Protein 7RAB (pdb70)

Sequence (2391 aa):
GFDPYAFLTHWETGEVSTLPSGQTLREFNIVAVDKEIEIAPGVYFPAWTYNGQVPGPTLRVTEGDRVRVHFHNAGSHPHTIHFHGIHPASMDGVPGTGPGMIYPGESFTYEFDAYPFGCHLYHCHAIPLKRHIHKGLYGAFIIDPDPERHPEYQAAARARLLGTPENQAWQEFVMVMNGFDTNFDEENEVYAVVNTVAHAYMKRPIRIERDRPVRIYLINATEFDPINSFHLHANFFDYYDHGTTLTPTLKTVDTIMQCQGQRGILEFSFNGFEPGLYMFHAHQSEFAELGWWMGNFEVIEGFDPYAFLTHWETGEVSTLPSGQTLREFNIVAVDKEIEIAPGVYFPAWTYNGQVPGPTLRVTEGDRVRVHFHNAGSHPHTIHFHGIHPASMDGVPGTGPGMIYPGESFTYEFDAYPFGCHLYHCHAIPLKRHIHKGLYGAFIIDPDPERHPEYQAAARARLLGTPENQAWQEFVMVMNGFDTNFDEENEVYAVVNTVAHAYMKRPIRIERDRPVRIYLINATEFDPINSFHLHANFFDYYDHGTTLTPTLKTVDTIMQCQGQRGILEFSFNGFEPGLYMFHAHQSEFAELGWWMGNFEVIEGFDPYAFLTHWETGEVSTLPSGQTLREFNIVAVDKEIEIAPGVYFPAWTYNGQVPGPTLRVTEGDRVRVHFHNAGSHPHTIHFHGIHPASMDGVPGTGPGMIYPGESFTYEFDAYPFGCHLYHCHAIPLKRHIHKGLYGAFIIDPDPERHPEYQAAARARLLGTPENQAWQEFVMVMNGFDTNFDEENEVYAVVNTVAHAYMKRPIRIERDRPVRIYLINATEFDPINSFHLHANFFDYYDHGTTLTPTLKTVDTIMQCQGQRGILEFSFNGFEPGLYMFHAHQSEFAELGWWMGNFEVIEGFDPYAFLTHWETGEVSTLPSGQTLREFNIVAVDKEIEIAPGVYFPAWTYNGQVPGPTLRVTEGDRVRVHFHNAGSHPHTIHFHGIHPASMDGVPGTGPGMIYPGESFTYEFDAYPFGCHLYHCHAIPLKRHIHKGLYGAFIIDPDPERHPEYQAAARARLLGTPENQAWQEFVMVMNGFDTNFDEENEVYAVVNTVAHAYMKRPIRIERDRPVRIYLINATEFDPINSFHLHANFFDYYDHGTTLTPTLKTVDTIMQCQGQRGILEFSFNGFEPGLYMFHAHQSEFAELGWWMGNFEVIEGFDPYAFLTHWETGEVSTLPSGQTLREFNIVAVDKEIEIAPGVYFPAWTYNGQVPGPTLRVTEGDRVRVHFHNAGSHPHTIHFHGIHPASMDGVPGTGPGMIYPGESFTYEFDAYPFGCHLYHCHAIPLKRHIHKGLYGAFIIDPDPERHPEYQAAARARLLGTPENQAWQEFVMVMNGFDTNFDEENEVYAVVNTVAHAYMKRPIRIERDRPVRIYLINATEFDPINSFHLHANFFDYYDHGTTLTPTLKTVDTIMQCQGQRGILEFSFNGFEPGLYMFHAHQSEFAELGWWMGNFEVIEFDPYAFLTHWETGEVSTLPSGQTLREFNIVAVDKEIEIAPGVYFPAWTYNGQVPGPTLRVTEGDRVRVHFHNAGSHPHTIHFHGIHPASMDGVPGTGPGMIYPGESFTYEFDAYPFGCHLYHCHAIPLKRHIHKGLYGAFIIDPDPERHPEYQAAARARLLGTPENQAWQEFVMVMNGFDTNFDEENEVYAVVNTVAHAYMKRPIRIERDRPVRIYLINATEFDPINSFHLHANFFDYYDHGTTLTPTLKTVDTIMQCQGQRGILEFSFNGFEPGLYMFHAHQSEFAELGWWMGNFEVIEGFDPYAFLTHWETGEVSTLPSGQTLREFNIVAVDKEIEIAPGVYFPAWTYNGQVPGPTLRVTEGDRVRVHFHNAGSHPHTIHFHGIHPASMDGVPGTGPGMIYPGESFTYEFDAYPFGCHLYHCHAIPLKRHIHKGLYGAFIIDPDPERHPEYQAAARARLLGTPENQAWQEFVMVMNGFDTNFDEENEVYAVVNTVAHAYMKRPIRIERDRPVRIYLINATEFDPINSFHLHANFFDYYDHGTTLTPTLKTVDTIMQCQGQRGILEFSFNGFEPGLYMFHAHQSEFAELGWWMGNFEVIEGFDPYAFLTHWETGEVSTLPSGQTLREFNIVAVDKEIEIAPGVYFPAWTYNGQVPGPTLRVTEGDRVRVHFHNAGSHPHTIHFHGIHPASMDGVPGTGPGMIYPGESFTYEFDAYPFGCHLYHCHAIPLKRHIHKGLYGAFIIDPDPERHPEYQAAARARLLGTPENQAWQEFVMVMNGFDTNFDEENEVYAVVNTVAHAYMKRPIRIERDRPVRIYLINATEFDPINSFHLHANFFDYYDHGTTLTPTLKTVDTIMQCQGQRGILEFSFNGFEPGLYMFHAHQSEFAELGWWMGNFEVIE

Structure (mmCIF, N/CA/C/O backbone):
data_7RAB
#
_entry.id   7RAB
#
_cell.length_a   224.241
_cell.length_b   224.241
_cell.length_c   224.241
_cell.angle_alpha   90.000
_cell.angle_beta   90.000
_cell.angle_gamma   90.000
#
_symmetry.space_group_name_H-M   'P 21 3'
#
loop_
_entity.id
_entity.type
_entity.pdbx_description
1 polymer 'multicopper oxidase'
2 non-polymer 'COPPER (II) ION'
3 non-polymer 'MAGNESIUM ION'
4 water water
#
loop_
_atom_site.group_PDB
_atom_site.id
_atom_site.type_symbol
_atom_site.label_atom_id
_atom_site.label_alt_id
_atom_site.label_comp_id
_atom_site.label_asym_id
_atom_site.label_entity_id
_atom_site.label_seq_id
_atom_site.pdbx_PDB_ins_code
_atom_site.Cartn_x
_atom_site.Cartn_y
_atom_site.Cartn_z
_atom_site.occupancy
_atom_site.B_iso_or_equiv
_atom_site.auth_seq_id
_atom_site.auth_comp_id
_atom_site.auth_asym_id
_atom_site.auth_atom_id
_atom_site.pdbx_PDB_model_num
ATOM 1 N N . GLY A 1 50 ? -29.876 -101.899 -9.873 1.00 46.51 61 GLY A N 1
ATOM 2 C CA . GLY A 1 50 ? -29.721 -100.710 -10.693 1.00 49.45 61 GLY A CA 1
ATOM 3 C C . GLY A 1 50 ? -28.320 -100.540 -11.260 1.00 36.23 61 GLY A C 1
ATOM 4 O O . GLY A 1 50 ? -28.143 -99.953 -12.320 1.00 39.26 61 GLY A O 1
ATOM 5 N N . PHE A 1 51 ? -27.325 -101.083 -10.566 1.00 41.50 62 PHE A N 1
ATOM 6 C CA . PHE A 1 51 ? -25.941 -100.897 -10.982 1.00 36.93 62 PHE A CA 1
ATOM 7 C C . PHE A 1 51 ? -25.685 -101.564 -12.329 1.00 37.53 62 PHE A C 1
ATOM 8 O O . PHE A 1 51 ? -25.962 -102.752 -12.512 1.00 37.49 62 PHE A O 1
ATOM 16 N N . ASP A 1 52 ? -25.138 -100.803 -13.272 1.00 33.54 63 ASP A N 1
ATOM 17 C CA . ASP A 1 52 ? -24.810 -101.360 -14.579 1.00 29.50 63 ASP A CA 1
ATOM 18 C C . ASP A 1 52 ? -23.299 -101.541 -14.704 1.00 26.10 63 ASP A C 1
ATOM 19 O O . ASP A 1 52 ? -22.579 -100.555 -14.925 1.00 25.89 63 ASP A O 1
ATOM 24 N N . PRO A 1 53 ? -22.763 -102.773 -14.590 1.00 26.09 64 PRO A N 1
ATOM 25 C CA . PRO A 1 53 ? -21.294 -102.947 -14.689 1.00 27.98 64 PRO A CA 1
ATOM 26 C C . PRO A 1 53 ? -20.741 -102.682 -16.071 1.00 26.01 64 PRO A C 1
ATOM 27 O O . PRO A 1 53 ? -19.535 -102.442 -16.192 1.00 23.87 64 PRO A O 1
ATOM 31 N N . TYR A 1 54 ? -21.577 -102.728 -17.113 1.00 22.19 65 TYR A N 1
ATOM 32 C CA . TYR A 1 54 ? -21.096 -102.478 -18.465 1.00 28.11 65 TYR A CA 1
ATOM 33 C C . TYR A 1 54 ? -20.953 -100.982 -18.735 1.00 29.43 65 TYR A C 1
ATOM 34 O O . TYR A 1 54 ? -19.964 -100.553 -19.331 1.00 30.18 65 TYR A O 1
ATOM 43 N N . ALA A 1 55 ? -21.908 -100.174 -18.279 1.00 27.19 66 ALA A N 1
ATOM 44 C CA . ALA A 1 55 ? -21.768 -98.724 -18.373 1.00 28.68 66 ALA A CA 1
ATOM 45 C C . ALA A 1 55 ? -20.630 -98.220 -17.489 1.00 26.79 66 ALA A C 1
ATOM 46 O O . ALA A 1 55 ? -19.851 -97.351 -17.903 1.00 21.51 66 ALA A O 1
ATOM 48 N N . PHE A 1 56 ? -20.504 -98.779 -16.281 1.00 25.77 67 PHE A N 1
ATOM 49 C CA . PHE A 1 56 ? -19.488 -98.327 -15.335 1.00 23.91 67 PHE A CA 1
ATOM 50 C C . PHE A 1 56 ? -18.083 -98.363 -15.929 1.00 22.94 67 PHE A C 1
ATOM 51 O O . PHE A 1 56 ? -17.249 -97.516 -15.585 1.00 23.11 67 PHE A O 1
ATOM 59 N N . LEU A 1 57 ? -17.807 -99.320 -16.828 1.00 24.53 68 LEU A N 1
ATOM 60 C CA . LEU A 1 57 ? -16.458 -99.495 -17.380 1.00 26.94 68 LEU A CA 1
ATOM 61 C C . LEU A 1 57 ? -15.899 -98.213 -17.987 1.00 30.75 68 LEU A C 1
ATOM 62 O O . LEU A 1 57 ? -14.696 -97.937 -17.881 1.00 29.32 68 LEU A O 1
ATOM 67 N N . THR A 1 58 ? -16.749 -97.437 -18.666 1.00 28.03 69 THR A N 1
ATOM 68 C CA . THR A 1 58 ? -16.304 -96.286 -19.450 1.00 28.03 69 THR A CA 1
ATOM 69 C C . THR A 1 58 ? -16.960 -94.989 -18.985 1.00 27.89 69 THR A C 1
ATOM 70 O O . THR A 1 58 ? -16.998 -94.013 -19.737 1.00 28.39 69 THR A O 1
ATOM 74 N N . HIS A 1 59 ? -17.489 -94.956 -17.764 1.00 25.87 70 HIS A N 1
ATOM 75 C CA . HIS A 1 59 ? -18.175 -93.781 -17.246 1.00 28.84 70 HIS A CA 1
ATOM 76 C C . HIS A 1 59 ? -17.212 -92.953 -16.408 1.00 31.21 70 HIS A C 1
ATOM 77 O O . HIS A 1 59 ? -16.654 -93.453 -15.421 1.00 25.83 70 HIS A O 1
ATOM 84 N N . TRP A 1 60 ? -17.029 -91.690 -16.796 1.00 25.38 71 TRP A N 1
ATOM 85 C CA . TRP A 1 60 ? -16.135 -90.766 -16.113 1.00 27.62 71 TRP A CA 1
ATOM 86 C C . TRP A 1 60 ? -16.972 -89.634 -15.547 1.00 28.41 71 TRP A C 1
ATOM 87 O O . TRP A 1 60 ? -17.722 -88.979 -16.282 1.00 30.55 71 TRP A O 1
ATOM 98 N N . GLU A 1 61 ? -16.841 -89.402 -14.248 1.00 25.42 72 GLU A N 1
ATOM 99 C CA . GLU A 1 61 ? -17.541 -88.312 -13.584 1.00 28.52 72 GLU A CA 1
ATOM 100 C C . GLU A 1 61 ? -16.574 -87.142 -13.524 1.00 26.81 72 GLU A C 1
ATOM 101 O O . GLU A 1 61 ? -15.619 -87.168 -12.745 1.00 24.76 72 GLU A O 1
ATOM 107 N N . THR A 1 62 ? -16.815 -86.120 -14.347 1.00 27.22 73 THR A N 1
ATOM 108 C CA . THR A 1 62 ? -15.890 -85.000 -14.451 1.00 29.79 73 THR A CA 1
ATOM 109 C C . THR A 1 62 ? -16.385 -83.758 -13.723 1.00 31.38 73 THR A C 1
ATOM 110 O O . THR A 1 62 ? -15.633 -82.778 -13.619 1.00 27.86 73 THR A O 1
ATOM 114 N N . GLY A 1 63 ? -17.602 -83.797 -13.173 1.00 27.28 74 GLY A N 1
ATOM 115 C CA . GLY A 1 63 ? -18.053 -82.793 -12.234 1.00 29.43 74 GLY A CA 1
ATOM 116 C C . GLY A 1 63 ? -18.564 -81.520 -12.900 1.00 32.46 74 GLY A C 1
ATOM 117 O O . GLY A 1 63 ? -18.473 -81.316 -14.114 1.00 29.00 74 GLY A O 1
ATOM 118 N N . GLU A 1 64 ? -19.122 -80.645 -12.071 1.00 31.00 75 GLU A N 1
ATOM 119 C CA . GLU A 1 64 ? -19.607 -79.353 -12.541 1.00 37.29 75 GLU A CA 1
ATOM 120 C C . GLU A 1 64 ? -18.416 -78.407 -12.600 1.00 32.58 75 GLU A C 1
ATOM 121 O O . GLU A 1 64 ? -17.795 -78.113 -11.566 1.00 33.51 75 GLU A O 1
ATOM 127 N N . VAL A 1 65 ? -18.084 -77.942 -13.811 1.00 28.30 76 VAL A N 1
ATOM 128 C CA . VAL A 1 65 ? -16.823 -77.248 -14.086 1.00 33.44 76 VAL A CA 1
ATOM 129 C C . VAL A 1 65 ? -17.046 -75.740 -14.142 1.00 32.84 76 VAL A C 1
ATOM 130 O O . VAL A 1 65 ? -18.036 -75.251 -14.711 1.00 32.05 76 VAL A O 1
ATOM 134 N N . SER A 1 66 ? -16.117 -74.998 -13.542 1.00 28.76 77 SER A N 1
ATOM 135 C CA . SER A 1 66 ? -16.171 -73.544 -13.510 1.00 30.19 77 SER A CA 1
ATOM 136 C C . SER A 1 66 ? -14.748 -73.032 -13.367 1.00 32.14 77 SER A C 1
ATOM 137 O O . SER A 1 66 ? -13.796 -73.807 -13.214 1.00 30.93 77 SER A O 1
ATOM 140 N N . THR A 1 67 ? -14.597 -71.716 -13.431 1.00 31.69 78 THR A N 1
ATOM 141 C CA . THR A 1 67 ? -13.290 -71.089 -13.306 1.00 30.10 78 THR A CA 1
ATOM 142 C C . THR A 1 67 ? -13.285 -70.226 -12.056 1.00 30.30 78 THR A C 1
ATOM 143 O O . THR A 1 67 ? -14.170 -69.384 -11.881 1.00 29.38 78 THR A O 1
ATOM 147 N N . LEU A 1 68 ? -12.325 -70.494 -11.165 1.00 29.37 79 LEU A N 1
ATOM 148 C CA . LEU A 1 68 ? -12.130 -69.708 -9.959 1.00 27.91 79 LEU A CA 1
ATOM 149 C C . LEU A 1 68 ? -11.582 -68.327 -10.316 1.00 30.31 79 LEU A C 1
ATOM 150 O O . LEU A 1 68 ? -11.015 -68.138 -11.392 1.00 31.91 79 LEU A O 1
ATOM 155 N N . PRO A 1 69 ? -11.733 -67.349 -9.423 1.00 30.37 80 PRO A N 1
ATOM 156 C CA . PRO A 1 69 ? -11.213 -66.001 -9.715 1.00 33.19 80 PRO A CA 1
ATOM 157 C C . PRO A 1 69 ? -9.751 -65.979 -10.117 1.00 31.79 80 PRO A C 1
ATOM 158 O O . PRO A 1 69 ? -9.346 -65.143 -10.934 1.00 36.10 80 PRO A O 1
ATOM 162 N N . SER A 1 70 ? -8.940 -66.874 -9.560 1.00 28.97 81 SER A N 1
ATOM 163 C CA . SER A 1 70 ? -7.530 -66.966 -9.917 1.00 32.30 81 SER A CA 1
ATOM 164 C C . SER A 1 70 ? -7.309 -67.431 -11.343 1.00 32.53 81 SER A C 1
ATOM 165 O O . SER A 1 70 ? -6.178 -67.361 -11.831 1.00 37.19 81 SER A O 1
ATOM 168 N N . GLY A 1 71 ? -8.331 -67.957 -11.994 1.00 29.74 82 GLY A N 1
ATOM 169 C CA . GLY A 1 71 ? -8.170 -68.640 -13.255 1.00 34.02 82 GLY A CA 1
ATOM 170 C C . GLY A 1 71 ? -8.070 -70.146 -13.139 1.00 32.84 82 GLY A C 1
ATOM 171 O O . GLY A 1 71 ? -8.002 -70.827 -14.170 1.00 29.64 82 GLY A O 1
ATOM 172 N N . GLN A 1 72 ? -8.039 -70.682 -11.924 1.00 32.03 83 GLN A N 1
ATOM 173 C CA . GLN A 1 72 ? -7.899 -72.119 -11.737 1.00 27.98 83 GLN A CA 1
ATOM 174 C C . GLN A 1 72 ? -9.222 -72.815 -12.039 1.00 26.93 83 GLN A C 1
ATOM 175 O O . GLN A 1 72 ? -10.292 -72.347 -11.648 1.00 31.43 83 GLN A O 1
ATOM 181 N N . THR A 1 73 ? -9.149 -73.920 -12.771 1.00 27.54 84 THR A N 1
ATOM 182 C CA . THR A 1 73 ? -10.336 -74.731 -13.004 1.00 28.83 84 THR A CA 1
ATOM 183 C C . THR A 1 73 ? -10.834 -75.351 -11.698 1.00 29.47 84 THR A C 1
ATOM 184 O O . THR A 1 73 ? -10.042 -75.846 -10.885 1.00 29.12 84 THR A O 1
ATOM 188 N N . LEU A 1 74 ? -12.155 -75.302 -11.492 1.00 25.75 85 LEU A N 1
ATOM 189 C CA . LEU A 1 74 ? -12.820 -75.944 -10.362 1.00 28.78 85 LEU A CA 1
ATOM 190 C C . LEU A 1 74 ? -13.747 -77.034 -10.882 1.00 27.79 85 LEU A C 1
ATOM 191 O O . LEU A 1 74 ? -14.496 -76.812 -11.837 1.00 26.27 85 LEU A O 1
ATOM 196 N N . ARG A 1 75 ? -13.715 -78.204 -10.245 1.00 29.47 86 ARG A N 1
ATOM 197 C CA . ARG A 1 75 ? -14.705 -79.244 -10.487 1.00 26.50 86 ARG A CA 1
ATOM 198 C C . ARG A 1 75 ? -15.412 -79.576 -9.178 1.00 26.43 86 ARG A C 1
ATOM 199 O O . ARG A 1 75 ? -14.764 -79.827 -8.159 1.00 28.29 86 ARG A O 1
ATOM 207 N N . GLU A 1 76 ? -16.739 -79.538 -9.197 1.00 30.17 87 GLU A N 1
ATOM 208 C CA . GLU A 1 76 ? -17.544 -79.812 -8.020 1.00 30.71 87 GLU A CA 1
ATOM 209 C C . GLU A 1 76 ? -18.284 -81.131 -8.194 1.00 29.33 87 GLU A C 1
ATOM 210 O O . GLU A 1 76 ? -18.835 -81.407 -9.266 1.00 26.41 87 GLU A O 1
ATOM 216 N N . PHE A 1 77 ? -18.309 -81.926 -7.128 1.00 27.19 88 PHE A N 1
ATOM 217 C CA . PHE A 1 77 ? -18.977 -83.220 -7.119 1.00 26.35 88 PHE A CA 1
ATOM 218 C C . PHE A 1 77 ? -19.891 -83.294 -5.911 1.00 29.12 88 PHE A C 1
ATOM 219 O O . PHE A 1 77 ? -19.577 -82.761 -4.840 1.00 25.54 88 PHE A O 1
ATOM 227 N N . ASN A 1 78 ? -21.018 -83.976 -6.083 1.00 22.23 89 ASN A N 1
ATOM 228 C CA . ASN A 1 78 ? -21.958 -84.218 -4.999 1.00 22.96 89 ASN A CA 1
ATOM 229 C C . ASN A 1 78 ? -21.931 -85.710 -4.712 1.00 26.41 89 ASN A C 1
ATOM 230 O O . ASN A 1 78 ? -22.227 -86.505 -5.606 1.00 27.68 89 ASN A O 1
ATOM 235 N N . ILE A 1 79 ? -21.607 -86.094 -3.473 1.00 25.37 90 ILE A N 1
ATOM 236 C CA . ILE A 1 79 ? -21.601 -87.502 -3.081 1.00 23.05 90 ILE A CA 1
ATOM 237 C C . ILE A 1 79 ? -22.464 -87.669 -1.837 1.00 28.63 90 ILE A C 1
ATOM 238 O O . ILE A 1 79 ? -22.300 -86.932 -0.858 1.00 25.61 90 ILE A O 1
ATOM 243 N N . VAL A 1 80 ? -23.388 -88.631 -1.878 1.00 24.67 91 VAL A N 1
ATOM 244 C CA . VAL A 1 80 ? -24.291 -88.905 -0.766 1.00 18.95 91 VAL A CA 1
ATOM 245 C C . VAL A 1 80 ? -24.019 -90.331 -0.313 1.00 23.84 91 VAL A C 1
ATOM 246 O O . VAL A 1 80 ? -23.994 -91.246 -1.144 1.00 22.14 91 VAL A O 1
ATOM 250 N N . ALA A 1 81 ? -23.752 -90.515 0.979 1.00 23.55 92 ALA A N 1
ATOM 251 C CA . ALA A 1 81 ? -23.675 -91.868 1.516 1.00 23.11 92 ALA A CA 1
ATOM 252 C C . ALA A 1 81 ? -25.086 -92.380 1.787 1.00 27.23 92 ALA A C 1
ATOM 253 O O . ALA A 1 81 ? -25.915 -91.679 2.383 1.00 24.91 92 ALA A O 1
ATOM 255 N N . VAL A 1 82 ? -25.362 -93.591 1.316 1.00 25.01 93 VAL A N 1
ATOM 256 C CA . VAL A 1 82 ? -26.714 -94.120 1.318 1.00 27.72 93 VAL A CA 1
ATOM 257 C C . VAL A 1 82 ? -26.647 -95.632 1.450 1.00 28.15 93 VAL A C 1
ATOM 258 O O . VAL A 1 82 ? -26.002 -96.310 0.644 1.00 25.30 93 VAL A O 1
ATOM 262 N N . ASP A 1 83 ? -27.312 -96.141 2.483 1.00 23.38 94 ASP A N 1
ATOM 263 C CA . ASP A 1 83 ? -27.510 -97.574 2.666 1.00 27.23 94 ASP A CA 1
ATOM 264 C C . ASP A 1 83 ? -28.438 -98.118 1.587 1.00 27.39 94 ASP A C 1
ATOM 265 O O . ASP A 1 83 ? -29.530 -97.576 1.367 1.00 25.22 94 ASP A O 1
ATOM 270 N N . LYS A 1 84 ? -28.033 -99.214 0.938 1.00 26.40 95 LYS A N 1
ATOM 271 C CA . LYS A 1 84 ? -28.756 -99.679 -0.239 1.00 31.12 95 LYS A CA 1
ATOM 272 C C . LYS A 1 84 ? -28.413 -101.133 -0.557 1.00 33.46 95 LYS A C 1
ATOM 273 O O . LYS A 1 84 ? -27.270 -101.559 -0.388 1.00 25.94 95 LYS A O 1
ATOM 279 N N . GLU A 1 85 ? -29.413 -101.885 -1.022 1.00 29.06 96 GLU A N 1
ATOM 280 C CA . GLU A 1 85 ? -29.156 -103.217 -1.564 1.00 32.51 96 GLU A CA 1
ATOM 281 C C . GLU A 1 85 ? -28.364 -103.108 -2.864 1.00 31.55 96 GLU A C 1
ATOM 282 O O . GLU A 1 85 ? -28.658 -102.260 -3.713 1.00 29.54 96 GLU A O 1
ATOM 288 N N . ILE A 1 86 ? -27.351 -103.961 -3.030 1.00 26.34 97 ILE A N 1
ATOM 289 C CA . ILE A 1 86 ? -26.746 -104.149 -4.346 1.00 23.21 97 ILE A CA 1
ATOM 290 C C . ILE A 1 86 ? -26.797 -105.629 -4.709 1.00 30.23 97 ILE A C 1
ATOM 291 O O . ILE A 1 86 ? -26.737 -106.508 -3.843 1.00 29.70 97 ILE A O 1
ATOM 296 N N . GLU A 1 87 ? -26.912 -105.908 -6.008 1.00 28.11 98 GLU A N 1
ATOM 297 C CA . GLU A 1 87 ? -26.984 -107.277 -6.512 1.00 33.56 98 GLU A CA 1
ATOM 298 C C . GLU A 1 87 ? -25.617 -107.641 -7.080 1.00 28.01 98 GLU A C 1
ATOM 299 O O . GLU A 1 87 ? -25.192 -107.085 -8.096 1.00 28.10 98 GLU A O 1
ATOM 305 N N . ILE A 1 88 ? -24.916 -108.562 -6.413 1.00 26.32 99 ILE A N 1
ATOM 306 C CA . ILE A 1 88 ? -23.589 -108.966 -6.878 1.00 28.40 99 ILE A CA 1
ATOM 307 C C . ILE A 1 88 ? -23.657 -110.179 -7.799 1.00 31.13 99 ILE A C 1
ATOM 308 O O . ILE A 1 88 ? -22.638 -110.540 -8.401 1.00 29.49 99 ILE A O 1
ATOM 313 N N . ALA A 1 89 ? -24.824 -110.803 -7.920 1.00 31.82 100 ALA A N 1
ATOM 314 C CA . ALA A 1 89 ? -25.185 -111.763 -8.956 1.00 33.28 100 ALA A CA 1
ATOM 315 C C . ALA A 1 89 ? -26.703 -111.888 -8.934 1.00 32.50 100 ALA A C 1
ATOM 316 O O . ALA A 1 89 ? -27.337 -111.502 -7.946 1.00 33.83 100 ALA A O 1
ATOM 318 N N . PRO A 1 90 ? -27.327 -112.360 -10.013 1.00 31.35 101 PRO A N 1
ATOM 319 C CA . PRO A 1 90 ? -28.797 -112.344 -10.026 1.00 25.53 101 PRO A CA 1
ATOM 320 C C . PRO A 1 90 ? -29.349 -113.231 -8.918 1.00 34.39 101 PRO A C 1
ATOM 321 O O . PRO A 1 90 ? -29.102 -114.443 -8.878 1.00 29.41 101 PRO A O 1
ATOM 325 N N . GLY A 1 91 ? -30.048 -112.596 -7.965 1.00 26.31 102 GLY A N 1
ATOM 326 C CA . GLY A 1 91 ? -30.540 -113.292 -6.797 1.00 29.74 102 GLY A CA 1
ATOM 327 C C . GLY A 1 91 ? -29.640 -113.252 -5.583 1.00 28.04 102 GLY A C 1
ATOM 328 O O . GLY A 1 91 ? -30.044 -113.748 -4.518 1.00 30.32 102 GLY A O 1
ATOM 329 N N . VAL A 1 92 ? -28.440 -112.684 -5.694 1.00 25.99 103 VAL A N 1
ATOM 330 C CA . VAL A 1 92 ? -27.541 -112.514 -4.556 1.00 29.37 103 VAL A CA 1
ATOM 331 C C . VAL A 1 92 ? -27.552 -111.040 -4.186 1.00 30.81 103 VAL A C 1
ATOM 332 O O . VAL A 1 92 ? -26.936 -110.214 -4.876 1.00 27.90 103 VAL A O 1
ATOM 336 N N . TYR A 1 93 ? -28.238 -110.719 -3.091 1.00 25.68 104 TYR A N 1
ATOM 337 C CA . TYR A 1 93 ? -28.346 -109.363 -2.577 1.00 32.78 104 TYR A CA 1
ATOM 338 C C . TYR A 1 93 ? -27.363 -109.149 -1.436 1.00 34.88 104 TYR A C 1
ATOM 339 O O . TYR A 1 93 ? -27.238 -109.991 -0.539 1.00 33.31 104 TYR A O 1
ATOM 348 N N . PHE A 1 94 ? -26.700 -107.998 -1.455 1.00 27.45 105 PHE A N 1
ATOM 349 C CA . PHE A 1 94 ? -25.720 -107.642 -0.454 1.00 22.23 105 PHE A CA 1
ATOM 350 C C . PHE A 1 94 ? -26.118 -106.320 0.182 1.00 20.59 105 PHE A C 1
ATOM 351 O O . PHE A 1 94 ? -26.406 -105.359 -0.548 1.00 23.76 105 PHE A O 1
ATOM 359 N N . PRO A 1 95 ? -26.164 -106.224 1.518 1.00 20.64 106 PRO A N 1
ATOM 360 C CA . PRO A 1 95 ? -26.572 -104.961 2.145 1.00 20.50 106 PRO A CA 1
ATOM 361 C C . PRO A 1 95 ? -25.420 -103.975 2.215 1.00 23.04 106 PRO A C 1
ATOM 362 O O . PRO A 1 95 ? -24.574 -104.055 3.114 1.00 24.85 106 PRO A O 1
ATOM 366 N N . ALA A 1 96 ? -25.376 -103.038 1.279 1.00 23.33 107 ALA A N 1
ATOM 367 C CA . ALA A 1 96 ? -24.218 -102.172 1.129 1.00 23.25 107 ALA A CA 1
ATOM 368 C C . ALA A 1 96 ? -24.401 -100.832 1.828 1.00 21.61 107 ALA A C 1
ATOM 369 O O . ALA A 1 96 ? -25.511 -100.362 2.071 1.00 22.20 107 ALA A O 1
ATOM 371 N N . TRP A 1 97 ? -23.262 -100.242 2.177 1.00 21.81 108 TRP A N 1
ATOM 372 C CA . TRP A 1 97 ? -23.119 -98.811 2.395 1.00 22.66 108 TRP A CA 1
ATOM 373 C C . TRP A 1 97 ? -22.473 -98.264 1.125 1.00 22.85 108 TRP A C 1
ATOM 374 O O . TRP A 1 97 ? -21.436 -98.785 0.702 1.00 20.13 108 TRP A O 1
ATOM 385 N N . THR A 1 98 ? -23.123 -97.292 0.465 1.00 21.37 109 THR A N 1
ATOM 386 C CA . THR A 1 98 ? -22.713 -96.888 -0.881 1.00 20.50 109 THR A CA 1
ATOM 387 C C . THR A 1 98 ? -22.522 -95.381 -0.974 1.00 24.30 109 THR A C 1
ATOM 388 O O . THR A 1 98 ? -23.077 -94.606 -0.184 1.00 22.65 109 THR A O 1
ATOM 392 N N . TYR A 1 99 ? -21.720 -94.988 -1.970 1.00 21.99 110 TYR A N 1
ATOM 393 C CA . TYR A 1 99 ? -21.596 -93.605 -2.418 1.00 23.29 110 TYR A CA 1
ATOM 394 C C . TYR A 1 99 ? -22.465 -93.440 -3.657 1.00 21.93 110 TYR A C 1
ATOM 395 O O . TYR A 1 99 ? -22.224 -94.109 -4.669 1.00 24.86 110 TYR A O 1
ATOM 404 N N . ASN A 1 100 ? -23.474 -92.563 -3.572 1.00 21.03 111 ASN A N 1
ATOM 405 C CA . ASN A 1 100 ? -24.403 -92.297 -4.678 1.00 24.04 111 ASN A CA 1
ATOM 406 C C . ASN A 1 100 ? -25.142 -93.556 -5.130 1.00 25.87 111 ASN A C 1
ATOM 407 O O . ASN A 1 100 ? -25.544 -93.680 -6.290 1.00 25.97 111 ASN A O 1
ATOM 412 N N . GLY A 1 101 ? -25.333 -94.501 -4.223 1.00 22.55 112 GLY A N 1
ATOM 413 C CA . GLY A 1 101 ? -26.185 -95.636 -4.527 1.00 24.83 112 GLY A CA 1
ATOM 414 C C . GLY A 1 101 ? -25.577 -96.694 -5.416 1.00 25.33 112 GLY A C 1
ATOM 415 O O . GLY A 1 101 ? -26.316 -97.541 -5.933 1.00 25.11 112 GLY A O 1
ATOM 416 N N . GLN A 1 102 ? -24.261 -96.684 -5.613 1.00 24.58 113 GLN A N 1
ATOM 417 C CA . GLN A 1 102 ? -23.609 -97.708 -6.410 1.00 24.61 113 GLN A CA 1
ATOM 418 C C . GLN A 1 102 ? -22.348 -98.178 -5.703 1.00 24.81 113 GLN A C 1
ATOM 419 O O . GLN A 1 102 ? -21.743 -97.446 -4.911 1.00 23.05 113 GLN A O 1
ATOM 425 N N . VAL A 1 103 ? -21.958 -99.417 -6.011 1.00 22.08 114 VAL A N 1
ATOM 426 C CA . VAL A 1 103 ? -20.665 -99.962 -5.612 1.00 24.38 114 VAL A CA 1
ATOM 427 C C . VAL A 1 103 ? -20.023 -100.533 -6.866 1.00 21.78 114 VAL A C 1
ATOM 428 O O . VAL A 1 103 ? -20.610 -101.398 -7.528 1.00 25.00 114 VAL A O 1
ATOM 432 N N . PRO A 1 104 ? -18.819 -100.078 -7.266 1.00 21.96 115 PRO A N 1
ATOM 433 C CA . PRO A 1 104 ? -18.022 -99.019 -6.635 1.00 21.10 115 PRO A CA 1
ATOM 434 C C . PRO A 1 104 ? -18.735 -97.682 -6.766 1.00 22.94 115 PRO A C 1
ATOM 435 O O . PRO A 1 104 ? -19.666 -97.584 -7.568 1.00 23.87 115 PRO A O 1
ATOM 439 N N . GLY A 1 105 ? -18.317 -96.687 -5.975 1.00 24.16 116 GLY A N 1
ATOM 440 C CA . GLY A 1 105 ? -18.831 -95.361 -6.121 1.00 24.84 116 GLY A CA 1
ATOM 441 C C . GLY A 1 105 ? -18.435 -94.755 -7.452 1.00 24.35 116 GLY A C 1
ATOM 442 O O . GLY A 1 105 ? -17.721 -95.370 -8.264 1.00 23.96 116 GLY A O 1
ATOM 443 N N . PRO A 1 106 ? -18.902 -93.535 -7.686 1.00 23.08 117 PRO A N 1
ATOM 444 C CA . PRO A 1 106 ? -18.605 -92.840 -8.950 1.00 24.64 117 PRO A CA 1
ATOM 445 C C . PRO A 1 106 ? -17.114 -92.715 -9.217 1.00 22.27 117 PRO A C 1
ATOM 446 O O . PRO A 1 106 ? -16.329 -92.398 -8.322 1.00 28.42 117 PRO A O 1
ATOM 450 N N . THR A 1 107 ? -16.730 -92.925 -10.474 1.00 21.83 118 THR A N 1
ATOM 451 C CA . THR A 1 107 ? -15.342 -92.736 -10.888 1.00 23.80 118 THR A CA 1
ATOM 452 C C . THR A 1 107 ? -15.125 -91.249 -11.138 1.00 25.74 118 THR A C 1
ATOM 453 O O . THR A 1 107 ? -15.639 -90.708 -12.116 1.00 26.27 118 THR A O 1
ATOM 457 N N . LEU A 1 108 ? -14.381 -90.583 -10.261 1.00 25.31 119 LEU A N 1
ATOM 458 C CA . LEU A 1 108 ? -14.119 -89.153 -10.416 1.00 25.80 119 LEU A CA 1
ATOM 459 C C . LEU A 1 108 ? -12.844 -88.954 -11.227 1.00 25.69 119 LEU A C 1
ATOM 460 O O . LEU A 1 108 ? -11.806 -89.547 -10.921 1.00 25.12 119 LEU A O 1
ATOM 465 N N . ARG A 1 109 ? -12.921 -88.129 -12.264 1.00 23.50 120 ARG A N 1
ATOM 466 C CA . ARG A 1 109 ? -11.781 -87.931 -13.150 1.00 21.99 120 ARG A CA 1
ATOM 467 C C . ARG A 1 109 ? -11.598 -86.443 -13.390 1.00 26.05 120 ARG A C 1
ATOM 468 O O . ARG A 1 109 ? -12.528 -85.767 -13.852 1.00 24.50 120 ARG A O 1
ATOM 476 N N . VAL A 1 110 ? -10.400 -85.941 -13.070 1.00 25.69 121 VAL A N 1
ATOM 477 C CA . VAL A 1 110 ? -10.071 -84.520 -13.091 1.00 22.70 121 VAL A CA 1
ATOM 478 C C . VAL A 1 110 ? -8.702 -84.354 -13.742 1.00 24.45 121 VAL A C 1
ATOM 479 O O . VAL A 1 110 ? -8.062 -85.331 -14.133 1.00 27.29 121 VAL A O 1
ATOM 483 N N . THR A 1 111 ? -8.247 -83.104 -13.863 1.00 24.93 122 THR A N 1
ATOM 484 C CA . THR A 1 111 ? -6.915 -82.796 -14.380 1.00 22.97 122 THR A CA 1
ATOM 485 C C . THR A 1 111 ? -6.008 -82.300 -13.261 1.00 22.27 122 THR A C 1
ATOM 486 O O . THR A 1 111 ? -6.438 -81.537 -12.396 1.00 25.17 122 THR A O 1
ATOM 490 N N . GLU A 1 112 ? -4.753 -82.745 -13.292 1.00 23.82 123 GLU A N 1
ATOM 491 C CA . GLU A 1 112 ? -3.697 -82.258 -12.411 1.00 22.71 123 GLU A CA 1
ATOM 492 C C . GLU A 1 112 ? -3.773 -80.743 -12.245 1.00 28.17 123 GLU A C 1
ATOM 493 O O . GLU A 1 112 ? -3.770 -79.997 -13.228 1.00 24.30 123 GLU A O 1
ATOM 499 N N . GLY A 1 113 ? -3.849 -80.287 -10.999 1.00 27.96 124 GLY A N 1
ATOM 500 C CA . GLY A 1 113 ? -3.916 -78.865 -10.729 1.00 26.09 124 GLY A CA 1
ATOM 501 C C . GLY A 1 113 ? -5.313 -78.284 -10.678 1.00 29.37 124 GLY A C 1
ATOM 502 O O . GLY A 1 113 ? -5.465 -77.105 -10.321 1.00 31.30 124 GLY A O 1
ATOM 503 N N . ASP A 1 114 ? -6.337 -79.059 -11.029 1.00 27.81 125 ASP A N 1
ATOM 504 C CA . ASP A 1 114 ? -7.710 -78.632 -10.784 1.00 29.81 125 ASP A CA 1
ATOM 505 C C . ASP A 1 114 ? -7.923 -78.428 -9.290 1.00 24.50 125 ASP A C 1
ATOM 506 O O . ASP A 1 114 ? -7.337 -79.127 -8.457 1.00 27.74 125 ASP A O 1
ATOM 511 N N . ARG A 1 115 ? -8.758 -77.451 -8.946 1.00 24.98 126 ARG A N 1
ATOM 512 C CA . ARG A 1 115 ? -9.340 -77.421 -7.613 1.00 23.65 126 ARG A CA 1
ATOM 513 C C . ARG A 1 115 ? -10.519 -78.384 -7.598 1.00 26.37 126 ARG A C 1
ATOM 514 O O . ARG A 1 115 ? -11.355 -78.366 -8.506 1.00 23.47 126 ARG A O 1
ATOM 522 N N . VAL A 1 116 ? -10.567 -79.243 -6.587 1.00 26.52 127 VAL A N 1
ATOM 523 C CA . VAL A 1 116 ? -11.617 -80.243 -6.445 1.00 21.82 127 VAL A CA 1
ATOM 524 C C . VAL A 1 116 ? -12.451 -79.895 -5.222 1.00 20.46 127 VAL A C 1
ATOM 525 O O . VAL A 1 116 ? -11.903 -79.644 -4.141 1.00 23.57 127 VAL A O 1
ATOM 529 N N . ARG A 1 117 ? -13.774 -79.905 -5.374 1.00 24.70 128 ARG A N 1
ATOM 530 C CA . ARG A 1 117 ? -14.668 -79.816 -4.223 1.00 25.92 128 ARG A CA 1
ATOM 531 C C . ARG A 1 117 ? -15.645 -80.980 -4.262 1.00 22.28 128 ARG A C 1
ATOM 532 O O . ARG A 1 117 ? -16.384 -81.144 -5.241 1.00 27.76 128 ARG A O 1
ATOM 540 N N . VAL A 1 118 ? -15.641 -81.794 -3.210 1.00 26.35 129 VAL A N 1
ATOM 541 C CA . VAL A 1 118 ? -16.563 -82.917 -3.072 1.00 19.81 129 VAL A CA 1
ATOM 542 C C . VAL A 1 118 ? -17.508 -82.577 -1.928 1.00 24.00 129 VAL A C 1
ATOM 543 O O . VAL A 1 118 ? -17.117 -82.615 -0.751 1.00 25.19 129 VAL A O 1
ATOM 547 N N . HIS A 1 119 ? -18.750 -82.241 -2.270 1.00 21.42 130 HIS A N 1
ATOM 548 C CA . HIS A 1 119 ? -19.777 -81.946 -1.281 1.00 23.72 130 HIS A CA 1
ATOM 549 C C . HIS A 1 119 ? -20.377 -83.267 -0.804 1.00 23.49 130 HIS A C 1
ATOM 550 O O . HIS A 1 119 ? -21.131 -83.911 -1.541 1.00 23.44 130 HIS A O 1
ATOM 557 N N . PHE A 1 120 ? -20.042 -83.667 0.427 1.00 25.78 131 PHE A N 1
ATOM 558 C CA . PHE A 1 120 ? -20.409 -84.966 0.995 1.00 23.04 131 PHE A CA 1
ATOM 559 C C . PHE A 1 120 ? -21.561 -84.785 1.969 1.00 24.75 131 PHE A C 1
ATOM 560 O O . PHE A 1 120 ? -21.528 -83.880 2.811 1.00 24.31 131 PHE A O 1
ATOM 568 N N . HIS A 1 121 ? -22.585 -85.626 1.831 1.00 23.98 132 HIS A N 1
ATOM 569 C CA . HIS A 1 121 ? -23.725 -85.652 2.734 1.00 23.61 132 HIS A CA 1
ATOM 570 C C . HIS A 1 121 ? -23.948 -87.093 3.166 1.00 22.39 132 HIS A C 1
ATOM 571 O O . HIS A 1 121 ? -23.947 -87.995 2.330 1.00 25.72 132 HIS A O 1
ATOM 578 N N . ASN A 1 122 ? -24.113 -87.320 4.457 1.00 24.04 133 ASN A N 1
ATOM 579 C CA . ASN A 1 122 ? -24.302 -88.680 4.962 1.00 23.22 133 ASN A CA 1
ATOM 580 C C . ASN A 1 122 ? -25.801 -88.875 5.159 1.00 24.06 133 ASN A C 1
ATOM 581 O O . ASN A 1 122 ? -26.389 -88.321 6.092 1.00 26.22 133 ASN A O 1
ATOM 586 N N . ALA A 1 123 ? -26.426 -89.627 4.250 1.00 24.14 134 ALA A N 1
ATOM 587 C CA . ALA A 1 123 ? -27.831 -90.002 4.374 1.00 25.85 134 ALA A CA 1
ATOM 588 C C . ALA A 1 123 ? -28.001 -91.424 4.877 1.00 31.50 134 ALA A C 1
ATOM 589 O O . ALA A 1 123 ? -29.056 -92.027 4.656 1.00 28.03 134 ALA A O 1
ATOM 591 N N . GLY A 1 124 ? -26.979 -91.981 5.523 1.00 27.23 135 GLY A N 1
ATOM 592 C CA . GLY A 1 124 ? -27.000 -93.356 5.993 1.00 28.43 135 GLY A CA 1
ATOM 593 C C . GLY A 1 124 ? -27.349 -93.470 7.468 1.00 30.16 135 GLY A C 1
ATOM 594 O O . GLY A 1 124 ? -27.918 -92.556 8.073 1.00 26.87 135 GLY A O 1
ATOM 595 N N . SER A 1 125 ? -26.990 -94.622 8.065 1.00 30.46 136 SER A N 1
ATOM 596 C CA . SER A 1 125 ? -27.281 -94.905 9.477 1.00 28.46 136 SER A CA 1
ATOM 597 C C . SER A 1 125 ? -26.068 -94.830 10.398 1.00 28.03 136 SER A C 1
ATOM 598 O O . SER A 1 125 ? -26.243 -94.745 11.617 1.00 24.02 136 SER A O 1
ATOM 601 N N . HIS A 1 126 ? -24.864 -94.891 9.862 1.00 22.68 137 HIS A N 1
ATOM 602 C CA . HIS A 1 126 ? -23.629 -94.894 10.623 1.00 25.38 137 HIS A CA 1
ATOM 603 C C . HIS A 1 126 ? -22.789 -93.694 10.201 1.00 25.98 137 HIS A C 1
ATOM 604 O O . HIS A 1 126 ? -23.026 -93.118 9.136 1.00 25.19 137 HIS A O 1
ATOM 611 N N . PRO A 1 127 ? -21.806 -93.281 11.003 1.00 25.25 138 PRO A N 1
ATOM 612 C CA . PRO A 1 127 ? -20.907 -92.201 10.551 1.00 23.78 138 PRO A CA 1
ATOM 613 C C . PRO A 1 127 ? -20.001 -92.682 9.428 1.00 23.73 138 PRO A C 1
ATOM 614 O O . PRO A 1 127 ? -19.575 -93.839 9.403 1.00 24.94 138 PRO A O 1
ATOM 618 N N . HIS A 1 128 ? -19.681 -91.775 8.507 1.00 18.66 139 HIS A N 1
ATOM 619 C CA . HIS A 1 128 ? -18.824 -92.118 7.374 1.00 21.38 139 HIS A CA 1
ATOM 620 C C . HIS A 1 128 ? -17.852 -90.978 7.049 1.00 24.61 139 HIS A C 1
ATOM 621 O O . HIS A 1 128 ? -17.973 -89.854 7.552 1.00 25.37 139 HIS A O 1
ATOM 628 N N . THR A 1 129 ? -16.852 -91.282 6.208 1.00 20.92 140 THR A N 1
ATOM 629 C CA . THR A 1 129 ? -15.969 -90.262 5.657 1.00 23.21 140 THR A CA 1
ATOM 630 C C . THR A 1 129 ? -15.685 -90.606 4.205 1.00 23.31 140 THR A C 1
ATOM 631 O O . THR A 1 129 ? -16.140 -91.628 3.686 1.00 21.46 140 THR A O 1
ATOM 635 N N . ILE A 1 130 ? -14.933 -89.730 3.551 1.00 22.53 141 ILE A N 1
ATOM 636 C CA . ILE A 1 130 ? -14.220 -90.049 2.316 1.00 22.25 141 ILE A CA 1
ATOM 637 C C . ILE A 1 130 ? -12.748 -89.768 2.557 1.00 23.72 141 ILE A C 1
ATOM 638 O O . ILE A 1 130 ? -12.363 -88.614 2.798 1.00 19.52 141 ILE A O 1
ATOM 643 N N . HIS A 1 131 ? -11.935 -90.817 2.500 1.00 19.30 142 HIS A N 1
ATOM 644 C CA . HIS A 1 131 ? -10.484 -90.697 2.520 1.00 20.34 142 HIS A CA 1
ATOM 645 C C . HIS A 1 131 ? -9.982 -90.851 1.094 1.00 25.34 142 HIS A C 1
ATOM 646 O O . HIS A 1 131 ? -10.124 -91.935 0.506 1.00 20.52 142 HIS A O 1
ATOM 653 N N . PHE A 1 132 ? -9.399 -89.771 0.548 1.00 22.40 143 PHE A N 1
ATOM 654 C CA . PHE A 1 132 ? -8.786 -89.771 -0.777 1.00 22.99 143 PHE A CA 1
ATOM 655 C C . PHE A 1 132 ? -7.335 -90.218 -0.690 1.00 23.34 143 PHE A C 1
ATOM 656 O O . PHE A 1 132 ? -6.602 -89.848 0.235 1.00 24.44 143 PHE A O 1
ATOM 664 N N . HIS A 1 133 ? -6.930 -91.044 -1.651 1.00 22.97 144 HIS A N 1
ATOM 665 C CA . HIS A 1 133 ? -5.516 -91.261 -1.925 1.00 24.65 144 HIS A CA 1
ATOM 666 C C . HIS A 1 133 ? -5.105 -90.131 -2.861 1.00 24.29 144 HIS A C 1
ATOM 667 O O . HIS A 1 133 ? -5.580 -90.043 -3.995 1.00 32.49 144 HIS A O 1
ATOM 674 N N . GLY A 1 134 ? -4.286 -89.233 -2.358 1.00 26.14 145 GLY A N 1
ATOM 675 C CA . GLY A 1 134 ? -3.987 -87.989 -3.039 1.00 23.19 145 GLY A CA 1
ATOM 676 C C . GLY A 1 134 ? -3.357 -87.047 -2.046 1.00 24.83 145 GLY A C 1
ATOM 677 O O . GLY A 1 134 ? -3.392 -87.270 -0.834 1.00 24.99 145 GLY A O 1
ATOM 678 N N . ILE A 1 135 ? -2.765 -85.982 -2.577 1.00 24.99 146 ILE A N 1
ATOM 679 C CA . ILE A 1 135 ? -2.154 -84.960 -1.732 1.00 20.50 146 ILE A CA 1
ATOM 680 C C . ILE A 1 135 ? -3.237 -83.982 -1.286 1.00 24.49 146 ILE A C 1
ATOM 681 O O . ILE A 1 135 ? -3.983 -83.458 -2.115 1.00 25.29 146 ILE A O 1
ATOM 686 N N . HIS A 1 136 ? -3.333 -83.738 0.021 1.00 25.31 147 HIS A N 1
ATOM 687 C CA . HIS A 1 136 ? -4.326 -82.819 0.573 1.00 21.13 147 HIS A CA 1
ATOM 688 C C . HIS A 1 136 ? -3.935 -82.480 2.014 1.00 24.95 147 HIS A C 1
ATOM 689 O O . HIS A 1 136 ? -3.069 -83.148 2.604 1.00 24.32 147 HIS A O 1
ATOM 696 N N . PRO A 1 137 ? -4.512 -81.416 2.586 1.00 26.21 148 PRO A N 1
ATOM 697 C CA . PRO A 1 137 ? -4.283 -81.100 4.003 1.00 26.51 148 PRO A CA 1
ATOM 698 C C . PRO A 1 137 ? -4.802 -82.189 4.936 1.00 27.59 148 PRO A C 1
ATOM 699 O O . PRO A 1 137 ? -5.743 -82.920 4.619 1.00 22.32 148 PRO A O 1
ATOM 703 N N . ALA A 1 138 ? -4.194 -82.254 6.130 1.00 22.76 149 ALA A N 1
ATOM 704 C CA . ALA A 1 138 ? -4.649 -83.192 7.161 1.00 23.34 149 ALA A CA 1
ATOM 705 C C . ALA A 1 138 ? -6.138 -83.026 7.459 1.00 26.78 149 ALA A C 1
ATOM 706 O O . ALA A 1 138 ? -6.848 -84.014 7.681 1.00 25.90 149 ALA A O 1
ATOM 708 N N . SER A 1 139 ? -6.637 -81.786 7.451 1.00 27.29 150 SER A N 1
ATOM 709 C CA . SER A 1 139 ? -8.033 -81.549 7.798 1.00 26.04 150 SER A CA 1
ATOM 710 C C . SER A 1 139 ? -9.002 -82.070 6.746 1.00 24.56 150 SER A C 1
ATOM 711 O O . SER A 1 139 ? -10.201 -82.166 7.032 1.00 25.27 150 SER A O 1
ATOM 714 N N . MET A 1 140 ? -8.505 -82.405 5.556 1.00 20.40 151 MET A N 1
ATOM 715 C CA . MET A 1 140 ? -9.294 -82.926 4.449 1.00 23.36 151 MET A CA 1
ATOM 716 C C . MET A 1 140 ? -9.067 -84.416 4.225 1.00 23.97 151 MET A C 1
ATOM 717 O O . MET A 1 140 ? -9.464 -84.952 3.179 1.00 20.82 151 MET A O 1
ATOM 722 N N . ASP A 1 141 ? -8.432 -85.094 5.177 1.00 22.21 152 ASP A N 1
ATOM 723 C CA . ASP A 1 141 ? -7.960 -86.460 4.987 1.00 21.51 152 ASP A CA 1
ATOM 724 C C . ASP A 1 141 ? -9.046 -87.499 5.227 1.00 22.17 152 ASP A C 1
ATOM 725 O O . ASP A 1 141 ? -8.826 -88.678 4.929 1.00 22.45 152 ASP A O 1
ATOM 730 N N . GLY A 1 142 ? -10.206 -87.094 5.742 1.00 26.60 153 GLY A N 1
ATOM 731 C CA . GLY A 1 142 ? -11.299 -88.029 5.950 1.00 21.82 153 GLY A CA 1
ATOM 732 C C . GLY A 1 142 ? -11.002 -89.171 6.917 1.00 25.09 153 GLY A C 1
ATOM 733 O O . GLY A 1 142 ? -11.342 -90.327 6.636 1.00 21.41 153 GLY A O 1
ATOM 734 N N . VAL A 1 143 ? -10.392 -88.866 8.057 1.00 22.81 154 VAL A N 1
ATOM 735 C CA . VAL A 1 143 ? -10.182 -89.849 9.119 1.00 21.81 154 VAL A CA 1
ATOM 736 C C . VAL A 1 143 ? -10.860 -89.324 10.381 1.00 22.99 154 VAL A C 1
ATOM 737 O O . VAL A 1 143 ? -11.188 -88.131 10.475 1.00 24.38 154 VAL A O 1
ATOM 741 N N . PRO A 1 144 ? -11.092 -90.191 11.371 1.00 24.51 155 PRO A N 1
ATOM 742 C CA . PRO A 1 144 ? -11.884 -89.754 12.538 1.00 24.21 155 PRO A CA 1
ATOM 743 C C . PRO A 1 144 ? -11.199 -88.707 13.405 1.00 28.36 155 PRO A C 1
ATOM 744 O O . PRO A 1 144 ? -11.889 -87.890 14.031 1.00 30.99 155 PRO A O 1
ATOM 748 N N . GLY A 1 145 ? -9.875 -88.688 13.469 1.00 28.84 156 GLY A N 1
ATOM 749 C CA . GLY A 1 145 ? -9.288 -87.811 14.462 1.00 32.95 156 GLY A CA 1
ATOM 750 C C . GLY A 1 145 ? -8.908 -86.400 14.045 1.00 33.12 156 GLY A C 1
ATOM 751 O O . GLY A 1 145 ? -8.335 -85.679 14.866 1.00 33.40 156 GLY A O 1
ATOM 752 N N . THR A 1 146 ? -9.186 -85.968 12.816 1.00 28.66 157 THR A N 1
ATOM 753 C CA . THR A 1 146 ? -8.737 -84.661 12.336 1.00 31.38 157 THR A CA 1
ATOM 754 C C . THR A 1 146 ? -9.886 -83.927 11.647 1.00 27.55 157 THR A C 1
ATOM 755 O O . THR A 1 146 ? -10.871 -84.534 11.231 1.00 24.03 157 THR A O 1
ATOM 759 N N . GLY A 1 147 ? -9.737 -82.605 11.504 1.00 28.73 158 GLY A N 1
ATOM 760 C CA . GLY A 1 147 ? -10.696 -81.809 10.761 1.00 24.98 158 GLY A CA 1
ATOM 761 C C . GLY A 1 147 ? -12.096 -81.939 11.333 1.00 26.17 158 GLY A C 1
ATOM 762 O O . GLY A 1 147 ? -12.299 -81.850 12.549 1.00 24.39 158 GLY A O 1
ATOM 763 N N . PRO A 1 148 ? -13.094 -82.175 10.475 1.00 21.80 159 PRO A N 1
ATOM 764 C CA . PRO A 1 148 ? -14.450 -82.400 10.984 1.00 24.66 159 PRO A CA 1
ATOM 765 C C . PRO A 1 148 ? -14.622 -83.774 11.592 1.00 30.08 159 PRO A C 1
ATOM 766 O O . PRO A 1 148 ? -15.681 -84.046 12.173 1.00 26.94 159 PRO A O 1
ATOM 770 N N . GLY A 1 149 ? -13.624 -84.648 11.446 1.00 25.33 160 GLY A N 1
ATOM 771 C CA . GLY A 1 149 ? -13.770 -86.021 11.884 1.00 30.84 160 GLY A CA 1
ATOM 772 C C . GLY A 1 149 ? -14.754 -86.780 11.010 1.00 26.75 160 GLY A C 1
ATOM 773 O O . GLY A 1 149 ? -14.940 -86.491 9.819 1.00 22.44 160 GLY A O 1
ATOM 774 N N . MET A 1 150 ? -15.400 -87.772 11.618 1.00 27.35 161 MET A N 1
ATOM 775 C CA . MET A 1 150 ? -16.419 -88.528 10.910 1.00 22.63 161 MET A CA 1
ATOM 776 C C . MET A 1 150 ? -17.660 -87.668 10.692 1.00 23.49 161 MET A C 1
ATOM 777 O O . MET A 1 150 ? -17.978 -86.774 11.484 1.00 24.74 161 MET A O 1
ATOM 782 N N . ILE A 1 151 ? -18.362 -87.944 9.601 1.00 22.36 162 ILE A N 1
ATOM 783 C CA . ILE A 1 151 ? -19.566 -87.215 9.217 1.00 23.65 162 ILE A CA 1
ATOM 784 C C . ILE A 1 151 ? -20.771 -88.064 9.627 1.00 26.66 162 ILE A C 1
ATOM 785 O O . ILE A 1 151 ? -21.006 -89.143 9.073 1.00 24.37 162 ILE A O 1
ATOM 790 N N . TYR A 1 152 ? -21.539 -87.587 10.596 1.00 24.02 163 TYR A N 1
ATOM 791 C CA . TYR A 1 152 ? -22.627 -88.382 11.144 1.00 26.38 163 TYR A CA 1
ATOM 792 C C . TYR A 1 152 ? -23.899 -88.254 10.298 1.00 25.88 163 TYR A C 1
ATOM 793 O O . TYR A 1 152 ? -24.014 -87.357 9.454 1.00 25.16 163 TYR A O 1
ATOM 802 N N . PRO A 1 153 ? -24.860 -89.196 10.467 1.00 20.70 164 PRO A N 1
ATOM 803 C CA . PRO A 1 153 ? -26.129 -89.102 9.737 1.00 28.11 164 PRO A CA 1
ATOM 804 C C . PRO A 1 153 ? -26.701 -87.692 9.746 1.00 30.27 164 PRO A C 1
ATOM 805 O O . PRO A 1 153 ? -26.725 -87.021 10.789 1.00 24.97 164 PRO A O 1
ATOM 809 N N . GLY A 1 154 ? -27.089 -87.214 8.561 1.00 21.55 165 GLY A N 1
ATOM 810 C CA . GLY A 1 154 ? -27.645 -85.883 8.413 1.00 28.09 165 GLY A CA 1
ATOM 811 C C . GLY A 1 154 ? -26.637 -84.763 8.288 1.00 27.39 165 GLY A C 1
ATOM 812 O O . GLY A 1 154 ? -27.032 -83.626 7.986 1.00 27.45 165 GLY A O 1
ATOM 813 N N . GLU A 1 155 ? -25.353 -85.024 8.516 1.00 30.56 166 GLU A N 1
ATOM 814 C CA . GLU A 1 155 ? -24.350 -83.970 8.439 1.00 25.03 166 GLU A CA 1
ATOM 815 C C . GLU A 1 155 ? -23.751 -83.878 7.030 1.00 26.32 166 GLU A C 1
ATOM 816 O O . GLU A 1 155 ? -23.848 -84.805 6.220 1.00 23.35 166 GLU A O 1
ATOM 822 N N . SER A 1 156 ? -23.125 -82.728 6.751 1.00 25.97 167 SER A N 1
ATOM 823 C CA . SER A 1 156 ? -22.509 -82.427 5.468 1.00 25.35 167 SER A CA 1
ATOM 824 C C . SER A 1 156 ? -21.115 -81.860 5.691 1.00 25.17 167 SER A C 1
ATOM 825 O O . SER A 1 156 ? -20.860 -81.193 6.692 1.00 27.97 167 SER A O 1
ATOM 828 N N . PHE A 1 157 ? -20.219 -82.112 4.738 1.00 24.77 168 PHE A N 1
ATOM 829 C CA . PHE A 1 157 ? -18.889 -81.522 4.757 1.00 21.87 168 PHE A CA 1
ATOM 830 C C . PHE A 1 157 ? -18.361 -81.491 3.328 1.00 24.90 168 PHE A C 1
ATOM 831 O O . PHE A 1 157 ? -18.566 -82.446 2.578 1.00 25.29 168 PHE A O 1
ATOM 839 N N . THR A 1 158 ? -17.667 -80.401 2.958 1.00 25.78 169 THR A N 1
ATOM 840 C CA . THR A 1 158 ? -17.052 -80.258 1.634 1.00 24.04 169 THR A CA 1
ATOM 841 C C . THR A 1 158 ? -15.552 -80.525 1.723 1.00 25.13 169 THR A C 1
ATOM 842 O O . THR A 1 158 ? -14.805 -79.723 2.294 1.00 25.72 169 THR A O 1
ATOM 846 N N . TYR A 1 159 ? -15.108 -81.642 1.154 1.00 26.05 170 TYR A N 1
ATOM 847 C CA . TYR A 1 159 ? -13.679 -81.901 1.022 1.00 24.81 170 TYR A CA 1
ATOM 848 C C . TYR A 1 159 ? -13.144 -81.046 -0.115 1.00 24.12 170 TYR A C 1
ATOM 849 O O . TYR A 1 159 ? -13.709 -81.055 -1.210 1.00 22.38 170 TYR A O 1
ATOM 858 N N . GLU A 1 160 ? -12.057 -80.318 0.137 1.00 24.62 171 GLU A N 1
ATOM 859 C CA . GLU A 1 160 ? -11.513 -79.402 -0.863 1.00 26.51 171 GLU A CA 1
ATOM 860 C C . GLU A 1 160 ? -9.997 -79.519 -0.921 1.00 21.96 171 GLU A C 1
ATOM 861 O O . GLU A 1 160 ? -9.337 -79.431 0.115 1.00 22.11 171 GLU A O 1
ATOM 867 N N . PHE A 1 161 ? -9.448 -79.681 -2.129 1.00 23.95 172 PHE A N 1
ATOM 868 C CA . PHE A 1 161 ? -8.002 -79.793 -2.313 1.00 28.58 172 PHE A CA 1
ATOM 869 C C . PHE A 1 161 ? -7.659 -79.550 -3.779 1.00 26.10 172 PHE A C 1
ATOM 870 O O . PHE A 1 161 ? -8.522 -79.627 -4.656 1.00 26.68 172 PHE A O 1
ATOM 878 N N . ASP A 1 162 ? -6.383 -79.269 -4.038 1.00 20.78 173 ASP A N 1
ATOM 879 C CA . ASP A 1 162 ? -5.877 -79.249 -5.406 1.00 24.38 173 ASP A CA 1
ATOM 880 C C . ASP A 1 162 ? -5.485 -80.665 -5.814 1.00 24.10 173 ASP A C 1
ATOM 881 O O . ASP A 1 162 ? -4.873 -81.391 -5.029 1.00 21.60 173 ASP A O 1
ATOM 886 N N . ALA A 1 163 ? -5.829 -81.048 -7.043 1.00 23.08 174 ALA A N 1
ATOM 887 C CA . ALA A 1 163 ? -5.682 -82.438 -7.492 1.00 26.97 174 ALA A CA 1
ATOM 888 C C . ALA A 1 163 ? -4.231 -82.698 -7.878 1.00 24.05 174 ALA A C 1
ATOM 889 O O . ALA A 1 163 ? -3.804 -82.360 -8.980 1.00 25.67 174 ALA A O 1
ATOM 891 N N . TYR A 1 164 ? -3.477 -83.311 -6.969 1.00 21.52 175 TYR A N 1
ATOM 892 C CA . TYR A 1 164 ? -2.115 -83.785 -7.179 1.00 21.83 175 TYR A CA 1
ATOM 893 C C . TYR A 1 164 ? -1.950 -85.101 -6.429 1.00 23.01 175 TYR A C 1
ATOM 894 O O . TYR A 1 164 ? -2.623 -85.325 -5.411 1.00 24.98 175 TYR A O 1
ATOM 903 N N . PRO A 1 165 ? -1.060 -85.987 -6.892 1.00 22.80 176 PRO A N 1
ATOM 904 C CA . PRO A 1 165 ? -0.285 -85.960 -8.137 1.00 23.16 176 PRO A CA 1
ATOM 905 C C . PRO A 1 165 ? -1.078 -86.603 -9.265 1.00 26.11 176 PRO A C 1
ATOM 906 O O . PRO A 1 165 ? -2.057 -87.301 -8.971 1.00 22.25 176 PRO A O 1
ATOM 910 N N . PHE A 1 166 ? -0.680 -86.395 -10.522 1.00 22.45 177 PHE A N 1
ATOM 911 C CA . PHE A 1 166 ? -1.363 -87.093 -11.602 1.00 22.52 177 PHE A CA 1
ATOM 912 C C . PHE A 1 166 ? -1.185 -88.593 -11.417 1.00 22.56 177 PHE A C 1
ATOM 913 O O . PHE A 1 166 ? -0.152 -89.061 -10.930 1.00 21.33 177 PHE A O 1
ATOM 921 N N . GLY A 1 167 ? -2.202 -89.343 -11.781 1.00 18.28 178 GLY A N 1
ATOM 922 C CA . GLY A 1 167 ? -2.097 -90.782 -11.711 1.00 21.52 178 GLY A CA 1
ATOM 923 C C . GLY A 1 167 ? -3.438 -91.428 -11.442 1.00 23.15 178 GLY A C 1
ATOM 924 O O . GLY A 1 167 ? -4.492 -90.801 -11.547 1.00 22.77 178 GLY A O 1
ATOM 925 N N . CYS A 1 168 ? -3.359 -92.717 -11.096 1.00 21.20 179 CYS A N 1
ATOM 926 C CA . CYS A 1 168 ? -4.520 -93.550 -10.818 1.00 21.99 179 CYS A CA 1
ATOM 927 C C . CYS A 1 168 ? -4.655 -93.679 -9.305 1.00 21.50 179 CYS A C 1
ATOM 928 O O . CYS A 1 168 ? -3.776 -94.245 -8.650 1.00 22.77 179 CYS A O 1
ATOM 931 N N . HIS A 1 169 ? -5.744 -93.153 -8.755 1.00 22.00 180 HIS A N 1
ATOM 932 C CA . HIS A 1 169 ? -5.937 -93.171 -7.313 1.00 22.08 180 HIS A CA 1
ATOM 933 C C . HIS A 1 169 ? -7.309 -93.740 -6.975 1.00 23.40 180 HIS A C 1
ATOM 934 O O . HIS A 1 169 ? -7.971 -94.340 -7.825 1.00 22.61 180 HIS A O 1
ATOM 941 N N . LEU A 1 170 ? -7.737 -93.558 -5.734 1.00 23.44 181 LEU A N 1
ATOM 942 C CA . LEU A 1 170 ? -8.973 -94.139 -5.247 1.00 22.34 181 LEU A CA 1
ATOM 943 C C . LEU A 1 170 ? -9.361 -93.372 -3.997 1.00 21.38 181 LEU A C 1
ATOM 944 O O . LEU A 1 170 ? -8.574 -92.597 -3.448 1.00 22.75 181 LEU A O 1
ATOM 949 N N . TYR A 1 171 ? -10.588 -93.606 -3.555 1.00 20.44 182 TYR A N 1
ATOM 950 C CA . TYR A 1 171 ? -11.095 -93.049 -2.316 1.00 23.10 182 TYR A CA 1
ATOM 951 C C . TYR A 1 171 ? -11.933 -94.118 -1.639 1.00 20.94 182 TYR A C 1
ATOM 952 O O . TYR A 1 171 ? -12.507 -94.979 -2.306 1.00 22.19 182 TYR A O 1
ATOM 961 N N . HIS A 1 172 ? -11.982 -94.064 -0.313 1.00 22.84 183 HIS A N 1
ATOM 962 C CA . HIS A 1 172 ? -12.776 -95.020 0.444 1.00 23.33 183 HIS A CA 1
ATOM 963 C C . HIS A 1 172 ? -13.057 -94.446 1.824 1.00 22.35 183 HIS A C 1
ATOM 964 O O . HIS A 1 172 ? -12.409 -93.495 2.270 1.00 21.32 183 HIS A O 1
ATOM 971 N N . CYS A 1 173 ? -14.042 -95.036 2.492 1.00 21.82 184 CYS A N 1
ATOM 972 C CA . CYS A 1 173 ? -14.344 -94.646 3.855 1.00 20.01 184 CYS A CA 1
ATOM 973 C C . CYS A 1 173 ? -13.203 -95.044 4.785 1.00 25.43 184 CYS A C 1
ATOM 974 O O . CYS A 1 173 ? -12.547 -96.069 4.598 1.00 26.12 184 CYS A O 1
ATOM 977 N N . HIS A 1 174 ? -12.971 -94.207 5.800 1.00 26.41 185 HIS A N 1
ATOM 978 C CA . HIS A 1 174 ? -12.042 -94.499 6.887 1.00 26.20 185 HIS A CA 1
ATOM 979 C C . HIS A 1 174 ? -12.778 -94.216 8.200 1.00 26.34 185 HIS A C 1
ATOM 980 O O . HIS A 1 174 ? -12.595 -93.182 8.837 1.00 31.97 185 HIS A O 1
ATOM 987 N N . ALA A 1 175 ? -13.657 -95.124 8.592 1.00 25.83 186 ALA A N 1
ATOM 988 C CA . ALA A 1 175 ? -14.359 -94.938 9.857 1.00 28.59 186 ALA A CA 1
ATOM 989 C C . ALA A 1 175 ? -14.045 -96.109 10.779 1.00 29.54 186 ALA A C 1
ATOM 990 O O . ALA A 1 175 ? -13.055 -96.816 10.560 1.00 29.17 186 ALA A O 1
ATOM 992 N N . ILE A 1 176 ? -14.853 -96.317 11.811 1.00 30.03 187 ILE A N 1
ATOM 993 C CA . ILE A 1 176 ? -14.588 -97.317 12.844 1.00 30.02 187 ILE A CA 1
ATOM 994 C C . ILE A 1 176 ? -15.645 -98.416 12.744 1.00 24.50 187 ILE A C 1
ATOM 995 O O . ILE A 1 176 ? -16.845 -98.122 12.836 1.00 27.74 187 ILE A O 1
ATOM 1000 N N . PRO A 1 177 ? -15.257 -99.684 12.566 1.00 25.87 188 PRO A N 1
ATOM 1001 C CA . PRO A 1 177 ? -13.862 -100.064 12.329 1.00 29.25 188 PRO A CA 1
ATOM 1002 C C . PRO A 1 177 ? -13.515 -100.001 10.840 1.00 23.24 188 PRO A C 1
ATOM 1003 O O . PRO A 1 177 ? -14.417 -100.106 9.999 1.00 24.19 188 PRO A O 1
ATOM 1007 N N . LEU A 1 178 ? -12.221 -99.864 10.537 1.00 27.29 189 LEU A N 1
ATOM 1008 C CA . LEU A 1 178 ? -11.775 -99.576 9.174 1.00 22.31 189 LEU A CA 1
ATOM 1009 C C . LEU A 1 178 ? -12.262 -100.620 8.170 1.00 23.70 189 LEU A C 1
ATOM 1010 O O . LEU A 1 178 ? -12.778 -100.273 7.101 1.00 22.83 189 LEU A O 1
ATOM 1015 N N . LYS A 1 179 ? -12.102 -101.909 8.481 1.00 22.63 190 LYS A N 1
ATOM 1016 C CA . LYS A 1 179 ? -12.410 -102.927 7.471 1.00 26.75 190 LYS A CA 1
ATOM 1017 C C . LYS A 1 179 ? -13.902 -103.023 7.178 1.00 22.03 190 LYS A C 1
ATOM 1018 O O . LYS A 1 179 ? -14.276 -103.406 6.064 1.00 21.50 190 LYS A O 1
ATOM 1024 N N . ARG A 1 180 ? -14.766 -102.701 8.150 1.00 20.37 191 ARG A N 1
ATOM 1025 C CA . ARG A 1 180 ? -16.205 -102.875 7.928 1.00 21.78 191 ARG A CA 1
ATOM 1026 C C . ARG A 1 180 ? -16.741 -101.884 6.895 1.00 21.83 191 ARG A C 1
ATOM 1027 O O . ARG A 1 180 ? -17.571 -102.245 6.051 1.00 20.19 191 ARG A O 1
ATOM 1035 N N . HIS A 1 181 ? -16.295 -100.625 6.960 1.00 23.46 192 HIS A N 1
ATOM 1036 C CA . HIS A 1 181 ? -16.847 -99.605 6.070 1.00 22.32 192 HIS A CA 1
ATOM 1037 C C . HIS A 1 181 ? -16.369 -99.793 4.642 1.00 22.93 192 HIS A C 1
ATOM 1038 O O . HIS A 1 181 ? -17.104 -99.483 3.697 1.00 21.56 192 HIS A O 1
ATOM 1045 N N . ILE A 1 182 ? -15.151 -100.297 4.459 1.00 22.39 193 ILE A N 1
ATOM 1046 C CA . ILE A 1 182 ? -14.668 -100.571 3.113 1.00 22.54 193 ILE A CA 1
ATOM 1047 C C . ILE A 1 182 ? -15.403 -101.765 2.524 1.00 20.94 193 ILE A C 1
ATOM 1048 O O . ILE A 1 182 ? -15.959 -101.689 1.427 1.00 21.66 193 ILE A O 1
ATOM 1053 N N . HIS A 1 183 ? -15.435 -102.878 3.259 1.00 23.47 194 HIS A N 1
ATOM 1054 C CA . HIS A 1 183 ? -16.109 -104.079 2.772 1.00 21.31 194 HIS A CA 1
ATOM 1055 C C . HIS A 1 183 ? -17.558 -103.810 2.394 1.00 21.51 194 HIS A C 1
ATOM 1056 O O . HIS A 1 183 ? -18.055 -104.338 1.390 1.00 21.65 194 HIS A O 1
ATOM 1063 N N . LYS A 1 184 ? -18.261 -103.011 3.199 1.00 20.78 195 LYS A N 1
ATOM 1064 C CA . LYS A 1 184 ? -19.665 -102.740 2.929 1.00 18.68 195 LYS A CA 1
ATOM 1065 C C . LYS A 1 184 ? -19.879 -101.953 1.642 1.00 20.27 195 LYS A C 1
ATOM 1066 O O . LYS A 1 184 ? -21.027 -101.849 1.190 1.00 22.31 195 LYS A O 1
ATOM 1072 N N . GLY A 1 185 ? -18.814 -101.399 1.046 1.00 19.07 196 GLY A N 1
ATOM 1073 C CA . GLY A 1 185 ? -18.887 -100.891 -0.316 1.00 18.84 196 GLY A CA 1
ATOM 1074 C C . GLY A 1 185 ? -18.501 -99.435 -0.516 1.00 21.74 196 GLY A C 1
ATOM 1075 O O . GLY A 1 185 ? -18.763 -98.878 -1.590 1.00 21.83 196 GLY A O 1
ATOM 1076 N N . LEU A 1 186 ? -17.901 -98.792 0.494 1.00 17.58 197 LEU A N 1
ATOM 1077 C CA . LEU A 1 186 ? -17.583 -97.353 0.393 1.00 21.08 197 LEU A CA 1
ATOM 1078 C C . LEU A 1 186 ? -16.172 -97.176 -0.165 1.00 20.04 197 LEU A C 1
ATOM 1079 O O . LEU A 1 186 ? -15.207 -96.941 0.563 1.00 20.33 197 LEU A O 1
ATOM 1084 N N . TYR A 1 187 ? -16.064 -97.281 -1.492 1.00 19.63 198 TYR A N 1
ATOM 1085 C CA . TYR A 1 187 ? -14.808 -97.114 -2.219 1.00 21.09 198 TYR A CA 1
ATOM 1086 C C . TYR A 1 187 ? -15.134 -96.773 -3.670 1.00 22.45 198 TYR A C 1
ATOM 1087 O O . TYR A 1 187 ? -16.198 -97.130 -4.181 1.00 25.64 198 TYR A O 1
ATOM 1096 N N . GLY A 1 188 ? -14.204 -96.088 -4.327 1.00 25.45 199 GLY A N 1
ATOM 1097 C CA . GLY A 1 188 ? -14.371 -95.723 -5.724 1.00 21.12 199 GLY A CA 1
ATOM 1098 C C . GLY A 1 188 ? -13.053 -95.254 -6.298 1.00 25.37 199 GLY A C 1
ATOM 1099 O O . GLY A 1 188 ? -12.073 -95.039 -5.578 1.00 22.84 199 GLY A O 1
ATOM 1100 N N . ALA A 1 189 ? -13.047 -95.081 -7.613 1.00 23.89 200 ALA A N 1
ATOM 1101 C CA . ALA A 1 189 ? -11.851 -94.666 -8.327 1.00 20.56 200 ALA A CA 1
ATOM 1102 C C . ALA A 1 189 ? -11.756 -93.149 -8.375 1.00 22.81 200 ALA A C 1
ATOM 1103 O O . ALA A 1 189 ? -12.771 -92.452 -8.442 1.00 22.66 200 ALA A O 1
ATOM 1105 N N . PHE A 1 190 ? -10.515 -92.654 -8.405 1.00 20.28 201 PHE A N 1
ATOM 1106 C CA . PHE A 1 190 ? -10.196 -91.225 -8.488 1.00 22.61 201 PHE A CA 1
ATOM 1107 C C . PHE A 1 190 ? -9.001 -91.085 -9.425 1.00 25.40 201 PHE A C 1
ATOM 1108 O O . PHE A 1 190 ? -7.893 -91.492 -9.070 1.00 25.58 201 PHE A O 1
ATOM 1116 N N . ILE A 1 191 ? -9.214 -90.513 -10.611 1.00 24.18 202 ILE A N 1
ATOM 1117 C CA . ILE A 1 191 ? -8.210 -90.474 -11.671 1.00 21.65 202 ILE A CA 1
ATOM 1118 C C . ILE A 1 191 ? -7.827 -89.024 -11.911 1.00 21.34 202 ILE A C 1
ATOM 1119 O O . ILE A 1 191 ? -8.700 -88.186 -12.157 1.00 24.07 202 ILE A O 1
ATOM 1124 N N . ILE A 1 192 ? -6.533 -88.733 -11.858 1.00 23.44 203 ILE A N 1
ATOM 1125 C CA . ILE A 1 192 ? -6.014 -87.380 -12.073 1.00 22.96 203 ILE A CA 1
ATOM 1126 C C . ILE A 1 192 ? -5.198 -87.406 -13.359 1.00 25.12 203 ILE A C 1
ATOM 1127 O O . ILE A 1 192 ? -4.097 -87.968 -13.391 1.00 23.60 203 ILE A O 1
ATOM 1132 N N . ASP A 1 193 ? -5.754 -86.832 -14.431 1.00 23.73 204 ASP A N 1
ATOM 1133 C CA . ASP A 1 193 ? -5.064 -86.803 -15.719 1.00 23.24 204 ASP A CA 1
ATOM 1134 C C . ASP A 1 193 ? -3.844 -85.886 -15.626 1.00 24.45 204 ASP A C 1
ATOM 1135 O O . ASP A 1 193 ? -3.908 -84.845 -14.966 1.00 25.99 204 ASP A O 1
ATOM 1140 N N . PRO A 1 194 ? -2.727 -86.227 -16.274 1.00 25.05 205 PRO A N 1
ATOM 1141 C CA . PRO A 1 194 ? -1.611 -85.272 -16.333 1.00 26.15 205 PRO A CA 1
ATOM 1142 C C . PRO A 1 194 ? -1.985 -84.042 -17.154 1.00 31.29 205 PRO A C 1
ATOM 1143 O O . PRO A 1 194 ? -2.770 -84.105 -18.102 1.00 26.13 205 PRO A O 1
ATOM 1147 N N . ASP A 1 195 ? -1.431 -82.903 -16.753 1.00 30.90 206 ASP A N 1
ATOM 1148 C CA . ASP A 1 195 ? -1.575 -81.677 -17.523 1.00 30.85 206 ASP A CA 1
ATOM 1149 C C . ASP A 1 195 ? -0.421 -81.615 -18.516 1.00 30.48 206 ASP A C 1
ATOM 1150 O O . ASP A 1 195 ? 0.728 -81.417 -18.097 1.00 28.11 206 ASP A O 1
ATOM 1155 N N . PRO A 1 196 ? -0.665 -81.791 -19.820 1.00 30.96 207 PRO A N 1
ATOM 1156 C CA . PRO A 1 196 ? 0.459 -81.871 -20.771 1.00 31.91 207 PRO A CA 1
ATOM 1157 C C . PRO A 1 196 ? 1.366 -80.648 -20.747 1.00 33.61 207 PRO A C 1
ATOM 1158 O O . PRO A 1 196 ? 2.565 -80.770 -21.032 1.00 34.93 207 PRO A O 1
ATOM 1162 N N . GLU A 1 197 ? 0.837 -79.477 -20.384 1.00 32.22 208 GLU A N 1
ATOM 1163 C CA . GLU A 1 197 ? 1.653 -78.268 -20.312 1.00 37.52 208 GLU A CA 1
ATOM 1164 C C . GLU A 1 197 ? 2.700 -78.331 -19.210 1.00 38.03 208 GLU A C 1
ATOM 1165 O O . GLU A 1 197 ? 3.685 -77.589 -19.269 1.00 34.49 208 GLU A O 1
ATOM 1171 N N . ARG A 1 198 ? 2.519 -79.188 -18.207 1.00 35.44 209 ARG A N 1
ATOM 1172 C CA . ARG A 1 198 ? 3.481 -79.288 -17.118 1.00 31.62 209 ARG A CA 1
ATOM 1173 C C . ARG A 1 198 ? 4.515 -80.390 -17.322 1.00 33.98 209 ARG A C 1
ATOM 1174 O O . ARG A 1 198 ? 5.415 -80.539 -16.490 1.00 34.07 209 ARG A O 1
ATOM 1182 N N . HIS A 1 199 ? 4.428 -81.161 -18.402 1.00 36.05 210 HIS A N 1
ATOM 1183 C CA . HIS A 1 199 ? 5.364 -82.258 -18.658 1.00 35.43 210 HIS A CA 1
ATOM 1184 C C . HIS A 1 199 ? 5.822 -82.211 -20.109 1.00 36.41 210 HIS A C 1
ATOM 1185 O O . HIS A 1 199 ? 5.507 -83.102 -20.904 1.00 36.33 210 HIS A O 1
ATOM 1192 N N . PRO A 1 200 ? 6.596 -81.187 -20.480 1.00 41.07 211 PRO A N 1
ATOM 1193 C CA . PRO A 1 200 ? 6.998 -81.054 -21.891 1.00 40.37 211 PRO A CA 1
ATOM 1194 C C . PRO A 1 200 ? 7.871 -82.195 -22.383 1.00 42.97 211 PRO A C 1
ATOM 1195 O O . PRO A 1 200 ? 7.798 -82.553 -23.565 1.00 44.15 211 PRO A O 1
ATOM 1199 N N . GLU A 1 201 ? 8.692 -82.786 -21.514 1.00 41.37 212 GLU A N 1
ATOM 1200 C CA . GLU A 1 201 ? 9.515 -83.909 -21.938 1.00 41.48 212 GLU A CA 1
ATOM 1201 C C . GLU A 1 201 ? 8.701 -85.174 -22.201 1.00 42.63 212 GLU A C 1
ATOM 1202 O O . GLU A 1 201 ? 9.238 -86.111 -22.801 1.00 39.38 212 GLU A O 1
ATOM 1208 N N . TYR A 1 202 ? 7.421 -85.212 -21.815 1.00 40.56 213 TYR A N 1
ATOM 1209 C CA . TYR A 1 202 ? 6.562 -86.382 -22.004 1.00 35.19 213 TYR A CA 1
ATOM 1210 C C . TYR A 1 202 ? 5.215 -85.968 -22.574 1.00 41.85 213 TYR A C 1
ATOM 1211 O O . TYR A 1 202 ? 4.160 -86.470 -22.164 1.00 34.14 213 TYR A O 1
ATOM 1220 N N . GLN A 1 203 ? 5.236 -85.041 -23.539 1.00 37.43 214 GLN A N 1
ATOM 1221 C CA . GLN A 1 203 ? 4.001 -84.396 -23.970 1.00 39.55 214 GLN A CA 1
ATOM 1222 C C . GLN A 1 203 ? 3.045 -85.382 -24.623 1.00 32.62 214 GLN A C 1
ATOM 1223 O O . GLN A 1 203 ? 1.838 -85.360 -24.350 1.00 36.58 214 GLN A O 1
ATOM 1229 N N . ALA A 1 204 ? 3.555 -86.237 -25.508 1.00 31.36 215 ALA A N 1
ATOM 1230 C CA . ALA A 1 204 ? 2.684 -87.197 -26.181 1.00 34.14 215 ALA A CA 1
ATOM 1231 C C . ALA A 1 204 ? 2.004 -88.128 -25.177 1.00 29.40 215 ALA A C 1
ATOM 1232 O O . ALA A 1 204 ? 0.799 -88.395 -25.275 1.00 28.75 215 ALA A O 1
ATOM 1234 N N . ALA A 1 205 ? 2.760 -88.625 -24.198 1.00 30.97 216 ALA A N 1
ATOM 1235 C CA . ALA A 1 205 ? 2.188 -89.537 -23.209 1.00 32.39 216 ALA A CA 1
ATOM 1236 C C . ALA A 1 205 ? 1.131 -88.842 -22.357 1.00 29.94 216 ALA A C 1
ATOM 1237 O O . ALA A 1 205 ? 0.080 -89.425 -22.066 1.00 26.77 216 ALA A O 1
ATOM 1239 N N . ALA A 1 206 ? 1.385 -87.593 -21.949 1.00 27.95 217 ALA A N 1
ATOM 1240 C CA . ALA A 1 206 ? 0.387 -86.867 -21.164 1.00 24.79 217 ALA A CA 1
ATOM 1241 C C . ALA A 1 206 ? -0.885 -86.622 -21.972 1.00 29.61 217 ALA A C 1
ATOM 1242 O O . ALA A 1 206 ? -2.002 -86.781 -21.458 1.00 25.48 217 ALA A O 1
ATOM 1244 N N . ARG A 1 207 ? -0.745 -86.237 -23.243 1.00 27.33 218 ARG A N 1
ATOM 1245 C CA . ARG A 1 207 ? -1.939 -85.976 -24.042 1.00 29.76 218 ARG A CA 1
ATOM 1246 C C . ARG A 1 207 ? -2.749 -87.244 -24.278 1.00 29.08 218 ARG A C 1
ATOM 1247 O O . ARG A 1 207 ? -3.979 -87.179 -24.375 1.00 29.03 218 ARG A O 1
ATOM 1255 N N . ALA A 1 208 ? -2.093 -88.403 -24.368 1.00 29.11 219 ALA A N 1
ATOM 1256 C CA . ALA A 1 208 ? -2.831 -89.653 -24.545 1.00 27.73 219 ALA A CA 1
ATOM 1257 C C . ALA A 1 208 ? -3.721 -89.979 -23.348 1.00 27.86 219 ALA A C 1
ATOM 1258 O O . ALA A 1 208 ? -4.683 -90.741 -23.490 1.00 27.68 219 ALA A O 1
ATOM 1260 N N . ARG A 1 209 ? -3.426 -89.414 -22.178 1.00 26.69 220 ARG A N 1
ATOM 1261 C CA . ARG A 1 209 ? -4.198 -89.672 -20.971 1.00 25.86 220 ARG A CA 1
ATOM 1262 C C . ARG A 1 209 ? -5.228 -88.595 -20.680 1.00 30.19 220 ARG A C 1
ATOM 1263 O O . ARG A 1 209 ? -6.165 -88.850 -19.917 1.00 27.55 220 ARG A O 1
ATOM 1271 N N . LEU A 1 210 ? -5.072 -87.399 -21.243 1.00 28.81 221 LEU A N 1
ATOM 1272 C CA . LEU A 1 210 ? -5.952 -86.292 -20.903 1.00 26.01 221 LEU A CA 1
ATOM 1273 C C . LEU A 1 210 ? -7.286 -86.480 -21.614 1.00 26.33 221 LEU A C 1
ATOM 1274 O O . LEU A 1 210 ? -7.343 -86.531 -22.846 1.00 26.37 221 LEU A O 1
ATOM 1279 N N . LEU A 1 211 ? -8.358 -86.584 -20.835 1.00 24.40 222 LEU A N 1
ATOM 1280 C CA . LEU A 1 211 ? -9.653 -86.966 -21.380 1.00 29.37 222 LEU A CA 1
ATOM 1281 C C . LEU A 1 211 ? -10.103 -85.955 -22.425 1.00 28.96 222 LEU A C 1
ATOM 1282 O O . LEU A 1 211 ? -10.054 -84.745 -22.194 1.00 29.17 222 LEU A O 1
ATOM 1287 N N . GLY A 1 212 ? -10.493 -86.455 -23.594 1.00 34.22 223 GLY A N 1
ATOM 1288 C CA . GLY A 1 212 ? -11.098 -85.629 -24.613 1.00 35.34 223 GLY A CA 1
ATOM 1289 C C . GLY A 1 212 ? -10.167 -85.124 -25.694 1.00 36.60 223 GLY A C 1
ATOM 1290 O O . GLY A 1 212 ? -10.660 -84.562 -26.678 1.00 37.22 223 GLY A O 1
ATOM 1291 N N . THR A 1 213 ? -8.846 -85.280 -25.550 1.00 33.12 224 THR A N 1
ATOM 1292 C CA . THR A 1 213 ? -7.952 -84.903 -26.639 1.00 32.13 224 THR A CA 1
ATOM 1293 C C . THR A 1 213 ? -8.093 -85.900 -27.784 1.00 34.36 224 THR A C 1
ATOM 1294 O O . THR A 1 213 ? -8.528 -87.037 -27.580 1.00 33.57 224 THR A O 1
ATOM 1298 N N . PRO A 1 214 ? -7.761 -85.485 -29.008 1.00 35.97 225 PRO A N 1
ATOM 1299 C CA . PRO A 1 214 ? -7.755 -86.452 -30.122 1.00 35.43 225 PRO A CA 1
ATOM 1300 C C . PRO A 1 214 ? -6.831 -87.639 -29.886 1.00 36.92 225 PRO A C 1
ATOM 1301 O O . PRO A 1 214 ? -7.170 -88.761 -30.281 1.00 30.06 225 PRO A O 1
ATOM 1305 N N . GLU A 1 215 ? -5.678 -87.425 -29.239 1.00 34.63 226 GLU A N 1
ATOM 1306 C CA . GLU A 1 215 ? -4.794 -88.538 -28.896 1.00 34.17 226 GLU A CA 1
ATOM 1307 C C . GLU A 1 215 ? -5.473 -89.503 -27.934 1.00 34.04 226 GLU A C 1
ATOM 1308 O O . GLU A 1 215 ? -5.377 -90.726 -28.092 1.00 31.23 226 GLU A O 1
ATOM 1314 N N . ASN A 1 216 ? -6.171 -88.965 -26.934 1.00 31.02 227 ASN A N 1
ATOM 1315 C CA . ASN A 1 216 ? -6.856 -89.796 -25.954 1.00 29.87 227 ASN A CA 1
ATOM 1316 C C . ASN A 1 216 ? -8.035 -90.545 -26.568 1.00 35.25 227 ASN A C 1
ATOM 1317 O O . ASN A 1 216 ? -8.311 -91.689 -26.183 1.00 28.33 227 ASN A O 1
ATOM 1322 N N . GLN A 1 217 ? -8.722 -89.936 -27.540 1.00 28.64 228 GLN A N 1
ATOM 1323 C CA . GLN A 1 217 ? -9.874 -90.582 -28.159 1.00 31.88 228 GLN A CA 1
ATOM 1324 C C . GLN A 1 217 ? -9.491 -91.853 -28.908 1.00 33.34 228 GLN A C 1
ATOM 1325 O O . GLN A 1 217 ? -10.334 -92.740 -29.086 1.00 33.59 228 GLN A O 1
ATOM 1331 N N . ALA A 1 218 ? -8.240 -91.966 -29.343 1.00 29.22 229 ALA A N 1
ATOM 1332 C CA . ALA A 1 218 ? -7.806 -93.187 -30.015 1.00 36.15 229 ALA A CA 1
ATOM 1333 C C . ALA A 1 218 ? -7.676 -94.353 -29.037 1.00 34.46 229 ALA A C 1
ATOM 1334 O O . ALA A 1 218 ? -7.848 -95.515 -29.428 1.00 36.68 229 ALA A O 1
ATOM 1336 N N . TRP A 1 219 ? -7.388 -94.062 -27.773 1.00 27.36 230 TRP A N 1
ATOM 1337 C CA . TRP A 1 219 ? -7.267 -95.081 -26.736 1.00 32.45 230 TRP A CA 1
ATOM 1338 C C . TRP A 1 219 ? -8.629 -95.615 -26.305 1.00 32.36 230 TRP A C 1
ATOM 1339 O O . TRP A 1 219 ? -9.602 -94.864 -26.214 1.00 29.47 230 TRP A O 1
ATOM 1350 N N . GLN A 1 220 ? -8.692 -96.920 -26.020 1.00 26.00 231 GLN A N 1
ATOM 1351 C CA . GLN A 1 220 ? -9.870 -97.532 -25.401 1.00 28.44 231 GLN A CA 1
ATOM 1352 C C . GLN A 1 220 ? -9.606 -97.624 -23.895 1.00 26.12 231 GLN A C 1
ATOM 1353 O O . GLN A 1 220 ? -8.841 -98.481 -23.449 1.00 27.64 231 GLN A O 1
ATOM 1359 N N . GLU A 1 221 ? -10.231 -96.747 -23.107 1.00 22.93 232 GLU A N 1
ATOM 1360 C CA . GLU A 1 221 ? -9.988 -96.687 -21.663 1.00 22.94 232 GLU A CA 1
ATOM 1361 C C . GLU A 1 221 ? -11.104 -97.362 -20.865 1.00 24.13 232 GLU A C 1
ATOM 1362 O O . GLU A 1 221 ? -12.282 -97.182 -21.163 1.00 21.97 232 GLU A O 1
ATOM 1368 N N . PHE A 1 222 ? -10.718 -98.109 -19.820 1.00 23.18 233 PHE A N 1
ATOM 1369 C CA . PHE A 1 222 ? -11.635 -98.827 -18.945 1.00 22.91 233 PHE A CA 1
ATOM 1370 C C . PHE A 1 222 ? -11.196 -98.656 -17.495 1.00 22.75 233 PHE A C 1
ATOM 1371 O O . PHE A 1 222 ? -10.005 -98.545 -17.200 1.00 23.82 233 PHE A O 1
ATOM 1379 N N . VAL A 1 223 ? -12.156 -98.615 -16.580 1.00 21.98 234 VAL A N 1
ATOM 1380 C CA . VAL A 1 223 ? -11.835 -98.614 -15.157 1.00 20.67 234 VAL A CA 1
ATOM 1381 C C . VAL A 1 223 ? -12.318 -99.936 -14.578 1.00 20.33 234 VAL A C 1
ATOM 1382 O O . VAL A 1 223 ? -13.436 -100.373 -14.866 1.00 25.44 234 VAL A O 1
ATOM 1386 N N . MET A 1 224 ? -11.469 -100.576 -13.773 1.00 20.65 235 MET A N 1
ATOM 1387 C CA . MET A 1 224 ? -11.770 -101.881 -13.197 1.00 20.38 235 MET A CA 1
ATOM 1388 C C . MET A 1 224 ? -11.362 -101.869 -11.733 1.00 21.64 235 MET A C 1
ATOM 1389 O O . MET A 1 224 ? -10.175 -101.708 -11.426 1.00 20.84 235 MET A O 1
ATOM 1394 N N . VAL A 1 225 ? -12.329 -102.081 -10.842 1.00 19.92 236 VAL A N 1
ATOM 1395 C CA . VAL A 1 225 ? -12.093 -102.171 -9.398 1.00 17.55 236 VAL A CA 1
ATOM 1396 C C . VAL A 1 225 ? -12.229 -103.640 -9.012 1.00 21.72 236 VAL A C 1
ATOM 1397 O O . VAL A 1 225 ? -13.298 -104.230 -9.185 1.00 22.06 236 VAL A O 1
ATOM 1401 N N . MET A 1 226 ? -11.144 -104.249 -8.529 1.00 17.45 237 MET A N 1
ATOM 1402 C CA . MET A 1 226 ? -11.220 -105.615 -8.029 1.00 20.22 237 MET A CA 1
ATOM 1403 C C . MET A 1 226 ? -11.809 -105.582 -6.622 1.00 18.77 237 MET A C 1
ATOM 1404 O O . MET A 1 226 ? -11.224 -104.972 -5.722 1.00 20.98 237 MET A O 1
ATOM 1409 N N . ASN A 1 227 ? -12.970 -106.220 -6.429 1.00 23.16 238 ASN A N 1
ATOM 1410 C CA . ASN A 1 227 ? -13.624 -106.217 -5.122 1.00 20.43 238 ASN A CA 1
ATOM 1411 C C . ASN A 1 227 ? -14.162 -107.612 -4.767 1.00 21.34 238 ASN A C 1
ATOM 1412 O O . ASN A 1 227 ? -14.071 -108.572 -5.551 1.00 20.33 238 ASN A O 1
ATOM 1417 N N . GLY A 1 228 ? -14.673 -107.728 -3.540 1.00 21.93 239 GLY A N 1
ATOM 1418 C CA . GLY A 1 228 ? -15.143 -109.004 -3.022 1.00 19.22 239 GLY A CA 1
ATOM 1419 C C . GLY A 1 228 ? -16.185 -108.790 -1.949 1.00 22.16 239 GLY A C 1
ATOM 1420 O O . GLY A 1 228 ? -16.268 -107.715 -1.347 1.00 19.82 239 GLY A O 1
ATOM 1421 N N . PHE A 1 229 ? -16.996 -109.826 -1.713 1.00 21.07 240 PHE A N 1
ATOM 1422 C CA . PHE A 1 229 ? -18.095 -109.702 -0.759 1.00 22.21 240 PHE A CA 1
ATOM 1423 C C . PHE A 1 229 ? -18.174 -110.916 0.145 1.00 24.55 240 PHE A C 1
ATOM 1424 O O . PHE A 1 229 ? -18.089 -112.059 -0.314 1.00 20.00 240 PHE A O 1
ATOM 1432 N N . ASP A 1 230 ? -18.299 -110.632 1.437 1.00 26.14 241 ASP A N 1
ATOM 1433 C CA . ASP A 1 230 ? -18.443 -111.610 2.508 1.00 23.91 241 ASP A CA 1
ATOM 1434 C C . ASP A 1 230 ? -19.919 -111.567 2.880 1.00 25.36 241 ASP A C 1
ATOM 1435 O O . ASP A 1 230 ? -20.355 -110.762 3.697 1.00 24.87 241 ASP A O 1
ATOM 1440 N N . THR A 1 231 ? -20.694 -112.435 2.250 1.00 26.59 242 THR A N 1
ATOM 1441 C CA . THR A 1 231 ? -22.142 -112.349 2.362 1.00 27.95 242 THR A CA 1
ATOM 1442 C C . THR A 1 231 ? -22.637 -112.837 3.717 1.00 33.63 242 THR A C 1
ATOM 1443 O O . THR A 1 231 ? -23.688 -112.383 4.184 1.00 37.42 242 THR A O 1
ATOM 1447 N N . ASN A 1 232 ? -21.891 -113.730 4.374 1.00 35.04 243 ASN A N 1
ATOM 1448 C CA . ASN A 1 232 ? -22.238 -114.212 5.709 1.00 37.73 243 ASN A CA 1
ATOM 1449 C C . ASN A 1 232 ? -21.445 -113.498 6.804 1.00 39.39 243 ASN A C 1
ATOM 1450 O O . ASN A 1 232 ? -21.406 -113.968 7.945 1.00 41.72 243 ASN A O 1
ATOM 1455 N N . PHE A 1 233 ? -20.823 -112.372 6.454 1.00 35.62 244 PHE A N 1
ATOM 1456 C CA . PHE A 1 233 ? -20.051 -111.487 7.333 1.00 38.05 244 PHE A CA 1
ATOM 1457 C C . PHE A 1 233 ? -19.203 -112.243 8.362 1.00 40.74 244 PHE A C 1
ATOM 1458 O O . PHE A 1 233 ? -19.174 -111.906 9.546 1.00 42.21 244 PHE A O 1
ATOM 1466 N N . ASP A 1 234 ? -18.465 -113.261 7.889 1.00 39.95 245 ASP A N 1
ATOM 1467 C CA . ASP A 1 234 ? -17.482 -113.969 8.711 1.00 41.75 245 ASP A CA 1
ATOM 1468 C C . ASP A 1 234 ? -16.038 -113.621 8.327 1.00 37.14 245 ASP A C 1
ATOM 1469 O O . ASP A 1 234 ? -15.124 -114.416 8.552 1.00 29.76 245 ASP A O 1
ATOM 1474 N N . GLU A 1 235 ? -15.832 -112.439 7.738 1.00 33.06 246 GLU A N 1
ATOM 1475 C CA . GLU A 1 235 ? -14.513 -111.918 7.366 1.00 32.59 246 GLU A CA 1
ATOM 1476 C C . GLU A 1 235 ? -13.825 -112.784 6.315 1.00 32.62 246 GLU A C 1
ATOM 1477 O O . GLU A 1 235 ? -12.601 -112.802 6.225 1.00 28.76 246 GLU A O 1
ATOM 1483 N N . GLU A 1 236 ? -14.593 -113.518 5.514 1.00 29.37 247 GLU A N 1
ATOM 1484 C CA . GLU A 1 236 ? -14.031 -114.260 4.395 1.00 29.41 247 GLU A CA 1
ATOM 1485 C C . GLU A 1 236 ? -14.921 -114.049 3.178 1.00 27.08 247 GLU A C 1
ATOM 1486 O O . GLU A 1 236 ? -16.127 -114.296 3.243 1.00 26.58 247 GLU A O 1
ATOM 1492 N N . ASN A 1 237 ? -14.336 -113.571 2.080 1.00 25.66 248 ASN A N 1
ATOM 1493 C CA . ASN A 1 237 ? -15.115 -113.316 0.869 1.00 22.13 248 ASN A CA 1
ATOM 1494 C C . ASN A 1 237 ? -15.676 -114.618 0.301 1.00 22.60 248 ASN A C 1
ATOM 1495 O O . ASN A 1 237 ? -14.970 -115.627 0.213 1.00 25.10 248 ASN A O 1
ATOM 1500 N N . GLU A 1 238 ? -16.953 -114.583 -0.103 1.00 23.24 249 GLU A N 1
ATOM 1501 C CA . GLU A 1 238 ? -17.606 -115.684 -0.819 1.00 24.68 249 GLU A CA 1
ATOM 1502 C C . GLU A 1 238 ? -17.736 -115.421 -2.306 1.00 26.06 249 GLU A C 1
ATOM 1503 O O . GLU A 1 238 ? -17.932 -116.364 -3.077 1.00 23.24 249 GLU A O 1
ATOM 1509 N N . VAL A 1 239 ? -17.660 -114.159 -2.713 1.00 25.30 250 VAL A N 1
ATOM 1510 C CA . VAL A 1 239 ? -17.846 -113.733 -4.092 1.00 23.20 250 VAL A CA 1
ATOM 1511 C C . VAL A 1 239 ? -16.743 -112.735 -4.421 1.00 21.18 250 VAL A C 1
ATOM 1512 O O . VAL A 1 239 ? -16.484 -111.819 -3.631 1.00 21.25 250 VAL A O 1
ATOM 1516 N N . TYR A 1 240 ? -16.105 -112.898 -5.582 1.00 21.04 251 TYR A N 1
ATOM 1517 C CA . TYR A 1 240 ? -15.125 -111.939 -6.084 1.00 21.76 251 TYR A CA 1
ATOM 1518 C C . TYR A 1 240 ? -15.587 -111.395 -7.435 1.00 24.12 251 TYR A C 1
ATOM 1519 O O . TYR A 1 240 ? -16.452 -111.976 -8.104 1.00 24.80 251 TYR A O 1
ATOM 1528 N N . ALA A 1 241 ? -14.981 -110.287 -7.857 1.00 23.91 252 ALA A N 1
ATOM 1529 C CA . ALA A 1 241 ? -15.426 -109.660 -9.094 1.00 21.46 252 ALA A CA 1
ATOM 1530 C C . ALA A 1 241 ? -14.471 -108.551 -9.498 1.00 19.65 252 ALA A C 1
ATOM 1531 O O . ALA A 1 241 ? -13.657 -108.076 -8.697 1.00 20.81 252 ALA A O 1
ATOM 1533 N N . VAL A 1 242 ? -14.589 -108.143 -10.759 1.00 24.41 253 VAL A N 1
ATOM 1534 C CA A VAL A 1 242 ? -14.190 -106.802 -11.184 0.75 22.27 253 VAL A CA 1
ATOM 1535 C CA B VAL A 1 242 ? -14.191 -106.812 -11.193 0.25 22.47 253 VAL A CA 1
ATOM 1536 C C . VAL A 1 242 ? -15.466 -106.006 -11.387 1.00 19.58 253 VAL A C 1
ATOM 1537 O O . VAL A 1 242 ? -16.368 -106.438 -12.111 1.00 19.99 253 VAL A O 1
ATOM 1544 N N . ASN A 1 243 ? -15.553 -104.855 -10.728 1.00 22.21 254 ASN A N 1
ATOM 1545 C CA . ASN A 1 243 ? -16.749 -104.018 -10.801 1.00 20.96 254 ASN A CA 1
ATOM 1546 C C . ASN A 1 243 ? -17.988 -104.776 -10.316 1.00 19.47 254 ASN A C 1
ATOM 1547 O O . ASN A 1 243 ? -19.043 -104.772 -10.961 1.00 22.00 254 ASN A O 1
ATOM 1552 N N . THR A 1 244 ? -17.835 -105.460 -9.178 1.00 19.12 255 THR A N 1
ATOM 1553 C CA . THR A 1 244 ? -18.949 -105.869 -8.310 1.00 19.82 255 THR A CA 1
ATOM 1554 C C . THR A 1 244 ? -19.686 -107.128 -8.766 1.00 24.53 255 THR A C 1
ATOM 1555 O O . THR A 1 244 ? -19.937 -108.027 -7.952 1.00 24.85 255 THR A O 1
ATOM 1559 N N . VAL A 1 245 ? -20.057 -107.203 -10.039 1.00 19.86 256 VAL A N 1
ATOM 1560 C CA . VAL A 1 245 ? -20.948 -108.251 -10.528 1.00 24.91 256 VAL A CA 1
ATOM 1561 C C . VAL A 1 245 ? -20.102 -109.444 -10.966 1.00 20.73 256 VAL A C 1
ATOM 1562 O O . VAL A 1 245 ? -19.418 -109.382 -11.994 1.00 21.93 256 VAL A O 1
ATOM 1566 N N . ALA A 1 246 ? -20.148 -110.526 -10.178 1.00 25.37 257 ALA A N 1
ATOM 1567 C CA . ALA A 1 246 ? -19.398 -111.746 -10.497 1.00 23.16 257 ALA A CA 1
ATOM 1568 C C . ALA A 1 246 ? -19.641 -112.183 -11.930 1.00 23.46 257 ALA A C 1
ATOM 1569 O O . ALA A 1 246 ? -20.790 -112.340 -12.349 1.00 22.81 257 ALA A O 1
ATOM 1571 N N . HIS A 1 247 ? -18.551 -112.362 -12.682 1.00 19.22 258 HIS A N 1
ATOM 1572 C CA . HIS A 1 247 ? -18.575 -112.930 -14.031 1.00 22.27 258 HIS A CA 1
ATOM 1573 C C . HIS A 1 247 ? -19.288 -112.049 -15.054 1.00 23.62 258 HIS A C 1
ATOM 1574 O O . HIS A 1 247 ? -19.657 -112.539 -16.131 1.00 20.05 258 HIS A O 1
ATOM 1581 N N . ALA A 1 248 ? -19.532 -110.766 -14.734 1.00 20.91 259 ALA A N 1
ATOM 1582 C CA . ALA A 1 248 ? -20.245 -109.878 -15.655 1.00 20.93 259 ALA A CA 1
ATOM 1583 C C . ALA A 1 248 ? -19.657 -109.905 -17.059 1.00 22.19 259 ALA A C 1
ATOM 1584 O O . ALA A 1 248 ? -20.401 -109.863 -18.051 1.00 23.82 259 ALA A O 1
ATOM 1586 N N . TYR A 1 249 ? -18.327 -109.968 -17.172 1.00 20.57 260 TYR A N 1
ATOM 1587 C CA . TYR A 1 249 ? -17.662 -109.877 -18.472 1.00 20.29 260 TYR A CA 1
ATOM 1588 C C . TYR A 1 249 ? -17.430 -111.236 -19.123 1.00 20.76 260 TYR A C 1
ATOM 1589 O O . TYR A 1 249 ? -16.867 -111.299 -20.220 1.00 23.26 260 TYR A O 1
ATOM 1598 N N . MET A 1 250 ? -17.875 -112.318 -18.487 1.00 23.12 261 MET A N 1
ATOM 1599 C CA . MET A 1 250 ? -18.072 -113.572 -19.192 1.00 26.43 261 MET A CA 1
ATOM 1600 C C . MET A 1 250 ? -19.448 -113.619 -19.838 1.00 26.25 261 MET A C 1
ATOM 1601 O O . MET A 1 250 ? -19.587 -114.111 -20.963 1.00 25.29 261 MET A O 1
ATOM 1606 N N . LYS A 1 251 ? -20.472 -113.140 -19.127 1.00 25.97 262 LYS A N 1
ATOM 1607 C CA . LYS A 1 251 ? -21.817 -113.101 -19.695 1.00 26.15 262 LYS A CA 1
ATOM 1608 C C . LYS A 1 251 ? -21.889 -112.157 -20.893 1.00 25.08 262 LYS A C 1
ATOM 1609 O O . LYS A 1 251 ? -22.600 -112.429 -21.865 1.00 30.54 262 LYS A O 1
ATOM 1615 N N . ARG A 1 252 ? -21.158 -111.045 -20.839 1.00 22.30 263 ARG A N 1
ATOM 1616 C CA . ARG A 1 252 ? -21.157 -110.041 -21.898 1.00 26.81 263 ARG A CA 1
ATOM 1617 C C . ARG A 1 252 ? -19.727 -109.514 -22.033 1.00 28.90 263 ARG A C 1
ATOM 1618 O O . ARG A 1 252 ? -19.309 -108.617 -21.274 1.00 26.71 263 ARG A O 1
ATOM 1626 N N . PRO A 1 253 ? -18.935 -110.066 -22.954 1.00 26.14 264 PRO A N 1
ATOM 1627 C CA . PRO A 1 253 ? -17.519 -109.671 -23.053 1.00 23.04 264 PRO A CA 1
ATOM 1628 C C . PRO A 1 253 ? -17.353 -108.201 -23.413 1.00 24.15 264 PRO A C 1
ATOM 1629 O O . PRO A 1 253 ? -18.229 -107.573 -24.008 1.00 21.36 264 PRO A O 1
ATOM 1633 N N . ILE A 1 254 ? -16.182 -107.667 -23.067 1.00 25.51 265 ILE A N 1
ATOM 1634 C CA . ILE A 1 254 ? -15.832 -106.275 -23.336 1.00 26.11 265 ILE A CA 1
ATOM 1635 C C . ILE A 1 254 ? -15.303 -106.176 -24.764 1.00 26.49 265 ILE A C 1
ATOM 1636 O O . ILE A 1 254 ? -14.238 -106.718 -25.085 1.00 26.80 265 ILE A O 1
ATOM 1641 N N . ARG A 1 255 ? -16.018 -105.444 -25.611 1.00 22.86 266 ARG A N 1
ATOM 1642 C CA . ARG A 1 255 ? -15.653 -105.385 -27.019 1.00 25.60 266 ARG A CA 1
ATOM 1643 C C . ARG A 1 255 ? -14.460 -104.458 -27.231 1.00 27.10 266 ARG A C 1
ATOM 1644 O O . ARG A 1 255 ? -14.479 -103.308 -26.797 1.00 24.11 266 ARG A O 1
ATOM 1652 N N . ILE A 1 256 ? -13.423 -104.973 -27.897 1.00 26.30 267 ILE A N 1
ATOM 1653 C CA . ILE A 1 256 ? -12.167 -104.265 -28.146 1.00 30.13 267 ILE A CA 1
ATOM 1654 C C . ILE A 1 256 ? -11.950 -104.188 -29.656 1.00 29.52 267 ILE A C 1
ATOM 1655 O O . ILE A 1 256 ? -11.897 -105.225 -30.329 1.00 30.78 267 ILE A O 1
ATOM 1660 N N . GLU A 1 257 ? -11.792 -102.973 -30.185 1.00 29.35 268 GLU A N 1
ATOM 1661 C CA . GLU A 1 257 ? -11.405 -102.804 -31.589 1.00 30.08 268 GLU A CA 1
ATOM 1662 C C . GLU A 1 257 ? -9.899 -103.032 -31.725 1.00 29.70 268 GLU A C 1
ATOM 1663 O O . GLU A 1 257 ? -9.102 -102.321 -31.107 1.00 33.58 268 GLU A O 1
ATOM 1669 N N . ARG A 1 258 ? -9.501 -104.020 -32.535 1.00 27.66 269 ARG A N 1
ATOM 1670 C CA . ARG A 1 258 ? -8.116 -104.486 -32.484 1.00 32.72 269 ARG A CA 1
ATOM 1671 C C . ARG A 1 258 ? -7.113 -103.422 -32.918 1.00 34.77 269 ARG A C 1
ATOM 1672 O O . ARG A 1 258 ? -5.951 -103.480 -32.503 1.00 32.84 269 ARG A O 1
ATOM 1680 N N . ASP A 1 259 ? -7.540 -102.421 -33.687 1.00 34.39 270 ASP A N 1
ATOM 1681 C CA . ASP A 1 259 ? -6.608 -101.421 -34.206 1.00 38.39 270 ASP A CA 1
ATOM 1682 C C . ASP A 1 259 ? -6.162 -100.406 -33.155 1.00 36.66 270 ASP A C 1
ATOM 1683 O O . ASP A 1 259 ? -5.090 -99.810 -33.301 1.00 40.06 270 ASP A O 1
ATOM 1688 N N . ARG A 1 260 ? -6.961 -100.177 -32.104 1.00 34.57 271 ARG A N 1
ATOM 1689 C CA . ARG A 1 260 ? -6.639 -99.127 -31.134 1.00 28.25 271 ARG A CA 1
ATOM 1690 C C . ARG A 1 260 ? -6.114 -99.714 -29.823 1.00 31.07 271 ARG A C 1
ATOM 1691 O O . ARG A 1 260 ? -6.590 -100.769 -29.379 1.00 30.19 271 ARG A O 1
ATOM 1699 N N . PRO A 1 261 ? -5.157 -99.052 -29.167 1.00 30.56 272 PRO A N 1
ATOM 1700 C CA . PRO A 1 261 ? -4.591 -99.599 -27.927 1.00 25.59 272 PRO A CA 1
ATOM 1701 C C . PRO A 1 261 ? -5.604 -99.529 -26.792 1.00 26.22 272 PRO A C 1
ATOM 1702 O O . PRO A 1 261 ? -6.625 -98.847 -26.879 1.00 26.31 272 PRO A O 1
ATOM 1706 N N . VAL A 1 262 ? -5.296 -100.239 -25.701 1.00 25.67 273 VAL A N 1
ATOM 1707 C CA . VAL A 1 262 ? -6.188 -100.364 -24.548 1.00 26.00 273 VAL A CA 1
ATOM 1708 C C . VAL A 1 262 ? -5.489 -99.852 -23.294 1.00 24.27 273 VAL A C 1
ATOM 1709 O O . VAL A 1 262 ? -4.309 -100.143 -23.070 1.00 23.23 273 VAL A O 1
ATOM 1713 N N . ARG A 1 263 ? -6.235 -99.140 -22.445 1.00 22.97 274 ARG A N 1
ATOM 1714 C CA . ARG A 1 263 ? -5.727 -98.711 -21.152 1.00 24.20 274 ARG A CA 1
ATOM 1715 C C . ARG A 1 263 ? -6.726 -99.070 -20.062 1.00 22.75 274 ARG A C 1
ATOM 1716 O O . ARG A 1 263 ? -7.905 -98.709 -20.152 1.00 26.23 274 ARG A O 1
ATOM 1724 N N . ILE A 1 264 ? -6.257 -99.771 -19.031 1.00 23.55 275 ILE A N 1
ATOM 1725 C CA . ILE A 1 264 ? -7.080 -100.110 -17.873 1.00 22.02 275 ILE A CA 1
ATOM 1726 C C . ILE A 1 264 ? -6.547 -99.379 -16.651 1.00 23.96 275 ILE A C 1
ATOM 1727 O O . ILE A 1 264 ? -5.356 -99.482 -16.327 1.00 21.43 275 ILE A O 1
ATOM 1732 N N . TYR A 1 265 ? -7.436 -98.651 -15.970 1.00 19.70 276 TYR A N 1
ATOM 1733 C CA . TYR A 1 265 ? -7.182 -98.139 -14.628 1.00 19.18 276 TYR A CA 1
ATOM 1734 C C . TYR A 1 265 ? -7.652 -99.195 -13.625 1.00 20.25 276 TYR A C 1
ATOM 1735 O O . TYR A 1 265 ? -8.858 -99.408 -13.456 1.00 23.57 276 TYR A O 1
ATOM 1744 N N . LEU A 1 266 ? -6.712 -99.865 -12.963 1.00 20.51 277 LEU A N 1
ATOM 1745 C CA . LEU A 1 266 ? -7.017 -101.049 -12.173 1.00 21.29 277 LEU A CA 1
ATOM 1746 C C . LEU A 1 266 ? -6.737 -100.782 -10.696 1.00 19.84 277 LEU A C 1
ATOM 1747 O O . LEU A 1 266 ? -5.621 -100.404 -10.341 1.00 22.02 277 LEU A O 1
ATOM 1752 N N . ILE A 1 267 ? -7.745 -100.996 -9.839 1.00 17.48 278 ILE A N 1
ATOM 1753 C CA . ILE A 1 267 ? -7.684 -100.659 -8.417 1.00 18.79 278 ILE A CA 1
ATOM 1754 C C . ILE A 1 267 ? -8.047 -101.889 -7.591 1.00 19.26 278 ILE A C 1
ATOM 1755 O O . ILE A 1 267 ? -9.025 -102.578 -7.894 1.00 21.08 278 ILE A O 1
ATOM 1760 N N . ASN A 1 268 ? -7.299 -102.153 -6.532 1.00 20.78 279 ASN A N 1
ATOM 1761 C CA . ASN A 1 268 ? -7.648 -103.262 -5.640 1.00 21.81 279 ASN A CA 1
ATOM 1762 C C . ASN A 1 268 ? -8.361 -102.714 -4.415 1.00 20.18 279 ASN A C 1
ATOM 1763 O O . ASN A 1 268 ? -7.743 -102.054 -3.579 1.00 19.06 279 ASN A O 1
ATOM 1768 N N . ALA A 1 269 ? -9.658 -103.012 -4.301 1.00 20.84 280 ALA A N 1
ATOM 1769 C CA . ALA A 1 269 ? -10.436 -102.682 -3.115 1.00 20.23 280 ALA A CA 1
ATOM 1770 C C . ALA A 1 269 ? -10.809 -103.916 -2.299 1.00 20.78 280 ALA A C 1
ATOM 1771 O O . ALA A 1 269 ? -11.640 -103.815 -1.388 1.00 24.54 280 ALA A O 1
ATOM 1773 N N . THR A 1 270 ? -10.218 -105.075 -2.591 1.00 19.68 281 THR A N 1
ATOM 1774 C CA . THR A 1 270 ? -10.677 -106.312 -1.963 1.00 21.52 281 THR A CA 1
ATOM 1775 C C . THR A 1 270 ? -10.273 -106.335 -0.490 1.00 23.94 281 THR A C 1
ATOM 1776 O O . THR A 1 270 ? -9.115 -106.087 -0.153 1.00 22.91 281 THR A O 1
ATOM 1780 N N . GLU A 1 271 ? -11.236 -106.592 0.389 1.00 19.27 282 GLU A N 1
ATOM 1781 C CA . GLU A 1 271 ? -10.960 -106.640 1.818 1.00 24.97 282 GLU A CA 1
ATOM 1782 C C . GLU A 1 271 ? -10.577 -108.071 2.213 1.00 22.31 282 GLU A C 1
ATOM 1783 O O . GLU A 1 271 ? -10.736 -109.013 1.436 1.00 21.38 282 GLU A O 1
ATOM 1789 N N . PHE A 1 272 ? -10.000 -108.210 3.408 1.00 20.19 283 PHE A N 1
ATOM 1790 C CA . PHE A 1 272 ? -9.696 -109.503 4.041 1.00 22.33 283 PHE A CA 1
ATOM 1791 C C . PHE A 1 272 ? -8.532 -110.265 3.403 1.00 23.47 283 PHE A C 1
ATOM 1792 O O . PHE A 1 272 ? -7.573 -110.621 4.103 1.00 25.39 283 PHE A O 1
ATOM 1800 N N . ASP A 1 273 ? -8.600 -110.541 2.096 1.00 21.14 284 ASP A N 1
ATOM 1801 C CA . ASP A 1 273 ? -7.491 -111.212 1.402 1.00 23.38 284 ASP A CA 1
ATOM 1802 C C . ASP A 1 273 ? -6.306 -110.257 1.223 1.00 24.85 284 ASP A C 1
ATOM 1803 O O . ASP A 1 273 ? -6.498 -109.082 0.903 1.00 23.59 284 ASP A O 1
ATOM 1808 N N . PRO A 1 274 ? -5.072 -110.745 1.388 1.00 21.13 285 PRO A N 1
ATOM 1809 C CA . PRO A 1 274 ? -3.906 -109.839 1.310 1.00 24.36 285 PRO A CA 1
ATOM 1810 C C . PRO A 1 274 ? -3.614 -109.275 -0.076 1.00 20.91 285 PRO A C 1
ATOM 1811 O O . PRO A 1 274 ? -3.176 -108.126 -0.174 1.00 21.81 285 PRO A O 1
ATOM 1815 N N . ILE A 1 275 ? -3.786 -110.037 -1.157 1.00 21.56 286 ILE A N 1
ATOM 1816 C CA . ILE A 1 275 ? -3.506 -109.501 -2.482 1.00 21.39 286 ILE A CA 1
ATOM 1817 C C . ILE A 1 275 ? -4.558 -109.968 -3.476 1.00 23.50 286 ILE A C 1
ATOM 1818 O O . ILE A 1 275 ? -5.257 -110.967 -3.276 1.00 22.56 286 ILE A O 1
ATOM 1823 N N . ASN A 1 276 ? -4.657 -109.213 -4.564 1.00 20.33 287 ASN A N 1
ATOM 1824 C CA . ASN A 1 276 ? -5.432 -109.594 -5.728 1.00 19.88 287 ASN A CA 1
ATOM 1825 C C . ASN A 1 276 ? -4.520 -109.443 -6.938 1.00 21.52 287 ASN A C 1
ATOM 1826 O O . ASN A 1 276 ? -3.409 -108.925 -6.820 1.00 21.86 287 ASN A O 1
ATOM 1831 N N . SER A 1 277 ? -4.959 -109.914 -8.106 1.00 21.63 288 SER A N 1
ATOM 1832 C CA . SER A 1 277 ? -4.060 -109.898 -9.258 1.00 19.86 288 SER A CA 1
ATOM 1833 C C . SER A 1 277 ? -4.832 -109.844 -10.567 1.00 20.77 288 SER A C 1
ATOM 1834 O O . SER A 1 277 ? -6.065 -109.971 -10.613 1.00 20.12 288 SER A O 1
ATOM 1837 N N . PHE A 1 278 ? -4.066 -109.689 -11.648 1.00 18.81 289 PHE A N 1
ATOM 1838 C CA . PHE A 1 278 ? -4.608 -109.514 -12.991 1.00 18.86 289 PHE A CA 1
ATOM 1839 C C . PHE A 1 278 ? -3.694 -110.265 -13.941 1.00 22.40 289 PHE A C 1
ATOM 1840 O O . PHE A 1 278 ? -2.509 -109.935 -14.029 1.00 21.02 289 PHE A O 1
ATOM 1848 N N . HIS A 1 279 ? -4.227 -111.277 -14.632 1.00 20.37 290 HIS A N 1
ATOM 1849 C CA . HIS A 1 279 ? -3.489 -112.003 -15.665 1.00 22.04 290 HIS A CA 1
ATOM 1850 C C . HIS A 1 279 ? -4.178 -111.797 -17.010 1.00 23.42 290 HIS A C 1
ATOM 1851 O O . HIS A 1 279 ? -5.379 -112.076 -17.147 1.00 20.39 290 HIS A O 1
ATOM 1858 N N . LEU A 1 280 ? -3.414 -111.333 -18.003 1.00 19.46 291 LEU A N 1
ATOM 1859 C CA . LEU A 1 280 ? -3.918 -111.122 -19.362 1.00 22.80 291 LEU A CA 1
ATOM 1860 C C . LEU A 1 280 ? -3.543 -112.320 -20.225 1.00 19.94 291 LEU A C 1
ATOM 1861 O O . LEU A 1 280 ? -2.358 -112.627 -20.391 1.00 19.30 291 LEU A O 1
ATOM 1866 N N . HIS A 1 281 ? -4.536 -112.972 -20.796 1.00 15.65 292 HIS A N 1
ATOM 1867 C CA . HIS A 1 281 ? -4.254 -114.128 -21.620 1.00 23.06 292 HIS A CA 1
ATOM 1868 C C . HIS A 1 281 ? -3.727 -113.696 -22.976 1.00 20.53 292 HIS A C 1
ATOM 1869 O O . HIS A 1 281 ? -4.176 -112.693 -23.543 1.00 24.67 292 HIS A O 1
ATOM 1876 N N . ALA A 1 282 ? -2.755 -114.455 -23.471 1.00 19.04 293 ALA A N 1
ATOM 1877 C CA . ALA A 1 282 ? -2.285 -114.442 -24.849 1.00 20.04 293 ALA A CA 1
ATOM 1878 C C . ALA A 1 282 ? -1.563 -113.158 -25.220 1.00 23.96 293 ALA A C 1
ATOM 1879 O O . ALA A 1 282 ? -1.229 -112.966 -26.399 1.00 21.69 293 ALA A O 1
ATOM 1881 N N . ASN A 1 283 ? -1.297 -112.278 -24.257 1.00 19.13 294 ASN A N 1
ATOM 1882 C CA . ASN A 1 283 ? -0.755 -110.963 -24.571 1.00 23.06 294 ASN A CA 1
ATOM 1883 C C . ASN A 1 283 ? -0.036 -110.435 -23.339 1.00 24.30 294 ASN A C 1
ATOM 1884 O O . ASN A 1 283 ? -0.141 -111.001 -22.243 1.00 25.62 294 ASN A O 1
ATOM 1889 N N . PHE A 1 284 ? 0.709 -109.347 -23.534 1.00 18.06 295 PHE A N 1
ATOM 1890 C CA . PHE A 1 284 ? 1.496 -108.719 -22.483 1.00 21.19 295 PHE A CA 1
ATOM 1891 C C . PHE A 1 284 ? 1.173 -107.231 -22.454 1.00 25.42 295 PHE A C 1
ATOM 1892 O O . PHE A 1 284 ? 0.754 -106.657 -23.464 1.00 24.09 295 PHE A O 1
ATOM 1900 N N . PHE A 1 285 ? 1.364 -106.610 -21.284 1.00 21.27 296 PHE A N 1
ATOM 1901 C CA . PHE A 1 285 ? 1.051 -105.202 -21.071 1.00 20.68 296 PHE A CA 1
ATOM 1902 C C . PHE A 1 285 ? 2.216 -104.526 -20.357 1.00 26.63 296 PHE A C 1
ATOM 1903 O O . PHE A 1 285 ? 3.109 -105.188 -19.817 1.00 21.94 296 PHE A O 1
ATOM 1911 N N . ASP A 1 286 ? 2.221 -103.194 -20.398 1.00 21.62 297 ASP A N 1
ATOM 1912 C CA . ASP A 1 286 ? 3.110 -102.382 -19.580 1.00 21.94 297 ASP A CA 1
ATOM 1913 C C . ASP A 1 286 ? 2.330 -101.899 -18.362 1.00 18.81 297 ASP A C 1
ATOM 1914 O O . ASP A 1 286 ? 1.156 -101.550 -18.471 1.00 22.12 297 ASP A O 1
ATOM 1919 N N . TYR A 1 287 ? 2.976 -101.904 -17.203 1.00 20.58 298 TYR A N 1
ATOM 1920 C CA . TYR A 1 287 ? 2.336 -101.537 -15.945 1.00 23.20 298 TYR A CA 1
ATOM 1921 C C . TYR A 1 287 ? 2.937 -100.247 -15.409 1.00 24.36 298 TYR A C 1
ATOM 1922 O O . TYR A 1 287 ? 4.164 -100.081 -15.395 1.00 27.36 298 TYR A O 1
ATOM 1931 N N . TYR A 1 288 ? 2.059 -99.352 -14.959 1.00 21.77 299 TYR A N 1
ATOM 1932 C CA . TYR A 1 288 ? 2.401 -98.048 -14.403 1.00 22.08 299 TYR A CA 1
ATOM 1933 C C . TYR A 1 288 ? 1.898 -98.021 -12.960 1.00 22.58 299 TYR A C 1
ATOM 1934 O O . TYR A 1 288 ? 0.720 -97.732 -12.713 1.00 22.89 299 TYR A O 1
ATOM 1943 N N . ASP A 1 289 ? 2.784 -98.300 -12.014 1.00 21.40 300 ASP A N 1
ATOM 1944 C CA . ASP A 1 289 ? 2.387 -98.395 -10.611 1.00 25.22 300 ASP A CA 1
ATOM 1945 C C . ASP A 1 289 ? 1.830 -97.063 -10.124 1.00 25.96 300 ASP A C 1
ATOM 1946 O O . ASP A 1 289 ? 2.477 -96.022 -10.274 1.00 23.47 300 ASP A O 1
ATOM 1951 N N . HIS A 1 290 ? 0.611 -97.096 -9.563 1.00 22.60 301 HIS A N 1
ATOM 1952 C CA . HIS A 1 290 ? -0.112 -95.895 -9.126 1.00 20.54 301 HIS A CA 1
ATOM 1953 C C . HIS A 1 290 ? -0.386 -94.937 -10.292 1.00 19.84 301 HIS A C 1
ATOM 1954 O O . HIS A 1 290 ? -0.904 -93.836 -10.080 1.00 21.83 301 HIS A O 1
ATOM 1961 N N . GLY A 1 291 ? -0.018 -95.320 -11.520 1.00 22.65 302 GLY A N 1
ATOM 1962 C CA . GLY A 1 291 ? -0.087 -94.398 -12.639 1.00 22.87 302 GLY A CA 1
ATOM 1963 C C . GLY A 1 291 ? 0.638 -93.072 -12.448 1.00 23.35 302 GLY A C 1
ATOM 1964 O O . GLY A 1 291 ? 0.364 -92.111 -13.180 1.00 23.99 302 GLY A O 1
ATOM 1965 N N . THR A 1 292 ? 1.568 -92.986 -11.502 1.00 22.64 303 THR A N 1
ATOM 1966 C CA . THR A 1 292 ? 2.156 -91.682 -11.182 1.00 27.35 303 THR A CA 1
ATOM 1967 C C . THR A 1 292 ? 3.395 -91.345 -12.011 1.00 23.54 303 THR A C 1
ATOM 1968 O O . THR A 1 292 ? 3.992 -90.277 -11.805 1.00 24.39 303 THR A O 1
ATOM 1972 N N . THR A 1 293 ? 3.802 -92.215 -12.923 1.00 23.40 304 THR A N 1
ATOM 1973 C CA . THR A 1 293 ? 4.851 -91.883 -13.876 1.00 27.09 304 THR A CA 1
ATOM 1974 C C . THR A 1 293 ? 4.287 -92.020 -15.281 1.00 26.79 304 THR A C 1
ATOM 1975 O O . THR A 1 293 ? 3.323 -92.754 -15.509 1.00 24.37 304 THR A O 1
ATOM 1979 N N . LEU A 1 294 ? 4.886 -91.295 -16.225 1.00 27.14 305 LEU A N 1
ATOM 1980 C CA . LEU A 1 294 ? 4.466 -91.352 -17.621 1.00 26.91 305 LEU A CA 1
ATOM 1981 C C . LEU A 1 294 ? 5.279 -92.344 -18.451 1.00 28.27 305 LEU A C 1
ATOM 1982 O O . LEU A 1 294 ? 4.982 -92.529 -19.637 1.00 26.65 305 LEU A O 1
ATOM 1987 N N . THR A 1 295 ? 6.288 -92.993 -17.853 1.00 26.90 306 THR A N 1
ATOM 1988 C CA . THR A 1 295 ? 6.968 -94.158 -18.410 1.00 26.14 306 THR A CA 1
ATOM 1989 C C . THR A 1 295 ? 6.678 -95.378 -17.544 1.00 28.11 306 THR A C 1
ATOM 1990 O O . THR A 1 295 ? 6.439 -95.240 -16.342 1.00 27.19 306 THR A O 1
ATOM 1994 N N . PRO A 1 296 ? 6.699 -96.578 -18.116 1.00 24.50 307 PRO A N 1
ATOM 1995 C CA . PRO A 1 296 ? 6.240 -97.763 -17.373 1.00 27.54 307 PRO A CA 1
ATOM 1996 C C . PRO A 1 296 ? 7.136 -98.132 -16.200 1.00 28.57 307 PRO A C 1
ATOM 1997 O O . PRO A 1 296 ? 8.359 -97.969 -16.237 1.00 25.87 307 PRO A O 1
ATOM 2001 N N . THR A 1 297 ? 6.491 -98.631 -15.134 1.00 23.45 308 THR A N 1
ATOM 2002 C CA . THR A 1 297 ? 7.200 -99.259 -14.021 1.00 26.58 308 THR A CA 1
ATOM 2003 C C . THR A 1 297 ? 7.702 -100.644 -14.404 1.00 28.85 308 THR A C 1
ATOM 2004 O O . THR A 1 297 ? 8.821 -101.029 -14.046 1.00 26.66 308 THR A O 1
ATOM 2008 N N . LEU A 1 298 ? 6.870 -101.410 -15.107 1.00 25.57 309 LEU A N 1
ATOM 2009 C CA . LEU A 1 298 ? 7.186 -102.757 -15.566 1.00 27.09 309 LEU A CA 1
ATOM 2010 C C . LEU A 1 298 ? 6.863 -102.849 -17.047 1.00 28.19 309 LEU A C 1
ATOM 2011 O O . LEU A 1 298 ? 5.743 -102.522 -17.456 1.00 25.78 309 LEU A O 1
ATOM 2016 N N . LYS A 1 299 ? 7.816 -103.345 -17.833 1.00 25.09 310 LYS A N 1
ATOM 2017 C CA . LYS A 1 299 ? 7.629 -103.540 -19.265 1.00 22.38 310 LYS A CA 1
ATOM 2018 C C . LYS A 1 299 ? 7.356 -105.007 -19.573 1.00 23.06 310 LYS A C 1
ATOM 2019 O O . LYS A 1 299 ? 8.053 -105.894 -19.061 1.00 25.65 310 LYS A O 1
ATOM 2025 N N . THR A 1 300 ? 6.346 -105.257 -20.409 1.00 22.11 311 THR A N 1
ATOM 2026 C CA . THR A 1 300 ? 6.105 -106.578 -20.996 1.00 22.53 311 THR A CA 1
ATOM 2027 C C . THR A 1 300 ? 5.920 -107.644 -19.909 1.00 22.42 311 THR A C 1
ATOM 2028 O O . THR A 1 300 ? 6.757 -108.525 -19.712 1.00 23.76 311 THR A O 1
ATOM 2032 N N . VAL A 1 301 ? 4.796 -107.524 -19.189 1.00 22.91 312 VAL A N 1
ATOM 2033 C CA . VAL A 1 301 ? 4.400 -108.510 -18.190 1.00 21.21 312 VAL A CA 1
ATOM 2034 C C . VAL A 1 301 ? 2.964 -108.932 -18.496 1.00 22.86 312 VAL A C 1
ATOM 2035 O O . VAL A 1 301 ? 2.230 -108.237 -19.207 1.00 21.83 312 VAL A O 1
ATOM 2039 N N . ASP A 1 302 ? 2.581 -110.124 -18.016 1.00 20.47 313 ASP A N 1
ATOM 2040 C CA . ASP A 1 302 ? 1.205 -110.577 -18.192 1.00 20.75 313 ASP A CA 1
ATOM 2041 C C . ASP A 1 302 ? 0.503 -110.865 -16.872 1.00 19.31 313 ASP A C 1
ATOM 2042 O O . ASP A 1 302 ? -0.679 -111.189 -16.892 1.00 22.04 313 ASP A O 1
ATOM 2047 N N . THR A 1 303 ? 1.189 -110.747 -15.733 1.00 22.06 314 THR A N 1
ATOM 2048 C CA . THR A 1 303 ? 0.582 -111.013 -14.433 1.00 20.89 314 THR A CA 1
ATOM 2049 C C . THR A 1 303 ? 1.160 -110.039 -13.418 1.00 24.03 314 THR A C 1
ATOM 2050 O O . THR A 1 303 ? 2.375 -110.025 -13.196 1.00 23.05 314 THR A O 1
ATOM 2054 N N . ILE A 1 304 ? 0.296 -109.252 -12.772 1.00 21.20 315 ILE A N 1
ATOM 2055 C CA . ILE A 1 304 ? 0.728 -108.340 -11.724 1.00 18.87 315 ILE A CA 1
ATOM 2056 C C . ILE A 1 304 ? -0.154 -108.534 -10.495 1.00 21.13 315 ILE A C 1
ATOM 2057 O O . ILE A 1 304 ? -1.277 -109.029 -10.584 1.00 22.45 315 ILE A O 1
ATOM 2062 N N . MET A 1 305 ? 0.369 -108.147 -9.331 1.00 20.75 316 MET A N 1
ATOM 2063 C CA . MET A 1 305 ? -0.399 -108.246 -8.098 1.00 21.63 316 MET A CA 1
ATOM 2064 C C . MET A 1 305 ? -0.411 -106.910 -7.369 1.00 20.39 316 MET A C 1
ATOM 2065 O O . MET A 1 305 ? 0.486 -106.087 -7.535 1.00 20.79 316 MET A O 1
ATOM 2070 N N . GLN A 1 306 ? -1.448 -106.719 -6.549 1.00 21.48 317 GLN A N 1
ATOM 2071 C CA . GLN A 1 306 ? -1.647 -105.510 -5.765 1.00 20.80 317 GLN A CA 1
ATOM 2072 C C . GLN A 1 306 ? -2.178 -105.904 -4.399 1.00 21.36 317 GLN A C 1
ATOM 2073 O O . GLN A 1 306 ? -3.073 -106.744 -4.318 1.00 19.41 317 GLN A O 1
ATOM 2079 N N . CYS A 1 307 ? -1.647 -105.301 -3.331 1.00 19.99 318 CYS A N 1
ATOM 2080 C CA . CYS A 1 307 ? -2.409 -105.380 -2.086 1.00 22.63 318 CYS A CA 1
ATOM 2081 C C . CYS A 1 307 ? -3.536 -104.339 -2.129 1.00 22.92 318 CYS A C 1
ATOM 2082 O O . CYS A 1 307 ? -3.608 -103.505 -3.037 1.00 20.28 318 CYS A O 1
ATOM 2085 N N . GLN A 1 308 ? -4.464 -104.418 -1.173 1.00 19.73 319 GLN A N 1
ATOM 2086 C CA . GLN A 1 308 ? -5.545 -103.440 -1.161 1.00 21.10 319 GLN A CA 1
ATOM 2087 C C . GLN A 1 308 ? -4.971 -102.031 -1.079 1.00 21.11 319 GLN A C 1
ATOM 2088 O O . GLN A 1 308 ? -3.964 -101.793 -0.409 1.00 19.81 319 GLN A O 1
ATOM 2094 N N . GLY A 1 309 ? -5.609 -101.091 -1.771 1.00 22.15 320 GLY A N 1
ATOM 2095 C CA . GLY A 1 309 ? -5.126 -99.732 -1.805 1.00 23.13 320 GLY A CA 1
ATOM 2096 C C . GLY A 1 309 ? -4.046 -99.483 -2.826 1.00 23.13 320 GLY A C 1
ATOM 2097 O O . GLY A 1 309 ? -3.771 -98.313 -3.145 1.00 24.34 320 GLY A O 1
ATOM 2098 N N . GLN A 1 310 ? -3.412 -100.537 -3.339 1.00 20.71 321 GLN A N 1
ATOM 2099 C CA . GLN A 1 310 ? -2.575 -100.365 -4.520 1.00 21.75 321 GLN A CA 1
ATOM 2100 C C . GLN A 1 310 ? -3.450 -100.342 -5.768 1.00 24.05 321 GLN A C 1
ATOM 2101 O O . GLN A 1 310 ? -4.626 -100.726 -5.751 1.00 20.34 321 GLN A O 1
ATOM 2107 N N . ARG A 1 311 ? -2.867 -99.853 -6.854 1.00 20.19 322 ARG A N 1
ATOM 2108 C CA . ARG A 1 311 ? -3.595 -99.591 -8.092 1.00 21.91 322 ARG A CA 1
ATOM 2109 C C . ARG A 1 311 ? -2.562 -99.169 -9.124 1.00 21.49 322 ARG A C 1
ATOM 2110 O O . ARG A 1 311 ? -1.422 -98.838 -8.779 1.00 20.70 322 ARG A O 1
ATOM 2118 N N . GLY A 1 312 ? -2.962 -99.188 -10.389 1.00 20.67 323 GLY A N 1
ATOM 2119 C CA . GLY A 1 312 ? -2.041 -98.772 -11.433 1.00 21.11 323 GLY A CA 1
ATOM 2120 C C . GLY A 1 312 ? -2.726 -98.771 -12.783 1.00 23.31 323 GLY A C 1
ATOM 2121 O O . GLY A 1 312 ? -3.929 -99.028 -12.899 1.00 25.09 323 GLY A O 1
ATOM 2122 N N . ILE A 1 313 ? -1.934 -98.487 -13.818 1.00 21.11 324 ILE A N 1
ATOM 2123 C CA . ILE A 1 313 ? -2.436 -98.390 -15.190 1.00 21.51 324 ILE A CA 1
ATOM 2124 C C . ILE A 1 313 ? -1.788 -99.470 -16.040 1.00 19.46 324 ILE A C 1
ATOM 2125 O O . ILE A 1 313 ? -0.565 -99.640 -16.010 1.00 23.52 324 ILE A O 1
ATOM 2130 N N . LEU A 1 314 ? -2.609 -100.206 -16.789 1.00 20.68 325 LEU A N 1
ATOM 2131 C CA . LEU A 1 314 ? -2.136 -101.229 -17.712 1.00 22.85 325 LEU A CA 1
ATOM 2132 C C . LEU A 1 314 ? -2.374 -100.756 -19.141 1.00 22.34 325 LEU A C 1
ATOM 2133 O O . LEU A 1 314 ? -3.470 -100.284 -19.462 1.00 21.93 325 LEU A O 1
ATOM 2138 N N . GLU A 1 315 ? -1.363 -100.895 -20.001 1.00 22.91 326 GLU A N 1
ATOM 2139 C CA . GLU A 1 315 ? -1.488 -100.495 -21.402 1.00 22.22 326 GLU A CA 1
ATOM 2140 C C . GLU A 1 315 ? -1.040 -101.633 -22.302 1.00 20.79 326 GLU A C 1
ATOM 2141 O O . GLU A 1 315 ? 0.035 -102.195 -22.106 1.00 22.38 326 GLU A O 1
ATOM 2147 N N . PHE A 1 316 ? -1.864 -101.968 -23.288 1.00 21.05 327 PHE A N 1
ATOM 2148 C CA . PHE A 1 316 ? -1.550 -103.063 -24.189 1.00 22.55 327 PHE A CA 1
ATOM 2149 C C . PHE A 1 316 ? -2.280 -102.828 -25.503 1.00 22.98 327 PHE A C 1
ATOM 2150 O O . PHE A 1 316 ? -3.066 -101.886 -25.644 1.00 24.34 327 PHE A O 1
ATOM 2158 N N . SER A 1 317 ? -2.024 -103.702 -26.469 1.00 23.17 328 SER A N 1
ATOM 2159 C CA . SER A 1 317 ? -2.745 -103.620 -27.731 1.00 27.39 328 SER A CA 1
ATOM 2160 C C . SER A 1 317 ? -2.917 -105.011 -28.303 1.00 25.14 328 SER A C 1
ATOM 2161 O O . SER A 1 317 ? -2.009 -105.840 -28.215 1.00 26.85 328 SER A O 1
ATOM 2164 N N . PHE A 1 318 ? -4.086 -105.255 -28.894 1.00 28.94 329 PHE A N 1
ATOM 2165 C CA . PHE A 1 318 ? -4.344 -106.461 -29.668 1.00 26.17 329 PHE A CA 1
ATOM 2166 C C . PHE A 1 318 ? -4.235 -106.221 -31.177 1.00 29.71 329 PHE A C 1
ATOM 2167 O O . PHE A 1 318 ? -4.793 -106.990 -31.972 1.00 27.61 329 PHE A O 1
ATOM 2175 N N . ASN A 1 319 ? -3.538 -105.169 -31.584 1.00 33.95 330 ASN A N 1
ATOM 2176 C CA . ASN A 1 319 ? -3.296 -104.941 -33.003 1.00 35.44 330 ASN A CA 1
ATOM 2177 C C . ASN A 1 319 ? -2.610 -106.158 -33.615 1.00 32.16 330 ASN A C 1
ATOM 2178 O O . ASN A 1 319 ? -1.615 -106.657 -33.086 1.00 28.49 330 ASN A O 1
ATOM 2183 N N . GLY A 1 320 ? -3.157 -106.646 -34.727 1.00 31.62 331 GLY A N 1
ATOM 2184 C CA . GLY A 1 320 ? -2.599 -107.798 -35.404 1.00 34.42 331 GLY A CA 1
ATOM 2185 C C . GLY A 1 320 ? -3.060 -109.150 -34.892 1.00 36.82 331 GLY A C 1
ATOM 2186 O O . GLY A 1 320 ? -2.668 -110.173 -35.470 1.00 36.28 331 GLY A O 1
ATOM 2187 N N . PHE A 1 321 ? -3.881 -109.194 -33.839 1.00 31.89 332 PHE A N 1
ATOM 2188 C CA . PHE A 1 321 ? -4.306 -110.447 -33.222 1.00 31.13 332 PHE A CA 1
ATOM 2189 C C . PHE A 1 321 ? -5.512 -111.030 -33.955 1.00 31.38 332 PHE A C 1
ATOM 2190 O O . PHE A 1 321 ? -6.368 -110.302 -34.463 1.00 29.28 332 PHE A O 1
ATOM 2198 N N . GLU A 1 322 ? -5.568 -112.357 -33.991 1.00 26.92 333 GLU A N 1
ATOM 2199 C CA . GLU A 1 322 ? -6.745 -113.062 -34.479 1.00 30.59 333 GLU A CA 1
ATOM 2200 C C . GLU A 1 322 ? -7.972 -112.646 -33.668 1.00 29.20 333 GLU A C 1
ATOM 2201 O O . GLU A 1 322 ? -7.901 -112.595 -32.432 1.00 27.70 333 GLU A O 1
ATOM 2207 N N . PRO A 1 323 ? -9.094 -112.317 -34.311 1.00 26.70 334 PRO A N 1
ATOM 2208 C CA . PRO A 1 323 ? -10.287 -111.959 -33.537 1.00 27.17 334 PRO A CA 1
ATOM 2209 C C . PRO A 1 323 ? -10.781 -113.135 -32.712 1.00 26.13 334 PRO A C 1
ATOM 2210 O O . PRO A 1 323 ? -10.707 -114.294 -33.131 1.00 25.81 334 PRO A O 1
ATOM 2214 N N . GLY A 1 324 ? -11.269 -112.832 -31.516 1.00 28.73 335 GLY A N 1
ATOM 2215 C CA . GLY A 1 324 ? -11.673 -113.890 -30.613 1.00 26.51 335 GLY A CA 1
ATOM 2216 C C . GLY A 1 324 ? -11.844 -113.366 -29.203 1.00 26.81 335 GLY A C 1
ATOM 2217 O O . GLY A 1 324 ? -11.829 -112.159 -28.962 1.00 25.98 335 GLY A O 1
ATOM 2218 N N . LEU A 1 325 ? -12.001 -114.306 -28.275 1.00 26.37 336 LEU A N 1
ATOM 2219 C CA . LEU A 1 325 ? -12.156 -113.985 -26.864 1.00 26.38 336 LEU A CA 1
ATOM 2220 C C . LEU A 1 325 ? -10.822 -114.153 -26.150 1.00 25.83 336 LEU A C 1
ATOM 2221 O O . LEU A 1 325 ? -10.190 -115.209 -26.252 1.00 24.20 336 LEU A O 1
ATOM 2226 N N . TYR A 1 326 ? -10.405 -113.118 -25.416 1.00 24.14 337 TYR A N 1
ATOM 2227 C CA . TYR A 1 326 ? -9.133 -113.113 -24.689 1.00 24.85 337 TYR A CA 1
ATOM 2228 C C . TYR A 1 326 ? -9.441 -112.892 -23.215 1.00 23.79 337 TYR A C 1
ATOM 2229 O O . TYR A 1 326 ? -9.920 -111.820 -22.828 1.00 25.91 337 TYR A O 1
ATOM 2238 N N . MET A 1 327 ? -9.173 -113.906 -22.403 1.00 20.88 338 MET A N 1
ATOM 2239 C CA . MET A 1 327 ? -9.577 -113.883 -21.003 1.00 22.06 338 MET A CA 1
ATOM 2240 C C . MET A 1 327 ? -8.688 -112.971 -20.174 1.00 22.28 338 MET A C 1
ATOM 2241 O O . MET A 1 327 ? -7.519 -112.740 -20.499 1.00 23.50 338 MET A O 1
ATOM 2246 N N . PHE A 1 328 ? -9.252 -112.468 -19.066 1.00 23.92 339 PHE A N 1
ATOM 2247 C CA . PHE A 1 328 ? -8.490 -111.770 -18.042 1.00 20.78 339 PHE A CA 1
ATOM 2248 C C . PHE A 1 328 ? -9.111 -112.109 -16.686 1.00 20.35 339 PHE A C 1
ATOM 2249 O O . PHE A 1 328 ? -10.334 -112.234 -16.582 1.00 21.89 339 PHE A O 1
ATOM 2257 N N . HIS A 1 329 ? -8.275 -112.327 -15.668 1.00 21.67 340 HIS A N 1
ATOM 2258 C CA . HIS A 1 329 ? -8.772 -112.829 -14.381 1.00 21.64 340 HIS A CA 1
ATOM 2259 C C . HIS A 1 329 ? -7.662 -112.776 -13.338 1.00 18.93 340 HIS A C 1
ATOM 2260 O O . HIS A 1 329 ? -6.486 -112.639 -13.665 1.00 19.96 340 HIS A O 1
ATOM 2267 N N . ALA A 1 330 ? -8.053 -112.936 -12.071 1.00 20.87 341 ALA A N 1
ATOM 2268 C CA . ALA A 1 330 ? -7.072 -113.088 -11.004 1.00 18.21 341 ALA A CA 1
ATOM 2269 C C . ALA A 1 330 ? -6.293 -114.385 -11.172 1.00 20.84 341 ALA A C 1
ATOM 2270 O O . ALA A 1 330 ? -6.850 -115.407 -11.567 1.00 19.54 341 ALA A O 1
ATOM 2272 N N . HIS A 1 331 ? -4.998 -114.354 -10.845 1.00 20.31 342 HIS A N 1
ATOM 2273 C CA . HIS A 1 331 ? -4.229 -115.586 -10.834 1.00 19.68 342 HIS A CA 1
ATOM 2274 C C . HIS A 1 331 ? -4.242 -116.253 -9.466 1.00 25.14 342 HIS A C 1
ATOM 2275 O O . HIS A 1 331 ? -3.471 -117.192 -9.229 1.00 24.14 342 HIS A O 1
ATOM 2282 N N . GLN A 1 332 ? -5.091 -115.773 -8.563 1.00 21.79 343 GLN A N 1
ATOM 2283 C CA . GLN A 1 332 ? -5.562 -116.563 -7.432 1.00 22.19 343 GLN A CA 1
ATOM 2284 C C . GLN A 1 332 ? -6.766 -117.349 -7.941 1.00 21.27 343 GLN A C 1
ATOM 2285 O O . GLN A 1 332 ? -7.846 -116.787 -8.174 1.00 20.00 343 GLN A O 1
ATOM 2291 N N . SER A 1 333 ? -6.560 -118.645 -8.163 1.00 26.28 344 SER A N 1
ATOM 2292 C CA . SER A 1 333 ? -7.510 -119.437 -8.935 1.00 21.88 344 SER A CA 1
ATOM 2293 C C . SER A 1 333 ? -8.911 -119.409 -8.326 1.00 22.72 344 SER A C 1
ATOM 2294 O O . SER A 1 333 ? -9.912 -119.298 -9.046 1.00 21.13 344 SER A O 1
ATOM 2297 N N . GLU A 1 334 ? -9.005 -119.491 -7.004 1.00 20.75 345 GLU A N 1
ATOM 2298 C CA . GLU A 1 334 ? -10.319 -119.452 -6.381 1.00 27.02 345 GLU A CA 1
ATOM 2299 C C . GLU A 1 334 ? -11.041 -118.112 -6.595 1.00 26.85 345 GLU A C 1
ATOM 2300 O O . GLU A 1 334 ? -12.270 -118.106 -6.715 1.00 24.78 345 GLU A O 1
ATOM 2306 N N . PHE A 1 335 ? -10.321 -116.977 -6.652 1.00 20.93 346 PHE A N 1
ATOM 2307 C CA . PHE A 1 335 ? -11.004 -115.706 -6.952 1.00 24.17 346 PHE A CA 1
ATOM 2308 C C . PHE A 1 335 ? -11.667 -115.752 -8.331 1.00 21.33 346 PHE A C 1
ATOM 2309 O O . PHE A 1 335 ? -12.796 -115.281 -8.508 1.00 21.18 346 PHE A O 1
ATOM 2317 N N . ALA A 1 336 ? -10.953 -116.276 -9.332 1.00 22.05 347 ALA A N 1
ATOM 2318 C CA . ALA A 1 336 ? -11.494 -116.356 -10.692 1.00 21.80 347 ALA A CA 1
ATOM 2319 C C . ALA A 1 336 ? -12.729 -117.251 -10.762 1.00 23.65 347 ALA A C 1
ATOM 2320 O O . ALA A 1 336 ? -13.719 -116.906 -11.424 1.00 21.94 347 ALA A O 1
ATOM 2322 N N . GLU A 1 337 ? -12.681 -118.416 -10.102 1.00 22.66 348 GLU A N 1
ATOM 2323 C CA . GLU A 1 337 ? -13.838 -119.311 -10.082 1.00 25.87 348 GLU A CA 1
ATOM 2324 C C . GLU A 1 337 ? -15.058 -118.637 -9.469 1.00 25.09 348 GLU A C 1
ATOM 2325 O O . GLU A 1 337 ? -16.192 -118.881 -9.890 1.00 22.87 348 GLU A O 1
ATOM 2331 N N . LEU A 1 338 ? -14.851 -117.796 -8.473 1.00 22.16 349 LEU A N 1
ATOM 2332 C CA . LEU A 1 338 ? -15.959 -117.187 -7.760 1.00 19.35 349 LEU A CA 1
ATOM 2333 C C . LEU A 1 338 ? -16.384 -115.841 -8.346 1.00 21.42 349 LEU A C 1
ATOM 2334 O O . LEU A 1 338 ? -17.183 -115.135 -7.716 1.00 22.53 349 LEU A O 1
ATOM 2339 N N . GLY A 1 339 ? -15.854 -115.456 -9.504 1.00 18.10 350 GLY A N 1
ATOM 2340 C CA . GLY A 1 339 ? -16.440 -114.354 -10.253 1.00 22.88 350 GLY A CA 1
ATOM 2341 C C . GLY A 1 339 ? -15.482 -113.335 -10.850 1.00 23.14 350 GLY A C 1
ATOM 2342 O O . GLY A 1 339 ? -15.894 -112.520 -11.679 1.00 23.17 350 GLY A O 1
ATOM 2343 N N . TRP A 1 340 ? -14.210 -113.341 -10.444 1.00 19.22 351 TRP A N 1
ATOM 2344 C CA A TRP A 1 340 ? -13.236 -112.389 -10.981 0.73 22.05 351 TRP A CA 1
ATOM 2345 C CA B TRP A 1 340 ? -13.220 -112.397 -10.971 0.27 22.38 351 TRP A CA 1
ATOM 2346 C C . TRP A 1 340 ? -12.578 -113.027 -12.203 1.00 22.48 351 TRP A C 1
ATOM 2347 O O . TRP A 1 340 ? -11.429 -113.476 -12.189 1.00 19.11 351 TRP A O 1
ATOM 2368 N N . MET A 1 341 ? -13.327 -113.002 -13.301 1.00 21.31 352 MET A N 1
ATOM 2369 C CA . MET A 1 341 ? -12.887 -113.515 -14.586 1.00 23.97 352 MET A CA 1
ATOM 2370 C C . MET A 1 341 ? -13.732 -112.826 -15.643 1.00 21.89 352 MET A C 1
ATOM 2371 O O . MET A 1 341 ? -14.944 -112.674 -15.457 1.00 21.07 352 MET A O 1
ATOM 2376 N N . GLY A 1 342 ? -13.091 -112.362 -16.715 1.00 18.38 353 GLY A N 1
ATOM 2377 C CA . GLY A 1 342 ? -13.827 -111.762 -17.815 1.00 21.04 353 GLY A CA 1
ATOM 2378 C C . GLY A 1 342 ? -13.170 -112.075 -19.142 1.00 23.79 353 GLY A C 1
ATOM 2379 O O . GLY A 1 342 ? -12.095 -112.671 -19.195 1.00 21.96 353 GLY A O 1
ATOM 2380 N N . ASN A 1 343 ? -13.834 -111.651 -20.223 1.00 18.84 354 ASN A N 1
ATOM 2381 C CA . ASN A 1 343 ? -13.340 -111.831 -21.584 1.00 20.74 354 ASN A CA 1
ATOM 2382 C C . ASN A 1 343 ? -13.303 -110.479 -22.281 1.00 23.85 354 ASN A C 1
ATOM 2383 O O . ASN A 1 343 ? -14.259 -109.701 -22.174 1.00 20.15 354 ASN A O 1
ATOM 2388 N N . PHE A 1 344 ? -12.201 -110.200 -22.983 1.00 21.70 355 PHE A N 1
ATOM 2389 C CA . PHE A 1 344 ? -12.199 -109.202 -24.050 1.00 27.21 355 PHE A CA 1
ATOM 2390 C C . PHE A 1 344 ? -12.644 -109.870 -25.341 1.00 25.06 355 PHE A C 1
ATOM 2391 O O . PHE A 1 344 ? -12.172 -110.960 -25.675 1.00 25.49 355 PHE A O 1
ATOM 2399 N N . GLU A 1 345 ? -13.540 -109.217 -26.069 1.00 26.11 356 GLU A N 1
ATOM 2400 C CA . GLU A 1 345 ? -13.952 -109.680 -27.394 1.00 25.22 356 GLU A CA 1
ATOM 2401 C C . GLU A 1 345 ? -13.247 -108.787 -28.409 1.00 27.10 356 GLU A C 1
ATOM 2402 O O . GLU A 1 345 ? -13.663 -107.653 -28.653 1.00 25.85 356 GLU A O 1
ATOM 2408 N N . VAL A 1 346 ? -12.151 -109.289 -28.961 1.00 25.15 357 VAL A N 1
ATOM 2409 C CA . VAL A 1 346 ? -11.363 -108.537 -29.922 1.00 26.26 357 VAL A CA 1
ATOM 2410 C C . VAL A 1 346 ? -11.990 -108.701 -31.298 1.00 27.54 357 VAL A C 1
ATOM 2411 O O . VAL A 1 346 ? -12.212 -109.822 -31.763 1.00 27.83 357 VAL A O 1
ATOM 2415 N N . ILE A 1 347 ? -12.284 -107.587 -31.950 1.00 30.77 358 ILE A N 1
ATOM 2416 C CA . ILE A 1 347 ? -12.941 -107.609 -33.249 1.00 32.48 358 ILE A CA 1
ATOM 2417 C C . ILE A 1 347 ? -12.027 -106.929 -34.258 1.00 36.25 358 ILE A C 1
ATOM 2418 O O . ILE A 1 347 ? -11.182 -106.101 -33.902 1.00 33.98 358 ILE A O 1
ATOM 2423 N N . GLU A 1 348 ? -12.191 -107.288 -35.525 1.00 35.76 359 GLU A N 1
ATOM 2424 C CA . GLU A 1 348 ? -11.470 -106.580 -36.578 1.00 44.61 359 GLU A CA 1
ATOM 2425 C C . GLU A 1 348 ? -12.319 -105.449 -37.140 1.00 47.96 359 GLU A C 1
ATOM 2426 O O . GLU A 1 348 ? -12.678 -104.517 -36.417 1.00 49.56 359 GLU A O 1
ATOM 2432 N N . GLY B 1 50 ? -29.892 -42.418 9.969 1.00 58.85 61 GLY B N 1
ATOM 2433 C CA . GLY B 1 50 ? -29.635 -43.478 10.926 1.00 55.91 61 GLY B CA 1
ATOM 2434 C C . GLY B 1 50 ? -28.215 -43.489 11.476 1.00 48.81 61 GLY B C 1
ATOM 2435 O O . GLY B 1 50 ? -27.989 -43.965 12.594 1.00 38.82 61 GLY B O 1
ATOM 2436 N N . PHE B 1 51 ? -27.261 -42.958 10.705 1.00 46.33 62 PHE B N 1
ATOM 2437 C CA . PHE B 1 51 ? -25.857 -43.052 11.097 1.00 39.49 62 PHE B CA 1
ATOM 2438 C C . PHE B 1 51 ? -25.604 -42.301 12.397 1.00 38.02 62 PHE B C 1
ATOM 2439 O O . PHE B 1 51 ? -25.926 -41.116 12.524 1.00 40.01 62 PHE B O 1
ATOM 2447 N N . ASP B 1 52 ? -25.012 -43.000 13.361 1.00 33.43 63 ASP B N 1
ATOM 2448 C CA . ASP B 1 52 ? -24.671 -42.434 14.660 1.00 32.45 63 ASP B CA 1
ATOM 2449 C C . ASP B 1 52 ? -23.154 -42.296 14.776 1.00 30.99 63 ASP B C 1
ATOM 2450 O O . ASP B 1 52 ? -22.461 -43.290 15.051 1.00 29.68 63 ASP B O 1
ATOM 2455 N N . PRO B 1 53 ? -22.591 -41.091 14.606 1.00 30.83 64 PRO B N 1
ATOM 2456 C CA . PRO B 1 53 ? -21.121 -40.939 14.679 1.00 29.42 64 PRO B CA 1
ATOM 2457 C C . PRO B 1 53 ? -20.534 -41.243 16.048 1.00 28.93 64 PRO B C 1
ATOM 2458 O O . PRO B 1 53 ? -19.332 -41.524 16.137 1.00 26.73 64 PRO B O 1
ATOM 2462 N N . TYR B 1 54 ? -21.338 -41.183 17.113 1.00 26.34 65 TYR B N 1
ATOM 2463 C CA . TYR B 1 54 ? -20.857 -41.465 18.463 1.00 28.64 65 TYR B CA 1
ATOM 2464 C C . TYR B 1 54 ? -20.725 -42.966 18.701 1.00 28.39 65 TYR B C 1
ATOM 2465 O O . TYR B 1 54 ? -19.704 -43.430 19.214 1.00 29.73 65 TYR B O 1
ATOM 2474 N N . ALA B 1 55 ? -21.746 -43.737 18.320 1.00 29.96 66 ALA B N 1
ATOM 2475 C CA . ALA B 1 55 ? -21.634 -45.191 18.382 1.00 32.05 66 ALA B CA 1
ATOM 2476 C C . ALA B 1 55 ? -20.508 -45.691 17.486 1.00 25.33 66 ALA B C 1
ATOM 2477 O O . ALA B 1 55 ? -19.743 -46.577 17.880 1.00 26.19 66 ALA B O 1
ATOM 2479 N N . PHE B 1 56 ? -20.375 -45.115 16.283 1.00 25.43 67 PHE B N 1
ATOM 2480 C CA . PHE B 1 56 ? -19.368 -45.571 15.329 1.00 23.54 67 PHE B CA 1
ATOM 2481 C C . PHE B 1 56 ? -17.958 -45.531 15.914 1.00 26.72 67 PHE B C 1
ATOM 2482 O O . PHE B 1 56 ? -17.123 -46.361 15.542 1.00 23.96 67 PHE B O 1
ATOM 2490 N N . LEU B 1 57 ? -17.677 -44.592 16.831 1.00 25.28 68 LEU B N 1
ATOM 2491 C CA . LEU B 1 57 ? -16.324 -44.430 17.374 1.00 26.29 68 LEU B CA 1
ATOM 2492 C C . LEU B 1 57 ? -15.776 -45.721 17.960 1.00 31.40 68 LEU B C 1
ATOM 2493 O O . LEU B 1 57 ? -14.582 -46.004 17.830 1.00 30.51 68 LEU B O 1
ATOM 2498 N N . THR B 1 58 ? -16.624 -46.494 18.653 1.00 26.58 69 THR B N 1
ATOM 2499 C CA . THR B 1 58 ? -16.172 -47.658 19.413 1.00 30.69 69 THR B CA 1
ATOM 2500 C C . THR B 1 58 ? -16.842 -48.951 18.957 1.00 28.76 69 THR B C 1
ATOM 2501 O O . THR B 1 58 ? -16.841 -49.939 19.699 1.00 28.54 69 THR B O 1
ATOM 2505 N N . HIS B 1 59 ? -17.409 -48.975 17.755 1.00 29.53 70 HIS B N 1
ATOM 2506 C CA . HIS B 1 59 ? -18.088 -50.157 17.236 1.00 31.44 70 HIS B CA 1
ATOM 2507 C C . HIS B 1 59 ? -17.106 -50.984 16.413 1.00 33.18 70 HIS B C 1
ATOM 2508 O O . HIS B 1 59 ? -16.542 -50.485 15.431 1.00 26.37 70 HIS B O 1
ATOM 2515 N N . TRP B 1 60 ? -16.909 -52.247 16.806 1.00 28.92 71 TRP B N 1
ATOM 2516 C CA . TRP B 1 60 ? -16.051 -53.183 16.087 1.00 27.47 71 TRP B CA 1
ATOM 2517 C C . TRP B 1 60 ? -16.917 -54.312 15.548 1.00 32.43 71 TRP B C 1
ATOM 2518 O O . TRP B 1 60 ? -17.609 -54.993 16.312 1.00 31.32 71 TRP B O 1
ATOM 2529 N N . GLU B 1 61 ? -16.895 -54.491 14.234 1.00 28.75 72 GLU B N 1
ATOM 2530 C CA . GLU B 1 61 ? -17.552 -55.618 13.581 1.00 33.00 72 GLU B CA 1
ATOM 2531 C C . GLU B 1 61 ? -16.551 -56.769 13.549 1.00 30.29 72 GLU B C 1
ATOM 2532 O O . GLU B 1 61 ? -15.548 -56.702 12.836 1.00 29.04 72 GLU B O 1
ATOM 2538 N N . THR B 1 62 ? -16.803 -57.816 14.333 1.00 31.65 73 THR B N 1
ATOM 2539 C CA . THR B 1 62 ? -15.862 -58.926 14.441 1.00 31.60 73 THR B CA 1
ATOM 2540 C C . THR B 1 62 ? -16.335 -60.173 13.703 1.00 33.46 73 THR B C 1
ATOM 2541 O O . THR B 1 62 ? -15.587 -61.159 13.627 1.00 30.99 73 THR B O 1
ATOM 2545 N N . GLY B 1 63 ? -17.534 -60.145 13.126 1.00 30.60 74 GLY B N 1
ATOM 2546 C CA . GLY B 1 63 ? -17.960 -61.181 12.210 1.00 33.83 74 GLY B CA 1
ATOM 2547 C C . GLY B 1 63 ? -18.526 -62.403 12.910 1.00 36.52 74 GLY B C 1
ATOM 2548 O O . GLY B 1 63 ? -18.454 -62.567 14.135 1.00 34.34 74 GLY B O 1
ATOM 2549 N N . GLU B 1 64 ? -19.132 -63.269 12.104 1.00 37.16 75 GLU B N 1
ATOM 2550 C CA . GLU B 1 64 ? -19.545 -64.583 12.575 1.00 37.86 75 GLU B CA 1
ATOM 2551 C C . GLU B 1 64 ? -18.320 -65.487 12.615 1.00 35.08 75 GLU B C 1
ATOM 2552 O O . GLU B 1 64 ? -17.721 -65.772 11.572 1.00 34.96 75 GLU B O 1
ATOM 2558 N N . VAL B 1 65 ? -17.934 -65.919 13.819 1.00 32.93 76 VAL B N 1
ATOM 2559 C CA . VAL B 1 65 ? -16.667 -66.609 14.043 1.00 32.79 76 VAL B CA 1
ATOM 2560 C C . VAL B 1 65 ? -16.911 -68.112 14.119 1.00 34.90 76 VAL B C 1
ATOM 2561 O O . VAL B 1 65 ? -17.893 -68.572 14.713 1.00 32.22 76 VAL B O 1
ATOM 2565 N N . SER B 1 66 ? -16.037 -68.878 13.478 1.00 31.61 77 SER B N 1
ATOM 2566 C CA . SER B 1 66 ? -16.092 -70.328 13.558 1.00 31.65 77 SER B CA 1
ATOM 2567 C C . SER B 1 66 ? -14.675 -70.858 13.430 1.00 30.86 77 SER B C 1
ATOM 2568 O O . SER B 1 66 ? -13.704 -70.099 13.346 1.00 30.57 77 SER B O 1
ATOM 2571 N N . THR B 1 67 ? -14.549 -72.174 13.419 1.00 32.43 78 THR B N 1
ATOM 2572 C CA . THR B 1 67 ? -13.251 -72.806 13.253 1.00 31.66 78 THR B CA 1
ATOM 2573 C C . THR B 1 67 ? -13.259 -73.646 11.985 1.00 32.20 78 THR B C 1
ATOM 2574 O O . THR B 1 67 ? -14.145 -74.486 11.805 1.00 31.65 78 THR B O 1
ATOM 2578 N N . LEU B 1 68 ? -12.284 -73.393 11.102 1.00 32.18 79 LEU B N 1
ATOM 2579 C CA . LEU B 1 68 ? -12.097 -74.206 9.903 1.00 27.77 79 LEU B CA 1
ATOM 2580 C C . LEU B 1 68 ? -11.566 -75.590 10.263 1.00 30.51 79 LEU B C 1
ATOM 2581 O O . LEU B 1 68 ? -11.011 -75.787 11.346 1.00 32.62 79 LEU B O 1
ATOM 2586 N N . PRO B 1 69 ? -11.707 -76.563 9.354 1.00 28.39 80 PRO B N 1
ATOM 2587 C CA . PRO B 1 69 ? -11.183 -77.911 9.636 1.00 33.55 80 PRO B CA 1
ATOM 2588 C C . PRO B 1 69 ? -9.729 -77.915 10.068 1.00 31.65 80 PRO B C 1
ATOM 2589 O O . PRO B 1 69 ? -9.346 -78.698 10.945 1.00 31.66 80 PRO B O 1
ATOM 2593 N N . SER B 1 70 ? -8.914 -77.028 9.502 1.00 29.97 81 SER B N 1
ATOM 2594 C CA . SER B 1 70 ? -7.506 -76.938 9.865 1.00 29.52 81 SER B CA 1
ATOM 2595 C C . SER B 1 70 ? -7.284 -76.468 11.293 1.00 33.78 81 SER B C 1
ATOM 2596 O O . SER B 1 70 ? -6.149 -76.521 11.770 1.00 34.57 81 SER B O 1
ATOM 2599 N N . GLY B 1 71 ? -8.309 -75.957 11.960 1.00 28.18 82 GLY B N 1
ATOM 2600 C CA . GLY B 1 71 ? -8.130 -75.283 13.222 1.00 31.98 82 GLY B CA 1
ATOM 2601 C C . GLY B 1 71 ? -7.990 -73.781 13.114 1.00 33.04 82 GLY B C 1
ATOM 2602 O O . GLY B 1 71 ? -7.978 -73.103 14.148 1.00 28.51 82 GLY B O 1
ATOM 2603 N N . GLN B 1 72 ? -7.883 -73.244 11.901 1.00 33.03 83 GLN B N 1
ATOM 2604 C CA . GLN B 1 72 ? -7.805 -71.801 11.715 1.00 27.73 83 GLN B CA 1
ATOM 2605 C C . GLN B 1 72 ? -9.141 -71.140 12.054 1.00 26.00 83 GLN B C 1
ATOM 2606 O O . GLN B 1 72 ? -10.212 -71.667 11.743 1.00 29.83 83 GLN B O 1
ATOM 2612 N N . THR B 1 73 ? -9.075 -69.985 12.707 1.00 27.13 84 THR B N 1
ATOM 2613 C CA . THR B 1 73 ? -10.274 -69.200 12.961 1.00 27.18 84 THR B CA 1
ATOM 2614 C C . THR B 1 73 ? -10.792 -68.574 11.663 1.00 30.70 84 THR B C 1
ATOM 2615 O O . THR B 1 73 ? -10.022 -68.064 10.843 1.00 30.99 84 THR B O 1
ATOM 2619 N N . LEU B 1 74 ? -12.106 -68.630 11.466 1.00 28.45 85 LEU B N 1
ATOM 2620 C CA . LEU B 1 74 ? -12.758 -67.970 10.344 1.00 28.18 85 LEU B CA 1
ATOM 2621 C C . LEU B 1 74 ? -13.668 -66.870 10.877 1.00 29.32 85 LEU B C 1
ATOM 2622 O O . LEU B 1 74 ? -14.415 -67.092 11.832 1.00 29.15 85 LEU B O 1
ATOM 2627 N N . ARG B 1 75 ? -13.618 -65.690 10.256 1.00 28.66 86 ARG B N 1
ATOM 2628 C CA . ARG B 1 75 ? -14.604 -64.644 10.502 1.00 29.78 86 ARG B CA 1
ATOM 2629 C C . ARG B 1 75 ? -15.296 -64.277 9.197 1.00 30.10 86 ARG B C 1
ATOM 2630 O O . ARG B 1 75 ? -14.632 -63.968 8.200 1.00 29.38 86 ARG B O 1
ATOM 2638 N N . GLU B 1 76 ? -16.627 -64.315 9.208 1.00 28.50 87 GLU B N 1
ATOM 2639 C CA . GLU B 1 76 ? -17.445 -64.076 8.028 1.00 27.90 87 GLU B CA 1
ATOM 2640 C C . GLU B 1 76 ? -18.213 -62.772 8.176 1.00 30.09 87 GLU B C 1
ATOM 2641 O O . GLU B 1 76 ? -18.810 -62.512 9.228 1.00 32.58 87 GLU B O 1
ATOM 2647 N N . PHE B 1 77 ? -18.226 -61.973 7.108 1.00 29.98 88 PHE B N 1
ATOM 2648 C CA . PHE B 1 77 ? -18.925 -60.694 7.088 1.00 27.33 88 PHE B CA 1
ATOM 2649 C C . PHE B 1 77 ? -19.842 -60.620 5.872 1.00 29.17 88 PHE B C 1
ATOM 2650 O O . PHE B 1 77 ? -19.489 -61.103 4.793 1.00 29.43 88 PHE B O 1
ATOM 2658 N N . ASN B 1 78 ? -21.030 -60.027 6.055 1.00 27.57 89 ASN B N 1
ATOM 2659 C CA . ASN B 1 78 ? -21.965 -59.730 4.972 1.00 29.60 89 ASN B CA 1
ATOM 2660 C C . ASN B 1 78 ? -21.909 -58.230 4.707 1.00 30.79 89 ASN B C 1
ATOM 2661 O O . ASN B 1 78 ? -22.215 -57.442 5.604 1.00 32.05 89 ASN B O 1
ATOM 2666 N N . ILE B 1 79 ? -21.523 -57.837 3.489 1.00 28.17 90 ILE B N 1
ATOM 2667 C CA . ILE B 1 79 ? -21.484 -56.428 3.095 1.00 27.32 90 ILE B CA 1
ATOM 2668 C C . ILE B 1 79 ? -22.365 -56.248 1.867 1.00 29.66 90 ILE B C 1
ATOM 2669 O O . ILE B 1 79 ? -22.241 -56.999 0.886 1.00 28.63 90 ILE B O 1
ATOM 2674 N N . VAL B 1 80 ? -23.261 -55.259 1.922 1.00 29.29 91 VAL B N 1
ATOM 2675 C CA . VAL B 1 80 ? -24.152 -54.935 0.812 1.00 24.07 91 VAL B CA 1
ATOM 2676 C C . VAL B 1 80 ? -23.909 -53.486 0.399 1.00 29.82 91 VAL B C 1
ATOM 2677 O O . VAL B 1 80 ? -23.954 -52.577 1.240 1.00 25.09 91 VAL B O 1
ATOM 2681 N N . ALA B 1 81 ? -23.653 -53.281 -0.892 1.00 27.78 92 ALA B N 1
ATOM 2682 C CA . ALA B 1 81 ? -23.587 -51.948 -1.477 1.00 28.48 92 ALA B CA 1
ATOM 2683 C C . ALA B 1 81 ? -25.001 -51.459 -1.763 1.00 29.51 92 ALA B C 1
ATOM 2684 O O . ALA B 1 81 ? -25.782 -52.140 -2.440 1.00 27.61 92 ALA B O 1
ATOM 2686 N N . VAL B 1 82 ? -25.346 -50.288 -1.247 1.00 28.26 93 VAL B N 1
ATOM 2687 C CA . VAL B 1 82 ? -26.692 -49.761 -1.440 1.00 28.10 93 VAL B CA 1
ATOM 2688 C C . VAL B 1 82 ? -26.624 -48.244 -1.545 1.00 24.53 93 VAL B C 1
ATOM 2689 O O . VAL B 1 82 ? -25.938 -47.586 -0.755 1.00 27.07 93 VAL B O 1
ATOM 2693 N N . ASP B 1 83 ? -27.301 -47.696 -2.549 1.00 29.59 94 ASP B N 1
ATOM 2694 C CA . ASP B 1 83 ? -27.422 -46.251 -2.659 1.00 28.87 94 ASP B CA 1
ATOM 2695 C C . ASP B 1 83 ? -28.320 -45.736 -1.548 1.00 29.55 94 ASP B C 1
ATOM 2696 O O . ASP B 1 83 ? -29.406 -46.278 -1.312 1.00 29.91 94 ASP B O 1
ATOM 2701 N N . LYS B 1 84 ? -27.876 -44.686 -0.864 1.00 28.41 95 LYS B N 1
ATOM 2702 C CA . LYS B 1 84 ? -28.622 -44.227 0.293 1.00 29.36 95 LYS B CA 1
ATOM 2703 C C . LYS B 1 84 ? -28.287 -42.776 0.607 1.00 33.19 95 LYS B C 1
ATOM 2704 O O . LYS B 1 84 ? -27.138 -42.345 0.465 1.00 30.39 95 LYS B O 1
ATOM 2710 N N . GLU B 1 85 ? -29.303 -42.045 1.044 1.00 29.78 96 GLU B N 1
ATOM 2711 C CA . GLU B 1 85 ? -29.117 -40.721 1.617 1.00 33.04 96 GLU B CA 1
ATOM 2712 C C . GLU B 1 85 ? -28.304 -40.800 2.905 1.00 34.06 96 GLU B C 1
ATOM 2713 O O . GLU B 1 85 ? -28.577 -41.633 3.770 1.00 32.67 96 GLU B O 1
ATOM 2719 N N . ILE B 1 86 ? -27.298 -39.931 3.041 1.00 32.41 97 ILE B N 1
ATOM 2720 C CA . ILE B 1 86 ? -26.641 -39.737 4.328 1.00 26.09 97 ILE B CA 1
ATOM 2721 C C . ILE B 1 86 ? -26.733 -38.267 4.715 1.00 34.87 97 ILE B C 1
ATOM 2722 O O . ILE B 1 86 ? -26.761 -37.366 3.867 1.00 30.10 97 ILE B O 1
ATOM 2727 N N . GLU B 1 87 ? -26.787 -38.024 6.018 1.00 30.00 98 GLU B N 1
ATOM 2728 C CA . GLU B 1 87 ? -26.857 -36.668 6.540 1.00 31.80 98 GLU B CA 1
ATOM 2729 C C . GLU B 1 87 ? -25.484 -36.311 7.093 1.00 32.21 98 GLU B C 1
ATOM 2730 O O . GLU B 1 87 ? -25.036 -36.896 8.083 1.00 32.64 98 GLU B O 1
ATOM 2736 N N . ILE B 1 88 ? -24.799 -35.368 6.431 1.00 27.13 99 ILE B N 1
ATOM 2737 C CA . ILE B 1 88 ? -23.484 -34.933 6.885 1.00 28.26 99 ILE B CA 1
ATOM 2738 C C . ILE B 1 88 ? -23.569 -33.692 7.770 1.00 28.32 99 ILE B C 1
ATOM 2739 O O . ILE B 1 88 ? -22.547 -33.263 8.314 1.00 30.15 99 ILE B O 1
ATOM 2744 N N . ALA B 1 89 ? -24.758 -33.121 7.936 1.00 28.07 100 ALA B N 1
ATOM 2745 C CA . ALA B 1 89 ? -25.121 -32.110 8.927 1.00 33.90 100 ALA B CA 1
ATOM 2746 C C . ALA B 1 89 ? -26.640 -31.996 8.908 1.00 34.29 100 ALA B C 1
ATOM 2747 O O . ALA B 1 89 ? -27.261 -32.271 7.874 1.00 33.14 100 ALA B O 1
ATOM 2749 N N . PRO B 1 90 ? -27.287 -31.604 10.005 1.00 35.78 101 PRO B N 1
ATOM 2750 C CA . PRO B 1 90 ? -28.759 -31.633 10.016 1.00 31.43 101 PRO B CA 1
ATOM 2751 C C . PRO B 1 90 ? -29.315 -30.732 8.922 1.00 37.63 101 PRO B C 1
ATOM 2752 O O . PRO B 1 90 ? -29.075 -29.523 8.901 1.00 35.38 101 PRO B O 1
ATOM 2756 N N . GLY B 1 91 ? -30.020 -31.348 7.970 1.00 30.92 102 GLY B N 1
ATOM 2757 C CA . GLY B 1 91 ? -30.494 -30.645 6.802 1.00 30.21 102 GLY B CA 1
ATOM 2758 C C . GLY B 1 91 ? -29.587 -30.685 5.592 1.00 35.30 102 GLY B C 1
ATOM 2759 O O . GLY B 1 91 ? -29.975 -30.153 4.539 1.00 36.20 102 GLY B O 1
ATOM 2760 N N . VAL B 1 92 ? -28.401 -31.291 5.691 1.00 29.78 103 VAL B N 1
ATOM 2761 C CA . VAL B 1 92 ? -27.502 -31.424 4.545 1.00 35.86 103 VAL B CA 1
ATOM 2762 C C . VAL B 1 92 ? -27.495 -32.888 4.141 1.00 32.13 103 VAL B C 1
ATOM 2763 O O . VAL B 1 92 ? -26.908 -33.735 4.829 1.00 35.15 103 VAL B O 1
ATOM 2767 N N . TYR B 1 93 ? -28.139 -33.175 3.019 1.00 31.35 104 TYR B N 1
ATOM 2768 C CA . TYR B 1 93 ? -28.327 -34.526 2.532 1.00 34.24 104 TYR B CA 1
ATOM 2769 C C . TYR B 1 93 ? -27.340 -34.798 1.418 1.00 37.81 104 TYR B C 1
ATOM 2770 O O . TYR B 1 93 ? -27.227 -34.007 0.475 1.00 35.84 104 TYR B O 1
ATOM 2779 N N . PHE B 1 94 ? -26.643 -35.922 1.516 1.00 31.67 105 PHE B N 1
ATOM 2780 C CA . PHE B 1 94 ? -25.689 -36.285 0.504 1.00 29.90 105 PHE B CA 1
ATOM 2781 C C . PHE B 1 94 ? -26.103 -37.612 -0.116 1.00 29.60 105 PHE B C 1
ATOM 2782 O O . PHE B 1 94 ? -26.346 -38.584 0.617 1.00 27.51 105 PHE B O 1
ATOM 2790 N N . PRO B 1 95 ? -26.210 -37.693 -1.446 1.00 32.69 106 PRO B N 1
ATOM 2791 C CA . PRO B 1 95 ? -26.575 -38.964 -2.081 1.00 24.71 106 PRO B CA 1
ATOM 2792 C C . PRO B 1 95 ? -25.376 -39.892 -2.191 1.00 27.51 106 PRO B C 1
ATOM 2793 O O . PRO B 1 95 ? -24.543 -39.764 -3.099 1.00 25.78 106 PRO B O 1
ATOM 2797 N N . ALA B 1 96 ? -25.292 -40.844 -1.276 1.00 26.18 107 ALA B N 1
ATOM 2798 C CA . ALA B 1 96 ? -24.112 -41.685 -1.147 1.00 26.55 107 ALA B CA 1
ATOM 2799 C C . ALA B 1 96 ? -24.317 -43.054 -1.784 1.00 24.45 107 ALA B C 1
ATOM 2800 O O . ALA B 1 96 ? -25.443 -43.524 -1.966 1.00 25.40 107 ALA B O 1
ATOM 2802 N N . TRP B 1 97 ? -23.192 -43.664 -2.165 1.00 28.14 108 TRP B N 1
ATOM 2803 C CA . TRP B 1 97 ? -23.070 -45.104 -2.370 1.00 24.32 108 TRP B CA 1
ATOM 2804 C C . TRP B 1 97 ? -22.436 -45.669 -1.101 1.00 26.39 108 TRP B C 1
ATOM 2805 O O . TRP B 1 97 ? -21.374 -45.196 -0.683 1.00 22.94 108 TRP B O 1
ATOM 2816 N N . THR B 1 98 ? -23.109 -46.623 -0.446 1.00 23.11 109 THR B N 1
ATOM 2817 C CA . THR B 1 98 ? -22.716 -47.032 0.899 1.00 23.61 109 THR B CA 1
ATOM 2818 C C . THR B 1 98 ? -22.485 -48.537 1.011 1.00 24.36 109 THR B C 1
ATOM 2819 O O . THR B 1 98 ? -23.061 -49.338 0.272 1.00 23.32 109 THR B O 1
ATOM 2823 N N . TYR B 1 99 ? -21.632 -48.910 1.964 1.00 25.35 110 TYR B N 1
ATOM 2824 C CA . TYR B 1 99 ? -21.511 -50.289 2.422 1.00 26.60 110 TYR B CA 1
ATOM 2825 C C . TYR B 1 99 ? -22.394 -50.448 3.652 1.00 24.90 110 TYR B C 1
ATOM 2826 O O . TYR B 1 99 ? -22.158 -49.786 4.668 1.00 25.51 110 TYR B O 1
ATOM 2835 N N . ASN B 1 100 ? -23.418 -51.307 3.553 1.00 24.54 111 ASN B N 1
ATOM 2836 C CA . ASN B 1 100 ? -24.350 -51.583 4.660 1.00 24.32 111 ASN B CA 1
ATOM 2837 C C . ASN B 1 100 ? -25.074 -50.326 5.134 1.00 28.83 111 ASN B C 1
ATOM 2838 O O . ASN B 1 100 ? -25.424 -50.199 6.312 1.00 28.97 111 ASN B O 1
ATOM 2843 N N . GLY B 1 101 ? -25.307 -49.387 4.229 1.00 25.63 112 GLY B N 1
ATOM 2844 C CA . GLY B 1 101 ? -26.144 -48.252 4.556 1.00 26.11 112 GLY B CA 1
ATOM 2845 C C . GLY B 1 101 ? -25.511 -47.204 5.438 1.00 26.85 112 GLY B C 1
ATOM 2846 O O . GLY B 1 101 ? -26.235 -46.381 6.007 1.00 29.42 112 GLY B O 1
ATOM 2847 N N . GLN B 1 102 ? -24.183 -47.198 5.580 1.00 28.67 113 GLN B N 1
ATOM 2848 C CA . GLN B 1 102 ? -23.519 -46.209 6.418 1.00 27.45 113 GLN B CA 1
ATOM 2849 C C . GLN B 1 102 ? -22.247 -45.726 5.743 1.00 25.96 113 GLN B C 1
ATOM 2850 O O . GLN B 1 102 ? -21.600 -46.465 4.998 1.00 26.09 113 GLN B O 1
ATOM 2856 N N . VAL B 1 103 ? -21.885 -44.478 6.033 1.00 23.54 114 VAL B N 1
ATOM 2857 C CA . VAL B 1 103 ? -20.606 -43.913 5.624 1.00 25.93 114 VAL B CA 1
ATOM 2858 C C . VAL B 1 103 ? -19.917 -43.351 6.861 1.00 22.34 114 VAL B C 1
ATOM 2859 O O . VAL B 1 103 ? -20.466 -42.480 7.538 1.00 26.01 114 VAL B O 1
ATOM 2863 N N . PRO B 1 104 ? -18.707 -43.829 7.226 1.00 20.69 115 PRO B N 1
ATOM 2864 C CA . PRO B 1 104 ? -17.934 -44.908 6.598 1.00 24.13 115 PRO B CA 1
ATOM 2865 C C . PRO B 1 104 ? -18.628 -46.250 6.746 1.00 23.14 115 PRO B C 1
ATOM 2866 O O . PRO B 1 104 ? -19.552 -46.354 7.557 1.00 24.34 115 PRO B O 1
ATOM 2870 N N . GLY B 1 105 ? -18.188 -47.256 5.979 1.00 23.55 116 GLY B N 1
ATOM 2871 C CA . GLY B 1 105 ? -18.720 -48.580 6.111 1.00 26.09 116 GLY B CA 1
ATOM 2872 C C . GLY B 1 105 ? -18.358 -49.197 7.452 1.00 24.76 116 GLY B C 1
ATOM 2873 O O . GLY B 1 105 ? -17.651 -48.597 8.272 1.00 25.21 116 GLY B O 1
ATOM 2874 N N . PRO B 1 106 ? -18.854 -50.406 7.687 1.00 24.27 117 PRO B N 1
ATOM 2875 C CA . PRO B 1 106 ? -18.568 -51.092 8.959 1.00 27.72 117 PRO B CA 1
ATOM 2876 C C . PRO B 1 106 ? -17.069 -51.206 9.214 1.00 24.26 117 PRO B C 1
ATOM 2877 O O . PRO B 1 106 ? -16.289 -51.501 8.307 1.00 27.25 117 PRO B O 1
ATOM 2881 N N . THR B 1 107 ? -16.667 -50.981 10.468 1.00 22.83 118 THR B N 1
ATOM 2882 C CA . THR B 1 107 ? -15.269 -51.157 10.867 1.00 27.53 118 THR B CA 1
ATOM 2883 C C . THR B 1 107 ? -15.016 -52.649 11.091 1.00 28.50 118 THR B C 1
ATOM 2884 O O . THR B 1 107 ? -15.486 -53.221 12.074 1.00 26.74 118 THR B O 1
ATOM 2888 N N . LEU B 1 108 ? -14.280 -53.290 10.189 1.00 27.47 119 LEU B N 1
ATOM 2889 C CA . LEU B 1 108 ? -13.992 -54.716 10.330 1.00 27.97 119 LEU B CA 1
ATOM 2890 C C . LEU B 1 108 ? -12.752 -54.894 11.194 1.00 26.25 119 LEU B C 1
ATOM 2891 O O . LEU B 1 108 ? -11.733 -54.234 10.966 1.00 23.19 119 LEU B O 1
ATOM 2896 N N . ARG B 1 109 ? -12.840 -55.771 12.195 1.00 25.56 120 ARG B N 1
ATOM 2897 C CA . ARG B 1 109 ? -11.726 -55.996 13.112 1.00 24.69 120 ARG B CA 1
ATOM 2898 C C . ARG B 1 109 ? -11.519 -57.493 13.299 1.00 28.28 120 ARG B C 1
ATOM 2899 O O . ARG B 1 109 ? -12.449 -58.202 13.693 1.00 26.67 120 ARG B O 1
ATOM 2907 N N . VAL B 1 110 ? -10.305 -57.970 13.015 1.00 24.81 121 VAL B N 1
ATOM 2908 C CA . VAL B 1 110 ? -9.976 -59.388 13.065 1.00 31.52 121 VAL B CA 1
ATOM 2909 C C . VAL B 1 110 ? -8.603 -59.551 13.706 1.00 27.21 121 VAL B C 1
ATOM 2910 O O . VAL B 1 110 ? -7.930 -58.574 14.048 1.00 30.55 121 VAL B O 1
ATOM 2914 N N . THR B 1 111 ? -8.168 -60.803 13.847 1.00 27.95 122 THR B N 1
ATOM 2915 C CA . THR B 1 111 ? -6.831 -61.104 14.338 1.00 24.87 122 THR B CA 1
ATOM 2916 C C . THR B 1 111 ? -5.946 -61.602 13.202 1.00 25.65 122 THR B C 1
ATOM 2917 O O . THR B 1 111 ? -6.381 -62.389 12.362 1.00 28.40 122 THR B O 1
ATOM 2921 N N . GLU B 1 112 ? -4.704 -61.124 13.189 1.00 26.69 123 GLU B N 1
ATOM 2922 C CA . GLU B 1 112 ? -3.638 -61.622 12.331 1.00 24.80 123 GLU B CA 1
ATOM 2923 C C . GLU B 1 112 ? -3.690 -63.140 12.223 1.00 33.84 123 GLU B C 1
ATOM 2924 O O . GLU B 1 112 ? -3.716 -63.845 13.237 1.00 30.83 123 GLU B O 1
ATOM 2930 N N . GLY B 1 113 ? -3.758 -63.647 10.996 1.00 33.35 124 GLY B N 1
ATOM 2931 C CA . GLY B 1 113 ? -3.837 -65.069 10.763 1.00 32.39 124 GLY B CA 1
ATOM 2932 C C . GLY B 1 113 ? -5.241 -65.632 10.616 1.00 33.67 124 GLY B C 1
ATOM 2933 O O . GLY B 1 113 ? -5.385 -66.763 10.136 1.00 33.32 124 GLY B O 1
ATOM 2934 N N . ASP B 1 114 ? -6.277 -64.887 11.013 1.00 27.95 125 ASP B N 1
ATOM 2935 C CA . ASP B 1 114 ? -7.654 -65.312 10.761 1.00 27.30 125 ASP B CA 1
ATOM 2936 C C . ASP B 1 114 ? -7.891 -65.484 9.264 1.00 28.88 125 ASP B C 1
ATOM 2937 O O . ASP B 1 114 ? -7.328 -64.765 8.431 1.00 30.96 125 ASP B O 1
ATOM 2942 N N . ARG B 1 115 ? -8.746 -66.437 8.916 1.00 25.69 126 ARG B N 1
ATOM 2943 C CA . ARG B 1 115 ? -9.291 -66.476 7.569 1.00 27.28 126 ARG B CA 1
ATOM 2944 C C . ARG B 1 115 ? -10.483 -65.535 7.540 1.00 27.69 126 ARG B C 1
ATOM 2945 O O . ARG B 1 115 ? -11.295 -65.539 8.469 1.00 26.02 126 ARG B O 1
ATOM 2953 N N . VAL B 1 116 ? -10.556 -64.686 6.515 1.00 29.39 127 VAL B N 1
ATOM 2954 C CA . VAL B 1 116 ? -11.604 -63.676 6.402 1.00 23.27 127 VAL B CA 1
ATOM 2955 C C . VAL B 1 116 ? -12.436 -63.979 5.165 1.00 25.10 127 VAL B C 1
ATOM 2956 O O . VAL B 1 116 ? -11.889 -64.171 4.071 1.00 24.10 127 VAL B O 1
ATOM 2960 N N . ARG B 1 117 ? -13.755 -64.005 5.329 1.00 26.33 128 ARG B N 1
ATOM 2961 C CA . ARG B 1 117 ? -14.673 -64.103 4.199 1.00 29.05 128 ARG B CA 1
ATOM 2962 C C . ARG B 1 117 ? -15.647 -62.929 4.238 1.00 28.85 128 ARG B C 1
ATOM 2963 O O . ARG B 1 117 ? -16.412 -62.783 5.198 1.00 31.12 128 ARG B O 1
ATOM 2971 N N . VAL B 1 118 ? -15.614 -62.096 3.204 1.00 32.40 129 VAL B N 1
ATOM 2972 C CA . VAL B 1 118 ? -16.531 -60.970 3.066 1.00 25.13 129 VAL B CA 1
ATOM 2973 C C . VAL B 1 118 ? -17.475 -61.299 1.917 1.00 29.74 129 VAL B C 1
ATOM 2974 O O . VAL B 1 118 ? -17.068 -61.305 0.748 1.00 26.88 129 VAL B O 1
ATOM 2978 N N . HIS B 1 119 ? -18.729 -61.608 2.253 1.00 25.38 130 HIS B N 1
ATOM 2979 C CA . HIS B 1 119 ? -19.744 -61.925 1.254 1.00 25.58 130 HIS B CA 1
ATOM 2980 C C . HIS B 1 119 ? -20.321 -60.604 0.763 1.00 26.27 130 HIS B C 1
ATOM 2981 O O . HIS B 1 119 ? -21.110 -59.966 1.462 1.00 25.21 130 HIS B O 1
ATOM 2988 N N . PHE B 1 120 ? -19.930 -60.192 -0.444 1.00 28.18 131 PHE B N 1
ATOM 2989 C CA . PHE B 1 120 ? -20.284 -58.888 -1.001 1.00 29.40 131 PHE B CA 1
ATOM 2990 C C . PHE B 1 120 ? -21.436 -59.043 -1.981 1.00 31.27 131 PHE B C 1
ATOM 2991 O O . PHE B 1 120 ? -21.359 -59.861 -2.903 1.00 30.88 131 PHE B O 1
ATOM 2999 N N . HIS B 1 121 ? -22.495 -58.256 -1.784 1.00 25.93 132 HIS B N 1
ATOM 3000 C CA . HIS B 1 121 ? -23.627 -58.225 -2.696 1.00 28.60 132 HIS B CA 1
ATOM 3001 C C . HIS B 1 121 ? -23.869 -56.787 -3.128 1.00 28.30 132 HIS B C 1
ATOM 3002 O O . HIS B 1 121 ? -23.913 -55.888 -2.285 1.00 26.00 132 HIS B O 1
ATOM 3009 N N . ASN B 1 122 ? -24.019 -56.564 -4.431 1.00 30.54 133 ASN B N 1
ATOM 3010 C CA . ASN B 1 122 ? -24.291 -55.221 -4.954 1.00 28.74 133 ASN B CA 1
ATOM 3011 C C . ASN B 1 122 ? -25.801 -55.040 -5.090 1.00 27.76 133 ASN B C 1
ATOM 3012 O O . ASN B 1 122 ? -26.422 -55.574 -6.013 1.00 31.06 133 ASN B O 1
ATOM 3017 N N . ALA B 1 123 ? -26.404 -54.286 -4.169 1.00 25.21 134 ALA B N 1
ATOM 3018 C CA . ALA B 1 123 ? -27.800 -53.890 -4.314 1.00 26.38 134 ALA B CA 1
ATOM 3019 C C . ALA B 1 123 ? -27.938 -52.464 -4.816 1.00 29.38 134 ALA B C 1
ATOM 3020 O O . ALA B 1 123 ? -28.967 -51.826 -4.575 1.00 35.97 134 ALA B O 1
ATOM 3022 N N . GLY B 1 124 ? -26.912 -51.940 -5.479 1.00 30.77 135 GLY B N 1
ATOM 3023 C CA . GLY B 1 124 ? -26.908 -50.576 -5.959 1.00 33.14 135 GLY B CA 1
ATOM 3024 C C . GLY B 1 124 ? -27.277 -50.477 -7.425 1.00 32.45 135 GLY B C 1
ATOM 3025 O O . GLY B 1 124 ? -27.876 -51.387 -8.011 1.00 30.84 135 GLY B O 1
ATOM 3026 N N . SER B 1 125 ? -26.906 -49.349 -8.034 1.00 31.35 136 SER B N 1
ATOM 3027 C CA . SER B 1 125 ? -27.265 -49.084 -9.420 1.00 30.46 136 SER B CA 1
ATOM 3028 C C . SER B 1 125 ? -26.073 -49.051 -10.366 1.00 28.26 136 SER B C 1
ATOM 3029 O O . SER B 1 125 ? -26.272 -49.103 -11.581 1.00 28.86 136 SER B O 1
ATOM 3032 N N . HIS B 1 126 ? -24.851 -49.001 -9.848 1.00 23.87 137 HIS B N 1
ATOM 3033 C CA . HIS B 1 126 ? -23.629 -49.007 -10.635 1.00 29.34 137 HIS B CA 1
ATOM 3034 C C . HIS B 1 126 ? -22.763 -50.194 -10.237 1.00 28.30 137 HIS B C 1
ATOM 3035 O O . HIS B 1 126 ? -23.002 -50.815 -9.195 1.00 25.22 137 HIS B O 1
ATOM 3042 N N . PRO B 1 127 ? -21.756 -50.552 -11.042 1.00 30.62 138 PRO B N 1
ATOM 3043 C CA . PRO B 1 127 ? -20.811 -51.593 -10.603 1.00 25.72 138 PRO B CA 1
ATOM 3044 C C . PRO B 1 127 ? -19.934 -51.110 -9.453 1.00 29.35 138 PRO B C 1
ATOM 3045 O O . PRO B 1 127 ? -19.496 -49.957 -9.428 1.00 27.67 138 PRO B O 1
ATOM 3049 N N . HIS B 1 128 ? -19.635 -52.016 -8.520 1.00 23.63 139 HIS B N 1
ATOM 3050 C CA . HIS B 1 128 ? -18.772 -51.700 -7.383 1.00 28.52 139 HIS B CA 1
ATOM 3051 C C . HIS B 1 128 ? -17.847 -52.875 -7.071 1.00 29.94 139 HIS B C 1
ATOM 3052 O O . HIS B 1 128 ? -18.067 -53.998 -7.535 1.00 26.24 139 HIS B O 1
ATOM 3059 N N . THR B 1 129 ? -16.796 -52.593 -6.282 1.00 27.84 140 THR B N 1
ATOM 3060 C CA . THR B 1 129 ? -15.912 -53.610 -5.710 1.00 22.27 140 THR B CA 1
ATOM 3061 C C . THR B 1 129 ? -15.603 -53.269 -4.252 1.00 22.52 140 THR B C 1
ATOM 3062 O O . THR B 1 129 ? -16.005 -52.224 -3.725 1.00 24.04 140 THR B O 1
ATOM 3066 N N . ILE B 1 130 ? -14.851 -54.152 -3.606 1.00 24.43 141 ILE B N 1
ATOM 3067 C CA . ILE B 1 130 ? -14.169 -53.860 -2.347 1.00 25.11 141 ILE B CA 1
ATOM 3068 C C . ILE B 1 130 ? -12.688 -54.145 -2.562 1.00 26.68 141 ILE B C 1
ATOM 3069 O O . ILE B 1 130 ? -12.296 -55.304 -2.750 1.00 23.23 141 ILE B O 1
ATOM 3074 N N . HIS B 1 131 ? -11.856 -53.098 -2.506 1.00 24.90 142 HIS B N 1
ATOM 3075 C CA . HIS B 1 131 ? -10.404 -53.239 -2.563 1.00 25.54 142 HIS B CA 1
ATOM 3076 C C . HIS B 1 131 ? -9.867 -53.086 -1.146 1.00 26.93 142 HIS B C 1
ATOM 3077 O O . HIS B 1 131 ? -9.973 -52.004 -0.558 1.00 23.01 142 HIS B O 1
ATOM 3084 N N . PHE B 1 132 ? -9.292 -54.164 -0.599 1.00 22.78 143 PHE B N 1
ATOM 3085 C CA . PHE B 1 132 ? -8.723 -54.138 0.743 1.00 25.15 143 PHE B CA 1
ATOM 3086 C C . PHE B 1 132 ? -7.275 -53.671 0.673 1.00 26.01 143 PHE B C 1
ATOM 3087 O O . PHE B 1 132 ? -6.531 -54.037 -0.242 1.00 27.94 143 PHE B O 1
ATOM 3095 N N . HIS B 1 133 ? -6.887 -52.835 1.628 1.00 24.89 144 HIS B N 1
ATOM 3096 C CA . HIS B 1 133 ? -5.470 -52.593 1.880 1.00 27.96 144 HIS B CA 1
ATOM 3097 C C . HIS B 1 133 ? -5.003 -53.720 2.793 1.00 30.21 144 HIS B C 1
ATOM 3098 O O . HIS B 1 133 ? -5.313 -53.745 3.984 1.00 34.81 144 HIS B O 1
ATOM 3105 N N . GLY B 1 134 ? -4.294 -54.677 2.222 1.00 29.99 145 GLY B N 1
ATOM 3106 C CA . GLY B 1 134 ? -3.875 -55.854 2.958 1.00 29.23 145 GLY B CA 1
ATOM 3107 C C . GLY B 1 134 ? -3.311 -56.854 1.983 1.00 31.37 145 GLY B C 1
ATOM 3108 O O . GLY B 1 134 ? -3.384 -56.681 0.764 1.00 25.73 145 GLY B O 1
ATOM 3109 N N . ILE B 1 135 ? -2.741 -57.918 2.532 1.00 26.36 146 ILE B N 1
ATOM 3110 C CA . ILE B 1 135 ? -2.132 -58.943 1.688 1.00 24.62 146 ILE B CA 1
ATOM 3111 C C . ILE B 1 135 ? -3.203 -59.922 1.226 1.00 27.19 146 ILE B C 1
ATOM 3112 O O . ILE B 1 135 ? -3.940 -60.472 2.050 1.00 26.49 146 ILE B O 1
ATOM 3117 N N . HIS B 1 136 ? -3.281 -60.162 -0.083 1.00 31.00 147 HIS B N 1
ATOM 3118 C CA . HIS B 1 136 ? -4.261 -61.094 -0.636 1.00 28.31 147 HIS B CA 1
ATOM 3119 C C . HIS B 1 136 ? -3.873 -61.429 -2.088 1.00 25.07 147 HIS B C 1
ATOM 3120 O O . HIS B 1 136 ? -3.034 -60.748 -2.684 1.00 27.41 147 HIS B O 1
ATOM 3127 N N . PRO B 1 137 ? -4.439 -62.504 -2.646 1.00 29.23 148 PRO B N 1
ATOM 3128 C CA . PRO B 1 137 ? -4.234 -62.802 -4.070 1.00 30.46 148 PRO B CA 1
ATOM 3129 C C . PRO B 1 137 ? -4.769 -61.693 -4.969 1.00 29.26 148 PRO B C 1
ATOM 3130 O O . PRO B 1 137 ? -5.684 -60.953 -4.603 1.00 25.12 148 PRO B O 1
ATOM 3134 N N . ALA B 1 138 ? -4.207 -61.615 -6.179 1.00 26.42 149 ALA B N 1
ATOM 3135 C CA . ALA B 1 138 ? -4.668 -60.633 -7.169 1.00 29.01 149 ALA B CA 1
ATOM 3136 C C . ALA B 1 138 ? -6.147 -60.810 -7.502 1.00 32.61 149 ALA B C 1
ATOM 3137 O O . ALA B 1 138 ? -6.864 -59.828 -7.747 1.00 28.80 149 ALA B O 1
ATOM 3139 N N . SER B 1 139 ? -6.625 -62.054 -7.519 1.00 28.14 150 SER B N 1
ATOM 3140 C CA . SER B 1 139 ? -8.022 -62.301 -7.838 1.00 24.99 150 SER B CA 1
ATOM 3141 C C . SER B 1 139 ? -8.968 -61.792 -6.757 1.00 24.12 150 SER B C 1
ATOM 3142 O O . SER B 1 139 ? -10.155 -61.626 -7.033 1.00 29.25 150 SER B O 1
ATOM 3145 N N . MET B 1 140 ? -8.463 -61.508 -5.556 1.00 22.53 151 MET B N 1
ATOM 3146 C CA . MET B 1 140 ? -9.241 -60.974 -4.444 1.00 27.79 151 MET B CA 1
ATOM 3147 C C . MET B 1 140 ? -9.011 -59.475 -4.204 1.00 27.44 151 MET B C 1
ATOM 3148 O O . MET B 1 140 ? -9.384 -58.955 -3.143 1.00 24.21 151 MET B O 1
ATOM 3153 N N . ASP B 1 141 ? -8.409 -58.778 -5.161 1.00 26.90 152 ASP B N 1
ATOM 3154 C CA . ASP B 1 141 ? -7.927 -57.413 -4.975 1.00 26.59 152 ASP B CA 1
ATOM 3155 C C . ASP B 1 141 ? -9.001 -56.350 -5.216 1.00 23.87 152 ASP B C 1
ATOM 3156 O O . ASP B 1 141 ? -8.757 -55.174 -4.936 1.00 27.23 152 ASP B O 1
ATOM 3161 N N . GLY B 1 142 ? -10.174 -56.726 -5.712 1.00 26.19 153 GLY B N 1
ATOM 3162 C CA . GLY B 1 142 ? -11.238 -55.750 -5.909 1.00 26.65 153 GLY B CA 1
ATOM 3163 C C . GLY B 1 142 ? -10.934 -54.651 -6.909 1.00 27.95 153 GLY B C 1
ATOM 3164 O O . GLY B 1 142 ? -11.303 -53.493 -6.676 1.00 29.96 153 GLY B O 1
ATOM 3165 N N . VAL B 1 143 ? -10.267 -54.980 -8.016 1.00 24.88 154 VAL B N 1
ATOM 3166 C CA . VAL B 1 143 ? -10.043 -54.033 -9.111 1.00 22.18 154 VAL B CA 1
ATOM 3167 C C . VAL B 1 143 ? -10.779 -54.517 -10.353 1.00 29.76 154 VAL B C 1
ATOM 3168 O O . VAL B 1 143 ? -11.129 -55.707 -10.445 1.00 29.71 154 VAL B O 1
ATOM 3172 N N . PRO B 1 144 ? -11.026 -53.643 -11.335 1.00 24.85 155 PRO B N 1
ATOM 3173 C CA . PRO B 1 144 ? -11.843 -54.064 -12.485 1.00 28.02 155 PRO B CA 1
ATOM 3174 C C . PRO B 1 144 ? -11.202 -55.141 -13.344 1.00 28.75 155 PRO B C 1
ATOM 3175 O O . PRO B 1 144 ? -11.929 -55.929 -13.965 1.00 33.59 155 PRO B O 1
ATOM 3179 N N . GLY B 1 145 ? -9.878 -55.202 -13.419 1.00 28.46 156 GLY B N 1
ATOM 3180 C CA . GLY B 1 145 ? -9.252 -56.029 -14.430 1.00 34.79 156 GLY B CA 1
ATOM 3181 C C . GLY B 1 145 ? -8.817 -57.432 -14.043 1.00 36.28 156 GLY B C 1
ATOM 3182 O O . GLY B 1 145 ? -8.196 -58.105 -14.870 1.00 35.13 156 GLY B O 1
ATOM 3183 N N . THR B 1 146 ? -9.105 -57.896 -12.824 1.00 33.57 157 THR B N 1
ATOM 3184 C CA . THR B 1 146 ? -8.694 -59.225 -12.374 1.00 31.44 157 THR B CA 1
ATOM 3185 C C . THR B 1 146 ? -9.848 -59.939 -11.678 1.00 30.83 157 THR B C 1
ATOM 3186 O O . THR B 1 146 ? -10.783 -59.312 -11.172 1.00 28.15 157 THR B O 1
ATOM 3190 N N . GLY B 1 147 ? -9.751 -61.272 -11.626 1.00 31.34 158 GLY B N 1
ATOM 3191 C CA . GLY B 1 147 ? -10.714 -62.073 -10.909 1.00 29.00 158 GLY B CA 1
ATOM 3192 C C . GLY B 1 147 ? -12.125 -61.913 -11.444 1.00 26.37 158 GLY B C 1
ATOM 3193 O O . GLY B 1 147 ? -12.376 -61.995 -12.650 1.00 27.89 158 GLY B O 1
ATOM 3194 N N . PRO B 1 148 ? -13.084 -61.704 -10.542 1.00 27.81 159 PRO B N 1
ATOM 3195 C CA . PRO B 1 148 ? -14.454 -61.458 -10.992 1.00 28.75 159 PRO B CA 1
ATOM 3196 C C . PRO B 1 148 ? -14.615 -60.087 -11.606 1.00 31.01 159 PRO B C 1
ATOM 3197 O O . PRO B 1 148 ? -15.615 -59.846 -12.290 1.00 29.70 159 PRO B O 1
ATOM 3201 N N . GLY B 1 149 ? -13.656 -59.187 -11.380 1.00 28.35 160 GLY B N 1
ATOM 3202 C CA . GLY B 1 149 ? -13.773 -57.828 -11.854 1.00 32.69 160 GLY B CA 1
ATOM 3203 C C . GLY B 1 149 ? -14.746 -57.066 -10.981 1.00 29.03 160 GLY B C 1
ATOM 3204 O O . GLY B 1 149 ? -14.949 -57.381 -9.805 1.00 28.30 160 GLY B O 1
ATOM 3205 N N . MET B 1 150 ? -15.368 -56.050 -11.571 1.00 31.74 161 MET B N 1
ATOM 3206 C CA . MET B 1 150 ? -16.401 -55.309 -10.870 1.00 26.20 161 MET B CA 1
ATOM 3207 C C . MET B 1 150 ? -17.621 -56.185 -10.643 1.00 29.33 161 MET B C 1
ATOM 3208 O O . MET B 1 150 ? -17.920 -57.083 -11.430 1.00 24.82 161 MET B O 1
ATOM 3213 N N . ILE B 1 151 ? -18.331 -55.916 -9.547 1.00 28.40 162 ILE B N 1
ATOM 3214 C CA . ILE B 1 151 ? -19.519 -56.675 -9.170 1.00 29.18 162 ILE B CA 1
ATOM 3215 C C . ILE B 1 151 ? -20.728 -55.843 -9.580 1.00 30.50 162 ILE B C 1
ATOM 3216 O O . ILE B 1 151 ? -20.952 -54.750 -9.049 1.00 27.75 162 ILE B O 1
ATOM 3221 N N . TYR B 1 152 ? -21.508 -56.346 -10.538 1.00 28.17 163 TYR B N 1
ATOM 3222 C CA . TYR B 1 152 ? -22.572 -55.537 -11.108 1.00 28.62 163 TYR B CA 1
ATOM 3223 C C . TYR B 1 152 ? -23.839 -55.634 -10.265 1.00 31.40 163 TYR B C 1
ATOM 3224 O O . TYR B 1 152 ? -23.946 -56.492 -9.383 1.00 30.64 163 TYR B O 1
ATOM 3233 N N . PRO B 1 153 ? -24.793 -54.725 -10.467 1.00 30.52 164 PRO B N 1
ATOM 3234 C CA . PRO B 1 153 ? -26.033 -54.780 -9.683 1.00 29.72 164 PRO B CA 1
ATOM 3235 C C . PRO B 1 153 ? -26.677 -56.161 -9.741 1.00 32.52 164 PRO B C 1
ATOM 3236 O O . PRO B 1 153 ? -26.789 -56.777 -10.805 1.00 31.31 164 PRO B O 1
ATOM 3240 N N . GLY B 1 154 ? -27.060 -56.668 -8.574 1.00 31.20 165 GLY B N 1
ATOM 3241 C CA . GLY B 1 154 ? -27.635 -57.986 -8.475 1.00 33.94 165 GLY B CA 1
ATOM 3242 C C . GLY B 1 154 ? -26.643 -59.122 -8.325 1.00 31.95 165 GLY B C 1
ATOM 3243 O O . GLY B 1 154 ? -27.058 -60.235 -7.972 1.00 31.95 165 GLY B O 1
ATOM 3244 N N . GLU B 1 155 ? -25.352 -58.885 -8.564 1.00 32.29 166 GLU B N 1
ATOM 3245 C CA . GLU B 1 155 ? -24.347 -59.937 -8.466 1.00 30.04 166 GLU B CA 1
ATOM 3246 C C . GLU B 1 155 ? -23.730 -59.977 -7.073 1.00 30.69 166 GLU B C 1
ATOM 3247 O O . GLU B 1 155 ? -23.796 -59.013 -6.304 1.00 28.86 166 GLU B O 1
ATOM 3253 N N . SER B 1 156 ? -23.101 -61.107 -6.769 1.00 24.53 167 SER B N 1
ATOM 3254 C CA . SER B 1 156 ? -22.476 -61.352 -5.475 1.00 32.27 167 SER B CA 1
ATOM 3255 C C . SER B 1 156 ? -21.070 -61.894 -5.692 1.00 30.96 167 SER B C 1
ATOM 3256 O O . SER B 1 156 ? -20.759 -62.428 -6.759 1.00 31.85 167 SER B O 1
ATOM 3259 N N . PHE B 1 157 ? -20.220 -61.752 -4.669 1.00 27.27 168 PHE B N 1
ATOM 3260 C CA . PHE B 1 157 ? -18.884 -62.336 -4.695 1.00 28.40 168 PHE B CA 1
ATOM 3261 C C . PHE B 1 157 ? -18.344 -62.391 -3.269 1.00 28.19 168 PHE B C 1
ATOM 3262 O O . PHE B 1 157 ? -18.574 -61.471 -2.484 1.00 28.81 168 PHE B O 1
ATOM 3270 N N . THR B 1 158 ? -17.604 -63.451 -2.938 1.00 26.97 169 THR B N 1
ATOM 3271 C CA . THR B 1 158 ? -16.963 -63.563 -1.624 1.00 27.33 169 THR B CA 1
ATOM 3272 C C . THR B 1 158 ? -15.473 -63.278 -1.755 1.00 28.29 169 THR B C 1
ATOM 3273 O O . THR B 1 158 ? -14.743 -64.054 -2.378 1.00 28.71 169 THR B O 1
ATOM 3277 N N . TYR B 1 159 ? -15.020 -62.159 -1.177 1.00 26.37 170 TYR B N 1
ATOM 3278 C CA . TYR B 1 159 ? -13.588 -61.942 -1.010 1.00 25.75 170 TYR B CA 1
ATOM 3279 C C . TYR B 1 159 ? -13.082 -62.825 0.127 1.00 31.29 170 TYR B C 1
ATOM 3280 O O . TYR B 1 159 ? -13.668 -62.848 1.216 1.00 28.45 170 TYR B O 1
ATOM 3289 N N . GLU B 1 160 ? -12.010 -63.571 -0.125 1.00 28.60 171 GLU B N 1
ATOM 3290 C CA . GLU B 1 160 ? -11.480 -64.479 0.885 1.00 27.85 171 GLU B CA 1
ATOM 3291 C C . GLU B 1 160 ? -9.965 -64.388 0.910 1.00 24.55 171 GLU B C 1
ATOM 3292 O O . GLU B 1 160 ? -9.328 -64.489 -0.140 1.00 27.53 171 GLU B O 1
ATOM 3298 N N . PHE B 1 161 ? -9.398 -64.212 2.106 1.00 25.54 172 PHE B N 1
ATOM 3299 C CA . PHE B 1 161 ? -7.956 -64.104 2.267 1.00 26.26 172 PHE B CA 1
ATOM 3300 C C . PHE B 1 161 ? -7.602 -64.339 3.731 1.00 29.27 172 PHE B C 1
ATOM 3301 O O . PHE B 1 161 ? -8.455 -64.255 4.619 1.00 28.29 172 PHE B O 1
ATOM 3309 N N . ASP B 1 162 ? -6.327 -64.611 3.979 1.00 25.50 173 ASP B N 1
ATOM 3310 C CA . ASP B 1 162 ? -5.825 -64.645 5.345 1.00 28.66 173 ASP B CA 1
ATOM 3311 C C . ASP B 1 162 ? -5.433 -63.231 5.756 1.00 27.03 173 ASP B C 1
ATOM 3312 O O . ASP B 1 162 ? -4.893 -62.468 4.951 1.00 29.19 173 ASP B O 1
ATOM 3317 N N . ALA B 1 163 ? -5.734 -62.879 7.005 1.00 24.91 174 ALA B N 1
ATOM 3318 C CA . ALA B 1 163 ? -5.580 -61.510 7.508 1.00 28.37 174 ALA B CA 1
ATOM 3319 C C . ALA B 1 163 ? -4.127 -61.240 7.877 1.00 26.52 174 ALA B C 1
ATOM 3320 O O . ALA B 1 163 ? -3.689 -61.509 8.993 1.00 26.74 174 ALA B O 1
ATOM 3322 N N . TYR B 1 164 ? -3.382 -60.666 6.936 1.00 26.02 175 TYR B N 1
ATOM 3323 C CA . TYR B 1 164 ? -2.021 -60.177 7.123 1.00 28.22 175 TYR B CA 1
ATOM 3324 C C . TYR B 1 164 ? -1.865 -58.855 6.382 1.00 24.22 175 TYR B C 1
ATOM 3325 O O . TYR B 1 164 ? -2.550 -58.628 5.381 1.00 28.12 175 TYR B O 1
ATOM 3334 N N . PRO B 1 165 ? -0.965 -57.971 6.835 1.00 24.17 176 PRO B N 1
ATOM 3335 C CA . PRO B 1 165 ? -0.163 -57.999 8.063 1.00 23.48 176 PRO B CA 1
ATOM 3336 C C . PRO B 1 165 ? -0.960 -57.352 9.183 1.00 26.75 176 PRO B C 1
ATOM 3337 O O . PRO B 1 165 ? -1.948 -56.685 8.862 1.00 27.29 176 PRO B O 1
ATOM 3341 N N . PHE B 1 166 ? -0.566 -57.516 10.447 1.00 25.48 177 PHE B N 1
ATOM 3342 C CA . PHE B 1 166 ? -1.277 -56.812 11.502 1.00 25.13 177 PHE B CA 1
ATOM 3343 C C . PHE B 1 166 ? -1.090 -55.314 11.317 1.00 25.59 177 PHE B C 1
ATOM 3344 O O . PHE B 1 166 ? -0.068 -54.857 10.806 1.00 26.05 177 PHE B O 1
ATOM 3352 N N . GLY B 1 167 ? -2.103 -54.555 11.707 1.00 26.39 178 GLY B N 1
ATOM 3353 C CA . GLY B 1 167 ? -2.001 -53.113 11.698 1.00 27.86 178 GLY B CA 1
ATOM 3354 C C . GLY B 1 167 ? -3.357 -52.470 11.464 1.00 28.42 178 GLY B C 1
ATOM 3355 O O . GLY B 1 167 ? -4.401 -53.095 11.630 1.00 26.13 178 GLY B O 1
ATOM 3356 N N . CYS B 1 168 ? -3.290 -51.200 11.070 1.00 28.31 179 CYS B N 1
ATOM 3357 C CA . CYS B 1 168 ? -4.456 -50.374 10.786 1.00 23.73 179 CYS B CA 1
ATOM 3358 C C . CYS B 1 168 ? -4.586 -50.274 9.271 1.00 25.87 179 CYS B C 1
ATOM 3359 O O . CYS B 1 168 ? -3.674 -49.773 8.607 1.00 24.59 179 CYS B O 1
ATOM 3362 N N . HIS B 1 169 ? -5.693 -50.775 8.725 1.00 22.61 180 HIS B N 1
ATOM 3363 C CA . HIS B 1 169 ? -5.883 -50.738 7.282 1.00 23.60 180 HIS B CA 1
ATOM 3364 C C . HIS B 1 169 ? -7.259 -50.185 6.946 1.00 24.88 180 HIS B C 1
ATOM 3365 O O . HIS B 1 169 ? -7.931 -49.585 7.792 1.00 23.81 180 HIS B O 1
ATOM 3372 N N . LEU B 1 170 ? -7.684 -50.386 5.707 1.00 25.72 181 LEU B N 1
ATOM 3373 C CA . LEU B 1 170 ? -8.906 -49.776 5.221 1.00 23.99 181 LEU B CA 1
ATOM 3374 C C . LEU B 1 170 ? -9.327 -50.535 3.976 1.00 24.06 181 LEU B C 1
ATOM 3375 O O . LEU B 1 170 ? -8.553 -51.306 3.404 1.00 24.09 181 LEU B O 1
ATOM 3380 N N . TYR B 1 171 ? -10.565 -50.302 3.561 1.00 22.27 182 TYR B N 1
ATOM 3381 C CA . TYR B 1 171 ? -11.060 -50.859 2.315 1.00 22.91 182 TYR B CA 1
ATOM 3382 C C . TYR B 1 171 ? -11.866 -49.786 1.600 1.00 20.50 182 TYR B C 1
ATOM 3383 O O . TYR B 1 171 ? -12.409 -48.877 2.233 1.00 27.32 182 TYR B O 1
ATOM 3392 N N . HIS B 1 172 ? -11.942 -49.891 0.276 1.00 24.29 183 HIS B N 1
ATOM 3393 C CA . HIS B 1 172 ? -12.741 -48.926 -0.468 1.00 24.17 183 HIS B CA 1
ATOM 3394 C C . HIS B 1 172 ? -13.002 -49.460 -1.867 1.00 26.99 183 HIS B C 1
ATOM 3395 O O . HIS B 1 172 ? -12.302 -50.349 -2.355 1.00 24.07 183 HIS B O 1
ATOM 3402 N N . CYS B 1 173 ? -14.011 -48.884 -2.514 1.00 22.66 184 CYS B N 1
ATOM 3403 C CA . CYS B 1 173 ? -14.328 -49.264 -3.876 1.00 23.43 184 CYS B CA 1
ATOM 3404 C C . CYS B 1 173 ? -13.195 -48.870 -4.824 1.00 25.74 184 CYS B C 1
ATOM 3405 O O . CYS B 1 173 ? -12.512 -47.863 -4.634 1.00 25.75 184 CYS B O 1
ATOM 3408 N N . HIS B 1 174 ? -12.971 -49.702 -5.831 1.00 25.99 185 HIS B N 1
ATOM 3409 C CA . HIS B 1 174 ? -12.015 -49.414 -6.898 1.00 29.15 185 HIS B CA 1
ATOM 3410 C C . HIS B 1 174 ? -12.753 -49.723 -8.191 1.00 29.18 185 HIS B C 1
ATOM 3411 O O . HIS B 1 174 ? -12.590 -50.799 -8.768 1.00 31.72 185 HIS B O 1
ATOM 3418 N N . ALA B 1 175 ? -13.605 -48.792 -8.616 1.00 33.53 186 ALA B N 1
ATOM 3419 C CA . ALA B 1 175 ? -14.364 -48.957 -9.850 1.00 31.12 186 ALA B CA 1
ATOM 3420 C C . ALA B 1 175 ? -14.050 -47.786 -10.769 1.00 33.11 186 ALA B C 1
ATOM 3421 O O . ALA B 1 175 ? -13.038 -47.106 -10.577 1.00 30.03 186 ALA B O 1
ATOM 3423 N N . ILE B 1 176 ? -14.900 -47.531 -11.755 1.00 35.17 187 ILE B N 1
ATOM 3424 C CA . ILE B 1 176 ? -14.612 -46.580 -12.820 1.00 30.46 187 ILE B CA 1
ATOM 3425 C C . ILE B 1 176 ? -15.613 -45.432 -12.741 1.00 30.42 187 ILE B C 1
ATOM 3426 O O . ILE B 1 176 ? -16.819 -45.665 -12.815 1.00 28.69 187 ILE B O 1
ATOM 3431 N N . PRO B 1 177 ? -15.171 -44.173 -12.599 1.00 29.39 188 PRO B N 1
ATOM 3432 C CA . PRO B 1 177 ? -13.775 -43.795 -12.363 1.00 27.25 188 PRO B CA 1
ATOM 3433 C C . PRO B 1 177 ? -13.440 -43.880 -10.883 1.00 24.41 188 PRO B C 1
ATOM 3434 O O . PRO B 1 177 ? -14.351 -43.823 -10.048 1.00 25.41 188 PRO B O 1
ATOM 3438 N N . LEU B 1 178 ? -12.142 -43.975 -10.577 1.00 27.01 189 LEU B N 1
ATOM 3439 C CA . LEU B 1 178 ? -11.690 -44.264 -9.215 1.00 30.08 189 LEU B CA 1
ATOM 3440 C C . LEU B 1 178 ? -12.190 -43.228 -8.206 1.00 28.13 189 LEU B C 1
ATOM 3441 O O . LEU B 1 178 ? -12.764 -43.584 -7.168 1.00 23.00 189 LEU B O 1
ATOM 3446 N N . LYS B 1 179 ? -11.981 -41.936 -8.483 1.00 27.16 190 LYS B N 1
ATOM 3447 C CA . LYS B 1 179 ? -12.293 -40.925 -7.473 1.00 27.00 190 LYS B CA 1
ATOM 3448 C C . LYS B 1 179 ? -13.787 -40.843 -7.176 1.00 24.19 190 LYS B C 1
ATOM 3449 O O . LYS B 1 179 ? -14.174 -40.477 -6.055 1.00 23.92 190 LYS B O 1
ATOM 3455 N N . ARG B 1 180 ? -14.642 -41.179 -8.147 1.00 22.24 191 ARG B N 1
ATOM 3456 C CA . ARG B 1 180 ? -16.073 -41.012 -7.938 1.00 23.03 191 ARG B CA 1
ATOM 3457 C C . ARG B 1 180 ? -16.603 -42.003 -6.907 1.00 25.25 191 ARG B C 1
ATOM 3458 O O . ARG B 1 180 ? -17.397 -41.634 -6.030 1.00 23.11 191 ARG B O 1
ATOM 3466 N N . HIS B 1 181 ? -16.208 -43.280 -7.011 1.00 23.16 192 HIS B N 1
ATOM 3467 C CA . HIS B 1 181 ? -16.794 -44.281 -6.118 1.00 25.91 192 HIS B CA 1
ATOM 3468 C C . HIS B 1 181 ? -16.297 -44.096 -4.694 1.00 22.73 192 HIS B C 1
ATOM 3469 O O . HIS B 1 181 ? -17.040 -44.367 -3.745 1.00 25.28 192 HIS B O 1
ATOM 3476 N N . ILE B 1 182 ? -15.060 -43.618 -4.517 1.00 22.45 193 ILE B N 1
ATOM 3477 C CA . ILE B 1 182 ? -14.569 -43.350 -3.168 1.00 20.40 193 ILE B CA 1
ATOM 3478 C C . ILE B 1 182 ? -15.341 -42.190 -2.547 1.00 23.36 193 ILE B C 1
ATOM 3479 O O . ILE B 1 182 ? -15.946 -42.328 -1.476 1.00 23.96 193 ILE B O 1
ATOM 3484 N N . HIS B 1 183 ? -15.350 -41.035 -3.232 1.00 22.72 194 HIS B N 1
ATOM 3485 C CA . HIS B 1 183 ? -16.032 -39.846 -2.718 1.00 22.62 194 HIS B CA 1
ATOM 3486 C C . HIS B 1 183 ? -17.501 -40.109 -2.417 1.00 21.96 194 HIS B C 1
ATOM 3487 O O . HIS B 1 183 ? -18.039 -39.564 -1.451 1.00 23.23 194 HIS B O 1
ATOM 3494 N N . LYS B 1 184 ? -18.168 -40.933 -3.226 1.00 24.50 195 LYS B N 1
ATOM 3495 C CA . LYS B 1 184 ? -19.574 -41.230 -2.989 1.00 24.52 195 LYS B CA 1
ATOM 3496 C C . LYS B 1 184 ? -19.806 -42.021 -1.702 1.00 25.01 195 LYS B C 1
ATOM 3497 O O . LYS B 1 184 ? -20.951 -42.100 -1.250 1.00 26.93 195 LYS B O 1
ATOM 3503 N N . GLY B 1 185 ? -18.764 -42.587 -1.095 1.00 21.01 196 GLY B N 1
ATOM 3504 C CA . GLY B 1 185 ? -18.863 -43.045 0.278 1.00 19.01 196 GLY B CA 1
ATOM 3505 C C . GLY B 1 185 ? -18.445 -44.488 0.524 1.00 22.12 196 GLY B C 1
ATOM 3506 O O . GLY B 1 185 ? -18.637 -45.019 1.625 1.00 23.65 196 GLY B O 1
ATOM 3507 N N . LEU B 1 186 ? -17.864 -45.134 -0.484 1.00 20.09 197 LEU B N 1
ATOM 3508 C CA . LEU B 1 186 ? -17.526 -46.559 -0.394 1.00 19.50 197 LEU B CA 1
ATOM 3509 C C . LEU B 1 186 ? -16.111 -46.707 0.159 1.00 21.54 197 LEU B C 1
ATOM 3510 O O . LEU B 1 186 ? -15.149 -46.983 -0.561 1.00 22.12 197 LEU B O 1
ATOM 3515 N N . TYR B 1 187 ? -15.993 -46.529 1.477 1.00 22.22 198 TYR B N 1
ATOM 3516 C CA . TYR B 1 187 ? -14.741 -46.748 2.189 1.00 24.67 198 TYR B CA 1
ATOM 3517 C C . TYR B 1 187 ? -15.073 -47.104 3.631 1.00 26.43 198 TYR B C 1
ATOM 3518 O O . TYR B 1 187 ? -16.134 -46.739 4.143 1.00 24.61 198 TYR B O 1
ATOM 3527 N N . GLY B 1 188 ? -14.152 -47.826 4.278 1.00 23.87 199 GLY B N 1
ATOM 3528 C CA . GLY B 1 188 ? -14.305 -48.202 5.675 1.00 21.96 199 GLY B CA 1
ATOM 3529 C C . GLY B 1 188 ? -12.979 -48.632 6.274 1.00 22.05 199 GLY B C 1
ATOM 3530 O O . GLY B 1 188 ? -11.969 -48.776 5.580 1.00 22.36 199 GLY B O 1
ATOM 3531 N N . ALA B 1 189 ? -13.000 -48.863 7.584 1.00 24.12 200 ALA B N 1
ATOM 3532 C CA . ALA B 1 189 ? -11.814 -49.255 8.334 1.00 23.30 200 ALA B CA 1
ATOM 3533 C C . ALA B 1 189 ? -11.678 -50.775 8.377 1.00 24.31 200 ALA B C 1
ATOM 3534 O O . ALA B 1 189 ? -12.674 -51.502 8.406 1.00 24.09 200 ALA B O 1
ATOM 3536 N N . PHE B 1 190 ? -10.426 -51.244 8.409 1.00 21.86 201 PHE B N 1
ATOM 3537 C CA . PHE B 1 190 ? -10.096 -52.675 8.487 1.00 22.51 201 PHE B CA 1
ATOM 3538 C C . PHE B 1 190 ? -8.909 -52.821 9.426 1.00 25.58 201 PHE B C 1
ATOM 3539 O O . PHE B 1 190 ? -7.790 -52.462 9.053 1.00 25.75 201 PHE B O 1
ATOM 3547 N N . ILE B 1 191 ? -9.137 -53.342 10.634 1.00 25.89 202 ILE B N 1
ATOM 3548 C CA . ILE B 1 191 ? -8.112 -53.417 11.670 1.00 22.87 202 ILE B CA 1
ATOM 3549 C C . ILE B 1 191 ? -7.757 -54.881 11.881 1.00 24.68 202 ILE B C 1
ATOM 3550 O O . ILE B 1 191 ? -8.646 -55.709 12.103 1.00 26.00 202 ILE B O 1
ATOM 3555 N N . ILE B 1 192 ? -6.469 -55.193 11.797 1.00 25.14 203 ILE B N 1
ATOM 3556 C CA . ILE B 1 192 ? -5.946 -56.538 12.019 1.00 26.77 203 ILE B CA 1
ATOM 3557 C C . ILE B 1 192 ? -5.126 -56.496 13.307 1.00 24.50 203 ILE B C 1
ATOM 3558 O O . ILE B 1 192 ? -4.019 -55.941 13.342 1.00 25.12 203 ILE B O 1
ATOM 3563 N N . ASP B 1 193 ? -5.685 -57.062 14.381 1.00 27.75 204 ASP B N 1
ATOM 3564 C CA . ASP B 1 193 ? -4.993 -57.106 15.667 1.00 27.18 204 ASP B CA 1
ATOM 3565 C C . ASP B 1 193 ? -3.778 -58.029 15.563 1.00 27.19 204 ASP B C 1
ATOM 3566 O O . ASP B 1 193 ? -3.847 -59.070 14.903 1.00 26.87 204 ASP B O 1
ATOM 3571 N N . PRO B 1 194 ? -2.657 -57.683 16.192 1.00 26.81 205 PRO B N 1
ATOM 3572 C CA . PRO B 1 194 ? -1.535 -58.624 16.239 1.00 26.52 205 PRO B CA 1
ATOM 3573 C C . PRO B 1 194 ? -1.903 -59.873 17.035 1.00 34.14 205 PRO B C 1
ATOM 3574 O O . PRO B 1 194 ? -2.719 -59.836 17.958 1.00 28.41 205 PRO B O 1
ATOM 3578 N N . ASP B 1 195 ? -1.309 -60.998 16.646 1.00 32.34 206 ASP B N 1
ATOM 3579 C CA . ASP B 1 195 ? -1.428 -62.221 17.431 1.00 32.55 206 ASP B CA 1
ATOM 3580 C C . ASP B 1 195 ? -0.269 -62.250 18.413 1.00 32.17 206 ASP B C 1
ATOM 3581 O O . ASP B 1 195 ? 0.881 -62.433 17.985 1.00 32.71 206 ASP B O 1
ATOM 3586 N N . PRO B 1 196 ? -0.506 -62.083 19.716 1.00 29.60 207 PRO B N 1
ATOM 3587 C CA . PRO B 1 196 ? 0.629 -62.003 20.658 1.00 33.70 207 PRO B CA 1
ATOM 3588 C C . PRO B 1 196 ? 1.492 -63.259 20.666 1.00 40.12 207 PRO B C 1
ATOM 3589 O O . PRO B 1 196 ? 2.684 -63.175 20.996 1.00 33.99 207 PRO B O 1
ATOM 3593 N N . GLU B 1 197 ? 0.939 -64.415 20.285 1.00 36.71 208 GLU B N 1
ATOM 3594 C CA . GLU B 1 197 ? 1.740 -65.632 20.209 1.00 39.36 208 GLU B CA 1
ATOM 3595 C C . GLU B 1 197 ? 2.765 -65.607 19.081 1.00 44.35 208 GLU B C 1
ATOM 3596 O O . GLU B 1 197 ? 3.693 -66.424 19.097 1.00 41.09 208 GLU B O 1
ATOM 3602 N N . ARG B 1 198 ? 2.644 -64.697 18.114 1.00 36.49 209 ARG B N 1
ATOM 3603 C CA . ARG B 1 198 ? 3.622 -64.610 17.040 1.00 37.21 209 ARG B CA 1
ATOM 3604 C C . ARG B 1 198 ? 4.608 -63.464 17.226 1.00 39.88 209 ARG B C 1
ATOM 3605 O O . ARG B 1 198 ? 5.480 -63.259 16.373 1.00 36.71 209 ARG B O 1
ATOM 3613 N N . HIS B 1 199 ? 4.512 -62.735 18.334 1.00 39.45 210 HIS B N 1
ATOM 3614 C CA . HIS B 1 199 ? 5.414 -61.619 18.618 1.00 39.76 210 HIS B CA 1
ATOM 3615 C C . HIS B 1 199 ? 5.856 -61.692 20.076 1.00 43.66 210 HIS B C 1
ATOM 3616 O O . HIS B 1 199 ? 5.557 -60.809 20.885 1.00 41.59 210 HIS B O 1
ATOM 3623 N N . PRO B 1 200 ? 6.588 -62.754 20.441 1.00 45.67 211 PRO B N 1
ATOM 3624 C CA . PRO B 1 200 ? 6.978 -62.930 21.851 1.00 42.02 211 PRO B CA 1
ATOM 3625 C C . PRO B 1 200 ? 7.887 -61.831 22.365 1.00 47.59 211 PRO B C 1
ATOM 3626 O O . PRO B 1 200 ? 7.932 -61.586 23.577 1.00 46.99 211 PRO B O 1
ATOM 3630 N N . GLU B 1 201 ? 8.621 -61.165 21.474 1.00 45.75 212 GLU B N 1
ATOM 3631 C CA . GLU B 1 201 ? 9.489 -60.059 21.852 1.00 42.74 212 GLU B CA 1
ATOM 3632 C C . GLU B 1 201 ? 8.716 -58.778 22.120 1.00 46.66 212 GLU B C 1
ATOM 3633 O O . GLU B 1 201 ? 9.287 -57.834 22.675 1.00 43.30 212 GLU B O 1
ATOM 3639 N N . TYR B 1 202 ? 7.443 -58.725 21.736 1.00 43.57 213 TYR B N 1
ATOM 3640 C CA . TYR B 1 202 ? 6.573 -57.575 21.934 1.00 40.65 213 TYR B CA 1
ATOM 3641 C C . TYR B 1 202 ? 5.251 -58.043 22.504 1.00 44.01 213 TYR B C 1
ATOM 3642 O O . TYR B 1 202 ? 4.167 -57.594 22.087 1.00 36.22 213 TYR B O 1
ATOM 3651 N N . GLN B 1 203 ? 5.345 -58.975 23.470 1.00 43.36 214 GLN B N 1
ATOM 3652 C CA . GLN B 1 203 ? 4.158 -59.614 24.028 1.00 42.71 214 GLN B CA 1
ATOM 3653 C C . GLN B 1 203 ? 3.172 -58.592 24.595 1.00 39.00 214 GLN B C 1
ATOM 3654 O O . GLN B 1 203 ? 1.972 -58.659 24.301 1.00 36.50 214 GLN B O 1
ATOM 3660 N N . ALA B 1 204 ? 3.646 -57.675 25.433 1.00 36.93 215 ALA B N 1
ATOM 3661 C CA . ALA B 1 204 ? 2.747 -56.732 26.085 1.00 37.51 215 ALA B CA 1
ATOM 3662 C C . ALA B 1 204 ? 2.110 -55.767 25.081 1.00 32.66 215 ALA B C 1
ATOM 3663 O O . ALA B 1 204 ? 0.925 -55.418 25.209 1.00 34.14 215 ALA B O 1
ATOM 3665 N N . ALA B 1 205 ? 2.879 -55.312 24.084 1.00 35.23 216 ALA B N 1
ATOM 3666 C CA . ALA B 1 205 ? 2.320 -54.424 23.065 1.00 36.74 216 ALA B CA 1
ATOM 3667 C C . ALA B 1 205 ? 1.213 -55.114 22.278 1.00 35.98 216 ALA B C 1
ATOM 3668 O O . ALA B 1 205 ? 0.151 -54.529 22.037 1.00 29.95 216 ALA B O 1
ATOM 3670 N N . ALA B 1 206 ? 1.453 -56.358 21.846 1.00 32.58 217 ALA B N 1
ATOM 3671 C CA . ALA B 1 206 ? 0.443 -57.074 21.072 1.00 31.71 217 ALA B CA 1
ATOM 3672 C C . ALA B 1 206 ? -0.804 -57.354 21.906 1.00 33.66 217 ALA B C 1
ATOM 3673 O O . ALA B 1 206 ? -1.933 -57.241 21.408 1.00 27.91 217 ALA B O 1
ATOM 3675 N N . ARG B 1 207 ? -0.628 -57.720 23.178 1.00 33.50 218 ARG B N 1
ATOM 3676 C CA . ARG B 1 207 ? -1.800 -57.979 24.010 1.00 32.54 218 ARG B CA 1
ATOM 3677 C C . ARG B 1 207 ? -2.644 -56.722 24.199 1.00 29.09 218 ARG B C 1
ATOM 3678 O O . ARG B 1 207 ? -3.875 -56.808 24.256 1.00 32.71 218 ARG B O 1
ATOM 3686 N N . ALA B 1 208 ? -2.013 -55.549 24.278 1.00 30.62 219 ALA B N 1
ATOM 3687 C CA . ALA B 1 208 ? -2.774 -54.314 24.462 1.00 30.52 219 ALA B CA 1
ATOM 3688 C C . ALA B 1 208 ? -3.650 -53.980 23.257 1.00 30.21 219 ALA B C 1
ATOM 3689 O O . ALA B 1 208 ? -4.640 -53.259 23.412 1.00 31.22 219 ALA B O 1
ATOM 3691 N N . ARG B 1 209 ? -3.328 -54.500 22.072 1.00 28.88 220 ARG B N 1
ATOM 3692 C CA . ARG B 1 209 ? -4.131 -54.267 20.874 1.00 27.73 220 ARG B CA 1
ATOM 3693 C C . ARG B 1 209 ? -5.165 -55.353 20.602 1.00 32.65 220 ARG B C 1
ATOM 3694 O O . ARG B 1 209 ? -6.071 -55.133 19.790 1.00 28.11 220 ARG B O 1
ATOM 3702 N N . LEU B 1 210 ? -5.038 -56.526 21.220 1.00 30.58 221 LEU B N 1
ATOM 3703 C CA . LEU B 1 210 ? -5.900 -57.659 20.895 1.00 30.38 221 LEU B CA 1
ATOM 3704 C C . LEU B 1 210 ? -7.236 -57.470 21.596 1.00 29.84 221 LEU B C 1
ATOM 3705 O O . LEU B 1 210 ? -7.303 -57.489 22.829 1.00 31.83 221 LEU B O 1
ATOM 3710 N N . LEU B 1 211 ? -8.298 -57.289 20.809 1.00 29.71 222 LEU B N 1
ATOM 3711 C CA . LEU B 1 211 ? -9.612 -56.948 21.344 1.00 33.22 222 LEU B CA 1
ATOM 3712 C C . LEU B 1 211 ? -10.058 -57.979 22.380 1.00 35.83 222 LEU B C 1
ATOM 3713 O O . LEU B 1 211 ? -9.975 -59.186 22.141 1.00 30.65 222 LEU B O 1
ATOM 3718 N N . GLY B 1 212 ? -10.504 -57.494 23.548 1.00 35.26 223 GLY B N 1
ATOM 3719 C CA . GLY B 1 212 ? -11.069 -58.344 24.581 1.00 35.82 223 GLY B CA 1
ATOM 3720 C C . GLY B 1 212 ? -10.101 -58.791 25.658 1.00 41.20 223 GLY B C 1
ATOM 3721 O O . GLY B 1 212 ? -10.542 -59.330 26.679 1.00 43.00 223 GLY B O 1
ATOM 3722 N N . THR B 1 213 ? -8.805 -58.593 25.454 1.00 34.18 224 THR B N 1
ATOM 3723 C CA . THR B 1 213 ? -7.802 -58.927 26.449 1.00 32.08 224 THR B CA 1
ATOM 3724 C C . THR B 1 213 ? -7.949 -57.997 27.658 1.00 37.58 224 THR B C 1
ATOM 3725 O O . THR B 1 213 ? -8.395 -56.854 27.516 1.00 37.28 224 THR B O 1
ATOM 3729 N N . PRO B 1 214 ? -7.638 -58.470 28.871 1.00 39.69 225 PRO B N 1
ATOM 3730 C CA . PRO B 1 214 ? -7.615 -57.540 30.015 1.00 37.59 225 PRO B CA 1
ATOM 3731 C C . PRO B 1 214 ? -6.684 -56.351 29.812 1.00 38.32 225 PRO B C 1
ATOM 3732 O O . PRO B 1 214 ? -7.030 -55.230 30.209 1.00 35.00 225 PRO B O 1
ATOM 3736 N N . GLU B 1 215 ? -5.515 -56.556 29.196 1.00 34.96 226 GLU B N 1
ATOM 3737 C CA . GLU B 1 215 ? -4.646 -55.424 28.868 1.00 38.76 226 GLU B CA 1
ATOM 3738 C C . GLU B 1 215 ? -5.340 -54.464 27.909 1.00 36.09 226 GLU B C 1
ATOM 3739 O O . GLU B 1 215 ? -5.241 -53.239 28.065 1.00 33.35 226 GLU B O 1
ATOM 3745 N N . ASN B 1 216 ? -6.068 -55.009 26.920 1.00 34.56 227 ASN B N 1
ATOM 3746 C CA . ASN B 1 216 ? -6.775 -54.189 25.937 1.00 31.73 227 ASN B CA 1
ATOM 3747 C C . ASN B 1 216 ? -7.952 -53.442 26.559 1.00 35.17 227 ASN B C 1
ATOM 3748 O O . ASN B 1 216 ? -8.256 -52.314 26.148 1.00 31.53 227 ASN B O 1
ATOM 3753 N N . GLN B 1 217 ? -8.613 -54.037 27.557 1.00 28.36 228 GLN B N 1
ATOM 3754 C CA . GLN B 1 217 ? -9.753 -53.383 28.183 1.00 33.08 228 GLN B CA 1
ATOM 3755 C C . GLN B 1 217 ? -9.337 -52.106 28.911 1.00 30.97 228 GLN B C 1
ATOM 3756 O O . GLN B 1 217 ? -10.152 -51.191 29.081 1.00 31.63 228 GLN B O 1
ATOM 3762 N N . ALA B 1 218 ? -8.080 -52.023 29.342 1.00 30.62 229 ALA B N 1
ATOM 3763 C CA . ALA B 1 218 ? -7.606 -50.808 29.997 1.00 34.17 229 ALA B CA 1
ATOM 3764 C C . ALA B 1 218 ? -7.498 -49.640 29.018 1.00 32.37 229 ALA B C 1
ATOM 3765 O O . ALA B 1 218 ? -7.599 -48.477 29.431 1.00 35.56 229 ALA B O 1
ATOM 3767 N N . TRP B 1 219 ? -7.287 -49.923 27.735 1.00 29.10 230 TRP B N 1
ATOM 3768 C CA . TRP B 1 219 ? -7.174 -48.871 26.732 1.00 31.18 230 TRP B CA 1
ATOM 3769 C C . TRP B 1 219 ? -8.544 -48.325 26.357 1.00 29.65 230 TRP B C 1
ATOM 3770 O O . TRP B 1 219 ? -9.548 -49.040 26.387 1.00 32.47 230 TRP B O 1
ATOM 3781 N N . GLN B 1 220 ? -8.576 -47.033 26.008 1.00 26.04 231 GLN B N 1
ATOM 3782 C CA . GLN B 1 220 ? -9.740 -46.403 25.394 1.00 26.83 231 GLN B CA 1
ATOM 3783 C C . GLN B 1 220 ? -9.482 -46.299 23.887 1.00 28.39 231 GLN B C 1
ATOM 3784 O O . GLN B 1 220 ? -8.675 -45.474 23.448 1.00 26.67 231 GLN B O 1
ATOM 3790 N N . GLU B 1 221 ? -10.156 -47.130 23.096 1.00 25.87 232 GLU B N 1
ATOM 3791 C CA . GLU B 1 221 ? -9.880 -47.232 21.667 1.00 26.69 232 GLU B CA 1
ATOM 3792 C C . GLU B 1 221 ? -10.971 -46.550 20.843 1.00 28.85 232 GLU B C 1
ATOM 3793 O O . GLU B 1 221 ? -12.159 -46.710 21.129 1.00 23.54 232 GLU B O 1
ATOM 3799 N N . PHE B 1 222 ? -10.564 -45.833 19.784 1.00 27.44 233 PHE B N 1
ATOM 3800 C CA . PHE B 1 222 ? -11.491 -45.123 18.905 1.00 27.15 233 PHE B CA 1
ATOM 3801 C C . PHE B 1 222 ? -11.059 -45.285 17.452 1.00 25.81 233 PHE B C 1
ATOM 3802 O O . PHE B 1 222 ? -9.870 -45.416 17.160 1.00 26.89 233 PHE B O 1
ATOM 3810 N N . VAL B 1 223 ? -12.032 -45.298 16.534 1.00 25.16 234 VAL B N 1
ATOM 3811 C CA . VAL B 1 223 ? -11.731 -45.310 15.104 1.00 19.99 234 VAL B CA 1
ATOM 3812 C C . VAL B 1 223 ? -12.229 -43.997 14.506 1.00 22.59 234 VAL B C 1
ATOM 3813 O O . VAL B 1 223 ? -13.349 -43.567 14.787 1.00 24.84 234 VAL B O 1
ATOM 3817 N N . MET B 1 224 ? -11.388 -43.369 13.690 1.00 22.45 235 MET B N 1
ATOM 3818 C CA . MET B 1 224 ? -11.624 -42.023 13.176 1.00 21.39 235 MET B CA 1
ATOM 3819 C C . MET B 1 224 ? -11.243 -42.014 11.704 1.00 22.63 235 MET B C 1
ATOM 3820 O O . MET B 1 224 ? -10.063 -42.156 11.371 1.00 24.27 235 MET B O 1
ATOM 3825 N N . VAL B 1 225 ? -12.228 -41.847 10.830 1.00 21.08 236 VAL B N 1
ATOM 3826 C CA . VAL B 1 225 ? -12.008 -41.763 9.391 1.00 19.95 236 VAL B CA 1
ATOM 3827 C C . VAL B 1 225 ? -12.165 -40.299 8.990 1.00 20.25 236 VAL B C 1
ATOM 3828 O O . VAL B 1 225 ? -13.254 -39.731 9.127 1.00 22.53 236 VAL B O 1
ATOM 3832 N N . MET B 1 226 ? -11.087 -39.688 8.511 1.00 19.23 237 MET B N 1
ATOM 3833 C CA . MET B 1 226 ? -11.130 -38.314 8.019 1.00 20.20 237 MET B CA 1
ATOM 3834 C C . MET B 1 226 ? -11.724 -38.320 6.615 1.00 19.87 237 MET B C 1
ATOM 3835 O O . MET B 1 226 ? -11.159 -38.939 5.711 1.00 22.18 237 MET B O 1
ATOM 3840 N N . ASN B 1 227 ? -12.870 -37.667 6.427 1.00 23.72 238 ASN B N 1
ATOM 3841 C CA . ASN B 1 227 ? -13.536 -37.702 5.128 1.00 21.96 238 ASN B CA 1
ATOM 3842 C C . ASN B 1 227 ? -14.072 -36.317 4.747 1.00 25.62 238 ASN B C 1
ATOM 3843 O O . ASN B 1 227 ? -13.967 -35.342 5.504 1.00 21.97 238 ASN B O 1
ATOM 3848 N N . GLY B 1 228 ? -14.569 -36.224 3.512 1.00 23.69 239 GLY B N 1
ATOM 3849 C CA . GLY B 1 228 ? -15.032 -34.961 2.969 1.00 25.85 239 GLY B CA 1
ATOM 3850 C C . GLY B 1 228 ? -16.081 -35.193 1.910 1.00 25.01 239 GLY B C 1
ATOM 3851 O O . GLY B 1 228 ? -16.179 -36.283 1.326 1.00 20.04 239 GLY B O 1
ATOM 3852 N N . PHE B 1 229 ? -16.883 -34.155 1.674 1.00 19.58 240 PHE B N 1
ATOM 3853 C CA . PHE B 1 229 ? -17.967 -34.265 0.709 1.00 20.74 240 PHE B CA 1
ATOM 3854 C C . PHE B 1 229 ? -18.021 -33.028 -0.172 1.00 24.00 240 PHE B C 1
ATOM 3855 O O . PHE B 1 229 ? -17.948 -31.908 0.317 1.00 21.89 240 PHE B O 1
ATOM 3863 N N . ASP B 1 230 ? -18.169 -33.252 -1.455 1.00 27.58 241 ASP B N 1
ATOM 3864 C CA . ASP B 1 230 ? -18.339 -32.213 -2.459 1.00 28.50 241 ASP B CA 1
ATOM 3865 C C . ASP B 1 230 ? -19.810 -32.308 -2.846 1.00 28.38 241 ASP B C 1
ATOM 3866 O O . ASP B 1 230 ? -20.202 -33.155 -3.654 1.00 29.79 241 ASP B O 1
ATOM 3871 N N . THR B 1 231 ? -20.624 -31.459 -2.212 1.00 30.55 242 THR B N 1
ATOM 3872 C CA . THR B 1 231 ? -22.071 -31.550 -2.325 1.00 29.99 242 THR B CA 1
ATOM 3873 C C . THR B 1 231 ? -22.566 -31.117 -3.692 1.00 33.27 242 THR B C 1
ATOM 3874 O O . THR B 1 231 ? -23.569 -31.654 -4.175 1.00 37.41 242 THR B O 1
ATOM 3878 N N . ASN B 1 232 ? -21.887 -30.163 -4.332 1.00 32.11 243 ASN B N 1
ATOM 3879 C CA . ASN B 1 232 ? -22.265 -29.706 -5.666 1.00 36.77 243 ASN B CA 1
ATOM 3880 C C . ASN B 1 232 ? -21.480 -30.399 -6.786 1.00 38.98 243 ASN B C 1
ATOM 3881 O O . ASN B 1 232 ? -21.602 -30.006 -7.948 1.00 44.63 243 ASN B O 1
ATOM 3886 N N . PHE B 1 233 ? -20.704 -31.429 -6.456 1.00 40.17 244 PHE B N 1
ATOM 3887 C CA . PHE B 1 233 ? -20.016 -32.307 -7.407 1.00 42.98 244 PHE B CA 1
ATOM 3888 C C . PHE B 1 233 ? -19.225 -31.509 -8.451 1.00 47.92 244 PHE B C 1
ATOM 3889 O O . PHE B 1 233 ? -19.432 -31.625 -9.658 1.00 51.82 244 PHE B O 1
ATOM 3897 N N . ASP B 1 234 ? -18.299 -30.684 -7.949 1.00 39.57 245 ASP B N 1
ATOM 3898 C CA . ASP B 1 234 ? -17.313 -29.993 -8.775 1.00 41.51 245 ASP B CA 1
ATOM 3899 C C . ASP B 1 234 ? -15.882 -30.354 -8.377 1.00 37.50 245 ASP B C 1
ATOM 3900 O O . ASP B 1 234 ? -14.967 -29.567 -8.611 1.00 33.61 245 ASP B O 1
ATOM 3905 N N . GLU B 1 235 ? -15.681 -31.521 -7.754 1.00 34.78 246 GLU B N 1
ATOM 3906 C CA . GLU B 1 235 ? -14.363 -32.005 -7.334 1.00 33.85 246 GLU B CA 1
ATOM 3907 C C . GLU B 1 235 ? -13.667 -31.057 -6.355 1.00 33.37 246 GLU B C 1
ATOM 3908 O O . GLU B 1 235 ? -12.442 -30.966 -6.329 1.00 31.04 246 GLU B O 1
ATOM 3914 N N . GLU B 1 236 ? -14.435 -30.367 -5.514 1.00 28.24 247 GLU B N 1
ATOM 3915 C CA . GLU B 1 236 ? -13.880 -29.570 -4.428 1.00 31.25 247 GLU B CA 1
ATOM 3916 C C . GLU B 1 236 ? -14.755 -29.801 -3.202 1.00 30.40 247 GLU B C 1
ATOM 3917 O O . GLU B 1 236 ? -15.965 -29.604 -3.279 1.00 27.19 247 GLU B O 1
ATOM 3923 N N . ASN B 1 237 ? -14.165 -30.239 -2.086 1.00 27.06 248 ASN B N 1
ATOM 3924 C CA . ASN B 1 237 ? -14.968 -30.559 -0.902 1.00 24.89 248 ASN B CA 1
ATOM 3925 C C . ASN B 1 237 ? -15.573 -29.296 -0.294 1.00 26.92 248 ASN B C 1
ATOM 3926 O O . ASN B 1 237 ? -14.900 -28.269 -0.159 1.00 26.03 248 ASN B O 1
ATOM 3931 N N . GLU B 1 238 ? -16.847 -29.386 0.097 1.00 23.38 249 GLU B N 1
ATOM 3932 C CA . GLU B 1 238 ? -17.520 -28.307 0.814 1.00 27.28 249 GLU B CA 1
ATOM 3933 C C . GLU B 1 238 ? -17.646 -28.558 2.305 1.00 29.69 249 GLU B C 1
ATOM 3934 O O . GLU B 1 238 ? -17.856 -27.604 3.064 1.00 25.05 249 GLU B O 1
ATOM 3940 N N . VAL B 1 239 ? -17.586 -29.817 2.726 1.00 26.95 250 VAL B N 1
ATOM 3941 C CA . VAL B 1 239 ? -17.750 -30.213 4.116 1.00 23.31 250 VAL B CA 1
ATOM 3942 C C . VAL B 1 239 ? -16.635 -31.192 4.443 1.00 25.09 250 VAL B C 1
ATOM 3943 O O . VAL B 1 239 ? -16.336 -32.089 3.644 1.00 24.50 250 VAL B O 1
ATOM 3947 N N . TYR B 1 240 ? -16.010 -31.015 5.603 1.00 20.56 251 TYR B N 1
ATOM 3948 C CA . TYR B 1 240 ? -15.023 -31.968 6.102 1.00 22.87 251 TYR B CA 1
ATOM 3949 C C . TYR B 1 240 ? -15.475 -32.484 7.462 1.00 26.73 251 TYR B C 1
ATOM 3950 O O . TYR B 1 240 ? -16.301 -31.864 8.145 1.00 25.54 251 TYR B O 1
ATOM 3959 N N . ALA B 1 241 ? -14.910 -33.616 7.867 1.00 22.27 252 ALA B N 1
ATOM 3960 C CA . ALA B 1 241 ? -15.364 -34.246 9.104 1.00 24.22 252 ALA B CA 1
ATOM 3961 C C . ALA B 1 241 ? -14.419 -35.371 9.486 1.00 20.58 252 ALA B C 1
ATOM 3962 O O . ALA B 1 241 ? -13.611 -35.838 8.675 1.00 20.59 252 ALA B O 1
ATOM 3964 N N . VAL B 1 242 ? -14.507 -35.776 10.746 1.00 24.00 253 VAL B N 1
ATOM 3965 C CA A VAL B 1 242 ? -14.066 -37.101 11.171 0.78 22.87 253 VAL B CA 1
ATOM 3966 C CA B VAL B 1 242 ? -14.070 -37.099 11.178 0.22 23.16 253 VAL B CA 1
ATOM 3967 C C . VAL B 1 242 ? -15.332 -37.913 11.422 1.00 23.62 253 VAL B C 1
ATOM 3968 O O . VAL B 1 242 ? -16.210 -37.492 12.178 1.00 22.26 253 VAL B O 1
ATOM 3975 N N . ASN B 1 243 ? -15.448 -39.051 10.743 1.00 23.42 254 ASN B N 1
ATOM 3976 C CA . ASN B 1 243 ? -16.652 -39.883 10.795 1.00 22.62 254 ASN B CA 1
ATOM 3977 C C . ASN B 1 243 ? -17.895 -39.112 10.323 1.00 26.89 254 ASN B C 1
ATOM 3978 O O . ASN B 1 243 ? -18.952 -39.137 10.963 1.00 25.36 254 ASN B O 1
ATOM 3983 N N . THR B 1 244 ? -17.737 -38.380 9.209 1.00 22.65 255 THR B N 1
ATOM 3984 C CA . THR B 1 244 ? -18.833 -37.994 8.315 1.00 20.24 255 THR B CA 1
ATOM 3985 C C . THR B 1 244 ? -19.613 -36.754 8.756 1.00 29.24 255 THR B C 1
ATOM 3986 O O . THR B 1 244 ? -19.856 -35.843 7.948 1.00 26.33 255 THR B O 1
ATOM 3990 N N . VAL B 1 245 ? -20.026 -36.705 10.016 1.00 25.37 256 VAL B N 1
ATOM 3991 C CA . VAL B 1 245 ? -20.894 -35.636 10.504 1.00 26.29 256 VAL B CA 1
ATOM 3992 C C . VAL B 1 245 ? -20.030 -34.461 10.950 1.00 25.30 256 VAL B C 1
ATOM 3993 O O . VAL B 1 245 ? -19.334 -34.554 11.963 1.00 25.58 256 VAL B O 1
ATOM 3997 N N . ALA B 1 246 ? -20.099 -33.346 10.209 1.00 26.04 257 ALA B N 1
ATOM 3998 C CA . ALA B 1 246 ? -19.329 -32.146 10.551 1.00 22.78 257 ALA B CA 1
ATOM 3999 C C . ALA B 1 246 ? -19.578 -31.712 11.992 1.00 24.19 257 ALA B C 1
ATOM 4000 O O . ALA B 1 246 ? -20.725 -31.583 12.427 1.00 24.10 257 ALA B O 1
ATOM 4002 N N . HIS B 1 247 ? -18.484 -31.506 12.731 1.00 21.95 258 HIS B N 1
ATOM 4003 C CA . HIS B 1 247 ? -18.481 -30.950 14.082 1.00 26.60 258 HIS B CA 1
ATOM 4004 C C . HIS B 1 247 ? -19.186 -31.842 15.099 1.00 24.42 258 HIS B C 1
ATOM 4005 O O . HIS B 1 247 ? -19.549 -31.367 16.176 1.00 22.00 258 HIS B O 1
ATOM 4012 N N . ALA B 1 248 ? -19.384 -33.131 14.781 1.00 24.39 259 ALA B N 1
ATOM 4013 C CA . ALA B 1 248 ? -20.146 -34.018 15.670 1.00 27.62 259 ALA B CA 1
ATOM 4014 C C . ALA B 1 248 ? -19.554 -34.059 17.072 1.00 24.89 259 ALA B C 1
ATOM 4015 O O . ALA B 1 248 ? -20.296 -34.087 18.067 1.00 23.47 259 ALA B O 1
ATOM 4017 N N . TYR B 1 249 ? -18.219 -34.072 17.174 1.00 21.18 260 TYR B N 1
ATOM 4018 C CA . TYR B 1 249 ? -17.553 -34.130 18.472 1.00 23.80 260 TYR B CA 1
ATOM 4019 C C . TYR B 1 249 ? -17.326 -32.749 19.088 1.00 21.01 260 TYR B C 1
ATOM 4020 O O . TYR B 1 249 ? -16.803 -32.663 20.204 1.00 24.70 260 TYR B O 1
ATOM 4029 N N . MET B 1 250 ? -17.754 -31.674 18.419 1.00 27.51 261 MET B N 1
ATOM 4030 C CA . MET B 1 250 ? -17.969 -30.413 19.125 1.00 26.10 261 MET B CA 1
ATOM 4031 C C . MET B 1 250 ? -19.336 -30.395 19.805 1.00 24.38 261 MET B C 1
ATOM 4032 O O . MET B 1 250 ? -19.465 -29.946 20.948 1.00 26.46 261 MET B O 1
ATOM 4037 N N . LYS B 1 251 ? -20.372 -30.845 19.101 1.00 26.77 262 LYS B N 1
ATOM 4038 C CA . LYS B 1 251 ? -21.702 -30.906 19.697 1.00 27.43 262 LYS B CA 1
ATOM 4039 C C . LYS B 1 251 ? -21.745 -31.853 20.895 1.00 29.05 262 LYS B C 1
ATOM 4040 O O . LYS B 1 251 ? -22.424 -31.566 21.883 1.00 32.25 262 LYS B O 1
ATOM 4046 N N . ARG B 1 252 ? -21.029 -32.972 20.829 1.00 24.49 263 ARG B N 1
ATOM 4047 C CA . ARG B 1 252 ? -20.991 -33.955 21.909 1.00 28.60 263 ARG B CA 1
ATOM 4048 C C . ARG B 1 252 ? -19.534 -34.412 22.018 1.00 26.06 263 ARG B C 1
ATOM 4049 O O . ARG B 1 252 ? -19.080 -35.287 21.262 1.00 27.04 263 ARG B O 1
ATOM 4057 N N . PRO B 1 253 ? -18.761 -33.815 22.929 1.00 26.21 264 PRO B N 1
ATOM 4058 C CA . PRO B 1 253 ? -17.355 -34.214 23.090 1.00 22.39 264 PRO B CA 1
ATOM 4059 C C . PRO B 1 253 ? -17.231 -35.698 23.422 1.00 24.63 264 PRO B C 1
ATOM 4060 O O . PRO B 1 253 ? -18.144 -36.312 23.974 1.00 23.03 264 PRO B O 1
ATOM 4064 N N . ILE B 1 254 ? -16.054 -36.252 23.129 1.00 23.81 265 ILE B N 1
ATOM 4065 C CA . ILE B 1 254 ? -15.747 -37.662 23.385 1.00 23.24 265 ILE B CA 1
ATOM 4066 C C . ILE B 1 254 ? -15.231 -37.802 24.811 1.00 23.69 265 ILE B C 1
ATOM 4067 O O . ILE B 1 254 ? -14.176 -37.257 25.158 1.00 27.53 265 ILE B O 1
ATOM 4072 N N . ARG B 1 255 ? -15.966 -38.533 25.640 1.00 28.24 266 ARG B N 1
ATOM 4073 C CA . ARG B 1 255 ? -15.605 -38.647 27.048 1.00 28.41 266 ARG B CA 1
ATOM 4074 C C . ARG B 1 255 ? -14.379 -39.537 27.214 1.00 26.05 266 ARG B C 1
ATOM 4075 O O . ARG B 1 255 ? -14.354 -40.668 26.722 1.00 29.66 266 ARG B O 1
ATOM 4083 N N . ILE B 1 256 ? -13.358 -39.014 27.901 1.00 25.06 267 ILE B N 1
ATOM 4084 C CA . ILE B 1 256 ? -12.071 -39.688 28.104 1.00 28.12 267 ILE B CA 1
ATOM 4085 C C . ILE B 1 256 ? -11.796 -39.771 29.605 1.00 29.06 267 ILE B C 1
ATOM 4086 O O . ILE B 1 256 ? -11.746 -38.740 30.286 1.00 29.23 267 ILE B O 1
ATOM 4091 N N . GLU B 1 257 ? -11.585 -40.986 30.116 1.00 29.72 268 GLU B N 1
ATOM 4092 C CA . GLU B 1 257 ? -11.220 -41.157 31.524 1.00 31.37 268 GLU B CA 1
ATOM 4093 C C . GLU B 1 257 ? -9.722 -40.918 31.687 1.00 28.12 268 GLU B C 1
ATOM 4094 O O . GLU B 1 257 ? -8.907 -41.594 31.052 1.00 33.53 268 GLU B O 1
ATOM 4100 N N . ARG B 1 258 ? -9.352 -39.962 32.548 1.00 30.55 269 ARG B N 1
ATOM 4101 C CA . ARG B 1 258 ? -7.973 -39.474 32.554 1.00 35.89 269 ARG B CA 1
ATOM 4102 C C . ARG B 1 258 ? -6.974 -40.578 32.882 1.00 35.62 269 ARG B C 1
ATOM 4103 O O . ARG B 1 258 ? -5.836 -40.546 32.405 1.00 32.69 269 ARG B O 1
ATOM 4111 N N . ASP B 1 259 ? -7.378 -41.570 33.669 1.00 34.99 270 ASP B N 1
ATOM 4112 C CA . ASP B 1 259 ? -6.409 -42.550 34.158 1.00 39.74 270 ASP B CA 1
ATOM 4113 C C . ASP B 1 259 ? -5.978 -43.538 33.080 1.00 34.86 270 ASP B C 1
ATOM 4114 O O . ASP B 1 259 ? -4.882 -44.104 33.168 1.00 40.83 270 ASP B O 1
ATOM 4119 N N . ARG B 1 260 ? -6.843 -43.796 32.065 1.00 32.97 271 ARG B N 1
ATOM 4120 C CA . ARG B 1 260 ? -6.538 -44.844 31.092 1.00 31.28 271 ARG B CA 1
ATOM 4121 C C . ARG B 1 260 ? -5.976 -44.247 29.802 1.00 30.79 271 ARG B C 1
ATOM 4122 O O . ARG B 1 260 ? -6.370 -43.151 29.394 1.00 32.52 271 ARG B O 1
ATOM 4130 N N . PRO B 1 261 ? -5.061 -44.935 29.123 1.00 30.43 272 PRO B N 1
ATOM 4131 C CA . PRO B 1 261 ? -4.502 -44.386 27.880 1.00 30.06 272 PRO B CA 1
ATOM 4132 C C . PRO B 1 261 ? -5.513 -44.440 26.741 1.00 30.31 272 PRO B C 1
ATOM 4133 O O . PRO B 1 261 ? -6.540 -45.125 26.799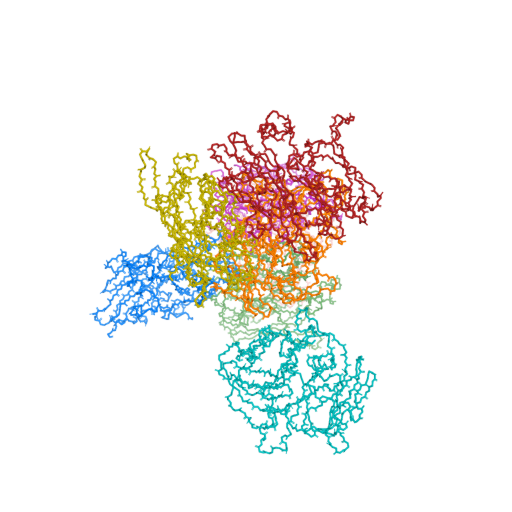 1.00 27.97 272 PRO B O 1
ATOM 4137 N N . VAL B 1 262 ? -5.190 -43.707 25.672 1.00 25.23 273 VAL B N 1
ATOM 4138 C CA . VAL B 1 262 ? -6.072 -43.554 24.521 1.00 25.29 273 VAL B CA 1
ATOM 4139 C C . VAL B 1 262 ? -5.370 -44.053 23.265 1.00 22.94 273 VAL B C 1
ATOM 4140 O O . VAL B 1 262 ? -4.185 -43.778 23.053 1.00 25.32 273 VAL B O 1
ATOM 4144 N N . ARG B 1 263 ? -6.109 -44.768 22.420 1.00 21.37 274 ARG B N 1
ATOM 4145 C CA . ARG B 1 263 ? -5.607 -45.205 21.124 1.00 23.05 274 ARG B CA 1
ATOM 4146 C C . ARG B 1 263 ? -6.601 -44.812 20.041 1.00 23.85 274 ARG B C 1
ATOM 4147 O O . ARG B 1 263 ? -7.793 -45.111 20.157 1.00 26.06 274 ARG B O 1
ATOM 4155 N N . ILE B 1 264 ? -6.119 -44.174 18.976 1.00 26.98 275 ILE B N 1
ATOM 4156 C CA . ILE B 1 264 ? -6.961 -43.836 17.832 1.00 22.93 275 ILE B CA 1
ATOM 4157 C C . ILE B 1 264 ? -6.455 -44.572 16.601 1.00 23.40 275 ILE B C 1
ATOM 4158 O O . ILE B 1 264 ? -5.273 -44.477 16.257 1.00 23.75 275 ILE B O 1
ATOM 4163 N N . TYR B 1 265 ? -7.353 -45.301 15.936 1.00 23.03 276 TYR B N 1
ATOM 4164 C CA . TYR B 1 265 ? -7.090 -45.809 14.595 1.00 22.95 276 TYR B CA 1
ATOM 4165 C C . TYR B 1 265 ? -7.544 -44.737 13.600 1.00 20.25 276 TYR B C 1
ATOM 4166 O O . TYR B 1 265 ? -8.743 -44.514 13.428 1.00 23.81 276 TYR B O 1
ATOM 4175 N N . LEU B 1 266 ? -6.591 -44.071 12.954 1.00 23.66 277 LEU B N 1
ATOM 4176 C CA . LEU B 1 266 ? -6.872 -42.891 12.142 1.00 22.38 277 LEU B CA 1
ATOM 4177 C C . LEU B 1 266 ? -6.596 -43.167 10.669 1.00 20.95 277 LEU B C 1
ATOM 4178 O O . LEU B 1 266 ? -5.466 -43.491 10.313 1.00 22.58 277 LEU B O 1
ATOM 4183 N N . ILE B 1 267 ? -7.596 -42.926 9.813 1.00 18.91 278 ILE B N 1
ATOM 4184 C CA . ILE B 1 267 ? -7.554 -43.257 8.388 1.00 22.23 278 ILE B CA 1
ATOM 4185 C C . ILE B 1 267 ? -7.941 -42.027 7.573 1.00 21.68 278 ILE B C 1
ATOM 4186 O O . ILE B 1 267 ? -8.914 -41.342 7.900 1.00 21.34 278 ILE B O 1
ATOM 4191 N N . ASN B 1 268 ? -7.205 -41.762 6.495 1.00 25.35 279 ASN B N 1
ATOM 4192 C CA . ASN B 1 268 ? -7.554 -40.672 5.583 1.00 21.62 279 ASN B CA 1
ATOM 4193 C C . ASN B 1 268 ? -8.284 -41.228 4.366 1.00 20.72 279 ASN B C 1
ATOM 4194 O O . ASN B 1 268 ? -7.667 -41.867 3.503 1.00 20.46 279 ASN B O 1
ATOM 4199 N N . ALA B 1 269 ? -9.601 -40.979 4.293 1.00 18.22 280 ALA B N 1
ATOM 4200 C CA . ALA B 1 269 ? -10.391 -41.293 3.112 1.00 21.54 280 ALA B CA 1
ATOM 4201 C C . ALA B 1 269 ? -10.745 -40.056 2.283 1.00 23.26 280 ALA B C 1
ATOM 4202 O O . ALA B 1 269 ? -11.562 -40.151 1.362 1.00 25.46 280 ALA B O 1
ATOM 4204 N N . THR B 1 270 ? -10.158 -38.904 2.579 1.00 22.89 281 THR B N 1
ATOM 4205 C CA . THR B 1 270 ? -10.590 -37.665 1.947 1.00 22.09 281 THR B CA 1
ATOM 4206 C C . THR B 1 270 ? -10.157 -37.632 0.487 1.00 24.36 281 THR B C 1
ATOM 4207 O O . THR B 1 270 ? -9.014 -37.963 0.163 1.00 23.81 281 THR B O 1
ATOM 4211 N N . GLU B 1 271 ? -11.081 -37.244 -0.394 1.00 22.30 282 GLU B N 1
ATOM 4212 C CA . GLU B 1 271 ? -10.820 -37.158 -1.824 1.00 27.85 282 GLU B CA 1
ATOM 4213 C C . GLU B 1 271 ? -10.487 -35.715 -2.221 1.00 26.67 282 GLU B C 1
ATOM 4214 O O . GLU B 1 271 ? -10.660 -34.774 -1.442 1.00 24.40 282 GLU B O 1
ATOM 4220 N N . PHE B 1 272 ? -9.931 -35.571 -3.427 1.00 25.17 283 PHE B N 1
ATOM 4221 C CA . PHE B 1 272 ? -9.626 -34.296 -4.080 1.00 28.11 283 PHE B CA 1
ATOM 4222 C C . PHE B 1 272 ? -8.462 -33.547 -3.419 1.00 26.74 283 PHE B C 1
ATOM 4223 O O . PHE B 1 272 ? -7.529 -33.135 -4.111 1.00 26.42 283 PHE B O 1
ATOM 4231 N N . ASP B 1 273 ? -8.500 -33.356 -2.100 1.00 24.01 284 ASP B N 1
ATOM 4232 C CA . ASP B 1 273 ? -7.405 -32.686 -1.404 1.00 24.28 284 ASP B CA 1
ATOM 4233 C C . ASP B 1 273 ? -6.207 -33.627 -1.243 1.00 25.53 284 ASP B C 1
ATOM 4234 O O . ASP B 1 273 ? -6.380 -34.810 -0.934 1.00 27.53 284 ASP B O 1
ATOM 4239 N N . PRO B 1 274 ? -4.981 -33.127 -1.433 1.00 23.96 285 PRO B N 1
ATOM 4240 C CA . PRO B 1 274 ? -3.818 -34.033 -1.375 1.00 26.46 285 PRO B CA 1
ATOM 4241 C C . PRO B 1 274 ? -3.547 -34.620 0.006 1.00 23.45 285 PRO B C 1
ATOM 4242 O O . PRO B 1 274 ? -3.172 -35.799 0.095 1.00 23.34 285 PRO B O 1
ATOM 4246 N N . ILE B 1 275 ? -3.688 -33.847 1.091 1.00 23.73 286 ILE B N 1
ATOM 4247 C CA . ILE B 1 275 ? -3.386 -34.381 2.415 1.00 24.14 286 ILE B CA 1
ATOM 4248 C C . ILE B 1 275 ? -4.429 -33.930 3.427 1.00 24.24 286 ILE B C 1
ATOM 4249 O O . ILE B 1 275 ? -5.123 -32.928 3.249 1.00 22.82 286 ILE B O 1
ATOM 4254 N N . ASN B 1 276 ? -4.518 -34.698 4.511 1.00 21.96 287 ASN B N 1
ATOM 4255 C CA . ASN B 1 276 ? -5.296 -34.338 5.677 1.00 20.75 287 ASN B CA 1
ATOM 4256 C C . ASN B 1 276 ? -4.403 -34.535 6.901 1.00 22.11 287 ASN B C 1
ATOM 4257 O O . ASN B 1 276 ? -3.316 -35.104 6.805 1.00 21.36 287 ASN B O 1
ATOM 4262 N N . SER B 1 277 ? -4.846 -34.072 8.067 1.00 22.83 288 SER B N 1
ATOM 4263 C CA . SER B 1 277 ? -3.940 -34.070 9.209 1.00 19.50 288 SER B CA 1
ATOM 4264 C C . SER B 1 277 ? -4.718 -34.090 10.517 1.00 22.59 288 SER B C 1
ATOM 4265 O O . SER B 1 277 ? -5.945 -33.931 10.553 1.00 22.49 288 SER B O 1
ATOM 4268 N N . PHE B 1 278 ? -3.958 -34.246 11.603 1.00 24.50 289 PHE B N 1
ATOM 4269 C CA . PHE B 1 278 ? -4.484 -34.433 12.952 1.00 23.11 289 PHE B CA 1
ATOM 4270 C C . PHE B 1 278 ? -3.544 -33.700 13.891 1.00 23.67 289 PHE B C 1
ATOM 4271 O O . PHE B 1 278 ? -2.359 -34.048 13.967 1.00 23.55 289 PHE B O 1
ATOM 4279 N N . HIS B 1 279 ? -4.063 -32.690 14.594 1.00 21.98 290 HIS B N 1
ATOM 4280 C CA . HIS B 1 279 ? -3.317 -31.977 15.623 1.00 20.88 290 HIS B CA 1
ATOM 4281 C C . HIS B 1 279 ? -4.023 -32.180 16.960 1.00 25.39 290 HIS B C 1
ATOM 4282 O O . HIS B 1 279 ? -5.237 -31.963 17.063 1.00 22.51 290 HIS B O 1
ATOM 4289 N N . LEU B 1 280 ? -3.273 -32.608 17.976 1.00 20.66 291 LEU B N 1
ATOM 4290 C CA . LEU B 1 280 ? -3.816 -32.854 19.311 1.00 24.76 291 LEU B CA 1
ATOM 4291 C C . LEU B 1 280 ? -3.467 -31.680 20.216 1.00 21.58 291 LEU B C 1
ATOM 4292 O O . LEU B 1 280 ? -2.287 -31.409 20.458 1.00 22.99 291 LEU B O 1
ATOM 4297 N N . HIS B 1 281 ? -4.478 -30.995 20.733 1.00 18.39 292 HIS B N 1
ATOM 4298 C CA . HIS B 1 281 ? -4.192 -29.857 21.588 1.00 23.47 292 HIS B CA 1
ATOM 4299 C C . HIS B 1 281 ? -3.673 -30.307 22.945 1.00 20.47 292 HIS B C 1
ATOM 4300 O O . HIS B 1 281 ? -4.125 -31.313 23.499 1.00 25.02 292 HIS B O 1
ATOM 4307 N N . ALA B 1 282 ? -2.698 -29.556 23.452 1.00 21.32 293 ALA B N 1
ATOM 4308 C CA . ALA B 1 282 ? -2.223 -29.568 24.830 1.00 20.23 293 ALA B CA 1
ATOM 4309 C C . ALA B 1 282 ? -1.476 -30.841 25.195 1.00 23.61 293 ALA B C 1
ATOM 4310 O O . ALA B 1 282 ? -1.116 -31.022 26.365 1.00 24.53 293 ALA B O 1
ATOM 4312 N N . ASN B 1 283 ? -1.223 -31.722 24.236 1.00 21.10 294 ASN B N 1
ATOM 4313 C CA . ASN B 1 283 ? -0.655 -33.025 24.544 1.00 24.67 294 ASN B CA 1
ATOM 4314 C C . ASN B 1 283 ? 0.094 -33.524 23.315 1.00 27.47 294 ASN B C 1
ATOM 4315 O O . ASN B 1 283 ? 0.028 -32.927 22.233 1.00 28.47 294 ASN B O 1
ATOM 4320 N N . PHE B 1 284 ? 0.839 -34.613 23.500 1.00 20.67 295 PHE B N 1
ATOM 4321 C CA . PHE B 1 284 ? 1.620 -35.232 22.442 1.00 22.90 295 PHE B CA 1
ATOM 4322 C C . PHE B 1 284 ? 1.306 -36.718 22.423 1.00 27.39 295 PHE B C 1
ATOM 4323 O O . PHE B 1 284 ? 0.900 -37.288 23.439 1.00 25.57 295 PHE B O 1
ATOM 4331 N N . PHE B 1 285 ? 1.487 -37.339 21.259 1.00 23.18 296 PHE B N 1
ATOM 4332 C CA . PHE B 1 285 ? 1.172 -38.747 21.061 1.00 24.56 296 PHE B CA 1
ATOM 4333 C C . PHE B 1 285 ? 2.327 -39.427 20.340 1.00 25.95 296 PHE B C 1
ATOM 4334 O O . PHE B 1 285 ? 3.205 -38.772 19.769 1.00 27.55 296 PHE B O 1
ATOM 4342 N N . ASP B 1 286 ? 2.326 -40.755 20.379 1.00 27.81 297 ASP B N 1
ATOM 4343 C CA . ASP B 1 286 ? 3.207 -41.561 19.544 1.00 27.03 297 ASP B CA 1
ATOM 4344 C C . ASP B 1 286 ? 2.422 -42.040 18.326 1.00 25.10 297 ASP B C 1
ATOM 4345 O O . ASP B 1 286 ? 1.254 -42.409 18.445 1.00 24.47 297 ASP B O 1
ATOM 4350 N N . TYR B 1 287 ? 3.065 -42.035 17.159 1.00 24.48 298 TYR B N 1
ATOM 4351 C CA . TYR B 1 287 ? 2.421 -42.397 15.901 1.00 27.21 298 TYR B CA 1
ATOM 4352 C C . TYR B 1 287 ? 3.041 -43.674 15.351 1.00 24.92 298 TYR B C 1
ATOM 4353 O O . TYR B 1 287 ? 4.271 -43.806 15.309 1.00 25.87 298 TYR B O 1
ATOM 4362 N N . TYR B 1 288 ? 2.180 -44.591 14.914 1.00 23.66 299 TYR B N 1
ATOM 4363 C CA . TYR B 1 288 ? 2.542 -45.888 14.342 1.00 24.67 299 TYR B CA 1
ATOM 4364 C C . TYR B 1 288 ? 2.009 -45.908 12.909 1.00 23.97 299 TYR B C 1
ATOM 4365 O O . TYR B 1 288 ? 0.833 -46.226 12.687 1.00 25.74 299 TYR B O 1
ATOM 4374 N N . ASP B 1 289 ? 2.873 -45.587 11.949 1.00 23.55 300 ASP B N 1
ATOM 4375 C CA . ASP B 1 289 ? 2.479 -45.532 10.538 1.00 27.18 300 ASP B CA 1
ATOM 4376 C C . ASP B 1 289 ? 1.924 -46.876 10.061 1.00 29.54 300 ASP B C 1
ATOM 4377 O O . ASP B 1 289 ? 2.582 -47.914 10.205 1.00 29.64 300 ASP B O 1
ATOM 4382 N N . HIS B 1 290 ? 0.701 -46.852 9.505 1.00 24.71 301 HIS B N 1
ATOM 4383 C CA . HIS B 1 290 ? -0.046 -48.036 9.071 1.00 21.62 301 HIS B CA 1
ATOM 4384 C C . HIS B 1 290 ? -0.298 -48.995 10.233 1.00 24.85 301 HIS B C 1
ATOM 4385 O O . HIS B 1 290 ? -0.800 -50.104 10.021 1.00 24.01 301 HIS B O 1
ATOM 4392 N N . GLY B 1 291 ? 0.102 -48.609 11.446 1.00 25.61 302 GLY B N 1
ATOM 4393 C CA . GLY B 1 291 ? 0.045 -49.494 12.599 1.00 26.94 302 GLY B CA 1
ATOM 4394 C C . GLY B 1 291 ? 0.739 -50.831 12.409 1.00 27.08 302 GLY B C 1
ATOM 4395 O O . GLY B 1 291 ? 0.471 -51.784 13.149 1.00 27.32 302 GLY B O 1
ATOM 4396 N N . THR B 1 292 ? 1.625 -50.928 11.422 1.00 25.74 303 THR B N 1
ATOM 4397 C CA . THR B 1 292 ? 2.220 -52.214 11.081 1.00 28.02 303 THR B CA 1
ATOM 4398 C C . THR B 1 292 ? 3.420 -52.577 11.953 1.00 30.84 303 THR B C 1
ATOM 4399 O O . THR B 1 292 ? 3.992 -53.665 11.776 1.00 29.07 303 THR B O 1
ATOM 4403 N N . THR B 1 293 ? 3.841 -51.702 12.859 1.00 26.72 304 THR B N 1
ATOM 4404 C CA . THR B 1 293 ? 4.902 -52.041 13.793 1.00 29.73 304 THR B CA 1
ATOM 4405 C C . THR B 1 293 ? 4.371 -51.895 15.209 1.00 31.74 304 THR B C 1
ATOM 4406 O O . THR B 1 293 ? 3.397 -51.178 15.454 1.00 27.46 304 THR B O 1
ATOM 4410 N N . LEU B 1 294 ? 5.000 -52.614 16.138 1.00 28.32 305 LEU B N 1
ATOM 4411 C CA . LEU B 1 294 ? 4.587 -52.586 17.535 1.00 29.92 305 LEU B CA 1
ATOM 4412 C C . LEU B 1 294 ? 5.376 -51.582 18.366 1.00 29.26 305 LEU B C 1
ATOM 4413 O O . LEU B 1 294 ? 5.058 -51.393 19.544 1.00 31.87 305 LEU B O 1
ATOM 4418 N N . THR B 1 295 ? 6.398 -50.930 17.781 1.00 28.84 306 THR B N 1
ATOM 4419 C CA . THR B 1 295 ? 7.125 -49.792 18.333 1.00 30.01 306 THR B CA 1
ATOM 4420 C C . THR B 1 295 ? 6.844 -48.551 17.485 1.00 27.60 306 THR B C 1
ATOM 4421 O O . THR B 1 295 ? 6.653 -48.668 16.272 1.00 28.51 306 THR B O 1
ATOM 4425 N N . PRO B 1 296 ? 6.803 -47.358 18.080 1.00 26.18 307 PRO B N 1
ATOM 4426 C CA . PRO B 1 296 ? 6.343 -46.176 17.329 1.00 27.53 307 PRO B CA 1
ATOM 4427 C C . PRO B 1 296 ? 7.208 -45.864 16.115 1.00 28.23 307 PRO B C 1
ATOM 4428 O O . PRO B 1 296 ? 8.411 -46.125 16.093 1.00 27.81 307 PRO B O 1
ATOM 4432 N N . THR B 1 297 ? 6.564 -45.302 15.088 1.00 26.94 308 THR B N 1
ATOM 4433 C CA . THR B 1 297 ? 7.273 -44.672 13.978 1.00 27.27 308 THR B CA 1
ATOM 4434 C C . THR B 1 297 ? 7.785 -43.301 14.371 1.00 30.06 308 THR B C 1
ATOM 4435 O O . THR B 1 297 ? 8.897 -42.917 13.999 1.00 27.89 308 THR B O 1
ATOM 4439 N N . LEU B 1 298 ? 6.963 -42.542 15.090 1.00 27.54 309 LEU B N 1
ATOM 4440 C CA . LEU B 1 298 ? 7.291 -41.191 15.524 1.00 26.24 309 LEU B CA 1
ATOM 4441 C C . LEU B 1 298 ? 6.952 -41.069 16.995 1.00 29.23 309 LEU B C 1
ATOM 4442 O O . LEU B 1 298 ? 5.818 -41.355 17.397 1.00 26.52 309 LEU B O 1
ATOM 4447 N N . LYS B 1 299 ? 7.920 -40.626 17.789 1.00 25.10 310 LYS B N 1
ATOM 4448 C CA . LYS B 1 299 ? 7.726 -40.444 19.217 1.00 27.76 310 LYS B CA 1
ATOM 4449 C C . LYS B 1 299 ? 7.437 -38.985 19.523 1.00 26.30 310 LYS B C 1
ATOM 4450 O O . LYS B 1 299 ? 8.132 -38.095 19.023 1.00 25.87 310 LYS B O 1
ATOM 4456 N N . THR B 1 300 ? 6.422 -38.744 20.351 1.00 22.66 311 THR B N 1
ATOM 4457 C CA . THR B 1 300 ? 6.193 -37.426 20.945 1.00 25.77 311 THR B CA 1
ATOM 4458 C C . THR B 1 300 ? 6.026 -36.348 19.867 1.00 25.46 311 THR B C 1
ATOM 4459 O O . THR B 1 300 ? 6.862 -35.458 19.692 1.00 26.20 311 THR B O 1
ATOM 4463 N N . VAL B 1 301 ? 4.920 -36.464 19.125 1.00 25.22 312 VAL B N 1
ATOM 4464 C CA . VAL B 1 301 ? 4.539 -35.449 18.148 1.00 22.38 312 VAL B CA 1
ATOM 4465 C C . VAL B 1 301 ? 3.119 -35.009 18.480 1.00 24.83 312 VAL B C 1
ATOM 4466 O O . VAL B 1 301 ? 2.404 -35.675 19.233 1.00 22.64 312 VAL B O 1
ATOM 4470 N N . ASP B 1 302 ? 2.724 -33.847 17.952 1.00 22.28 313 ASP B N 1
ATOM 4471 C CA . ASP B 1 302 ? 1.354 -33.384 18.131 1.00 24.61 313 ASP B CA 1
ATOM 4472 C C . ASP B 1 302 ? 0.650 -33.070 16.811 1.00 25.03 313 ASP B C 1
ATOM 4473 O O . ASP B 1 302 ? -0.546 -32.775 16.831 1.00 24.15 313 ASP B O 1
ATOM 4478 N N . THR B 1 303 ? 1.341 -33.153 15.670 1.00 22.95 314 THR B N 1
ATOM 4479 C CA . THR B 1 303 ? 0.712 -32.924 14.365 1.00 26.30 314 THR B CA 1
ATOM 4480 C C . THR B 1 303 ? 1.296 -33.908 13.362 1.00 24.57 314 THR B C 1
ATOM 4481 O O . THR B 1 303 ? 2.510 -33.920 13.146 1.00 26.04 314 THR B O 1
ATOM 4485 N N . ILE B 1 304 ? 0.440 -34.725 12.741 1.00 24.67 315 ILE B N 1
ATOM 4486 C CA . ILE B 1 304 ? 0.854 -35.617 11.668 1.00 22.34 315 ILE B CA 1
ATOM 4487 C C . ILE B 1 304 ? -0.076 -35.409 10.479 1.00 22.86 315 ILE B C 1
ATOM 4488 O O . ILE B 1 304 ? -1.201 -34.923 10.614 1.00 22.70 315 ILE B O 1
ATOM 4493 N N . MET B 1 305 ? 0.412 -35.783 9.301 1.00 21.34 316 MET B N 1
ATOM 4494 C CA . MET B 1 305 ? -0.367 -35.677 8.082 1.00 20.21 316 MET B CA 1
ATOM 4495 C C . MET B 1 305 ? -0.353 -37.009 7.348 1.00 22.31 316 MET B C 1
ATOM 4496 O O . MET B 1 305 ? 0.556 -37.828 7.521 1.00 21.38 316 MET B O 1
ATOM 4501 N N . GLN B 1 306 ? -1.361 -37.192 6.488 1.00 21.79 317 GLN B N 1
ATOM 4502 C CA . GLN B 1 306 ? -1.576 -38.408 5.711 1.00 21.38 317 GLN B CA 1
ATOM 4503 C C . GLN B 1 306 ? -2.099 -38.012 4.342 1.00 23.19 317 GLN B C 1
ATOM 4504 O O . GLN B 1 306 ? -3.003 -37.175 4.258 1.00 21.34 317 GLN B O 1
ATOM 4510 N N . CYS B 1 307 ? -1.544 -38.597 3.275 1.00 20.61 318 CYS B N 1
ATOM 4511 C CA . CYS B 1 307 ? -2.305 -38.529 2.028 1.00 21.26 318 CYS B CA 1
ATOM 4512 C C . CYS B 1 307 ? -3.440 -39.555 2.072 1.00 24.43 318 CYS B C 1
ATOM 4513 O O . CYS B 1 307 ? -3.534 -40.365 2.996 1.00 23.77 318 CYS B O 1
ATOM 4516 N N . GLN B 1 308 ? -4.348 -39.492 1.097 1.00 20.18 319 GLN B N 1
ATOM 4517 C CA . GLN B 1 308 ? -5.447 -40.450 1.082 1.00 22.09 319 GLN B CA 1
ATOM 4518 C C . GLN B 1 308 ? -4.898 -41.873 1.026 1.00 22.75 319 GLN B C 1
ATOM 4519 O O . GLN B 1 308 ? -3.893 -42.140 0.367 1.00 22.24 319 GLN B O 1
ATOM 4525 N N . GLY B 1 309 ? -5.575 -42.797 1.708 1.00 25.85 320 GLY B N 1
ATOM 4526 C CA . GLY B 1 309 ? -5.120 -44.165 1.784 1.00 25.47 320 GLY B CA 1
ATOM 4527 C C . GLY B 1 309 ? -4.032 -44.429 2.806 1.00 26.51 320 GLY B C 1
ATOM 4528 O O . GLY B 1 309 ? -3.794 -45.596 3.140 1.00 26.61 320 GLY B O 1
ATOM 4529 N N . GLN B 1 310 ? -3.340 -43.395 3.292 1.00 25.20 321 GLN B N 1
ATOM 4530 C CA . GLN B 1 310 ? -2.499 -43.569 4.469 1.00 26.47 321 GLN B CA 1
ATOM 4531 C C . GLN B 1 310 ? -3.366 -43.565 5.728 1.00 24.86 321 GLN B C 1
ATOM 4532 O O . GLN B 1 310 ? -4.540 -43.178 5.708 1.00 22.67 321 GLN B O 1
ATOM 4538 N N . ARG B 1 311 ? -2.779 -44.037 6.823 1.00 22.17 322 ARG B N 1
ATOM 4539 C CA . ARG B 1 311 ? -3.496 -44.310 8.065 1.00 22.84 322 ARG B CA 1
ATOM 4540 C C . ARG B 1 311 ? -2.465 -44.762 9.095 1.00 20.64 322 ARG B C 1
ATOM 4541 O O . ARG B 1 311 ? -1.332 -45.112 8.754 1.00 21.73 322 ARG B O 1
ATOM 4549 N N . GLY B 1 312 ? -2.856 -44.744 10.359 1.00 21.89 323 GLY B N 1
ATOM 4550 C CA . GLY B 1 312 ? -1.929 -45.196 11.382 1.00 22.47 323 GLY B CA 1
ATOM 4551 C C . GLY B 1 312 ? -2.592 -45.189 12.737 1.00 22.00 323 GLY B C 1
ATOM 4552 O O . GLY B 1 312 ? -3.787 -44.918 12.852 1.00 27.49 323 GLY B O 1
ATOM 4553 N N . ILE B 1 313 ? -1.803 -45.469 13.776 1.00 21.46 324 ILE B N 1
ATOM 4554 C CA . ILE B 1 313 ? -2.324 -45.552 15.140 1.00 25.05 324 ILE B CA 1
ATOM 4555 C C . ILE B 1 313 ? -1.668 -44.485 16.005 1.00 20.22 324 ILE B C 1
ATOM 4556 O O . ILE B 1 313 ? -0.439 -44.328 15.993 1.00 23.31 324 ILE B O 1
ATOM 4561 N N . LEU B 1 314 ? -2.488 -43.756 16.763 1.00 23.63 325 LEU B N 1
ATOM 4562 C CA . LEU B 1 314 ? -2.020 -42.718 17.674 1.00 23.64 325 LEU B CA 1
ATOM 4563 C C . LEU B 1 314 ? -2.262 -43.179 19.106 1.00 23.81 325 LEU B C 1
ATOM 4564 O O . LEU B 1 314 ? -3.358 -43.647 19.429 1.00 25.76 325 LEU B O 1
ATOM 4569 N N . GLU B 1 315 ? -1.254 -43.030 19.964 1.00 23.40 326 GLU B N 1
ATOM 4570 C CA . GLU B 1 315 ? -1.370 -43.449 21.361 1.00 23.79 326 GLU B CA 1
ATOM 4571 C C . GLU B 1 315 ? -0.908 -42.321 22.264 1.00 20.74 326 GLU B C 1
ATOM 4572 O O . GLU B 1 315 ? 0.165 -41.753 22.044 1.00 25.42 326 GLU B O 1
ATOM 4578 N N . PHE B 1 316 ? -1.716 -41.993 23.272 1.00 23.56 327 PHE B N 1
ATOM 4579 C CA . PHE B 1 316 ? -1.400 -40.907 24.193 1.00 25.14 327 PHE B CA 1
ATOM 4580 C C . PHE B 1 316 ? -2.167 -41.137 25.490 1.00 26.79 327 PHE B C 1
ATOM 4581 O O . PHE B 1 316 ? -2.977 -42.061 25.597 1.00 27.20 327 PHE B O 1
ATOM 4589 N N . SER B 1 317 ? -1.917 -40.287 26.487 1.00 22.94 328 SER B N 1
ATOM 4590 C CA . SER B 1 317 ? -2.777 -40.347 27.664 1.00 29.12 328 SER B CA 1
ATOM 4591 C C . SER B 1 317 ? -2.848 -38.985 28.326 1.00 25.30 328 SER B C 1
ATOM 4592 O O . SER B 1 317 ? -1.884 -38.216 28.319 1.00 29.44 328 SER B O 1
ATOM 4595 N N . PHE B 1 318 ? -4.013 -38.708 28.908 1.00 28.62 329 PHE B N 1
ATOM 4596 C CA . PHE B 1 318 ? -4.263 -37.491 29.661 1.00 26.58 329 PHE B CA 1
ATOM 4597 C C . PHE B 1 318 ? -4.118 -37.712 31.169 1.00 31.72 329 PHE B C 1
ATOM 4598 O O . PHE B 1 318 ? -4.719 -36.994 31.971 1.00 28.25 329 PHE B O 1
ATOM 4606 N N . ASN B 1 319 ? -3.329 -38.704 31.565 1.00 32.94 330 ASN B N 1
ATOM 4607 C CA . ASN B 1 319 ? -3.099 -38.958 32.981 1.00 33.41 330 ASN B CA 1
ATOM 4608 C C . ASN B 1 319 ? -2.494 -37.729 33.651 1.00 28.92 330 ASN B C 1
ATOM 4609 O O . ASN B 1 319 ? -1.521 -37.151 33.156 1.00 30.90 330 ASN B O 1
ATOM 4614 N N . GLY B 1 320 ? -3.073 -37.332 34.783 1.00 31.14 331 GLY B N 1
ATOM 4615 C CA . GLY B 1 320 ? -2.592 -36.181 35.516 1.00 31.53 331 GLY B CA 1
ATOM 4616 C C . GLY B 1 320 ? -2.996 -34.829 34.951 1.00 32.70 331 GLY B C 1
ATOM 4617 O O . GLY B 1 320 ? -2.597 -33.804 35.513 1.00 30.74 331 GLY B O 1
ATOM 4618 N N . PHE B 1 321 ? -3.775 -34.796 33.868 1.00 30.62 332 PHE B N 1
ATOM 4619 C CA . PHE B 1 321 ? -4.203 -33.561 33.216 1.00 29.64 332 PHE B CA 1
ATOM 4620 C C . PHE B 1 321 ? -5.408 -32.953 33.929 1.00 33.02 332 PHE B C 1
ATOM 4621 O O . PHE B 1 321 ? -6.288 -33.664 34.426 1.00 28.87 332 PHE B O 1
ATOM 4629 N N . GLU B 1 322 ? -5.442 -31.620 33.965 1.00 27.65 333 GLU B N 1
ATOM 4630 C CA . GLU B 1 322 ? -6.616 -30.891 34.417 1.00 29.16 333 GLU B CA 1
ATOM 4631 C C . GLU B 1 322 ? -7.854 -31.340 33.635 1.00 29.14 333 GLU B C 1
ATOM 4632 O O . GLU B 1 322 ? -7.805 -31.413 32.398 1.00 29.65 333 GLU B O 1
ATOM 4638 N N . PRO B 1 323 ? -8.972 -31.649 34.304 1.00 27.65 334 PRO B N 1
ATOM 4639 C CA . PRO B 1 323 ? -10.191 -31.989 33.564 1.00 26.74 334 PRO B CA 1
ATOM 4640 C C . PRO B 1 323 ? -10.651 -30.816 32.717 1.00 27.60 334 PRO B C 1
ATOM 4641 O O . PRO B 1 323 ? -10.566 -29.660 33.135 1.00 26.08 334 PRO B O 1
ATOM 4645 N N . GLY B 1 324 ? -11.142 -31.120 31.522 1.00 28.78 335 GLY B N 1
ATOM 4646 C CA . GLY B 1 324 ? -11.595 -30.082 30.617 1.00 26.43 335 GLY B CA 1
ATOM 4647 C C . GLY B 1 324 ? -11.724 -30.605 29.198 1.00 26.81 335 GLY B C 1
ATOM 4648 O O . GLY B 1 324 ? -11.654 -31.804 28.949 1.00 25.87 335 GLY B O 1
ATOM 4649 N N . LEU B 1 325 ? -11.899 -29.666 28.268 1.00 26.65 336 LEU B N 1
ATOM 4650 C CA . LEU B 1 325 ? -12.061 -29.999 26.859 1.00 27.19 336 LEU B CA 1
ATOM 4651 C C . LEU B 1 325 ? -10.731 -29.839 26.133 1.00 26.89 336 LEU B C 1
ATOM 4652 O O . LEU B 1 325 ? -10.085 -28.792 26.233 1.00 23.34 336 LEU B O 1
ATOM 4657 N N . TYR B 1 326 ? -10.327 -30.871 25.396 1.00 24.77 337 TYR B N 1
ATOM 4658 C CA . TYR B 1 326 ? -9.053 -30.862 24.678 1.00 25.98 337 TYR B CA 1
ATOM 4659 C C . TYR B 1 326 ? -9.352 -31.096 23.200 1.00 24.98 337 TYR B C 1
ATOM 4660 O O . TYR B 1 326 ? -9.826 -32.173 22.816 1.00 25.57 337 TYR B O 1
ATOM 4669 N N . MET B 1 327 ? -9.094 -30.082 22.389 1.00 21.07 338 MET B N 1
ATOM 4670 C CA . MET B 1 327 ? -9.501 -30.082 20.990 1.00 23.64 338 MET B CA 1
ATOM 4671 C C . MET B 1 327 ? -8.594 -30.966 20.149 1.00 24.20 338 MET B C 1
ATOM 4672 O O . MET B 1 327 ? -7.419 -31.164 20.469 1.00 22.03 338 MET B O 1
ATOM 4677 N N . PHE B 1 328 ? -9.152 -31.490 19.047 1.00 24.50 339 PHE B N 1
ATOM 4678 C CA . PHE B 1 328 ? -8.378 -32.186 18.028 1.00 24.05 339 PHE B CA 1
ATOM 4679 C C . PHE B 1 328 ? -9.012 -31.860 16.678 1.00 22.88 339 PHE B C 1
ATOM 4680 O O . PHE B 1 328 ? -10.235 -31.741 16.579 1.00 23.62 339 PHE B O 1
ATOM 4688 N N . HIS B 1 329 ? -8.183 -31.641 15.658 1.00 23.47 340 HIS B N 1
ATOM 4689 C CA . HIS B 1 329 ? -8.686 -31.117 14.386 1.00 23.12 340 HIS B CA 1
ATOM 4690 C C . HIS B 1 329 ? -7.575 -31.156 13.346 1.00 22.41 340 HIS B C 1
ATOM 4691 O O . HIS B 1 329 ? -6.396 -31.283 13.679 1.00 21.95 340 HIS B O 1
ATOM 4698 N N . ALA B 1 330 ? -7.965 -30.992 12.078 1.00 22.54 341 ALA B N 1
ATOM 4699 C CA . ALA B 1 330 ? -6.987 -30.859 11.006 1.00 21.39 341 ALA B CA 1
ATOM 4700 C C . ALA B 1 330 ? -6.188 -29.577 11.163 1.00 20.75 341 ALA B C 1
ATOM 4701 O O . ALA B 1 330 ? -6.735 -28.540 11.537 1.00 22.96 341 ALA B O 1
ATOM 4703 N N . HIS B 1 331 ? -4.895 -29.627 10.839 1.00 18.64 342 HIS B N 1
ATOM 4704 C CA . HIS B 1 331 ? -4.124 -28.396 10.857 1.00 19.61 342 HIS B CA 1
ATOM 4705 C C . HIS B 1 331 ? -4.134 -27.688 9.503 1.00 27.01 342 HIS B C 1
ATOM 4706 O O . HIS B 1 331 ? -3.359 -26.748 9.300 1.00 25.94 342 HIS B O 1
ATOM 4713 N N . GLN B 1 332 ? -4.980 -28.142 8.575 1.00 21.52 343 GLN B N 1
ATOM 4714 C CA . GLN B 1 332 ? -5.411 -27.356 7.418 1.00 22.29 343 GLN B CA 1
ATOM 4715 C C . GLN B 1 332 ? -6.646 -26.596 7.891 1.00 23.94 343 GLN B C 1
ATOM 4716 O O . GLN B 1 332 ? -7.725 -27.173 8.075 1.00 21.58 343 GLN B O 1
ATOM 4722 N N . SER B 1 333 ? -6.464 -25.306 8.159 1.00 27.67 344 SER B N 1
ATOM 4723 C CA . SER B 1 333 ? -7.453 -24.545 8.920 1.00 26.56 344 SER B CA 1
ATOM 4724 C C . SER B 1 333 ? -8.836 -24.560 8.268 1.00 26.52 344 SER B C 1
ATOM 4725 O O . SER B 1 333 ? -9.860 -24.657 8.964 1.00 25.89 344 SER B O 1
ATOM 4728 N N . GLU B 1 334 ? -8.890 -24.446 6.940 1.00 22.87 345 GLU B N 1
ATOM 4729 C CA . GLU B 1 334 ? -10.175 -24.518 6.245 1.00 28.42 345 GLU B CA 1
ATOM 4730 C C . GLU B 1 334 ? -10.931 -25.818 6.557 1.00 27.78 345 GLU B C 1
ATOM 4731 O O . GLU B 1 334 ? -12.153 -25.794 6.713 1.00 24.05 345 GLU B O 1
ATOM 4737 N N . PHE B 1 335 ? -10.235 -26.961 6.647 1.00 23.04 346 PHE B N 1
ATOM 4738 C CA . PHE B 1 335 ? -10.941 -28.209 6.959 1.00 28.11 346 PHE B CA 1
ATOM 4739 C C . PHE B 1 335 ? -11.584 -28.139 8.338 1.00 23.08 346 PHE B C 1
ATOM 4740 O O . PHE B 1 335 ? -12.703 -28.622 8.534 1.00 22.21 346 PHE B O 1
ATOM 4748 N N . ALA B 1 336 ? -10.861 -27.593 9.318 1.00 21.66 347 ALA B N 1
ATOM 4749 C CA . ALA B 1 336 ? -11.386 -27.537 10.681 1.00 21.00 347 ALA B CA 1
ATOM 4750 C C . ALA B 1 336 ? -12.627 -26.661 10.762 1.00 27.26 347 ALA B C 1
ATOM 4751 O O . ALA B 1 336 ? -13.618 -27.027 11.413 1.00 24.08 347 ALA B O 1
ATOM 4753 N N . GLU B 1 337 ? -12.594 -25.498 10.100 1.00 28.44 348 GLU B N 1
ATOM 4754 C CA . GLU B 1 337 ? -13.753 -24.609 10.087 1.00 27.99 348 GLU B CA 1
ATOM 4755 C C . GLU B 1 337 ? -14.969 -25.289 9.478 1.00 26.81 348 GLU B C 1
ATOM 4756 O O . GLU B 1 337 ? -16.099 -25.074 9.929 1.00 24.46 348 GLU B O 1
ATOM 4762 N N . LEU B 1 338 ? -14.757 -26.130 8.472 1.00 22.58 349 LEU B N 1
ATOM 4763 C CA . LEU B 1 338 ? -15.850 -26.750 7.742 1.00 23.10 349 LEU B CA 1
ATOM 4764 C C . LEU B 1 338 ? -16.268 -28.100 8.319 1.00 23.07 349 LEU B C 1
ATOM 4765 O O . LEU B 1 338 ? -17.068 -28.802 7.690 1.00 24.01 349 LEU B O 1
ATOM 4770 N N . GLY B 1 339 ? -15.763 -28.476 9.493 1.00 23.24 350 GLY B N 1
ATOM 4771 C CA . GLY B 1 339 ? -16.348 -29.598 10.215 1.00 22.95 350 GLY B CA 1
ATOM 4772 C C . GLY B 1 339 ? -15.389 -30.602 10.819 1.00 25.33 350 GLY B C 1
ATOM 4773 O O . GLY B 1 339 ? -15.792 -31.419 11.649 1.00 24.86 350 GLY B O 1
ATOM 4774 N N . TRP B 1 340 ? -14.121 -30.577 10.415 1.00 22.81 351 TRP B N 1
ATOM 4775 C CA A TRP B 1 340 ? -13.125 -31.504 10.952 0.44 23.31 351 TRP B CA 1
ATOM 4776 C CA B TRP B 1 340 ? -13.132 -31.512 10.959 0.56 22.87 351 TRP B CA 1
ATOM 4777 C C . TRP B 1 340 ? -12.455 -30.865 12.172 1.00 20.53 351 TRP B C 1
ATOM 4778 O O . TRP B 1 340 ? -11.294 -30.475 12.167 1.00 20.97 351 TRP B O 1
ATOM 4799 N N . MET B 1 341 ? -13.224 -30.815 13.250 1.00 21.97 352 MET B N 1
ATOM 4800 C CA . MET B 1 341 ? -12.790 -30.338 14.548 1.00 23.10 352 MET B CA 1
ATOM 4801 C C . MET B 1 341 ? -13.618 -31.080 15.588 1.00 23.03 352 MET B C 1
ATOM 4802 O O . MET B 1 341 ? -14.819 -31.293 15.387 1.00 22.62 352 MET B O 1
ATOM 4807 N N . GLY B 1 342 ? -12.973 -31.516 16.673 1.00 20.01 353 GLY B N 1
ATOM 4808 C CA . GLY B 1 342 ? -13.710 -32.127 17.770 1.00 24.34 353 GLY B CA 1
ATOM 4809 C C . GLY B 1 342 ? -13.038 -31.866 19.101 1.00 24.78 353 GLY B C 1
ATOM 4810 O O . GLY B 1 342 ? -11.923 -31.355 19.155 1.00 22.96 353 GLY B O 1
ATOM 4811 N N . ASN B 1 343 ? -13.731 -32.236 20.185 1.00 23.58 354 ASN B N 1
ATOM 4812 C CA . ASN B 1 343 ? -13.227 -32.101 21.553 1.00 21.71 354 ASN B CA 1
ATOM 4813 C C . ASN B 1 343 ? -13.205 -33.455 22.250 1.00 25.87 354 ASN B C 1
ATOM 4814 O O . ASN B 1 343 ? -14.171 -34.214 22.161 1.00 22.79 354 ASN B O 1
ATOM 4819 N N . PHE B 1 344 ? -12.103 -33.755 22.946 1.00 25.52 355 PHE B N 1
ATOM 4820 C CA . PHE B 1 344 ? -12.111 -34.774 23.999 1.00 26.55 355 PHE B CA 1
ATOM 4821 C C . PHE B 1 344 ? -12.541 -34.122 25.306 1.00 26.78 355 PHE B C 1
ATOM 4822 O O . PHE B 1 344 ? -12.036 -33.054 25.658 1.00 26.34 355 PHE B O 1
ATOM 4830 N N . GLU B 1 345 ? -13.440 -34.771 26.038 1.00 25.64 356 GLU B N 1
ATOM 4831 C CA . GLU B 1 345 ? -13.823 -34.319 27.376 1.00 29.17 356 GLU B CA 1
ATOM 4832 C C . GLU B 1 345 ? -13.114 -35.209 28.394 1.00 29.04 356 GLU B C 1
ATOM 4833 O O . GLU B 1 345 ? -13.550 -36.331 28.663 1.00 28.66 356 GLU B O 1
ATOM 4839 N N . VAL B 1 346 ? -12.017 -34.701 28.947 1.00 25.12 357 VAL B N 1
ATOM 4840 C CA . VAL B 1 346 ? -11.206 -35.435 29.912 1.00 28.99 357 VAL B CA 1
ATOM 4841 C C . VAL B 1 346 ? -11.846 -35.279 31.285 1.00 29.98 357 VAL B C 1
ATOM 4842 O O . VAL B 1 346 ? -12.026 -34.162 31.769 1.00 29.62 357 VAL B O 1
ATOM 4846 N N . ILE B 1 347 ? -12.213 -36.396 31.902 1.00 31.11 358 ILE B N 1
ATOM 4847 C CA . ILE B 1 347 ? -12.845 -36.384 33.217 1.00 30.38 358 ILE B CA 1
ATOM 4848 C C . ILE B 1 347 ? -11.920 -37.066 34.222 1.00 38.84 358 ILE B C 1
ATOM 4849 O O . ILE B 1 347 ? -11.106 -37.927 33.868 1.00 38.68 358 ILE B O 1
ATOM 4854 N N . GLU B 1 348 ? -12.029 -36.659 35.481 1.00 38.94 359 GLU B N 1
ATOM 4855 C CA . GLU B 1 348 ? -11.235 -37.285 36.529 1.00 45.88 359 GLU B CA 1
ATOM 4856 C C . GLU B 1 348 ? -11.945 -38.509 37.102 1.00 50.84 359 GLU B C 1
ATOM 4857 O O . GLU B 1 348 ? -12.887 -39.034 36.506 1.00 48.55 359 GLU B O 1
ATOM 4863 N N . GLY C 1 50 ? -42.632 -102.108 2.009 1.00 63.78 61 GLY C N 1
ATOM 4864 C CA . GLY C 1 50 ? -43.710 -101.176 2.290 1.00 59.51 61 GLY C CA 1
ATOM 4865 C C . GLY C 1 50 ? -43.665 -100.570 3.684 1.00 55.05 61 GLY C C 1
ATOM 4866 O O . GLY C 1 50 ? -44.083 -99.420 3.870 1.00 52.01 61 GLY C O 1
ATOM 4867 N N . PHE C 1 51 ? -43.148 -101.334 4.653 1.00 53.72 62 PHE C N 1
ATOM 4868 C CA . PHE C 1 51 ? -43.175 -100.913 6.052 1.00 45.48 62 PHE C CA 1
ATOM 4869 C C . PHE C 1 51 ? -42.406 -99.616 6.243 1.00 40.94 62 PHE C C 1
ATOM 4870 O O . PHE C 1 51 ? -41.278 -99.468 5.766 1.00 43.88 62 PHE C O 1
ATOM 4878 N N . ASP C 1 52 ? -43.032 -98.671 6.939 1.00 32.30 63 ASP C N 1
ATOM 4879 C CA . ASP C 1 52 ? -42.442 -97.366 7.230 1.00 30.45 63 ASP C CA 1
ATOM 4880 C C . ASP C 1 52 ? -42.297 -97.231 8.741 1.00 32.57 63 ASP C C 1
ATOM 4881 O O . ASP C 1 52 ? -43.287 -96.951 9.439 1.00 32.41 63 ASP C O 1
ATOM 4886 N N . PRO C 1 53 ? -41.092 -97.407 9.292 1.00 28.12 64 PRO C N 1
ATOM 4887 C CA . PRO C 1 53 ? -40.929 -97.332 10.758 1.00 27.68 64 PRO C CA 1
ATOM 4888 C C . PRO C 1 53 ? -41.208 -95.952 11.335 1.00 28.27 64 PRO C C 1
ATOM 4889 O O . PRO C 1 53 ? -41.440 -95.845 12.547 1.00 27.32 64 PRO C O 1
ATOM 4893 N N . TYR C 1 54 ? -41.161 -94.898 10.513 1.00 26.11 65 TYR C N 1
ATOM 4894 C CA . TYR C 1 54 ? -41.411 -93.544 10.997 1.00 27.12 65 TYR C CA 1
ATOM 4895 C C . TYR C 1 54 ? -42.907 -93.286 11.157 1.00 28.88 65 TYR C C 1
ATOM 4896 O O . TYR C 1 54 ? -43.351 -92.819 12.211 1.00 29.20 65 TYR C O 1
ATOM 4905 N N . ALA C 1 55 ? -43.698 -93.622 10.135 1.00 27.97 66 ALA C N 1
ATOM 4906 C CA . ALA C 1 55 ? -45.154 -93.559 10.260 1.00 34.19 66 ALA C CA 1
ATOM 4907 C C . ALA C 1 55 ? -45.668 -94.514 11.338 1.00 27.38 66 ALA C C 1
ATOM 4908 O O . ALA C 1 55 ? -46.596 -94.172 12.079 1.00 29.94 66 ALA C O 1
ATOM 4910 N N . PHE C 1 56 ? -45.058 -95.705 11.462 1.00 26.80 67 PHE C N 1
ATOM 4911 C CA . PHE C 1 56 ? -45.515 -96.678 12.451 1.00 24.44 67 PHE C CA 1
ATOM 4912 C C . PHE C 1 56 ? -45.513 -96.097 13.854 1.00 27.12 67 PHE C C 1
ATOM 4913 O O . PHE C 1 56 ? -46.373 -96.443 14.676 1.00 28.20 67 PHE C O 1
ATOM 4921 N N . LEU C 1 57 ? -44.540 -95.231 14.149 1.00 24.86 68 LEU C N 1
ATOM 4922 C CA . LEU C 1 57 ? -44.379 -94.678 15.491 1.00 27.72 68 LEU C CA 1
ATOM 4923 C C . LEU C 1 57 ? -45.676 -94.108 16.045 1.00 32.34 68 LEU C C 1
ATOM 4924 O O . LEU C 1 57 ? -45.957 -94.254 17.240 1.00 29.25 68 LEU C O 1
ATOM 4929 N N . THR C 1 58 ? -46.461 -93.418 15.201 1.00 24.70 69 THR C N 1
ATOM 4930 C CA . THR C 1 58 ? -47.617 -92.664 15.679 1.00 31.45 69 THR C CA 1
ATOM 4931 C C . THR C 1 58 ? -48.914 -93.083 14.997 1.00 31.46 69 THR C C 1
ATOM 4932 O O . THR C 1 58 ? -49.888 -92.324 15.009 1.00 28.36 69 THR C O 1
ATOM 4936 N N . HIS C 1 59 ? -48.954 -94.284 14.423 1.00 28.42 70 HIS C N 1
ATOM 4937 C CA . HIS C 1 59 ? -50.145 -94.794 13.753 1.00 30.73 70 HIS C CA 1
ATOM 4938 C C . HIS C 1 59 ? -50.971 -95.619 14.735 1.00 31.78 70 HIS C C 1
ATOM 4939 O O . HIS C 1 59 ? -50.485 -96.614 15.282 1.00 27.71 70 HIS C O 1
ATOM 4946 N N . TRP C 1 60 ? -52.214 -95.204 14.960 1.00 28.40 71 TRP C N 1
ATOM 4947 C CA . TRP C 1 60 ? -53.150 -95.915 15.825 1.00 27.38 71 TRP C CA 1
ATOM 4948 C C . TRP C 1 60 ? -54.281 -96.454 14.956 1.00 31.68 71 TRP C C 1
ATOM 4949 O O . TRP C 1 60 ? -54.954 -95.686 14.266 1.00 34.00 71 TRP C O 1
ATOM 4960 N N . GLU C 1 61 ? -54.477 -97.769 14.974 1.00 28.75 72 GLU C N 1
ATOM 4961 C CA . GLU C 1 61 ? -55.620 -98.394 14.310 1.00 34.43 72 GLU C CA 1
ATOM 4962 C C . GLU C 1 61 ? -56.769 -98.451 15.311 1.00 28.32 72 GLU C C 1
ATOM 4963 O O . GLU C 1 61 ? -56.711 -99.209 16.279 1.00 29.26 72 GLU C O 1
ATOM 4969 N N . THR C 1 62 ? -57.802 -97.644 15.092 1.00 29.39 73 THR C N 1
ATOM 4970 C CA . THR C 1 62 ? -58.917 -97.566 16.032 1.00 30.83 73 THR C CA 1
ATOM 4971 C C . THR C 1 62 ? -60.146 -98.324 15.548 1.00 33.67 73 THR C C 1
ATOM 4972 O O . THR C 1 62 ? -61.130 -98.430 16.296 1.00 28.36 73 THR C O 1
ATOM 4976 N N . GLY C 1 63 ? -60.090 -98.895 14.340 1.00 26.74 74 GLY C N 1
ATOM 4977 C CA . GLY C 1 63 ? -61.129 -99.790 13.867 1.00 30.93 74 GLY C CA 1
ATOM 4978 C C . GLY C 1 63 ? -62.325 -99.041 13.304 1.00 32.67 74 GLY C C 1
ATOM 4979 O O . GLY C 1 63 ? -62.393 -97.806 13.290 1.00 34.59 74 GLY C O 1
ATOM 4980 N N . GLU C 1 64 ? -63.287 -99.804 12.802 1.00 35.11 75 GLU C N 1
ATOM 4981 C CA . GLU C 1 64 ? -64.536 -99.192 12.382 1.00 38.41 75 GLU C CA 1
ATOM 4982 C C . GLU C 1 64 ? -65.511 -99.293 13.541 1.00 37.19 75 GLU C C 1
ATOM 4983 O O . GLU C 1 64 ? -65.778 -100.388 14.053 1.00 33.16 75 GLU C O 1
ATOM 4989 N N . VAL C 1 65 ? -65.996 -98.138 13.972 1.00 34.07 76 VAL C N 1
ATOM 4990 C CA . VAL C 1 65 ? -66.681 -97.973 15.243 1.00 34.03 76 VAL C CA 1
ATOM 4991 C C . VAL C 1 65 ? -68.177 -97.903 14.981 1.00 30.96 76 VAL C C 1
ATOM 4992 O O . VAL C 1 65 ? -68.622 -97.340 13.973 1.00 30.40 76 VAL C O 1
ATOM 4996 N N . SER C 1 66 ? -68.948 -98.550 15.846 1.00 33.59 77 SER C N 1
ATOM 4997 C CA . SER C 1 66 ? -70.401 -98.509 15.777 1.00 32.20 77 SER C CA 1
ATOM 4998 C C . SER C 1 66 ? -70.918 -98.682 17.194 1.00 29.81 77 SER C C 1
ATOM 4999 O O . SER C 1 66 ? -70.141 -98.797 18.145 1.00 32.13 77 SER C O 1
ATOM 5002 N N . THR C 1 67 ? -72.237 -98.689 17.348 1.00 29.27 78 THR C N 1
ATOM 5003 C CA . THR C 1 67 ? -72.846 -98.834 18.664 1.00 33.49 78 THR C CA 1
ATOM 5004 C C . THR C 1 67 ? -73.687 -100.103 18.686 1.00 34.29 78 THR C C 1
ATOM 5005 O O . THR C 1 67 ? -74.546 -100.294 17.823 1.00 30.50 78 THR C O 1
ATOM 5009 N N . LEU C 1 68 ? -73.421 -100.977 19.661 1.00 30.44 79 LEU C N 1
ATOM 5010 C CA . LEU C 1 68 ? -74.198 -102.200 19.811 1.00 32.71 79 LEU C CA 1
ATOM 5011 C C . LEU C 1 68 ? -75.605 -101.871 20.302 1.00 33.22 79 LEU C C 1
ATOM 5012 O O . LEU C 1 68 ? -75.847 -100.782 20.828 1.00 35.36 79 LEU C O 1
ATOM 5017 N N . PRO C 1 69 ? -76.552 -102.798 20.141 1.00 31.94 80 PRO C N 1
ATOM 5018 C CA . PRO C 1 69 ? -77.908 -102.541 20.646 1.00 34.90 80 PRO C CA 1
ATOM 5019 C C . PRO C 1 69 ? -77.939 -102.136 22.106 1.00 33.07 80 PRO C C 1
ATOM 5020 O O . PRO C 1 69 ? -78.795 -101.336 22.498 1.00 32.36 80 PRO C O 1
ATOM 5024 N N . SER C 1 70 ? -77.013 -102.643 22.922 1.00 29.39 81 SER C N 1
ATOM 5025 C CA . SER C 1 70 ? -76.969 -102.288 24.337 1.00 30.67 81 SER C CA 1
ATOM 5026 C C . SER C 1 70 ? -76.493 -100.861 24.581 1.00 33.27 81 SER C C 1
ATOM 5027 O O . SER C 1 70 ? -76.575 -100.389 25.718 1.00 32.93 81 SER C O 1
ATOM 5030 N N . GLY C 1 71 ? -75.979 -100.178 23.565 1.00 26.10 82 GLY C N 1
ATOM 5031 C CA . GLY C 1 71 ? -75.306 -98.916 23.753 1.00 30.57 82 GLY C CA 1
ATOM 5032 C C . GLY C 1 71 ? -73.799 -99.007 23.894 1.00 31.49 82 GLY C C 1
ATOM 5033 O O . GLY C 1 71 ? -73.137 -97.968 23.918 1.00 28.81 82 GLY C O 1
ATOM 5034 N N . GLN C 1 72 ? -73.240 -100.210 23.990 1.00 30.83 83 GLN C N 1
ATOM 5035 C CA . GLN C 1 72 ? -71.791 -100.359 24.083 1.00 28.80 83 GLN C CA 1
ATOM 5036 C C . GLN C 1 72 ? -71.120 -100.009 22.756 1.00 27.52 83 GLN C C 1
ATOM 5037 O O . GLN C 1 72 ? -71.611 -100.362 21.683 1.00 29.20 83 GLN C O 1
ATOM 5043 N N . THR C 1 73 ? -69.999 -99.296 22.828 1.00 27.67 84 THR C N 1
ATOM 5044 C CA . THR C 1 73 ? -69.195 -99.033 21.636 1.00 26.37 84 THR C CA 1
ATOM 5045 C C . THR C 1 73 ? -68.563 -100.331 21.138 1.00 28.68 84 THR C C 1
ATOM 5046 O O . THR C 1 73 ? -68.048 -101.126 21.932 1.00 30.43 84 THR C O 1
ATOM 5050 N N . LEU C 1 74 ? -68.638 -100.562 19.828 1.00 28.10 85 LEU C N 1
ATOM 5051 C CA . LEU C 1 74 ? -67.987 -101.693 19.174 1.00 29.30 85 LEU C CA 1
ATOM 5052 C C . LEU C 1 74 ? -66.896 -101.168 18.246 1.00 28.74 85 LEU C C 1
ATOM 5053 O O . LEU C 1 74 ? -67.112 -100.188 17.525 1.00 32.34 85 LEU C O 1
ATOM 5058 N N . ARG C 1 75 ? -65.727 -101.811 18.266 1.00 29.96 86 ARG C N 1
ATOM 5059 C CA . ARG C 1 75 ? -64.664 -101.540 17.304 1.00 27.98 86 ARG C CA 1
ATOM 5060 C C . ARG C 1 75 ? -64.289 -102.836 16.602 1.00 30.78 86 ARG C C 1
ATOM 5061 O O . ARG C 1 75 ? -63.963 -103.830 17.261 1.00 29.18 86 ARG C O 1
ATOM 5069 N N . GLU C 1 76 ? -64.324 -102.821 15.272 1.00 31.68 87 GLU C N 1
ATOM 5070 C CA . GLU C 1 76 ? -64.043 -103.997 14.462 1.00 27.78 87 GLU C CA 1
ATOM 5071 C C . GLU C 1 76 ? -62.735 -103.814 13.706 1.00 28.12 87 GLU C C 1
ATOM 5072 O O . GLU C 1 76 ? -62.477 -102.743 13.148 1.00 32.63 87 GLU C O 1
ATOM 5078 N N . PHE C 1 77 ? -61.935 -104.876 13.658 1.00 28.39 88 PHE C N 1
ATOM 5079 C CA . PHE C 1 77 ? -60.648 -104.877 12.972 1.00 29.48 88 PHE C CA 1
ATOM 5080 C C . PHE C 1 77 ? -60.567 -106.089 12.053 1.00 29.58 88 PHE C C 1
ATOM 5081 O O . PHE C 1 77 ? -61.073 -107.160 12.397 1.00 27.36 88 PHE C O 1
ATOM 5089 N N . ASN C 1 78 ? -59.932 -105.917 10.884 1.00 27.16 89 ASN C N 1
ATOM 5090 C CA . ASN C 1 78 ? -59.677 -107.000 9.938 1.00 29.33 89 ASN C CA 1
ATOM 5091 C C . ASN C 1 78 ? -58.183 -107.294 9.933 1.00 32.20 89 ASN C C 1
ATOM 5092 O O . ASN C 1 78 ? -57.378 -106.409 9.623 1.00 31.55 89 ASN C O 1
ATOM 5097 N N . ILE C 1 79 ? -57.815 -108.532 10.253 1.00 29.26 90 ILE C N 1
ATOM 5098 C CA . ILE C 1 79 ? -56.415 -108.930 10.329 1.00 28.46 90 ILE C CA 1
ATOM 5099 C C . ILE C 1 79 ? -56.226 -110.183 9.491 1.00 33.46 90 ILE C C 1
ATOM 5100 O O . ILE C 1 79 ? -56.928 -111.184 9.690 1.00 28.09 90 ILE C O 1
ATOM 5105 N N . VAL C 1 80 ? -55.272 -110.129 8.564 1.00 28.81 91 VAL C N 1
ATOM 5106 C CA . VAL C 1 80 ? -54.948 -111.248 7.692 1.00 25.06 91 VAL C CA 1
ATOM 5107 C C . VAL C 1 80 ? -53.509 -111.667 7.980 1.00 28.75 91 VAL C C 1
ATOM 5108 O O . VAL C 1 80 ? -52.602 -110.827 7.979 1.00 25.60 91 VAL C O 1
ATOM 5112 N N . ALA C 1 81 ? -53.306 -112.957 8.242 1.00 28.47 92 ALA C N 1
ATOM 5113 C CA . ALA C 1 81 ? -51.962 -113.515 8.306 1.00 26.05 92 ALA C CA 1
ATOM 5114 C C . ALA C 1 81 ? -51.468 -113.781 6.888 1.00 29.65 92 ALA C C 1
ATOM 5115 O O . ALA C 1 81 ? -52.168 -114.412 6.087 1.00 26.85 92 ALA C O 1
ATOM 5117 N N . VAL C 1 82 ? -50.273 -113.292 6.564 1.00 26.37 93 VAL C N 1
ATOM 5118 C CA . VAL C 1 82 ? -49.762 -113.464 5.204 1.00 27.11 93 VAL C CA 1
ATOM 5119 C C . VAL C 1 82 ? -48.243 -113.575 5.248 1.00 25.73 93 VAL C C 1
ATOM 5120 O O . VAL C 1 82 ? -47.572 -112.808 5.948 1.00 26.21 93 VAL C O 1
ATOM 5124 N N . ASP C 1 83 ? -47.708 -114.558 4.531 1.00 28.27 94 ASP C N 1
ATOM 5125 C CA . ASP C 1 83 ? -46.261 -114.692 4.403 1.00 27.49 94 ASP C CA 1
ATOM 5126 C C . ASP C 1 83 ? -45.742 -113.579 3.506 1.00 29.57 94 ASP C C 1
ATOM 5127 O O . ASP C 1 83 ? -46.281 -113.356 2.416 1.00 28.95 94 ASP C O 1
ATOM 5132 N N . LYS C 1 84 ? -44.704 -112.870 3.953 1.00 26.58 95 LYS C N 1
ATOM 5133 C CA . LYS C 1 84 ? -44.236 -111.725 3.186 1.00 30.53 95 LYS C CA 1
ATOM 5134 C C . LYS C 1 84 ? -42.790 -111.400 3.537 1.00 32.11 95 LYS C C 1
ATOM 5135 O O . LYS C 1 84 ? -42.379 -111.522 4.696 1.00 29.74 95 LYS C O 1
ATOM 5141 N N . GLU C 1 85 ? -42.038 -110.946 2.539 1.00 29.56 96 GLU C N 1
ATOM 5142 C CA . GLU C 1 85 ? -40.710 -110.424 2.822 1.00 30.06 96 GLU C CA 1
ATOM 5143 C C . GLU C 1 85 ? -40.821 -109.130 3.614 1.00 31.60 96 GLU C C 1
ATOM 5144 O O . GLU C 1 85 ? -41.707 -108.311 3.372 1.00 30.62 96 GLU C O 1
ATOM 5150 N N . ILE C 1 86 ? -39.939 -108.962 4.594 1.00 31.80 97 ILE C N 1
ATOM 5151 C CA . ILE C 1 86 ? -39.747 -107.668 5.230 1.00 26.53 97 ILE C CA 1
ATOM 5152 C C . ILE C 1 86 ? -38.273 -107.306 5.113 1.00 33.17 97 ILE C C 1
ATOM 5153 O O . ILE C 1 86 ? -37.396 -108.176 5.062 1.00 29.31 97 ILE C O 1
ATOM 5158 N N . GLU C 1 87 ? -38.005 -106.013 5.038 1.00 26.65 98 GLU C N 1
ATOM 5159 C CA . GLU C 1 87 ? -36.642 -105.518 4.983 1.00 33.97 98 GLU C CA 1
ATOM 5160 C C . GLU C 1 87 ? -36.288 -104.953 6.347 1.00 31.91 98 GLU C C 1
ATOM 5161 O O . GLU C 1 87 ? -36.883 -103.964 6.785 1.00 29.39 98 GLU C O 1
ATOM 5167 N N . ILE C 1 88 ? -35.341 -105.600 7.034 1.00 27.76 99 ILE C N 1
ATOM 5168 C CA . ILE C 1 88 ? -34.934 -105.154 8.358 1.00 24.98 99 ILE C CA 1
ATOM 5169 C C . ILE C 1 88 ? -33.685 -104.279 8.308 1.00 28.32 99 ILE C C 1
ATOM 5170 O O . ILE C 1 88 ? -33.269 -103.743 9.343 1.00 32.61 99 ILE C O 1
ATOM 5175 N N . ALA C 1 89 ? -33.082 -104.128 7.131 1.00 30.41 100 ALA C N 1
ATOM 5176 C CA . ALA C 1 89 ? -32.065 -103.153 6.736 1.00 34.92 100 ALA C CA 1
ATOM 5177 C C . ALA C 1 89 ? -31.996 -103.182 5.209 1.00 35.43 100 ALA C C 1
ATOM 5178 O O . ALA C 1 89 ? -32.351 -104.196 4.595 1.00 34.92 100 ALA C O 1
ATOM 5180 N N . PRO C 1 90 ? -31.563 -102.114 4.544 1.00 40.25 101 PRO C N 1
ATOM 5181 C CA . PRO C 1 90 ? -31.626 -102.117 3.073 1.00 32.16 101 PRO C CA 1
ATOM 5182 C C . PRO C 1 90 ? -30.764 -103.231 2.484 1.00 39.00 101 PRO C C 1
ATOM 5183 O O . PRO C 1 90 ? -29.552 -103.283 2.688 1.00 31.20 101 PRO C O 1
ATOM 5187 N N . GLY C 1 91 ? -31.416 -104.155 1.777 1.00 32.27 102 GLY C N 1
ATOM 5188 C CA . GLY C 1 91 ? -30.759 -105.344 1.281 1.00 32.84 102 GLY C CA 1
ATOM 5189 C C . GLY C 1 91 ? -30.721 -106.518 2.234 1.00 38.43 102 GLY C C 1
ATOM 5190 O O . GLY C 1 91 ? -30.149 -107.562 1.879 1.00 40.62 102 GLY C O 1
ATOM 5191 N N . VAL C 1 92 ? -31.303 -106.398 3.430 1.00 31.06 103 VAL C N 1
ATOM 5192 C CA . VAL C 1 92 ? -31.436 -107.527 4.347 1.00 34.74 103 VAL C CA 1
ATOM 5193 C C . VAL C 1 92 ? -32.902 -107.933 4.350 1.00 31.77 103 VAL C C 1
ATOM 5194 O O . VAL C 1 92 ? -33.751 -107.231 4.912 1.00 33.77 103 VAL C O 1
ATOM 5198 N N . TYR C 1 93 ? -33.191 -109.063 3.710 1.00 33.98 104 TYR C N 1
ATOM 5199 C CA . TYR C 1 93 ? -34.544 -109.545 3.494 1.00 36.05 104 TYR C CA 1
ATOM 5200 C C . TYR C 1 93 ? -34.826 -110.658 4.482 1.00 37.09 104 TYR C C 1
ATOM 5201 O O . TYR C 1 93 ? -34.090 -111.650 4.530 1.00 34.87 104 TYR C O 1
ATOM 5210 N N . PHE C 1 94 ? -35.904 -110.514 5.233 1.00 29.13 105 PHE C N 1
ATOM 5211 C CA . PHE C 1 94 ? -36.275 -111.535 6.175 1.00 29.26 105 PHE C CA 1
ATOM 5212 C C . PHE C 1 94 ? -37.594 -112.148 5.740 1.00 28.66 105 PHE C C 1
ATOM 5213 O O . PHE C 1 94 ? -38.550 -111.408 5.478 1.00 28.86 105 PHE C O 1
ATOM 5221 N N . PRO C 1 95 ? -37.680 -113.477 5.628 1.00 28.45 106 PRO C N 1
ATOM 5222 C CA . PRO C 1 95 ? -38.950 -114.107 5.251 1.00 24.36 106 PRO C CA 1
ATOM 5223 C C . PRO C 1 95 ? -39.888 -114.206 6.445 1.00 26.90 106 PRO C C 1
ATOM 5224 O O . PRO C 1 95 ? -39.772 -115.114 7.282 1.00 25.34 106 PRO C O 1
ATOM 5228 N N . ALA C 1 96 ? -40.829 -113.280 6.531 1.00 25.29 107 ALA C N 1
ATOM 5229 C CA . ALA C 1 96 ? -41.648 -113.152 7.726 1.00 24.78 107 ALA C CA 1
ATOM 5230 C C . ALA C 1 96 ? -43.026 -113.777 7.535 1.00 24.70 107 ALA C C 1
ATOM 5231 O O . ALA C 1 96 ? -43.498 -113.979 6.413 1.00 24.65 107 ALA C O 1
ATOM 5233 N N . TRP C 1 97 ? -43.643 -114.122 8.670 1.00 27.53 108 TRP C N 1
ATOM 5234 C CA . TRP C 1 97 ? -45.077 -114.364 8.781 1.00 24.59 108 TRP C CA 1
ATOM 5235 C C . TRP C 1 97 ? -45.662 -113.105 9.413 1.00 25.35 108 TRP C C 1
ATOM 5236 O O . TRP C 1 97 ? -45.213 -112.694 10.486 1.00 20.95 108 TRP C O 1
ATOM 5247 N N . THR C 1 98 ? -46.605 -112.449 8.731 1.00 22.15 109 THR C N 1
ATOM 5248 C CA . THR C 1 98 ? -47.031 -111.120 9.153 1.00 24.55 109 THR C CA 1
ATOM 5249 C C . THR C 1 98 ? -48.536 -111.034 9.405 1.00 26.10 109 THR C C 1
ATOM 5250 O O . THR C 1 98 ? -49.341 -111.796 8.853 1.00 26.25 109 THR C O 1
ATOM 5254 N N . TYR C 1 99 ? -48.902 -110.064 10.236 1.00 23.18 110 TYR C N 1
ATOM 5255 C CA . TYR C 1 99 ? -50.284 -109.610 10.371 1.00 24.31 110 TYR C CA 1
ATOM 5256 C C . TYR C 1 99 ? -50.435 -108.369 9.504 1.00 25.86 110 TYR C C 1
ATOM 5257 O O . TYR C 1 99 ? -49.792 -107.348 9.767 1.00 27.36 110 TYR C O 1
ATOM 5266 N N . ASN C 1 100 ? -51.267 -108.464 8.464 1.00 23.37 111 ASN C N 1
ATOM 5267 C CA . ASN C 1 100 ? -51.563 -107.356 7.547 1.00 26.20 111 ASN C CA 1
ATOM 5268 C C . ASN C 1 100 ? -50.329 -106.886 6.779 1.00 27.82 111 ASN C C 1
ATOM 5269 O O . ASN C 1 100 ? -50.205 -105.705 6.436 1.00 28.91 111 ASN C O 1
ATOM 5274 N N . GLY C 1 101 ? -49.402 -107.795 6.512 1.00 28.14 112 GLY C N 1
ATOM 5275 C CA . GLY C 1 101 ? -48.260 -107.455 5.684 1.00 25.58 112 GLY C CA 1
ATOM 5276 C C . GLY C 1 101 ? -47.202 -106.594 6.330 1.00 29.56 112 GLY C C 1
ATOM 5277 O O . GLY C 1 101 ? -46.376 -106.018 5.616 1.00 32.99 112 GLY C O 1
ATOM 5278 N N . GLN C 1 102 ? -47.184 -106.482 7.658 1.00 28.76 113 GLN C N 1
ATOM 5279 C CA . GLN C 1 102 ? -46.199 -105.636 8.311 1.00 28.19 113 GLN C CA 1
ATOM 5280 C C . GLN C 1 102 ? -45.732 -106.277 9.609 1.00 25.90 113 GLN C C 1
ATOM 5281 O O . GLN C 1 102 ? -46.483 -106.990 10.275 1.00 26.38 113 GLN C O 1
ATOM 5287 N N . VAL C 1 103 ? -44.483 -105.991 9.975 1.00 24.26 114 VAL C N 1
ATOM 5288 C CA . VAL C 1 103 ? -43.917 -106.392 11.255 1.00 25.74 114 VAL C CA 1
ATOM 5289 C C . VAL C 1 103 ? -43.353 -105.147 11.933 1.00 23.79 114 VAL C C 1
ATOM 5290 O O . VAL C 1 103 ? -42.485 -104.477 11.362 1.00 25.45 114 VAL C O 1
ATOM 5294 N N . PRO C 1 104 ? -43.815 -104.771 13.144 1.00 20.91 115 PRO C N 1
ATOM 5295 C CA . PRO C 1 104 ? -44.867 -105.405 13.941 1.00 23.34 115 PRO C CA 1
ATOM 5296 C C . PRO C 1 104 ? -46.214 -105.276 13.265 1.00 23.22 115 PRO C C 1
ATOM 5297 O O . PRO C 1 104 ? -46.318 -104.521 12.286 1.00 24.19 115 PRO C O 1
ATOM 5301 N N . GLY C 1 105 ? -47.219 -106.018 13.749 1.00 23.47 116 GLY C N 1
ATOM 5302 C CA . GLY C 1 105 ? -48.545 -105.909 13.216 1.00 25.33 116 GLY C CA 1
ATOM 5303 C C . GLY C 1 105 ? -49.173 -104.568 13.554 1.00 22.92 116 GLY C C 1
ATOM 5304 O O . GLY C 1 105 ? -48.575 -103.729 14.241 1.00 25.66 116 GLY C O 1
ATOM 5305 N N . PRO C 1 106 ? -50.390 -104.349 13.060 1.00 26.84 117 PRO C N 1
ATOM 5306 C CA . PRO C 1 106 ? -51.076 -103.075 13.331 1.00 25.87 117 PRO C CA 1
ATOM 5307 C C . PRO C 1 106 ? -51.191 -102.800 14.824 1.00 27.10 117 PRO C C 1
ATOM 5308 O O . PRO C 1 106 ? -51.484 -103.696 15.625 1.00 27.11 117 PRO C O 1
ATOM 5312 N N . THR C 1 107 ? -50.949 -101.546 15.200 1.00 24.33 118 THR C N 1
ATOM 5313 C CA . THR C 1 107 ? -51.114 -101.131 16.588 1.00 23.51 118 THR C CA 1
ATOM 5314 C C . THR C 1 107 ? -52.606 -100.895 16.824 1.00 27.75 118 THR C C 1
ATOM 5315 O O . THR C 1 107 ? -53.165 -99.907 16.342 1.00 28.90 118 THR C O 1
ATOM 5319 N N . LEU C 1 108 ? -53.256 -101.805 17.546 1.00 26.37 119 LEU C N 1
ATOM 5320 C CA . LEU C 1 108 ? -54.682 -101.682 17.842 1.00 28.94 119 LEU C CA 1
ATOM 5321 C C . LEU C 1 108 ? -54.871 -100.840 19.099 1.00 27.65 119 LEU C C 1
ATOM 5322 O O . LEU C 1 108 ? -54.221 -101.093 20.121 1.00 26.50 119 LEU C O 1
ATOM 5327 N N . ARG C 1 109 ? -55.760 -99.844 19.027 1.00 23.80 120 ARG C N 1
ATOM 5328 C CA . ARG C 1 109 ? -55.970 -98.917 20.139 1.00 25.64 120 ARG C CA 1
ATOM 5329 C C . ARG C 1 109 ? -57.463 -98.700 20.356 1.00 29.10 120 ARG C C 1
ATOM 5330 O O . ARG C 1 109 ? -58.171 -98.289 19.432 1.00 28.86 120 ARG C O 1
ATOM 5338 N N . VAL C 1 110 ? -57.941 -98.989 21.569 1.00 26.14 121 VAL C N 1
ATOM 5339 C CA . VAL C 1 110 ? -59.362 -98.972 21.899 1.00 26.92 121 VAL C CA 1
ATOM 5340 C C . VAL C 1 110 ? -59.528 -98.327 23.273 1.00 27.85 121 VAL C C 1
ATOM 5341 O O . VAL C 1 110 ? -58.548 -97.959 23.927 1.00 29.76 121 VAL C O 1
ATOM 5345 N N . THR C 1 111 ? -60.779 -98.187 23.720 1.00 26.45 122 THR C N 1
ATOM 5346 C CA . THR C 1 111 ? -61.073 -97.666 25.053 1.00 27.57 122 THR C CA 1
ATOM 5347 C C . THR C 1 111 ? -61.549 -98.793 25.957 1.00 23.70 122 THR C C 1
ATOM 5348 O O . THR C 1 111 ? -62.308 -99.659 25.526 1.00 28.46 122 THR C O 1
ATOM 5352 N N . GLU C 1 112 ? -61.085 -98.781 27.206 1.00 28.55 123 GLU C N 1
ATOM 5353 C CA . GLU C 1 112 ? -61.608 -99.637 28.266 1.00 25.87 123 GLU C CA 1
ATOM 5354 C C . GLU C 1 112 ? -63.131 -99.694 28.208 1.00 35.35 123 GLU C C 1
ATOM 5355 O O . GLU C 1 112 ? -63.803 -98.655 28.201 1.00 32.29 123 GLU C O 1
ATOM 5361 N N . GLY C 1 113 ? -63.671 -100.910 28.142 1.00 30.97 124 GLY C N 1
ATOM 5362 C CA . GLY C 1 113 ? -65.095 -101.116 28.059 1.00 31.34 124 GLY C CA 1
ATOM 5363 C C . GLY C 1 113 ? -65.630 -101.341 26.657 1.00 31.96 124 GLY C C 1
ATOM 5364 O O . GLY C 1 113 ? -66.762 -101.822 26.519 1.00 33.66 124 GLY C O 1
ATOM 5365 N N . ASP C 1 114 ? -64.859 -101.013 25.618 1.00 28.16 125 ASP C N 1
ATOM 5366 C CA . AS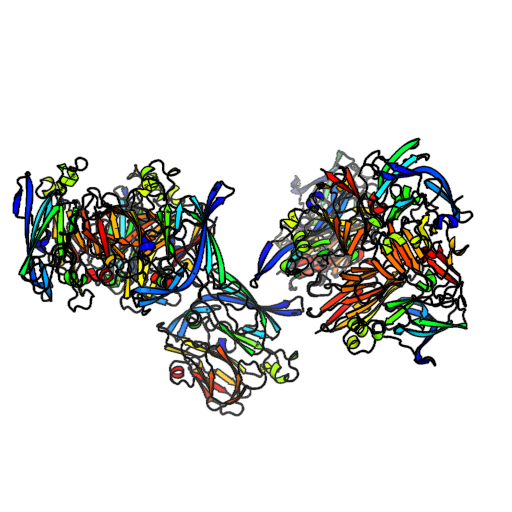P C 1 114 ? -65.307 -101.268 24.250 1.00 28.44 125 ASP C CA 1
ATOM 5367 C C . ASP C 1 114 ? -65.457 -102.763 24.009 1.00 29.36 125 ASP C C 1
ATOM 5368 O O . ASP C 1 114 ? -64.711 -103.583 24.554 1.00 33.19 125 ASP C O 1
ATOM 5373 N N . ARG C 1 115 ? -66.415 -103.122 23.165 1.00 27.37 126 ARG C N 1
ATOM 5374 C CA . ARG C 1 115 ? -66.434 -104.464 22.600 1.00 27.89 126 ARG C CA 1
ATOM 5375 C C . ARG C 1 115 ? -65.498 -104.484 21.400 1.00 30.79 126 ARG C C 1
ATOM 5376 O O . ARG C 1 115 ? -65.526 -103.570 20.570 1.00 27.05 126 ARG C O 1
ATOM 5384 N N . VAL C 1 116 ? -64.642 -105.500 21.327 1.00 30.21 127 VAL C N 1
ATOM 5385 C CA . VAL C 1 116 ? -63.636 -105.598 20.275 1.00 22.19 127 VAL C CA 1
ATOM 5386 C C . VAL C 1 116 ? -63.939 -106.837 19.453 1.00 25.85 127 VAL C C 1
ATOM 5387 O O . VAL C 1 116 ? -64.132 -107.924 20.010 1.00 25.67 127 VAL C O 1
ATOM 5391 N N . ARG C 1 117 ? -63.983 -106.678 18.136 1.00 24.86 128 ARG C N 1
ATOM 5392 C CA . ARG C 1 117 ? -64.096 -107.810 17.227 1.00 29.04 128 ARG C CA 1
ATOM 5393 C C . ARG C 1 117 ? -62.925 -107.770 16.259 1.00 30.40 128 ARG C C 1
ATOM 5394 O O . ARG C 1 117 ? -62.736 -106.779 15.546 1.00 31.40 128 ARG C O 1
ATOM 5402 N N . VAL C 1 118 ? -62.133 -108.829 16.254 1.00 29.84 129 VAL C N 1
ATOM 5403 C CA . VAL C 1 118 ? -60.980 -108.946 15.373 1.00 26.15 129 VAL C CA 1
ATOM 5404 C C . VAL C 1 118 ? -61.291 -110.079 14.410 1.00 30.51 129 VAL C C 1
ATOM 5405 O O . VAL C 1 118 ? -61.292 -111.255 14.800 1.00 29.74 129 VAL C O 1
ATOM 5409 N N . HIS C 1 119 ? -61.613 -109.730 13.168 1.00 25.78 130 HIS C N 1
ATOM 5410 C CA . HIS C 1 119 ? -61.915 -110.734 12.149 1.00 28.22 130 HIS C CA 1
ATOM 5411 C C . HIS C 1 119 ? -60.584 -111.229 11.584 1.00 28.57 130 HIS C C 1
ATOM 5412 O O . HIS C 1 119 ? -59.938 -110.537 10.796 1.00 27.85 130 HIS C O 1
ATOM 5419 N N . PHE C 1 120 ? -60.170 -112.429 11.992 1.00 28.30 131 PHE C N 1
ATOM 5420 C CA . PHE C 1 120 ? -58.868 -112.983 11.636 1.00 27.95 131 PHE C CA 1
ATOM 5421 C C . PHE C 1 120 ? -59.024 -113.978 10.493 1.00 31.15 131 PHE C C 1
ATOM 5422 O O . PHE C 1 120 ? -59.837 -114.904 10.580 1.00 31.72 131 PHE C O 1
ATOM 5430 N N . HIS C 1 121 ? -58.251 -113.783 9.423 1.00 24.32 132 HIS C N 1
ATOM 5431 C CA . HIS C 1 121 ? -58.235 -114.703 8.296 1.00 25.29 132 HIS C CA 1
ATOM 5432 C C . HIS C 1 121 ? -56.798 -115.131 8.029 1.00 29.01 132 HIS C C 1
ATOM 5433 O O . HIS C 1 121 ? -55.900 -114.288 7.972 1.00 24.81 132 HIS C O 1
ATOM 5440 N N . ASN C 1 122 ? -56.576 -116.429 7.859 1.00 30.27 133 ASN C N 1
ATOM 5441 C CA . ASN C 1 122 ? -55.234 -116.949 7.614 1.00 28.20 133 ASN C CA 1
ATOM 5442 C C . ASN C 1 122 ? -55.047 -117.136 6.113 1.00 27.16 133 ASN C C 1
ATOM 5443 O O . ASN C 1 122 ? -55.574 -118.087 5.525 1.00 30.45 133 ASN C O 1
ATOM 5448 N N . ALA C 1 123 ? -54.304 -116.227 5.488 1.00 28.34 134 ALA C N 1
ATOM 5449 C CA . ALA C 1 123 ? -53.923 -116.390 4.091 1.00 28.37 134 ALA C CA 1
ATOM 5450 C C . ALA C 1 123 ? -52.485 -116.863 3.947 1.00 31.02 134 ALA C C 1
ATOM 5451 O O . ALA C 1 123 ? -51.866 -116.642 2.896 1.00 32.49 134 ALA C O 1
ATOM 5453 N N . GLY C 1 124 ? -51.944 -117.498 4.982 1.00 28.48 135 GLY C N 1
ATOM 5454 C CA . GLY C 1 124 ? -50.578 -117.975 4.993 1.00 34.22 135 GLY C CA 1
ATOM 5455 C C . GLY C 1 124 ? -50.482 -119.435 4.602 1.00 31.18 135 GLY C C 1
ATOM 5456 O O . GLY C 1 124 ? -51.395 -120.010 3.998 1.00 30.86 135 GLY C O 1
ATOM 5457 N N . SER C 1 125 ? -49.358 -120.052 4.958 1.00 30.72 136 SER C N 1
ATOM 5458 C CA . SER C 1 125 ? -49.114 -121.445 4.605 1.00 31.40 136 SER C CA 1
ATOM 5459 C C . SER C 1 125 ? -49.096 -122.374 5.809 1.00 31.44 136 SER C C 1
ATOM 5460 O O . SER C 1 125 ? -49.156 -123.593 5.626 1.00 29.27 136 SER C O 1
ATOM 5463 N N . HIS C 1 126 ? -49.023 -121.837 7.024 1.00 24.32 137 HIS C N 1
ATOM 5464 C CA . HIS C 1 126 ? -49.021 -122.600 8.261 1.00 28.66 137 HIS C CA 1
ATOM 5465 C C . HIS C 1 126 ? -50.214 -122.194 9.119 1.00 27.20 137 HIS C C 1
ATOM 5466 O O . HIS C 1 126 ? -50.797 -121.127 8.908 1.00 26.57 137 HIS C O 1
ATOM 5473 N N . PRO C 1 127 ? -50.609 -123.017 10.091 1.00 31.39 138 PRO C N 1
ATOM 5474 C CA . PRO C 1 127 ? -51.652 -122.580 11.031 1.00 24.98 138 PRO C CA 1
ATOM 5475 C C . PRO C 1 127 ? -51.136 -121.457 11.921 1.00 31.71 138 PRO C C 1
ATOM 5476 O O . PRO C 1 127 ? -49.953 -121.417 12.276 1.00 26.24 138 PRO C O 1
ATOM 5480 N N . HIS C 1 128 ? -52.048 -120.561 12.309 1.00 24.85 139 HIS C N 1
ATOM 5481 C CA . HIS C 1 128 ? -51.721 -119.393 13.130 1.00 27.66 139 HIS C CA 1
ATOM 5482 C C . HIS C 1 128 ? -52.885 -119.074 14.065 1.00 30.57 139 HIS C C 1
ATOM 5483 O O . HIS C 1 128 ? -54.018 -119.518 13.850 1.00 27.34 139 HIS C O 1
ATOM 5490 N N . THR C 1 129 ? -52.588 -118.304 15.119 1.00 26.04 140 THR C N 1
ATOM 5491 C CA . THR C 1 129 ? -53.609 -117.756 16.009 1.00 22.79 140 THR C CA 1
ATOM 5492 C C . THR C 1 129 ? -53.288 -116.294 16.290 1.00 22.93 140 THR C C 1
ATOM 5493 O O . THR C 1 129 ? -52.261 -115.765 15.855 1.00 23.80 140 THR C O 1
ATOM 5497 N N . ILE C 1 130 ? -54.166 -115.645 17.052 1.00 24.09 141 ILE C N 1
ATOM 5498 C CA . ILE C 1 130 ? -53.870 -114.375 17.716 1.00 25.99 141 ILE C CA 1
ATOM 5499 C C . ILE C 1 130 ? -54.149 -114.583 19.199 1.00 28.13 141 ILE C C 1
ATOM 5500 O O . ILE C 1 130 ? -55.309 -114.761 19.593 1.00 24.73 141 ILE C O 1
ATOM 5505 N N . HIS C 1 131 ? -53.100 -114.542 20.032 1.00 23.90 142 HIS C N 1
ATOM 5506 C CA . HIS C 1 131 ? -53.254 -114.577 21.486 1.00 25.55 142 HIS C CA 1
ATOM 5507 C C . HIS C 1 131 ? -53.092 -113.151 21.994 1.00 28.44 142 HIS C C 1
ATOM 5508 O O . HIS C 1 131 ? -52.007 -112.566 21.888 1.00 25.41 142 HIS C O 1
ATOM 5515 N N . PHE C 1 132 ? -54.177 -112.578 22.506 1.00 23.68 143 PHE C N 1
ATOM 5516 C CA . PHE C 1 132 ? -54.114 -111.253 23.104 1.00 26.45 143 PHE C CA 1
ATOM 5517 C C . PHE C 1 132 ? -53.664 -111.359 24.553 1.00 24.99 143 PHE C C 1
ATOM 5518 O O . PHE C 1 132 ? -54.061 -112.274 25.279 1.00 28.64 143 PHE C O 1
ATOM 5526 N N . HIS C 1 133 ? -52.814 -110.428 24.962 1.00 27.95 144 HIS C N 1
ATOM 5527 C CA . HIS C 1 133 ? -52.595 -110.166 26.379 1.00 27.99 144 HIS C CA 1
ATOM 5528 C C . HIS C 1 133 ? -53.717 -109.232 26.829 1.00 33.01 144 HIS C C 1
ATOM 5529 O O . HIS C 1 133 ? -53.761 -108.063 26.432 1.00 37.08 144 HIS C O 1
ATOM 5536 N N . GLY C 1 134 ? -54.635 -109.757 27.622 1.00 30.31 145 GLY C N 1
ATOM 5537 C CA . GLY C 1 134 ? -55.836 -109.044 28.010 1.00 29.64 145 GLY C CA 1
ATOM 5538 C C . GLY C 1 134 ? -56.827 -110.026 28.585 1.00 32.71 145 GLY C C 1
ATOM 5539 O O . GLY C 1 134 ? -56.640 -111.244 28.530 1.00 25.98 145 GLY C O 1
ATOM 5540 N N . ILE C 1 135 ? -57.893 -109.484 29.161 1.00 25.32 146 ILE C N 1
ATOM 5541 C CA . ILE C 1 135 ? -58.916 -110.345 29.751 1.00 23.87 146 ILE C CA 1
ATOM 5542 C C . ILE C 1 135 ? -59.887 -110.790 28.666 1.00 26.18 146 ILE C C 1
ATOM 5543 O O . ILE C 1 135 ? -60.400 -109.965 27.908 1.00 28.61 146 ILE C O 1
ATOM 5548 N N . HIS C 1 136 ? -60.155 -112.090 28.598 1.00 29.50 147 HIS C N 1
ATOM 5549 C CA . HIS C 1 136 ? -61.075 -112.642 27.609 1.00 29.33 147 HIS C CA 1
ATOM 5550 C C . HIS C 1 136 ? -61.397 -114.097 27.993 1.00 23.71 147 HIS C C 1
ATOM 5551 O O . HIS C 1 136 ? -60.689 -114.696 28.802 1.00 27.55 147 HIS C O 1
ATOM 5558 N N . PRO C 1 137 ? -62.475 -114.663 27.447 1.00 27.86 148 PRO C N 1
ATOM 5559 C CA . PRO C 1 137 ? -62.769 -116.078 27.693 1.00 28.79 148 PRO C CA 1
ATOM 5560 C C . PRO C 1 137 ? -61.668 -116.982 27.149 1.00 29.44 148 PRO C C 1
ATOM 5561 O O . PRO C 1 137 ? -60.944 -116.624 26.219 1.00 27.28 148 PRO C O 1
ATOM 5565 N N . ALA C 1 138 ? -61.587 -118.195 27.716 1.00 23.27 149 ALA C N 1
ATOM 5566 C CA . ALA C 1 138 ? -60.612 -119.188 27.250 1.00 30.41 149 ALA C CA 1
ATOM 5567 C C . ALA C 1 138 ? -60.793 -119.519 25.771 1.00 32.60 149 ALA C C 1
ATOM 5568 O O . ALA C 1 138 ? -59.812 -119.769 25.058 1.00 28.49 149 ALA C O 1
ATOM 5570 N N . SER C 1 139 ? -62.036 -119.545 25.289 1.00 27.97 150 SER C N 1
ATOM 5571 C CA . SER C 1 139 ? -62.267 -119.881 23.886 1.00 25.46 150 SER C CA 1
ATOM 5572 C C . SER C 1 139 ? -61.783 -118.798 22.926 1.00 22.56 150 SER C C 1
ATOM 5573 O O . SER C 1 139 ? -61.675 -119.059 21.724 1.00 30.52 150 SER C O 1
ATOM 5576 N N . MET C 1 140 ? -61.493 -117.602 23.421 1.00 23.38 151 MET C N 1
ATOM 5577 C CA . MET C 1 140 ? -60.961 -116.504 22.630 1.00 26.91 151 MET C CA 1
ATOM 5578 C C . MET C 1 140 ? -59.469 -116.275 22.872 1.00 23.29 151 MET C C 1
ATOM 5579 O O . MET C 1 140 ? -58.944 -115.224 22.498 1.00 23.85 151 MET C O 1
ATOM 5584 N N . ASP C 1 141 ? -58.782 -117.226 23.496 1.00 25.03 152 ASP C N 1
ATOM 5585 C CA . ASP C 1 141 ? -57.407 -117.029 23.955 1.00 27.99 152 ASP C CA 1
ATOM 5586 C C . ASP C 1 141 ? -56.366 -117.246 22.857 1.00 25.27 152 ASP C C 1
ATOM 5587 O O . ASP C 1 141 ? -55.194 -116.922 23.066 1.00 27.29 152 ASP C O 1
ATOM 5592 N N . GLY C 1 142 ? -56.755 -117.762 21.696 1.00 25.70 153 GLY C N 1
ATOM 5593 C CA . GLY C 1 142 ? -55.784 -117.962 20.628 1.00 26.37 153 GLY C CA 1
ATOM 5594 C C . GLY C 1 142 ? -54.676 -118.956 20.927 1.00 28.11 153 GLY C C 1
ATOM 5595 O O . GLY C 1 142 ? -53.525 -118.718 20.541 1.00 31.04 153 GLY C O 1
ATOM 5596 N N . VAL C 1 143 ? -54.990 -120.057 21.613 1.00 26.53 154 VAL C N 1
ATOM 5597 C CA . VAL C 1 143 ? -54.037 -121.152 21.827 1.00 25.09 154 VAL C CA 1
ATOM 5598 C C . VAL C 1 143 ? -54.529 -122.388 21.086 1.00 28.38 154 VAL C C 1
ATOM 5599 O O . VAL C 1 143 ? -55.721 -122.469 20.746 1.00 32.54 154 VAL C O 1
ATOM 5603 N N . PRO C 1 144 ? -53.662 -123.364 20.797 1.00 29.04 155 PRO C N 1
ATOM 5604 C CA . PRO C 1 144 ? -54.124 -124.515 20.000 1.00 27.08 155 PRO C CA 1
ATOM 5605 C C . PRO C 1 144 ? -55.129 -125.402 20.720 1.00 30.01 155 PRO C C 1
ATOM 5606 O O . PRO C 1 144 ? -55.922 -126.079 20.051 1.00 33.77 155 PRO C O 1
ATOM 5610 N N . GLY C 1 145 ? -55.132 -125.433 22.047 1.00 26.24 156 GLY C N 1
ATOM 5611 C CA . GLY C 1 145 ? -55.957 -126.424 22.720 1.00 34.10 156 GLY C CA 1
ATOM 5612 C C . GLY C 1 145 ? -57.361 -126.024 23.156 1.00 40.04 156 GLY C C 1
ATOM 5613 O O . GLY C 1 145 ? -58.017 -126.812 23.847 1.00 32.35 156 GLY C O 1
ATOM 5614 N N . THR C 1 146 ? -57.851 -124.832 22.803 1.00 35.76 157 THR C N 1
ATOM 5615 C CA . THR C 1 146 ? -59.185 -124.391 23.209 1.00 31.95 157 THR C CA 1
ATOM 5616 C C . THR C 1 146 ? -59.896 -123.720 22.040 1.00 33.57 157 THR C C 1
ATOM 5617 O O . THR C 1 146 ? -59.267 -123.275 21.072 1.00 28.62 157 THR C O 1
ATOM 5621 N N . GLY C 1 147 ? -61.229 -123.619 22.162 1.00 32.87 158 GLY C N 1
ATOM 5622 C CA . GLY C 1 147 ? -62.031 -122.902 21.203 1.00 31.06 158 GLY C CA 1
ATOM 5623 C C . GLY C 1 147 ? -61.883 -123.456 19.803 1.00 26.28 158 GLY C C 1
ATOM 5624 O O . GLY C 1 147 ? -61.974 -124.666 19.577 1.00 29.20 158 GLY C O 1
ATOM 5625 N N . PRO C 1 148 ? -61.638 -122.578 18.828 1.00 26.59 159 PRO C N 1
ATOM 5626 C CA . PRO C 1 148 ? -61.410 -123.059 17.460 1.00 31.33 159 PRO C CA 1
ATOM 5627 C C . PRO C 1 148 ? -60.028 -123.648 17.268 1.00 32.23 159 PRO C C 1
ATOM 5628 O O . PRO C 1 148 ? -59.772 -124.255 16.221 1.00 30.96 159 PRO C O 1
ATOM 5632 N N . GLY C 1 149 ? -59.142 -123.499 18.251 1.00 32.54 160 GLY C N 1
ATOM 5633 C CA . GLY C 1 149 ? -57.773 -123.952 18.104 1.00 33.96 160 GLY C CA 1
ATOM 5634 C C . GLY C 1 149 ? -57.036 -123.037 17.143 1.00 32.01 160 GLY C C 1
ATOM 5635 O O . GLY C 1 149 ? -57.371 -121.862 16.968 1.00 28.20 160 GLY C O 1
ATOM 5636 N N . MET C 1 150 ? -56.018 -123.600 16.505 1.00 27.76 161 MET C N 1
ATOM 5637 C CA . MET C 1 150 ? -55.301 -122.871 15.471 1.00 27.25 161 MET C CA 1
ATOM 5638 C C . MET C 1 150 ? -56.192 -122.638 14.253 1.00 27.59 161 MET C C 1
ATOM 5639 O O . MET C 1 150 ? -57.106 -123.410 13.972 1.00 28.28 161 MET C O 1
ATOM 5644 N N . ILE C 1 151 ? -55.918 -121.556 13.530 1.00 26.87 162 ILE C N 1
ATOM 5645 C CA . ILE C 1 151 ? -56.672 -121.185 12.335 1.00 30.98 162 ILE C CA 1
ATOM 5646 C C . ILE C 1 151 ? -55.841 -121.608 11.126 1.00 30.41 162 ILE C C 1
ATOM 5647 O O . ILE C 1 151 ? -54.762 -121.058 10.875 1.00 26.67 162 ILE C O 1
ATOM 5652 N N . TYR C 1 152 ? -56.340 -122.582 10.370 1.00 28.66 163 TYR C N 1
ATOM 5653 C CA . TYR C 1 152 ? -55.534 -123.153 9.305 1.00 29.60 163 TYR C CA 1
ATOM 5654 C C . TYR C 1 152 ? -55.634 -122.302 8.048 1.00 33.73 163 TYR C C 1
ATOM 5655 O O . TYR C 1 152 ? -56.504 -121.428 7.947 1.00 30.25 163 TYR C O 1
ATOM 5664 N N . PRO C 1 153 ? -54.707 -122.483 7.106 1.00 32.21 164 PRO C N 1
ATOM 5665 C CA . PRO C 1 153 ? -54.751 -121.696 5.869 1.00 30.35 164 PRO C CA 1
ATOM 5666 C C . PRO C 1 153 ? -56.128 -121.749 5.218 1.00 31.75 164 PRO C C 1
ATOM 5667 O O . PRO C 1 153 ? -56.735 -122.813 5.080 1.00 29.20 164 PRO C O 1
ATOM 5671 N N . GLY C 1 154 ? -56.639 -120.580 4.858 1.00 30.84 165 GLY C N 1
ATOM 5672 C CA . GLY C 1 154 ? -57.947 -120.478 4.263 1.00 33.86 165 GLY C CA 1
ATOM 5673 C C . GLY C 1 154 ? -59.093 -120.332 5.238 1.00 30.79 165 GLY C C 1
ATOM 5674 O O . GLY C 1 154 ? -60.206 -120.000 4.808 1.00 31.57 165 GLY C O 1
ATOM 5675 N N . GLU C 1 155 ? -58.864 -120.544 6.533 1.00 32.64 166 GLU C N 1
ATOM 5676 C CA . GLU C 1 155 ? -59.924 -120.438 7.528 1.00 30.09 166 GLU C CA 1
ATOM 5677 C C . GLU C 1 155 ? -59.967 -119.032 8.126 1.00 33.31 166 GLU C C 1
ATOM 5678 O O . GLU C 1 155 ? -59.021 -118.246 8.005 1.00 30.08 166 GLU C O 1
ATOM 5684 N N . SER C 1 156 ? -61.074 -118.742 8.814 1.00 27.30 167 SER C N 1
ATOM 5685 C CA . SER C 1 156 ? -61.331 -117.439 9.420 1.00 33.56 167 SER C CA 1
ATOM 5686 C C . SER C 1 156 ? -61.904 -117.645 10.812 1.00 34.12 167 SER C C 1
ATOM 5687 O O . SER C 1 156 ? -62.501 -118.680 11.107 1.00 35.76 167 SER C O 1
ATOM 5690 N N . PHE C 1 157 ? -61.745 -116.634 11.662 1.00 29.98 168 PHE C N 1
ATOM 5691 C CA . PHE C 1 157 ? -62.320 -116.695 12.996 1.00 30.89 168 PHE C CA 1
ATOM 5692 C C . PHE C 1 157 ? -62.378 -115.284 13.563 1.00 27.93 168 PHE C C 1
ATOM 5693 O O . PHE C 1 157 ? -61.473 -114.487 13.328 1.00 27.71 168 PHE C O 1
ATOM 5701 N N . THR C 1 158 ? -63.439 -114.975 14.313 1.00 26.14 169 THR C N 1
ATOM 5702 C CA . THR C 1 158 ? -63.572 -113.653 14.926 1.00 27.19 169 THR C CA 1
ATOM 5703 C C . THR C 1 158 ? -63.297 -113.770 16.418 1.00 27.98 169 THR C C 1
ATOM 5704 O O . THR C 1 158 ? -64.077 -114.387 17.147 1.00 31.71 169 THR C O 1
ATOM 5708 N N . TYR C 1 159 ? -62.166 -113.209 16.861 1.00 23.90 170 TYR C N 1
ATOM 5709 C CA . TYR C 1 159 ? -61.921 -113.032 18.284 1.00 25.75 170 TYR C CA 1
ATOM 5710 C C . TYR C 1 159 ? -62.788 -111.883 18.791 1.00 31.68 170 TYR C C 1
ATOM 5711 O O . TYR C 1 159 ? -62.837 -110.817 18.169 1.00 29.62 170 TYR C O 1
ATOM 5720 N N . GLU C 1 160 ? -63.486 -112.099 19.904 1.00 26.64 171 GLU C N 1
ATOM 5721 C CA . GLU C 1 160 ? -64.414 -111.096 20.414 1.00 28.50 171 GLU C CA 1
ATOM 5722 C C . GLU C 1 160 ? -64.366 -111.083 21.933 1.00 27.85 171 GLU C C 1
ATOM 5723 O O . GLU C 1 160 ? -64.476 -112.140 22.559 1.00 30.80 171 GLU C O 1
ATOM 5729 N N . PHE C 1 161 ? -64.203 -109.894 22.516 1.00 26.16 172 PHE C N 1
ATOM 5730 C CA . PHE C 1 161 ? -64.086 -109.724 23.955 1.00 25.96 172 PHE C CA 1
ATOM 5731 C C . PHE C 1 161 ? -64.306 -108.257 24.302 1.00 28.28 172 PHE C C 1
ATOM 5732 O O . PHE C 1 161 ? -64.234 -107.378 23.442 1.00 29.13 172 PHE C O 1
ATOM 5740 N N . ASP C 1 162 ? -64.558 -107.999 25.580 1.00 27.90 173 ASP C N 1
ATOM 5741 C CA . ASP C 1 162 ? -64.590 -106.628 26.071 1.00 31.96 173 ASP C CA 1
ATOM 5742 C C . ASP C 1 162 ? -63.178 -106.206 26.451 1.00 26.23 173 ASP C C 1
ATOM 5743 O O . ASP C 1 162 ? -62.397 -107.008 26.969 1.00 28.89 173 ASP C O 1
ATOM 5748 N N . ALA C 1 163 ? -62.842 -104.955 26.156 1.00 27.19 174 ALA C N 1
ATOM 5749 C CA . ALA C 1 163 ? -61.469 -104.472 26.304 1.00 29.34 174 ALA C CA 1
ATOM 5750 C C . ALA C 1 163 ? -61.200 -104.128 27.762 1.00 26.22 174 ALA C C 1
ATOM 5751 O O . ALA C 1 163 ? -61.509 -103.029 28.214 1.00 27.28 174 ALA C O 1
ATOM 5753 N N . TYR C 1 164 ? -60.603 -105.067 28.492 1.00 26.32 175 TYR C N 1
ATOM 5754 C CA . TYR C 1 164 ? -60.114 -104.888 29.852 1.00 30.22 175 TYR C CA 1
ATOM 5755 C C . TYR C 1 164 ? -58.804 -105.645 30.009 1.00 27.93 175 TYR C C 1
ATOM 5756 O O . TYR C 1 164 ? -58.592 -106.658 29.328 1.00 29.00 175 TYR C O 1
ATOM 5765 N N . PRO C 1 165 ? -57.911 -105.194 30.915 1.00 26.80 176 PRO C N 1
ATOM 5766 C CA . PRO C 1 165 ? -57.936 -103.952 31.706 1.00 25.82 176 PRO C CA 1
ATOM 5767 C C . PRO C 1 165 ? -57.299 -102.822 30.917 1.00 30.96 176 PRO C C 1
ATOM 5768 O O . PRO C 1 165 ? -56.630 -103.138 29.931 1.00 29.88 176 PRO C O 1
ATOM 5772 N N . PHE C 1 166 ? -57.465 -101.556 31.308 1.00 25.83 177 PHE C N 1
ATOM 5773 C CA . PHE C 1 166 ? -56.761 -100.517 30.573 1.00 27.54 177 PHE C CA 1
ATOM 5774 C C . PHE C 1 166 ? -55.263 -100.699 30.755 1.00 28.92 177 PHE C C 1
ATOM 5775 O O . PHE C 1 166 ? -54.802 -101.215 31.777 1.00 27.64 177 PHE C O 1
ATOM 5783 N N . GLY C 1 167 ? -54.509 -100.302 29.740 1.00 28.12 178 GLY C N 1
ATOM 5784 C CA . GLY C 1 167 ? -53.067 -100.281 29.843 1.00 28.15 178 GLY C CA 1
ATOM 5785 C C . GLY C 1 167 ? -52.416 -100.549 28.500 1.00 28.19 178 GLY C C 1
ATOM 5786 O O . GLY C 1 167 ? -53.026 -100.388 27.448 1.00 23.62 178 GLY C O 1
ATOM 5787 N N . CYS C 1 168 ? -51.151 -100.957 28.581 1.00 29.98 179 CYS C N 1
ATOM 5788 C CA . CYS C 1 168 ? -50.326 -101.260 27.419 1.00 22.98 179 CYS C CA 1
ATOM 5789 C C . CYS C 1 168 ? -50.230 -102.777 27.315 1.00 25.63 179 CYS C C 1
ATOM 5790 O O . CYS C 1 168 ? -49.794 -103.435 28.262 1.00 25.27 179 CYS C O 1
ATOM 5793 N N . HIS C 1 169 ? -50.680 -103.330 26.196 1.00 22.04 180 HIS C N 1
ATOM 5794 C CA . HIS C 1 169 ? -50.663 -104.771 26.013 1.00 26.11 180 HIS C CA 1
ATOM 5795 C C . HIS C 1 169 ? -50.153 -105.105 24.618 1.00 25.56 180 HIS C C 1
ATOM 5796 O O . HIS C 1 169 ? -49.590 -104.249 23.930 1.00 24.90 180 HIS C O 1
ATOM 5803 N N . LEU C 1 170 ? -50.337 -106.350 24.201 1.00 26.96 181 LEU C N 1
ATOM 5804 C CA . LEU C 1 170 ? -49.749 -106.830 22.960 1.00 25.61 181 LEU C CA 1
ATOM 5805 C C . LEU C 1 170 ? -50.503 -108.081 22.546 1.00 25.65 181 LEU C C 1
ATOM 5806 O O . LEU C 1 170 ? -51.255 -108.673 23.328 1.00 26.12 181 LEU C O 1
ATOM 5811 N N . TYR C 1 171 ? -50.298 -108.470 21.297 1.00 22.35 182 TYR C N 1
ATOM 5812 C CA . TYR C 1 171 ? -50.852 -109.713 20.802 1.00 24.49 182 TYR C CA 1
ATOM 5813 C C . TYR C 1 171 ? -49.779 -110.431 20.002 1.00 19.06 182 TYR C C 1
ATOM 5814 O O . TYR C 1 171 ? -48.856 -109.807 19.471 1.00 25.42 182 TYR C O 1
ATOM 5823 N N . HIS C 1 172 ? -49.892 -111.750 19.929 1.00 22.78 183 HIS C N 1
ATOM 5824 C CA . HIS C 1 172 ? -48.930 -112.494 19.123 1.00 24.47 183 HIS C CA 1
ATOM 5825 C C . HIS C 1 172 ? -49.470 -113.892 18.882 1.00 26.83 183 HIS C C 1
ATOM 5826 O O . HIS C 1 172 ? -50.379 -114.357 19.575 1.00 25.32 183 HIS C O 1
ATOM 5833 N N . CYS C 1 173 ? -48.888 -114.555 17.884 1.00 23.38 184 CYS C N 1
ATOM 5834 C CA . CYS C 1 173 ? -49.283 -115.907 17.548 1.00 23.53 184 CYS C CA 1
ATOM 5835 C C . CYS C 1 173 ? -48.870 -116.863 18.658 1.00 27.58 184 CYS C C 1
ATOM 5836 O O . CYS C 1 173 ? -47.812 -116.707 19.269 1.00 26.30 184 CYS C O 1
ATOM 5839 N N . HIS C 1 174 ? -49.722 -117.841 18.934 1.00 29.23 185 HIS C N 1
ATOM 5840 C CA . HIS C 1 174 ? -49.420 -118.907 19.897 1.00 28.34 185 HIS C CA 1
ATOM 5841 C C . HIS C 1 174 ? -49.725 -120.208 19.170 1.00 30.14 185 HIS C C 1
ATOM 5842 O O . HIS C 1 174 ? -50.788 -120.801 19.358 1.00 31.57 185 HIS C O 1
ATOM 5849 N N . ALA C 1 175 ? -48.804 -120.625 18.310 1.00 34.01 186 ALA C N 1
ATOM 5850 C CA . ALA C 1 175 ? -48.944 -121.836 17.510 1.00 28.02 186 ALA C CA 1
ATOM 5851 C C . ALA C 1 175 ? -47.790 -122.784 17.849 1.00 31.02 186 ALA C C 1
ATOM 5852 O O . ALA C 1 175 ? -47.054 -122.578 18.817 1.00 34.59 186 ALA C O 1
ATOM 5854 N N . ILE C 1 176 ? -47.639 -123.839 17.064 1.00 32.80 187 ILE C N 1
ATOM 5855 C CA . ILE C 1 176 ? -46.668 -124.892 17.352 1.00 27.86 187 ILE C CA 1
ATOM 5856 C C . ILE C 1 176 ? -45.550 -124.798 16.320 1.00 31.33 187 ILE C C 1
ATOM 5857 O O . ILE C 1 176 ? -45.824 -124.886 15.118 1.00 28.56 187 ILE C O 1
ATOM 5862 N N . PRO C 1 177 ? -44.282 -124.613 16.731 1.00 27.21 188 PRO C N 1
ATOM 5863 C CA . PRO C 1 177 ? -43.837 -124.358 18.104 1.00 27.94 188 PRO C CA 1
ATOM 5864 C C . PRO C 1 177 ? -43.897 -122.880 18.470 1.00 25.54 188 PRO C C 1
ATOM 5865 O O . PRO C 1 177 ? -43.823 -122.047 17.572 1.00 25.95 188 PRO C O 1
ATOM 5869 N N . LEU C 1 178 ? -43.967 -122.573 19.774 1.00 28.52 189 LEU C N 1
ATOM 5870 C CA . LEU C 1 178 ? -44.234 -121.203 20.224 1.00 31.09 189 LEU C CA 1
ATOM 5871 C C . LEU C 1 178 ? -43.212 -120.204 19.676 1.00 30.20 189 LEU C C 1
ATOM 5872 O O . LEU C 1 178 ? -43.583 -119.186 19.069 1.00 23.81 189 LEU C O 1
ATOM 5877 N N . LYS C 1 179 ? -41.914 -120.462 19.889 1.00 25.16 190 LYS C N 1
ATOM 5878 C CA . LYS C 1 179 ? -40.918 -119.448 19.542 1.00 24.53 190 LYS C CA 1
ATOM 5879 C C . LYS C 1 179 ? -40.875 -119.165 18.043 1.00 24.15 190 LYS C C 1
ATOM 5880 O O . LYS C 1 179 ? -40.565 -118.034 17.634 1.00 23.64 190 LYS C O 1
ATOM 5886 N N . ARG C 1 180 ? -41.176 -120.166 17.205 1.00 23.16 191 ARG C N 1
ATOM 5887 C CA . ARG C 1 180 ? -41.032 -119.972 15.767 1.00 23.25 191 ARG C CA 1
ATOM 5888 C C . ARG C 1 180 ? -42.000 -118.914 15.246 1.00 25.22 191 ARG C C 1
ATOM 5889 O O . ARG C 1 180 ? -41.612 -118.033 14.473 1.00 22.86 191 ARG C O 1
ATOM 5897 N N . HIS C 1 181 ? -43.276 -119.003 15.627 1.00 24.19 192 HIS C N 1
ATOM 5898 C CA . HIS C 1 181 ? -44.265 -118.101 15.041 1.00 23.61 192 HIS C CA 1
ATOM 5899 C C . HIS C 1 181 ? -44.076 -116.680 15.535 1.00 22.76 192 HIS C C 1
ATOM 5900 O O . HIS C 1 181 ? -44.353 -115.726 14.793 1.00 25.22 192 HIS C O 1
ATOM 5907 N N . ILE C 1 182 ? -43.602 -116.520 16.776 1.00 20.04 193 ILE C N 1
ATOM 5908 C CA . ILE C 1 182 ? -43.311 -115.190 17.291 1.00 19.70 193 ILE C CA 1
ATOM 5909 C C . ILE C 1 182 ? -42.133 -114.580 16.542 1.00 23.74 193 ILE C C 1
ATOM 5910 O O . ILE C 1 182 ? -42.233 -113.478 15.993 1.00 22.13 193 ILE C O 1
ATOM 5915 N N . HIS C 1 183 ? -40.997 -115.292 16.503 1.00 24.25 194 HIS C N 1
ATOM 5916 C CA . HIS C 1 183 ? -39.811 -114.774 15.818 1.00 20.85 194 HIS C CA 1
ATOM 5917 C C . HIS C 1 183 ? -40.090 -114.446 14.355 1.00 20.73 194 HIS C C 1
ATOM 5918 O O . HIS C 1 183 ? -39.556 -113.465 13.830 1.00 24.30 194 HIS C O 1
ATOM 5925 N N . LYS C 1 184 ? -40.930 -115.240 13.685 1.00 25.82 195 LYS C N 1
ATOM 5926 C CA . LYS C 1 184 ? -41.238 -114.999 12.282 1.00 25.94 195 LYS C CA 1
ATOM 5927 C C . LYS C 1 184 ? -42.009 -113.697 12.054 1.00 22.83 195 LYS C C 1
ATOM 5928 O O . LYS C 1 184 ? -42.066 -113.224 10.915 1.00 26.37 195 LYS C O 1
ATOM 5934 N N . GLY C 1 185 ? -42.570 -113.089 13.095 1.00 23.13 196 GLY C N 1
ATOM 5935 C CA . GLY C 1 185 ? -43.050 -111.722 12.965 1.00 19.28 196 GLY C CA 1
ATOM 5936 C C . GLY C 1 185 ? -44.483 -111.482 13.416 1.00 21.17 196 GLY C C 1
ATOM 5937 O O . GLY C 1 185 ? -45.011 -110.377 13.266 1.00 20.79 196 GLY C O 1
ATOM 5938 N N . LEU C 1 186 ? -45.121 -112.503 13.976 1.00 18.38 197 LEU C N 1
ATOM 5939 C CA . LEU C 1 186 ? -46.547 -112.417 14.326 1.00 19.73 197 LEU C CA 1
ATOM 5940 C C . LEU C 1 186 ? -46.686 -111.855 15.740 1.00 21.64 197 LEU C C 1
ATOM 5941 O O . LEU C 1 186 ? -46.966 -112.568 16.706 1.00 21.43 197 LEU C O 1
ATOM 5946 N N . TYR C 1 187 ? -46.496 -110.540 15.850 1.00 23.52 198 TYR C N 1
ATOM 5947 C CA . TYR C 1 187 ? -46.727 -109.819 17.096 1.00 24.25 198 TYR C CA 1
ATOM 5948 C C . TYR C 1 187 ? -47.107 -108.382 16.772 1.00 25.81 198 TYR C C 1
ATOM 5949 O O . TYR C 1 187 ? -46.779 -107.860 15.702 1.00 26.63 198 TYR C O 1
ATOM 5958 N N . GLY C 1 188 ? -47.800 -107.746 17.720 1.00 24.64 199 GLY C N 1
ATOM 5959 C CA . GLY C 1 188 ? -48.221 -106.365 17.560 1.00 23.69 199 GLY C CA 1
ATOM 5960 C C . GLY C 1 188 ? -48.644 -105.772 18.889 1.00 22.92 199 GLY C C 1
ATOM 5961 O O . GLY C 1 188 ? -48.771 -106.469 19.898 1.00 21.98 199 GLY C O 1
ATOM 5962 N N . ALA C 1 189 ? -48.872 -104.457 18.869 1.00 23.90 200 ALA C N 1
ATOM 5963 C CA . ALA C 1 189 ? -49.227 -103.687 20.055 1.00 24.82 200 ALA C CA 1
ATOM 5964 C C . ALA C 1 189 ? -50.746 -103.605 20.198 1.00 24.66 200 ALA C C 1
ATOM 5965 O O . ALA C 1 189 ? -51.468 -103.548 19.201 1.00 27.27 200 ALA C O 1
ATOM 5967 N N . PHE C 1 190 ? -51.219 -103.597 21.453 1.00 24.40 201 PHE C N 1
ATOM 5968 C CA . PHE C 1 190 ? -52.650 -103.527 21.786 1.00 24.20 201 PHE C CA 1
ATOM 5969 C C . PHE C 1 190 ? -52.805 -102.592 22.980 1.00 27.94 201 PHE C C 1
ATOM 5970 O O . PHE C 1 190 ? -52.437 -102.955 24.100 1.00 27.71 201 PHE C O 1
ATOM 5978 N N . ILE C 1 191 ? -53.340 -101.395 22.750 1.00 26.62 202 ILE C N 1
ATOM 5979 C CA . ILE C 1 191 ? -53.414 -100.346 23.767 1.00 24.15 202 ILE C CA 1
ATOM 5980 C C . ILE C 1 191 ? -54.875 -100.132 24.137 1.00 26.98 202 ILE C C 1
ATOM 5981 O O . ILE C 1 191 ? -55.718 -99.924 23.257 1.00 26.76 202 ILE C O 1
ATOM 5986 N N . ILE C 1 192 ? -55.171 -100.191 25.427 1.00 26.00 203 ILE C N 1
ATOM 5987 C CA . ILE C 1 192 ? -56.515 -99.955 25.935 1.00 26.58 203 ILE C CA 1
ATOM 5988 C C . ILE C 1 192 ? -56.461 -98.673 26.763 1.00 25.21 203 ILE C C 1
ATOM 5989 O O . ILE C 1 192 ? -55.918 -98.656 27.879 1.00 26.82 203 ILE C O 1
ATOM 5994 N N . ASP C 1 193 ? -56.998 -97.586 26.200 1.00 27.51 204 ASP C N 1
ATOM 5995 C CA . ASP C 1 193 ? -57.034 -96.307 26.907 1.00 27.61 204 ASP C CA 1
ATOM 5996 C C . ASP C 1 193 ? -57.960 -96.414 28.118 1.00 27.90 204 ASP C C 1
ATOM 5997 O O . ASP C 1 193 ? -58.985 -97.098 28.053 1.00 28.74 204 ASP C O 1
ATOM 6002 N N . PRO C 1 194 ? -57.634 -95.757 29.231 1.00 28.72 205 PRO C N 1
ATOM 6003 C CA . PRO C 1 194 ? -58.567 -95.740 30.361 1.00 28.55 205 PRO C CA 1
ATOM 6004 C C . PRO C 1 194 ? -59.809 -94.924 30.025 1.00 32.40 205 PRO C C 1
ATOM 6005 O O . PRO C 1 194 ? -59.758 -93.951 29.270 1.00 30.30 205 PRO C O 1
ATOM 6009 N N . ASP C 1 195 ? -60.947 -95.354 30.569 1.00 33.17 206 ASP C N 1
ATOM 6010 C CA . ASP C 1 195 ? -62.181 -94.588 30.434 1.00 33.47 206 ASP C CA 1
ATOM 6011 C C . ASP C 1 195 ? -62.219 -93.603 31.587 1.00 37.11 206 ASP C C 1
ATOM 6012 O O . ASP C 1 195 ? -62.384 -94.027 32.743 1.00 33.28 206 ASP C O 1
ATOM 6017 N N . PRO C 1 196 ? -62.062 -92.298 31.341 1.00 31.51 207 PRO C N 1
ATOM 6018 C CA . PRO C 1 196 ? -61.999 -91.346 32.462 1.00 37.90 207 PRO C CA 1
ATOM 6019 C C . PRO C 1 196 ? -63.250 -91.356 33.329 1.00 40.44 207 PRO C C 1
ATOM 6020 O O . PRO C 1 196 ? -63.162 -91.002 34.507 1.00 37.64 207 PRO C O 1
ATOM 6024 N N . GLU C 1 197 ? -64.402 -91.782 32.799 1.00 38.75 208 GLU C N 1
ATOM 6025 C CA . GLU C 1 197 ? -65.608 -91.836 33.618 1.00 39.88 208 GLU C CA 1
ATOM 6026 C C . GLU C 1 197 ? -65.538 -92.914 34.686 1.00 42.45 208 GLU C C 1
ATOM 6027 O O . GLU C 1 197 ? -66.276 -92.830 35.671 1.00 35.82 208 GLU C O 1
ATOM 6033 N N . ARG C 1 198 ? -64.670 -93.915 34.530 1.00 40.86 209 ARG C N 1
ATOM 6034 C CA . ARG C 1 198 ? -64.538 -94.981 35.517 1.00 38.63 209 ARG C CA 1
ATOM 6035 C C . ARG C 1 198 ? -63.383 -94.762 36.492 1.00 38.48 209 ARG C C 1
ATOM 6036 O O . ARG C 1 198 ? -63.128 -95.625 37.340 1.00 39.94 209 ARG C O 1
ATOM 6044 N N . HIS C 1 199 ? -62.690 -93.632 36.411 1.00 37.95 210 HIS C N 1
ATOM 6045 C CA . HIS C 1 199 ? -61.548 -93.352 37.284 1.00 42.06 210 HIS C CA 1
ATOM 6046 C C . HIS C 1 199 ? -61.617 -91.901 37.736 1.00 43.01 210 HIS C C 1
ATOM 6047 O O . HIS C 1 199 ? -60.782 -91.072 37.357 1.00 45.17 210 HIS C O 1
ATOM 6054 N N . PRO C 1 200 ? -62.623 -91.557 38.555 1.00 46.83 211 PRO C N 1
ATOM 6055 C CA . PRO C 1 200 ? -62.794 -90.148 38.965 1.00 43.05 211 PRO C CA 1
ATOM 6056 C C . PRO C 1 200 ? -61.641 -89.615 39.774 1.00 44.90 211 PRO C C 1
ATOM 6057 O O . PRO C 1 200 ? -61.350 -88.415 39.737 1.00 44.90 211 PRO C O 1
ATOM 6061 N N . GLU C 1 201 ? -60.991 -90.487 40.530 1.00 42.96 212 GLU C N 1
ATOM 6062 C CA . GLU C 1 201 ? -59.911 -90.110 41.420 1.00 43.11 212 GLU C CA 1
ATOM 6063 C C . GLU C 1 201 ? -58.616 -89.841 40.666 1.00 48.72 212 GLU C C 1
ATOM 6064 O O . GLU C 1 201 ? -57.731 -89.170 41.197 1.00 42.82 212 GLU C O 1
ATOM 6070 N N . TYR C 1 202 ? -58.515 -90.300 39.422 1.00 49.53 213 TYR C N 1
ATOM 6071 C CA . TYR C 1 202 ? -57.390 -90.059 38.518 1.00 43.74 213 TYR C CA 1
ATOM 6072 C C . TYR C 1 202 ? -57.885 -89.529 37.177 1.00 44.71 213 TYR C C 1
ATOM 6073 O O . TYR C 1 202 ? -57.458 -89.984 36.115 1.00 39.44 213 TYR C O 1
ATOM 6082 N N . GLN C 1 203 ? -58.785 -88.540 37.216 1.00 40.83 214 GLN C N 1
ATOM 6083 C CA . GLN C 1 203 ? -59.438 -88.059 36.000 1.00 44.89 214 GLN C CA 1
ATOM 6084 C C . GLN C 1 203 ? -58.456 -87.407 35.030 1.00 41.67 214 GLN C C 1
ATOM 6085 O O . GLN C 1 203 ? -58.531 -87.641 33.815 1.00 37.90 214 GLN C O 1
ATOM 6091 N N . ALA C 1 204 ? -57.568 -86.550 35.540 1.00 37.65 215 ALA C N 1
ATOM 6092 C CA . ALA C 1 204 ? -56.588 -85.887 34.686 1.00 38.91 215 ALA C CA 1
ATOM 6093 C C . ALA C 1 204 ? -55.667 -86.903 34.012 1.00 36.93 215 ALA C C 1
ATOM 6094 O O . ALA C 1 204 ? -55.392 -86.808 32.807 1.00 35.00 215 ALA C O 1
ATOM 6096 N N . ALA C 1 205 ? -55.192 -87.896 34.773 1.00 36.68 216 ALA C N 1
ATOM 6097 C CA . ALA C 1 205 ? -54.322 -88.924 34.203 1.00 36.68 216 ALA C CA 1
ATOM 6098 C C . ALA C 1 205 ? -55.031 -89.698 33.098 1.00 33.01 216 ALA C C 1
ATOM 6099 O O . ALA C 1 205 ? -54.471 -89.911 32.019 1.00 32.74 216 ALA C O 1
ATOM 6101 N N . ALA C 1 206 ? -56.274 -90.121 33.352 1.00 30.86 217 ALA C N 1
ATOM 6102 C CA . ALA C 1 206 ? -57.012 -90.910 32.366 1.00 32.22 217 ALA C CA 1
ATOM 6103 C C . ALA C 1 206 ? -57.291 -90.107 31.106 1.00 34.11 217 ALA C C 1
ATOM 6104 O O . ALA C 1 206 ? -57.217 -90.639 29.990 1.00 30.41 217 ALA C O 1
ATOM 6106 N N . ARG C 1 207 ? -57.642 -88.828 31.263 1.00 32.72 218 ARG C N 1
ATOM 6107 C CA . ARG C 1 207 ? -57.908 -87.991 30.099 1.00 31.76 218 ARG C CA 1
ATOM 6108 C C . ARG C 1 207 ? -56.652 -87.789 29.257 1.00 32.82 218 ARG C C 1
ATOM 6109 O O . ARG C 1 207 ? -56.736 -87.725 28.028 1.00 32.39 218 ARG C O 1
ATOM 6117 N N . ALA C 1 208 ? -55.481 -87.693 29.898 1.00 35.14 219 ALA C N 1
ATOM 6118 C CA . ALA C 1 208 ? -54.234 -87.511 29.154 1.00 31.96 219 ALA C CA 1
ATOM 6119 C C . ALA C 1 208 ? -53.916 -88.706 28.259 1.00 27.79 219 ALA C C 1
ATOM 6120 O O . ALA C 1 208 ? -53.202 -88.558 27.261 1.00 30.77 219 ALA C O 1
ATOM 6122 N N . ARG C 1 209 ? -54.419 -89.892 28.600 1.00 30.14 220 ARG C N 1
ATOM 6123 C CA . ARG C 1 209 ? -54.194 -91.104 27.812 1.00 30.01 220 ARG C CA 1
ATOM 6124 C C . ARG C 1 209 ? -55.293 -91.397 26.796 1.00 33.46 220 ARG C C 1
ATOM 6125 O O . ARG C 1 209 ? -55.078 -92.213 25.886 1.00 30.77 220 ARG C O 1
ATOM 6133 N N . LEU C 1 210 ? -56.473 -90.799 26.949 1.00 31.60 221 LEU C N 1
ATOM 6134 C CA . LEU C 1 210 ? -57.606 -91.108 26.077 1.00 30.39 221 LEU C CA 1
ATOM 6135 C C . LEU C 1 210 ? -57.395 -90.441 24.726 1.00 30.24 221 LEU C C 1
ATOM 6136 O O . LEU C 1 210 ? -57.366 -89.211 24.644 1.00 31.15 221 LEU C O 1
ATOM 6141 N N . LEU C 1 211 ? -57.254 -91.246 23.666 1.00 30.44 222 LEU C N 1
ATOM 6142 C CA . LEU C 1 211 ? -56.908 -90.723 22.344 1.00 30.94 222 LEU C CA 1
ATOM 6143 C C . LEU C 1 211 ? -57.910 -89.660 21.902 1.00 33.76 222 LEU C C 1
ATOM 6144 O O . LEU C 1 211 ? -59.119 -89.904 21.889 1.00 32.32 222 LEU C O 1
ATOM 6149 N N . GLY C 1 212 ? -57.414 -88.456 21.600 1.00 35.72 223 GLY C N 1
ATOM 6150 C CA . GLY C 1 212 ? -58.231 -87.428 20.981 1.00 38.52 223 GLY C CA 1
ATOM 6151 C C . GLY C 1 212 ? -58.761 -86.329 21.888 1.00 43.35 223 GLY C C 1
ATOM 6152 O O . GLY C 1 212 ? -59.295 -85.340 21.369 1.00 41.63 223 GLY C O 1
ATOM 6153 N N . THR C 1 213 ? -58.666 -86.469 23.212 1.00 38.16 224 THR C N 1
ATOM 6154 C CA . THR C 1 213 ? -59.036 -85.364 24.095 1.00 31.43 224 THR C CA 1
ATOM 6155 C C . THR C 1 213 ? -58.032 -84.221 23.943 1.00 38.77 224 THR C C 1
ATOM 6156 O O . THR C 1 213 ? -56.888 -84.441 23.533 1.00 36.34 224 THR C O 1
ATOM 6160 N N . PRO C 1 214 ? -58.434 -82.982 24.262 1.00 39.10 225 PRO C N 1
ATOM 6161 C CA . PRO C 1 214 ? -57.448 -81.886 24.230 1.00 37.80 225 PRO C CA 1
ATOM 6162 C C . PRO C 1 214 ? -56.241 -82.153 25.111 1.00 39.45 225 PRO C C 1
ATOM 6163 O O . PRO C 1 214 ? -55.110 -81.827 24.718 1.00 35.37 225 PRO C O 1
ATOM 6167 N N . GLU C 1 215 ? -56.445 -82.768 26.280 1.00 33.41 226 GLU C N 1
ATOM 6168 C CA . GLU C 1 215 ? -55.319 -83.094 27.156 1.00 39.87 226 GLU C CA 1
ATOM 6169 C C . GLU C 1 215 ? -54.366 -84.086 26.495 1.00 34.55 226 GLU C C 1
ATOM 6170 O O . GLU C 1 215 ? -53.140 -83.938 26.586 1.00 35.47 226 GLU C O 1
ATOM 6176 N N . ASN C 1 216 ? -54.915 -85.104 25.828 1.00 30.96 227 ASN C N 1
ATOM 6177 C CA . ASN C 1 216 ? -54.079 -86.095 25.156 1.00 32.87 227 ASN C CA 1
ATOM 6178 C C . ASN C 1 216 ? -53.337 -85.483 23.966 1.00 37.40 227 ASN C C 1
ATOM 6179 O O . ASN C 1 216 ? -52.172 -85.824 23.716 1.00 34.18 227 ASN C O 1
ATOM 6184 N N . GLN C 1 217 ? -53.977 -84.552 23.243 1.00 30.98 228 GLN C N 1
ATOM 6185 C CA . GLN C 1 217 ? -53.320 -83.907 22.106 1.00 32.99 228 GLN C CA 1
ATOM 6186 C C . GLN C 1 217 ? -52.063 -83.146 22.524 1.00 35.18 228 GLN C C 1
ATOM 6187 O O . GLN C 1 217 ? -51.158 -82.940 21.705 1.00 36.03 228 GLN C O 1
ATOM 6193 N N . ALA C 1 218 ? -51.990 -82.712 23.784 1.00 29.44 229 ALA C N 1
ATOM 6194 C CA . ALA C 1 218 ? -50.771 -82.065 24.255 1.00 34.47 229 ALA C CA 1
ATOM 6195 C C . ALA C 1 218 ? -49.611 -83.053 24.329 1.00 37.70 229 ALA C C 1
ATOM 6196 O O . ALA C 1 218 ? -48.460 -82.676 24.093 1.00 35.54 229 ALA C O 1
ATOM 6198 N N . TRP C 1 219 ? -49.893 -84.314 24.638 1.00 31.68 230 TRP C N 1
ATOM 6199 C CA . TRP C 1 219 ? -48.839 -85.312 24.725 1.00 34.75 230 TRP C CA 1
ATOM 6200 C C . TRP C 1 219 ? -48.311 -85.682 23.343 1.00 33.14 230 TRP C C 1
ATOM 6201 O O . TRP C 1 219 ? -49.043 -85.675 22.350 1.00 32.64 230 TRP C O 1
ATOM 6212 N N . GLN C 1 220 ? -47.016 -85.999 23.289 1.00 28.38 231 GLN C N 1
ATOM 6213 C CA . GLN C 1 220 ? -46.394 -86.596 22.113 1.00 26.83 231 GLN C CA 1
ATOM 6214 C C . GLN C 1 220 ? -46.268 -88.099 22.368 1.00 27.82 231 GLN C C 1
ATOM 6215 O O . GLN C 1 220 ? -45.434 -88.522 23.174 1.00 29.08 231 GLN C O 1
ATOM 6221 N N . GLU C 1 221 ? -47.085 -88.900 21.686 1.00 23.75 232 GLU C N 1
ATOM 6222 C CA . GLU C 1 221 ? -47.200 -90.334 21.957 1.00 27.75 232 GLU C CA 1
ATOM 6223 C C . GLU C 1 221 ? -46.529 -91.164 20.869 1.00 27.21 232 GLU C C 1
ATOM 6224 O O . GLU C 1 221 ? -46.701 -90.885 19.681 1.00 25.96 232 GLU C O 1
ATOM 6230 N N . PHE C 1 222 ? -45.819 -92.226 21.276 1.00 27.54 233 PHE C N 1
ATOM 6231 C CA . PHE C 1 222 ? -45.099 -93.096 20.349 1.00 26.62 233 PHE C CA 1
ATOM 6232 C C . PHE C 1 222 ? -45.244 -94.549 20.792 1.00 25.56 233 PHE C C 1
ATOM 6233 O O . PHE C 1 222 ? -45.329 -94.837 21.988 1.00 27.95 233 PHE C O 1
ATOM 6241 N N . VAL C 1 223 ? -45.287 -95.471 19.828 1.00 23.50 234 VAL C N 1
ATOM 6242 C CA . VAL C 1 223 ? -45.282 -96.904 20.130 1.00 21.72 234 VAL C CA 1
ATOM 6243 C C . VAL C 1 223 ? -43.972 -97.493 19.619 1.00 25.44 234 VAL C C 1
ATOM 6244 O O . VAL C 1 223 ? -43.542 -97.195 18.498 1.00 25.57 234 VAL C O 1
ATOM 6248 N N . MET C 1 224 ? -43.328 -98.298 20.462 1.00 22.16 235 MET C N 1
ATOM 6249 C CA . MET C 1 224 ? -41.993 -98.824 20.208 1.00 21.65 235 MET C CA 1
ATOM 6250 C C . MET C 1 224 ? -41.984 -100.289 20.612 1.00 23.46 235 MET C C 1
ATOM 6251 O O . MET C 1 224 ? -42.141 -100.601 21.797 1.00 25.36 235 MET C O 1
ATOM 6256 N N . VAL C 1 225 ? -41.790 -101.175 19.639 1.00 21.98 236 VAL C N 1
ATOM 6257 C CA . VAL C 1 225 ? -41.728 -102.619 19.856 1.00 20.37 236 VAL C CA 1
ATOM 6258 C C . VAL C 1 225 ? -40.276 -103.044 19.674 1.00 21.84 236 VAL C C 1
ATOM 6259 O O . VAL C 1 225 ? -39.728 -102.919 18.575 1.00 24.37 236 VAL C O 1
ATOM 6263 N N . MET C 1 226 ? -39.651 -103.526 20.743 1.00 21.20 237 MET C N 1
ATOM 6264 C CA . MET C 1 226 ? -38.276 -104.000 20.670 1.00 21.18 237 MET C CA 1
ATOM 6265 C C . MET C 1 226 ? -38.293 -105.401 20.073 1.00 22.65 237 MET C C 1
ATOM 6266 O O . MET C 1 226 ? -38.926 -106.305 20.628 1.00 22.56 237 MET C O 1
ATOM 6271 N N . ASN C 1 227 ? -37.635 -105.591 18.933 1.00 24.05 238 ASN C N 1
ATOM 6272 C CA . ASN C 1 227 ? -37.682 -106.901 18.298 1.00 23.89 238 ASN C CA 1
ATOM 6273 C C . ASN C 1 227 ? -36.293 -107.285 17.774 1.00 24.78 238 ASN C C 1
ATOM 6274 O O . ASN C 1 227 ? -35.312 -106.547 17.929 1.00 21.24 238 ASN C O 1
ATOM 6279 N N . GLY C 1 228 ? -36.196 -108.504 17.236 1.00 25.12 239 GLY C N 1
ATOM 6280 C CA . GLY C 1 228 ? -34.933 -108.999 16.719 1.00 25.76 239 GLY C CA 1
ATOM 6281 C C . GLY C 1 228 ? -35.170 -110.122 15.740 1.00 28.08 239 GLY C C 1
ATOM 6282 O O . GLY C 1 228 ? -36.252 -110.728 15.707 1.00 22.30 239 GLY C O 1
ATOM 6283 N N . PHE C 1 229 ? -34.139 -110.393 14.931 1.00 20.72 240 PHE C N 1
ATOM 6284 C CA . PHE C 1 229 ? -34.247 -111.359 13.847 1.00 21.39 240 PHE C CA 1
ATOM 6285 C C . PHE C 1 229 ? -33.006 -112.238 13.794 1.00 24.24 240 PHE C C 1
ATOM 6286 O O . PHE C 1 229 ? -31.883 -111.746 13.810 1.00 23.54 240 PHE C O 1
ATOM 6294 N N . ASP C 1 230 ? -33.234 -113.525 13.731 1.00 30.02 241 ASP C N 1
ATOM 6295 C CA . ASP C 1 230 ? -32.203 -114.528 13.530 1.00 31.12 241 ASP C CA 1
ATOM 6296 C C . ASP C 1 230 ? -32.314 -114.875 12.056 1.00 27.82 241 ASP C C 1
ATOM 6297 O O . ASP C 1 230 ? -33.197 -115.634 11.653 1.00 27.53 241 ASP C O 1
ATOM 6302 N N . THR C 1 231 ? -31.453 -114.260 11.248 1.00 31.74 242 THR C N 1
ATOM 6303 C CA . THR C 1 231 ? -31.539 -114.376 9.802 1.00 27.10 242 THR C CA 1
ATOM 6304 C C . THR C 1 231 ? -31.067 -115.730 9.293 1.00 36.99 242 THR C C 1
ATOM 6305 O O . THR C 1 231 ? -31.534 -116.181 8.239 1.00 36.82 242 THR C O 1
ATOM 6309 N N . ASN C 1 232 ? -30.155 -116.390 10.006 1.00 32.97 243 ASN C N 1
ATOM 6310 C CA . ASN C 1 232 ? -29.705 -117.718 9.613 1.00 37.04 243 ASN C CA 1
ATOM 6311 C C . ASN C 1 232 ? -30.428 -118.834 10.366 1.00 38.68 243 ASN C C 1
ATOM 6312 O O . ASN C 1 232 ? -30.096 -120.008 10.181 1.00 44.75 243 ASN C O 1
ATOM 6317 N N . PHE C 1 233 ? -31.431 -118.492 11.175 1.00 41.30 244 PHE C N 1
ATOM 6318 C CA . PHE C 1 233 ? -32.307 -119.448 11.864 1.00 43.56 244 PHE C CA 1
ATOM 6319 C C . PHE C 1 233 ? -31.498 -120.493 12.641 1.00 47.37 244 PHE C C 1
ATOM 6320 O O . PHE C 1 233 ? -31.595 -121.701 12.420 1.00 50.07 244 PHE C O 1
ATOM 6328 N N . ASP C 1 234 ? -30.674 -119.989 13.560 1.00 39.07 245 ASP C N 1
ATOM 6329 C CA . ASP C 1 234 ? -29.973 -120.805 14.545 1.00 41.13 245 ASP C CA 1
ATOM 6330 C C . ASP C 1 234 ? -30.328 -120.384 15.973 1.00 41.76 245 ASP C C 1
ATOM 6331 O O . ASP C 1 234 ? -29.541 -120.619 16.892 1.00 37.05 245 ASP C O 1
ATOM 6336 N N . GLU C 1 235 ? -31.483 -119.726 16.158 1.00 34.21 246 GLU C N 1
ATOM 6337 C CA . GLU C 1 235 ? -32.009 -119.319 17.470 1.00 34.83 246 GLU C CA 1
ATOM 6338 C C . GLU C 1 235 ? -31.094 -118.336 18.207 1.00 36.30 246 GLU C C 1
ATOM 6339 O O . GLU C 1 235 ? -31.046 -118.313 19.443 1.00 33.61 246 GLU C O 1
ATOM 6345 N N . GLU C 1 236 ? -30.364 -117.505 17.462 1.00 29.74 247 GLU C N 1
ATOM 6346 C CA . GLU C 1 236 ? -29.628 -116.384 18.036 1.00 33.29 247 GLU C CA 1
ATOM 6347 C C . GLU C 1 236 ? -29.829 -115.188 17.122 1.00 31.68 247 GLU C C 1
ATOM 6348 O O . GLU C 1 236 ? -29.653 -115.307 15.907 1.00 27.14 247 GLU C O 1
ATOM 6354 N N . ASN C 1 237 ? -30.208 -114.047 17.690 1.00 25.44 248 ASN C N 1
ATOM 6355 C CA . ASN C 1 237 ? -30.518 -112.890 16.857 1.00 22.19 248 ASN C CA 1
ATOM 6356 C C . ASN C 1 237 ? -29.252 -112.284 16.255 1.00 26.10 248 ASN C C 1
ATOM 6357 O O . ASN C 1 237 ? -28.228 -112.139 16.933 1.00 26.65 248 ASN C O 1
ATOM 6362 N N . GLU C 1 238 ? -29.340 -111.903 14.975 1.00 24.65 249 GLU C N 1
ATOM 6363 C CA . GLU C 1 238 ? -28.271 -111.191 14.289 1.00 27.23 249 GLU C CA 1
ATOM 6364 C C . GLU C 1 238 ? -28.519 -109.700 14.178 1.00 28.66 249 GLU C C 1
ATOM 6365 O O . GLU C 1 238 ? -27.566 -108.941 13.957 1.00 26.30 249 GLU C O 1
ATOM 6371 N N . VAL C 1 239 ? -29.778 -109.285 14.266 1.00 27.06 250 VAL C N 1
ATOM 6372 C CA . VAL C 1 239 ? -30.196 -107.905 14.090 1.00 21.74 250 VAL C CA 1
ATOM 6373 C C . VAL C 1 239 ? -31.180 -107.584 15.205 1.00 26.42 250 VAL C C 1
ATOM 6374 O O . VAL C 1 239 ? -32.053 -108.398 15.534 1.00 24.88 250 VAL C O 1
ATOM 6378 N N . TYR C 1 240 ? -31.024 -106.420 15.808 1.00 20.04 251 TYR C N 1
ATOM 6379 C CA . TYR C 1 240 ? -31.971 -105.929 16.806 1.00 21.77 251 TYR C CA 1
ATOM 6380 C C . TYR C 1 240 ? -32.479 -104.563 16.374 1.00 25.23 251 TYR C C 1
ATOM 6381 O O . TYR C 1 240 ? -31.848 -103.879 15.562 1.00 24.35 251 TYR C O 1
ATOM 6390 N N . ALA C 1 241 ? -33.609 -104.152 16.948 1.00 21.43 252 ALA C N 1
ATOM 6391 C CA . ALA C 1 241 ? -34.248 -102.927 16.492 1.00 22.14 252 ALA C CA 1
ATOM 6392 C C . ALA C 1 241 ? -35.360 -102.523 17.446 1.00 21.64 252 ALA C C 1
ATOM 6393 O O . ALA C 1 241 ? -35.848 -103.328 18.244 1.00 21.34 252 ALA C O 1
ATOM 6395 N N . VAL C 1 242 ? -35.738 -101.252 17.369 1.00 24.69 253 VAL C N 1
ATOM 6396 C CA A VAL C 1 242 ? -37.059 -100.803 17.797 0.62 24.70 253 VAL C CA 1
ATOM 6397 C CA B VAL C 1 242 ? -37.061 -100.809 17.794 0.38 24.81 253 VAL C CA 1
ATOM 6398 C C . VAL C 1 242 ? -37.881 -100.598 16.533 1.00 24.71 253 VAL C C 1
ATOM 6399 O O . VAL C 1 242 ? -37.488 -99.831 15.649 1.00 22.87 253 VAL C O 1
ATOM 6406 N N . ASN C 1 243 ? -39.005 -101.304 16.431 1.00 25.18 254 ASN C N 1
ATOM 6407 C CA . ASN C 1 243 ? -39.854 -101.226 15.244 1.00 23.88 254 ASN C CA 1
ATOM 6408 C C . ASN C 1 243 ? -39.122 -101.717 13.983 1.00 27.79 254 ASN C C 1
ATOM 6409 O O . ASN C 1 243 ? -39.212 -101.101 12.920 1.00 25.21 254 ASN C O 1
ATOM 6414 N N . THR C 1 244 ? -38.358 -102.816 14.120 1.00 22.98 255 THR C N 1
ATOM 6415 C CA . THR C 1 244 ? -37.973 -103.707 13.018 1.00 22.17 255 THR C CA 1
ATOM 6416 C C . THR C 1 244 ? -36.750 -103.255 12.215 1.00 28.37 255 THR C C 1
ATOM 6417 O O . THR C 1 244 ? -35.853 -104.063 11.932 1.00 26.11 255 THR C O 1
ATOM 6421 N N . VAL C 1 245 ? -36.696 -101.990 11.820 1.00 25.15 256 VAL C N 1
ATOM 6422 C CA . VAL C 1 245 ? -35.622 -101.509 10.954 1.00 25.00 256 VAL C CA 1
ATOM 6423 C C . VAL C 1 245 ? -34.450 -101.073 11.831 1.00 26.53 256 VAL C C 1
ATOM 6424 O O . VAL C 1 245 ? -34.553 -100.098 12.578 1.00 25.65 256 VAL C O 1
ATOM 6428 N N . ALA C 1 246 ? -33.338 -101.811 11.744 1.00 25.66 257 ALA C N 1
ATOM 6429 C CA . ALA C 1 246 ? -32.130 -101.488 12.498 1.00 21.69 257 ALA C CA 1
ATOM 6430 C C . ALA C 1 246 ? -31.695 -100.046 12.260 1.00 24.84 257 ALA C C 1
ATOM 6431 O O . ALA C 1 246 ? -31.599 -99.596 11.118 1.00 22.86 257 ALA C O 1
ATOM 6433 N N . HIS C 1 247 ? -31.448 -99.321 13.355 1.00 22.32 258 HIS C N 1
ATOM 6434 C CA . HIS C 1 247 ? -30.914 -97.956 13.337 1.00 24.91 258 HIS C CA 1
ATOM 6435 C C . HIS C 1 247 ? -31.811 -96.955 12.603 1.00 23.45 258 HIS C C 1
ATOM 6436 O O . HIS C 1 247 ? -31.341 -95.885 12.217 1.00 22.59 258 HIS C O 1
ATOM 6443 N N . ALA C 1 248 ? -33.099 -97.257 12.407 1.00 24.72 259 ALA C N 1
ATOM 6444 C CA . ALA C 1 248 ? -33.972 -96.340 11.658 1.00 26.16 259 ALA C CA 1
ATOM 6445 C C . ALA C 1 248 ? -34.015 -94.950 12.279 1.00 26.50 259 ALA C C 1
ATOM 6446 O O . ALA C 1 248 ? -34.066 -93.943 11.554 1.00 23.99 259 ALA C O 1
ATOM 6448 N N . TYR C 1 249 ? -34.029 -94.867 13.616 1.00 22.08 260 TYR C N 1
ATOM 6449 C CA . TYR C 1 249 ? -34.095 -93.570 14.285 1.00 24.49 260 TYR C CA 1
ATOM 6450 C C . TYR C 1 249 ? -32.711 -92.963 14.520 1.00 23.36 260 TYR C C 1
ATOM 6451 O O . TYR C 1 249 ? -32.611 -91.861 15.072 1.00 26.10 260 TYR C O 1
ATOM 6460 N N . MET C 1 250 ? -31.641 -93.634 14.080 1.00 27.91 261 MET C N 1
ATOM 6461 C CA . MET C 1 250 ? -30.387 -92.925 13.850 1.00 27.37 261 MET C CA 1
ATOM 6462 C C . MET C 1 250 ? -30.384 -92.256 12.477 1.00 24.73 261 MET C C 1
ATOM 6463 O O . MET C 1 250 ? -29.951 -91.109 12.340 1.00 25.69 261 MET C O 1
ATOM 6468 N N . LYS C 1 251 ? -30.832 -92.972 11.448 1.00 25.18 262 LYS C N 1
ATOM 6469 C CA . LYS C 1 251 ? -30.907 -92.394 10.110 1.00 29.42 262 LYS C CA 1
ATOM 6470 C C . LYS C 1 251 ? -31.817 -91.170 10.081 1.00 31.28 262 LYS C C 1
ATOM 6471 O O . LYS C 1 251 ? -31.497 -90.166 9.432 1.00 33.82 262 LYS C O 1
ATOM 6477 N N . ARG C 1 252 ? -32.959 -91.234 10.766 1.00 25.24 263 ARG C N 1
ATOM 6478 C CA . ARG C 1 252 ? -33.864 -90.094 10.882 1.00 28.73 263 ARG C CA 1
ATOM 6479 C C . ARG C 1 252 ? -34.350 -90.006 12.323 1.00 29.69 263 ARG C C 1
ATOM 6480 O O . ARG C 1 252 ? -35.244 -90.767 12.732 1.00 25.56 263 ARG C O 1
ATOM 6488 N N . PRO C 1 253 ? -33.788 -89.088 13.110 1.00 27.19 264 PRO C N 1
ATOM 6489 C CA . PRO C 1 253 ? -34.169 -88.971 14.522 1.00 23.36 264 PRO C CA 1
ATOM 6490 C C . PRO C 1 253 ? -35.643 -88.615 14.645 1.00 25.16 264 PRO C C 1
ATOM 6491 O O . PRO C 1 253 ? -36.236 -88.062 13.724 1.00 23.03 264 PRO C O 1
ATOM 6495 N N . ILE C 1 254 ? -36.219 -88.909 15.814 1.00 27.15 265 ILE C N 1
ATOM 6496 C CA . ILE C 1 254 ? -37.639 -88.668 16.087 1.00 23.40 265 ILE C CA 1
ATOM 6497 C C . ILE C 1 254 ? -37.786 -87.249 16.610 1.00 24.85 265 ILE C C 1
ATOM 6498 O O . ILE C 1 254 ? -37.274 -86.920 17.685 1.00 25.85 265 ILE C O 1
ATOM 6503 N N . ARG C 1 255 ? -38.483 -86.399 15.862 1.00 28.72 266 ARG C N 1
ATOM 6504 C CA . ARG C 1 255 ? -38.530 -84.992 16.244 1.00 30.50 266 ARG C CA 1
ATOM 6505 C C . ARG C 1 255 ? -39.435 -84.804 17.465 1.00 27.89 266 ARG C C 1
ATOM 6506 O O . ARG C 1 255 ? -40.560 -85.304 17.490 1.00 31.65 266 ARG C O 1
ATOM 6514 N N . ILE C 1 256 ? -38.929 -84.102 18.485 1.00 27.13 267 ILE C N 1
ATOM 6515 C CA . ILE C 1 256 ? -39.599 -83.911 19.782 1.00 30.05 267 ILE C CA 1
ATOM 6516 C C . ILE C 1 256 ? -39.726 -82.409 20.050 1.00 32.08 267 ILE C C 1
ATOM 6517 O O . ILE C 1 256 ? -38.713 -81.700 20.107 1.00 30.36 267 ILE C O 1
ATOM 6522 N N . GLU C 1 257 ? -40.954 -81.930 20.262 1.00 30.48 268 GLU C N 1
ATOM 6523 C CA . GLU C 1 257 ? -41.138 -80.528 20.637 1.00 31.54 268 GLU C CA 1
ATOM 6524 C C . GLU C 1 257 ? -40.878 -80.363 22.131 1.00 31.41 268 GLU C C 1
ATOM 6525 O O . GLU C 1 257 ? -41.496 -81.033 22.962 1.00 31.28 268 GLU C O 1
ATOM 6531 N N . ARG C 1 258 ? -39.944 -79.468 22.449 1.00 35.05 269 ARG C N 1
ATOM 6532 C CA . ARG C 1 258 ? -39.436 -79.280 23.807 1.00 38.49 269 ARG C CA 1
ATOM 6533 C C . ARG C 1 258 ? -40.542 -79.090 24.836 1.00 38.02 269 ARG C C 1
ATOM 6534 O O . ARG C 1 258 ? -40.487 -79.651 25.938 1.00 33.61 269 ARG C O 1
ATOM 6542 N N . ASP C 1 259 ? -41.536 -78.274 24.509 1.00 39.01 270 ASP C N 1
ATOM 6543 C CA . ASP C 1 259 ? -42.507 -77.842 25.505 1.00 42.17 270 ASP C CA 1
ATOM 6544 C C . ASP C 1 259 ? -43.522 -78.914 25.872 1.00 40.29 270 ASP C C 1
ATOM 6545 O O . ASP C 1 259 ? -44.180 -78.789 26.911 1.00 40.71 270 ASP C O 1
ATOM 6550 N N . ARG C 1 260 ? -43.679 -79.963 25.039 1.00 34.63 271 ARG C N 1
ATOM 6551 C CA . ARG C 1 260 ? -44.733 -80.929 25.331 1.00 32.21 271 ARG C CA 1
ATOM 6552 C C . ARG C 1 260 ? -44.146 -82.207 25.918 1.00 32.29 271 ARG C C 1
ATOM 6553 O O . ARG C 1 260 ? -43.018 -82.587 25.586 1.00 32.37 271 ARG C O 1
ATOM 6561 N N . PRO C 1 261 ? -44.872 -82.894 26.796 1.00 33.94 272 PRO C N 1
ATOM 6562 C CA . PRO C 1 261 ? -44.344 -84.139 27.374 1.00 30.04 272 PRO C CA 1
ATOM 6563 C C . PRO C 1 261 ? -44.391 -85.272 26.356 1.00 30.36 272 PRO C C 1
ATOM 6564 O O . PRO C 1 261 ? -45.026 -85.178 25.303 1.00 29.93 272 PRO C O 1
ATOM 6568 N N . VAL C 1 262 ? -43.696 -86.365 26.685 1.00 28.19 273 VAL C N 1
ATOM 6569 C CA . VAL C 1 262 ? -43.537 -87.499 25.779 1.00 26.08 273 VAL C CA 1
ATOM 6570 C C . VAL C 1 262 ? -44.011 -88.764 26.482 1.00 24.84 273 VAL C C 1
ATOM 6571 O O . VAL C 1 262 ? -43.706 -88.982 27.658 1.00 25.78 273 VAL C O 1
ATOM 6575 N N . ARG C 1 263 ? -44.742 -89.607 25.762 1.00 22.56 274 ARG C N 1
ATOM 6576 C CA . ARG C 1 263 ? -45.170 -90.895 26.291 1.00 26.71 274 ARG C CA 1
ATOM 6577 C C . ARG C 1 263 ? -44.816 -91.972 25.277 1.00 27.92 274 ARG C C 1
ATOM 6578 O O . ARG C 1 263 ? -45.115 -91.819 24.088 1.00 27.82 274 ARG C O 1
ATOM 6586 N N . ILE C 1 264 ? -44.182 -93.051 25.738 1.00 26.32 275 ILE C N 1
ATOM 6587 C CA . ILE C 1 264 ? -43.834 -94.182 24.883 1.00 24.19 275 ILE C CA 1
ATOM 6588 C C . ILE C 1 264 ? -44.547 -95.424 25.394 1.00 24.81 275 ILE C C 1
ATOM 6589 O O . ILE C 1 264 ? -44.461 -95.748 26.582 1.00 25.57 275 ILE C O 1
ATOM 6594 N N . TYR C 1 265 ? -45.245 -96.120 24.499 1.00 24.50 276 TYR C N 1
ATOM 6595 C CA . TYR C 1 265 ? -45.739 -97.463 24.787 1.00 22.40 276 TYR C CA 1
ATOM 6596 C C . TYR C 1 265 ? -44.666 -98.448 24.324 1.00 22.24 276 TYR C C 1
ATOM 6597 O O . TYR C 1 265 ? -44.433 -98.604 23.121 1.00 22.18 276 TYR C O 1
ATOM 6606 N N . LEU C 1 266 ? -43.981 -99.069 25.279 1.00 24.27 277 LEU C N 1
ATOM 6607 C CA . LEU C 1 266 ? -42.792 -99.873 25.014 1.00 22.97 277 LEU C CA 1
ATOM 6608 C C . LEU C 1 266 ? -43.091 -101.344 25.268 1.00 21.71 277 LEU C C 1
ATOM 6609 O O . LEU C 1 266 ? -43.429 -101.719 26.390 1.00 24.68 277 LEU C O 1
ATOM 6614 N N . ILE C 1 267 ? -42.886 -102.179 24.252 1.00 18.17 278 ILE C N 1
ATOM 6615 C CA . ILE C 1 267 ? -43.220 -103.599 24.283 1.00 20.97 278 ILE C CA 1
ATOM 6616 C C . ILE C 1 267 ? -41.983 -104.414 23.919 1.00 23.89 278 ILE C C 1
ATOM 6617 O O . ILE C 1 267 ? -41.271 -104.070 22.972 1.00 22.76 278 ILE C O 1
ATOM 6622 N N . ASN C 1 268 ? -41.732 -105.505 24.650 1.00 24.12 279 ASN C N 1
ATOM 6623 C CA . ASN C 1 268 ? -40.630 -106.411 24.313 1.00 24.21 279 ASN C CA 1
ATOM 6624 C C . ASN C 1 268 ? -41.170 -107.634 23.578 1.00 21.60 279 ASN C C 1
ATOM 6625 O O . ASN C 1 268 ? -41.780 -108.516 24.193 1.00 20.51 279 ASN C O 1
ATOM 6630 N N . ALA C 1 269 ? -40.927 -107.703 22.264 1.00 19.78 280 ALA C N 1
ATOM 6631 C CA . ALA C 1 269 ? -41.257 -108.889 21.489 1.00 19.10 280 ALA C CA 1
ATOM 6632 C C . ALA C 1 269 ? -40.024 -109.712 21.114 1.00 24.93 280 ALA C C 1
ATOM 6633 O O . ALA C 1 269 ? -40.130 -110.649 20.314 1.00 26.93 280 ALA C O 1
ATOM 6635 N N . THR C 1 270 ? -38.866 -109.393 21.676 1.00 25.20 281 THR C N 1
ATOM 6636 C CA . THR C 1 270 ? -37.624 -110.046 21.284 1.00 23.83 281 THR C CA 1
ATOM 6637 C C . THR C 1 270 ? -37.600 -111.503 21.726 1.00 22.51 281 THR C C 1
ATOM 6638 O O . THR C 1 270 ? -37.845 -111.813 22.895 1.00 24.73 281 THR C O 1
ATOM 6642 N N . GLU C 1 271 ? -37.267 -112.392 20.794 1.00 22.57 282 GLU C N 1
ATOM 6643 C CA . GLU C 1 271 ? -37.177 -113.817 21.063 1.00 24.08 282 GLU C CA 1
ATOM 6644 C C . GLU C 1 271 ? -35.725 -114.216 21.405 1.00 26.14 282 GLU C C 1
ATOM 6645 O O . GLU C 1 271 ? -34.785 -113.442 21.220 1.00 26.96 282 GLU C O 1
ATOM 6651 N N . PHE C 1 272 ? -35.570 -115.416 21.971 1.00 25.68 283 PHE C N 1
ATOM 6652 C CA . PHE C 1 272 ? -34.284 -116.070 22.237 1.00 29.68 283 PHE C CA 1
ATOM 6653 C C . PHE C 1 272 ? -33.523 -115.439 23.406 1.00 26.65 283 PHE C C 1
ATOM 6654 O O . PHE C 1 272 ? -33.139 -116.148 24.339 1.00 27.28 283 PHE C O 1
ATOM 6662 N N . ASP C 1 273 ? -33.281 -114.117 23.375 1.00 27.22 284 ASP C N 1
ATOM 6663 C CA . ASP C 1 273 ? -32.613 -113.435 24.486 1.00 25.77 284 ASP C CA 1
ATOM 6664 C C . ASP C 1 273 ? -33.569 -113.270 25.664 1.00 27.89 284 ASP C C 1
ATOM 6665 O O . ASP C 1 273 ? -34.742 -112.960 25.466 1.00 28.11 284 ASP C O 1
ATOM 6670 N N . PRO C 1 274 ? -33.084 -113.439 26.896 1.00 25.38 285 PRO C N 1
ATOM 6671 C CA . PRO C 1 274 ? -34.008 -113.385 28.042 1.00 26.45 285 PRO C CA 1
ATOM 6672 C C . PRO C 1 274 ? -34.576 -111.999 28.318 1.00 26.00 285 PRO C C 1
ATOM 6673 O O . PRO C 1 274 ? -35.752 -111.904 28.702 1.00 26.18 285 PRO C O 1
ATOM 6677 N N . ILE C 1 275 ? -33.802 -110.915 28.152 1.00 23.85 286 ILE C N 1
ATOM 6678 C CA . ILE C 1 275 ? -34.326 -109.585 28.455 1.00 25.67 286 ILE C CA 1
ATOM 6679 C C . ILE C 1 275 ? -33.894 -108.565 27.414 1.00 25.32 286 ILE C C 1
ATOM 6680 O O . ILE C 1 275 ? -32.924 -108.747 26.673 1.00 24.27 286 ILE C O 1
ATOM 6685 N N . ASN C 1 276 ? -34.654 -107.477 27.366 1.00 22.13 287 ASN C N 1
ATOM 6686 C CA . ASN C 1 276 ? -34.302 -106.304 26.591 1.00 22.86 287 ASN C CA 1
ATOM 6687 C C . ASN C 1 276 ? -34.472 -105.096 27.499 1.00 22.47 287 ASN C C 1
ATOM 6688 O O . ASN C 1 276 ? -34.993 -105.206 28.609 1.00 21.76 287 ASN C O 1
ATOM 6693 N N . SER C 1 277 ? -34.026 -103.933 27.045 1.00 23.83 288 SER C N 1
ATOM 6694 C CA . SER C 1 277 ? -33.995 -102.800 27.951 1.00 21.29 288 SER C CA 1
ATOM 6695 C C . SER C 1 277 ? -34.042 -101.499 27.166 1.00 22.92 288 SER C C 1
ATOM 6696 O O . SER C 1 277 ? -33.886 -101.468 25.939 1.00 22.48 288 SER C O 1
ATOM 6699 N N . PHE C 1 278 ? -34.220 -100.413 27.911 1.00 24.14 289 PHE C N 1
ATOM 6700 C CA . PHE C 1 278 ? -34.387 -99.074 27.359 1.00 24.56 289 PHE C CA 1
ATOM 6701 C C . PHE C 1 278 ? -33.654 -98.123 28.291 1.00 25.09 289 PHE C C 1
ATOM 6702 O O . PHE C 1 278 ? -33.990 -98.061 29.478 1.00 25.38 289 PHE C O 1
ATOM 6710 N N . HIS C 1 279 ? -32.659 -97.398 27.760 1.00 23.12 290 HIS C N 1
ATOM 6711 C CA . HIS C 1 279 ? -31.928 -96.367 28.492 1.00 21.95 290 HIS C CA 1
ATOM 6712 C C . HIS C 1 279 ? -32.129 -95.029 27.783 1.00 27.24 290 HIS C C 1
ATOM 6713 O O . HIS C 1 279 ? -31.895 -94.923 26.575 1.00 23.31 290 HIS C O 1
ATOM 6720 N N . LEU C 1 280 ? -32.571 -94.012 28.526 1.00 22.23 291 LEU C N 1
ATOM 6721 C CA . LEU C 1 280 ? -32.801 -92.674 27.976 1.00 24.65 291 LEU C CA 1
ATOM 6722 C C . LEU C 1 280 ? -31.632 -91.769 28.339 1.00 23.03 291 LEU C C 1
ATOM 6723 O O . LEU C 1 280 ? -31.375 -91.532 29.521 1.00 24.49 291 LEU C O 1
ATOM 6728 N N . HIS C 1 281 ? -30.926 -91.259 27.334 1.00 20.66 292 HIS C N 1
ATOM 6729 C CA . HIS C 1 281 ? -29.781 -90.408 27.631 1.00 24.54 292 HIS C CA 1
ATOM 6730 C C . HIS C 1 281 ? -30.234 -89.062 28.173 1.00 21.63 292 HIS C C 1
ATOM 6731 O O . HIS C 1 281 ? -31.248 -88.510 27.736 1.00 25.74 292 HIS C O 1
ATOM 6738 N N . ALA C 1 282 ? -29.488 -88.567 29.162 1.00 23.93 293 ALA C N 1
ATOM 6739 C CA . ALA C 1 282 ? -29.477 -87.185 29.644 1.00 21.44 293 ALA C CA 1
ATOM 6740 C C . ALA C 1 282 ? -30.730 -86.786 30.411 1.00 26.93 293 ALA C C 1
ATOM 6741 O O . ALA C 1 282 ? -30.884 -85.601 30.753 1.00 25.64 293 ALA C O 1
ATOM 6743 N N . ASN C 1 283 ? -31.621 -87.725 30.704 1.00 22.78 294 ASN C N 1
ATOM 6744 C CA . ASN C 1 283 ? -32.942 -87.404 31.231 1.00 26.41 294 ASN C CA 1
ATOM 6745 C C . ASN C 1 283 ? -33.439 -88.635 31.970 1.00 27.68 294 ASN C C 1
ATOM 6746 O O . ASN C 1 283 ? -32.842 -89.711 31.880 1.00 26.89 294 ASN C O 1
ATOM 6751 N N . PHE C 1 284 ? -34.514 -88.457 32.739 1.00 25.21 295 PHE C N 1
ATOM 6752 C CA . PHE C 1 284 ? -35.134 -89.537 33.493 1.00 25.05 295 PHE C CA 1
ATOM 6753 C C . PHE C 1 284 ? -36.618 -89.578 33.165 1.00 29.34 295 PHE C C 1
ATOM 6754 O O . PHE C 1 284 ? -37.200 -88.589 32.708 1.00 28.36 295 PHE C O 1
ATOM 6762 N N . PHE C 1 285 ? -37.223 -90.744 33.378 1.00 24.73 296 PHE C N 1
ATOM 6763 C CA . PHE C 1 285 ? -38.621 -90.937 33.027 1.00 25.98 296 PHE C CA 1
ATOM 6764 C C . PHE C 1 285 ? -39.335 -91.657 34.159 1.00 27.35 296 PHE C C 1
ATOM 6765 O O . PHE C 1 285 ? -38.707 -92.226 35.058 1.00 28.70 296 PHE C O 1
ATOM 6773 N N . ASP C 1 286 ? -40.663 -91.614 34.116 1.00 28.04 297 ASP C N 1
ATOM 6774 C CA . ASP C 1 286 ? -41.487 -92.434 34.992 1.00 25.60 297 ASP C CA 1
ATOM 6775 C C . ASP C 1 286 ? -41.956 -93.662 34.221 1.00 24.50 297 ASP C C 1
ATOM 6776 O O . ASP C 1 286 ? -42.307 -93.560 33.044 1.00 26.24 297 ASP C O 1
ATOM 6781 N N . TYR C 1 287 ? -41.971 -94.817 34.893 1.00 22.99 298 TYR C N 1
ATOM 6782 C CA . TYR C 1 287 ? -42.332 -96.088 34.274 1.00 25.49 298 TYR C CA 1
ATOM 6783 C C . TYR C 1 287 ? -43.614 -96.637 34.887 1.00 26.58 298 TYR C C 1
ATOM 6784 O O . TYR C 1 287 ? -43.775 -96.659 36.113 1.00 26.81 298 TYR C O 1
ATOM 6793 N N . TYR C 1 288 ? -44.511 -97.096 34.022 1.00 24.67 299 TYR C N 1
ATOM 6794 C CA . TYR C 1 288 ? -45.805 -97.672 34.393 1.00 27.11 299 TYR C CA 1
ATOM 6795 C C . TYR C 1 288 ? -45.825 -99.114 33.890 1.00 27.00 299 TYR C C 1
ATOM 6796 O O . TYR C 1 288 ? -46.147 -99.355 32.720 1.00 27.61 299 TYR C O 1
ATOM 6805 N N . ASP C 1 289 ? -45.488 -100.068 34.767 1.00 23.28 300 ASP C N 1
ATOM 6806 C CA . ASP C 1 289 ? -45.432 -101.481 34.382 1.00 27.77 300 ASP C CA 1
ATOM 6807 C C . ASP C 1 289 ? -46.779 -101.950 33.828 1.00 29.56 300 ASP C C 1
ATOM 6808 O O . ASP C 1 289 ? -47.811 -101.805 34.493 1.00 30.65 300 ASP C O 1
ATOM 6813 N N . HIS C 1 290 ? -46.761 -102.495 32.600 1.00 24.85 301 HIS C N 1
ATOM 6814 C CA . HIS C 1 290 ? -47.946 -102.910 31.840 1.00 22.16 301 HIS C CA 1
ATOM 6815 C C . HIS C 1 290 ? -48.915 -101.762 31.572 1.00 24.87 301 HIS C C 1
ATOM 6816 O O . HIS C 1 290 ? -49.984 -101.986 30.999 1.00 26.56 301 HIS C O 1
ATOM 6823 N N . GLY C 1 291 ? -48.577 -100.544 31.995 1.00 28.72 302 GLY C N 1
ATOM 6824 C CA . GLY C 1 291 ? -49.498 -99.420 31.870 1.00 31.63 302 GLY C CA 1
ATOM 6825 C C . GLY C 1 291 ? -50.829 -99.590 32.585 1.00 28.70 302 GLY C C 1
ATOM 6826 O O . GLY C 1 291 ? -51.770 -98.829 32.323 1.00 28.15 302 GLY C O 1
ATOM 6827 N N . THR C 1 292 ? -50.938 -100.564 33.479 1.00 26.27 303 THR C N 1
ATOM 6828 C CA . THR C 1 292 ? -52.216 -100.916 34.086 1.00 29.67 303 THR C CA 1
ATOM 6829 C C . THR C 1 292 ? -52.563 -100.066 35.307 1.00 29.04 303 THR C C 1
ATOM 6830 O O . THR C 1 292 ? -53.630 -100.264 35.899 1.00 28.09 303 THR C O 1
ATOM 6834 N N . THR C 1 293 ? -51.679 -99.173 35.732 1.00 30.65 304 THR C N 1
ATOM 6835 C CA . THR C 1 293 ? -51.980 -98.239 36.806 1.00 31.24 304 THR C CA 1
ATOM 6836 C C . THR C 1 293 ? -51.835 -96.820 36.278 1.00 35.04 304 THR C C 1
ATOM 6837 O O . THR C 1 293 ? -51.141 -96.573 35.283 1.00 28.98 304 THR C O 1
ATOM 6841 N N . LEU C 1 294 ? -52.534 -95.888 36.933 1.00 32.57 305 LEU C N 1
ATOM 6842 C CA . LEU C 1 294 ? -52.496 -94.487 36.543 1.00 31.36 305 LEU C CA 1
ATOM 6843 C C . LEU C 1 294 ? -51.513 -93.677 37.374 1.00 29.47 305 LEU C C 1
ATOM 6844 O O . LEU C 1 294 ? -51.376 -92.473 37.151 1.00 32.96 305 LEU C O 1
ATOM 6849 N N . THR C 1 295 ? -50.823 -94.306 38.313 1.00 31.50 306 THR C N 1
ATOM 6850 C CA . THR C 1 295 ? -49.687 -93.699 38.985 1.00 29.15 306 THR C CA 1
ATOM 6851 C C . THR C 1 295 ? -48.454 -94.539 38.680 1.00 27.52 306 THR C C 1
ATOM 6852 O O . THR C 1 295 ? -48.583 -95.736 38.413 1.00 29.86 306 THR C O 1
ATOM 6856 N N . PRO C 1 296 ? -47.262 -93.943 38.673 1.00 28.63 307 PRO C N 1
ATOM 6857 C CA . PRO C 1 296 ? -46.069 -94.678 38.222 1.00 26.19 307 PRO C CA 1
ATOM 6858 C C . PRO C 1 296 ? -45.759 -95.899 39.079 1.00 31.98 307 PRO C C 1
ATOM 6859 O O . PRO C 1 296 ? -45.948 -95.899 40.300 1.00 31.44 307 PRO C O 1
ATOM 6863 N N . THR C 1 297 ? -45.270 -96.951 38.414 1.00 26.42 308 THR C N 1
ATOM 6864 C CA . THR C 1 297 ? -44.624 -98.049 39.122 1.00 27.80 308 THR C CA 1
ATOM 6865 C C . THR C 1 297 ? -43.257 -97.631 39.634 1.00 27.62 308 THR C C 1
ATOM 6866 O O . THR C 1 297 ? -42.862 -97.996 40.749 1.00 29.76 308 THR C O 1
ATOM 6870 N N . LEU C 1 298 ? -42.503 -96.913 38.804 1.00 29.06 309 LEU C N 1
ATOM 6871 C CA . LEU C 1 298 ? -41.150 -96.466 39.106 1.00 26.33 309 LEU C CA 1
ATOM 6872 C C . LEU C 1 298 ? -41.044 -94.987 38.785 1.00 31.27 309 LEU C C 1
ATOM 6873 O O . LEU C 1 298 ? -41.362 -94.568 37.667 1.00 30.60 309 LEU C O 1
ATOM 6878 N N . LYS C 1 299 ? -40.570 -94.206 39.745 1.00 24.82 310 LYS C N 1
ATOM 6879 C CA . LYS C 1 299 ? -40.383 -92.781 39.547 1.00 31.20 310 LYS C CA 1
ATOM 6880 C C . LYS C 1 299 ? -38.904 -92.485 39.325 1.00 29.13 310 LYS C C 1
ATOM 6881 O O . LYS C 1 299 ? -38.041 -93.022 40.026 1.00 31.94 310 LYS C O 1
ATOM 6887 N N . THR C 1 300 ? -38.623 -91.664 38.308 1.00 25.43 311 THR C N 1
ATOM 6888 C CA . THR C 1 300 ? -37.309 -91.061 38.073 1.00 25.56 311 THR C CA 1
ATOM 6889 C C . THR C 1 300 ? -36.227 -92.133 37.879 1.00 24.40 311 THR C C 1
ATOM 6890 O O . THR C 1 300 ? -35.307 -92.289 38.678 1.00 25.61 311 THR C O 1
ATOM 6894 N N . VAL C 1 301 ? -36.360 -92.871 36.769 1.00 29.30 312 VAL C N 1
ATOM 6895 C CA . VAL C 1 301 ? -35.353 -93.848 36.362 1.00 26.31 312 VAL C CA 1
ATOM 6896 C C . VAL C 1 301 ? -34.923 -93.519 34.939 1.00 27.33 312 VAL C C 1
ATOM 6897 O O . VAL C 1 301 ? -35.633 -92.829 34.202 1.00 25.11 312 VAL C O 1
ATOM 6901 N N . ASP C 1 302 ? -33.730 -94.005 34.552 1.00 24.52 313 ASP C N 1
ATOM 6902 C CA . ASP C 1 302 ? -33.281 -93.852 33.167 1.00 24.77 313 ASP C CA 1
ATOM 6903 C C . ASP C 1 302 ? -32.989 -95.178 32.467 1.00 25.88 313 ASP C C 1
ATOM 6904 O O . ASP C 1 302 ? -32.743 -95.163 31.255 1.00 26.00 313 ASP C O 1
ATOM 6909 N N . THR C 1 303 ? -33.045 -96.316 33.173 1.00 21.62 314 THR C N 1
ATOM 6910 C CA . THR C 1 303 ? -32.859 -97.631 32.548 1.00 28.60 314 THR C CA 1
ATOM 6911 C C . THR C 1 303 ? -33.856 -98.628 33.135 1.00 29.68 314 THR C C 1
ATOM 6912 O O . THR C 1 303 ? -33.864 -98.851 34.346 1.00 27.73 314 THR C O 1
ATOM 6916 N N . ILE C 1 304 ? -34.675 -99.257 32.284 1.00 23.99 315 ILE C N 1
ATOM 6917 C CA . ILE C 1 304 ? -35.564 -100.331 32.705 1.00 23.96 315 ILE C CA 1
ATOM 6918 C C . ILE C 1 304 ? -35.362 -101.528 31.779 1.00 26.80 315 ILE C C 1
ATOM 6919 O O . ILE C 1 304 ? -34.878 -101.396 30.651 1.00 25.61 315 ILE C O 1
ATOM 6924 N N . MET C 1 305 ? -35.757 -102.705 32.262 1.00 21.30 316 MET C N 1
ATOM 6925 C CA . MET C 1 305 ? -35.649 -103.932 31.484 1.00 23.49 316 MET C CA 1
ATOM 6926 C C . MET C 1 305 ? -36.975 -104.679 31.494 1.00 24.25 316 MET C C 1
ATOM 6927 O O . MET C 1 305 ? -37.796 -104.530 32.405 1.00 23.42 316 MET C O 1
ATOM 6932 N N . GLN C 1 306 ? -37.167 -105.506 30.468 1.00 23.43 317 GLN C N 1
ATOM 6933 C CA . GLN C 1 306 ? -38.380 -106.287 30.288 1.00 22.60 317 GLN C CA 1
ATOM 6934 C C . GLN C 1 306 ? -37.978 -107.659 29.775 1.00 21.73 317 GLN C C 1
ATOM 6935 O O . GLN C 1 306 ? -37.105 -107.757 28.909 1.00 22.80 317 GLN C O 1
ATOM 6941 N N . CYS C 1 307 ? -38.589 -108.721 30.303 1.00 22.12 318 CYS C N 1
ATOM 6942 C CA . CYS C 1 307 ? -38.491 -109.959 29.533 1.00 21.55 318 CYS C CA 1
ATOM 6943 C C . CYS C 1 307 ? -39.520 -109.923 28.398 1.00 25.29 318 CYS C C 1
ATOM 6944 O O . CYS C 1 307 ? -40.306 -108.974 28.264 1.00 22.93 318 CYS C O 1
ATOM 6947 N N . GLN C 1 308 ? -39.480 -110.930 27.531 1.00 22.45 319 GLN C N 1
ATOM 6948 C CA . GLN C 1 308 ? -40.433 -110.965 26.429 1.00 20.79 319 GLN C CA 1
ATOM 6949 C C . GLN C 1 308 ? -41.858 -111.014 26.970 1.00 21.96 319 GLN C C 1
ATOM 6950 O O . GLN C 1 308 ? -42.135 -111.699 27.954 1.00 23.23 319 GLN C O 1
ATOM 6956 N N . GLY C 1 309 ? -42.772 -110.303 26.309 1.00 23.21 320 GLY C N 1
ATOM 6957 C CA . GLY C 1 309 ? -44.144 -110.224 26.762 1.00 24.89 320 GLY C CA 1
ATOM 6958 C C . GLY C 1 309 ? -44.398 -109.198 27.852 1.00 27.36 320 GLY C C 1
ATOM 6959 O O . GLY C 1 309 ? -45.561 -108.868 28.115 1.00 28.04 320 GLY C O 1
ATOM 6960 N N . GLN C 1 310 ? -43.351 -108.696 28.506 1.00 21.52 321 GLN C N 1
ATOM 6961 C CA . GLN C 1 310 ? -43.527 -107.533 29.356 1.00 25.53 321 GLN C CA 1
ATOM 6962 C C . GLN C 1 310 ? -43.550 -106.269 28.501 1.00 26.66 321 GLN C C 1
ATOM 6963 O O . GLN C 1 310 ? -43.136 -106.262 27.336 1.00 24.56 321 GLN C O 1
ATOM 6969 N N . ARG C 1 311 ? -44.033 -105.186 29.098 1.00 23.18 322 ARG C N 1
ATOM 6970 C CA . ARG C 1 311 ? -44.273 -103.945 28.368 1.00 23.14 322 ARG C CA 1
ATOM 6971 C C . ARG C 1 311 ? -44.734 -102.916 29.388 1.00 22.19 322 ARG C C 1
ATOM 6972 O O . ARG C 1 311 ? -45.050 -103.258 30.531 1.00 23.19 322 ARG C O 1
ATOM 6980 N N . GLY C 1 312 ? -44.765 -101.655 28.974 1.00 24.02 323 GLY C N 1
ATOM 6981 C CA . GLY C 1 312 ? -45.206 -100.613 29.888 1.00 24.02 323 GLY C CA 1
ATOM 6982 C C . GLY C 1 312 ? -45.204 -99.266 29.204 1.00 25.77 323 GLY C C 1
ATOM 6983 O O . GLY C 1 312 ? -44.965 -99.166 27.998 1.00 28.63 323 GLY C O 1
ATOM 6984 N N . ILE C 1 313 ? -45.434 -98.217 29.997 1.00 24.73 324 ILE C N 1
ATOM 6985 C CA . ILE C 1 313 ? -45.519 -96.850 29.494 1.00 26.49 324 ILE C CA 1
ATOM 6986 C C . ILE C 1 313 ? -44.441 -96.007 30.157 1.00 24.91 324 ILE C C 1
ATOM 6987 O O . ILE C 1 313 ? -44.254 -96.069 31.379 1.00 24.03 324 ILE C O 1
ATOM 6992 N N . LEU C 1 314 ? -43.704 -95.248 29.342 1.00 27.26 325 LEU C N 1
ATOM 6993 C CA . LEU C 1 314 ? -42.668 -94.344 29.826 1.00 25.70 325 LEU C CA 1
ATOM 6994 C C . LEU C 1 314 ? -43.129 -92.917 29.568 1.00 28.10 325 LEU C C 1
ATOM 6995 O O . LEU C 1 314 ? -43.564 -92.604 28.454 1.00 24.95 325 LEU C O 1
ATOM 7000 N N . GLU C 1 315 ? -43.010 -92.051 30.581 1.00 25.97 326 GLU C N 1
ATOM 7001 C CA . GLU C 1 315 ? -43.395 -90.647 30.449 1.00 28.38 326 GLU C CA 1
ATOM 7002 C C . GLU C 1 315 ? -42.263 -89.756 30.935 1.00 22.78 326 GLU C C 1
ATOM 7003 O O . GLU C 1 315 ? -41.732 -89.961 32.032 1.00 28.08 326 GLU C O 1
ATOM 7009 N N . PHE C 1 316 ? -41.909 -88.763 30.123 1.00 25.38 327 PHE C N 1
ATOM 7010 C CA . PHE C 1 316 ? -40.812 -87.850 30.426 1.00 28.88 327 PHE C CA 1
ATOM 7011 C C . PHE C 1 316 ? -41.045 -86.555 29.657 1.00 30.16 327 PHE C C 1
ATOM 7012 O O . PHE C 1 316 ? -41.993 -86.436 28.873 1.00 29.19 327 PHE C O 1
ATOM 7020 N N . SER C 1 317 ? -40.165 -85.583 29.889 1.00 26.57 328 SER C N 1
ATOM 7021 C CA . SER C 1 317 ? -40.264 -84.283 29.238 1.00 29.23 328 SER C CA 1
ATOM 7022 C C . SER C 1 317 ? -38.878 -83.685 29.058 1.00 25.61 328 SER C C 1
ATOM 7023 O O . SER C 1 317 ? -38.046 -83.747 29.966 1.00 32.06 328 SER C O 1
ATOM 7026 N N . PHE C 1 318 ? -38.648 -83.091 27.885 1.00 29.70 329 PHE C N 1
ATOM 7027 C CA . PHE C 1 318 ? -37.429 -82.349 27.608 1.00 29.34 329 PHE C CA 1
ATOM 7028 C C . PHE C 1 318 ? -37.630 -80.838 27.773 1.00 34.20 329 PHE C C 1
ATOM 7029 O O . PHE C 1 318 ? -36.852 -80.049 27.234 1.00 29.35 329 PHE C O 1
ATOM 7037 N N . ASN C 1 319 ? -38.669 -80.428 28.497 1.00 34.58 330 ASN C N 1
ATOM 7038 C CA . ASN C 1 319 ? -38.902 -79.010 28.732 1.00 31.30 330 ASN C CA 1
ATOM 7039 C C . ASN C 1 319 ? -37.685 -78.377 29.392 1.00 29.66 330 ASN C C 1
ATOM 7040 O O . ASN C 1 319 ? -37.179 -78.877 30.404 1.00 32.15 330 ASN C O 1
ATOM 7045 N N . GLY C 1 320 ? -37.204 -77.280 28.806 1.00 33.02 331 GLY C N 1
ATOM 7046 C CA . GLY C 1 320 ? -36.050 -76.574 29.327 1.00 35.23 331 GLY C CA 1
ATOM 7047 C C . GLY C 1 320 ? -34.701 -77.098 28.870 1.00 35.11 331 GLY C C 1
ATOM 7048 O O . GLY C 1 320 ? -33.670 -76.520 29.248 1.00 31.51 331 GLY C O 1
ATOM 7049 N N . PHE C 1 321 ? -34.676 -78.170 28.076 1.00 32.71 332 PHE C N 1
ATOM 7050 C CA . PHE C 1 321 ? -33.440 -78.799 27.621 1.00 32.10 332 PHE C CA 1
ATOM 7051 C C . PHE C 1 321 ? -32.862 -78.072 26.412 1.00 31.62 332 PHE C C 1
ATOM 7052 O O . PHE C 1 321 ? -33.596 -77.588 25.548 1.00 32.39 332 PHE C O 1
ATOM 7060 N N . GLU C 1 322 ? -31.529 -78.034 26.340 1.00 31.69 333 GLU C N 1
ATOM 7061 C CA . GLU C 1 322 ? -30.837 -77.539 25.154 1.00 30.83 333 GLU C CA 1
ATOM 7062 C C . GLU C 1 322 ? -31.264 -78.339 23.915 1.00 31.87 333 GLU C C 1
ATOM 7063 O O . GLU C 1 322 ? -31.277 -79.578 23.956 1.00 30.97 333 GLU C O 1
ATOM 7069 N N . PRO C 1 323 ? -31.640 -77.680 22.814 1.00 28.35 334 PRO C N 1
ATOM 7070 C CA . PRO C 1 323 ? -31.989 -78.425 21.595 1.00 31.34 334 PRO C CA 1
ATOM 7071 C C . PRO C 1 323 ? -30.815 -79.263 21.112 1.00 31.98 334 PRO C C 1
ATOM 7072 O O . PRO C 1 323 ? -29.660 -78.855 21.221 1.00 29.17 334 PRO C O 1
ATOM 7076 N N . GLY C 1 324 ? -31.117 -80.444 20.580 1.00 31.31 335 GLY C N 1
ATOM 7077 C CA . GLY C 1 324 ? -30.066 -81.337 20.111 1.00 29.75 335 GLY C CA 1
ATOM 7078 C C . GLY C 1 324 ? -30.569 -82.768 19.991 1.00 25.85 335 GLY C C 1
ATOM 7079 O O . GLY C 1 324 ? -31.766 -83.023 20.022 1.00 26.74 335 GLY C O 1
ATOM 7080 N N . LEU C 1 325 ? -29.620 -83.691 19.869 1.00 25.66 336 LEU C N 1
ATOM 7081 C CA . LEU C 1 325 ? -29.927 -85.108 19.723 1.00 28.00 336 LEU C CA 1
ATOM 7082 C C . LEU C 1 325 ? -29.772 -85.818 21.061 1.00 27.87 336 LEU C C 1
ATOM 7083 O O . LEU C 1 325 ? -28.715 -85.736 21.699 1.00 27.17 336 LEU C O 1
ATOM 7088 N N . TYR C 1 326 ? -30.816 -86.531 21.478 1.00 27.32 337 TYR C N 1
ATOM 7089 C CA . TYR C 1 326 ? -30.792 -87.274 22.731 1.00 26.48 337 TYR C CA 1
ATOM 7090 C C . TYR C 1 326 ? -31.025 -88.753 22.439 1.00 26.42 337 TYR C C 1
ATOM 7091 O O . TYR C 1 326 ? -32.095 -89.135 21.947 1.00 27.24 337 TYR C O 1
ATOM 7100 N N . MET C 1 327 ? -30.026 -89.579 22.751 1.00 23.86 338 MET C N 1
ATOM 7101 C CA . MET C 1 327 ? -30.025 -90.978 22.349 1.00 25.07 338 MET C CA 1
ATOM 7102 C C . MET C 1 327 ? -30.901 -91.827 23.261 1.00 23.27 338 MET C C 1
ATOM 7103 O O . MET C 1 327 ? -31.131 -91.498 24.428 1.00 23.01 338 MET C O 1
ATOM 7108 N N . PHE C 1 328 ? -31.399 -92.934 22.706 1.00 24.81 339 PHE C N 1
ATOM 7109 C CA . PHE C 1 328 ? -32.096 -93.952 23.482 1.00 24.46 339 PHE C CA 1
ATOM 7110 C C . PHE C 1 328 ? -31.785 -95.305 22.837 1.00 25.18 339 PHE C C 1
ATOM 7111 O O . PHE C 1 328 ? -31.699 -95.404 21.610 1.00 24.12 339 PHE C O 1
ATOM 7119 N N . HIS C 1 329 ? -31.578 -96.329 23.658 1.00 23.76 340 HIS C N 1
ATOM 7120 C CA . HIS C 1 329 ? -31.069 -97.604 23.151 1.00 24.02 340 HIS C CA 1
ATOM 7121 C C . HIS C 1 329 ? -31.114 -98.641 24.269 1.00 22.45 340 HIS C C 1
ATOM 7122 O O . HIS C 1 329 ? -31.262 -98.305 25.446 1.00 21.54 340 HIS C O 1
ATOM 7129 N N . ALA C 1 330 ? -30.951 -99.910 23.888 1.00 21.52 341 ALA C N 1
ATOM 7130 C CA . ALA C 1 330 ? -30.828 -100.976 24.874 1.00 21.71 341 ALA C CA 1
ATOM 7131 C C . ALA C 1 330 ? -29.530 -100.841 25.644 1.00 23.99 341 ALA C C 1
ATOM 7132 O O . ALA C 1 330 ? -28.503 -100.442 25.095 1.00 22.81 341 ALA C O 1
ATOM 7134 N N . HIS C 1 331 ? -29.560 -101.220 26.918 1.00 21.04 342 HIS C N 1
ATOM 7135 C CA . HIS C 1 331 ? -28.326 -101.176 27.681 1.00 22.59 342 HIS C CA 1
ATOM 7136 C C . HIS C 1 331 ? -27.612 -102.522 27.689 1.00 29.49 342 HIS C C 1
ATOM 7137 O O . HIS C 1 331 ? -26.627 -102.688 28.419 1.00 28.37 342 HIS C O 1
ATOM 7144 N N . GLN C 1 332 ? -28.094 -103.479 26.895 1.00 24.13 343 GLN C N 1
ATOM 7145 C CA . GLN C 1 332 ? -27.288 -104.610 26.450 1.00 26.10 343 GLN C CA 1
ATOM 7146 C C . GLN C 1 332 ? -26.554 -104.108 25.211 1.00 26.34 343 GLN C C 1
ATOM 7147 O O . GLN C 1 332 ? -27.171 -103.911 24.156 1.00 21.29 343 GLN C O 1
ATOM 7153 N N . SER C 1 333 ? -25.252 -103.832 25.360 1.00 30.33 344 SER C N 1
ATOM 7154 C CA . SER C 1 333 ? -24.526 -103.051 24.356 1.00 28.47 344 SER C CA 1
ATOM 7155 C C . SER C 1 333 ? -24.565 -103.705 22.980 1.00 26.09 344 SER C C 1
ATOM 7156 O O . SER C 1 333 ? -24.673 -103.016 21.956 1.00 25.89 344 SER C O 1
ATOM 7159 N N . GLU C 1 334 ? -24.462 -105.031 22.932 1.00 21.94 345 GLU C N 1
ATOM 7160 C CA . GLU C 1 334 ? -24.502 -105.721 21.643 1.00 26.07 345 GLU C CA 1
ATOM 7161 C C . GLU C 1 334 ? -25.805 -105.440 20.889 1.00 25.54 345 GLU C C 1
ATOM 7162 O O . GLU C 1 334 ? -25.784 -105.249 19.669 1.00 24.27 345 GLU C O 1
ATOM 7168 N N . PHE C 1 335 ? -26.947 -105.391 21.593 1.00 22.40 346 PHE C N 1
ATOM 7169 C CA . PHE C 1 335 ? -28.207 -105.086 20.907 1.00 27.68 346 PHE C CA 1
ATOM 7170 C C . PHE C 1 335 ? -28.133 -103.713 20.270 1.00 25.22 346 PHE C C 1
ATOM 7171 O O . PHE C 1 335 ? -28.610 -103.516 19.150 1.00 21.04 346 PHE C O 1
ATOM 7179 N N . ALA C 1 336 ? -27.553 -102.742 20.991 1.00 24.05 347 ALA C N 1
ATOM 7180 C CA . ALA C 1 336 ? -27.503 -101.374 20.491 1.00 22.73 347 ALA C CA 1
ATOM 7181 C C . ALA C 1 336 ? -26.615 -101.267 19.257 1.00 26.76 347 ALA C C 1
ATOM 7182 O O . ALA C 1 336 ? -26.964 -100.573 18.297 1.00 25.69 347 ALA C O 1
ATOM 7184 N N . GLU C 1 337 ? -25.469 -101.958 19.262 1.00 28.83 348 GLU C N 1
ATOM 7185 C CA . GLU C 1 337 ? -24.598 -101.959 18.091 1.00 27.38 348 GLU C CA 1
ATOM 7186 C C . GLU C 1 337 ? -25.284 -102.586 16.883 1.00 25.97 348 GLU C C 1
ATOM 7187 O O . GLU C 1 337 ? -25.094 -102.120 15.753 1.00 25.24 348 GLU C O 1
ATOM 7193 N N . LEU C 1 338 ? -26.110 -103.611 17.103 1.00 22.16 349 LEU C N 1
ATOM 7194 C CA . LEU C 1 338 ? -26.743 -104.346 16.016 1.00 24.25 349 LEU C CA 1
ATOM 7195 C C . LEU C 1 338 ? -28.064 -103.725 15.558 1.00 23.89 349 LEU C C 1
ATOM 7196 O O . LEU C 1 338 ? -28.768 -104.333 14.743 1.00 25.01 349 LEU C O 1
ATOM 7201 N N . GLY C 1 339 ? -28.415 -102.537 16.050 1.00 26.01 350 GLY C N 1
ATOM 7202 C CA . GLY C 1 339 ? -29.542 -101.817 15.483 1.00 21.21 350 GLY C CA 1
ATOM 7203 C C . GLY C 1 339 ? -30.550 -101.216 16.444 1.00 25.83 350 GLY C C 1
ATOM 7204 O O . GLY C 1 339 ? -31.368 -100.382 16.036 1.00 22.34 350 GLY C O 1
ATOM 7205 N N . TRP C 1 340 ? -30.526 -101.625 17.713 1.00 23.21 351 TRP C N 1
ATOM 7206 C CA A TRP C 1 340 ? -31.445 -101.088 18.715 0.24 23.70 351 TRP C CA 1
ATOM 7207 C CA B TRP C 1 340 ? -31.459 -101.077 18.709 0.76 23.53 351 TRP C CA 1
ATOM 7208 C C . TRP C 1 340 ? -30.807 -99.861 19.369 1.00 19.51 351 TRP C C 1
ATOM 7209 O O . TRP C 1 340 ? -30.373 -99.872 20.519 1.00 21.95 351 TRP C O 1
ATOM 7230 N N . MET C 1 341 ? -30.810 -98.769 18.616 1.00 21.29 352 MET C N 1
ATOM 7231 C CA . MET C 1 341 ? -30.330 -97.469 19.046 1.00 22.48 352 MET C CA 1
ATOM 7232 C C . MET C 1 341 ? -31.061 -96.437 18.203 1.00 23.35 352 MET C C 1
ATOM 7233 O O . MET C 1 341 ? -31.280 -96.658 17.007 1.00 24.54 352 MET C O 1
ATOM 7238 N N . GLY C 1 342 ? -31.452 -95.321 18.817 1.00 21.05 353 GLY C N 1
ATOM 7239 C CA . GLY C 1 342 ? -32.051 -94.238 18.055 1.00 22.97 353 GLY C CA 1
ATOM 7240 C C . GLY C 1 342 ? -31.816 -92.902 18.727 1.00 24.06 353 GLY C C 1
ATOM 7241 O O . GLY C 1 342 ? -31.269 -92.837 19.824 1.00 22.20 353 GLY C O 1
ATOM 7242 N N . ASN C 1 343 ? -32.258 -91.825 18.066 1.00 24.68 354 ASN C N 1
ATOM 7243 C CA . ASN C 1 343 ? -32.071 -90.462 18.559 1.00 23.24 354 ASN C CA 1
ATOM 7244 C C . ASN C 1 343 ? -33.406 -89.741 18.578 1.00 24.13 354 ASN C C 1
ATOM 7245 O O . ASN C 1 343 ? -34.166 -89.818 17.606 1.00 23.12 354 ASN C O 1
ATOM 7250 N N . PHE C 1 344 ? -33.688 -89.044 19.680 1.00 27.38 355 PHE C N 1
ATOM 7251 C CA . PHE C 1 344 ? -34.704 -87.989 19.690 1.00 27.47 355 PHE C CA 1
ATOM 7252 C C . PHE C 1 344 ? -34.047 -86.694 19.234 1.00 26.30 355 PHE C C 1
ATOM 7253 O O . PHE C 1 344 ? -32.954 -86.363 19.687 1.00 26.50 355 PHE C O 1
ATOM 7261 N N . GLU C 1 345 ? -34.716 -85.953 18.359 1.00 26.97 356 GLU C N 1
ATOM 7262 C CA . GLU C 1 345 ? -34.257 -84.618 17.968 1.00 28.38 356 GLU C CA 1
ATOM 7263 C C . GLU C 1 345 ? -35.121 -83.584 18.687 1.00 28.51 356 GLU C C 1
ATOM 7264 O O . GLU C 1 345 ? -36.231 -83.277 18.245 1.00 28.95 356 GLU C O 1
ATOM 7270 N N . VAL C 1 346 ? -34.613 -83.064 19.802 1.00 27.22 357 VAL C N 1
ATOM 7271 C CA . VAL C 1 346 ? -35.354 -82.100 20.610 1.00 28.24 357 VAL C CA 1
ATOM 7272 C C . VAL C 1 346 ? -35.217 -80.736 19.953 1.00 32.19 357 VAL C C 1
ATOM 7273 O O . VAL C 1 346 ? -34.107 -80.231 19.772 1.00 31.92 357 VAL C O 1
ATOM 7277 N N . ILE C 1 347 ? -36.340 -80.152 19.557 1.00 35.06 358 ILE C N 1
ATOM 7278 C CA . ILE C 1 347 ? -36.336 -78.838 18.928 1.00 34.58 358 ILE C CA 1
ATOM 7279 C C . ILE C 1 347 ? -37.001 -77.844 19.869 1.00 41.58 358 ILE C C 1
ATOM 7280 O O . ILE C 1 347 ? -37.809 -78.211 20.729 1.00 41.14 358 ILE C O 1
ATOM 7285 N N . GLU C 1 348 ? -36.644 -76.575 19.715 1.00 41.63 359 GLU C N 1
ATOM 7286 C CA . GLU C 1 348 ? -37.240 -75.539 20.541 1.00 49.11 359 GLU C CA 1
ATOM 7287 C C . GLU C 1 348 ? -38.474 -74.982 19.847 1.00 50.09 359 GLU C C 1
ATOM 7288 O O . GLU C 1 348 ? -38.875 -75.475 18.793 1.00 54.00 359 GLU C O 1
ATOM 7294 N N . GLY D 1 50 ? 10.221 -1.863 10.233 1.00 53.57 61 GLY D N 1
ATOM 7295 C CA . GLY D 1 50 ? 10.707 -2.132 11.576 1.00 53.55 61 GLY D CA 1
ATOM 7296 C C . GLY D 1 50 ? 11.296 -3.523 11.747 1.00 41.95 61 GLY D C 1
ATOM 7297 O O . GLY D 1 50 ? 12.304 -3.698 12.429 1.00 49.01 61 GLY D O 1
ATOM 7298 N N . PHE D 1 51 ? 10.679 -4.510 11.104 1.00 44.07 62 PHE D N 1
ATOM 7299 C CA . PHE D 1 51 ? 11.120 -5.891 11.247 1.00 41.06 62 PHE D CA 1
ATOM 7300 C C . PHE D 1 51 ? 12.471 -6.092 10.573 1.00 37.61 62 PHE D C 1
ATOM 7301 O O . PHE D 1 51 ? 12.687 -5.654 9.440 1.00 40.66 62 PHE D O 1
ATOM 7309 N N . ASP D 1 52 ? 13.388 -6.756 11.273 1.00 34.09 63 ASP D N 1
ATOM 7310 C CA . ASP D 1 52 ? 14.699 -7.066 10.714 1.00 29.02 63 ASP D CA 1
ATOM 7311 C C . ASP D 1 52 ? 14.836 -8.578 10.553 1.00 28.64 63 ASP D C 1
ATOM 7312 O O . ASP D 1 52 ? 15.090 -9.280 11.543 1.00 28.89 63 ASP D O 1
ATOM 7317 N N . PRO D 1 53 ? 14.682 -9.135 9.338 1.00 26.08 64 PRO D N 1
ATOM 7318 C CA . PRO D 1 53 ? 14.807 -10.601 9.177 1.00 28.34 64 PRO D CA 1
ATOM 7319 C C . PRO D 1 53 ? 16.205 -11.126 9.439 1.00 26.51 64 PRO D C 1
ATOM 7320 O O . PRO D 1 53 ? 16.361 -12.333 9.651 1.00 26.68 64 PRO D O 1
ATOM 7324 N N . TYR D 1 54 ? 17.226 -10.270 9.402 1.00 23.44 65 TYR D N 1
ATOM 7325 C CA . TYR D 1 54 ? 18.583 -10.761 9.617 1.00 28.17 65 TYR D CA 1
ATOM 7326 C C . TYR D 1 54 ? 18.884 -10.919 11.104 1.00 28.06 65 TYR D C 1
ATOM 7327 O O . TYR D 1 54 ? 19.461 -11.932 11.513 1.00 29.47 65 TYR D O 1
ATOM 7336 N N . ALA D 1 55 ? 18.462 -9.956 11.927 1.00 26.58 66 ALA D N 1
ATOM 7337 C CA . ALA D 1 55 ? 18.564 -10.109 13.375 1.00 30.82 66 ALA D CA 1
ATOM 7338 C C . ALA D 1 55 ? 17.620 -11.198 13.887 1.00 29.31 66 ALA D C 1
ATOM 7339 O O . ALA D 1 55 ? 17.983 -11.973 14.783 1.00 25.49 66 ALA D O 1
ATOM 7341 N N . PHE D 1 56 ? 16.418 -11.295 13.303 1.00 26.90 67 PHE D N 1
ATOM 7342 C CA . PHE D 1 56 ? 15.456 -12.309 13.734 1.00 25.63 67 PHE D CA 1
ATOM 7343 C C . PHE D 1 56 ? 16.056 -13.706 13.721 1.00 26.52 67 PHE D C 1
ATOM 7344 O O . PHE D 1 56 ? 15.707 -14.539 14.570 1.00 26.01 67 PHE D O 1
ATOM 7352 N N . LEU D 1 57 ? 16.945 -13.978 12.761 1.00 24.78 68 LEU D N 1
ATOM 7353 C CA . LEU D 1 57 ? 17.501 -15.319 12.568 1.00 29.04 68 LEU D CA 1
ATOM 7354 C C . LEU D 1 57 ? 18.094 -15.911 13.849 1.00 31.41 68 LEU D C 1
ATOM 7355 O O . LEU D 1 57 ? 17.998 -17.128 14.089 1.00 27.25 68 LEU D O 1
ATOM 7360 N N . THR D 1 58 ? 18.752 -15.080 14.663 1.00 24.43 69 THR D N 1
ATOM 7361 C CA . THR D 1 58 ? 19.519 -15.572 15.807 1.00 32.42 69 THR D CA 1
ATOM 7362 C C . THR D 1 58 ? 19.079 -14.920 17.111 1.00 30.17 69 THR D C 1
ATOM 7363 O O . THR D 1 58 ? 19.847 -14.900 18.075 1.00 28.94 69 THR D O 1
ATOM 7367 N N . HIS D 1 59 ? 17.863 -14.382 17.162 1.00 28.11 70 HIS D N 1
ATOM 7368 C CA . HIS D 1 59 ? 17.348 -13.705 18.344 1.00 27.53 70 HIS D CA 1
ATOM 7369 C C . HIS D 1 59 ? 16.511 -14.676 19.169 1.00 32.53 70 HIS D C 1
ATOM 7370 O O . HIS D 1 59 ? 15.527 -15.231 18.671 1.00 26.38 70 HIS D O 1
ATOM 7377 N N . TRP D 1 60 ? 16.895 -14.868 20.429 1.00 26.40 71 TRP D N 1
ATOM 7378 C CA . TRP D 1 60 ? 16.186 -15.738 21.360 1.00 26.96 71 TRP D CA 1
ATOM 7379 C C . TRP D 1 60 ? 15.647 -14.877 22.493 1.00 26.56 71 TRP D C 1
ATOM 7380 O O . TRP D 1 60 ? 16.418 -14.191 23.166 1.00 30.89 71 TRP D O 1
ATOM 7391 N N . GLU D 1 61 ? 14.333 -14.914 22.717 1.00 27.98 72 GLU D N 1
ATOM 7392 C CA . GLU D 1 61 ? 13.746 -14.222 23.865 1.00 29.07 72 GLU D CA 1
ATOM 7393 C C . GLU D 1 61 ? 13.663 -15.231 25.004 1.00 27.46 72 GLU D C 1
ATOM 7394 O O . GLU D 1 61 ? 12.868 -16.175 24.952 1.00 25.79 72 GLU D O 1
ATOM 7400 N N . THR D 1 62 ? 14.498 -15.039 26.025 1.00 27.48 73 THR D N 1
ATOM 7401 C CA . THR D 1 62 ? 14.580 -15.972 27.140 1.00 31.93 73 THR D CA 1
ATOM 7402 C C . THR D 1 62 ? 13.848 -15.478 28.383 1.00 31.79 73 THR D C 1
ATOM 7403 O O . THR D 1 62 ? 13.727 -16.240 29.354 1.00 28.61 73 THR D O 1
ATOM 7407 N N . GLY D 1 63 ? 13.329 -14.239 28.364 1.00 25.46 74 GLY D N 1
ATOM 7408 C CA . GLY D 1 63 ? 12.378 -13.800 29.361 1.00 27.10 74 GLY D CA 1
ATOM 7409 C C . GLY D 1 63 ? 13.027 -13.262 30.628 1.00 30.23 74 GLY D C 1
ATOM 7410 O O . GLY D 1 63 ? 14.250 -13.262 30.812 1.00 29.89 74 GLY D O 1
ATOM 7411 N N . GLU D 1 64 ? 12.172 -12.770 31.513 1.00 31.50 75 GLU D N 1
ATOM 7412 C CA . GLU D 1 64 ? 12.603 -12.297 32.823 1.00 37.92 75 GLU D CA 1
ATOM 7413 C C . GLU D 1 64 ? 12.675 -13.496 33.754 1.00 33.52 75 GLU D C 1
ATOM 7414 O O . GLU D 1 64 ? 11.641 -14.104 34.060 1.00 32.31 75 GLU D O 1
ATOM 7420 N N . VAL D 1 65 ? 13.898 -13.829 34.201 1.00 33.57 76 VAL D N 1
ATOM 7421 C CA . VAL D 1 65 ? 14.191 -15.085 34.892 1.00 31.45 76 VAL D CA 1
ATOM 7422 C C . VAL D 1 65 ? 14.253 -14.853 36.398 1.00 29.88 76 VAL D C 1
ATOM 7423 O O . VAL D 1 65 ? 14.822 -13.860 36.878 1.00 31.70 76 VAL D O 1
ATOM 7427 N N . SER D 1 66 ? 13.647 -15.771 37.144 1.00 29.23 77 SER D N 1
ATOM 7428 C CA . SER D 1 66 ? 13.605 -15.714 38.597 1.00 30.22 77 SER D CA 1
ATOM 7429 C C . SER D 1 66 ? 13.396 -17.130 39.116 1.00 33.46 77 SER D C 1
ATOM 7430 O O . SER D 1 66 ? 13.247 -18.082 38.342 1.00 32.17 77 SER D O 1
ATOM 7433 N N . THR D 1 67 ? 13.403 -17.271 40.442 1.00 31.13 78 THR D N 1
ATOM 7434 C CA . THR D 1 67 ? 13.282 -18.573 41.087 1.00 34.33 78 THR D CA 1
ATOM 7435 C C . THR D 1 67 ? 12.018 -18.591 41.930 1.00 31.85 78 THR D C 1
ATOM 7436 O O . THR D 1 67 ? 11.818 -17.705 42.765 1.00 27.63 78 THR D O 1
ATOM 7440 N N . LEU D 1 68 ? 11.156 -19.578 41.678 1.00 29.23 79 LEU D N 1
ATOM 7441 C CA . LEU D 1 68 ? 9.945 -19.771 42.455 1.00 28.21 79 LEU D CA 1
ATOM 7442 C C . LEU D 1 68 ? 10.294 -20.291 43.850 1.00 32.38 79 LEU D C 1
ATOM 7443 O O . LEU D 1 68 ? 11.374 -20.844 44.058 1.00 30.58 79 LEU D O 1
ATOM 7448 N N . PRO D 1 69 ? 9.384 -20.146 44.819 1.00 30.63 80 PRO D N 1
ATOM 7449 C CA . PRO D 1 69 ? 9.669 -20.663 46.168 1.00 31.52 80 PRO D CA 1
ATOM 7450 C C . PRO D 1 69 ? 10.053 -22.131 46.188 1.00 31.32 80 PRO D C 1
ATOM 7451 O O . PRO D 1 69 ? 10.865 -22.549 47.024 1.00 35.08 80 PRO D O 1
ATOM 7455 N N . SER D 1 70 ? 9.491 -22.934 45.288 1.00 27.35 81 SER D N 1
ATOM 7456 C CA . SER D 1 70 ? 9.842 -24.345 45.191 1.00 32.78 81 SER D CA 1
ATOM 7457 C C . SER D 1 70 ? 11.278 -24.581 44.745 1.00 32.19 81 SER D C 1
ATOM 7458 O O . SER D 1 70 ? 11.759 -25.711 44.856 1.00 35.11 81 SER D O 1
ATOM 7461 N N . GLY D 1 71 ? 11.953 -23.571 44.214 1.00 28.14 82 GLY D N 1
ATOM 7462 C CA . GLY D 1 71 ? 13.232 -23.754 43.565 1.00 32.53 82 GLY D CA 1
ATOM 7463 C C . GLY D 1 71 ? 13.164 -23.838 42.054 1.00 33.01 82 GLY D C 1
ATOM 7464 O O . GLY D 1 71 ? 14.215 -23.867 41.404 1.00 31.84 82 GLY D O 1
ATOM 7465 N N . GLN D 1 72 ? 11.968 -23.882 41.479 1.00 31.04 83 GLN D N 1
ATOM 7466 C CA . GLN D 1 72 ? 11.817 -24.025 40.036 1.00 29.07 83 GLN D CA 1
ATOM 7467 C C . GLN D 1 72 ? 12.111 -22.699 39.339 1.00 26.46 83 GLN D C 1
ATOM 7468 O O . GLN D 1 72 ? 11.714 -21.629 39.806 1.00 28.08 83 GLN D O 1
ATOM 7474 N N . THR D 1 73 ? 12.837 -22.769 38.231 1.00 26.35 84 THR D N 1
ATOM 7475 C CA . THR D 1 73 ? 13.096 -21.578 37.428 1.00 28.82 84 THR D CA 1
ATOM 7476 C C . THR D 1 73 ? 11.797 -21.070 36.802 1.00 28.14 84 THR D C 1
ATOM 7477 O O . THR D 1 73 ? 11.015 -21.861 36.258 1.00 28.63 84 THR D O 1
ATOM 7481 N N . LEU D 1 74 ? 11.566 -19.755 36.882 1.00 27.19 85 LEU D N 1
ATOM 7482 C CA . LEU D 1 74 ? 10.442 -19.094 36.222 1.00 28.45 85 LEU D CA 1
ATOM 7483 C C . LEU D 1 74 ? 10.967 -18.165 35.136 1.00 27.20 85 LEU D C 1
ATOM 7484 O O . LEU D 1 74 ? 11.933 -17.435 35.361 1.00 27.22 85 LEU D O 1
ATOM 7489 N N . ARG D 1 75 ? 10.330 -18.189 33.962 1.00 30.07 86 ARG D N 1
ATOM 7490 C CA . ARG D 1 75 ? 10.603 -17.232 32.893 1.00 26.35 86 ARG D CA 1
ATOM 7491 C C . ARG D 1 75 ? 9.306 -16.514 32.542 1.00 29.13 86 ARG D C 1
ATOM 7492 O O . ARG D 1 75 ? 8.297 -17.156 32.231 1.00 27.77 86 ARG D O 1
ATOM 7500 N N . GLU D 1 76 ? 9.328 -15.185 32.615 1.00 32.06 87 GLU D N 1
ATOM 7501 C CA . GLU D 1 76 ? 8.164 -14.358 32.352 1.00 28.01 87 GLU D CA 1
ATOM 7502 C C . GLU D 1 76 ? 8.332 -13.625 31.030 1.00 26.75 87 GLU D C 1
ATOM 7503 O O . GLU D 1 76 ? 9.409 -13.096 30.740 1.00 27.92 87 GLU D O 1
ATOM 7509 N N . PHE D 1 77 ? 7.251 -13.560 30.254 1.00 26.48 88 PHE D N 1
ATOM 7510 C CA . PHE D 1 77 ? 7.251 -12.901 28.952 1.00 28.62 88 PHE D CA 1
ATOM 7511 C C . PHE D 1 77 ? 6.039 -11.980 28.849 1.00 29.08 88 PHE D C 1
ATOM 7512 O O . PHE D 1 77 ? 4.972 -12.283 29.390 1.00 26.00 88 PHE D O 1
ATOM 7520 N N . ASN D 1 78 ? 6.198 -10.862 28.135 1.00 26.03 89 ASN D N 1
ATOM 7521 C CA . ASN D 1 78 ? 5.110 -9.916 27.899 1.00 23.04 89 ASN D CA 1
ATOM 7522 C C . ASN D 1 78 ? 4.817 -9.889 26.408 1.00 28.58 89 ASN D C 1
ATOM 7523 O O . ASN D 1 78 ? 5.696 -9.536 25.614 1.00 28.29 89 ASN D O 1
ATOM 7528 N N . ILE D 1 79 ? 3.582 -10.199 26.033 1.00 26.25 90 ILE D N 1
ATOM 7529 C CA . ILE D 1 79 ? 3.187 -10.210 24.627 1.00 23.52 90 ILE D CA 1
ATOM 7530 C C . ILE D 1 79 ? 1.941 -9.354 24.477 1.00 29.64 90 ILE D C 1
ATOM 7531 O O . ILE D 1 79 ? 0.972 -9.521 25.230 1.00 24.74 90 ILE D O 1
ATOM 7536 N N . VAL D 1 80 ? 1.972 -8.418 23.527 1.00 24.81 91 VAL D N 1
ATOM 7537 C CA . VAL D 1 80 ? 0.808 -7.594 23.228 1.00 22.92 91 VAL D CA 1
ATOM 7538 C C . VAL D 1 80 ? 0.397 -7.884 21.792 1.00 24.62 91 VAL D C 1
ATOM 7539 O O . VAL D 1 80 ? 1.244 -7.932 20.893 1.00 24.67 91 VAL D O 1
ATOM 7543 N N . ALA D 1 81 ? -0.887 -8.152 21.592 1.00 26.67 92 ALA D N 1
ATOM 7544 C CA . ALA D 1 81 ? -1.416 -8.217 20.239 1.00 26.14 92 ALA D CA 1
ATOM 7545 C C . ALA D 1 81 ? -1.635 -6.792 19.752 1.00 27.30 92 ALA D C 1
ATOM 7546 O O . ALA D 1 81 ? -2.224 -5.973 20.467 1.00 23.56 92 ALA D O 1
ATOM 7548 N N . VAL D 1 82 ? -1.153 -6.486 18.547 1.00 25.51 93 VAL D N 1
ATOM 7549 C CA . VAL D 1 82 ? -1.301 -5.135 18.020 1.00 25.52 93 VAL D CA 1
ATOM 7550 C C . VAL D 1 82 ? -1.428 -5.187 16.501 1.00 25.46 93 VAL D C 1
ATOM 7551 O O . VAL D 1 82 ? -0.676 -5.899 15.828 1.00 25.39 93 VAL D O 1
ATOM 7555 N N . ASP D 1 83 ? -2.408 -4.446 15.973 1.00 23.65 94 ASP D N 1
ATOM 7556 C CA . ASP D 1 83 ? -2.565 -4.291 14.529 1.00 24.78 94 ASP D CA 1
ATOM 7557 C C . ASP D 1 83 ? -1.477 -3.370 13.995 1.00 26.31 94 ASP D C 1
ATOM 7558 O O . ASP D 1 83 ? -1.304 -2.251 14.499 1.00 24.00 94 ASP D O 1
ATOM 7563 N N . LYS D 1 84 ? -0.772 -3.812 12.949 1.00 26.19 95 LYS D N 1
ATOM 7564 C CA . LYS D 1 84 ? 0.389 -3.073 12.468 1.00 29.22 95 LYS D CA 1
ATOM 7565 C C . LYS D 1 84 ? 0.690 -3.410 11.008 1.00 33.79 95 LYS D C 1
ATOM 7566 O O . LYS D 1 84 ? 0.533 -4.559 10.586 1.00 26.97 95 LYS D O 1
ATOM 7572 N N . GLU D 1 85 ? 1.138 -2.400 10.254 1.00 25.28 96 GLU D N 1
ATOM 7573 C CA . GLU D 1 85 ? 1.797 -2.632 8.969 1.00 27.88 96 GLU D CA 1
ATOM 7574 C C . GLU D 1 85 ? 2.952 -3.598 9.129 1.00 28.99 96 GLU D C 1
ATOM 7575 O O . GLU D 1 85 ? 3.735 -3.471 10.066 1.00 31.31 96 GLU D O 1
ATOM 7581 N N . ILE D 1 86 ? 3.132 -4.494 8.161 1.00 26.10 97 ILE D N 1
ATOM 7582 C CA . ILE D 1 86 ? 4.435 -5.121 7.968 1.00 25.03 97 ILE D CA 1
ATOM 7583 C C . ILE D 1 86 ? 4.798 -5.037 6.488 1.00 29.49 97 ILE D C 1
ATOM 7584 O O . ILE D 1 86 ? 3.931 -5.037 5.609 1.00 27.75 97 ILE D O 1
ATOM 7589 N N . GLU D 1 87 ? 6.091 -4.948 6.212 1.00 26.63 98 GLU D N 1
ATOM 7590 C CA . GLU D 1 87 ? 6.585 -4.871 4.842 1.00 31.82 98 GLU D CA 1
ATOM 7591 C C . GLU D 1 87 ? 7.150 -6.234 4.462 1.00 28.53 98 GLU D C 1
ATOM 7592 O O . GLU D 1 87 ? 8.144 -6.689 5.034 1.00 29.34 98 GLU D O 1
ATOM 7598 N N . ILE D 1 88 ? 6.501 -6.905 3.515 1.00 27.91 99 ILE D N 1
ATOM 7599 C CA . ILE D 1 88 ? 6.957 -8.227 3.119 1.00 27.21 99 ILE D CA 1
ATOM 7600 C C . ILE D 1 88 ? 7.880 -8.177 1.909 1.00 29.52 99 ILE D C 1
ATOM 7601 O O . ILE D 1 88 ? 8.420 -9.216 1.515 1.00 31.83 99 ILE D O 1
ATOM 7606 N N . ALA D 1 89 ? 8.064 -6.996 1.323 1.00 34.47 100 ALA D N 1
ATOM 7607 C CA . ALA D 1 89 ? 9.059 -6.630 0.318 1.00 34.45 100 ALA D CA 1
ATOM 7608 C C . ALA D 1 89 ? 8.994 -5.101 0.153 1.00 34.07 100 ALA D C 1
ATOM 7609 O O . ALA D 1 89 ? 7.986 -4.490 0.513 1.00 35.08 100 ALA D O 1
ATOM 7611 N N . PRO D 1 90 ? 10.048 -4.454 -0.352 1.00 34.10 101 PRO D N 1
ATOM 7612 C CA . PRO D 1 90 ? 10.051 -2.984 -0.304 1.00 28.43 101 PRO D CA 1
ATOM 7613 C C . PRO D 1 90 ? 8.919 -2.408 -1.148 1.00 36.00 101 PRO D C 1
ATOM 7614 O O . PRO D 1 90 ? 8.851 -2.618 -2.360 1.00 27.42 101 PRO D O 1
ATOM 7618 N N . GLY D 1 91 ? 7.992 -1.714 -0.483 1.00 25.73 102 GLY D N 1
ATOM 7619 C CA . GLY D 1 91 ? 6.794 -1.248 -1.159 1.00 29.66 102 GLY D CA 1
ATOM 7620 C C . GLY D 1 91 ? 5.597 -2.164 -1.111 1.00 28.55 102 GLY D C 1
ATOM 7621 O O . GLY D 1 91 ? 4.528 -1.769 -1.601 1.00 32.88 102 GLY D O 1
ATOM 7622 N N . VAL D 1 92 ? 5.728 -3.378 -0.559 1.00 29.23 103 VAL D N 1
ATOM 7623 C CA . VAL D 1 92 ? 4.598 -4.291 -0.396 1.00 30.94 103 VAL D CA 1
ATOM 7624 C C . VAL D 1 92 ? 4.252 -4.301 1.087 1.00 29.68 103 VAL D C 1
ATOM 7625 O O . VAL D 1 92 ? 4.956 -4.936 1.878 1.00 27.20 103 VAL D O 1
ATOM 7629 N N . TYR D 1 93 ? 3.192 -3.574 1.477 1.00 30.61 104 TYR D N 1
ATOM 7630 C CA . TYR D 1 93 ? 2.723 -3.558 2.859 1.00 31.77 104 TYR D CA 1
ATOM 7631 C C . TYR D 1 93 ? 1.533 -4.473 3.024 1.00 33.21 104 TYR D C 1
ATOM 7632 O O . TYR D 1 93 ? 0.606 -4.476 2.204 1.00 34.37 104 TYR D O 1
ATOM 7641 N N . PHE D 1 94 ? 1.523 -5.163 4.151 1.00 28.59 105 PHE D N 1
ATOM 7642 C CA . PHE D 1 94 ? 0.515 -6.127 4.474 1.00 23.47 105 PHE D CA 1
ATOM 7643 C C . PHE D 1 94 ? -0.120 -5.723 5.789 1.00 20.66 105 PHE D C 1
ATOM 7644 O O . PHE D 1 94 ? 0.610 -5.398 6.738 1.00 25.50 105 PHE D O 1
ATOM 7652 N N . PRO D 1 95 ? -1.445 -5.701 5.889 1.00 18.67 106 PRO D N 1
ATOM 7653 C CA . PRO D 1 95 ? -2.073 -5.298 7.149 1.00 21.44 106 PRO D CA 1
ATOM 7654 C C . PRO D 1 95 ? -2.131 -6.443 8.140 1.00 22.81 106 PRO D C 1
ATOM 7655 O O . PRO D 1 95 ? -3.050 -7.274 8.092 1.00 24.22 106 PRO D O 1
ATOM 7659 N N . ALA D 1 96 ? -1.184 -6.466 9.071 1.00 23.17 107 ALA D N 1
ATOM 7660 C CA . ALA D 1 96 ? -1.002 -7.611 9.950 1.00 24.30 107 ALA D CA 1
ATOM 7661 C C . ALA D 1 96 ? -1.695 -7.434 11.296 1.00 22.23 107 ALA D C 1
ATOM 7662 O O . ALA D 1 96 ? -1.942 -6.319 11.769 1.00 19.24 107 ALA D O 1
ATOM 7664 N N . TRP D 1 97 ? -2.046 -8.570 11.883 1.00 24.19 108 TRP D N 1
ATOM 7665 C CA . TRP D 1 97 ? -2.264 -8.698 13.314 1.00 25.07 108 TRP D CA 1
ATOM 7666 C C . TRP D 1 97 ? -0.999 -9.347 13.859 1.00 23.79 108 TRP D C 1
ATOM 7667 O O . TRP D 1 97 ? -0.584 -10.395 13.350 1.00 18.46 108 TRP D O 1
ATOM 7678 N N . THR D 1 98 ? -0.341 -8.698 14.828 1.00 22.03 109 THR D N 1
ATOM 7679 C CA . THR D 1 98 ? 0.996 -9.115 15.249 1.00 19.81 109 THR D CA 1
ATOM 7680 C C . THR D 1 98 ? 1.075 -9.325 16.757 1.00 26.38 109 THR D C 1
ATOM 7681 O O . THR D 1 98 ? 0.300 -8.760 17.536 1.00 23.28 109 THR D O 1
ATOM 7685 N N . TYR D 1 99 ? 2.061 -10.129 17.148 1.00 22.01 110 TYR D N 1
ATOM 7686 C CA . TYR D 1 99 ? 2.513 -10.235 18.534 1.00 23.50 110 TYR D CA 1
ATOM 7687 C C . TYR D 1 99 ? 3.759 -9.367 18.699 1.00 21.24 110 TYR D C 1
ATOM 7688 O O . TYR D 1 99 ? 4.775 -9.610 18.036 1.00 27.22 110 TYR D O 1
ATOM 7697 N N . ASN D 1 100 ? 3.677 -8.357 19.566 1.00 20.81 111 ASN D N 1
ATOM 7698 C CA . ASN D 1 100 ? 4.792 -7.438 19.836 1.00 24.89 111 ASN D CA 1
ATOM 7699 C C . ASN D 1 100 ? 5.251 -6.690 18.580 1.00 24.91 111 ASN D C 1
ATOM 7700 O O . ASN D 1 100 ? 6.413 -6.301 18.455 1.00 25.43 111 ASN D O 1
ATOM 7705 N N . GLY D 1 101 ? 4.347 -6.456 17.640 1.00 24.46 112 GLY D N 1
ATOM 7706 C CA . GLY D 1 101 ? 4.684 -5.605 16.517 1.00 24.38 112 GLY D CA 1
ATOM 7707 C C . GLY D 1 101 ? 5.528 -6.231 15.430 1.00 29.58 112 GLY D C 1
ATOM 7708 O O . GLY D 1 101 ? 6.045 -5.497 14.577 1.00 30.00 112 GLY D O 1
ATOM 7709 N N . GLN D 1 102 ? 5.685 -7.555 15.414 1.00 25.71 113 GLN D N 1
ATOM 7710 C CA . GLN D 1 102 ? 6.491 -8.189 14.386 1.00 25.47 113 GLN D CA 1
ATOM 7711 C C . GLN D 1 102 ? 5.822 -9.483 13.955 1.00 24.44 113 GLN D C 1
ATOM 7712 O O . GLN D 1 102 ? 5.024 -10.065 14.688 1.00 27.27 113 GLN D O 1
ATOM 7718 N N . VAL D 1 103 ? 6.163 -9.923 12.741 1.00 24.13 114 VAL D N 1
ATOM 7719 C CA . VAL D 1 103 ? 5.742 -11.212 12.210 1.00 23.66 114 VAL D CA 1
ATOM 7720 C C . VAL D 1 103 ? 6.991 -11.854 11.630 1.00 24.40 114 VAL D C 1
ATOM 7721 O O . VAL D 1 103 ? 7.650 -11.258 10.769 1.00 26.82 114 VAL D O 1
ATOM 7725 N N . PRO D 1 104 ? 7.391 -13.069 12.065 1.00 22.28 115 PRO D N 1
ATOM 7726 C CA . PRO D 1 104 ? 6.776 -13.899 13.111 1.00 22.07 115 PRO D CA 1
ATOM 7727 C C . PRO D 1 104 ? 6.875 -13.193 14.447 1.00 25.34 115 PRO D C 1
ATOM 7728 O O . PRO D 1 104 ? 7.635 -12.228 14.534 1.00 23.19 115 PRO D O 1
ATOM 7732 N N . GLY D 1 105 ? 6.105 -13.632 15.451 1.00 24.67 116 GLY D N 1
ATOM 7733 C CA . GLY D 1 105 ? 6.228 -13.074 16.762 1.00 22.27 116 GLY D CA 1
ATOM 7734 C C . GLY D 1 105 ? 7.566 -13.435 17.382 1.00 24.52 116 GLY D C 1
ATOM 7735 O O . GLY D 1 105 ? 8.390 -14.141 16.778 1.00 27.67 116 GLY D O 1
ATOM 7736 N N . PRO D 1 106 ? 7.793 -12.954 18.604 1.00 25.68 117 PRO D N 1
ATOM 7737 C CA . PRO D 1 106 ? 9.058 -13.244 19.299 1.00 25.65 117 PRO D CA 1
ATOM 7738 C C . PRO D 1 106 ? 9.343 -14.739 19.389 1.00 24.27 117 PRO D C 1
ATOM 7739 O O . PRO D 1 106 ? 8.450 -15.550 19.652 1.00 26.61 117 PRO D O 1
ATOM 7743 N N . THR D 1 107 ? 10.604 -15.108 19.160 1.00 24.01 118 THR D N 1
ATOM 7744 C CA . THR D 1 107 ? 11.022 -16.493 19.349 1.00 21.38 118 THR D CA 1
ATOM 7745 C C . THR D 1 107 ? 11.276 -16.695 20.838 1.00 26.85 118 THR D C 1
ATOM 7746 O O . THR D 1 107 ? 12.229 -16.142 21.388 1.00 26.92 118 THR D O 1
ATOM 7750 N N . LEU D 1 108 ? 10.405 -17.450 21.501 1.00 25.01 119 LEU D N 1
ATOM 7751 C CA . LEU D 1 108 ? 10.542 -17.712 22.931 1.00 25.38 119 LEU D CA 1
ATOM 7752 C C . LEU D 1 108 ? 11.338 -19.000 23.136 1.00 24.95 119 LEU D C 1
ATOM 7753 O O . LEU D 1 108 ? 11.024 -20.033 22.539 1.00 26.99 119 LEU D O 1
ATOM 7758 N N . ARG D 1 109 ? 12.359 -18.938 23.989 1.00 22.87 120 ARG D N 1
ATOM 7759 C CA . ARG D 1 109 ? 13.266 -20.061 24.187 1.00 25.59 120 ARG D CA 1
ATOM 7760 C C . ARG D 1 109 ? 13.492 -20.254 25.680 1.00 28.08 120 ARG D C 1
ATOM 7761 O O . ARG D 1 109 ? 13.932 -19.323 26.366 1.00 26.91 120 ARG D O 1
ATOM 7769 N N . VAL D 1 110 ? 13.173 -21.455 26.173 1.00 24.97 121 VAL D N 1
ATOM 7770 C CA . VAL D 1 110 ? 13.189 -21.792 27.596 1.00 22.52 121 VAL D CA 1
ATOM 7771 C C . VAL D 1 110 ? 13.831 -23.171 27.748 1.00 24.06 121 VAL D C 1
ATOM 7772 O O . VAL D 1 110 ? 14.206 -23.810 26.764 1.00 26.68 121 VAL D O 1
ATOM 7776 N N . THR D 1 111 ? 13.970 -23.629 28.996 1.00 24.53 122 THR D N 1
ATOM 7777 C CA . THR D 1 111 ? 14.503 -24.956 29.290 1.00 23.13 122 THR D CA 1
ATOM 7778 C C . THR D 1 111 ? 13.383 -25.870 29.767 1.00 20.88 122 THR D C 1
ATOM 7779 O O . THR D 1 111 ? 12.494 -25.440 30.501 1.00 26.30 122 THR D O 1
ATOM 7783 N N . GLU D 1 112 ? 13.426 -27.124 29.326 1.00 25.64 123 GLU D N 1
ATOM 7784 C CA . GLU D 1 112 ? 12.535 -28.173 29.800 1.00 26.45 123 GLU D CA 1
ATOM 7785 C C . GLU D 1 112 ? 12.396 -28.113 31.316 1.00 30.14 123 GLU D C 1
ATOM 7786 O O . GLU D 1 112 ? 13.393 -28.113 32.044 1.00 28.30 123 GLU D O 1
ATOM 7792 N N . GLY D 1 113 ? 11.158 -28.017 31.792 1.00 26.56 124 GLY D N 1
ATOM 7793 C CA . GLY D 1 113 ? 10.928 -27.957 33.218 1.00 28.94 124 GLY D CA 1
ATOM 7794 C C . GLY D 1 113 ? 10.812 -26.562 33.792 1.00 30.78 124 GLY D C 1
ATOM 7795 O O . GLY D 1 113 ? 10.432 -26.419 34.964 1.00 33.07 124 GLY D O 1
ATOM 7796 N N . ASP D 1 114 ? 11.127 -25.528 33.018 1.00 30.58 125 ASP D N 1
ATOM 7797 C CA . ASP D 1 114 ? 10.876 -24.163 33.466 1.00 28.08 125 ASP D CA 1
ATOM 7798 C C . ASP D 1 114 ? 9.382 -23.952 33.671 1.00 27.05 125 ASP D C 1
ATOM 7799 O O . ASP D 1 114 ? 8.549 -24.523 32.961 1.00 27.97 125 ASP D O 1
ATOM 7804 N N . ARG D 1 115 ? 9.042 -23.108 34.644 1.00 27.33 126 ARG D N 1
ATOM 7805 C CA . ARG D 1 115 ? 7.711 -22.522 34.682 1.00 26.31 126 ARG D CA 1
ATOM 7806 C C . ARG D 1 115 ? 7.692 -21.334 33.730 1.00 27.37 126 ARG D C 1
ATOM 7807 O O . ARG D 1 115 ? 8.614 -20.510 33.729 1.00 26.27 126 ARG D O 1
ATOM 7815 N N . VAL D 1 116 ? 6.662 -21.264 32.894 1.00 27.59 127 VAL D N 1
ATOM 7816 C CA . VAL D 1 116 ? 6.545 -20.235 31.869 1.00 21.70 127 VAL D CA 1
ATOM 7817 C C . VAL D 1 116 ? 5.319 -19.395 32.183 1.00 22.30 127 VAL D C 1
ATOM 7818 O O . VAL D 1 116 ? 4.231 -19.938 32.397 1.00 24.60 127 VAL D O 1
ATOM 7822 N N . ARG D 1 117 ? 5.483 -18.080 32.223 1.00 24.38 128 ARG D N 1
ATOM 7823 C CA . ARG D 1 117 ? 4.335 -17.178 32.305 1.00 26.19 128 ARG D CA 1
ATOM 7824 C C . ARG D 1 117 ? 4.383 -16.206 31.137 1.00 21.13 128 ARG D C 1
ATOM 7825 O O . ARG D 1 117 ? 5.368 -15.477 30.975 1.00 28.22 128 ARG D O 1
ATOM 7833 N N . VAL D 1 118 ? 3.335 -16.213 30.318 1.00 25.61 129 VAL D N 1
ATOM 7834 C CA . VAL D 1 118 ? 3.193 -15.298 29.190 1.00 21.37 129 VAL D CA 1
ATOM 7835 C C . VAL D 1 118 ? 2.045 -14.358 29.536 1.00 27.19 129 VAL D C 1
ATOM 7836 O O . VAL D 1 118 ? 0.871 -14.749 29.510 1.00 24.18 129 VAL D O 1
ATOM 7840 N N . HIS D 1 119 ? 2.382 -13.120 29.886 1.00 23.70 130 HIS D N 1
ATOM 7841 C CA . HIS D 1 119 ? 1.391 -12.091 30.183 1.00 26.37 130 HIS D CA 1
ATOM 7842 C C . HIS D 1 119 ? 0.919 -11.502 28.854 1.00 24.37 130 HIS D C 1
ATOM 7843 O O . HIS D 1 119 ? 1.641 -10.727 28.217 1.00 27.25 130 HIS D O 1
ATOM 7850 N N . PHE D 1 120 ? -0.295 -11.869 28.436 1.00 25.58 131 PHE D N 1
ATOM 7851 C CA . PHE D 1 120 ? -0.857 -11.507 27.132 1.00 21.18 131 PHE D CA 1
ATOM 7852 C C . PHE D 1 120 ? -1.857 -10.378 27.314 1.00 24.48 131 PHE D C 1
ATOM 7853 O O . PHE D 1 120 ? -2.729 -10.455 28.187 1.00 25.25 131 PHE D O 1
ATOM 7861 N N . HIS D 1 121 ? -1.710 -9.324 26.507 1.00 23.95 132 HIS D N 1
ATOM 7862 C CA . HIS D 1 121 ? -2.635 -8.198 26.484 1.00 25.12 132 HIS D CA 1
ATOM 7863 C C . HIS D 1 121 ? -3.053 -7.948 25.043 1.00 23.00 132 HIS D C 1
ATOM 7864 O O . HIS D 1 121 ? -2.211 -7.950 24.143 1.00 24.92 132 HIS D O 1
ATOM 7871 N N . ASN D 1 122 ? -4.335 -7.719 24.820 1.00 22.02 133 ASN D N 1
ATOM 7872 C CA . ASN D 1 122 ? -4.833 -7.539 23.462 1.00 23.27 133 ASN D CA 1
ATOM 7873 C C . ASN D 1 122 ? -5.051 -6.043 23.268 1.00 23.93 133 ASN D C 1
ATOM 7874 O O . ASN D 1 122 ? -6.015 -5.475 23.788 1.00 25.38 133 ASN D O 1
ATOM 7879 N N . ALA D 1 123 ? -4.128 -5.401 22.548 1.00 25.40 134 ALA D N 1
ATOM 7880 C CA . ALA D 1 123 ? -4.282 -4.006 22.142 1.00 23.91 134 ALA D CA 1
ATOM 7881 C C . ALA D 1 123 ? -4.742 -3.867 20.688 1.00 31.85 134 ALA D C 1
ATOM 7882 O O . ALA D 1 123 ? -4.529 -2.815 20.070 1.00 27.00 134 ALA D O 1
ATOM 7884 N N . GLY D 1 124 ? -5.373 -4.903 20.136 1.00 24.79 135 GLY D N 1
ATOM 7885 C CA . GLY D 1 124 ? -5.887 -4.880 18.779 1.00 28.11 135 GLY D CA 1
ATOM 7886 C C . GLY D 1 124 ? -7.351 -4.485 18.714 1.00 29.32 135 GLY D C 1
ATOM 7887 O O . GLY D 1 124 ? -7.895 -3.853 19.622 1.00 26.88 135 GLY D O 1
ATOM 7888 N N . SER D 1 125 ? -7.996 -4.867 17.614 1.00 28.78 136 SER D N 1
ATOM 7889 C CA . SER D 1 125 ? -9.398 -4.541 17.390 1.00 27.51 136 SER D CA 1
ATOM 7890 C C . SER D 1 125 ? -10.306 -5.763 17.359 1.00 31.79 136 SER D C 1
ATOM 7891 O O . SER D 1 125 ? -11.536 -5.611 17.410 1.00 26.02 136 SER D O 1
ATOM 7894 N N . HIS D 1 126 ? -9.742 -6.957 17.275 1.00 26.58 137 HIS D N 1
ATOM 7895 C CA . HIS D 1 126 ? -10.464 -8.214 17.281 1.00 24.69 137 HIS D CA 1
ATOM 7896 C C . HIS D 1 126 ? -10.028 -9.027 18.492 1.00 26.92 137 HIS D C 1
ATOM 7897 O O . HIS D 1 126 ? -8.950 -8.785 19.052 1.00 25.89 137 HIS D O 1
ATOM 7904 N N . PRO D 1 127 ? -10.831 -9.998 18.925 1.00 27.30 138 PRO D N 1
ATOM 7905 C CA . PRO D 1 127 ? -10.362 -10.916 19.979 1.00 23.02 138 PRO D CA 1
ATOM 7906 C C . PRO D 1 127 ? -9.270 -11.835 19.453 1.00 26.96 138 PRO D C 1
ATOM 7907 O O . PRO D 1 127 ? -9.225 -12.167 18.263 1.00 23.91 138 PRO D O 1
ATOM 7911 N N . HIS D 1 128 ? -8.398 -12.268 20.361 1.00 18.07 139 HIS D N 1
ATOM 7912 C CA . HIS D 1 128 ? -7.242 -13.080 19.998 1.00 18.83 139 HIS D CA 1
ATOM 7913 C C . HIS D 1 128 ? -6.917 -14.041 21.140 1.00 26.14 139 HIS D C 1
ATOM 7914 O O . HIS D 1 128 ? -7.405 -13.899 22.263 1.00 23.49 139 HIS D O 1
ATOM 7921 N N . THR D 1 129 ? -6.099 -15.047 20.835 1.00 20.86 140 THR D N 1
ATOM 7922 C CA . THR D 1 129 ? -5.569 -15.926 21.862 1.00 22.83 140 THR D CA 1
ATOM 7923 C C . THR D 1 129 ? -4.099 -16.154 21.559 1.00 22.20 140 THR D C 1
ATOM 7924 O O . THR D 1 129 ? -3.567 -15.669 20.559 1.00 21.17 140 THR D O 1
ATOM 7928 N N . ILE D 1 130 ? -3.444 -16.914 22.428 1.00 23.34 141 ILE D N 1
ATOM 7929 C CA . ILE D 1 130 ? -2.205 -17.605 22.091 1.00 20.49 141 ILE D CA 1
ATOM 7930 C C . ILE D 1 130 ? -2.440 -19.078 22.360 1.00 22.39 141 ILE D C 1
ATOM 7931 O O . ILE D 1 130 ? -2.667 -19.472 23.513 1.00 21.58 141 ILE D O 1
ATOM 7936 N N . HIS D 1 131 ? -2.401 -19.888 21.309 1.00 19.71 142 HIS D N 1
ATOM 7937 C CA . HIS D 1 131 ? -2.406 -21.339 21.454 1.00 20.72 142 HIS D CA 1
ATOM 7938 C C . HIS D 1 131 ? -0.976 -21.831 21.289 1.00 26.28 142 HIS D C 1
ATOM 7939 O O . HIS D 1 131 ? -0.390 -21.694 20.204 1.00 21.94 142 HIS D O 1
ATOM 7946 N N . PHE D 1 132 ? -0.422 -22.401 22.361 1.00 22.49 143 PHE D N 1
ATOM 7947 C CA . PHE D 1 132 ? 0.892 -23.027 22.325 1.00 25.84 143 PHE D CA 1
ATOM 7948 C C . PHE D 1 132 ? 0.793 -24.478 21.883 1.00 24.20 143 PHE D C 1
ATOM 7949 O O . PHE D 1 132 ? -0.125 -25.202 22.283 1.00 25.35 143 PHE D O 1
ATOM 7957 N N . HIS D 1 133 ? 1.735 -24.884 21.029 1.00 26.44 144 HIS D N 1
ATOM 7958 C CA . HIS D 1 133 ? 2.048 -26.295 20.824 1.00 24.59 144 HIS D CA 1
ATOM 7959 C C . HIS D 1 133 ? 2.990 -26.688 21.956 1.00 26.38 144 HIS D C 1
ATOM 7960 O O . HIS D 1 133 ? 4.106 -26.171 22.063 1.00 32.48 144 HIS D O 1
ATOM 7967 N N . GLY D 1 134 ? 2.515 -27.545 22.834 1.00 24.62 145 GLY D N 1
ATOM 7968 C CA . GLY D 1 134 ? 3.171 -27.812 24.098 1.00 24.10 145 GLY D CA 1
ATOM 7969 C C . GLY D 1 134 ? 2.185 -28.472 25.030 1.00 25.98 145 GLY D C 1
ATOM 7970 O O . GLY D 1 134 ? 0.981 -28.520 24.771 1.00 25.10 145 GLY D O 1
ATOM 7971 N N . ILE D 1 135 ? 2.709 -29.011 26.124 1.00 25.82 146 ILE D N 1
ATOM 7972 C CA . ILE D 1 135 ? 1.864 -29.657 27.121 1.00 22.99 146 ILE D CA 1
ATOM 7973 C C . ILE D 1 135 ? 1.412 -28.591 28.115 1.00 23.90 146 ILE D C 1
ATOM 7974 O O . ILE D 1 135 ? 2.238 -27.853 28.656 1.00 26.37 146 ILE D O 1
ATOM 7979 N N . HIS D 1 136 ? 0.102 -28.494 28.345 1.00 22.79 147 HIS D N 1
ATOM 7980 C CA . HIS D 1 136 ? -0.448 -27.506 29.270 1.00 22.88 147 HIS D CA 1
ATOM 7981 C C . HIS D 1 136 ? -1.891 -27.900 29.607 1.00 22.47 147 HIS D C 1
ATOM 7982 O O . HIS D 1 136 ? -2.488 -28.735 28.914 1.00 23.75 147 HIS D O 1
ATOM 7989 N N . PRO D 1 137 ? -2.474 -27.323 30.661 1.00 26.48 148 PRO D N 1
ATOM 7990 C CA . PRO D 1 137 ? -3.879 -27.615 30.978 1.00 26.16 148 PRO D CA 1
ATOM 7991 C C . PRO D 1 137 ? -4.839 -27.059 29.925 1.00 26.89 148 PRO D C 1
ATOM 7992 O O . PRO D 1 137 ? -4.518 -26.132 29.177 1.00 26.47 148 PRO D O 1
ATOM 7996 N N . ALA D 1 138 ? -6.047 -27.651 29.885 1.00 21.35 149 ALA D N 1
ATOM 7997 C CA . ALA D 1 138 ? -7.082 -27.213 28.943 1.00 23.63 149 ALA D CA 1
ATOM 7998 C C . ALA D 1 138 ? -7.378 -25.727 29.078 1.00 28.28 149 ALA D C 1
ATOM 7999 O O . ALA D 1 138 ? -7.603 -25.039 28.077 1.00 25.73 149 ALA D O 1
ATOM 8001 N N . SER D 1 139 ? -7.375 -25.210 30.307 1.00 26.98 150 SER D N 1
ATOM 8002 C CA . SER D 1 139 ? -7.727 -23.811 30.552 1.00 25.52 150 SER D CA 1
ATOM 8003 C C . SER D 1 139 ? -6.674 -22.832 30.047 1.00 22.94 150 SER D C 1
ATOM 8004 O O . SER D 1 139 ? -6.948 -21.622 29.985 1.00 26.54 150 SER D O 1
ATOM 8007 N N . MET D 1 140 ? -5.481 -23.327 29.717 1.00 19.37 151 MET D N 1
ATOM 8008 C CA . MET D 1 140 ? -4.379 -22.551 29.176 1.00 21.92 151 MET D CA 1
ATOM 8009 C C . MET D 1 140 ? -4.171 -22.801 27.686 1.00 24.41 151 MET D C 1
ATOM 8010 O O . MET D 1 140 ? -3.124 -22.435 27.148 1.00 22.78 151 MET D O 1
ATOM 8015 N N . ASP D 1 141 ? -5.138 -23.412 27.007 1.00 21.52 152 ASP D N 1
ATOM 8016 C CA . ASP D 1 141 ? -4.928 -23.872 25.635 1.00 23.24 152 ASP D CA 1
ATOM 8017 C C . ASP D 1 141 ? -5.132 -22.774 24.601 1.00 24.50 152 ASP D C 1
ATOM 8018 O O . ASP D 1 141 ? -4.811 -22.984 23.423 1.00 21.93 152 ASP D O 1
ATOM 8023 N N . GLY D 1 142 ? -5.651 -21.620 25.009 1.00 27.51 153 GLY D N 1
ATOM 8024 C CA . GLY D 1 142 ? -5.862 -20.530 24.062 1.00 25.16 153 GLY D CA 1
ATOM 8025 C C . GLY D 1 142 ? -6.843 -20.839 22.944 1.00 25.66 153 GLY D C 1
ATOM 8026 O O . GLY D 1 142 ? -6.574 -20.505 21.786 1.00 24.37 153 GLY D O 1
ATOM 8027 N N . VAL D 1 143 ? -7.962 -21.478 23.255 1.00 25.91 154 VAL D N 1
ATOM 8028 C CA . VAL D 1 143 ? -9.025 -21.705 22.273 1.00 22.13 154 VAL D CA 1
ATOM 8029 C C . VAL D 1 143 ? -10.283 -21.019 22.786 1.00 24.02 154 VAL D C 1
ATOM 8030 O O . VAL D 1 143 ? -10.372 -20.666 23.973 1.00 24.30 154 VAL D O 1
ATOM 8034 N N . PRO D 1 144 ? -11.266 -20.768 21.910 1.00 23.53 155 PRO D N 1
ATOM 8035 C CA . PRO D 1 144 ? -12.437 -19.982 22.351 1.00 23.49 155 PRO D CA 1
ATOM 8036 C C . PRO D 1 144 ? -13.308 -20.688 23.375 1.00 28.72 155 PRO D C 1
ATOM 8037 O O . PRO D 1 144 ? -13.942 -20.015 24.201 1.00 30.42 155 PRO D O 1
ATOM 8041 N N . GLY D 1 145 ? -13.347 -22.011 23.378 1.00 27.34 156 GLY D N 1
ATOM 8042 C CA . GLY D 1 145 ? -14.327 -22.649 24.231 1.00 31.83 156 GLY D CA 1
ATOM 8043 C C . GLY D 1 145 ? -13.916 -23.027 25.646 1.00 35.99 156 GLY D C 1
ATOM 8044 O O . GLY D 1 145 ? -14.723 -23.648 26.340 1.00 31.58 156 GLY D O 1
ATOM 8045 N N . THR D 1 146 ? -12.705 -22.701 26.107 1.00 32.24 157 THR D N 1
ATOM 8046 C CA . THR D 1 146 ? -12.230 -23.145 27.418 1.00 30.91 157 THR D CA 1
ATOM 8047 C C . THR D 1 146 ? -11.564 -21.988 28.154 1.00 26.18 157 THR D C 1
ATOM 8048 O O . THR D 1 146 ? -11.169 -20.991 27.549 1.00 25.80 157 THR D O 1
ATOM 8052 N N . GLY D 1 147 ? -11.429 -22.135 29.474 1.00 26.92 158 GLY D N 1
ATOM 8053 C CA . GLY D 1 147 ? -10.680 -21.187 30.274 1.00 25.29 158 GLY D CA 1
ATOM 8054 C C . GLY D 1 147 ? -11.245 -19.784 30.175 1.00 28.50 158 GLY D C 1
ATOM 8055 O O . GLY D 1 147 ? -12.453 -19.567 30.322 1.00 26.17 158 GLY D O 1
ATOM 8056 N N . PRO D 1 148 ? -10.384 -18.795 29.912 1.00 23.39 159 PRO D N 1
ATOM 8057 C CA . PRO D 1 148 ? -10.883 -17.428 29.708 1.00 27.46 159 PRO D CA 1
ATOM 8058 C C . PRO D 1 148 ? -11.478 -17.220 28.330 1.00 32.49 159 PRO D C 1
ATOM 8059 O O . PRO D 1 148 ? -12.050 -16.154 28.078 1.00 27.53 159 PRO D O 1
ATOM 8063 N N . GLY D 1 149 ? -11.335 -18.195 27.434 1.00 27.56 160 GLY D N 1
ATOM 8064 C CA . GLY D 1 149 ? -11.793 -18.020 26.071 1.00 31.01 160 GLY D CA 1
ATOM 8065 C C . GLY D 1 149 ? -10.900 -17.063 25.304 1.00 29.10 160 GLY D C 1
ATOM 8066 O O . GLY D 1 149 ? -9.722 -16.866 25.624 1.00 25.84 160 GLY D O 1
ATOM 8067 N N . MET D 1 150 ? -11.473 -16.461 24.266 1.00 27.10 161 MET D N 1
ATOM 8068 C CA . MET D 1 150 ? -10.770 -15.412 23.540 1.00 23.37 161 MET D CA 1
ATOM 8069 C C . MET D 1 150 ? -10.560 -14.186 24.425 1.00 24.96 161 MET D C 1
ATOM 8070 O O . MET D 1 150 ? -11.339 -13.903 25.338 1.00 28.88 161 MET D O 1
ATOM 8075 N N . ILE D 1 151 ? -9.463 -13.480 24.173 1.00 23.55 162 ILE D N 1
ATOM 8076 C CA . ILE D 1 151 ? -9.079 -12.287 24.921 1.00 24.10 162 ILE D CA 1
ATOM 8077 C C . ILE D 1 151 ? -9.489 -11.083 24.076 1.00 28.05 162 ILE D C 1
ATOM 8078 O O . ILE D 1 151 ? -8.944 -10.860 22.988 1.00 25.61 162 ILE D O 1
ATOM 8083 N N . TYR D 1 152 ? -10.454 -10.311 24.561 1.00 24.08 163 TYR D N 1
ATOM 8084 C CA . TYR D 1 152 ? -11.010 -9.234 23.762 1.00 27.45 163 TYR D CA 1
ATOM 8085 C C . TYR D 1 152 ? -10.175 -7.955 23.881 1.00 25.97 163 TYR D C 1
ATOM 8086 O O . TYR D 1 152 ? -9.337 -7.828 24.777 1.00 24.95 163 TYR D O 1
ATOM 8095 N N . PRO D 1 153 ? -10.350 -7.013 22.950 1.00 24.75 164 PRO D N 1
ATOM 8096 C CA . PRO D 1 153 ? -9.615 -5.743 23.029 1.00 29.69 164 PRO D CA 1
ATOM 8097 C C . PRO D 1 153 ? -9.643 -5.154 24.431 1.00 27.85 164 PRO D C 1
ATOM 8098 O O . PRO D 1 153 ? -10.690 -5.094 25.086 1.00 27.77 164 PRO D O 1
ATOM 8102 N N . GLY D 1 154 ? -8.474 -4.748 24.903 1.00 22.72 165 GLY D N 1
ATOM 8103 C CA . GLY D 1 154 ? -8.351 -4.194 26.234 1.00 30.34 165 GLY D CA 1
ATOM 8104 C C . GLY D 1 154 ? -8.195 -5.200 27.354 1.00 28.06 165 GLY D C 1
ATOM 8105 O O . GLY D 1 154 ? -7.866 -4.800 28.476 1.00 27.90 165 GLY D O 1
ATOM 8106 N N . GLU D 1 155 ? -8.411 -6.488 27.101 1.00 31.97 166 GLU D N 1
ATOM 8107 C CA . GLU D 1 155 ? -8.330 -7.495 28.154 1.00 27.08 166 GLU D CA 1
ATOM 8108 C C . GLU D 1 155 ? -6.924 -8.088 28.245 1.00 29.15 166 GLU D C 1
ATOM 8109 O O . GLU D 1 155 ? -6.132 -8.014 27.302 1.00 24.80 166 GLU D O 1
ATOM 8115 N N . SER D 1 156 ? -6.638 -8.725 29.393 1.00 26.86 167 SER D N 1
ATOM 8116 C CA . SER D 1 156 ? -5.351 -9.362 29.670 1.00 28.83 167 SER D CA 1
ATOM 8117 C C . SER D 1 156 ? -5.569 -10.747 30.257 1.00 30.66 167 SER D C 1
ATOM 8118 O O . SER D 1 156 ? -6.588 -11.012 30.898 1.00 30.64 167 SER D O 1
ATOM 8121 N N . PHE D 1 157 ? -4.582 -11.617 30.056 1.00 25.60 168 PHE D N 1
ATOM 8122 C CA . PHE D 1 157 ? -4.617 -12.965 30.593 1.00 25.89 168 PHE D CA 1
ATOM 8123 C C . PHE D 1 157 ? -3.194 -13.514 30.641 1.00 25.22 168 PHE D C 1
ATOM 8124 O O . PHE D 1 157 ? -2.428 -13.320 29.695 1.00 24.58 168 PHE D O 1
ATOM 8132 N N . THR D 1 158 ? -2.842 -14.213 31.738 1.00 24.87 169 THR D N 1
ATOM 8133 C CA . THR D 1 158 ? -1.521 -14.832 31.869 1.00 22.20 169 THR D CA 1
ATOM 8134 C C . THR D 1 158 ? -1.618 -16.329 31.594 1.00 23.92 169 THR D C 1
ATOM 8135 O O . THR D 1 158 ? -2.195 -17.082 32.385 1.00 27.07 169 THR D O 1
ATOM 8139 N N . TYR D 1 159 ? -1.062 -16.759 30.466 1.00 23.22 170 TYR D N 1
ATOM 8140 C CA . TYR D 1 159 ? -0.896 -18.181 30.204 1.00 24.66 170 TYR D CA 1
ATOM 8141 C C . TYR D 1 159 ? 0.242 -18.716 31.063 1.00 25.27 170 TYR D C 1
ATOM 8142 O O . TYR D 1 159 ? 1.331 -18.137 31.078 1.00 24.33 170 TYR D O 1
ATOM 8151 N N . GLU D 1 160 ? 0.001 -19.826 31.761 1.00 23.68 171 GLU D N 1
ATOM 8152 C CA . GLU D 1 160 ? 1.003 -20.358 32.681 1.00 24.66 171 GLU D CA 1
ATOM 8153 C C . GLU D 1 160 ? 1.028 -21.878 32.602 1.00 23.85 171 GLU D C 1
ATOM 8154 O O . GLU D 1 160 ? -0.022 -22.517 32.695 1.00 21.50 171 GLU D O 1
ATOM 8160 N N . PHE D 1 161 ? 2.228 -22.443 32.441 1.00 24.49 172 PHE D N 1
ATOM 8161 C CA . PHE D 1 161 ? 2.417 -23.886 32.321 1.00 27.20 172 PHE D CA 1
ATOM 8162 C C . PHE D 1 161 ? 3.887 -24.220 32.544 1.00 26.95 172 PHE D C 1
ATOM 8163 O O . PHE D 1 161 ? 4.764 -23.356 32.439 1.00 27.73 172 PHE D O 1
ATOM 8171 N N . ASP D 1 162 ? 4.149 -25.490 32.852 1.00 25.63 173 ASP D N 1
ATOM 8172 C CA . ASP D 1 162 ? 5.518 -25.989 32.852 1.00 27.51 173 ASP D CA 1
ATOM 8173 C C . ASP D 1 162 ? 5.927 -26.367 31.430 1.00 26.10 173 ASP D C 1
ATOM 8174 O O . ASP D 1 162 ? 5.149 -26.967 30.689 1.00 23.87 173 ASP D O 1
ATOM 8179 N N . ALA D 1 163 ? 7.156 -26.018 31.055 1.00 26.19 174 ALA D N 1
ATOM 8180 C CA . ALA D 1 163 ? 7.623 -26.188 29.679 1.00 26.92 174 ALA D CA 1
ATOM 8181 C C . ALA D 1 163 ? 7.984 -27.647 29.428 1.00 25.19 174 ALA D C 1
ATOM 8182 O O . ALA D 1 163 ? 9.069 -28.097 29.794 1.00 27.02 174 ALA D O 1
ATOM 8184 N N . TYR D 1 164 ? 7.076 -28.383 28.800 1.00 22.31 175 TYR D N 1
ATOM 8185 C CA . TYR D 1 164 ? 7.302 -29.726 28.286 1.00 25.05 175 TYR D CA 1
ATOM 8186 C C . TYR D 1 164 ? 6.544 -29.876 26.976 1.00 25.21 175 TYR D C 1
ATOM 8187 O O . TYR D 1 164 ? 5.534 -29.192 26.753 1.00 25.30 175 TYR D O 1
ATOM 8196 N N . PRO D 1 165 ? 6.990 -30.789 26.090 1.00 26.47 176 PRO D N 1
ATOM 8197 C CA . PRO D 1 165 ? 8.231 -31.581 26.126 1.00 25.15 176 PRO D CA 1
ATOM 8198 C C . PRO D 1 165 ? 9.382 -30.807 25.507 1.00 28.23 176 PRO D C 1
ATOM 8199 O O . PRO D 1 165 ? 9.113 -29.792 24.862 1.00 24.10 176 PRO D O 1
ATOM 8203 N N . PHE D 1 166 ? 10.633 -31.237 25.683 1.00 23.28 177 PHE D N 1
ATOM 8204 C CA . PHE D 1 166 ? 11.694 -30.521 24.997 1.00 22.65 177 PHE D CA 1
ATOM 8205 C C . PHE D 1 166 ? 11.506 -30.686 23.495 1.00 23.00 177 PHE D C 1
ATOM 8206 O O . PHE D 1 166 ? 11.035 -31.726 23.020 1.00 22.17 177 PHE D O 1
ATOM 8214 N N . GLY D 1 167 ? 11.849 -29.650 22.749 1.00 20.80 178 GLY D N 1
ATOM 8215 C CA . GLY D 1 167 ? 11.852 -29.754 21.304 1.00 21.34 178 GLY D CA 1
ATOM 8216 C C . GLY D 1 167 ? 11.552 -28.429 20.626 1.00 21.21 178 GLY D C 1
ATOM 8217 O O . GLY D 1 167 ? 11.635 -27.361 21.222 1.00 22.05 178 GLY D O 1
ATOM 8218 N N . CYS D 1 168 ? 11.215 -28.523 19.343 1.00 22.82 179 CYS D N 1
ATOM 8219 C CA . CYS D 1 168 ? 10.922 -27.354 18.517 1.00 21.43 179 CYS D CA 1
ATOM 8220 C C . CYS D 1 168 ? 9.406 -27.214 18.405 1.00 22.33 179 CYS D C 1
ATOM 8221 O O . CYS D 1 168 ? 8.738 -28.110 17.886 1.00 23.52 179 CYS D O 1
ATOM 8224 N N . HIS D 1 169 ? 8.866 -26.110 18.913 1.00 22.48 180 HIS D N 1
ATOM 8225 C CA . HIS D 1 169 ? 7.425 -25.898 18.903 1.00 25.27 180 HIS D CA 1
ATOM 8226 C C . HIS D 1 169 ? 7.075 -24.507 18.378 1.00 25.42 180 HIS D C 1
ATOM 8227 O O . HIS D 1 169 ? 7.923 -23.815 17.809 1.00 24.26 180 HIS D O 1
ATOM 8234 N N . LEU D 1 170 ? 5.819 -24.106 18.540 1.00 26.08 181 LEU D N 1
ATOM 8235 C CA . LEU D 1 170 ? 5.338 -22.860 17.968 1.00 22.17 181 LEU D CA 1
ATOM 8236 C C . LEU D 1 170 ? 4.098 -22.451 18.739 1.00 23.70 181 LEU D C 1
ATOM 8237 O O . LEU D 1 170 ? 3.534 -23.229 19.511 1.00 26.05 181 LEU D O 1
ATOM 8242 N N . TYR D 1 171 ? 3.671 -21.221 18.509 1.00 21.11 182 TYR D N 1
ATOM 8243 C CA . TYR D 1 171 ? 2.425 -20.726 19.063 1.00 22.94 182 TYR D CA 1
ATOM 8244 C C . TYR D 1 171 ? 1.724 -19.900 17.994 1.00 20.20 182 TYR D C 1
ATOM 8245 O O . TYR D 1 171 ? 2.365 -19.339 17.106 1.00 21.56 182 TYR D O 1
ATOM 8254 N N . HIS D 1 172 ? 0.405 -19.844 18.076 1.00 21.38 183 HIS D N 1
ATOM 8255 C CA . HIS D 1 172 ? -0.347 -19.028 17.128 1.00 24.58 183 HIS D CA 1
ATOM 8256 C C . HIS D 1 172 ? -1.734 -18.772 17.693 1.00 23.11 183 HIS D C 1
ATOM 8257 O O . HIS D 1 172 ? -2.189 -19.455 18.616 1.00 22.28 183 HIS D O 1
ATOM 8264 N N . CYS D 1 173 ? -2.402 -17.776 17.119 1.00 23.37 184 CYS D N 1
ATOM 8265 C CA . CYS D 1 173 ? -3.767 -17.475 17.510 1.00 20.95 184 CYS D CA 1
ATOM 8266 C C . CYS D 1 173 ? -4.688 -18.611 17.098 1.00 25.00 184 CYS D C 1
ATOM 8267 O O . CYS D 1 173 ? -4.506 -19.230 16.044 1.00 26.40 184 CYS D O 1
ATOM 8270 N N . HIS D 1 174 ? -5.687 -18.888 17.939 1.00 24.60 185 HIS D N 1
ATOM 8271 C CA . HIS D 1 174 ? -6.765 -19.833 17.619 1.00 24.72 185 HIS D CA 1
ATOM 8272 C C . HIS D 1 174 ? -8.074 -19.110 17.914 1.00 25.35 185 HIS D C 1
ATOM 8273 O O . HIS D 1 174 ? -8.696 -19.314 18.955 1.00 32.51 185 HIS D O 1
ATOM 8280 N N . ALA D 1 175 ? -8.476 -18.234 17.010 1.00 26.55 186 ALA D N 1
ATOM 8281 C CA . ALA D 1 175 ? -9.704 -17.471 17.175 1.00 27.53 186 ALA D CA 1
ATOM 8282 C C . ALA D 1 175 ? -10.644 -17.814 16.018 1.00 27.49 186 ALA D C 1
ATOM 8283 O O . ALA D 1 175 ? -10.407 -18.764 15.268 1.00 34.33 186 ALA D O 1
ATOM 8285 N N . ILE D 1 176 ? -11.717 -17.046 15.879 1.00 30.35 187 ILE D N 1
ATOM 8286 C CA . ILE D 1 176 ? -12.759 -17.304 14.886 1.00 27.57 187 ILE D CA 1
ATOM 8287 C C . ILE D 1 176 ? -12.654 -16.246 13.789 1.00 26.32 187 ILE D C 1
ATOM 8288 O O . ILE D 1 176 ? -12.735 -15.049 14.085 1.00 29.35 187 ILE D O 1
ATOM 8293 N N . PRO D 1 177 ? -12.475 -16.629 12.518 1.00 25.47 188 PRO D N 1
ATOM 8294 C CA . PRO D 1 177 ? -12.222 -18.007 12.090 1.00 28.89 188 PRO D CA 1
ATOM 8295 C C . PRO D 1 177 ? -10.731 -18.347 12.107 1.00 25.01 188 PRO D C 1
ATOM 8296 O O . PRO D 1 177 ? -9.899 -17.457 11.975 1.00 25.09 188 PRO D O 1
ATOM 8300 N N . LEU D 1 178 ? -10.415 -19.639 12.213 1.00 31.04 189 LEU D N 1
ATOM 8301 C CA . LEU D 1 178 ? -9.057 -20.072 12.525 1.00 21.13 189 LEU D CA 1
ATOM 8302 C C . LEU D 1 178 ? -8.038 -19.570 11.505 1.00 26.76 189 LEU D C 1
ATOM 8303 O O . LEU D 1 178 ? -7.000 -19.005 11.878 1.00 23.46 189 LEU D O 1
ATOM 8308 N N . LYS D 1 179 ? -8.310 -19.763 10.207 1.00 22.70 190 LYS D N 1
ATOM 8309 C CA . LYS D 1 179 ? -7.307 -19.404 9.196 1.00 27.61 190 LYS D CA 1
ATOM 8310 C C . LYS D 1 179 ? -7.045 -17.905 9.129 1.00 23.58 190 LYS D C 1
ATOM 8311 O O . LYS D 1 179 ? -5.932 -17.502 8.771 1.00 23.46 190 LYS D O 1
ATOM 8317 N N . ARG D 1 180 ? -8.042 -17.061 9.433 1.00 23.92 191 ARG D N 1
ATOM 8318 C CA . ARG D 1 180 ? -7.833 -15.613 9.287 1.00 24.30 191 ARG D CA 1
ATOM 8319 C C . ARG D 1 180 ? -6.788 -15.087 10.270 1.00 22.86 191 ARG D C 1
ATOM 8320 O O . ARG D 1 180 ? -5.933 -14.274 9.905 1.00 22.20 191 ARG D O 1
ATOM 8328 N N . HIS D 1 181 ? -6.850 -15.524 11.526 1.00 23.93 192 HIS D N 1
ATOM 8329 C CA . HIS D 1 181 ? -5.952 -14.972 12.536 1.00 22.94 192 HIS D CA 1
ATOM 8330 C C . HIS D 1 181 ? -4.520 -15.444 12.331 1.00 24.72 192 HIS D C 1
ATOM 8331 O O . HIS D 1 181 ? -3.569 -14.710 12.639 1.00 22.12 192 HIS D O 1
ATOM 8338 N N . ILE D 1 182 ? -4.345 -16.643 11.783 1.00 19.80 193 ILE D N 1
ATOM 8339 C CA . ILE D 1 182 ? -3.004 -17.140 11.521 1.00 22.98 193 ILE D CA 1
ATOM 8340 C C . ILE D 1 182 ? -2.403 -16.431 10.321 1.00 20.57 193 ILE D C 1
ATOM 8341 O O . ILE D 1 182 ? -1.261 -15.971 10.365 1.00 20.34 193 ILE D O 1
ATOM 8346 N N . HIS D 1 183 ? -3.161 -16.359 9.224 1.00 22.02 194 HIS D N 1
ATOM 8347 C CA . HIS D 1 183 ? -2.672 -15.701 8.021 1.00 20.74 194 HIS D CA 1
ATOM 8348 C C . HIS D 1 183 ? -2.283 -14.253 8.293 1.00 20.80 194 HIS D C 1
ATOM 8349 O O . HIS D 1 183 ? -1.251 -13.778 7.802 1.00 23.20 194 HIS D O 1
ATOM 8356 N N . LYS D 1 184 ? -3.093 -13.540 9.078 1.00 21.79 195 LYS D N 1
ATOM 8357 C CA . LYS D 1 184 ? -2.841 -12.139 9.381 1.00 19.36 195 LYS D CA 1
ATOM 8358 C C . LYS D 1 184 ? -1.536 -11.924 10.148 1.00 21.74 195 LYS D C 1
ATOM 8359 O O . LYS D 1 184 ? -1.075 -10.777 10.242 1.00 24.19 195 LYS D O 1
ATOM 8365 N N . GLY D 1 185 ? -0.929 -12.987 10.692 1.00 21.88 196 GLY D N 1
ATOM 8366 C CA . GLY D 1 185 ? 0.424 -12.893 11.216 1.00 20.78 196 GLY D CA 1
ATOM 8367 C C . GLY D 1 185 ? 0.645 -13.343 12.651 1.00 21.01 196 GLY D C 1
ATOM 8368 O O . GLY D 1 185 ? 1.739 -13.156 13.191 1.00 22.49 196 GLY D O 1
ATOM 8369 N N . LEU D 1 186 ? -0.368 -13.929 13.292 1.00 18.00 197 LEU D N 1
ATOM 8370 C CA . LEU D 1 186 ? -0.280 -14.239 14.728 1.00 21.91 197 LEU D CA 1
ATOM 8371 C C . LEU D 1 186 ? 0.300 -15.642 14.924 1.00 19.68 197 LEU D C 1
ATOM 8372 O O . LEU D 1 186 ? -0.408 -16.614 15.173 1.00 22.60 197 LEU D O 1
ATOM 8377 N N . TYR D 1 187 ? 1.625 -15.737 14.815 1.00 20.38 198 TYR D N 1
ATOM 8378 C CA . TYR D 1 187 ? 2.347 -16.999 14.977 1.00 20.29 198 TYR D CA 1
ATOM 8379 C C . TYR D 1 187 ? 3.801 -16.678 15.311 1.00 23.99 198 TYR D C 1
ATOM 8380 O O . TYR D 1 187 ? 4.306 -15.594 15.000 1.00 25.14 198 TYR D O 1
ATOM 8389 N N . GLY D 1 188 ? 4.463 -17.631 15.963 1.00 21.22 199 GLY D N 1
ATOM 8390 C CA . GLY D 1 188 ? 5.853 -17.460 16.354 1.00 23.77 199 GLY D CA 1
ATOM 8391 C C . GLY D 1 188 ? 6.437 -18.771 16.836 1.00 24.15 199 GLY D C 1
ATOM 8392 O O . GLY D 1 188 ? 5.730 -19.765 17.019 1.00 24.54 199 GLY D O 1
ATOM 8393 N N . ALA D 1 189 ? 7.747 -18.759 17.052 1.00 25.53 200 ALA D N 1
ATOM 8394 C CA . ALA D 1 189 ? 8.474 -19.964 17.430 1.00 22.06 200 ALA D CA 1
ATOM 8395 C C . ALA D 1 189 ? 8.553 -20.088 18.950 1.00 25.37 200 ALA D C 1
ATOM 8396 O O . ALA D 1 189 ? 8.602 -19.080 19.661 1.00 23.20 200 ALA D O 1
ATOM 8398 N N . PHE D 1 190 ? 8.573 -21.340 19.436 1.00 23.68 201 PHE D N 1
ATOM 8399 C CA . PHE D 1 190 ? 8.650 -21.659 20.867 1.00 24.31 201 PHE D CA 1
ATOM 8400 C C . PHE D 1 190 ? 9.562 -22.871 21.023 1.00 23.07 201 PHE D C 1
ATOM 8401 O O . PHE D 1 190 ? 9.197 -23.983 20.634 1.00 27.30 201 PHE D O 1
ATOM 8409 N N . ILE D 1 191 ? 10.741 -22.668 21.603 1.00 26.09 202 ILE D N 1
ATOM 8410 C CA . ILE D 1 191 ? 11.800 -23.673 21.636 1.00 23.60 202 ILE D CA 1
ATOM 8411 C C . ILE D 1 191 ? 12.044 -24.071 23.084 1.00 24.06 202 ILE D C 1
ATOM 8412 O O . ILE D 1 191 ? 12.306 -23.209 23.924 1.00 24.36 202 ILE D O 1
ATOM 8417 N N . ILE D 1 192 ? 11.982 -25.368 23.373 1.00 23.22 203 ILE D N 1
ATOM 8418 C CA . ILE D 1 192 ? 12.201 -25.857 24.733 1.00 23.69 203 ILE D CA 1
ATOM 8419 C C . ILE D 1 192 ? 13.484 -26.684 24.712 1.00 24.56 203 ILE D C 1
ATOM 8420 O O . ILE D 1 192 ? 13.514 -27.790 24.155 1.00 25.45 203 ILE D O 1
ATOM 8425 N N . ASP D 1 193 ? 14.557 -26.122 25.271 1.00 24.43 204 ASP D N 1
ATOM 8426 C CA . ASP D 1 193 ? 15.840 -26.817 25.306 1.00 23.35 204 ASP D CA 1
ATOM 8427 C C . ASP D 1 193 ? 15.741 -28.034 26.230 1.00 25.01 204 ASP D C 1
ATOM 8428 O O . ASP D 1 193 ? 15.062 -27.976 27.259 1.00 26.03 204 ASP D O 1
ATOM 8433 N N . PRO D 1 194 ? 16.392 -29.150 25.894 1.00 25.86 205 PRO D N 1
ATOM 8434 C CA . PRO D 1 194 ? 16.435 -30.268 26.839 1.00 26.46 205 PRO D CA 1
ATOM 8435 C C . PRO D 1 194 ? 17.283 -29.902 28.045 1.00 30.51 205 PRO D C 1
ATOM 8436 O O . PRO D 1 194 ? 18.245 -29.135 27.953 1.00 28.20 205 PRO D O 1
ATOM 8440 N N . ASP D 1 195 ? 16.886 -30.439 29.194 1.00 29.29 206 ASP D N 1
ATOM 8441 C CA . ASP D 1 195 ? 17.648 -30.281 30.424 1.00 33.22 206 ASP D CA 1
ATOM 8442 C C . ASP D 1 195 ? 18.670 -31.408 30.473 1.00 31.87 206 ASP D C 1
ATOM 8443 O O . ASP D 1 195 ? 18.282 -32.565 30.677 1.00 29.60 206 ASP D O 1
ATOM 8448 N N . PRO D 1 196 ? 19.964 -31.130 30.280 1.00 32.42 207 PRO D N 1
ATOM 8449 C CA . PRO D 1 196 ? 20.957 -32.220 30.232 1.00 31.67 207 PRO D CA 1
ATOM 8450 C C . PRO D 1 196 ? 20.897 -33.144 31.437 1.00 37.19 207 PRO D C 1
ATOM 8451 O O . PRO D 1 196 ? 21.181 -34.339 31.309 1.00 37.73 207 PRO D O 1
ATOM 8455 N N . GLU D 1 197 ? 20.492 -32.625 32.599 1.00 35.77 208 GLU D N 1
ATOM 8456 C CA . GLU D 1 197 ? 20.402 -33.439 33.805 1.00 42.26 208 GLU D CA 1
ATOM 8457 C C . GLU D 1 197 ? 19.341 -34.522 33.700 1.00 40.86 208 GLU D C 1
ATOM 8458 O O . GLU D 1 197 ? 19.439 -35.539 34.391 1.00 37.39 208 GLU D O 1
ATOM 8464 N N . ARG D 1 198 ? 18.326 -34.337 32.865 1.00 38.25 209 ARG D N 1
ATOM 8465 C CA . ARG D 1 198 ? 17.248 -35.307 32.780 1.00 35.91 209 ARG D CA 1
ATOM 8466 C C . ARG D 1 198 ? 17.445 -36.330 31.666 1.00 36.06 209 ARG D C 1
ATOM 8467 O O . ARG D 1 198 ? 16.595 -37.210 31.492 1.00 35.45 209 ARG D O 1
ATOM 8475 N N . HIS D 1 199 ? 18.546 -36.255 30.925 1.00 34.27 210 HIS D N 1
ATOM 8476 C CA . HIS D 1 199 ? 18.813 -37.182 29.824 1.00 39.08 210 HIS D CA 1
ATOM 8477 C C . HIS D 1 199 ? 20.273 -37.614 29.869 1.00 38.54 210 HIS D C 1
ATOM 8478 O O . HIS D 1 199 ? 21.074 -37.257 29.000 1.00 40.91 210 HIS D O 1
ATOM 8485 N N . PRO D 1 200 ? 20.652 -38.397 30.882 1.00 43.74 211 PRO D N 1
ATOM 8486 C CA . PRO D 1 200 ? 22.066 -38.808 31.001 1.00 44.45 211 PRO D CA 1
ATOM 8487 C C . PRO D 1 200 ? 22.548 -39.671 29.850 1.00 40.35 211 PRO D C 1
ATOM 8488 O O . PRO D 1 200 ? 23.730 -39.623 29.494 1.00 43.24 211 PRO D O 1
ATOM 8492 N N . GLU D 1 201 ? 21.665 -40.457 29.246 1.00 41.45 212 GLU D N 1
ATOM 8493 C CA . GLU D 1 201 ? 22.059 -41.323 28.146 1.00 40.38 212 GLU D CA 1
ATOM 8494 C C . GLU D 1 201 ? 22.301 -40.546 26.853 1.00 45.09 212 GLU D C 1
ATOM 8495 O O . GLU D 1 201 ? 22.909 -41.090 25.926 1.00 39.37 212 GLU D O 1
ATOM 8501 N N . TYR D 1 202 ? 21.895 -39.280 26.788 1.00 42.26 213 TYR D N 1
ATOM 8502 C CA . TYR D 1 202 ? 22.093 -38.421 25.622 1.00 42.26 213 TYR D CA 1
ATOM 8503 C C . TYR D 1 202 ? 22.618 -37.062 26.062 1.00 43.31 213 TYR D C 1
ATOM 8504 O O . TYR D 1 202 ? 22.181 -36.008 25.594 1.00 41.18 213 TYR D O 1
ATOM 8513 N N . GLN D 1 203 ? 23.594 -37.084 26.974 1.00 40.03 214 GLN D N 1
ATOM 8514 C CA . GLN D 1 203 ? 24.022 -35.862 27.645 1.00 42.05 214 GLN D CA 1
ATOM 8515 C C . GLN D 1 203 ? 24.705 -34.890 26.689 1.00 39.12 214 GLN D C 1
ATOM 8516 O O . GLN D 1 203 ? 24.462 -33.677 26.753 1.00 36.86 214 GLN D O 1
ATOM 8522 N N . ALA D 1 204 ? 25.589 -35.394 25.824 1.00 37.82 215 ALA D N 1
ATOM 8523 C CA . ALA D 1 204 ? 26.272 -34.518 24.874 1.00 35.11 215 ALA D CA 1
ATOM 8524 C C . ALA D 1 204 ? 25.279 -33.848 23.925 1.00 33.55 215 ALA D C 1
ATOM 8525 O O . ALA D 1 204 ? 25.373 -32.643 23.662 1.00 32.06 215 ALA D O 1
ATOM 8527 N N . ALA D 1 205 ? 24.314 -34.617 23.411 1.00 35.40 216 ALA D N 1
ATOM 8528 C CA . ALA D 1 205 ? 23.287 -34.064 22.531 1.00 33.81 216 ALA D CA 1
ATOM 8529 C C . ALA D 1 205 ? 22.459 -32.991 23.231 1.00 34.41 216 ALA D C 1
ATOM 8530 O O . ALA D 1 205 ? 22.166 -31.946 22.644 1.00 29.49 216 ALA D O 1
ATOM 8532 N N . ALA D 1 206 ? 22.069 -33.230 24.488 1.00 31.03 217 ALA D N 1
ATOM 8533 C CA . ALA D 1 206 ? 21.279 -32.240 25.220 1.00 27.25 217 ALA D CA 1
ATOM 8534 C C . ALA D 1 206 ? 22.083 -30.976 25.493 1.00 33.27 217 ALA D C 1
ATOM 8535 O O . ALA D 1 206 ? 21.553 -29.860 25.400 1.00 29.57 217 ALA D O 1
ATOM 8537 N N . ARG D 1 207 ? 23.354 -31.125 25.867 1.00 29.72 218 ARG D N 1
ATOM 8538 C CA . ARG D 1 207 ? 24.167 -29.949 26.146 1.00 33.01 218 ARG D CA 1
ATOM 8539 C C . ARG D 1 207 ? 24.409 -29.127 24.888 1.00 31.11 218 ARG D C 1
ATOM 8540 O O . ARG D 1 207 ? 24.524 -27.899 24.966 1.00 32.03 218 ARG D O 1
ATOM 8548 N N . ALA D 1 208 ? 24.474 -29.776 23.724 1.00 30.03 219 ALA D N 1
ATOM 8549 C CA . ALA D 1 208 ? 24.651 -29.051 22.468 1.00 29.91 219 ALA D CA 1
ATOM 8550 C C . ALA D 1 208 ? 23.449 -28.179 22.116 1.00 26.96 219 ALA D C 1
ATOM 8551 O O . ALA D 1 208 ? 23.582 -27.255 21.303 1.00 30.88 219 ALA D O 1
ATOM 8553 N N . ARG D 1 209 ? 22.282 -28.455 22.696 1.00 28.68 220 ARG D N 1
ATOM 8554 C CA . ARG D 1 209 ? 21.076 -27.676 22.442 1.00 28.21 220 ARG D CA 1
ATOM 8555 C C . ARG D 1 209 ? 20.772 -26.674 23.537 1.00 30.59 220 ARG D C 1
ATOM 8556 O O . ARG D 1 209 ? 19.979 -25.751 23.308 1.00 30.46 220 ARG D O 1
ATOM 8564 N N . LEU D 1 210 ? 21.350 -26.843 24.722 1.00 30.37 221 LEU D N 1
ATOM 8565 C CA . LEU D 1 210 ? 21.046 -25.944 25.826 1.00 27.53 221 LEU D CA 1
ATOM 8566 C C . LEU D 1 210 ? 21.719 -24.602 25.597 1.00 30.26 221 LEU D C 1
ATOM 8567 O O . LEU D 1 210 ? 22.950 -24.524 25.535 1.00 29.44 221 LEU D O 1
ATOM 8572 N N . LEU D 1 211 ? 20.909 -23.547 25.471 1.00 28.41 222 LEU D N 1
ATOM 8573 C CA . LEU D 1 211 ? 21.426 -22.231 25.113 1.00 32.09 222 LEU D CA 1
ATOM 8574 C C . LEU D 1 211 ? 22.493 -21.785 26.109 1.00 33.14 222 LEU D C 1
ATOM 8575 O O . LEU D 1 211 ? 22.269 -21.798 27.323 1.00 34.47 222 LEU D O 1
ATOM 8580 N N . GLY D 1 212 ? 23.671 -21.436 25.595 1.00 33.27 223 GLY D N 1
ATOM 8581 C CA . GLY D 1 212 ? 24.712 -20.822 26.397 1.00 38.42 223 GLY D CA 1
ATOM 8582 C C . GLY D 1 212 ? 25.783 -21.748 26.949 1.00 40.42 223 GLY D C 1
ATOM 8583 O O . GLY D 1 212 ? 26.749 -21.246 27.538 1.00 36.98 223 GLY D O 1
ATOM 8584 N N . THR D 1 213 ? 25.645 -23.072 26.807 1.00 35.22 224 THR D N 1
ATOM 8585 C CA . THR D 1 213 ? 26.739 -23.962 27.191 1.00 33.15 224 THR D CA 1
ATOM 8586 C C . THR D 1 213 ? 27.896 -23.819 26.206 1.00 33.96 224 THR D C 1
ATOM 8587 O O . THR D 1 213 ? 27.691 -23.423 25.053 1.00 35.97 224 THR D O 1
ATOM 8591 N N . PRO D 1 214 ? 29.123 -24.135 26.633 1.00 33.57 225 PRO D N 1
ATOM 8592 C CA . PRO D 1 214 ? 30.242 -24.135 25.672 1.00 35.98 225 PRO D CA 1
ATOM 8593 C C . PRO D 1 214 ? 29.991 -25.028 24.474 1.00 37.72 225 PRO D C 1
ATOM 8594 O O . PRO D 1 214 ? 30.350 -24.665 23.343 1.00 29.82 225 PRO D O 1
ATOM 8598 N N . GLU D 1 215 ? 29.374 -26.192 24.698 1.00 32.16 226 GLU D N 1
ATOM 8599 C CA . GLU D 1 215 ? 29.000 -27.068 23.593 1.00 36.20 226 GLU D CA 1
ATOM 8600 C C . GLU D 1 215 ? 28.034 -26.377 22.635 1.00 34.83 226 GLU D C 1
ATOM 8601 O O . GLU D 1 215 ? 28.187 -26.466 21.408 1.00 33.40 226 GLU D O 1
ATOM 8607 N N . ASN D 1 216 ? 27.042 -25.666 23.179 1.00 30.10 227 ASN D N 1
ATOM 8608 C CA . ASN D 1 216 ? 26.054 -24.989 22.340 1.00 32.05 227 ASN D CA 1
ATOM 8609 C C . ASN D 1 216 ? 26.675 -23.826 21.566 1.00 36.02 227 ASN D C 1
ATOM 8610 O O . ASN D 1 216 ? 26.312 -23.581 20.408 1.00 30.77 227 ASN D O 1
ATOM 8615 N N . GLN D 1 217 ? 27.636 -23.119 22.169 1.00 29.76 228 GLN D N 1
ATOM 8616 C CA . GLN D 1 217 ? 28.248 -21.973 21.502 1.00 31.00 228 GLN D CA 1
ATOM 8617 C C . GLN D 1 217 ? 29.023 -22.367 20.252 1.00 36.60 228 GLN D C 1
ATOM 8618 O O . GLN 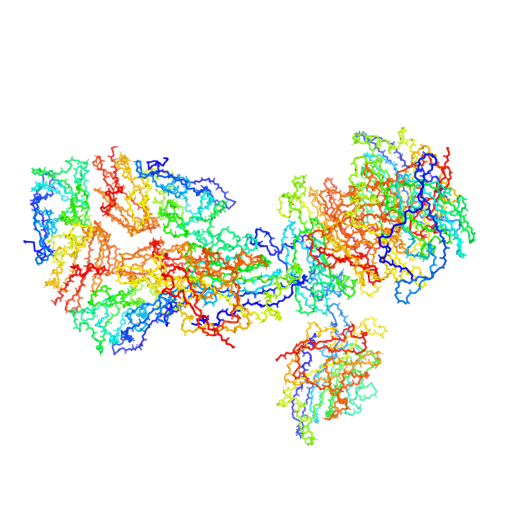D 1 217 ? 29.238 -21.519 19.377 1.00 36.39 228 GLN D O 1
ATOM 8624 N N . ALA D 1 218 ? 29.444 -23.627 20.138 1.00 33.24 229 ALA D N 1
ATOM 8625 C CA . ALA D 1 218 ? 30.132 -24.041 18.918 1.00 34.06 229 ALA D CA 1
ATOM 8626 C C . ALA D 1 218 ? 29.167 -24.145 17.743 1.00 37.09 229 ALA D C 1
ATOM 8627 O O . ALA D 1 218 ? 29.558 -23.904 16.593 1.00 33.71 229 ALA D O 1
ATOM 8629 N N . TRP D 1 219 ? 27.910 -24.480 18.026 1.00 29.64 230 TRP D N 1
ATOM 8630 C CA . TRP D 1 219 ? 26.872 -24.596 17.010 1.00 34.32 230 TRP D CA 1
ATOM 8631 C C . TRP D 1 219 ? 26.415 -23.229 16.501 1.00 33.99 230 TRP D C 1
ATOM 8632 O O . TRP D 1 219 ? 26.266 -22.274 17.271 1.00 31.11 230 TRP D O 1
ATOM 8643 N N . GLN D 1 220 ? 26.149 -23.148 15.196 1.00 27.13 231 GLN D N 1
ATOM 8644 C CA . GLN D 1 220 ? 25.539 -21.965 14.592 1.00 28.12 231 GLN D CA 1
ATOM 8645 C C . GLN D 1 220 ? 24.028 -22.205 14.487 1.00 25.87 231 GLN D C 1
ATOM 8646 O O . GLN D 1 220 ? 23.577 -22.976 13.634 1.00 28.64 231 GLN D O 1
ATOM 8652 N N . GLU D 1 221 ? 23.249 -21.553 15.345 1.00 22.58 232 GLU D N 1
ATOM 8653 C CA . GLU D 1 221 ? 21.810 -21.814 15.425 1.00 24.77 232 GLU D CA 1
ATOM 8654 C C . GLU D 1 221 ? 20.996 -20.714 14.753 1.00 26.12 232 GLU D C 1
ATOM 8655 O O . GLU D 1 221 ? 21.273 -19.527 14.941 1.00 23.33 232 GLU D O 1
ATOM 8661 N N . PHE D 1 222 ? 19.958 -21.120 14.006 1.00 24.45 233 PHE D N 1
ATOM 8662 C CA . PHE D 1 222 ? 19.081 -20.212 13.280 1.00 20.03 233 PHE D CA 1
ATOM 8663 C C . PHE D 1 222 ? 17.633 -20.672 13.431 1.00 24.45 233 PHE D C 1
ATOM 8664 O O . PHE D 1 222 ? 17.350 -21.871 13.505 1.00 25.59 233 PHE D O 1
ATOM 8672 N N . VAL D 1 223 ? 16.709 -19.721 13.484 1.00 22.69 234 VAL D N 1
ATOM 8673 C CA . VAL D 1 223 ? 15.283 -20.029 13.496 1.00 21.47 234 VAL D CA 1
ATOM 8674 C C . VAL D 1 223 ? 14.696 -19.552 12.174 1.00 23.57 234 VAL D C 1
ATOM 8675 O O . VAL D 1 223 ? 14.992 -18.438 11.727 1.00 24.47 234 VAL D O 1
ATOM 8679 N N . MET D 1 224 ? 13.894 -20.405 11.537 1.00 20.76 235 MET D N 1
ATOM 8680 C CA . MET D 1 224 ? 13.311 -20.117 10.230 1.00 20.82 235 MET D CA 1
ATOM 8681 C C . MET D 1 224 ? 11.838 -20.499 10.260 1.00 21.68 235 MET D C 1
ATOM 8682 O O . MET D 1 224 ? 11.505 -21.683 10.396 1.00 21.81 235 MET D O 1
ATOM 8687 N N . VAL D 1 225 ? 10.962 -19.515 10.111 1.00 20.89 236 VAL D N 1
ATOM 8688 C CA . VAL D 1 225 ? 9.523 -19.750 9.985 1.00 19.49 236 VAL D CA 1
ATOM 8689 C C . VAL D 1 225 ? 9.140 -19.589 8.516 1.00 22.33 236 VAL D C 1
ATOM 8690 O O . VAL D 1 225 ? 9.296 -18.508 7.945 1.00 23.88 236 VAL D O 1
ATOM 8694 N N . MET D 1 226 ? 8.635 -20.658 7.900 1.00 19.70 237 MET D N 1
ATOM 8695 C CA . MET D 1 226 ? 8.147 -20.574 6.530 1.00 21.92 237 MET D CA 1
ATOM 8696 C C . MET D 1 226 ? 6.737 -19.985 6.539 1.00 21.51 237 MET D C 1
ATOM 8697 O O . MET D 1 226 ? 5.835 -20.554 7.160 1.00 21.21 237 MET D O 1
ATOM 8702 N N . ASN D 1 227 ? 6.542 -18.843 5.866 1.00 22.60 238 ASN D N 1
ATOM 8703 C CA . ASN D 1 227 ? 5.231 -18.206 5.868 1.00 20.96 238 ASN D CA 1
ATOM 8704 C C . ASN D 1 227 ? 4.895 -17.706 4.465 1.00 20.97 238 ASN D C 1
ATOM 8705 O O . ASN D 1 227 ? 5.675 -17.863 3.518 1.00 20.98 238 ASN D O 1
ATOM 8710 N N . GLY D 1 228 ? 3.689 -17.143 4.338 1.00 26.00 239 GLY D N 1
ATOM 8711 C CA . GLY D 1 228 ? 3.193 -16.638 3.069 1.00 20.66 239 GLY D CA 1
ATOM 8712 C C . GLY D 1 228 ? 2.097 -15.629 3.312 1.00 24.47 239 GLY D C 1
ATOM 8713 O O . GLY D 1 228 ? 1.490 -15.596 4.391 1.00 20.40 239 GLY D O 1
ATOM 8714 N N . PHE D 1 229 ? 1.839 -14.799 2.290 1.00 21.24 240 PHE D N 1
ATOM 8715 C CA . PHE D 1 229 ? 0.864 -13.720 2.422 1.00 23.09 240 PHE D CA 1
ATOM 8716 C C . PHE D 1 229 ? -0.040 -13.640 1.207 1.00 22.47 240 PHE D C 1
ATOM 8717 O O . PHE D 1 229 ? 0.417 -13.721 0.064 1.00 21.23 240 PHE D O 1
ATOM 8725 N N . ASP D 1 230 ? -1.329 -13.514 1.494 1.00 25.52 241 ASP D N 1
ATOM 8726 C CA . ASP D 1 230 ? -2.399 -13.380 0.519 1.00 26.47 241 ASP D CA 1
ATOM 8727 C C . ASP D 1 230 ? -2.755 -11.903 0.558 1.00 26.07 241 ASP D C 1
ATOM 8728 O O . ASP D 1 230 ? -3.558 -11.458 1.365 1.00 24.01 241 ASP D O 1
ATOM 8733 N N . THR D 1 231 ? -2.118 -11.135 -0.308 1.00 27.63 242 THR D N 1
ATOM 8734 C CA . THR D 1 231 ? -2.247 -9.691 -0.241 1.00 29.77 242 THR D CA 1
ATOM 8735 C C . THR D 1 231 ? -3.595 -9.209 -0.765 1.00 35.68 242 THR D C 1
ATOM 8736 O O . THR D 1 231 ? -4.065 -8.141 -0.356 1.00 36.24 242 THR D O 1
ATOM 8740 N N . ASN D 1 232 ? -4.255 -9.983 -1.624 1.00 36.15 243 ASN D N 1
ATOM 8741 C CA . ASN D 1 232 ? -5.577 -9.604 -2.113 1.00 38.89 243 ASN D CA 1
ATOM 8742 C C . ASN D 1 232 ? -6.694 -10.353 -1.393 1.00 37.46 243 ASN D C 1
ATOM 8743 O O . ASN D 1 232 ? -7.854 -10.279 -1.813 1.00 42.30 243 ASN D O 1
ATOM 8748 N N . PHE D 1 233 ? -6.355 -11.054 -0.309 1.00 38.85 244 PHE D N 1
ATOM 8749 C CA . PHE D 1 233 ? -7.287 -11.762 0.579 1.00 39.75 244 PHE D CA 1
ATOM 8750 C C . PHE D 1 233 ? -8.318 -12.601 -0.187 1.00 42.04 244 PHE D C 1
ATOM 8751 O O . PHE D 1 233 ? -9.521 -12.558 0.086 1.00 42.80 244 PHE D O 1
ATOM 8759 N N . ASP D 1 234 ? -7.822 -13.400 -1.144 1.00 39.37 245 ASP D N 1
ATOM 8760 C CA . ASP D 1 234 ? -8.614 -14.413 -1.846 1.00 41.66 245 ASP D CA 1
ATOM 8761 C C . ASP D 1 234 ? -8.206 -15.839 -1.470 1.00 37.82 245 ASP D C 1
ATOM 8762 O O . ASP D 1 234 ? -8.420 -16.765 -2.257 1.00 33.40 245 ASP D O 1
ATOM 8767 N N . GLU D 1 235 ? -7.598 -16.019 -0.294 1.00 33.68 246 GLU D N 1
ATOM 8768 C CA . GLU D 1 235 ? -7.210 -17.327 0.240 1.00 33.70 246 GLU D CA 1
ATOM 8769 C C . GLU D 1 235 ? -6.179 -18.039 -0.640 1.00 32.42 246 GLU D C 1
ATOM 8770 O O . GLU D 1 235 ? -6.112 -19.269 -0.669 1.00 31.35 246 GLU D O 1
ATOM 8776 N N . GLU D 1 236 ? -5.358 -17.277 -1.357 1.00 29.63 247 GLU D N 1
ATOM 8777 C CA . GLU D 1 236 ? -4.255 -17.829 -2.128 1.00 30.03 247 GLU D CA 1
ATOM 8778 C C . GLU D 1 236 ? -3.045 -16.929 -1.925 1.00 30.17 247 GLU D C 1
ATOM 8779 O O . GLU D 1 236 ? -3.134 -15.718 -2.147 1.00 26.97 247 GLU D O 1
ATOM 8785 N N . ASN D 1 237 ? -1.923 -17.506 -1.490 1.00 24.05 248 ASN D N 1
ATOM 8786 C CA . ASN D 1 237 ? -0.745 -16.695 -1.215 1.00 21.48 248 ASN D CA 1
ATOM 8787 C C . ASN D 1 237 ? -0.176 -16.118 -2.510 1.00 24.05 248 ASN D C 1
ATOM 8788 O O . ASN D 1 237 ? -0.081 -16.818 -3.523 1.00 26.83 248 ASN D O 1
ATOM 8793 N N . GLU D 1 238 ? 0.211 -14.829 -2.471 1.00 24.69 249 GLU D N 1
ATOM 8794 C CA . GLU D 1 238 ? 0.939 -14.177 -3.563 1.00 26.11 249 GLU D CA 1
ATOM 8795 C C . GLU D 1 238 ? 2.429 -14.075 -3.307 1.00 26.27 249 GLU D C 1
ATOM 8796 O O . GLU D 1 238 ? 3.199 -13.905 -4.262 1.00 25.49 249 GLU D O 1
ATOM 8802 N N . VAL D 1 239 ? 2.832 -14.138 -2.043 1.00 25.20 250 VAL D N 1
ATOM 8803 C CA . VAL D 1 239 ? 4.205 -13.954 -1.601 1.00 24.58 250 VAL D CA 1
ATOM 8804 C C . VAL D 1 239 ? 4.532 -15.064 -0.612 1.00 24.54 250 VAL D C 1
ATOM 8805 O O . VAL D 1 239 ? 3.717 -15.382 0.265 1.00 21.71 250 VAL D O 1
ATOM 8809 N N . TYR D 1 240 ? 5.714 -15.667 -0.760 1.00 22.95 251 TYR D N 1
ATOM 8810 C CA . TYR D 1 240 ? 6.214 -16.670 0.177 1.00 20.76 251 TYR D CA 1
ATOM 8811 C C . TYR D 1 240 ? 7.576 -16.236 0.707 1.00 24.01 251 TYR D C 1
ATOM 8812 O O . TYR D 1 240 ? 8.261 -15.405 0.102 1.00 22.64 251 TYR D O 1
ATOM 8821 N N . ALA D 1 241 ? 7.982 -16.812 1.836 1.00 21.40 252 ALA D N 1
ATOM 8822 C CA . ALA D 1 241 ? 9.254 -16.400 2.415 1.00 23.06 252 ALA D CA 1
ATOM 8823 C C . ALA D 1 241 ? 9.669 -17.348 3.526 1.00 21.78 252 ALA D C 1
ATOM 8824 O O . ALA D 1 241 ? 8.872 -18.148 4.025 1.00 21.61 252 ALA D O 1
ATOM 8826 N N . VAL D 1 242 ? 10.936 -17.242 3.913 1.00 23.69 253 VAL D N 1
ATOM 8827 C CA A VAL D 1 242 ? 11.383 -17.651 5.243 0.45 24.62 253 VAL D CA 1
ATOM 8828 C CA B VAL D 1 242 ? 11.369 -17.654 5.241 0.55 25.02 253 VAL D CA 1
ATOM 8829 C C . VAL D 1 242 ? 11.560 -16.382 6.062 1.00 21.53 253 VAL D C 1
ATOM 8830 O O . VAL D 1 242 ? 12.292 -15.477 5.661 1.00 20.86 253 VAL D O 1
ATOM 8837 N N . ASN D 1 243 ? 10.868 -16.297 7.191 1.00 22.91 254 ASN D N 1
ATOM 8838 C CA . ASN D 1 243 ? 10.935 -15.122 8.052 1.00 23.21 254 ASN D CA 1
ATOM 8839 C C . ASN D 1 243 ? 10.438 -13.869 7.321 1.00 20.68 254 ASN D C 1
ATOM 8840 O O . ASN D 1 243 ? 11.080 -12.817 7.351 1.00 23.42 254 ASN D O 1
ATOM 8845 N N . THR D 1 244 ? 9.315 -14.008 6.610 1.00 21.76 255 THR D N 1
ATOM 8846 C CA . THR D 1 244 ? 8.433 -12.899 6.224 1.00 20.51 255 THR D CA 1
ATOM 8847 C C . THR D 1 244 ? 8.884 -12.127 4.983 1.00 24.04 255 THR D C 1
ATOM 8848 O O . THR D 1 244 ? 8.059 -11.843 4.102 1.00 23.53 255 THR D O 1
ATOM 8852 N N . VAL D 1 245 ? 10.163 -11.766 4.897 1.00 20.63 256 VAL D N 1
ATOM 8853 C CA . VAL D 1 245 ? 10.637 -10.887 3.832 1.00 27.44 256 VAL D CA 1
ATOM 8854 C C . VAL D 1 245 ? 11.083 -11.747 2.653 1.00 24.29 256 VAL D C 1
ATOM 8855 O O . VAL D 1 245 ? 12.116 -12.426 2.712 1.00 21.11 256 VAL D O 1
ATOM 8859 N N . ALA D 1 246 ? 10.270 -11.740 1.590 1.00 25.57 257 ALA D N 1
ATOM 8860 C CA . ALA D 1 246 ? 10.598 -12.450 0.353 1.00 21.00 257 ALA D CA 1
ATOM 8861 C C . ALA D 1 246 ? 12.039 -12.193 -0.069 1.00 22.48 257 ALA D C 1
ATOM 8862 O O . ALA D 1 246 ? 12.473 -11.044 -0.170 1.00 23.30 257 ALA D O 1
ATOM 8864 N N . HIS D 1 247 ? 12.783 -13.276 -0.297 1.00 19.65 258 HIS D N 1
ATOM 8865 C CA . HIS D 1 247 ? 14.133 -13.237 -0.863 1.00 23.71 258 HIS D CA 1
ATOM 8866 C C . HIS D 1 247 ? 15.146 -12.515 0.028 1.00 22.58 258 HIS D C 1
ATOM 8867 O O . HIS D 1 247 ? 16.219 -12.145 -0.450 1.00 21.60 258 HIS D O 1
ATOM 8874 N N . ALA D 1 248 ? 14.837 -12.302 1.315 1.00 21.31 259 ALA D N 1
ATOM 8875 C CA . ALA D 1 248 ? 15.758 -11.583 2.202 1.00 21.61 259 ALA D CA 1
ATOM 8876 C C . ALA D 1 248 ? 17.156 -12.176 2.174 1.00 23.98 259 ALA D C 1
ATOM 8877 O O . ALA D 1 248 ? 18.155 -11.441 2.224 1.00 21.89 259 ALA D O 1
ATOM 8879 N N . TYR D 1 249 ? 17.258 -13.506 2.134 1.00 20.15 260 TYR D N 1
ATOM 8880 C CA . TYR D 1 249 ? 18.573 -14.133 2.215 1.00 19.71 260 TYR D CA 1
ATOM 8881 C C . TYR D 1 249 ? 19.194 -14.369 0.849 1.00 21.01 260 TYR D C 1
ATOM 8882 O O . TYR D 1 249 ? 20.269 -14.964 0.766 1.00 25.45 260 TYR D O 1
ATOM 8891 N N . MET D 1 250 ? 18.527 -13.944 -0.226 1.00 24.25 261 MET D N 1
ATOM 8892 C CA . MET D 1 250 ? 19.232 -13.726 -1.482 1.00 27.78 261 MET D CA 1
ATOM 8893 C C . MET D 1 250 ? 19.892 -12.352 -1.497 1.00 24.94 261 MET D C 1
ATOM 8894 O O . MET D 1 250 ? 21.025 -12.209 -1.962 1.00 25.38 261 MET D O 1
ATOM 8899 N N . LYS D 1 251 ? 19.186 -11.333 -1.007 1.00 23.75 262 LYS D N 1
ATOM 8900 C CA . LYS D 1 251 ? 19.753 -9.986 -0.944 1.00 27.96 262 LYS D CA 1
ATOM 8901 C C . LYS D 1 251 ? 20.964 -9.924 -0.007 1.00 27.74 262 LYS D C 1
ATOM 8902 O O . LYS D 1 251 ? 21.949 -9.237 -0.308 1.00 28.61 262 LYS D O 1
ATOM 8908 N N . ARG D 1 252 ? 20.916 -10.623 1.128 1.00 23.71 263 ARG D N 1
ATOM 8909 C CA . ARG D 1 252 ? 22.051 -10.690 2.049 1.00 26.88 263 ARG D CA 1
ATOM 8910 C C . ARG D 1 252 ? 22.159 -12.124 2.587 1.00 28.03 263 ARG D C 1
ATOM 8911 O O . ARG D 1 252 ? 21.393 -12.531 3.473 1.00 25.77 263 ARG D O 1
ATOM 8919 N N . PRO D 1 253 ? 23.081 -12.915 2.042 1.00 28.12 264 PRO D N 1
ATOM 8920 C CA . PRO D 1 253 ? 23.158 -14.337 2.417 1.00 21.62 264 PRO D CA 1
ATOM 8921 C C . PRO D 1 253 ? 23.538 -14.502 3.878 1.00 26.13 264 PRO D C 1
ATOM 8922 O O . PRO D 1 253 ? 24.111 -13.611 4.502 1.00 22.41 264 PRO D O 1
ATOM 8926 N N . ILE D 1 254 ? 23.223 -15.679 4.415 1.00 29.19 265 ILE D N 1
ATOM 8927 C CA . ILE D 1 254 ? 23.484 -16.005 5.817 1.00 24.22 265 ILE D CA 1
ATOM 8928 C C . ILE D 1 254 ? 24.916 -16.515 5.936 1.00 27.92 265 ILE D C 1
ATOM 8929 O O . ILE D 1 254 ? 25.247 -17.593 5.424 1.00 28.51 265 ILE D O 1
ATOM 8934 N N . ARG D 1 255 ? 25.764 -15.759 6.634 1.00 22.15 266 ARG D N 1
ATOM 8935 C CA . ARG D 1 255 ? 27.170 -16.134 6.750 1.00 27.55 266 ARG D CA 1
ATOM 8936 C C . ARG D 1 255 ? 27.328 -17.361 7.641 1.00 24.38 266 ARG D C 1
ATOM 8937 O O . ARG D 1 255 ? 26.799 -17.401 8.747 1.00 30.29 266 ARG D O 1
ATOM 8945 N N . ILE D 1 256 ? 28.054 -18.365 7.148 1.00 27.35 267 ILE D N 1
ATOM 8946 C CA . ILE D 1 256 ? 28.256 -19.647 7.826 1.00 32.55 267 ILE D CA 1
ATOM 8947 C C . ILE D 1 256 ? 29.759 -19.889 7.910 1.00 33.63 267 ILE D C 1
ATOM 8948 O O . ILE D 1 256 ? 30.436 -19.932 6.876 1.00 30.31 267 ILE D O 1
ATOM 8953 N N . GLU D 1 257 ? 30.282 -20.067 9.123 1.00 30.19 268 GLU D N 1
ATOM 8954 C CA . GLU D 1 257 ? 31.680 -20.468 9.269 1.00 32.38 268 GLU D CA 1
ATOM 8955 C C . GLU D 1 257 ? 31.835 -21.960 8.981 1.00 33.25 268 GLU D C 1
ATOM 8956 O O . GLU D 1 257 ? 31.167 -22.792 9.605 1.00 35.51 268 GLU D O 1
ATOM 8962 N N . ARG D 1 258 ? 32.727 -22.284 8.036 1.00 31.24 269 ARG D N 1
ATOM 8963 C CA . ARG D 1 258 ? 32.962 -23.660 7.587 1.00 35.62 269 ARG D CA 1
ATOM 8964 C C . ARG D 1 258 ? 33.096 -24.655 8.731 1.00 40.25 269 ARG D C 1
ATOM 8965 O O . ARG D 1 258 ? 32.570 -25.772 8.662 1.00 35.40 269 ARG D O 1
ATOM 8973 N N . ASP D 1 259 ? 33.861 -24.295 9.755 1.00 38.07 270 ASP D N 1
ATOM 8974 C CA . ASP D 1 259 ? 34.337 -25.263 10.737 1.00 39.14 270 ASP D CA 1
ATOM 8975 C C . ASP D 1 259 ? 33.293 -25.662 11.766 1.00 39.89 270 ASP D C 1
ATOM 8976 O O . ASP D 1 259 ? 33.488 -26.667 12.457 1.00 43.77 270 ASP D O 1
ATOM 8981 N N . ARG D 1 260 ? 32.212 -24.917 11.896 1.00 34.64 271 ARG D N 1
ATOM 8982 C CA . ARG D 1 260 ? 31.256 -25.214 12.956 1.00 30.60 271 ARG D CA 1
ATOM 8983 C C . ARG D 1 260 ? 29.950 -25.748 12.376 1.00 33.32 271 ARG D C 1
ATOM 8984 O O . ARG D 1 260 ? 29.514 -25.284 11.314 1.00 34.46 271 ARG D O 1
ATOM 8992 N N . PRO D 1 261 ? 29.307 -26.712 13.039 1.00 33.27 272 PRO D N 1
ATOM 8993 C CA . PRO D 1 261 ? 28.047 -27.268 12.517 1.00 29.00 272 PRO D CA 1
ATOM 8994 C C . PRO D 1 261 ? 26.930 -26.231 12.557 1.00 27.20 272 PRO D C 1
ATOM 8995 O O . PRO D 1 261 ? 27.057 -25.164 13.156 1.00 28.89 272 PRO D O 1
ATOM 8999 N N . VAL D 1 262 ? 25.814 -26.560 11.898 1.00 27.65 273 VAL D N 1
ATOM 9000 C CA . VAL D 1 262 ? 24.689 -25.637 11.749 1.00 27.62 273 VAL D CA 1
ATOM 9001 C C . VAL D 1 262 ? 23.403 -26.312 12.207 1.00 26.09 273 VAL D C 1
ATOM 9002 O O . VAL D 1 262 ? 23.137 -27.464 11.853 1.00 24.58 273 VAL D O 1
ATOM 9006 N N . ARG D 1 263 ? 22.589 -25.588 12.974 1.00 24.65 274 ARG D N 1
ATOM 9007 C CA . ARG D 1 263 ? 21.296 -26.101 13.403 1.00 25.84 274 ARG D CA 1
ATOM 9008 C C . ARG D 1 263 ? 20.217 -25.096 13.036 1.00 24.32 274 ARG D C 1
ATOM 9009 O O . ARG D 1 263 ? 20.340 -23.910 13.355 1.00 26.62 274 ARG D O 1
ATOM 9017 N N . ILE D 1 264 ? 19.168 -25.569 12.364 1.00 24.28 275 ILE D N 1
ATOM 9018 C CA . ILE D 1 264 ? 18.021 -24.744 12.002 1.00 22.85 275 ILE D CA 1
ATOM 9019 C C . ILE D 1 264 ? 16.785 -25.262 12.727 1.00 24.34 275 ILE D C 1
ATOM 9020 O O . ILE D 1 264 ? 16.446 -26.451 12.627 1.00 24.76 275 ILE D O 1
ATOM 9025 N N . TYR D 1 265 ? 16.094 -24.365 13.428 1.00 20.59 276 TYR D N 1
ATOM 9026 C CA . TYR D 1 265 ? 14.754 -24.649 13.939 1.00 19.69 276 TYR D CA 1
ATOM 9027 C C . TYR D 1 265 ? 13.756 -24.184 12.880 1.00 23.18 276 TYR D C 1
ATOM 9028 O O . TYR D 1 265 ? 13.575 -22.977 12.679 1.00 24.46 276 TYR D O 1
ATOM 9037 N N . LEU D 1 266 ? 13.134 -25.130 12.183 1.00 21.98 277 LEU D N 1
ATOM 9038 C CA . LEU D 1 266 ? 12.320 -24.836 11.007 1.00 21.93 277 LEU D CA 1
ATOM 9039 C C . LEU D 1 266 ? 10.851 -25.105 11.323 1.00 19.76 277 LEU D C 1
ATOM 9040 O O . LEU D 1 266 ? 10.502 -26.221 11.713 1.00 23.07 277 LEU D O 1
ATOM 9045 N N . ILE D 1 267 ? 9.999 -24.091 11.144 1.00 21.70 278 ILE D N 1
ATOM 9046 C CA . ILE D 1 267 ? 8.568 -24.150 11.454 1.00 18.96 278 ILE D CA 1
ATOM 9047 C C . ILE D 1 267 ? 7.757 -23.793 10.211 1.00 22.59 278 ILE D C 1
ATOM 9048 O O . ILE D 1 267 ? 8.078 -22.823 9.518 1.00 22.40 278 ILE D O 1
ATOM 9053 N N . ASN D 1 268 ? 6.675 -24.532 9.950 1.00 21.70 279 ASN D N 1
ATOM 9054 C CA . ASN D 1 268 ? 5.773 -24.192 8.842 1.00 21.43 279 ASN D CA 1
ATOM 9055 C C . ASN D 1 268 ? 4.552 -23.472 9.394 1.00 22.26 279 ASN D C 1
ATOM 9056 O O . ASN D 1 268 ? 3.714 -24.087 10.063 1.00 19.32 279 ASN D O 1
ATOM 9061 N N . ALA D 1 269 ? 4.443 -22.171 9.097 1.00 20.35 280 ALA D N 1
ATOM 9062 C CA . ALA D 1 269 ? 3.260 -21.382 9.430 1.00 21.14 280 ALA D CA 1
ATOM 9063 C C . ALA D 1 269 ? 2.447 -21.009 8.192 1.00 21.28 280 ALA D C 1
ATOM 9064 O O . ALA D 1 269 ? 1.539 -20.176 8.283 1.00 26.77 280 ALA D O 1
ATOM 9066 N N . THR D 1 270 ? 2.737 -21.610 7.045 1.00 20.05 281 THR D N 1
ATOM 9067 C CA . THR D 1 270 ? 2.109 -21.182 5.802 1.00 20.92 281 THR D CA 1
ATOM 9068 C C . THR D 1 270 ? 0.644 -21.602 5.775 1.00 25.48 281 THR D C 1
ATOM 9069 O O . THR D 1 270 ? 0.322 -22.774 5.985 1.00 25.16 281 THR D O 1
ATOM 9073 N N . GLU D 1 271 ? -0.243 -20.639 5.540 1.00 21.34 282 GLU D N 1
ATOM 9074 C CA . GLU D 1 271 ? -1.667 -20.896 5.467 1.00 22.67 282 GLU D CA 1
ATOM 9075 C C . GLU D 1 271 ? -2.063 -21.258 4.023 1.00 24.08 282 GLU D C 1
ATOM 9076 O O . GLU D 1 271 ? -1.307 -21.039 3.076 1.00 24.48 282 GLU D O 1
ATOM 9082 N N . PHE D 1 272 ? -3.248 -21.849 3.875 1.00 20.84 283 PHE D N 1
ATOM 9083 C CA . PHE D 1 272 ? -3.882 -22.148 2.579 1.00 26.62 283 PHE D CA 1
ATOM 9084 C C . PHE D 1 272 ? -3.243 -23.304 1.813 1.00 23.28 283 PHE D C 1
ATOM 9085 O O . PHE D 1 272 ? -3.951 -24.238 1.409 1.00 28.78 283 PHE D O 1
ATOM 9093 N N . ASP D 1 273 ? -1.926 -23.258 1.585 1.00 24.52 284 ASP D N 1
ATOM 9094 C CA . ASP D 1 273 ? -1.253 -24.370 0.906 1.00 23.89 284 ASP D CA 1
ATOM 9095 C C . ASP D 1 273 ? -1.086 -25.552 1.863 1.00 25.89 284 ASP D C 1
ATOM 9096 O O . ASP D 1 273 ? -0.803 -25.353 3.047 1.00 26.33 284 ASP D O 1
ATOM 9101 N N . PRO D 1 274 ? -1.263 -26.786 1.373 1.00 21.07 285 PRO D N 1
ATOM 9102 C CA . PRO D 1 274 ? -1.207 -27.936 2.286 1.00 24.74 285 PRO D CA 1
ATOM 9103 C C . PRO D 1 274 ? 0.173 -28.213 2.853 1.00 21.75 285 PRO D C 1
ATOM 9104 O O . PRO D 1 274 ? 0.261 -28.622 4.016 1.00 23.97 285 PRO D O 1
ATOM 9108 N N . ILE D 1 275 ? 1.259 -28.025 2.091 1.00 21.23 286 ILE D N 1
ATOM 9109 C CA . ILE D 1 275 ? 2.589 -28.308 2.621 1.00 19.92 286 ILE D CA 1
ATOM 9110 C C . ILE D 1 275 ? 3.589 -27.263 2.156 1.00 23.35 286 ILE D C 1
ATOM 9111 O O . ILE D 1 275 ? 3.378 -26.522 1.184 1.00 23.56 286 ILE D O 1
ATOM 9116 N N . ASN D 1 276 ? 4.681 -27.206 2.895 1.00 22.21 287 ASN D N 1
ATOM 9117 C CA . ASN D 1 276 ? 5.853 -26.446 2.520 1.00 22.93 287 ASN D CA 1
ATOM 9118 C C . ASN D 1 276 ? 7.047 -27.378 2.665 1.00 22.85 287 ASN D C 1
ATOM 9119 O O . ASN D 1 276 ? 6.914 -28.501 3.158 1.00 21.87 287 ASN D O 1
ATOM 9124 N N . SER D 1 277 ? 8.216 -26.936 2.210 1.00 21.95 288 SER D N 1
ATOM 9125 C CA . SER D 1 277 ? 9.357 -27.841 2.160 1.00 19.56 288 SER D CA 1
ATOM 9126 C C . SER D 1 277 ? 10.658 -27.056 2.245 1.00 21.20 288 SER D C 1
ATOM 9127 O O . SER D 1 277 ? 10.689 -25.825 2.098 1.00 18.96 288 SER D O 1
ATOM 9130 N N . PHE D 1 278 ? 11.747 -27.796 2.455 1.00 18.47 289 PHE D N 1
ATOM 9131 C CA . PHE D 1 278 ? 13.087 -27.227 2.589 1.00 21.31 289 PHE D CA 1
ATOM 9132 C C . PHE D 1 278 ? 14.043 -28.135 1.833 1.00 22.37 289 PHE D C 1
ATOM 9133 O O . PHE D 1 278 ? 14.111 -29.331 2.134 1.00 21.94 289 PHE D O 1
ATOM 9141 N N . HIS D 1 279 ? 14.746 -27.586 0.839 1.00 21.28 290 HIS D N 1
ATOM 9142 C CA . HIS D 1 279 ? 15.779 -28.310 0.101 1.00 20.99 290 HIS D CA 1
ATOM 9143 C C . HIS D 1 279 ? 17.123 -27.625 0.333 1.00 24.73 290 HIS D C 1
ATOM 9144 O O . HIS D 1 279 ? 17.254 -26.419 0.100 1.00 22.45 290 HIS D O 1
ATOM 9151 N N . LEU D 1 280 ? 18.121 -28.388 0.784 1.00 20.77 291 LEU D N 1
ATOM 9152 C CA . LEU D 1 280 ? 19.477 -27.868 0.985 1.00 24.80 291 LEU D CA 1
ATOM 9153 C C . LEU D 1 280 ? 20.343 -28.245 -0.215 1.00 23.49 291 LEU D C 1
ATOM 9154 O O . LEU D 1 280 ? 20.526 -29.432 -0.507 1.00 21.48 291 LEU D O 1
ATOM 9159 N N . HIS D 1 281 ? 20.890 -27.241 -0.890 1.00 17.46 292 HIS D N 1
ATOM 9160 C CA . HIS D 1 281 ? 21.733 -27.512 -2.047 1.00 25.80 292 HIS D CA 1
ATOM 9161 C C . HIS D 1 281 ? 23.074 -28.071 -1.613 1.00 22.35 292 HIS D C 1
ATOM 9162 O O . HIS D 1 281 ? 23.647 -27.631 -0.615 1.00 27.43 292 HIS D O 1
ATOM 9169 N N . ALA D 1 282 ? 23.545 -29.072 -2.359 1.00 20.93 293 ALA D N 1
ATOM 9170 C CA . ALA D 1 282 ? 24.929 -29.547 -2.369 1.00 20.96 293 ALA D CA 1
ATOM 9171 C C . ALA D 1 282 ? 25.339 -30.281 -1.099 1.00 29.76 293 ALA D C 1
ATOM 9172 O O . ALA D 1 282 ? 26.529 -30.598 -0.938 1.00 23.69 293 ALA D O 1
ATOM 9174 N N . ASN D 1 283 ? 24.398 -30.581 -0.204 1.00 22.59 294 ASN D N 1
ATOM 9175 C CA . ASN D 1 283 ? 24.729 -31.116 1.111 1.00 26.12 294 ASN D CA 1
ATOM 9176 C C . ASN D 1 283 ? 23.501 -31.848 1.633 1.00 27.31 294 ASN D C 1
ATOM 9177 O O . ASN D 1 283 ? 22.408 -31.749 1.063 1.00 28.08 294 ASN D O 1
ATOM 9182 N N . PHE D 1 284 ? 23.691 -32.596 2.719 1.00 25.73 295 PHE D N 1
ATOM 9183 C CA . PHE D 1 284 ? 22.618 -33.347 3.354 1.00 21.45 295 PHE D CA 1
ATOM 9184 C C . PHE D 1 284 ? 22.589 -33.019 4.841 1.00 24.32 295 PHE D C 1
ATOM 9185 O O . PHE D 1 284 ? 23.592 -32.590 5.422 1.00 29.50 295 PHE D O 1
ATOM 9193 N N . PHE D 1 285 ? 21.424 -33.219 5.456 1.00 23.48 296 PHE D N 1
ATOM 9194 C CA . PHE D 1 285 ? 21.220 -32.891 6.863 1.00 22.32 296 PHE D CA 1
ATOM 9195 C C . PHE D 1 285 ? 20.494 -34.041 7.550 1.00 28.59 296 PHE D C 1
ATOM 9196 O O . PHE D 1 285 ? 19.916 -34.912 6.897 1.00 24.62 296 PHE D O 1
ATOM 9204 N N . ASP D 1 286 ? 20.542 -34.043 8.881 1.00 25.11 297 ASP D N 1
ATOM 9205 C CA . ASP D 1 286 ? 19.721 -34.923 9.696 1.00 20.55 297 ASP D CA 1
ATOM 9206 C C . ASP D 1 286 ? 18.495 -34.149 10.153 1.00 20.67 297 ASP D C 1
ATOM 9207 O O . ASP D 1 286 ? 18.587 -32.958 10.450 1.00 24.15 297 ASP D O 1
ATOM 9212 N N . TYR D 1 287 ? 17.343 -34.815 10.190 1.00 21.63 298 TYR D N 1
ATOM 9213 C CA . TYR D 1 287 ? 16.087 -34.154 10.532 1.00 24.45 298 TYR D CA 1
ATOM 9214 C C . TYR D 1 287 ? 15.496 -34.766 11.793 1.00 24.86 298 TYR D C 1
ATOM 9215 O O . TYR D 1 287 ? 15.420 -35.992 11.922 1.00 27.10 298 TYR D O 1
ATOM 9224 N N . TYR D 1 288 ? 15.075 -33.901 12.705 1.00 21.14 299 TYR D N 1
ATOM 9225 C CA . TYR D 1 288 ? 14.531 -34.250 14.009 1.00 24.26 299 TYR D CA 1
ATOM 9226 C C . TYR D 1 288 ? 13.083 -33.771 14.041 1.00 25.77 299 TYR D C 1
ATOM 9227 O O . TYR D 1 288 ? 12.825 -32.594 14.313 1.00 24.44 299 TYR D O 1
ATOM 9236 N N . ASP D 1 289 ? 12.143 -34.669 13.779 1.00 22.87 300 ASP D N 1
ATOM 9237 C CA . ASP D 1 289 ? 10.743 -34.273 13.667 1.00 25.65 300 ASP D CA 1
ATOM 9238 C C . ASP D 1 289 ? 10.235 -33.702 14.989 1.00 27.45 300 ASP D C 1
ATOM 9239 O O . ASP D 1 289 ? 10.299 -34.373 16.020 1.00 25.10 300 ASP D O 1
ATOM 9244 N N . HIS D 1 290 ? 9.735 -32.456 14.954 1.00 25.41 301 HIS D N 1
ATOM 9245 C CA . HIS D 1 290 ? 9.282 -31.718 16.139 1.00 22.99 301 HIS D CA 1
ATOM 9246 C C . HIS D 1 290 ? 10.417 -31.440 17.125 1.00 21.67 301 HIS D C 1
ATOM 9247 O O . HIS D 1 290 ? 10.156 -30.924 18.212 1.00 23.49 301 HIS D O 1
ATOM 9254 N N . GLY D 1 291 ? 11.663 -31.794 16.780 1.00 23.38 302 GLY D N 1
ATOM 9255 C CA . GLY D 1 291 ? 12.771 -31.676 17.718 1.00 22.14 302 GLY D CA 1
ATOM 9256 C C . GLY D 1 291 ? 12.608 -32.438 19.029 1.00 24.72 302 GLY D C 1
ATOM 9257 O O . GLY D 1 291 ? 13.380 -32.218 19.970 1.00 25.89 302 GLY D O 1
ATOM 9258 N N . THR D 1 292 ? 11.638 -33.349 19.118 1.00 21.25 303 THR D N 1
ATOM 9259 C CA . THR D 1 292 ? 11.321 -33.963 20.408 1.00 26.79 303 THR D CA 1
ATOM 9260 C C . THR D 1 292 ? 12.122 -35.228 20.725 1.00 25.24 303 THR D C 1
ATOM 9261 O O . THR D 1 292 ? 11.900 -35.834 21.780 1.00 26.77 303 THR D O 1
ATOM 9265 N N . THR D 1 293 ? 13.009 -35.663 19.846 1.00 28.79 304 THR D N 1
ATOM 9266 C CA . THR D 1 293 ? 13.963 -36.712 20.170 1.00 26.20 304 THR D CA 1
ATOM 9267 C C . THR D 1 293 ? 15.360 -36.131 20.045 1.00 30.91 304 THR D C 1
ATOM 9268 O O . THR D 1 293 ? 15.574 -35.130 19.345 1.00 26.12 304 THR D O 1
ATOM 9272 N N . LEU D 1 294 ? 16.311 -36.744 20.762 1.00 30.65 305 LEU D N 1
ATOM 9273 C CA . LEU D 1 294 ? 17.710 -36.336 20.688 1.00 31.03 305 LEU D CA 1
ATOM 9274 C C . LEU D 1 294 ? 18.520 -37.187 19.709 1.00 28.47 305 LEU D C 1
ATOM 9275 O O . LEU D 1 294 ? 19.719 -36.949 19.550 1.00 30.31 305 LEU D O 1
ATOM 9280 N N . THR D 1 295 ? 17.896 -38.150 19.040 1.00 27.33 306 THR D N 1
ATOM 9281 C CA . THR D 1 295 ? 18.482 -38.832 17.897 1.00 29.93 306 THR D CA 1
ATOM 9282 C C . THR D 1 295 ? 17.622 -38.538 16.674 1.00 31.08 306 THR D C 1
ATOM 9283 O O . THR D 1 295 ? 16.421 -38.295 16.810 1.00 29.77 306 THR D O 1
ATOM 9287 N N . PRO D 1 296 ? 18.207 -38.522 15.479 1.00 30.70 307 PRO D N 1
ATOM 9288 C CA . PRO D 1 296 ? 17.465 -38.055 14.298 1.00 31.21 307 PRO D CA 1
ATOM 9289 C C . PRO D 1 296 ? 16.288 -38.949 13.941 1.00 28.69 307 PRO D C 1
ATOM 9290 O O . PRO D 1 296 ? 16.322 -40.169 14.119 1.00 28.24 307 PRO D O 1
ATOM 9294 N N . THR D 1 297 ? 15.238 -38.311 13.411 1.00 25.09 308 THR D N 1
ATOM 9295 C CA . THR D 1 297 ? 14.126 -39.020 12.778 1.00 27.06 308 THR D CA 1
ATOM 9296 C C . THR D 1 297 ? 14.525 -39.547 11.406 1.00 28.67 308 THR D C 1
ATOM 9297 O O . THR D 1 297 ? 14.192 -40.687 11.048 1.00 28.03 308 THR D O 1
ATOM 9301 N N . LEU D 1 298 ? 15.197 -38.704 10.618 1.00 25.98 309 LEU D N 1
ATOM 9302 C CA . LEU D 1 298 ? 15.692 -39.033 9.285 1.00 26.17 309 LEU D CA 1
ATOM 9303 C C . LEU D 1 298 ? 17.175 -38.714 9.221 1.00 31.09 309 LEU D C 1
ATOM 9304 O O . LEU D 1 298 ? 17.594 -37.615 9.607 1.00 26.44 309 LEU D O 1
ATOM 9309 N N . LYS D 1 299 ? 17.953 -39.645 8.682 1.00 23.60 310 LYS D N 1
ATOM 9310 C CA . LYS D 1 299 ? 19.384 -39.463 8.517 1.00 30.03 310 LYS D CA 1
ATOM 9311 C C . LYS D 1 299 ? 19.694 -39.185 7.049 1.00 24.42 310 LYS D C 1
ATOM 9312 O O . LYS D 1 299 ? 19.185 -39.880 6.165 1.00 28.47 310 LYS D O 1
ATOM 9318 N N . THR D 1 300 ? 20.537 -38.181 6.794 1.00 24.22 311 THR D N 1
ATOM 9319 C CA . THR D 1 300 ? 21.117 -37.938 5.467 1.00 23.91 311 THR D CA 1
ATOM 9320 C C . THR D 1 300 ? 20.023 -37.729 4.412 1.00 25.36 311 THR D C 1
ATOM 9321 O O . THR D 1 300 ? 19.827 -38.536 3.505 1.00 24.33 311 THR D O 1
ATOM 9325 N N . VAL D 1 301 ? 19.310 -36.607 4.553 1.00 24.86 312 VAL D N 1
ATOM 9326 C CA . VAL D 1 301 ? 18.303 -36.212 3.576 1.00 22.35 312 VAL D CA 1
ATOM 9327 C C . VAL D 1 301 ? 18.620 -34.790 3.115 1.00 23.97 312 VAL D C 1
ATOM 9328 O O . VAL D 1 301 ? 19.321 -34.041 3.799 1.00 25.60 312 VAL D O 1
ATOM 9332 N N . ASP D 1 302 ? 18.138 -34.423 1.911 1.00 21.78 313 ASP D N 1
ATOM 9333 C CA . ASP D 1 302 ? 18.311 -33.041 1.456 1.00 20.49 313 ASP D CA 1
ATOM 9334 C C . ASP D 1 302 ? 16.996 -32.321 1.173 1.00 23.79 313 ASP D C 1
ATOM 9335 O O . ASP D 1 302 ? 17.024 -31.121 0.881 1.00 25.41 313 ASP D O 1
ATOM 9340 N N . THR D 1 303 ? 15.850 -33.008 1.262 1.00 21.46 314 THR D N 1
ATOM 9341 C CA . THR D 1 303 ? 14.547 -32.386 1.039 1.00 22.98 314 THR D CA 1
ATOM 9342 C C . THR D 1 303 ? 13.555 -32.976 2.028 1.00 25.31 314 THR D C 1
ATOM 9343 O O . THR D 1 303 ? 13.384 -34.196 2.066 1.00 23.50 314 THR D O 1
ATOM 9347 N N . ILE D 1 304 ? 12.895 -32.120 2.814 1.00 22.29 315 ILE D N 1
ATOM 9348 C CA . ILE D 1 304 ? 11.859 -32.539 3.748 1.00 19.10 315 ILE D CA 1
ATOM 9349 C C . ILE D 1 304 ? 10.636 -31.646 3.560 1.00 23.56 315 ILE D C 1
ATOM 9350 O O . ILE D 1 304 ? 10.736 -30.509 3.097 1.00 24.03 315 ILE D O 1
ATOM 9355 N N . MET D 1 305 ? 9.471 -32.174 3.939 1.00 20.53 316 MET D N 1
ATOM 9356 C CA . MET D 1 305 ? 8.227 -31.418 3.875 1.00 21.71 316 MET D CA 1
ATOM 9357 C C . MET D 1 305 ? 7.515 -31.446 5.221 1.00 22.38 316 MET D C 1
ATOM 9358 O O . MET D 1 305 ? 7.730 -32.331 6.051 1.00 21.10 316 MET D O 1
ATOM 9363 N N . GLN D 1 306 ? 6.643 -30.456 5.404 1.00 21.96 317 GLN D N 1
ATOM 9364 C CA . GLN D 1 306 ? 5.890 -30.206 6.623 1.00 21.81 317 GLN D CA 1
ATOM 9365 C C . GLN D 1 306 ? 4.522 -29.685 6.219 1.00 24.66 317 GLN D C 1
ATOM 9366 O O . GLN D 1 306 ? 4.444 -28.791 5.371 1.00 20.24 317 GLN D O 1
ATOM 9372 N N . CYS D 1 307 ? 3.450 -30.207 6.825 1.00 21.13 318 CYS D N 1
ATOM 9373 C CA . CYS D 1 307 ? 2.212 -29.436 6.729 1.00 23.15 318 CYS D CA 1
ATOM 9374 C C . CYS D 1 307 ? 2.240 -28.311 7.767 1.00 22.59 318 CYS D C 1
ATOM 9375 O O . CYS D 1 307 ? 3.155 -28.219 8.591 1.00 20.79 318 CYS D O 1
ATOM 9378 N N . GLN D 1 308 ? 1.262 -27.406 7.696 1.00 21.35 319 GLN D N 1
ATOM 9379 C CA . GLN D 1 308 ? 1.255 -26.310 8.654 1.00 18.33 319 GLN D CA 1
ATOM 9380 C C . GLN D 1 308 ? 1.158 -26.865 10.072 1.00 19.28 319 GLN D C 1
ATOM 9381 O O . GLN D 1 308 ? 0.486 -27.871 10.319 1.00 21.04 319 GLN D O 1
ATOM 9387 N N . GLY D 1 309 ? 1.857 -26.220 11.008 1.00 22.56 320 GLY D N 1
ATOM 9388 C CA . GLY D 1 309 ? 1.918 -26.680 12.374 1.00 21.12 320 GLY D CA 1
ATOM 9389 C C . GLY D 1 309 ? 2.941 -27.771 12.617 1.00 24.62 320 GLY D C 1
ATOM 9390 O O . GLY D 1 309 ? 3.269 -28.057 13.780 1.00 23.76 320 GLY D O 1
ATOM 9391 N N . GLN D 1 310 ? 3.443 -28.403 11.562 1.00 20.05 321 GLN D N 1
ATOM 9392 C CA . GLN D 1 310 ? 4.619 -29.244 11.729 1.00 22.58 321 GLN D CA 1
ATOM 9393 C C . GLN D 1 310 ? 5.884 -28.388 11.723 1.00 24.97 321 GLN D C 1
ATOM 9394 O O . GLN D 1 310 ? 5.890 -27.231 11.282 1.00 21.92 321 GLN D O 1
ATOM 9400 N N . ARG D 1 311 ? 6.971 -28.980 12.211 1.00 23.55 322 ARG D N 1
ATOM 9401 C CA . ARG D 1 311 ? 8.212 -28.250 12.475 1.00 23.60 322 ARG D CA 1
ATOM 9402 C C . ARG D 1 311 ? 9.250 -29.265 12.931 1.00 23.05 322 ARG D C 1
ATOM 9403 O O . ARG D 1 311 ? 8.914 -30.405 13.268 1.00 22.25 322 ARG D O 1
ATOM 9411 N N . GLY D 1 312 ? 10.511 -28.847 12.948 1.00 21.13 323 GLY D N 1
ATOM 9412 C CA . GLY D 1 312 ? 11.553 -29.744 13.423 1.00 21.35 323 GLY D CA 1
ATOM 9413 C C . GLY D 1 312 ? 12.904 -29.070 13.379 1.00 25.29 323 GLY D C 1
ATOM 9414 O O . GLY D 1 312 ? 13.009 -27.872 13.106 1.00 25.66 323 GLY D O 1
ATOM 9415 N N . ILE D 1 313 ? 13.947 -29.861 13.643 1.00 23.52 324 ILE D N 1
ATOM 9416 C CA . ILE D 1 313 ? 15.318 -29.363 13.724 1.00 23.23 324 ILE D CA 1
ATOM 9417 C C . ILE D 1 313 ? 16.153 -30.014 12.629 1.00 22.78 324 ILE D C 1
ATOM 9418 O O . ILE D 1 313 ? 16.104 -31.236 12.445 1.00 23.06 324 ILE D O 1
ATOM 9423 N N . LEU D 1 314 ? 16.915 -29.198 11.897 1.00 24.01 325 LEU D N 1
ATOM 9424 C CA . LEU D 1 314 ? 17.828 -29.692 10.874 1.00 26.15 325 LEU D CA 1
ATOM 9425 C C . LEU D 1 314 ? 19.260 -29.455 11.339 1.00 26.91 325 LEU D C 1
ATOM 9426 O O . LEU D 1 314 ? 19.582 -28.356 11.795 1.00 22.75 325 LEU D O 1
ATOM 9431 N N . GLU D 1 315 ? 20.125 -30.469 11.196 1.00 25.52 326 GLU D N 1
ATOM 9432 C CA . GLU D 1 315 ? 21.532 -30.343 11.577 1.00 26.62 326 GLU D CA 1
ATOM 9433 C C . GLU D 1 315 ? 22.438 -30.806 10.442 1.00 20.83 326 GLU D C 1
ATOM 9434 O O . GLU D 1 315 ? 22.263 -31.900 9.900 1.00 24.29 326 GLU D O 1
ATOM 9440 N N . PHE D 1 316 ? 23.417 -29.978 10.098 1.00 22.94 327 PHE D N 1
ATOM 9441 C CA . PHE D 1 316 ? 24.326 -30.272 8.998 1.00 28.78 327 PHE D CA 1
ATOM 9442 C C . PHE D 1 316 ? 25.613 -29.490 9.216 1.00 28.06 327 PHE D C 1
ATOM 9443 O O . PHE D 1 316 ? 25.724 -28.677 10.140 1.00 27.01 327 PHE D O 1
ATOM 9451 N N . SER D 1 317 ? 26.593 -29.742 8.351 1.00 27.59 328 SER D N 1
ATOM 9452 C CA . SER D 1 317 ? 27.836 -28.993 8.431 1.00 29.86 328 SER D CA 1
ATOM 9453 C C . SER D 1 317 ? 28.428 -28.839 7.039 1.00 24.79 328 SER D C 1
ATOM 9454 O O . SER D 1 317 ? 28.326 -29.742 6.211 1.00 30.68 328 SER D O 1
ATOM 9457 N N . PHE D 1 318 ? 29.033 -27.677 6.785 1.00 29.98 329 PHE D N 1
ATOM 9458 C CA . PHE D 1 318 ? 29.770 -27.444 5.552 1.00 27.89 329 PHE D CA 1
ATOM 9459 C C . PHE D 1 318 ? 31.279 -27.597 5.754 1.00 34.90 329 PHE D C 1
ATOM 9460 O O . PHE D 1 318 ? 32.067 -27.084 4.953 1.00 29.02 329 PHE D O 1
ATOM 9468 N N . ASN D 1 319 ? 31.686 -28.283 6.816 1.00 35.03 330 ASN D N 1
ATOM 9469 C CA . ASN D 1 319 ? 33.098 -28.522 7.068 1.00 35.28 330 ASN D CA 1
ATOM 9470 C C . ASN D 1 319 ? 33.732 -29.245 5.882 1.00 29.39 330 ASN D C 1
ATOM 9471 O O . ASN D 1 319 ? 33.236 -30.278 5.427 1.00 36.05 330 ASN D O 1
ATOM 9476 N N . GLY D 1 320 ? 34.827 -28.689 5.369 1.00 33.41 331 GLY D N 1
ATOM 9477 C CA . GLY D 1 320 ? 35.500 -29.254 4.216 1.00 33.99 331 GLY D CA 1
ATOM 9478 C C . GLY D 1 320 ? 35.021 -28.746 2.868 1.00 37.38 331 GLY D C 1
ATOM 9479 O O . GLY D 1 320 ? 35.625 -29.098 1.841 1.00 34.96 331 GLY D O 1
ATOM 9480 N N . PHE D 1 321 ? 33.964 -27.929 2.830 1.00 33.28 332 PHE D N 1
ATOM 9481 C CA . PHE D 1 321 ? 33.367 -27.486 1.574 1.00 30.82 332 PHE D CA 1
ATOM 9482 C C . PHE D 1 321 ? 34.105 -26.279 1.014 1.00 31.28 332 PHE D C 1
ATOM 9483 O O . PHE D 1 321 ? 34.565 -25.412 1.757 1.00 32.75 332 PHE D O 1
ATOM 9491 N N . GLU D 1 322 ? 34.168 -26.207 -0.313 1.00 32.23 333 GLU D N 1
ATOM 9492 C CA . GLU D 1 322 ? 34.668 -25.012 -0.983 1.00 33.21 333 GLU D CA 1
ATOM 9493 C C . GLU D 1 322 ? 33.826 -23.805 -0.568 1.00 31.72 333 GLU D C 1
ATOM 9494 O O . GLU D 1 322 ? 32.591 -23.904 -0.533 1.00 28.86 333 GLU D O 1
ATOM 9500 N N . PRO D 1 323 ? 34.444 -22.677 -0.204 1.00 29.18 334 PRO D N 1
ATOM 9501 C CA . PRO D 1 323 ? 33.656 -21.489 0.159 1.00 30.49 334 PRO D CA 1
ATOM 9502 C C . PRO D 1 323 ? 32.848 -20.966 -1.017 1.00 32.47 334 PRO D C 1
ATOM 9503 O O . PRO D 1 323 ? 33.273 -21.034 -2.174 1.00 29.72 334 PRO D O 1
ATOM 9507 N N . GLY D 1 324 ? 31.673 -20.432 -0.709 1.00 31.59 335 GLY D N 1
ATOM 9508 C CA . GLY D 1 324 ? 30.797 -19.924 -1.753 1.00 30.28 335 GLY D CA 1
ATOM 9509 C C . GLY D 1 324 ? 29.360 -19.861 -1.269 1.00 25.24 335 GLY D C 1
ATOM 9510 O O . GLY D 1 324 ? 29.093 -19.927 -0.073 1.00 27.11 335 GLY D O 1
ATOM 9511 N N . LEU D 1 325 ? 28.446 -19.751 -2.228 1.00 26.52 336 LEU D N 1
ATOM 9512 C CA . LEU D 1 325 ? 27.024 -19.615 -1.930 1.00 26.35 336 LEU D CA 1
ATOM 9513 C C . LEU D 1 325 ? 26.315 -20.954 -2.090 1.00 25.70 336 LEU D C 1
ATOM 9514 O O . LEU D 1 325 ? 26.411 -21.594 -3.143 1.00 26.43 336 LEU D O 1
ATOM 9519 N N . TYR D 1 326 ? 25.590 -21.367 -1.052 1.00 26.63 337 TYR D N 1
ATOM 9520 C CA . TYR D 1 326 ? 24.847 -22.624 -1.058 1.00 26.97 337 TYR D CA 1
ATOM 9521 C C . TYR D 1 326 ? 23.373 -22.319 -0.850 1.00 23.08 337 TYR D C 1
ATOM 9522 O O . TYR D 1 326 ? 22.986 -21.813 0.206 1.00 24.28 337 TYR D O 1
ATOM 9531 N N . MET D 1 327 ? 22.559 -22.608 -1.860 1.00 23.60 338 MET D N 1
ATOM 9532 C CA . MET D 1 327 ? 21.156 -22.222 -1.836 1.00 25.35 338 MET D CA 1
ATOM 9533 C C . MET D 1 327 ? 20.323 -23.129 -0.934 1.00 23.08 338 MET D C 1
ATOM 9534 O O . MET D 1 327 ? 20.650 -24.299 -0.710 1.00 23.56 338 MET D O 1
ATOM 9539 N N . PHE D 1 328 ? 19.224 -22.570 -0.417 1.00 25.07 339 PHE D N 1
ATOM 9540 C CA . PHE D 1 328 ? 18.200 -23.338 0.282 1.00 21.37 339 PHE D CA 1
ATOM 9541 C C . PHE D 1 328 ? 16.844 -22.704 -0.040 1.00 24.92 339 PHE D C 1
ATOM 9542 O O . PHE D 1 328 ? 16.747 -21.475 -0.145 1.00 25.13 339 PHE D O 1
ATOM 9550 N N . HIS D 1 329 ? 15.821 -23.537 -0.245 1.00 21.91 340 HIS D N 1
ATOM 9551 C CA . HIS D 1 329 ? 14.530 -23.048 -0.742 1.00 22.81 340 HIS D CA 1
ATOM 9552 C C . HIS D 1 329 ? 13.491 -24.166 -0.680 1.00 20.97 340 HIS D C 1
ATOM 9553 O O . HIS D 1 329 ? 13.823 -25.341 -0.530 1.00 20.47 340 HIS D O 1
ATOM 9560 N N . ALA D 1 330 ? 12.225 -23.783 -0.838 1.00 21.98 341 ALA D N 1
ATOM 9561 C CA . ALA D 1 330 ? 11.158 -24.764 -1.001 1.00 21.98 341 ALA D CA 1
ATOM 9562 C C . ALA D 1 330 ? 11.333 -25.528 -2.305 1.00 21.29 341 ALA D C 1
ATOM 9563 O O . ALA D 1 330 ? 11.735 -24.965 -3.321 1.00 22.24 341 ALA D O 1
ATOM 9565 N N . HIS D 1 331 ? 11.010 -26.811 -2.285 1.00 21.54 342 HIS D N 1
ATOM 9566 C CA . HIS D 1 331 ? 10.986 -27.571 -3.519 1.00 21.45 342 HIS D CA 1
ATOM 9567 C C . HIS D 1 331 ? 9.616 -27.553 -4.175 1.00 27.39 342 HIS D C 1
ATOM 9568 O O . HIS D 1 331 ? 9.385 -28.300 -5.133 1.00 28.33 342 HIS D O 1
ATOM 9575 N N . GLN D 1 332 ? 8.700 -26.730 -3.673 1.00 26.27 343 GLN D N 1
ATOM 9576 C CA . GLN D 1 332 ? 7.567 -26.265 -4.465 1.00 26.23 343 GLN D CA 1
ATOM 9577 C C . GLN D 1 332 ? 8.081 -25.057 -5.239 1.00 23.33 343 GLN D C 1
ATOM 9578 O O . GLN D 1 332 ? 8.324 -23.994 -4.657 1.00 21.08 343 GLN D O 1
ATOM 9584 N N . SER D 1 333 ? 8.299 -25.235 -6.543 1.00 27.55 344 SER D N 1
ATOM 9585 C CA . SER D 1 333 ? 9.085 -24.267 -7.308 1.00 27.15 344 SER D CA 1
ATOM 9586 C C . SER D 1 333 ? 8.458 -22.877 -7.285 1.00 23.25 344 SER D C 1
ATOM 9587 O O . SER D 1 333 ? 9.165 -21.864 -7.187 1.00 23.15 344 SER D O 1
ATOM 9590 N N . GLU D 1 334 ? 7.135 -22.809 -7.376 1.00 18.85 345 GLU D N 1
ATOM 9591 C CA . GLU D 1 334 ? 6.452 -21.517 -7.328 1.00 25.94 345 GLU D CA 1
ATOM 9592 C C . GLU D 1 334 ? 6.716 -20.769 -6.013 1.00 26.21 345 GLU D C 1
ATOM 9593 O O . GLU D 1 334 ? 6.878 -19.539 -6.020 1.00 23.07 345 GLU D O 1
ATOM 9599 N N . PHE D 1 335 ? 6.743 -21.480 -4.872 1.00 21.37 346 PHE D N 1
ATOM 9600 C CA . PHE D 1 335 ? 7.055 -20.807 -3.604 1.00 24.77 346 PHE D CA 1
ATOM 9601 C C . PHE D 1 335 ? 8.436 -20.167 -3.664 1.00 22.61 346 PHE D C 1
ATOM 9602 O O . PHE D 1 335 ? 8.631 -19.043 -3.195 1.00 19.72 346 PHE D O 1
ATOM 9610 N N . ALA D 1 336 ? 9.413 -20.895 -4.219 1.00 22.93 347 ALA D N 1
ATOM 9611 C CA . ALA D 1 336 ? 10.789 -20.404 -4.306 1.00 24.65 347 ALA D CA 1
ATOM 9612 C C . ALA D 1 336 ? 10.880 -19.142 -5.154 1.00 25.15 347 ALA D C 1
ATOM 9613 O O . ALA D 1 336 ? 11.556 -18.175 -4.780 1.00 23.35 347 ALA D O 1
ATOM 9615 N N . GLU D 1 337 ? 10.201 -19.137 -6.306 1.00 25.13 348 GLU D N 1
ATOM 9616 C CA . GLU D 1 337 ? 10.196 -17.967 -7.178 1.00 27.37 348 GLU D CA 1
ATOM 9617 C C . GLU D 1 337 ? 9.579 -16.750 -6.502 1.00 24.85 348 GLU D C 1
ATOM 9618 O O . GLU D 1 337 ? 10.007 -15.618 -6.751 1.00 24.01 348 GLU D O 1
ATOM 9624 N N . LEU D 1 338 ? 8.572 -16.957 -5.662 1.00 21.84 349 LEU D N 1
ATOM 9625 C CA . LEU D 1 338 ? 7.835 -15.869 -5.045 1.00 20.75 349 LEU D CA 1
ATOM 9626 C C . LEU D 1 338 ? 8.429 -15.413 -3.711 1.00 22.70 349 LEU D C 1
ATOM 9627 O O . LEU D 1 338 ? 7.801 -14.604 -3.014 1.00 22.34 349 LEU D O 1
ATOM 9632 N N . GLY D 1 339 ? 9.603 -15.918 -3.335 1.00 21.79 350 GLY D N 1
ATOM 9633 C CA . GLY D 1 339 ? 10.342 -15.339 -2.229 1.00 22.72 350 GLY D CA 1
ATOM 9634 C C . GLY D 1 339 ? 10.950 -16.316 -1.231 1.00 24.06 350 GLY D C 1
ATOM 9635 O O . GLY D 1 339 ? 11.798 -15.916 -0.428 1.00 22.86 350 GLY D O 1
ATOM 9636 N N . TRP D 1 340 ? 10.533 -17.588 -1.244 1.00 21.21 351 TRP D N 1
ATOM 9637 C CA A TRP D 1 340 ? 11.067 -18.579 -0.303 0.68 23.11 351 TRP D CA 1
ATOM 9638 C CA B TRP D 1 340 ? 11.061 -18.587 -0.310 0.32 22.92 351 TRP D CA 1
ATOM 9639 C C . TRP D 1 340 ? 12.292 -19.227 -0.948 1.00 21.39 351 TRP D C 1
ATOM 9640 O O . TRP D 1 340 ? 12.275 -20.361 -1.435 1.00 21.38 351 TRP D O 1
ATOM 9661 N N . MET D 1 341 ? 13.394 -18.489 -0.903 1.00 19.92 352 MET D N 1
ATOM 9662 C CA . MET D 1 341 ? 14.677 -18.941 -1.418 1.00 22.20 352 MET D CA 1
ATOM 9663 C C . MET D 1 341 ? 15.738 -18.087 -0.738 1.00 20.98 352 MET D C 1
ATOM 9664 O O . MET D 1 341 ? 15.530 -16.886 -0.520 1.00 21.62 352 MET D O 1
ATOM 9669 N N . GLY D 1 342 ? 16.845 -18.715 -0.361 1.00 19.29 353 GLY D N 1
ATOM 9670 C CA . GLY D 1 342 ? 17.931 -18.016 0.297 1.00 22.25 353 GLY D CA 1
ATOM 9671 C C . GLY D 1 342 ? 19.272 -18.658 -0.006 1.00 23.33 353 GLY D C 1
ATOM 9672 O O . GLY D 1 342 ? 19.356 -19.723 -0.623 1.00 22.56 353 GLY D O 1
ATOM 9673 N N . ASN D 1 343 ? 20.334 -17.992 0.450 1.00 19.65 354 ASN D N 1
ATOM 9674 C CA . ASN D 1 343 ? 21.709 -18.444 0.258 1.00 23.05 354 ASN D CA 1
ATOM 9675 C C . ASN D 1 343 ? 22.402 -18.479 1.612 1.00 22.07 354 ASN D C 1
ATOM 9676 O O . ASN D 1 343 ? 22.275 -17.532 2.399 1.00 23.50 354 ASN D O 1
ATOM 9681 N N . PHE D 1 344 ? 23.102 -19.577 1.894 1.00 22.99 355 PHE D N 1
ATOM 9682 C CA . PHE D 1 344 ? 24.162 -19.569 2.902 1.00 26.70 355 PHE D CA 1
ATOM 9683 C C . PHE D 1 344 ? 25.438 -19.122 2.210 1.00 24.55 355 PHE D C 1
ATOM 9684 O O . PHE D 1 344 ? 25.729 -19.565 1.099 1.00 25.08 355 PHE D O 1
ATOM 9692 N N . GLU D 1 345 ? 26.196 -18.242 2.861 1.00 23.72 356 GLU D N 1
ATOM 9693 C CA . GLU D 1 345 ? 27.515 -17.845 2.378 1.00 23.60 356 GLU D CA 1
ATOM 9694 C C . GLU D 1 345 ? 28.549 -18.524 3.277 1.00 25.86 356 GLU D C 1
ATOM 9695 O O . GLU D 1 345 ? 28.829 -18.060 4.386 1.00 26.68 356 GLU D O 1
ATOM 9701 N N . VAL D 1 346 ? 29.087 -19.640 2.795 1.00 26.12 357 VAL D N 1
ATOM 9702 C CA . VAL D 1 346 ? 30.041 -20.437 3.549 1.00 26.40 357 VAL D CA 1
ATOM 9703 C C . VAL D 1 346 ? 31.424 -19.828 3.378 1.00 31.64 357 VAL D C 1
ATOM 9704 O O . VAL D 1 346 ? 31.899 -19.643 2.253 1.00 29.41 357 VAL D O 1
ATOM 9708 N N . ILE D 1 347 ? 32.079 -19.520 4.495 1.00 33.76 358 ILE D N 1
ATOM 9709 C CA . ILE D 1 347 ? 33.357 -18.825 4.487 1.00 35.07 358 ILE D CA 1
ATOM 9710 C C . ILE D 1 347 ? 34.390 -19.701 5.186 1.00 39.62 358 ILE D C 1
ATOM 9711 O O . ILE D 1 347 ? 34.054 -20.604 5.955 1.00 38.33 358 ILE D O 1
ATOM 9716 N N . GLU D 1 348 ? 35.662 -19.425 4.910 1.00 39.34 359 GLU D N 1
ATOM 9717 C CA . GLU D 1 348 ? 36.740 -20.086 5.643 1.00 42.67 359 GLU D CA 1
ATOM 9718 C C . GLU D 1 348 ? 36.749 -19.709 7.121 1.00 42.31 359 GLU D C 1
ATOM 9719 O O . GLU D 1 348 ? 36.506 -18.559 7.488 1.00 56.69 359 GLU D O 1
ATOM 9725 N N . GLY E 1 50 ? -1.960 -102.283 42.402 1.00 51.19 61 GLY E N 1
ATOM 9726 C CA . GLY E 1 50 ? -2.091 -100.837 42.462 1.00 53.42 61 GLY E CA 1
ATOM 9727 C C . GLY E 1 50 ? -3.474 -100.420 42.927 1.00 44.35 61 GLY E C 1
ATOM 9728 O O . GLY E 1 50 ? -3.640 -99.434 43.645 1.00 56.57 61 GLY E O 1
ATOM 9729 N N . PHE E 1 51 ? -4.476 -101.187 42.513 1.00 46.02 62 PHE E N 1
ATOM 9730 C CA . PHE E 1 51 ? -5.851 -100.948 42.920 1.00 41.48 62 PHE E CA 1
ATOM 9731 C C . PHE E 1 51 ? -6.104 -101.612 44.267 1.00 38.61 62 PHE E C 1
ATOM 9732 O O . PHE E 1 51 ? -5.764 -102.783 44.461 1.00 43.16 62 PHE E O 1
ATOM 9740 N N . ASP E 1 52 ? -6.700 -100.863 45.196 1.00 34.70 63 ASP E N 1
ATOM 9741 C CA . ASP E 1 52 ? -7.024 -101.398 46.515 1.00 33.97 63 ASP E CA 1
ATOM 9742 C C . ASP E 1 52 ? -8.538 -101.527 46.650 1.00 32.18 63 ASP E C 1
ATOM 9743 O O . ASP E 1 52 ? -9.225 -100.525 46.906 1.00 32.09 63 ASP E O 1
ATOM 9748 N N . PRO E 1 53 ? -9.105 -102.730 46.497 1.00 27.94 64 PRO E N 1
ATOM 9749 C CA . PRO E 1 53 ? -10.564 -102.868 46.612 1.00 25.27 64 PRO E CA 1
ATOM 9750 C C . PRO E 1 53 ? -11.073 -102.606 48.012 1.00 28.86 64 PRO E C 1
ATOM 9751 O O . PRO E 1 53 ? -12.264 -102.321 48.174 1.00 29.35 64 PRO E O 1
ATOM 9755 N N . TYR E 1 54 ? -10.211 -102.680 49.031 1.00 29.51 65 TYR E N 1
ATOM 9756 C CA . TYR E 1 54 ? -10.680 -102.458 50.395 1.00 31.80 65 TYR E CA 1
ATOM 9757 C C . TYR E 1 54 ? -10.825 -100.970 50.688 1.00 31.74 65 TYR E C 1
ATOM 9758 O O . TYR E 1 54 ? -11.786 -100.559 51.343 1.00 34.70 65 TYR E O 1
ATOM 9767 N N . ALA E 1 55 ? -9.904 -100.147 50.180 1.00 32.52 66 ALA E N 1
ATOM 9768 C CA . ALA E 1 55 ? -10.059 -98.702 50.310 1.00 36.93 66 ALA E CA 1
ATOM 9769 C C . ALA E 1 55 ? -11.136 -98.164 49.372 1.00 35.01 66 ALA E C 1
ATOM 9770 O O . ALA E 1 55 ? -11.845 -97.216 49.728 1.00 31.90 66 ALA E O 1
ATOM 9772 N N . PHE E 1 56 ? -11.290 -98.766 48.189 1.00 32.18 67 PHE E N 1
ATOM 9773 C CA . PHE E 1 56 ? -12.293 -98.296 47.236 1.00 27.99 67 PHE E CA 1
ATOM 9774 C C . PHE E 1 56 ? -13.684 -98.291 47.847 1.00 27.14 67 PHE E C 1
ATOM 9775 O O . PHE E 1 56 ? -14.509 -97.443 47.494 1.00 28.30 67 PHE E O 1
ATOM 9783 N N . LEU E 1 57 ? -13.951 -99.226 48.758 1.00 25.84 68 LEU E N 1
ATOM 9784 C CA . LEU E 1 57 ? -15.298 -99.411 49.298 1.00 32.24 68 LEU E CA 1
ATOM 9785 C C . LEU E 1 57 ? -15.851 -98.129 49.916 1.00 32.43 68 LEU E C 1
ATOM 9786 O O . LEU E 1 57 ? -17.056 -97.851 49.819 1.00 30.08 68 LEU E O 1
ATOM 9791 N N . THR E 1 58 ? -14.993 -97.338 50.565 1.00 29.68 69 THR E N 1
ATOM 9792 C CA . THR E 1 58 ? -15.435 -96.190 51.352 1.00 31.10 69 THR E CA 1
ATOM 9793 C C . THR E 1 58 ? -14.798 -94.893 50.869 1.00 37.09 69 THR E C 1
ATOM 9794 O O . THR E 1 58 ? -14.785 -93.905 51.606 1.00 29.96 69 THR E O 1
ATOM 9798 N N . HIS E 1 59 ? -14.259 -94.876 49.650 1.00 32.11 70 HIS E N 1
ATOM 9799 C CA . HIS E 1 59 ? -13.590 -93.697 49.118 1.00 29.80 70 HIS E CA 1
ATOM 9800 C C . HIS E 1 59 ? -14.577 -92.865 48.302 1.00 38.42 70 HIS E C 1
ATOM 9801 O O . HIS E 1 59 ? -15.156 -93.358 47.324 1.00 33.03 70 HIS E O 1
ATOM 9808 N N . TRP E 1 60 ? -14.750 -91.601 48.692 1.00 27.87 71 TRP E N 1
ATOM 9809 C CA . TRP E 1 60 ? -15.628 -90.659 48.007 1.00 33.14 71 TRP E CA 1
ATOM 9810 C C . TRP E 1 60 ? -14.783 -89.500 47.495 1.00 33.64 71 TRP E C 1
ATOM 9811 O O . TRP E 1 60 ? -14.105 -88.835 48.283 1.00 33.35 71 TRP E O 1
ATOM 9822 N N . GLU E 1 61 ? -14.817 -89.261 46.185 1.00 29.02 72 GLU E N 1
ATOM 9823 C CA . GLU E 1 61 ? -14.145 -88.109 45.589 1.00 31.55 72 GLU E CA 1
ATOM 9824 C C . GLU E 1 61 ? -15.163 -86.982 45.511 1.00 35.08 72 GLU E C 1
ATOM 9825 O O . GLU E 1 61 ? -16.152 -87.080 44.775 1.00 28.56 72 GLU E O 1
ATOM 9831 N N . THR E 1 62 ? -14.930 -85.918 46.279 1.00 33.44 73 THR E N 1
ATOM 9832 C CA . THR E 1 62 ? -15.883 -84.823 46.367 1.00 33.24 73 THR E CA 1
ATOM 9833 C C . THR E 1 62 ? -15.414 -83.568 45.647 1.00 34.86 73 THR E C 1
ATOM 9834 O O . THR E 1 62 ? -16.175 -82.597 45.566 1.00 32.25 73 THR E O 1
ATOM 9838 N N . GLY E 1 63 ? -14.201 -83.571 45.098 1.00 30.14 74 GLY E N 1
ATOM 9839 C CA . GLY E 1 63 ? -13.793 -82.557 44.152 1.00 32.18 74 GLY E CA 1
ATOM 9840 C C . GLY E 1 63 ? -13.194 -81.312 44.786 1.00 38.54 74 GLY E C 1
ATOM 9841 O O . GLY E 1 63 ? -13.212 -81.109 46.001 1.00 35.92 74 GLY E O 1
ATOM 9842 N N . GLU E 1 64 ? -12.639 -80.464 43.923 1.00 36.75 75 GLU E N 1
ATOM 9843 C CA . GLU E 1 64 ? -12.147 -79.151 44.333 1.00 42.70 75 GLU E CA 1
ATOM 9844 C C . GLU E 1 64 ? -13.349 -78.219 44.411 1.00 40.71 75 GLU E C 1
ATOM 9845 O O . GLU E 1 64 ? -13.993 -77.936 43.393 1.00 37.04 75 GLU E O 1
ATOM 9851 N N . VAL E 1 65 ? -13.664 -77.752 45.616 1.00 37.94 76 VAL E N 1
ATOM 9852 C CA . VAL E 1 65 ? -14.938 -77.091 45.887 1.00 36.93 76 VAL E CA 1
ATOM 9853 C C . VAL E 1 65 ? -14.717 -75.588 46.000 1.00 40.10 76 VAL E C 1
ATOM 9854 O O . VAL E 1 65 ? -13.699 -75.130 46.543 1.00 40.06 76 VAL E O 1
ATOM 9858 N N . SER E 1 66 ? -15.660 -74.818 45.459 1.00 38.39 77 SER E N 1
ATOM 9859 C CA . SER E 1 66 ? -15.589 -73.363 45.425 1.00 36.96 77 SER E CA 1
ATOM 9860 C C . SER E 1 66 ? -16.985 -72.822 45.131 1.00 40.23 77 SER E C 1
ATOM 9861 O O . SER E 1 66 ? -17.937 -73.584 44.926 1.00 36.77 77 SER E O 1
ATOM 9864 N N . THR E 1 67 ? -17.100 -71.492 45.105 1.00 42.04 78 THR E N 1
ATOM 9865 C CA . THR E 1 67 ? -18.380 -70.810 44.947 1.00 41.93 78 THR E CA 1
ATOM 9866 C C . THR E 1 67 ? -18.368 -69.960 43.685 1.00 41.99 78 THR E C 1
ATOM 9867 O O . THR E 1 67 ? -17.478 -69.125 43.505 1.00 41.64 78 THR E O 1
ATOM 9871 N N . LEU E 1 68 ? -19.353 -70.184 42.814 1.00 40.42 79 LEU E N 1
ATOM 9872 C CA . LEU E 1 68 ? -19.549 -69.363 41.629 1.00 41.07 79 LEU E CA 1
ATOM 9873 C C . LEU E 1 68 ? -20.022 -67.965 42.019 1.00 49.15 79 LEU E C 1
ATOM 9874 O O . LEU E 1 68 ? -20.515 -67.757 43.130 1.00 49.35 79 LEU E O 1
ATOM 9879 N N . PRO E 1 69 ? -19.893 -66.989 41.116 1.00 49.82 80 PRO E N 1
ATOM 9880 C CA . PRO E 1 69 ? -20.489 -65.669 41.385 1.00 55.53 80 PRO E CA 1
ATOM 9881 C C . PRO E 1 69 ? -21.969 -65.732 41.725 1.00 53.77 80 PRO E C 1
ATOM 9882 O O . PRO E 1 69 ? -22.468 -64.858 42.443 1.00 56.38 80 PRO E O 1
ATOM 9886 N N . SER E 1 70 ? -22.677 -66.753 41.235 1.00 49.84 81 SER E N 1
ATOM 9887 C CA . SER E 1 70 ? -24.090 -66.934 41.553 1.00 53.82 81 SER E CA 1
ATOM 9888 C C . SER E 1 70 ? -24.317 -67.158 43.041 1.00 49.42 81 SER E C 1
ATOM 9889 O O . SER E 1 70 ? -25.407 -66.878 43.551 1.00 55.30 81 SER E O 1
ATOM 9892 N N . GLY E 1 71 ? -23.314 -67.674 43.747 1.00 44.41 82 GLY E N 1
ATOM 9893 C CA . GLY E 1 71 ? -23.521 -68.325 45.016 1.00 45.05 82 GLY E CA 1
ATOM 9894 C C . GLY E 1 71 ? -23.678 -69.831 44.926 1.00 46.45 82 GLY E C 1
ATOM 9895 O O . GLY E 1 71 ? -23.762 -70.497 45.965 1.00 45.35 82 GLY E O 1
ATOM 9896 N N . GLN E 1 72 ? -23.720 -70.393 43.723 1.00 43.16 83 GLN E N 1
ATOM 9897 C CA . GLN E 1 72 ? -23.879 -71.832 43.571 1.00 42.21 83 GLN E CA 1
ATOM 9898 C C . GLN E 1 72 ? -22.559 -72.546 43.847 1.00 35.02 83 GLN E C 1
ATOM 9899 O O . GLN E 1 72 ? -21.497 -72.104 43.406 1.00 40.37 83 GLN E O 1
ATOM 9905 N N . THR E 1 73 ? -22.627 -73.641 44.603 1.00 34.17 84 THR E N 1
ATOM 9906 C CA . THR E 1 73 ? -21.441 -74.450 44.861 1.00 40.29 84 THR E CA 1
ATOM 9907 C C . THR E 1 73 ? -20.920 -75.054 43.555 1.00 37.70 84 THR E C 1
ATOM 9908 O O . THR E 1 73 ? -21.697 -75.532 42.722 1.00 34.32 84 THR E O 1
ATOM 9912 N N . LEU E 1 74 ? -19.598 -75.014 43.371 1.00 35.11 85 LEU E N 1
ATOM 9913 C CA . LEU E 1 74 ? -18.930 -75.659 42.246 1.00 35.99 85 LEU E CA 1
ATOM 9914 C C . LEU E 1 74 ? -18.015 -76.758 42.765 1.00 37.25 85 LEU E C 1
ATOM 9915 O O . LEU E 1 74 ? -17.307 -76.567 43.759 1.00 35.30 85 LEU E O 1
ATOM 9920 N N . ARG E 1 75 ? -18.039 -77.912 42.094 1.00 33.43 86 ARG E N 1
ATOM 9921 C CA . ARG E 1 75 ? -17.102 -78.997 42.359 1.00 30.77 86 ARG E CA 1
ATOM 9922 C C . ARG E 1 75 ? -16.399 -79.366 41.062 1.00 33.79 86 ARG E C 1
ATOM 9923 O O . ARG E 1 75 ? -17.053 -79.660 40.058 1.00 31.50 86 ARG E O 1
ATOM 9931 N N . GLU E 1 76 ? -15.070 -79.330 41.082 1.00 31.51 87 GLU E N 1
ATOM 9932 C CA . GLU E 1 76 ? -14.259 -79.646 39.921 1.00 33.23 87 GLU E CA 1
ATOM 9933 C C . GLU E 1 76 ? -13.539 -80.968 40.132 1.00 31.38 87 GLU E C 1
ATOM 9934 O O . GLU E 1 76 ? -13.024 -81.237 41.221 1.00 32.38 87 GLU E O 1
ATOM 9940 N N . PHE E 1 77 ? -13.491 -81.781 39.077 1.00 30.45 88 PHE E N 1
ATOM 9941 C CA . PHE E 1 77 ? -12.785 -83.056 39.090 1.00 30.60 88 PHE E CA 1
ATOM 9942 C C . PHE E 1 77 ? -11.889 -83.129 37.862 1.00 28.79 88 PHE E C 1
ATOM 9943 O O . PHE E 1 77 ? -12.191 -82.536 36.823 1.00 28.03 88 PHE E O 1
ATOM 9951 N N . ASN E 1 78 ? -10.784 -83.859 37.983 1.00 30.88 89 ASN E N 1
ATOM 9952 C CA . ASN E 1 78 ? -9.880 -84.105 36.866 1.00 24.71 89 ASN E CA 1
ATOM 9953 C C . ASN E 1 78 ? -9.894 -85.599 36.576 1.00 29.82 89 ASN E C 1
ATOM 9954 O O . ASN E 1 78 ? -9.640 -86.406 37.477 1.00 27.46 89 ASN E O 1
ATOM 9959 N N . ILE E 1 79 ? -10.188 -85.968 35.332 1.00 28.49 90 ILE E N 1
ATOM 9960 C CA . ILE E 1 79 ? -10.227 -87.373 34.937 1.00 24.92 90 ILE E CA 1
ATOM 9961 C C . ILE E 1 79 ? -9.369 -87.541 33.699 1.00 29.86 90 ILE E C 1
ATOM 9962 O O . ILE E 1 79 ? -9.514 -86.782 32.734 1.00 27.80 90 ILE E O 1
ATOM 9967 N N . VAL E 1 80 ? -8.451 -88.505 33.741 1.00 25.24 91 VAL E N 1
ATOM 9968 C CA . VAL E 1 80 ? -7.588 -88.812 32.610 1.00 22.84 91 VAL E CA 1
ATOM 9969 C C . VAL E 1 80 ? -7.850 -90.252 32.183 1.00 26.72 91 VAL E C 1
ATOM 9970 O O . VAL E 1 80 ? -7.840 -91.166 33.015 1.00 27.04 91 VAL E O 1
ATOM 9974 N N . ALA E 1 81 ? -8.106 -90.453 30.892 1.00 27.61 92 ALA E N 1
ATOM 9975 C CA . ALA E 1 81 ? -8.153 -91.808 30.363 1.00 26.82 92 ALA E CA 1
ATOM 9976 C C . ALA E 1 81 ? -6.731 -92.298 30.139 1.00 27.32 92 ALA E C 1
ATOM 9977 O O . ALA E 1 81 ? -5.927 -91.607 29.503 1.00 25.48 92 ALA E O 1
ATOM 9979 N N . VAL E 1 82 ? -6.408 -93.484 30.656 1.00 26.92 93 VAL E N 1
ATOM 9980 C CA . VAL E 1 82 ? -5.061 -94.011 30.473 1.00 26.93 93 VAL E CA 1
ATOM 9981 C C . VAL E 1 82 ? -5.110 -95.533 30.352 1.00 27.26 93 VAL E C 1
ATOM 9982 O O . VAL E 1 82 ? -5.806 -96.203 31.122 1.00 27.80 93 VAL E O 1
ATOM 9986 N N . ASP E 1 83 ? -4.376 -96.077 29.369 1.00 25.36 94 ASP E N 1
ATOM 9987 C CA . ASP E 1 83 ? -4.247 -97.528 29.228 1.00 27.05 94 ASP E CA 1
ATOM 9988 C C . ASP E 1 83 ? -3.294 -98.080 30.284 1.00 26.06 94 ASP E C 1
ATOM 9989 O O . ASP E 1 83 ? -2.155 -97.618 30.408 1.00 24.58 94 ASP E O 1
ATOM 9994 N N . LYS E 1 84 ? -3.741 -99.101 31.014 1.00 26.21 95 LYS E N 1
ATOM 9995 C CA . LYS E 1 84 ? -2.995 -99.576 32.168 1.00 27.30 95 LYS E CA 1
ATOM 9996 C C . LYS E 1 84 ? -3.364 -101.028 32.443 1.00 30.47 95 LYS E C 1
ATOM 9997 O O . LYS E 1 84 ? -4.515 -101.432 32.258 1.00 27.33 95 LYS E O 1
ATOM 10003 N N . GLU E 1 85 ? -2.382 -101.812 32.862 1.00 26.27 96 GLU E N 1
ATOM 10004 C CA . GLU E 1 85 ? -2.698 -103.135 33.373 1.00 28.49 96 GLU E CA 1
ATOM 10005 C C . GLU E 1 85 ? -3.473 -103.006 34.682 1.00 27.47 96 GLU E C 1
ATOM 10006 O O . GLU E 1 85 ? -3.275 -102.060 35.446 1.00 30.45 96 GLU E O 1
ATOM 10012 N N . ILE E 1 86 ? -4.378 -103.951 34.929 1.00 25.02 97 ILE E N 1
ATOM 10013 C CA . ILE E 1 86 ? -5.020 -104.092 36.232 1.00 26.86 97 ILE E CA 1
ATOM 10014 C C . ILE E 1 86 ? -5.004 -105.567 36.621 1.00 26.27 97 ILE E C 1
ATOM 10015 O O . ILE E 1 86 ? -5.065 -106.458 35.773 1.00 29.23 97 ILE E O 1
ATOM 10020 N N . GLU E 1 87 ? -4.917 -105.829 37.912 1.00 26.40 98 GLU E N 1
ATOM 10021 C CA . GLU E 1 87 ? -4.816 -107.199 38.407 1.00 27.60 98 GLU E CA 1
ATOM 10022 C C . GLU E 1 87 ? -6.166 -107.590 38.990 1.00 29.28 98 GLU E C 1
ATOM 10023 O O . GLU E 1 87 ? -6.600 -107.024 39.999 1.00 31.83 98 GLU E O 1
ATOM 10029 N N . ILE E 1 88 ? -6.846 -108.540 38.342 1.00 29.16 99 ILE E N 1
ATOM 10030 C CA . ILE E 1 88 ? -8.191 -108.927 38.762 1.00 26.62 99 ILE E CA 1
ATOM 10031 C C . ILE E 1 88 ? -8.182 -110.151 39.667 1.00 31.99 99 ILE E C 1
ATOM 10032 O O . ILE E 1 88 ? -9.242 -110.550 40.172 1.00 34.03 99 ILE E O 1
ATOM 10037 N N . ALA E 1 89 ? -7.008 -110.746 39.892 1.00 33.16 100 ALA E N 1
ATOM 10038 C CA . ALA E 1 89 ? -6.670 -111.818 40.823 1.00 32.96 100 ALA E CA 1
ATOM 10039 C C . ALA E 1 89 ? -5.150 -111.925 40.772 1.00 35.08 100 ALA E C 1
ATOM 10040 O O . ALA E 1 89 ? -4.542 -111.510 39.780 1.00 32.04 100 ALA E O 1
ATOM 10042 N N . PRO E 1 90 ? -4.483 -112.424 41.809 1.00 37.23 101 PRO E N 1
ATOM 10043 C CA . PRO E 1 90 ? -3.014 -112.373 41.790 1.00 33.91 101 PRO E CA 1
ATOM 10044 C C . PRO E 1 90 ? -2.437 -113.234 40.671 1.00 31.53 101 PRO E C 1
ATOM 10045 O O . PRO E 1 90 ? -2.640 -114.453 40.613 1.00 29.99 101 PRO E O 1
ATOM 10049 N N . GLY E 1 91 ? -1.721 -112.584 39.764 1.00 32.29 102 GLY E N 1
ATOM 10050 C CA . GLY E 1 91 ? -1.205 -113.272 38.612 1.00 33.87 102 GLY E CA 1
ATOM 10051 C C . GLY E 1 91 ? -2.106 -113.247 37.404 1.00 33.50 102 GLY E C 1
ATOM 10052 O O . GLY E 1 91 ? -1.719 -113.792 36.362 1.00 32.68 102 GLY E O 1
ATOM 10053 N N . VAL E 1 92 ? -3.289 -112.636 37.504 1.00 29.77 103 VAL E N 1
ATOM 10054 C CA . VAL E 1 92 ? -4.201 -112.485 36.370 1.00 29.74 103 VAL E CA 1
ATOM 10055 C C . VAL E 1 92 ? -4.228 -111.005 36.013 1.00 29.34 103 VAL E C 1
ATOM 10056 O O . VAL E 1 92 ? -4.842 -110.199 36.716 1.00 27.96 103 VAL E O 1
ATOM 10060 N N . TYR E 1 93 ? -3.559 -110.653 34.916 1.00 32.96 104 TYR E N 1
ATOM 10061 C CA . TYR E 1 93 ? -3.451 -109.285 34.428 1.00 33.75 104 TYR E CA 1
ATOM 10062 C C . TYR E 1 93 ? -4.431 -109.056 33.292 1.00 30.73 104 TYR E C 1
ATOM 10063 O O . TYR E 1 93 ? -4.512 -109.862 32.363 1.00 37.03 104 TYR E O 1
ATOM 10072 N N . PHE E 1 94 ? -5.127 -107.924 33.335 1.00 26.61 105 PHE E N 1
ATOM 10073 C CA . PHE E 1 94 ? -6.101 -107.582 32.308 1.00 23.66 105 PHE E CA 1
ATOM 10074 C C . PHE E 1 94 ? -5.712 -106.259 31.661 1.00 23.21 105 PHE E C 1
ATOM 10075 O O . PHE E 1 94 ? -5.382 -105.299 32.374 1.00 26.27 105 PHE E O 1
ATOM 10083 N N . PRO E 1 95 ? -5.676 -106.173 30.348 1.00 18.46 106 PRO E N 1
ATOM 10084 C CA . PRO E 1 95 ? -5.259 -104.907 29.736 1.00 21.00 106 PRO E CA 1
ATOM 10085 C C . PRO E 1 95 ? -6.404 -103.918 29.703 1.00 24.98 106 PRO E C 1
ATOM 10086 O O . PRO E 1 95 ? -7.279 -104.007 28.839 1.00 24.60 106 PRO E O 1
ATOM 10090 N N . ALA E 1 96 ? -6.402 -102.956 30.616 1.00 22.61 107 ALA E N 1
ATOM 10091 C CA . ALA E 1 96 ? -7.557 -102.096 30.795 1.00 23.05 107 ALA E CA 1
ATOM 10092 C C . ALA E 1 96 ? -7.398 -100.756 30.091 1.00 22.62 107 ALA E C 1
ATOM 10093 O O . ALA E 1 96 ? -6.294 -100.289 29.794 1.00 22.43 107 ALA E O 1
ATOM 10095 N N . TRP E 1 97 ? -8.543 -100.159 29.794 1.00 22.40 108 TRP E N 1
ATOM 10096 C CA . TRP E 1 97 ? -8.657 -98.725 29.584 1.00 24.75 108 TRP E CA 1
ATOM 10097 C C . TRP E 1 97 ? -9.298 -98.169 30.846 1.00 25.26 108 TRP E C 1
ATOM 10098 O O . TRP E 1 97 ? -10.350 -98.661 31.265 1.00 22.79 108 TRP E O 1
ATOM 10109 N N . THR E 1 98 ? -8.650 -97.188 31.480 1.00 21.70 109 THR E N 1
ATOM 10110 C CA . THR E 1 98 ? -9.069 -96.779 32.814 1.00 23.60 109 THR E CA 1
ATOM 10111 C C . THR E 1 98 ? -9.287 -95.275 32.886 1.00 28.25 109 THR E C 1
ATOM 10112 O O . THR E 1 98 ? -8.739 -94.498 32.095 1.00 24.74 109 THR E O 1
ATOM 10116 N N . TYR E 1 99 ? -10.105 -94.885 33.863 1.00 24.86 110 TYR E N 1
ATOM 10117 C CA . TYR E 1 99 ? -10.201 -93.503 34.316 1.00 25.80 110 TYR E CA 1
ATOM 10118 C C . TYR E 1 99 ? -9.314 -93.342 35.550 1.00 24.67 110 TYR E C 1
ATOM 10119 O O . TYR E 1 99 ? -9.560 -93.981 36.578 1.00 25.10 110 TYR E O 1
ATOM 10128 N N . ASN E 1 100 ? -8.278 -92.506 35.439 1.00 24.26 111 ASN E N 1
ATOM 10129 C CA . ASN E 1 100 ? -7.339 -92.225 36.535 1.00 28.98 111 ASN E CA 1
ATOM 10130 C C . ASN E 1 100 ? -6.615 -93.479 37.027 1.00 27.51 111 ASN E C 1
ATOM 10131 O O . ASN E 1 100 ? -6.220 -93.566 38.192 1.00 26.19 111 ASN E O 1
ATOM 10136 N N . GLY E 1 101 ? -6.407 -94.457 36.149 1.00 24.92 112 GLY E N 1
ATOM 10137 C CA . GLY E 1 101 ? -5.529 -95.563 36.479 1.00 25.84 112 GLY E CA 1
ATOM 10138 C C . GLY E 1 101 ? -6.126 -96.657 37.339 1.00 28.24 112 GLY E C 1
ATOM 10139 O O . GLY E 1 101 ? -5.375 -97.495 37.844 1.00 27.92 112 GLY E O 1
ATOM 10140 N N . GLN E 1 102 ? -7.447 -96.693 37.511 1.00 27.82 113 GLN E N 1
ATOM 10141 C CA . GLN E 1 102 ? -8.088 -97.715 38.326 1.00 25.80 113 GLN E CA 1
ATOM 10142 C C . GLN E 1 102 ? -9.378 -98.143 37.648 1.00 22.52 113 GLN E C 1
ATOM 10143 O O . GLN E 1 102 ? -9.974 -97.390 36.876 1.00 27.78 113 GLN E O 1
ATOM 10149 N N . VAL E 1 103 ? -9.814 -99.363 37.967 1.00 24.71 114 VAL E N 1
ATOM 10150 C CA . VAL E 1 103 ? -11.110 -99.875 37.560 1.00 24.17 114 VAL E CA 1
ATOM 10151 C C . VAL E 1 103 ? -11.781 -100.448 38.805 1.00 26.35 114 VAL E C 1
ATOM 10152 O O . VAL E 1 103 ? -11.217 -101.334 39.453 1.00 29.76 114 VAL E O 1
ATOM 10156 N N . PRO E 1 104 ? -12.987 -99.986 39.187 1.00 24.83 115 PRO E N 1
ATOM 10157 C CA . PRO E 1 104 ? -13.783 -98.926 38.554 1.00 23.21 115 PRO E CA 1
ATOM 10158 C C . PRO E 1 104 ? -13.096 -97.591 38.678 1.00 26.18 115 PRO E C 1
ATOM 10159 O O . PRO E 1 104 ? -12.190 -97.460 39.505 1.00 29.73 115 PRO E O 1
ATOM 10163 N N . GLY E 1 105 ? -13.503 -96.620 37.867 1.00 25.38 116 GLY E N 1
ATOM 10164 C CA . GLY E 1 105 ? -12.978 -95.294 37.992 1.00 24.55 116 GLY E CA 1
ATOM 10165 C C . GLY E 1 105 ? -13.332 -94.682 39.339 1.00 25.59 116 GLY E C 1
ATOM 10166 O O . GLY E 1 105 ? -14.039 -95.285 40.161 1.00 27.77 116 GLY E O 1
ATOM 10167 N N . PRO E 1 106 ? -12.841 -93.465 39.570 1.00 26.30 117 PRO E N 1
ATOM 10168 C CA . PRO E 1 106 ? -13.135 -92.766 40.831 1.00 28.92 117 PRO E CA 1
ATOM 10169 C C . PRO E 1 106 ? -14.629 -92.639 41.088 1.00 29.18 117 PRO E C 1
ATOM 10170 O O . PRO E 1 106 ? -15.414 -92.325 40.187 1.00 30.27 117 PRO E O 1
ATOM 10174 N N . THR E 1 107 ? -15.017 -92.877 42.338 1.00 29.69 118 THR E N 1
ATOM 10175 C CA . THR E 1 107 ? -16.390 -92.633 42.770 1.00 25.48 118 THR E CA 1
ATOM 10176 C C . THR E 1 107 ? -16.548 -91.143 43.039 1.00 28.23 118 THR E C 1
ATOM 10177 O O . THR E 1 107 ? -15.940 -90.606 43.970 1.00 29.60 118 THR E O 1
ATOM 10181 N N . LEU E 1 108 ? -17.327 -90.465 42.201 1.00 26.33 119 LEU E N 1
ATOM 10182 C CA . LEU E 1 108 ? -17.576 -89.037 42.351 1.00 24.17 119 LEU E CA 1
ATOM 10183 C C . LEU E 1 108 ? -18.874 -88.833 43.129 1.00 27.78 119 LEU E C 1
ATOM 10184 O O . LEU E 1 108 ? -19.892 -89.452 42.814 1.00 28.61 119 LEU E O 1
ATOM 10189 N N . ARG E 1 109 ? -18.835 -87.961 44.140 1.00 25.60 120 ARG E N 1
ATOM 10190 C CA . ARG E 1 109 ? -19.969 -87.766 45.039 1.00 27.17 120 ARG E CA 1
ATOM 10191 C C . ARG E 1 109 ? -20.186 -86.278 45.242 1.00 30.02 120 ARG E C 1
ATOM 10192 O O . ARG E 1 109 ? -19.280 -85.576 45.706 1.00 30.05 120 ARG E O 1
ATOM 10200 N N . VAL E 1 110 ? -21.381 -85.801 44.887 1.00 28.43 121 VAL E N 1
ATOM 10201 C CA . VAL E 1 110 ? -21.724 -84.390 44.924 1.00 26.49 121 VAL E CA 1
ATOM 10202 C C . VAL E 1 110 ? -23.070 -84.241 45.635 1.00 28.60 121 VAL E C 1
ATOM 10203 O O . VAL E 1 110 ? -23.677 -85.219 46.066 1.00 29.00 121 VAL E O 1
ATOM 10207 N N . THR E 1 111 ? -23.529 -82.998 45.768 1.00 28.44 122 THR E N 1
ATOM 10208 C CA . THR E 1 111 ? -24.867 -82.710 46.277 1.00 27.15 122 THR E CA 1
ATOM 10209 C C . THR E 1 111 ? -25.761 -82.209 45.153 1.00 22.24 122 THR E C 1
ATOM 10210 O O . THR E 1 111 ? -25.320 -81.441 44.296 1.00 27.88 122 THR E O 1
ATOM 10214 N N . GLU E 1 112 ? -27.015 -82.651 45.176 1.00 30.11 123 GLU E N 1
ATOM 10215 C CA . GLU E 1 112 ? -28.079 -82.129 44.322 1.00 30.50 123 GLU E CA 1
ATOM 10216 C C . GLU E 1 112 ? -27.985 -80.615 44.175 1.00 31.94 123 GLU E C 1
ATOM 10217 O O . GLU E 1 112 ? -27.918 -79.881 45.162 1.00 29.48 123 GLU E O 1
ATOM 10223 N N . GLY E 1 113 ? -27.955 -80.149 42.936 1.00 33.42 124 GLY E N 1
ATOM 10224 C CA . GLY E 1 113 ? -27.870 -78.733 42.677 1.00 35.26 124 GLY E CA 1
ATOM 10225 C C . GLY E 1 113 ? -26.466 -78.174 42.597 1.00 35.84 124 GLY E C 1
ATOM 10226 O O . GLY E 1 113 ? -26.304 -77.007 42.215 1.00 34.76 124 GLY E O 1
ATOM 10227 N N . ASP E 1 114 ? -25.444 -78.953 42.948 1.00 33.45 125 ASP E N 1
ATOM 10228 C CA . ASP E 1 114 ? -24.080 -78.511 42.704 1.00 29.40 125 ASP E CA 1
ATOM 10229 C C . ASP E 1 114 ? -23.865 -78.282 41.213 1.00 33.07 125 ASP E C 1
ATOM 10230 O O . ASP E 1 114 ? -24.459 -78.960 40.367 1.00 30.97 125 ASP E O 1
ATOM 10235 N N . ARG E 1 115 ? -22.993 -77.324 40.893 1.00 33.03 126 ARG E N 1
ATOM 10236 C CA . ARG E 1 115 ? -22.423 -77.243 39.555 1.00 29.94 126 ARG E CA 1
ATOM 10237 C C . ARG E 1 115 ? -21.211 -78.164 39.491 1.00 31.98 126 ARG E C 1
ATOM 10238 O O . ARG E 1 115 ? -20.325 -78.104 40.351 1.00 33.44 126 ARG E O 1
ATOM 10246 N N . VAL E 1 116 ? -21.182 -79.035 38.489 1.00 31.50 127 VAL E N 1
ATOM 10247 C CA . VAL E 1 116 ? -20.123 -80.028 38.339 1.00 30.33 127 VAL E CA 1
ATOM 10248 C C . VAL E 1 116 ? -19.340 -79.710 37.071 1.00 26.90 127 VAL E C 1
ATOM 10249 O O . VAL E 1 116 ? -19.933 -79.440 36.022 1.00 30.87 127 VAL E O 1
ATOM 10253 N N . ARG E 1 117 ? -18.014 -79.727 37.171 1.00 31.11 128 ARG E N 1
ATOM 10254 C CA . ARG E 1 117 ? -17.138 -79.630 36.009 1.00 29.76 128 ARG E CA 1
ATOM 10255 C C . ARG E 1 117 ? -16.162 -80.793 36.066 1.00 29.67 128 ARG E C 1
ATOM 10256 O O . ARG E 1 117 ? -15.435 -80.943 37.054 1.00 29.71 128 ARG E O 1
ATOM 10264 N N . VAL E 1 118 ? -16.150 -81.617 35.021 1.00 29.75 129 VAL E N 1
ATOM 10265 C CA . VAL E 1 118 ? -15.230 -82.744 34.920 1.00 26.60 129 VAL E CA 1
ATOM 10266 C C . VAL E 1 118 ? -14.286 -82.450 33.761 1.00 29.39 129 VAL E C 1
ATOM 10267 O O . VAL E 1 118 ? -14.656 -82.557 32.583 1.00 27.82 129 VAL E O 1
ATOM 10271 N N . HIS E 1 119 ? -13.063 -82.056 34.089 1.00 27.71 130 HIS E N 1
ATOM 10272 C CA . HIS E 1 119 ? -12.044 -81.813 33.073 1.00 28.00 130 HIS E CA 1
ATOM 10273 C C . HIS E 1 119 ? -11.475 -83.164 32.664 1.00 25.21 130 HIS E C 1
ATOM 10274 O O . HIS E 1 119 ? -10.787 -83.825 33.450 1.00 29.11 130 HIS E O 1
ATOM 10281 N N . PHE E 1 120 ? -11.799 -83.588 31.450 1.00 28.13 131 PHE E N 1
ATOM 10282 C CA . PHE E 1 120 ? -11.451 -84.902 30.929 1.00 21.23 131 PHE E CA 1
ATOM 10283 C C . PHE E 1 120 ? -10.344 -84.728 29.914 1.00 26.20 131 PHE E C 1
ATOM 10284 O O . PHE E 1 120 ? -10.462 -83.892 29.011 1.00 25.70 131 PHE E O 1
ATOM 10292 N N . HIS E 1 121 ? -9.257 -85.481 30.092 1.00 26.40 132 HIS E N 1
ATOM 10293 C CA . HIS E 1 121 ? -8.154 -85.527 29.147 1.00 28.50 132 HIS E CA 1
ATOM 10294 C C . HIS E 1 121 ? -7.940 -86.976 28.733 1.00 26.56 132 HIS E C 1
ATOM 10295 O O . HIS E 1 121 ? -8.061 -87.884 29.559 1.00 30.64 132 HIS E O 1
ATOM 10302 N N . ASN E 1 122 ? -7.643 -87.202 27.461 1.00 22.50 133 ASN E N 1
ATOM 10303 C CA . ASN E 1 122 ? -7.461 -88.559 26.958 1.00 25.74 133 ASN E CA 1
ATOM 10304 C C . ASN E 1 122 ? -5.970 -88.779 26.724 1.00 23.99 133 ASN E C 1
ATOM 10305 O O . ASN E 1 122 ? -5.397 -88.244 25.769 1.00 28.95 133 ASN E O 1
ATOM 10310 N N . ALA E 1 123 ? -5.338 -89.536 27.620 1.00 28.40 134 ALA E N 1
ATOM 10311 C CA . ALA E 1 123 ? -3.944 -89.937 27.456 1.00 19.85 134 ALA E CA 1
ATOM 10312 C C . ALA E 1 123 ? -3.813 -91.377 26.989 1.00 30.77 134 ALA E C 1
ATOM 10313 O O . ALA E 1 123 ? -2.727 -91.963 27.095 1.00 29.87 134 ALA E O 1
ATOM 10315 N N . GLY E 1 124 ? -4.889 -91.960 26.470 1.00 26.57 135 GLY E N 1
ATOM 10316 C CA . GLY E 1 124 ? -4.863 -93.301 25.930 1.00 25.67 135 GLY E CA 1
ATOM 10317 C C . GLY E 1 124 ? -4.484 -93.325 24.462 1.00 27.11 135 GLY E C 1
ATOM 10318 O O . GLY E 1 124 ? -3.923 -92.372 23.915 1.00 28.14 135 GLY E O 1
ATOM 10319 N N . SER E 1 125 ? -4.820 -94.435 23.816 1.00 27.68 136 SER E N 1
ATOM 10320 C CA . SER E 1 125 ? -4.490 -94.676 22.416 1.00 27.21 136 SER E CA 1
ATOM 10321 C C . SER E 1 125 ? -5.709 -94.725 21.499 1.00 28.54 136 SER E C 1
ATOM 10322 O O . SER E 1 125 ? -5.547 -94.713 20.269 1.00 25.46 136 SER E O 1
ATOM 10325 N N . HIS E 1 126 ? -6.911 -94.775 22.053 1.00 28.51 137 HIS E N 1
ATOM 10326 C CA . HIS E 1 126 ? -8.164 -94.782 21.318 1.00 25.18 137 HIS E CA 1
ATOM 10327 C C . HIS E 1 126 ? -9.003 -93.590 21.757 1.00 27.96 137 HIS E C 1
ATOM 10328 O O . HIS E 1 126 ? -8.766 -93.025 22.831 1.00 27.19 137 HIS E O 1
ATOM 10335 N N . PRO E 1 127 ? -9.992 -93.177 20.963 1.00 26.40 138 PRO E N 1
ATOM 10336 C CA . PRO E 1 127 ? -10.890 -92.109 21.428 1.00 23.45 138 PRO E CA 1
ATOM 10337 C C . PRO E 1 127 ? -11.811 -92.622 22.522 1.00 26.14 138 PRO E C 1
ATOM 10338 O O . PRO E 1 127 ? -12.157 -93.803 22.561 1.00 24.29 138 PRO E O 1
ATOM 10342 N N . HIS E 1 128 ? -12.216 -91.714 23.410 1.00 19.57 139 HIS E N 1
ATOM 10343 C CA . HIS E 1 128 ? -13.036 -92.070 24.563 1.00 20.60 139 HIS E CA 1
ATOM 10344 C C . HIS E 1 128 ? -13.969 -90.904 24.887 1.00 25.31 139 HIS E C 1
ATOM 10345 O O . HIS E 1 128 ? -13.805 -89.786 24.386 1.00 26.59 139 HIS E O 1
ATOM 10352 N N . THR E 1 129 ? -14.968 -91.177 25.723 1.00 24.32 140 THR E N 1
ATOM 10353 C CA . THR E 1 129 ? -15.799 -90.121 26.270 1.00 25.63 140 THR E CA 1
ATOM 10354 C C . THR E 1 129 ? -16.049 -90.428 27.734 1.00 26.18 140 THR E C 1
ATOM 10355 O O . THR E 1 129 ? -15.577 -91.432 28.267 1.00 24.50 140 THR E O 1
ATOM 10359 N N . ILE E 1 130 ? -16.819 -89.555 28.374 1.00 30.74 141 ILE E N 1
ATOM 10360 C CA . ILE E 1 130 ? -17.550 -89.884 29.592 1.00 22.56 141 ILE E CA 1
ATOM 10361 C C . ILE E 1 130 ? -19.018 -89.601 29.330 1.00 26.78 141 ILE E C 1
ATOM 10362 O O . ILE E 1 130 ? -19.405 -88.445 29.102 1.00 23.96 141 ILE E O 1
ATOM 10367 N N . HIS E 1 131 ? -19.828 -90.648 29.363 1.00 23.72 142 HIS E N 1
ATOM 10368 C CA . HIS E 1 131 ? -21.275 -90.519 29.378 1.00 23.20 142 HIS E CA 1
ATOM 10369 C C . HIS E 1 131 ? -21.754 -90.677 30.816 1.00 26.94 142 HIS E C 1
ATOM 10370 O O . HIS E 1 131 ? -21.608 -91.753 31.412 1.00 25.84 142 HIS E O 1
ATOM 10377 N N . PHE E 1 132 ? -22.341 -89.614 31.359 1.00 24.20 143 PHE E N 1
ATOM 10378 C CA . PHE E 1 132 ? -22.974 -89.655 32.667 1.00 28.58 143 PHE E CA 1
ATOM 10379 C C . PHE E 1 132 ? -24.422 -90.112 32.572 1.00 27.75 143 PHE E C 1
ATOM 10380 O O . PHE E 1 132 ? -25.161 -89.706 31.663 1.00 28.43 143 PHE E O 1
ATOM 10388 N N . HIS E 1 133 ? -24.820 -90.972 33.515 1.00 27.44 144 HIS E N 1
ATOM 10389 C CA . HIS E 1 133 ? -26.233 -91.179 33.815 1.00 24.92 144 HIS E CA 1
ATOM 10390 C C . HIS E 1 133 ? -26.630 -90.046 34.754 1.00 29.47 144 HIS E C 1
ATOM 10391 O O . HIS E 1 133 ? -26.178 -89.994 35.901 1.00 32.93 144 HIS E O 1
ATOM 10398 N N . GLY E 1 134 ? -27.418 -89.116 34.245 1.00 27.71 145 GLY E N 1
ATOM 10399 C CA . GLY E 1 134 ? -27.708 -87.866 34.922 1.00 25.59 145 GLY E CA 1
ATOM 10400 C C . GLY E 1 134 ? -28.370 -86.938 33.937 1.00 28.71 145 GLY E C 1
ATOM 10401 O O . GLY E 1 134 ? -28.387 -87.189 32.729 1.00 29.51 145 GLY E O 1
ATOM 10402 N N . ILE E 1 135 ? -28.921 -85.853 34.466 1.00 26.89 146 ILE E N 1
ATOM 10403 C CA . ILE E 1 135 ? -29.564 -84.833 33.641 1.00 24.38 146 ILE E CA 1
ATOM 10404 C C . ILE E 1 135 ? -28.500 -83.838 33.186 1.00 25.97 146 ILE E C 1
ATOM 10405 O O . ILE E 1 135 ? -27.762 -83.297 34.014 1.00 30.22 146 ILE E O 1
ATOM 10410 N N . HIS E 1 136 ? -28.410 -83.592 31.876 1.00 26.86 147 HIS E N 1
ATOM 10411 C CA . HIS E 1 136 ? -27.405 -82.700 31.318 1.00 25.65 147 HIS E CA 1
ATOM 10412 C C . HIS E 1 136 ? -27.792 -82.349 29.883 1.00 26.63 147 HIS E C 1
ATOM 10413 O O . HIS E 1 136 ? -28.671 -83.006 29.285 1.00 25.70 147 HIS E O 1
ATOM 10420 N N . PRO E 1 137 ? -27.177 -81.325 29.291 1.00 27.88 148 PRO E N 1
ATOM 10421 C CA . PRO E 1 137 ? -27.461 -80.992 27.895 1.00 27.10 148 PRO E CA 1
ATOM 10422 C C . PRO E 1 137 ? -26.925 -82.062 26.946 1.00 32.25 148 PRO E C 1
ATOM 10423 O O . PRO E 1 137 ? -25.997 -82.814 27.269 1.00 28.98 148 PRO E O 1
ATOM 10427 N N . ALA E 1 138 ? -27.551 -82.123 25.760 1.00 26.20 149 ALA E N 1
ATOM 10428 C CA . ALA E 1 138 ? -27.107 -83.026 24.697 1.00 28.47 149 ALA E CA 1
ATOM 10429 C C . ALA E 1 138 ? -25.623 -82.876 24.398 1.00 30.68 149 ALA E C 1
ATOM 10430 O O . ALA E 1 138 ? -24.930 -83.868 24.149 1.00 29.94 149 ALA E O 1
ATOM 10432 N N . SER E 1 139 ? -25.116 -81.642 24.405 1.00 33.51 150 SER E N 1
ATOM 10433 C CA . SER E 1 139 ? -23.712 -81.402 24.072 1.00 26.94 150 SER E CA 1
ATOM 10434 C C . SER E 1 139 ? -22.752 -81.938 25.134 1.00 24.98 150 SER E C 1
ATOM 10435 O O . SER E 1 139 ? -21.539 -82.033 24.879 1.00 25.57 150 SER E O 1
ATOM 10438 N N . MET E 1 140 ? -23.264 -82.274 26.315 1.00 22.88 151 MET E N 1
ATOM 10439 C CA . MET E 1 140 ? -22.483 -82.802 27.422 1.00 26.81 151 MET E CA 1
ATOM 10440 C C . MET E 1 140 ? -22.739 -84.286 27.673 1.00 25.16 151 MET E C 1
ATOM 10441 O O . MET E 1 140 ? -22.302 -84.810 28.700 1.00 26.79 151 MET E O 1
ATOM 10446 N N . ASP E 1 141 ? -23.387 -84.983 26.737 1.00 26.07 152 ASP E N 1
ATOM 10447 C CA . ASP E 1 141 ? -23.839 -86.358 26.936 1.00 24.64 152 ASP E CA 1
ATOM 10448 C C . ASP E 1 141 ? -22.750 -87.398 26.684 1.00 27.01 152 ASP E C 1
ATOM 10449 O O . ASP E 1 141 ? -22.962 -88.582 26.992 1.00 24.44 152 ASP E O 1
ATOM 10454 N N . GLY E 1 142 ? -21.598 -86.995 26.155 1.00 26.95 153 GLY E N 1
ATOM 10455 C CA . GLY E 1 142 ? -20.496 -87.936 25.987 1.00 25.60 153 GLY E CA 1
ATOM 10456 C C . GLY E 1 142 ? -20.745 -89.044 24.982 1.00 27.46 153 GLY E C 1
ATOM 10457 O O . GLY E 1 142 ? -20.388 -90.200 25.245 1.00 26.11 153 GLY E O 1
ATOM 10458 N N . VAL E 1 143 ? -21.339 -88.721 23.839 1.00 26.62 154 VAL E N 1
ATOM 10459 C CA . VAL E 1 143 ? -21.598 -89.688 22.771 1.00 25.12 154 VAL E CA 1
ATOM 10460 C C . VAL E 1 143 ? -20.917 -89.184 21.505 1.00 24.07 154 VAL E C 1
ATOM 10461 O O . VAL E 1 143 ? -20.622 -87.982 21.374 1.00 23.87 154 VAL E O 1
ATOM 10465 N N . PRO E 1 144 ? -20.647 -90.077 20.543 1.00 26.38 155 PRO E N 1
ATOM 10466 C CA . PRO E 1 144 ? -19.899 -89.658 19.341 1.00 23.47 155 PRO E CA 1
ATOM 10467 C C . PRO E 1 144 ? -20.581 -88.579 18.500 1.00 32.15 155 PRO E C 1
ATOM 10468 O O . PRO E 1 144 ? -19.889 -87.736 17.915 1.00 27.27 155 PRO E O 1
ATOM 10472 N N . GLY E 1 145 ? -21.904 -88.558 18.417 1.00 31.71 156 GLY E N 1
ATOM 10473 C CA . GLY E 1 145 ? -22.485 -87.687 17.413 1.00 35.33 156 GLY E CA 1
ATOM 10474 C C . GLY E 1 145 ? -22.964 -86.310 17.845 1.00 38.93 156 GLY E C 1
ATOM 10475 O O . GLY E 1 145 ? -23.715 -85.686 17.090 1.00 37.28 156 GLY E O 1
ATOM 10476 N N . THR E 1 146 ? -22.574 -85.810 19.021 1.00 31.97 157 THR E N 1
ATOM 10477 C CA . THR E 1 146 ? -23.054 -84.523 19.514 1.00 31.79 157 THR E CA 1
ATOM 10478 C C . THR E 1 146 ? -21.909 -83.790 20.200 1.00 28.37 157 THR E C 1
ATOM 10479 O O . THR E 1 146 ? -20.923 -84.398 20.626 1.00 27.49 157 THR E O 1
ATOM 10483 N N . GLY E 1 147 ? -22.063 -82.473 20.332 1.00 28.66 158 GLY E N 1
ATOM 10484 C CA . GLY E 1 147 ? -21.106 -81.665 21.055 1.00 27.56 158 GLY E CA 1
ATOM 10485 C C . GLY E 1 147 ? -19.701 -81.802 20.505 1.00 26.70 158 GLY E C 1
ATOM 10486 O O . GLY E 1 147 ? -19.473 -81.672 19.301 1.00 30.63 158 GLY E O 1
ATOM 10487 N N . PRO E 1 148 ? -18.724 -82.088 21.372 1.00 25.95 159 PRO E N 1
ATOM 10488 C CA . PRO E 1 148 ? -17.356 -82.307 20.879 1.00 28.98 159 PRO E CA 1
ATOM 10489 C C . PRO E 1 148 ? -17.152 -83.694 20.287 1.00 34.87 159 PRO E C 1
ATOM 10490 O O . PRO E 1 148 ? -16.094 -83.951 19.694 1.00 27.03 159 PRO E O 1
ATOM 10494 N N . GLY E 1 149 ? -18.126 -84.591 20.441 1.00 30.64 160 GLY E N 1
ATOM 10495 C CA . GLY E 1 149 ? -17.941 -85.943 19.965 1.00 27.44 160 GLY E CA 1
ATOM 10496 C C . GLY E 1 149 ? -17.022 -86.718 20.892 1.00 29.16 160 GLY E C 1
ATOM 10497 O O . GLY E 1 149 ? -16.877 -86.413 22.084 1.00 28.67 160 GLY E O 1
ATOM 10498 N N . MET E 1 150 ? -16.390 -87.737 20.328 1.00 25.66 161 MET E N 1
ATOM 10499 C CA . MET E 1 150 ? -15.360 -88.468 21.050 1.00 24.83 161 MET E CA 1
ATOM 10500 C C . MET E 1 150 ? -14.124 -87.595 21.263 1.00 25.98 161 MET E C 1
ATOM 10501 O O . MET E 1 150 ? -13.822 -86.684 20.481 1.00 27.28 161 MET E O 1
ATOM 10506 N N . ILE E 1 151 ? -13.411 -87.878 22.347 1.00 25.03 162 ILE E N 1
ATOM 10507 C CA . ILE E 1 151 ? -12.198 -87.161 22.721 1.00 25.06 162 ILE E CA 1
ATOM 10508 C C . ILE E 1 151 ? -11.006 -88.026 22.328 1.00 27.45 162 ILE E C 1
ATOM 10509 O O . ILE E 1 151 ? -10.787 -89.099 22.907 1.00 25.83 162 ILE E O 1
ATOM 10514 N N . TYR E 1 152 ? -10.235 -87.568 21.340 1.00 25.95 163 TYR E N 1
ATOM 10515 C CA . TYR E 1 152 ? -9.155 -88.373 20.793 1.00 24.72 163 TYR E CA 1
ATOM 10516 C C . TYR E 1 152 ? -7.874 -88.225 21.620 1.00 27.06 163 TYR E C 1
ATOM 10517 O O . TYR E 1 152 ? -7.754 -87.322 22.456 1.00 25.23 163 TYR E O 1
ATOM 10526 N N . PRO E 1 153 ? -6.931 -89.156 21.460 1.00 26.85 164 PRO E N 1
ATOM 10527 C CA . PRO E 1 153 ? -5.638 -89.040 22.147 1.00 28.75 164 PRO E CA 1
ATOM 10528 C C . PRO E 1 153 ? -5.084 -87.637 22.126 1.00 25.16 164 PRO E C 1
ATOM 10529 O O . PRO E 1 153 ? -5.047 -86.983 21.077 1.00 26.85 164 PRO E O 1
ATOM 10533 N N . GLY E 1 154 ? -4.707 -87.142 23.297 1.00 26.31 165 GLY E N 1
ATOM 10534 C CA . GLY E 1 154 ? -4.170 -85.805 23.407 1.00 29.96 165 GLY E CA 1
ATOM 10535 C C . GLY E 1 154 ? -5.194 -84.698 23.534 1.00 27.80 165 GLY E C 1
ATOM 10536 O O . GLY E 1 154 ? -4.806 -83.554 23.788 1.00 28.85 165 GLY E O 1
ATOM 10537 N N . GLU E 1 155 ? -6.482 -84.984 23.374 1.00 31.85 166 GLU E N 1
ATOM 10538 C CA . GLU E 1 155 ? -7.473 -83.916 23.429 1.00 28.24 166 GLU E CA 1
ATOM 10539 C C . GLU E 1 155 ? -8.047 -83.800 24.835 1.00 28.92 166 GLU E C 1
ATOM 10540 O O . GLU E 1 155 ? -7.920 -84.712 25.654 1.00 24.96 166 GLU E O 1
ATOM 10546 N N . SER E 1 156 ? -8.679 -82.653 25.109 1.00 26.73 167 SER E N 1
ATOM 10547 C CA . SER E 1 156 ? -9.318 -82.377 26.395 1.00 31.14 167 SER E CA 1
ATOM 10548 C C . SER E 1 156 ? -10.715 -81.816 26.169 1.00 29.17 167 SER E C 1
ATOM 10549 O O . SER E 1 156 ? -11.006 -81.244 25.119 1.00 30.63 167 SER E O 1
ATOM 10552 N N . PHE E 1 157 ? -11.572 -81.965 27.184 1.00 24.56 168 PHE E N 1
ATOM 10553 C CA . PHE E 1 157 ? -12.922 -81.418 27.147 1.00 26.90 168 PHE E CA 1
ATOM 10554 C C . PHE E 1 157 ? -13.473 -81.338 28.573 1.00 29.06 168 PHE E C 1
ATOM 10555 O O . PHE E 1 157 ? -13.247 -82.247 29.373 1.00 25.44 168 PHE E O 1
ATOM 10563 N N . THR E 1 158 ? -14.203 -80.254 28.893 1.00 28.66 169 THR E N 1
ATOM 10564 C CA . THR E 1 158 ? -14.793 -80.100 30.223 1.00 24.48 169 THR E CA 1
ATOM 10565 C C . THR E 1 158 ? -16.297 -80.347 30.158 1.00 26.78 169 THR E C 1
ATOM 10566 O O . THR E 1 158 ? -17.054 -79.531 29.615 1.00 27.93 169 THR E O 1
ATOM 10570 N N . TYR E 1 159 ? -16.736 -81.466 30.715 1.00 24.87 170 TYR E N 1
ATOM 10571 C CA . TYR E 1 159 ? -18.164 -81.715 30.854 1.00 25.12 170 TYR E CA 1
ATOM 10572 C C . TYR E 1 159 ? -18.681 -80.861 32.001 1.00 25.48 170 TYR E C 1
ATOM 10573 O O . TYR E 1 159 ? -18.077 -80.839 33.078 1.00 26.56 170 TYR E O 1
ATOM 10582 N N . GLU E 1 160 ? -19.797 -80.171 31.781 1.00 25.11 171 GLU E N 1
ATOM 10583 C CA . GLU E 1 160 ? -20.329 -79.269 32.795 1.00 27.66 171 GLU E CA 1
ATOM 10584 C C . GLU E 1 160 ? -21.847 -79.358 32.837 1.00 25.34 171 GLU E C 1
ATOM 10585 O O . GLU E 1 160 ? -22.506 -79.320 31.793 1.00 22.72 171 GLU E O 1
ATOM 10591 N N . PHE E 1 161 ? -22.394 -79.490 34.045 1.00 28.13 172 PHE E N 1
ATOM 10592 C CA . PHE E 1 161 ? -23.831 -79.644 34.238 1.00 27.54 172 PHE E CA 1
ATOM 10593 C C . PHE E 1 161 ? -24.156 -79.415 35.706 1.00 31.96 172 PHE E C 1
ATOM 10594 O O . PHE E 1 161 ? -23.292 -79.544 36.583 1.00 31.50 172 PHE E O 1
ATOM 10602 N N . ASP E 1 162 ? -25.421 -79.089 35.963 1.00 27.32 173 ASP E N 1
ATOM 10603 C CA . ASP E 1 162 ? -25.939 -79.103 37.326 1.00 31.34 173 ASP E CA 1
ATOM 10604 C C . ASP E 1 162 ? -26.291 -80.530 37.739 1.00 29.33 173 ASP E C 1
ATOM 10605 O O . ASP E 1 162 ? -26.848 -81.300 36.950 1.00 27.04 173 ASP E O 1
ATOM 10610 N N . ALA E 1 163 ? -25.977 -80.881 38.984 1.00 29.23 174 ALA E N 1
ATOM 10611 C CA . ALA E 1 163 ? -26.124 -82.260 39.460 1.00 31.88 174 ALA E CA 1
ATOM 10612 C C . ALA E 1 163 ? -27.577 -82.550 39.818 1.00 30.24 174 ALA E C 1
ATOM 10613 O O . ALA E 1 163 ? -28.029 -82.253 40.928 1.00 28.84 174 ALA E O 1
ATOM 10615 N N . TYR E 1 164 ? -28.296 -83.178 38.893 1.00 25.94 175 TYR E N 1
ATOM 10616 C CA . TYR E 1 164 ? -29.646 -83.674 39.090 1.00 27.02 175 TYR E CA 1
ATOM 10617 C C . TYR E 1 164 ? -29.787 -84.983 38.327 1.00 28.16 175 TYR E C 1
ATOM 10618 O O . TYR E 1 164 ? -29.096 -85.191 37.321 1.00 28.41 175 TYR E O 1
ATOM 10627 N N . PRO E 1 165 ? -30.672 -85.884 38.773 1.00 28.16 176 PRO E N 1
ATOM 10628 C CA . PRO E 1 165 ? -31.424 -85.836 40.033 1.00 27.00 176 PRO E CA 1
ATOM 10629 C C . PRO E 1 165 ? -30.633 -86.458 41.170 1.00 32.49 176 PRO E C 1
ATOM 10630 O O . PRO E 1 165 ? -29.618 -87.118 40.909 1.00 27.52 176 PRO E O 1
ATOM 10634 N N . PHE E 1 166 ? -31.075 -86.282 42.414 1.00 26.78 177 PHE E N 1
ATOM 10635 C CA . PHE E 1 166 ? -30.407 -86.989 43.489 1.00 27.06 177 PHE E CA 1
ATOM 10636 C C . PHE E 1 166 ? -30.608 -88.491 43.302 1.00 25.28 177 PHE E C 1
ATOM 10637 O O . PHE E 1 166 ? -31.666 -88.938 42.852 1.00 26.67 177 PHE E O 1
ATOM 10645 N N . GLY E 1 167 ? -29.585 -89.269 43.633 1.00 25.65 178 GLY E N 1
ATOM 10646 C CA . GLY E 1 167 ? -29.707 -90.715 43.595 1.00 25.51 178 GLY E CA 1
ATOM 10647 C C . GLY E 1 167 ? -28.365 -91.385 43.371 1.00 24.36 178 GLY E C 1
ATOM 10648 O O . GLY E 1 167 ? -27.306 -90.773 43.510 1.00 26.48 178 GLY E O 1
ATOM 10649 N N . CYS E 1 168 ? -28.439 -92.672 43.027 1.00 25.63 179 CYS E N 1
ATOM 10650 C CA . CYS E 1 168 ? -27.264 -93.492 42.749 1.00 26.81 179 CYS E CA 1
ATOM 10651 C C . CYS E 1 168 ? -27.104 -93.592 41.234 1.00 23.83 179 CYS E C 1
ATOM 10652 O O . CYS E 1 168 ? -27.993 -94.107 40.551 1.00 24.74 179 CYS E O 1
ATOM 10655 N N . HIS E 1 169 ? -26.005 -93.056 40.708 1.00 23.82 180 HIS E N 1
ATOM 10656 C CA . HIS E 1 169 ? -25.785 -93.091 39.264 1.00 26.71 180 HIS E CA 1
ATOM 10657 C C . HIS E 1 169 ? -24.404 -93.634 38.899 1.00 25.91 180 HIS E C 1
ATOM 10658 O O . HIS E 1 169 ? -23.722 -94.261 39.719 1.00 24.78 180 HIS E O 1
ATOM 10665 N N . LEU E 1 170 ? -23.993 -93.417 37.656 1.00 29.27 181 LEU E N 1
ATOM 10666 C CA . LEU E 1 170 ? -22.734 -93.961 37.171 1.00 25.85 181 LEU E CA 1
ATOM 10667 C C . LEU E 1 170 ? -22.355 -93.188 35.925 1.00 26.58 181 LEU E C 1
ATOM 10668 O O . LEU E 1 170 ? -23.158 -92.437 35.368 1.00 26.20 181 LEU E O 1
ATOM 10673 N N . TYR E 1 171 ? -21.118 -93.384 35.496 1.00 23.66 182 TYR E N 1
ATOM 10674 C CA . TYR E 1 171 ? -20.644 -92.873 34.227 1.00 24.82 182 TYR E CA 1
ATOM 10675 C C . TYR E 1 171 ? -19.881 -93.989 33.530 1.00 26.53 182 TYR E C 1
ATOM 10676 O O . TYR E 1 171 ? -19.415 -94.936 34.167 1.00 23.03 182 TYR E O 1
ATOM 10685 N N . HIS E 1 172 ? -19.778 -93.883 32.211 1.00 24.02 183 HIS E N 1
ATOM 10686 C CA . HIS E 1 172 ? -18.971 -94.855 31.472 1.00 25.45 183 HIS E CA 1
ATOM 10687 C C . HIS E 1 172 ? -18.702 -94.306 30.080 1.00 24.56 183 HIS E C 1
ATOM 10688 O O . HIS E 1 172 ? -19.355 -93.362 29.635 1.00 24.51 183 HIS E O 1
ATOM 10695 N N . CYS E 1 173 ? -17.732 -94.912 29.402 1.00 20.37 184 CYS E N 1
ATOM 10696 C CA . CYS E 1 173 ? -17.433 -94.518 28.039 1.00 22.29 184 CYS E CA 1
ATOM 10697 C C . CYS E 1 173 ? -18.576 -94.925 27.122 1.00 26.93 184 CYS E C 1
ATOM 10698 O O . CYS E 1 173 ? -19.235 -95.951 27.325 1.00 26.80 184 CYS E O 1
ATOM 10701 N N . HIS E 1 174 ? -18.824 -94.089 26.114 1.00 26.73 185 HIS E N 1
ATOM 10702 C CA . HIS E 1 174 ? -19.790 -94.380 25.044 1.00 23.79 185 HIS E CA 1
ATOM 10703 C C . HIS E 1 174 ? -19.084 -94.106 23.712 1.00 27.42 185 HIS E C 1
ATOM 10704 O O . HIS E 1 174 ? -19.334 -93.111 23.039 1.00 32.43 185 HIS E O 1
ATOM 10711 N N . ALA E 1 175 ? -18.164 -94.976 23.343 1.00 28.03 186 ALA E N 1
ATOM 10712 C CA . ALA E 1 175 ? -17.465 -94.816 22.079 1.00 28.16 186 ALA E CA 1
ATOM 10713 C C . ALA E 1 175 ? -17.776 -96.031 21.209 1.00 29.11 186 ALA E C 1
ATOM 10714 O O . ALA E 1 175 ? -18.651 -96.833 21.530 1.00 34.87 186 ALA E O 1
ATOM 10716 N N . ILE E 1 176 ? -17.051 -96.165 20.108 1.00 31.44 187 ILE E N 1
ATOM 10717 C CA . ILE E 1 176 ? -17.321 -97.166 19.081 1.00 29.74 187 ILE E CA 1
ATOM 10718 C C . ILE E 1 176 ? -16.241 -98.243 19.162 1.00 27.86 187 ILE E C 1
ATOM 10719 O O . ILE E 1 176 ? -15.052 -97.922 19.047 1.00 32.46 187 ILE E O 1
ATOM 10724 N N . PRO E 1 177 ? -16.598 -99.527 19.361 1.00 27.64 188 PRO E N 1
ATOM 10725 C CA . PRO E 1 177 ? -17.956 -100.014 19.641 1.00 28.69 188 PRO E CA 1
ATOM 10726 C C . PRO E 1 177 ? -18.298 -99.938 21.111 1.00 26.04 188 PRO E C 1
ATOM 10727 O O . PRO E 1 177 ? -17.414 -100.065 21.945 1.00 25.46 188 PRO E O 1
ATOM 10731 N N . LEU E 1 178 ? -19.591 -99.775 21.402 1.00 32.74 189 LEU E N 1
ATOM 10732 C CA . LEU E 1 178 ? -20.055 -99.511 22.758 1.00 22.84 189 LEU E CA 1
ATOM 10733 C C . LEU E 1 178 ? -19.529 -100.538 23.756 1.00 26.72 189 LEU E C 1
ATOM 10734 O O . LEU E 1 178 ? -18.908 -100.174 24.761 1.00 28.15 189 LEU E O 1
ATOM 10739 N N . LYS E 1 179 ? -19.749 -101.835 23.494 1.00 24.34 190 LYS E N 1
ATOM 10740 C CA . LYS E 1 179 ? -19.396 -102.838 24.501 1.00 27.79 190 LYS E CA 1
ATOM 10741 C C . LYS E 1 179 ? -17.896 -102.882 24.779 1.00 26.46 190 LYS E C 1
ATOM 10742 O O . LYS E 1 179 ? -17.494 -103.193 25.908 1.00 23.92 190 LYS E O 1
ATOM 10748 N N . ARG E 1 180 ? -17.056 -102.582 23.785 1.00 23.51 191 ARG E N 1
ATOM 10749 C CA . ARG E 1 180 ? -15.608 -102.722 23.983 1.00 26.97 191 ARG E CA 1
ATOM 10750 C C . ARG E 1 180 ? -15.094 -101.757 25.043 1.00 24.89 191 ARG E C 1
ATOM 10751 O O . ARG E 1 180 ? -14.340 -102.141 25.942 1.00 23.22 191 ARG E O 1
ATOM 10759 N N . HIS E 1 181 ? -15.479 -100.486 24.942 1.00 25.94 192 HIS E N 1
ATOM 10760 C CA . HIS E 1 181 ? -14.927 -99.484 25.841 1.00 24.69 192 HIS E CA 1
ATOM 10761 C C . HIS E 1 181 ? -15.409 -99.689 27.273 1.00 25.92 192 HIS E C 1
ATOM 10762 O O . HIS E 1 181 ? -14.672 -99.397 28.224 1.00 22.07 192 HIS E O 1
ATOM 10769 N N . ILE E 1 182 ? -16.620 -100.217 27.449 1.00 21.03 193 ILE E N 1
ATOM 10770 C CA . ILE E 1 182 ? -17.111 -100.496 28.793 1.00 24.00 193 ILE E CA 1
ATOM 10771 C C . ILE E 1 182 ? -16.399 -101.706 29.380 1.00 23.14 193 ILE E C 1
ATOM 10772 O O . ILE E 1 182 ? -15.912 -101.665 30.515 1.00 21.70 193 ILE E O 1
ATOM 10777 N N . HIS E 1 183 ? -16.342 -102.806 28.618 1.00 22.51 194 HIS E N 1
ATOM 10778 C CA . HIS E 1 183 ? -15.686 -104.020 29.090 1.00 22.26 194 HIS E CA 1
ATOM 10779 C C . HIS E 1 183 ? -14.253 -103.745 29.512 1.00 20.57 194 HIS E C 1
ATOM 10780 O O . HIS E 1 183 ? -13.798 -104.236 30.554 1.00 23.39 194 HIS E O 1
ATOM 10787 N N . LYS E 1 184 ? -13.534 -102.953 28.713 1.00 23.61 195 LYS E N 1
ATOM 10788 C CA . LYS E 1 184 ? -12.130 -102.649 28.956 1.00 20.03 195 LYS E CA 1
ATOM 10789 C C . LYS E 1 184 ? -11.905 -101.869 30.253 1.00 22.10 195 LYS E C 1
ATOM 10790 O O . LYS E 1 184 ? -10.757 -101.789 30.708 1.00 24.90 195 LYS E O 1
ATOM 10796 N N . GLY E 1 185 ? -12.956 -101.286 30.851 1.00 23.58 196 GLY E N 1
ATOM 10797 C CA . GLY E 1 185 ? -12.845 -100.770 32.213 1.00 24.93 196 GLY E CA 1
ATOM 10798 C C . GLY E 1 185 ? -13.268 -99.331 32.461 1.00 25.14 196 GLY E C 1
ATOM 10799 O O . GLY E 1 185 ? -13.082 -98.805 33.567 1.00 22.67 196 GLY E O 1
ATOM 10800 N N . LEU E 1 186 ? -13.851 -98.682 31.452 1.00 22.00 197 LEU E N 1
ATOM 10801 C CA . LEU E 1 186 ? -14.188 -97.256 31.544 1.00 24.93 197 LEU E CA 1
ATOM 10802 C C . LEU E 1 186 ? -15.588 -97.096 32.136 1.00 23.17 197 LEU E C 1
ATOM 10803 O O . LEU E 1 186 ? -16.571 -96.848 31.437 1.00 25.03 197 LEU E O 1
ATOM 10808 N N . TYR E 1 187 ? -15.676 -97.242 33.456 1.00 24.29 198 TYR E N 1
ATOM 10809 C CA . TYR E 1 187 ? -16.936 -97.064 34.177 1.00 22.44 198 TYR E CA 1
ATOM 10810 C C . TYR E 1 187 ? -16.606 -96.689 35.619 1.00 25.80 198 TYR E C 1
ATOM 10811 O O . TYR E 1 187 ? -15.522 -96.992 36.122 1.00 25.72 198 TYR E O 1
ATOM 10820 N N . GLY E 1 188 ? -17.554 -96.023 36.276 1.00 24.14 199 GLY E N 1
ATOM 10821 C CA . GLY E 1 188 ? -17.384 -95.673 37.677 1.00 26.84 199 GLY E CA 1
ATOM 10822 C C . GLY E 1 188 ? -18.685 -95.170 38.261 1.00 25.69 199 GLY E C 1
ATOM 10823 O O . GLY E 1 188 ? -19.654 -94.932 37.545 1.00 25.40 199 GLY E O 1
ATOM 10824 N N . ALA E 1 189 ? -18.692 -94.996 39.582 1.00 29.21 200 ALA E N 1
ATOM 10825 C CA . ALA E 1 189 ? -19.895 -94.582 40.295 1.00 25.93 200 ALA E CA 1
ATOM 10826 C C . ALA E 1 189 ? -20.000 -93.062 40.351 1.00 27.72 200 ALA E C 1
ATOM 10827 O O . ALA E 1 189 ? -18.992 -92.349 40.361 1.00 29.75 200 ALA E O 1
ATOM 10829 N N . PHE E 1 190 ? -21.242 -92.574 40.396 1.00 28.64 201 PHE E N 1
ATOM 10830 C CA . PHE E 1 190 ? -21.537 -91.142 40.460 1.00 26.54 201 PHE E CA 1
ATOM 10831 C C . PHE E 1 190 ? -22.749 -90.966 41.370 1.00 30.08 201 PHE E C 1
ATOM 10832 O O . PHE E 1 190 ? -23.871 -91.316 40.994 1.00 29.82 201 PHE E O 1
ATOM 10840 N N . ILE E 1 191 ? -22.532 -90.434 42.569 1.00 28.93 202 ILE E N 1
ATOM 10841 C CA . ILE E 1 191 ? -23.557 -90.395 43.609 1.00 29.65 202 ILE E CA 1
ATOM 10842 C C . ILE E 1 191 ? -23.944 -88.947 43.842 1.00 27.77 202 ILE E C 1
ATOM 10843 O O . ILE E 1 191 ? -23.076 -88.108 44.090 1.00 29.35 202 ILE E O 1
ATOM 10848 N N . ILE E 1 192 ? -25.234 -88.648 43.761 1.00 27.23 203 ILE E N 1
ATOM 10849 C CA . ILE E 1 192 ? -25.722 -87.292 43.994 1.00 27.67 203 ILE E CA 1
ATOM 10850 C C . ILE E 1 192 ? -26.536 -87.315 45.285 1.00 28.43 203 ILE E C 1
ATOM 10851 O O . ILE E 1 192 ? -27.634 -87.878 45.323 1.00 28.52 203 ILE E O 1
ATOM 10856 N N . ASP E 1 193 ? -25.989 -86.734 46.354 1.00 30.50 204 ASP E N 1
ATOM 10857 C CA . ASP E 1 193 ? -26.707 -86.698 47.627 1.00 26.88 204 ASP E CA 1
ATOM 10858 C C . ASP E 1 193 ? -27.905 -85.756 47.523 1.00 25.69 204 ASP E C 1
ATOM 10859 O O . ASP E 1 193 ? -27.810 -84.704 46.884 1.00 28.41 204 ASP E O 1
ATOM 10864 N N . PRO E 1 194 ? -29.035 -86.089 48.148 1.00 29.23 205 PRO E N 1
ATOM 10865 C CA . PRO E 1 194 ? -30.156 -85.143 48.167 1.00 32.22 205 PRO E CA 1
ATOM 10866 C C . PRO E 1 194 ? -29.818 -83.919 49.007 1.00 35.44 205 PRO E C 1
ATOM 10867 O O . PRO E 1 194 ? -29.069 -83.994 49.985 1.00 33.98 205 PRO E O 1
ATOM 10871 N N . ASP E 1 195 ? -30.336 -82.778 48.583 1.00 36.37 206 ASP E N 1
ATOM 10872 C CA . ASP E 1 195 ? -30.196 -81.560 49.368 1.00 35.56 206 ASP E CA 1
ATOM 10873 C C . ASP E 1 195 ? -31.340 -81.549 50.378 1.00 40.19 206 ASP E C 1
ATOM 10874 O O . ASP E 1 195 ? -32.507 -81.402 49.987 1.00 36.00 206 ASP E O 1
ATOM 10879 N N . PRO E 1 196 ? -31.056 -81.733 51.671 1.00 38.13 207 PRO E N 1
ATOM 10880 C CA . PRO E 1 196 ? -32.150 -81.793 52.658 1.00 43.27 207 PRO E CA 1
ATOM 10881 C C . PRO E 1 196 ? -33.053 -80.569 52.629 1.00 42.82 207 PRO E C 1
ATOM 10882 O O . PRO E 1 196 ? -34.232 -80.673 52.988 1.00 44.93 207 PRO E O 1
ATOM 10886 N N . GLU E 1 197 ? -32.549 -79.426 52.169 1.00 42.37 208 GLU E N 1
ATOM 10887 C CA . GLU E 1 197 ? -33.352 -78.214 52.126 1.00 46.52 208 GLU E CA 1
ATOM 10888 C C . GLU E 1 197 ? -34.442 -78.280 51.062 1.00 47.50 208 GLU E C 1
ATOM 10889 O O . GLU E 1 197 ? -35.468 -77.611 51.205 1.00 47.00 208 GLU E O 1
ATOM 10895 N N . ARG E 1 198 ? -34.267 -79.075 50.008 1.00 42.68 209 ARG E N 1
ATOM 10896 C CA . ARG E 1 198 ? -35.272 -79.157 48.958 1.00 38.98 209 ARG E CA 1
ATOM 10897 C C . ARG E 1 198 ? -36.244 -80.316 49.154 1.00 42.18 209 ARG E C 1
ATOM 10898 O O . ARG E 1 198 ? -37.092 -80.549 48.286 1.00 44.24 209 ARG E O 1
ATOM 10906 N N . HIS E 1 199 ? -36.151 -81.042 50.269 1.00 40.38 210 HIS E N 1
ATOM 10907 C CA . HIS E 1 199 ? -37.035 -82.175 50.549 1.00 43.80 210 HIS E CA 1
ATOM 10908 C C . HIS E 1 199 ? -37.529 -82.091 51.988 1.00 46.32 210 HIS E C 1
ATOM 10909 O O . HIS E 1 199 ? -37.203 -82.941 52.826 1.00 45.71 210 HIS E O 1
ATOM 10916 N N . PRO E 1 200 ? -38.340 -81.071 52.302 1.00 48.84 211 PRO E N 1
ATOM 10917 C CA . PRO E 1 200 ? -38.759 -80.873 53.703 1.00 49.36 211 PRO E CA 1
ATOM 10918 C C . PRO E 1 200 ? -39.494 -82.057 54.295 1.00 46.03 211 PRO E C 1
ATOM 10919 O O . PRO E 1 200 ? -39.270 -82.401 55.460 1.00 51.14 211 PRO E O 1
ATOM 10923 N N . GLU E 1 201 ? -40.374 -82.694 53.533 1.00 43.03 212 GLU E N 1
ATOM 10924 C CA . GLU E 1 201 ? -41.143 -83.790 54.103 1.00 47.23 212 GLU E CA 1
ATOM 10925 C C . GLU E 1 201 ? -40.319 -85.053 54.316 1.00 48.86 212 GLU E C 1
ATOM 10926 O O . GLU E 1 201 ? -40.818 -85.990 54.947 1.00 43.26 212 GLU E O 1
ATOM 10932 N N . TYR E 1 202 ? -39.077 -85.104 53.816 1.00 44.46 213 TYR E N 1
ATOM 10933 C CA . TYR E 1 202 ? -38.207 -86.262 54.007 1.00 46.19 213 TYR E CA 1
ATOM 10934 C C . TYR E 1 202 ? -36.843 -85.841 54.548 1.00 43.67 213 TYR E C 1
ATOM 10935 O O . TYR E 1 202 ? -35.826 -86.451 54.211 1.00 42.51 213 TYR E O 1
ATOM 10944 N N . GLN E 1 203 ? -36.821 -84.810 55.404 1.00 43.21 214 GLN E N 1
ATOM 10945 C CA . GLN E 1 203 ? -35.571 -84.235 55.909 1.00 45.23 214 GLN E CA 1
ATOM 10946 C C . GLN E 1 203 ? -34.646 -85.285 56.502 1.00 39.76 214 GLN E C 1
ATOM 10947 O O . GLN E 1 203 ? -33.448 -85.309 56.209 1.00 40.58 214 GLN E O 1
ATOM 10953 N N . ALA E 1 204 ? -35.177 -86.139 57.376 1.00 38.20 215 ALA E N 1
ATOM 10954 C CA . ALA E 1 204 ? -34.325 -87.103 58.063 1.00 38.14 215 ALA E CA 1
ATOM 10955 C C . ALA E 1 204 ? -33.669 -88.059 57.068 1.00 37.80 215 ALA E C 1
ATOM 10956 O O . ALA E 1 204 ? -32.464 -88.329 57.148 1.00 35.87 215 ALA E O 1
ATOM 10958 N N . ALA E 1 205 ? -34.448 -88.568 56.112 1.00 37.45 216 ALA E N 1
ATOM 10959 C CA . ALA E 1 205 ? -33.896 -89.464 55.100 1.00 38.54 216 ALA E CA 1
ATOM 10960 C C . ALA E 1 205 ? -32.810 -88.773 54.281 1.00 36.01 216 ALA E C 1
ATOM 10961 O O . ALA E 1 205 ? -31.767 -89.367 53.992 1.00 34.65 216 ALA E O 1
ATOM 10963 N N . ALA E 1 206 ? -33.031 -87.514 53.907 1.00 33.29 217 ALA E N 1
ATOM 10964 C CA . ALA E 1 206 ? -32.043 -86.798 53.104 1.00 34.72 217 ALA E CA 1
ATOM 10965 C C . ALA E 1 206 ? -30.790 -86.483 53.910 1.00 36.17 217 ALA E C 1
ATOM 10966 O O . ALA E 1 206 ? -29.678 -86.505 53.368 1.00 32.70 217 ALA E O 1
ATOM 10968 N N . ARG E 1 207 ? -30.946 -86.166 55.199 1.00 37.15 218 ARG E N 1
ATOM 10969 C CA . ARG E 1 207 ? -29.780 -85.899 56.037 1.00 35.54 218 ARG E CA 1
ATOM 10970 C C . ARG E 1 207 ? -28.926 -87.146 56.212 1.00 31.11 218 ARG E C 1
ATOM 10971 O O . ARG E 1 207 ? -27.694 -87.051 56.291 1.00 34.29 218 ARG E O 1
ATOM 10979 N N . ALA E 1 208 ? -29.557 -88.319 56.278 1.00 33.00 219 ALA E N 1
ATOM 10980 C CA . ALA E 1 208 ? -28.811 -89.561 56.448 1.00 32.56 219 ALA E CA 1
ATOM 10981 C C . ALA E 1 208 ? -27.976 -89.914 55.221 1.00 31.21 219 ALA E C 1
ATOM 10982 O O . ALA E 1 208 ? -27.057 -90.736 55.329 1.00 34.20 219 ALA E O 1
ATOM 10984 N N . ARG E 1 209 ? -28.273 -89.317 54.065 1.00 32.94 220 ARG E N 1
ATOM 10985 C CA . ARG E 1 209 ? -27.519 -89.565 52.840 1.00 31.86 220 ARG E CA 1
ATOM 10986 C C . ARG E 1 209 ? -26.506 -88.481 52.528 1.00 36.67 220 ARG E C 1
ATOM 10987 O O . ARG E 1 209 ? -25.600 -88.720 51.721 1.00 36.40 220 ARG E O 1
ATOM 10995 N N . LEU E 1 210 ? -26.644 -87.300 53.132 1.00 34.38 221 LEU E N 1
ATOM 10996 C CA . LEU E 1 210 ? -25.765 -86.180 52.825 1.00 33.44 221 LEU E CA 1
ATOM 10997 C C . LEU E 1 210 ? -24.426 -86.401 53.505 1.00 34.89 221 LEU E C 1
ATOM 10998 O O . LEU E 1 210 ? -24.347 -86.411 54.738 1.00 36.10 221 LEU E O 1
ATOM 11003 N N . LEU E 1 211 ? -23.379 -86.569 52.700 1.00 32.71 222 LEU E N 1
ATOM 11004 C CA . LEU E 1 211 ? -22.060 -86.899 53.221 1.00 34.40 222 LEU E CA 1
ATOM 11005 C C . LEU E 1 211 ? -21.613 -85.860 54.245 1.00 36.72 222 LEU E C 1
ATOM 11006 O O . LEU E 1 211 ? -21.621 -84.656 53.970 1.00 39.71 222 LEU E O 1
ATOM 11011 N N . GLY E 1 212 ? -21.246 -86.330 55.438 1.00 34.26 223 GLY E N 1
ATOM 11012 C CA . GLY E 1 212 ? -20.652 -85.491 56.457 1.00 38.52 223 GLY E CA 1
ATOM 11013 C C . GLY E 1 212 ? -21.565 -85.101 57.603 1.00 43.93 223 GLY E C 1
ATOM 11014 O O . GLY E 1 212 ? -21.059 -84.714 58.662 1.00 44.22 223 GLY E O 1
ATOM 11015 N N . THR E 1 213 ? -22.890 -85.170 57.430 1.00 41.84 224 THR E N 1
ATOM 11016 C CA . THR E 1 213 ? -23.781 -84.807 58.529 1.00 43.60 224 THR E CA 1
ATOM 11017 C C . THR E 1 213 ? -23.628 -85.802 59.677 1.00 42.72 224 THR E C 1
ATOM 11018 O O . THR E 1 213 ? -23.182 -86.937 59.472 1.00 41.28 224 THR E O 1
ATOM 11022 N N . PRO E 1 214 ? -23.991 -85.397 60.901 1.00 39.88 225 PRO E N 1
ATOM 11023 C CA . PRO E 1 214 ? -23.986 -86.360 62.012 1.00 41.91 225 PRO E CA 1
ATOM 11024 C C . PRO E 1 214 ? -24.908 -87.541 61.785 1.00 40.86 225 PRO E C 1
ATOM 11025 O O . PRO E 1 214 ? -24.596 -88.655 62.229 1.00 42.20 225 PRO E O 1
ATOM 11029 N N . GLU E 1 215 ? -26.040 -87.339 61.110 1.00 39.58 226 GLU E N 1
ATOM 11030 C CA . GLU E 1 215 ? -26.883 -88.480 60.764 1.00 40.37 226 GLU E CA 1
ATOM 11031 C C . GLU E 1 215 ? -26.163 -89.416 59.798 1.00 39.36 226 GLU E C 1
ATOM 11032 O O . GLU E 1 215 ? -26.196 -90.643 59.967 1.00 37.35 226 GLU E O 1
ATOM 11038 N N . ASN E 1 216 ? -25.494 -88.854 58.787 1.00 37.18 227 ASN E N 1
ATOM 11039 C CA . ASN E 1 216 ? -24.802 -89.683 57.801 1.00 37.63 227 ASN E CA 1
ATOM 11040 C C . ASN E 1 216 ? -23.636 -90.447 58.432 1.00 42.00 227 ASN E C 1
ATOM 11041 O O . ASN E 1 216 ? -23.377 -91.599 58.066 1.00 37.50 227 ASN E O 1
ATOM 11046 N N . GLN E 1 217 ? -22.935 -89.835 59.396 1.00 38.92 228 GLN E N 1
ATOM 11047 C CA . GLN E 1 217 ? -21.807 -90.510 60.034 1.00 39.07 228 GLN E CA 1
ATOM 11048 C C . GLN E 1 217 ? -22.241 -91.756 60.791 1.00 36.27 228 GLN E C 1
ATOM 11049 O O . GLN E 1 217 ? -21.433 -92.669 60.994 1.00 39.69 228 GLN E O 1
ATOM 11055 N N . ALA E 1 218 ? -23.504 -91.819 61.222 1.00 39.90 229 ALA E N 1
ATOM 11056 C CA . ALA E 1 218 ? -23.989 -93.031 61.877 1.00 38.20 229 ALA E CA 1
ATOM 11057 C C . ALA E 1 218 ? -24.055 -94.206 60.906 1.00 43.49 229 ALA E C 1
ATOM 11058 O O . ALA E 1 218 ? -23.891 -95.364 61.323 1.00 35.96 229 ALA E O 1
ATOM 11060 N N . TRP E 1 219 ? -24.267 -93.927 59.615 1.00 35.69 230 TRP E N 1
ATOM 11061 C CA . TRP E 1 219 ? -24.426 -94.972 58.608 1.00 38.23 230 TRP E CA 1
ATOM 11062 C C . TRP E 1 219 ? -23.077 -95.515 58.153 1.00 34.25 230 TRP E C 1
ATOM 11063 O O . TRP E 1 219 ? -22.098 -94.774 58.033 1.00 35.26 230 TRP E O 1
ATOM 11074 N N . GLN E 1 220 ? -23.032 -96.818 57.888 1.00 33.60 231 GLN E N 1
ATOM 11075 C CA . GLN E 1 220 ? -21.854 -97.454 57.301 1.00 30.01 231 GLN E CA 1
ATOM 11076 C C . GLN E 1 220 ? -22.120 -97.582 55.802 1.00 29.24 231 GLN E C 1
ATOM 11077 O O . GLN E 1 220 ? -22.859 -98.471 55.367 1.00 30.24 231 GLN E O 1
ATOM 11083 N N . GLU E 1 221 ? -21.509 -96.705 55.016 1.00 28.65 232 GLU E N 1
ATOM 11084 C CA . GLU E 1 221 ? -21.766 -96.624 53.582 1.00 28.55 232 GLU E CA 1
ATOM 11085 C C . GLU E 1 221 ? -20.665 -97.319 52.788 1.00 30.52 232 GLU E C 1
ATOM 11086 O O . GLU E 1 221 ? -19.476 -97.131 53.063 1.00 28.88 232 GLU E O 1
ATOM 11092 N N . PHE E 1 222 ? -21.067 -98.105 51.787 1.00 26.77 233 PHE E N 1
ATOM 11093 C CA . PHE E 1 222 ? -20.124 -98.750 50.879 1.00 28.82 233 PHE E CA 1
ATOM 11094 C C . PHE E 1 222 ? -20.596 -98.593 49.438 1.00 28.72 233 PHE E C 1
ATOM 11095 O O . PHE E 1 222 ? -21.800 -98.524 49.173 1.00 29.29 233 PHE E O 1
ATOM 11103 N N . VAL E 1 223 ? -19.641 -98.547 48.504 1.00 25.29 234 VAL E N 1
ATOM 11104 C CA . VAL E 1 223 ? -19.930 -98.544 47.069 1.00 26.73 234 VAL E CA 1
ATOM 11105 C C . VAL E 1 223 ? -19.448 -99.869 46.477 1.00 23.10 234 VAL E C 1
ATOM 11106 O O . VAL E 1 223 ? -18.330 -100.321 46.763 1.00 23.98 234 VAL E O 1
ATOM 11110 N N . MET E 1 224 ? -20.300 -100.504 45.674 1.00 25.48 235 MET E N 1
ATOM 11111 C CA . MET E 1 224 ? -19.992 -101.812 45.103 1.00 25.54 235 MET E CA 1
ATOM 11112 C C . MET E 1 224 ? -20.377 -101.809 43.631 1.00 24.71 235 MET E C 1
ATOM 11113 O O . MET E 1 224 ? -21.560 -101.677 43.300 1.00 24.95 235 MET E O 1
ATOM 11118 N N . VAL E 1 225 ? -19.387 -101.952 42.751 1.00 28.78 236 VAL E N 1
ATOM 11119 C CA . VAL E 1 225 ? -19.622 -102.088 41.313 1.00 24.31 236 VAL E CA 1
ATOM 11120 C C . VAL E 1 225 ? -19.477 -103.567 40.956 1.00 23.41 236 VAL E C 1
ATOM 11121 O O . VAL E 1 225 ? -18.409 -104.155 41.157 1.00 24.31 236 VAL E O 1
ATOM 11125 N N . MET E 1 226 ? -20.553 -104.181 40.465 1.00 23.50 237 MET E N 1
ATOM 11126 C CA . MET E 1 226 ? -20.484 -105.556 39.980 1.00 22.61 237 MET E CA 1
ATOM 11127 C C . MET E 1 226 ? -19.932 -105.547 38.557 1.00 22.81 237 MET E C 1
ATOM 11128 O O . MET E 1 226 ? -20.522 -104.925 37.666 1.00 24.05 237 MET E O 1
ATOM 11133 N N . ASN E 1 227 ? -18.801 -106.213 38.340 1.00 24.96 238 ASN E N 1
ATOM 11134 C CA . ASN E 1 227 ? -18.191 -106.197 37.017 1.00 23.80 238 ASN E CA 1
ATOM 11135 C C . ASN E 1 227 ? -17.672 -107.586 36.673 1.00 26.20 238 ASN E C 1
ATOM 11136 O O . ASN E 1 227 ? -17.788 -108.541 37.458 1.00 21.74 238 ASN E O 1
ATOM 11141 N N . GLY E 1 228 ? -17.130 -107.692 35.456 1.00 30.13 239 GLY E N 1
ATOM 11142 C CA . GLY E 1 228 ? -16.631 -108.951 34.942 1.00 21.29 239 GLY E CA 1
ATOM 11143 C C . GLY E 1 228 ? -15.602 -108.707 33.868 1.00 23.56 239 GLY E C 1
ATOM 11144 O O . GLY E 1 228 ? -15.558 -107.634 33.262 1.00 22.70 239 GLY E O 1
ATOM 11145 N N . PHE E 1 229 ? -14.778 -109.735 33.618 1.00 22.65 240 PHE E N 1
ATOM 11146 C CA . PHE E 1 229 ? -13.671 -109.616 32.682 1.00 24.49 240 PHE E CA 1
ATOM 11147 C C . PHE E 1 229 ? -13.582 -110.832 31.777 1.00 24.27 240 PHE E C 1
ATOM 11148 O O . PHE E 1 229 ? -13.562 -111.977 32.242 1.00 24.59 240 PHE E O 1
ATOM 11156 N N . ASP E 1 230 ? -13.520 -110.546 30.485 1.00 26.31 241 ASP E N 1
ATOM 11157 C CA . ASP E 1 230 ? -13.378 -111.519 29.404 1.00 29.00 241 ASP E CA 1
ATOM 11158 C C . ASP E 1 230 ? -11.899 -111.517 29.035 1.00 26.89 241 ASP E C 1
ATOM 11159 O O . ASP E 1 230 ? -11.434 -110.706 28.242 1.00 26.36 241 ASP E O 1
ATOM 11164 N N . THR E 1 231 ? -11.148 -112.426 29.648 1.00 31.22 242 THR E N 1
ATOM 11165 C CA . THR E 1 231 ? -9.700 -112.361 29.537 1.00 35.29 242 THR E CA 1
ATOM 11166 C C . THR E 1 231 ? -9.221 -112.830 28.170 1.00 37.30 242 THR E C 1
ATOM 11167 O O . THR E 1 231 ? -8.208 -112.329 27.667 1.00 43.01 242 THR E O 1
ATOM 11171 N N . ASN E 1 232 ? -9.957 -113.729 27.524 1.00 34.73 243 ASN E N 1
ATOM 11172 C CA . ASN E 1 232 ? -9.573 -114.182 26.194 1.00 37.57 243 ASN E CA 1
ATOM 11173 C C . ASN E 1 232 ? -10.303 -113.428 25.089 1.00 41.49 243 ASN E C 1
ATOM 11174 O O . ASN E 1 232 ? -10.169 -113.789 23.914 1.00 43.56 243 ASN E O 1
ATOM 11179 N N . PHE E 1 233 ? -11.046 -112.376 25.450 1.00 35.54 244 PHE E N 1
ATOM 11180 C CA . PHE E 1 233 ? -11.710 -111.463 24.517 1.00 37.46 244 PHE E CA 1
ATOM 11181 C C . PHE E 1 233 ? -12.541 -112.213 23.465 1.00 42.03 244 PHE E C 1
ATOM 11182 O O . PHE E 1 233 ? -12.465 -111.946 22.264 1.00 43.43 244 PHE E O 1
ATOM 11190 N N . ASP E 1 234 ? -13.364 -113.160 23.939 1.00 40.08 245 ASP E N 1
ATOM 11191 C CA . ASP E 1 234 ? -14.368 -113.841 23.119 1.00 41.76 245 ASP E CA 1
ATOM 11192 C C . ASP E 1 234 ? -15.799 -113.469 23.525 1.00 40.33 245 ASP E C 1
ATOM 11193 O O . ASP E 1 234 ? -16.733 -114.246 23.299 1.00 35.24 245 ASP E O 1
ATOM 11198 N N . GLU E 1 235 ? -15.973 -112.300 24.151 1.00 33.48 246 GLU E N 1
ATOM 11199 C CA . GLU E 1 235 ? -17.276 -111.782 24.588 1.00 36.03 246 GLU E CA 1
ATOM 11200 C C . GLU E 1 235 ? -17.962 -112.688 25.618 1.00 35.60 246 GLU E C 1
ATOM 11201 O O . GLU E 1 235 ? -19.194 -112.783 25.654 1.00 29.33 246 GLU E O 1
ATOM 11207 N N . GLU E 1 236 ? -17.176 -113.333 26.486 1.00 31.56 247 GLU E N 1
ATOM 11208 C CA . GLU E 1 236 ? -17.699 -114.169 27.563 1.00 31.96 247 GLU E CA 1
ATOM 11209 C C . GLU E 1 236 ? -16.821 -113.974 28.790 1.00 33.36 247 GLU E C 1
ATOM 11210 O O . GLU E 1 236 ? -15.609 -114.199 28.727 1.00 32.05 247 GLU E O 1
ATOM 11216 N N . ASN E 1 237 ? -17.418 -113.542 29.902 1.00 25.21 248 ASN E N 1
ATOM 11217 C CA . ASN E 1 237 ? -16.627 -113.259 31.095 1.00 23.74 248 ASN E CA 1
ATOM 11218 C C . ASN E 1 237 ? -16.042 -114.552 31.662 1.00 24.33 248 ASN E C 1
ATOM 11219 O O . ASN E 1 237 ? -16.737 -115.569 31.748 1.00 28.64 248 ASN E O 1
ATOM 11224 N N . GLU E 1 238 ? -14.755 -114.518 32.023 1.00 24.93 249 GLU E N 1
ATOM 11225 C CA . GLU E 1 238 ? -14.107 -115.598 32.760 1.00 24.43 249 GLU E CA 1
ATOM 11226 C C . GLU E 1 238 ? -14.025 -115.322 34.249 1.00 26.17 249 GLU E C 1
ATOM 11227 O O . GLU E 1 238 ? -13.903 -116.263 35.036 1.00 22.93 249 GLU E O 1
ATOM 11233 N N . VAL E 1 239 ? -14.045 -114.049 34.634 1.00 22.62 250 VAL E N 1
ATOM 11234 C CA . VAL E 1 239 ? -13.862 -113.602 36.009 1.00 23.60 250 VAL E CA 1
ATOM 11235 C C . VAL E 1 239 ? -14.996 -112.633 36.324 1.00 23.39 250 VAL E C 1
ATOM 11236 O O . VAL E 1 239 ? -15.309 -111.753 35.509 1.00 22.78 250 VAL E O 1
ATOM 11240 N N . TYR E 1 240 ? -15.638 -112.823 37.475 1.00 22.01 251 TYR E N 1
ATOM 11241 C CA . TYR E 1 240 ? -16.639 -111.901 37.992 1.00 20.88 251 TYR E CA 1
ATOM 11242 C C . TYR E 1 240 ? -16.171 -111.374 39.341 1.00 24.84 251 TYR E C 1
ATOM 11243 O O . TYR E 1 240 ? -15.310 -111.969 39.998 1.00 23.98 251 TYR E O 1
ATOM 11252 N N . ALA E 1 241 ? -16.694 -110.214 39.732 1.00 25.04 252 ALA E N 1
ATOM 11253 C CA . ALA E 1 241 ? -16.302 -109.648 41.012 1.00 22.58 252 ALA E CA 1
ATOM 11254 C C . ALA E 1 241 ? -17.281 -108.566 41.418 1.00 25.49 252 ALA E C 1
ATOM 11255 O O . ALA E 1 241 ? -18.142 -108.147 40.639 1.00 26.86 252 ALA E O 1
ATOM 11257 N N . VAL E 1 242 ? -17.135 -108.128 42.667 1.00 24.32 253 VAL E N 1
ATOM 11258 C CA A VAL E 1 242 ? -17.567 -106.806 43.108 0.35 25.54 253 VAL E CA 1
ATOM 11259 C CA B VAL E 1 242 ? -17.570 -106.808 43.097 0.65 25.52 253 VAL E CA 1
ATOM 11260 C C . VAL E 1 242 ? -16.306 -105.995 43.348 1.00 24.56 253 VAL E C 1
ATOM 11261 O O . VAL E 1 242 ? -15.423 -106.419 44.102 1.00 25.95 253 VAL E O 1
ATOM 11268 N N . ASN E 1 243 ? -16.201 -104.849 42.682 1.00 24.09 254 ASN E N 1
ATOM 11269 C CA . ASN E 1 243 ? -15.016 -104.003 42.778 1.00 22.26 254 ASN E CA 1
ATOM 11270 C C . ASN E 1 243 ? -13.762 -104.731 42.281 1.00 25.25 254 ASN E C 1
ATOM 11271 O O . ASN E 1 243 ? -12.715 -104.723 42.931 1.00 25.67 254 ASN E O 1
ATOM 11276 N N . THR E 1 244 ? -13.906 -105.414 41.144 1.00 21.13 255 THR E N 1
ATOM 11277 C CA . THR E 1 244 ? -12.819 -105.793 40.235 1.00 22.22 255 THR E CA 1
ATOM 11278 C C . THR E 1 244 ? -12.058 -107.050 40.650 1.00 27.78 255 THR E C 1
ATOM 11279 O O . THR E 1 244 ? -11.815 -107.921 39.803 1.00 22.79 255 THR E O 1
ATOM 11283 N N . VAL E 1 245 ? -11.685 -107.168 41.925 1.00 20.11 256 VAL E N 1
ATOM 11284 C CA . VAL E 1 245 ? -10.800 -108.240 42.383 1.00 28.14 256 VAL E CA 1
ATOM 11285 C C . VAL E 1 245 ? -11.656 -109.423 42.820 1.00 26.14 256 VAL E C 1
ATOM 11286 O O . VAL E 1 245 ? -12.396 -109.338 43.802 1.00 23.78 256 VAL E O 1
ATOM 11290 N N . ALA E 1 246 ? -11.560 -110.527 42.076 1.00 25.81 257 ALA E N 1
ATOM 11291 C CA . ALA E 1 246 ? -12.331 -111.724 42.388 1.00 27.05 257 ALA E CA 1
ATOM 11292 C C . ALA E 1 246 ? -12.097 -112.142 43.835 1.00 23.66 257 ALA E C 1
ATOM 11293 O O . ALA E 1 246 ? -10.962 -112.153 44.312 1.00 24.74 257 ALA E O 1
ATOM 11295 N N . HIS E 1 247 ? -13.190 -112.432 44.543 1.00 25.15 258 HIS E N 1
ATOM 11296 C CA . HIS E 1 247 ? -13.177 -112.961 45.909 1.00 26.27 258 HIS E CA 1
ATOM 11297 C C . HIS E 1 247 ? -12.467 -112.049 46.913 1.00 26.16 258 HIS E C 1
ATOM 11298 O O . HIS E 1 247 ? -12.054 -112.520 47.978 1.00 26.65 258 HIS E O 1
ATOM 11305 N N . ALA E 1 248 ? -12.297 -110.756 46.606 1.00 25.65 259 ALA E N 1
ATOM 11306 C CA . ALA E 1 248 ? -11.521 -109.885 47.492 1.00 25.23 259 ALA E CA 1
ATOM 11307 C C . ALA E 1 248 ? -12.089 -109.863 48.907 1.00 26.98 259 ALA E C 1
ATOM 11308 O O . ALA E 1 248 ? -11.336 -109.769 49.883 1.00 25.11 259 ALA E O 1
ATOM 11310 N N . TYR E 1 249 ? -13.411 -109.925 49.041 1.00 23.81 260 TYR E N 1
ATOM 11311 C CA . TYR E 1 249 ? -14.041 -109.835 50.352 1.00 24.86 260 TYR E CA 1
ATOM 11312 C C . TYR E 1 249 ? -14.277 -111.197 50.984 1.00 26.76 260 TYR E C 1
ATOM 11313 O O . TYR E 1 249 ? -14.926 -111.275 52.034 1.00 27.08 260 TYR E O 1
ATOM 11322 N N . MET E 1 250 ? -13.781 -112.277 50.361 1.00 24.18 261 MET E N 1
ATOM 11323 C CA . MET E 1 250 ? -13.613 -113.549 51.053 1.00 25.42 261 MET E CA 1
ATOM 11324 C C . MET E 1 250 ? -12.231 -113.638 51.689 1.00 29.28 261 MET E C 1
ATOM 11325 O O . MET E 1 250 ? -12.085 -114.152 52.806 1.00 28.25 261 MET E O 1
ATOM 11330 N N . LYS E 1 251 ? -11.216 -113.145 50.973 1.00 27.76 262 LYS E N 1
ATOM 11331 C CA . LYS E 1 251 ? -9.874 -113.051 51.533 1.00 30.74 262 LYS E CA 1
ATOM 11332 C C . LYS E 1 251 ? -9.858 -112.106 52.723 1.00 28.60 262 LYS E C 1
ATOM 11333 O O . LYS E 1 251 ? -9.224 -112.397 53.745 1.00 30.58 262 LYS E O 1
ATOM 11339 N N . ARG E 1 252 ? -10.580 -110.991 52.623 1.00 26.93 263 ARG E N 1
ATOM 11340 C CA . ARG E 1 252 ? -10.620 -109.978 53.679 1.00 34.00 263 ARG E CA 1
ATOM 11341 C C . ARG E 1 252 ? -12.050 -109.451 53.837 1.00 34.63 263 ARG E C 1
ATOM 11342 O O . ARG E 1 252 ? -12.473 -108.541 53.104 1.00 28.11 263 ARG E O 1
ATOM 11350 N N . PRO E 1 253 ? -12.813 -109.992 54.787 1.00 28.99 264 PRO E N 1
ATOM 11351 C CA . PRO E 1 253 ? -14.228 -109.619 54.896 1.00 26.09 264 PRO E CA 1
ATOM 11352 C C . PRO E 1 253 ? -14.393 -108.165 55.304 1.00 28.32 264 PRO E C 1
ATOM 11353 O O . PRO E 1 253 ? -13.496 -107.550 55.881 1.00 27.60 264 PRO E O 1
ATOM 11357 N N . ILE E 1 254 ? -15.566 -107.618 54.991 1.00 28.97 265 ILE E N 1
ATOM 11358 C CA . ILE E 1 254 ? -15.883 -106.221 55.265 1.00 23.22 265 ILE E CA 1
ATOM 11359 C C . ILE E 1 254 ? -16.422 -106.111 56.684 1.00 31.34 265 ILE E C 1
ATOM 11360 O O . ILE E 1 254 ? -17.499 -106.647 56.987 1.00 28.12 265 ILE E O 1
ATOM 11365 N N . ARG E 1 255 ? -15.684 -105.401 57.545 1.00 28.78 266 ARG E N 1
ATOM 11366 C CA . ARG E 1 255 ? -16.051 -105.290 58.951 1.00 31.08 266 ARG E CA 1
ATOM 11367 C C . ARG E 1 255 ? -17.276 -104.397 59.107 1.00 29.87 266 ARG E C 1
ATOM 11368 O O . ARG E 1 255 ? -17.315 -103.283 58.577 1.00 33.36 266 ARG E O 1
ATOM 11376 N N . ILE E 1 256 ? -18.280 -104.898 59.829 1.00 26.10 267 ILE E N 1
ATOM 11377 C CA . ILE E 1 256 ? -19.551 -104.214 60.052 1.00 28.24 267 ILE E CA 1
ATOM 11378 C C . ILE E 1 256 ? -19.779 -104.153 61.559 1.00 34.44 267 ILE E C 1
ATOM 11379 O O . ILE E 1 256 ? -19.861 -105.198 62.214 1.00 33.81 267 ILE E O 1
ATOM 11384 N N . GLU E 1 257 ? -19.894 -102.947 62.105 1.00 30.96 268 GLU E N 1
ATOM 11385 C CA . GLU E 1 257 ? -20.336 -102.807 63.488 1.00 37.76 268 GLU E CA 1
ATOM 11386 C C . GLU E 1 257 ? -21.840 -103.055 63.600 1.00 39.01 268 GLU E C 1
ATOM 11387 O O . GLU E 1 257 ? -22.646 -102.463 62.875 1.00 33.67 268 GLU E O 1
ATOM 11393 N N . ARG E 1 258 ? -22.195 -103.948 64.519 1.00 34.94 269 ARG E N 1
ATOM 11394 C CA . ARG E 1 258 ? -23.567 -104.404 64.718 1.00 39.20 269 ARG E CA 1
ATOM 11395 C C . ARG E 1 258 ? -24.568 -103.256 64.867 1.00 43.82 269 ARG E C 1
ATOM 11396 O O . ARG E 1 258 ? -25.664 -103.294 64.295 1.00 43.19 269 ARG E O 1
ATOM 11404 N N . ASP E 1 259 ? -24.228 -102.247 65.669 1.00 41.35 270 ASP E N 1
ATOM 11405 C CA . ASP E 1 259 ? -25.191 -101.258 66.148 1.00 42.83 270 ASP E CA 1
ATOM 11406 C C . ASP E 1 259 ? -25.391 -100.073 65.202 1.00 45.87 270 ASP E C 1
ATOM 11407 O O . ASP E 1 259 ? -26.029 -99.088 65.592 1.00 49.08 270 ASP E O 1
ATOM 11412 N N . ARG E 1 260 ? -24.843 -100.121 63.992 1.00 38.78 271 ARG E N 1
ATOM 11413 C CA . ARG E 1 260 ? -25.009 -99.034 63.044 1.00 36.01 271 ARG E CA 1
ATOM 11414 C C . ARG E 1 260 ? -25.511 -99.599 61.724 1.00 37.30 271 ARG E C 1
ATOM 11415 O O . ARG E 1 260 ? -24.995 -100.622 61.262 1.00 35.12 271 ARG E O 1
ATOM 11423 N N . PRO E 1 261 ? -26.488 -98.952 61.084 1.00 34.87 272 PRO E N 1
ATOM 11424 C CA . PRO E 1 261 ? -27.047 -99.488 59.837 1.00 30.48 272 PRO E CA 1
ATOM 11425 C C . PRO E 1 261 ? -26.029 -99.448 58.703 1.00 30.75 272 PRO E C 1
ATOM 11426 O O . PRO E 1 261 ? -24.964 -98.847 58.802 1.00 31.24 272 PRO E O 1
ATOM 11430 N N . VAL E 1 262 ? -26.377 -100.114 57.602 1.00 31.01 273 VAL E N 1
ATOM 11431 C CA . VAL E 1 262 ? -25.470 -100.293 56.470 1.00 30.52 273 VAL E CA 1
ATOM 11432 C C . VAL E 1 262 ? -26.177 -99.839 55.201 1.00 28.90 273 VAL E C 1
ATOM 11433 O O . VAL E 1 262 ? -27.340 -100.190 54.979 1.00 28.35 273 VAL E O 1
ATOM 11437 N N . ARG E 1 263 ? -25.471 -99.080 54.362 1.00 28.42 274 ARG E N 1
ATOM 11438 C CA . ARG E 1 263 ? -25.991 -98.637 53.071 1.00 29.88 274 ARG E CA 1
ATOM 11439 C C . ARG E 1 263 ? -24.999 -99.002 51.975 1.00 27.71 274 ARG E C 1
ATOM 11440 O O . ARG E 1 263 ? -23.814 -98.673 52.079 1.00 30.69 274 ARG E O 1
ATOM 11448 N N . ILE E 1 264 ? -25.481 -99.656 50.922 1.00 28.62 275 ILE E N 1
ATOM 11449 C CA . ILE E 1 264 ? -24.650 -100.019 49.776 1.00 22.86 275 ILE E CA 1
ATOM 11450 C C . ILE E 1 264 ? -25.170 -99.295 48.544 1.00 27.89 275 ILE E C 1
ATOM 11451 O O . ILE E 1 264 ? -26.368 -99.358 48.236 1.00 27.38 275 ILE E O 1
ATOM 11456 N N . TYR E 1 265 ? -24.271 -98.598 47.852 1.00 28.09 276 TYR E N 1
ATOM 11457 C CA . TYR E 1 265 ? -24.529 -98.068 46.517 1.00 24.65 276 TYR E CA 1
ATOM 11458 C C . TYR E 1 265 ? -24.077 -99.143 45.531 1.00 28.22 276 TYR E C 1
ATOM 11459 O O . TYR E 1 265 ? -22.879 -99.356 45.333 1.00 27.48 276 TYR E O 1
ATOM 11468 N N . LEU E 1 266 ? -25.031 -99.841 44.926 1.00 25.01 277 LEU E N 1
ATOM 11469 C CA . LEU E 1 266 ? -24.748 -101.022 44.111 1.00 25.70 277 LEU E CA 1
ATOM 11470 C C . LEU E 1 266 ? -25.037 -100.717 42.646 1.00 24.36 277 LEU E C 1
ATOM 11471 O O . LEU E 1 266 ? -26.162 -100.340 42.308 1.00 26.92 277 LEU E O 1
ATOM 11476 N N . ILE E 1 267 ? -24.025 -100.904 41.782 1.00 27.23 278 ILE E N 1
ATOM 11477 C CA . ILE E 1 267 ? -24.096 -100.597 40.354 1.00 22.79 278 ILE E CA 1
ATOM 11478 C C . ILE E 1 267 ? -23.732 -101.836 39.536 1.00 25.04 278 ILE E C 1
ATOM 11479 O O . ILE E 1 267 ? -22.752 -102.523 39.843 1.00 21.51 278 ILE E O 1
ATOM 11484 N N . ASN E 1 268 ? -24.494 -102.109 38.469 1.00 23.75 279 ASN E N 1
ATOM 11485 C CA . ASN E 1 268 ? -24.154 -103.199 37.547 1.00 23.33 279 ASN E CA 1
ATOM 11486 C C . ASN E 1 268 ? -23.426 -102.626 36.336 1.00 24.96 279 ASN E C 1
ATOM 11487 O O . ASN E 1 268 ? -24.030 -101.918 35.521 1.00 22.39 279 ASN E O 1
ATOM 11492 N N . ALA E 1 269 ? -22.130 -102.945 36.218 1.00 24.29 280 ALA E N 1
ATOM 11493 C CA . ALA E 1 269 ? -21.333 -102.611 35.040 1.00 23.84 280 ALA E CA 1
ATOM 11494 C C . ALA E 1 269 ? -20.928 -103.845 34.243 1.00 20.62 280 ALA E C 1
ATOM 11495 O O . ALA E 1 269 ? -20.084 -103.744 33.351 1.00 27.84 280 ALA E O 1
ATOM 11497 N N . THR E 1 270 ? -21.545 -104.990 34.507 1.00 21.82 281 THR E N 1
ATOM 11498 C CA . THR E 1 270 ? -21.121 -106.234 33.885 1.00 21.98 281 THR E CA 1
ATOM 11499 C C . THR E 1 270 ? -21.570 -106.267 32.425 1.00 27.06 281 THR E C 1
ATOM 11500 O O . THR E 1 270 ? -22.740 -106.034 32.121 1.00 27.83 281 THR E O 1
ATOM 11504 N N . GLU E 1 271 ? -20.625 -106.526 31.526 1.00 23.14 282 GLU E N 1
ATOM 11505 C CA . GLU E 1 271 ? -20.866 -106.606 30.099 1.00 26.40 282 GLU E CA 1
ATOM 11506 C C . GLU E 1 271 ? -21.231 -108.050 29.712 1.00 22.58 282 GLU E C 1
ATOM 11507 O O . GLU E 1 271 ? -21.014 -108.995 30.475 1.00 22.93 282 GLU E O 1
ATOM 11513 N N . PHE E 1 272 ? -21.827 -108.197 28.528 1.00 21.30 283 PHE E N 1
ATOM 11514 C CA . PHE E 1 272 ? -22.151 -109.479 27.881 1.00 26.66 283 PHE E CA 1
ATOM 11515 C C . PHE E 1 272 ? -23.313 -110.236 28.522 1.00 26.99 283 PHE E C 1
ATOM 11516 O O . PHE E 1 272 ? -24.262 -110.609 27.818 1.00 27.17 283 PHE E O 1
ATOM 11524 N N . ASP E 1 273 ? -23.252 -110.478 29.839 1.00 24.13 284 ASP E N 1
ATOM 11525 C CA . ASP E 1 273 ? -24.342 -111.159 30.531 1.00 25.58 284 ASP E CA 1
ATOM 11526 C C . ASP E 1 273 ? -25.530 -110.212 30.710 1.00 26.60 284 ASP E C 1
ATOM 11527 O O . ASP E 1 273 ? -25.345 -109.031 31.010 1.00 25.52 284 ASP E O 1
ATOM 11532 N N . PRO E 1 274 ? -26.759 -110.706 30.546 1.00 23.87 285 PRO E N 1
ATOM 11533 C CA . PRO E 1 274 ? -27.900 -109.783 30.599 1.00 26.59 285 PRO E CA 1
ATOM 11534 C C . PRO E 1 274 ? -28.163 -109.222 31.984 1.00 24.18 285 PRO E C 1
ATOM 11535 O O . PRO E 1 274 ? -28.541 -108.051 32.088 1.00 24.55 285 PRO E O 1
ATOM 11539 N N . ILE E 1 275 ? -27.966 -109.991 33.059 1.00 21.61 286 ILE E N 1
ATOM 11540 C CA . ILE E 1 275 ? -28.244 -109.473 34.395 1.00 21.04 286 ILE E CA 1
ATOM 11541 C C . ILE E 1 275 ? -27.172 -109.910 35.383 1.00 20.44 286 ILE E C 1
ATOM 11542 O O . ILE E 1 275 ? -26.434 -110.881 35.175 1.00 22.18 286 ILE E O 1
ATOM 11547 N N . ASN E 1 276 ? -27.114 -109.175 36.482 1.00 24.58 287 ASN E N 1
ATOM 11548 C CA . ASN E 1 276 ? -26.361 -109.555 37.665 1.00 26.31 287 ASN E CA 1
ATOM 11549 C C . ASN E 1 276 ? -27.284 -109.384 38.867 1.00 24.66 287 ASN E C 1
ATOM 11550 O O . ASN E 1 276 ? -28.379 -108.832 38.751 1.00 22.92 287 ASN E O 1
ATOM 11555 N N . SER E 1 277 ? -26.862 -109.878 40.025 1.00 25.03 288 SER E N 1
ATOM 11556 C CA . SER E 1 277 ? -27.765 -109.907 41.171 1.00 24.16 288 SER E CA 1
ATOM 11557 C C . SER E 1 277 ? -26.977 -109.815 42.467 1.00 26.75 288 SER E C 1
ATOM 11558 O O . SER E 1 277 ? -25.751 -109.957 42.491 1.00 20.93 288 SER E O 1
ATOM 11561 N N . PHE E 1 278 ? -27.719 -109.612 43.560 1.00 25.31 289 PHE E N 1
ATOM 11562 C CA . PHE E 1 278 ? -27.159 -109.460 44.899 1.00 25.28 289 PHE E CA 1
ATOM 11563 C C . PHE E 1 278 ? -28.069 -110.206 45.864 1.00 23.20 289 PHE E C 1
ATOM 11564 O O . PHE E 1 278 ? -29.265 -109.900 45.950 1.00 25.32 289 PHE E O 1
ATOM 11572 N N . HIS E 1 279 ? -27.517 -111.191 46.560 1.00 23.29 290 HIS E N 1
ATOM 11573 C CA . HIS E 1 279 ? -28.229 -111.918 47.602 1.00 24.81 290 HIS E CA 1
ATOM 11574 C C . HIS E 1 279 ? -27.517 -111.699 48.933 1.00 25.92 290 HIS E C 1
ATOM 11575 O O . HIS E 1 279 ? -26.313 -111.934 49.041 1.00 25.87 290 HIS E O 1
ATOM 11582 N N . LEU E 1 280 ? -28.258 -111.250 49.941 1.00 27.88 291 LEU E N 1
ATOM 11583 C CA . LEU E 1 280 ? -27.731 -111.069 51.295 1.00 26.39 291 LEU E CA 1
ATOM 11584 C C . LEU E 1 280 ? -28.132 -112.270 52.152 1.00 28.86 291 LEU E C 1
ATOM 11585 O O . LEU E 1 280 ? -29.327 -112.568 52.285 1.00 27.99 291 LEU E O 1
ATOM 11590 N N . HIS E 1 281 ? -27.140 -112.963 52.720 1.00 21.90 292 HIS E N 1
ATOM 11591 C CA . HIS E 1 281 ? -27.420 -114.127 53.555 1.00 28.46 292 HIS E CA 1
ATOM 11592 C C . HIS E 1 281 ? -27.935 -113.713 54.922 1.00 26.65 292 HIS E C 1
ATOM 11593 O O . HIS E 1 281 ? -27.433 -112.761 55.523 1.00 25.56 292 HIS E O 1
ATOM 11600 N N . ALA E 1 282 ? -28.951 -114.437 55.398 1.00 25.36 293 ALA E N 1
ATOM 11601 C CA . ALA E 1 282 ? -29.410 -114.427 56.785 1.00 25.05 293 ALA E CA 1
ATOM 11602 C C . ALA E 1 282 ? -30.124 -113.135 57.174 1.00 32.52 293 ALA E C 1
ATOM 11603 O O . ALA E 1 282 ? -30.430 -112.937 58.355 1.00 28.53 293 ALA E O 1
ATOM 11605 N N . ASN E 1 283 ? -30.432 -112.266 56.212 1.00 29.76 294 ASN E N 1
ATOM 11606 C CA . ASN E 1 283 ? -30.972 -110.951 56.518 1.00 26.00 294 ASN E CA 1
ATOM 11607 C C . ASN E 1 283 ? -31.694 -110.429 55.283 1.00 32.62 294 ASN E C 1
ATOM 11608 O O . ASN E 1 283 ? -31.585 -110.988 54.186 1.00 31.22 294 ASN E O 1
ATOM 11613 N N . PHE E 1 284 ? -32.452 -109.356 55.481 1.00 29.23 295 PHE E N 1
ATOM 11614 C CA . PHE E 1 284 ? -33.226 -108.723 54.428 1.00 27.45 295 PHE E CA 1
ATOM 11615 C C . PHE E 1 284 ? -32.887 -107.241 54.390 1.00 29.45 295 PHE E C 1
ATOM 11616 O O . PHE E 1 284 ? -32.459 -106.662 55.393 1.00 30.19 295 PHE E O 1
ATOM 11624 N N . PHE E 1 285 ? -33.058 -106.629 53.220 1.00 27.36 296 PHE E N 1
ATOM 11625 C CA . PHE E 1 285 ? -32.767 -105.213 53.046 1.00 27.02 296 PHE E CA 1
ATOM 11626 C C . PHE E 1 285 ? -33.941 -104.524 52.355 1.00 28.36 296 PHE E C 1
ATOM 11627 O O . PHE E 1 285 ? -34.850 -105.171 51.827 1.00 28.05 296 PHE E O 1
ATOM 11635 N N . ASP E 1 286 ? -33.920 -103.194 52.380 1.00 25.88 297 ASP E N 1
ATOM 11636 C CA . ASP E 1 286 ? -34.790 -102.383 51.544 1.00 24.74 297 ASP E CA 1
ATOM 11637 C C . ASP E 1 286 ? -33.999 -101.907 50.330 1.00 26.87 297 ASP E C 1
ATOM 11638 O O . ASP E 1 286 ? -32.797 -101.639 50.416 1.00 27.54 297 ASP E O 1
ATOM 11643 N N . TYR E 1 287 ? -34.681 -101.817 49.194 1.00 23.94 298 TYR E N 1
ATOM 11644 C CA . TYR E 1 287 ? -34.048 -101.493 47.920 1.00 25.45 298 TYR E CA 1
ATOM 11645 C C . TYR E 1 287 ? -34.648 -100.220 47.342 1.00 25.10 298 TYR E C 1
ATOM 11646 O O . TYR E 1 287 ? -35.874 -100.079 47.287 1.00 30.42 298 TYR E O 1
ATOM 11655 N N . TYR E 1 288 ? -33.782 -99.322 46.887 1.00 22.25 299 TYR E N 1
ATOM 11656 C CA . TYR E 1 288 ? -34.142 -98.024 46.322 1.00 25.39 299 TYR E CA 1
ATOM 11657 C C . TYR E 1 288 ? -33.639 -97.974 44.879 1.00 28.13 299 TYR E C 1
ATOM 11658 O O . TYR E 1 288 ? -32.467 -97.655 44.640 1.00 23.89 299 TYR E O 1
ATOM 11667 N N . ASP E 1 289 ? -34.519 -98.260 43.921 1.00 26.09 300 ASP E N 1
ATOM 11668 C CA . ASP E 1 289 ? -34.105 -98.373 42.522 1.00 28.13 300 ASP E CA 1
ATOM 11669 C C . ASP E 1 289 ? -33.578 -97.032 42.015 1.00 28.70 300 ASP E C 1
ATOM 11670 O O . ASP E 1 289 ? -34.275 -96.019 42.102 1.00 25.16 300 ASP E O 1
ATOM 11675 N N . HIS E 1 290 ? -32.333 -97.025 41.507 1.00 25.60 301 HIS E N 1
ATOM 11676 C CA . HIS E 1 290 ? -31.636 -95.822 41.037 1.00 24.66 301 HIS E CA 1
ATOM 11677 C C . HIS E 1 290 ? -31.356 -94.842 42.179 1.00 22.67 301 HIS E C 1
ATOM 11678 O O . HIS E 1 290 ? -30.790 -93.768 41.949 1.00 25.16 301 HIS E O 1
ATOM 11685 N N . GLY E 1 291 ? -31.740 -95.205 43.408 1.00 27.44 302 GLY E N 1
ATOM 11686 C CA . GLY E 1 291 ? -31.633 -94.317 44.554 1.00 27.06 302 GLY E CA 1
ATOM 11687 C C . GLY E 1 291 ? -32.377 -92.996 44.421 1.00 28.36 302 GLY E C 1
ATOM 11688 O O . GLY E 1 291 ? -32.151 -92.067 45.210 1.00 27.67 302 GLY E O 1
ATOM 11689 N N . THR E 1 292 ? -33.275 -92.892 43.444 1.00 24.62 303 THR E N 1
ATOM 11690 C CA . THR E 1 292 ? -33.881 -91.607 43.118 1.00 26.83 303 THR E CA 1
ATOM 11691 C C . THR E 1 292 ? -35.126 -91.274 43.947 1.00 27.45 303 THR E C 1
ATOM 11692 O O . THR E 1 292 ? -35.701 -90.195 43.764 1.00 29.75 303 THR E O 1
ATOM 11696 N N . THR E 1 293 ? -35.560 -92.155 44.837 1.00 30.54 304 THR E N 1
ATOM 11697 C CA . THR E 1 293 ? -36.601 -91.836 45.804 1.00 30.01 304 THR E CA 1
ATOM 11698 C C . THR E 1 293 ? -36.020 -91.971 47.205 1.00 34.57 304 THR E C 1
ATOM 11699 O O . THR E 1 293 ? -35.061 -92.725 47.423 1.00 31.50 304 THR E O 1
ATOM 11703 N N . LEU E 1 294 ? -36.586 -91.216 48.154 1.00 34.93 305 LEU E N 1
ATOM 11704 C CA . LEU E 1 294 ? -36.158 -91.294 49.547 1.00 35.14 305 LEU E CA 1
ATOM 11705 C C . LEU E 1 294 ? -36.982 -92.282 50.364 1.00 34.09 305 LEU E C 1
ATOM 11706 O O . LEU E 1 294 ? -36.699 -92.467 51.552 1.00 34.45 305 LEU E O 1
ATOM 11711 N N . THR E 1 295 ? -37.986 -92.920 49.759 1.00 30.92 306 THR E N 1
ATOM 11712 C CA . THR E 1 295 ? -38.656 -94.074 50.330 1.00 35.94 306 THR E CA 1
ATOM 11713 C C . THR E 1 295 ? -38.371 -95.286 49.448 1.00 36.67 306 THR E C 1
ATOM 11714 O O . THR E 1 295 ? -38.181 -95.131 48.238 1.00 35.07 306 THR E O 1
ATOM 11718 N N . PRO E 1 296 ? -38.345 -96.494 50.020 1.00 33.10 307 PRO E N 1
ATOM 11719 C CA . PRO E 1 296 ? -37.901 -97.674 49.260 1.00 34.34 307 PRO E CA 1
ATOM 11720 C C . PRO E 1 296 ? -38.814 -98.022 48.092 1.00 35.18 307 PRO E C 1
ATOM 11721 O O . PRO E 1 296 ? -40.020 -97.772 48.113 1.00 32.95 307 PRO E O 1
ATOM 11725 N N . THR E 1 297 ? -38.211 -98.630 47.065 1.00 30.35 308 THR E N 1
ATOM 11726 C CA . THR E 1 297 ? -38.972 -99.238 45.974 1.00 31.75 308 THR E CA 1
ATOM 11727 C C . THR E 1 297 ? -39.502 -100.603 46.370 1.00 29.55 308 THR E C 1
ATOM 11728 O O . THR E 1 297 ? -40.625 -100.972 46.008 1.00 33.86 308 THR E O 1
ATOM 11732 N N . LEU E 1 298 ? -38.669 -101.382 47.054 1.00 30.60 309 LEU E N 1
ATOM 11733 C CA . LEU E 1 298 ? -38.982 -102.725 47.508 1.00 30.08 309 LEU E CA 1
ATOM 11734 C C . LEU E 1 298 ? -38.655 -102.808 48.988 1.00 35.44 309 LEU E C 1
ATOM 11735 O O . LEU E 1 298 ? -37.555 -102.425 49.407 1.00 30.06 309 LEU E O 1
ATOM 11740 N N . LYS E 1 299 ? -39.579 -103.350 49.766 1.00 28.42 310 LYS E N 1
ATOM 11741 C CA . LYS E 1 299 ? -39.395 -103.496 51.197 1.00 33.83 310 LYS E CA 1
ATOM 11742 C C . LYS E 1 299 ? -39.116 -104.957 51.508 1.00 29.48 310 LYS E C 1
ATOM 11743 O O . LYS E 1 299 ? -39.822 -105.837 51.011 1.00 29.22 310 LYS E O 1
ATOM 11749 N N . THR E 1 300 ? -38.089 -105.210 52.325 1.00 27.20 311 THR E N 1
ATOM 11750 C CA . THR E 1 300 ? -37.843 -106.526 52.918 1.00 24.94 311 THR E CA 1
ATOM 11751 C C . THR E 1 300 ? -37.623 -107.592 51.836 1.00 28.56 311 THR E C 1
ATOM 11752 O O . THR E 1 300 ? -38.435 -108.485 51.614 1.00 27.82 311 THR E O 1
ATOM 11756 N N . VAL E 1 301 ? -36.483 -107.469 51.155 1.00 29.02 312 VAL E N 1
ATOM 11757 C CA . VAL E 1 301 ? -36.090 -108.441 50.145 1.00 28.94 312 VAL E CA 1
ATOM 11758 C C . VAL E 1 301 ? -34.668 -108.900 50.452 1.00 27.16 312 VAL E C 1
ATOM 11759 O O . VAL E 1 301 ? -33.910 -108.224 51.152 1.00 27.73 312 VAL E O 1
ATOM 11763 N N . ASP E 1 302 ? -34.308 -110.092 49.955 1.00 28.41 313 ASP E N 1
ATOM 11764 C CA . ASP E 1 302 ? -32.939 -110.560 50.141 1.00 26.13 313 ASP E CA 1
ATOM 11765 C C . ASP E 1 302 ? -32.206 -110.857 48.834 1.00 26.73 313 ASP E C 1
ATOM 11766 O O . ASP E 1 302 ? -31.006 -111.139 48.882 1.00 26.51 313 ASP E O 1
ATOM 11771 N N . THR E 1 303 ? -32.884 -110.789 47.682 1.00 23.53 314 THR E N 1
ATOM 11772 C CA . THR E 1 303 ? -32.274 -111.029 46.373 1.00 25.97 314 THR E CA 1
ATOM 11773 C C . THR E 1 303 ? -32.880 -110.053 45.376 1.00 26.71 314 THR E C 1
ATOM 11774 O O . THR E 1 303 ? -34.103 -110.016 45.218 1.00 26.14 314 THR E O 1
ATOM 11778 N N . ILE E 1 304 ? -32.039 -109.270 44.701 1.00 23.32 315 ILE E N 1
ATOM 11779 C CA . ILE E 1 304 ? -32.482 -108.304 43.702 1.00 25.42 315 ILE E CA 1
ATOM 11780 C C . ILE E 1 304 ? -31.590 -108.462 42.474 1.00 27.57 315 ILE E C 1
ATOM 11781 O O . ILE E 1 304 ? -30.455 -108.932 42.562 1.00 26.51 315 ILE E O 1
ATOM 11786 N N . MET E 1 305 ? -32.113 -108.066 41.319 1.00 22.43 316 MET E N 1
ATOM 11787 C CA . MET E 1 305 ? -31.357 -108.162 40.077 1.00 23.23 316 MET E CA 1
ATOM 11788 C C . MET E 1 305 ? -31.376 -106.831 39.341 1.00 23.98 316 MET E C 1
ATOM 11789 O O . MET E 1 305 ? -32.285 -106.014 39.525 1.00 23.21 316 MET E O 1
ATOM 11794 N N . GLN E 1 306 ? -30.349 -106.629 38.505 1.00 24.18 317 GLN E N 1
ATOM 11795 C CA . GLN E 1 306 ? -30.145 -105.430 37.700 1.00 22.66 317 GLN E CA 1
ATOM 11796 C C . GLN E 1 306 ? -29.611 -105.850 36.344 1.00 25.09 317 GLN E C 1
ATOM 11797 O O . GLN E 1 306 ? -28.727 -106.707 36.277 1.00 25.11 317 GLN E O 1
ATOM 11803 N N . CYS E 1 307 ? -30.098 -105.217 35.269 1.00 23.96 318 CYS E N 1
ATOM 11804 C CA . CYS E 1 307 ? -29.338 -105.299 34.026 1.00 24.90 318 CYS E CA 1
ATOM 11805 C C . CYS E 1 307 ? -28.216 -104.259 34.059 1.00 24.05 318 CYS E C 1
ATOM 11806 O O . CYS E 1 307 ? -28.142 -103.423 34.962 1.00 21.88 318 CYS E O 1
ATOM 11809 N N . GLN E 1 308 ? -27.307 -104.325 33.079 1.00 24.16 319 GLN E N 1
ATOM 11810 C CA . GLN E 1 308 ? -26.230 -103.345 33.046 1.00 20.37 319 GLN E CA 1
ATOM 11811 C C . GLN E 1 308 ? -26.796 -101.930 32.961 1.00 20.40 319 GLN E C 1
ATOM 11812 O O . GLN E 1 308 ? -27.779 -101.680 32.264 1.00 23.90 319 GLN E O 1
ATOM 11818 N N . GLY E 1 309 ? -26.164 -100.997 33.682 1.00 22.10 320 GLY E N 1
ATOM 11819 C CA . GLY E 1 309 ? -26.622 -99.632 33.743 1.00 23.58 320 GLY E CA 1
ATOM 11820 C C . GLY E 1 309 ? -27.700 -99.388 34.776 1.00 28.26 320 GLY E C 1
ATOM 11821 O O . GLY E 1 309 ? -27.972 -98.227 35.116 1.00 24.31 320 GLY E O 1
ATOM 11822 N N . GLN E 1 310 ? -28.336 -100.443 35.270 1.00 23.25 321 GLN E N 1
ATOM 11823 C CA . GLN E 1 310 ? -29.173 -100.292 36.444 1.00 23.11 321 GLN E CA 1
ATOM 11824 C C . GLN E 1 310 ? -28.307 -100.311 37.703 1.00 27.60 321 GLN E C 1
ATOM 11825 O O . GLN E 1 310 ? -27.134 -100.712 37.690 1.00 23.68 321 GLN E O 1
ATOM 11831 N N . ARG E 1 311 ? -28.908 -99.870 38.805 1.00 24.46 322 ARG E N 1
ATOM 11832 C CA . ARG E 1 311 ? -28.168 -99.553 40.022 1.00 25.49 322 ARG E CA 1
ATOM 11833 C C . ARG E 1 311 ? -29.176 -99.071 41.054 1.00 25.12 322 ARG E C 1
ATOM 11834 O O . ARG E 1 311 ? -30.295 -98.679 40.704 1.00 25.12 322 ARG E O 1
ATOM 11842 N N . GLY E 1 312 ? -28.769 -99.094 42.317 1.00 24.47 323 GLY E N 1
ATOM 11843 C CA . GLY E 1 312 ? -29.656 -98.629 43.371 1.00 25.98 323 GLY E CA 1
ATOM 11844 C C . GLY E 1 312 ? -28.976 -98.681 44.722 1.00 28.54 323 GLY E C 1
ATOM 11845 O O . GLY E 1 312 ? -27.779 -98.953 44.832 1.00 29.60 323 GLY E O 1
ATOM 11846 N N . ILE E 1 313 ? -29.765 -98.420 45.760 1.00 28.35 324 ILE E N 1
ATOM 11847 C CA . ILE E 1 313 ? -29.257 -98.316 47.123 1.00 25.78 324 ILE E CA 1
ATOM 11848 C C . ILE E 1 313 ? -29.894 -99.419 47.959 1.00 24.10 324 ILE E C 1
ATOM 11849 O O . ILE E 1 313 ? -31.112 -99.616 47.904 1.00 25.48 324 ILE E O 1
ATOM 11854 N N . LEU E 1 314 ? -29.076 -100.141 48.726 1.00 26.26 325 LEU E N 1
ATOM 11855 C CA . LEU E 1 314 ? -29.563 -101.162 49.646 1.00 27.05 325 LEU E CA 1
ATOM 11856 C C . LEU E 1 314 ? -29.322 -100.694 51.073 1.00 28.05 325 LEU E C 1
ATOM 11857 O O . LEU E 1 314 ? -28.223 -100.236 51.401 1.00 27.74 325 LEU E O 1
ATOM 11862 N N . GLU E 1 315 ? -30.341 -100.825 51.922 1.00 31.09 326 GLU E N 1
ATOM 11863 C CA . GLU E 1 315 ? -30.223 -100.439 53.323 1.00 32.36 326 GLU E CA 1
ATOM 11864 C C . GLU E 1 315 ? -30.678 -101.592 54.205 1.00 25.59 326 GLU E C 1
ATOM 11865 O O . GLU E 1 315 ? -31.752 -102.154 53.992 1.00 26.44 326 GLU E O 1
ATOM 11871 N N . PHE E 1 316 ? -29.843 -101.964 55.171 1.00 27.74 327 PHE E N 1
ATOM 11872 C CA . PHE E 1 316 ? -30.147 -103.069 56.064 1.00 29.08 327 PHE E CA 1
ATOM 11873 C C . PHE E 1 316 ? -29.409 -102.849 57.377 1.00 30.64 327 PHE E C 1
ATOM 11874 O O . PHE E 1 316 ? -28.643 -101.891 57.533 1.00 29.24 327 PHE E O 1
ATOM 11882 N N . SER E 1 317 ? -29.636 -103.759 58.321 1.00 30.57 328 SER E N 1
ATOM 11883 C CA . SER E 1 317 ? -29.056 -103.643 59.648 1.00 32.87 328 SER E CA 1
ATOM 11884 C C . SER E 1 317 ? -28.802 -105.030 60.219 1.00 30.74 328 SER E C 1
ATOM 11885 O O . SER E 1 317 ? -29.660 -105.909 60.134 1.00 33.30 328 SER E O 1
ATOM 11888 N N . PHE E 1 318 ? -27.613 -105.229 60.783 1.00 30.07 329 PHE E N 1
ATOM 11889 C CA . PHE E 1 318 ? -27.319 -106.446 61.518 1.00 29.94 329 PHE E CA 1
ATOM 11890 C C . PHE E 1 318 ? -27.457 -106.245 63.024 1.00 38.17 329 PHE E C 1
ATOM 11891 O O . PHE E 1 318 ? -26.940 -107.052 63.806 1.00 31.79 329 PHE E O 1
ATOM 11899 N N . ASN E 1 319 ? -28.154 -105.189 63.441 1.00 37.54 330 ASN E N 1
ATOM 11900 C CA . ASN E 1 319 ? -28.342 -104.939 64.863 1.00 39.47 330 ASN E CA 1
ATOM 11901 C C . ASN E 1 319 ? -29.060 -106.116 65.518 1.00 33.42 330 ASN E C 1
ATOM 11902 O O . ASN E 1 319 ? -30.119 -106.552 65.056 1.00 32.85 330 ASN E O 1
ATOM 11907 N N . GLY E 1 320 ? -28.470 -106.641 66.590 1.00 37.54 331 GLY E N 1
ATOM 11908 C CA . GLY E 1 320 ? -29.027 -107.788 67.280 1.00 38.91 331 GLY E CA 1
ATOM 11909 C C . GLY E 1 320 ? -28.576 -109.142 66.767 1.00 39.48 331 GLY E C 1
ATOM 11910 O O . GLY E 1 320 ? -28.976 -110.167 67.342 1.00 38.61 331 GLY E O 1
ATOM 11911 N N . PHE E 1 321 ? -27.763 -109.188 65.713 1.00 34.40 332 PHE E N 1
ATOM 11912 C CA . PHE E 1 321 ? -27.350 -110.460 65.133 1.00 35.94 332 PHE E CA 1
ATOM 11913 C C . PHE E 1 321 ? -26.151 -111.031 65.877 1.00 33.41 332 PHE E C 1
ATOM 11914 O O . PHE E 1 321 ? -25.320 -110.297 66.416 1.00 36.47 332 PHE E O 1
ATOM 11922 N N . GLU E 1 322 ? -26.048 -112.357 65.859 1.00 36.86 333 GLU E N 1
ATOM 11923 C CA . GLU E 1 322 ? -24.855 -113.031 66.349 1.00 35.52 333 GLU E CA 1
ATOM 11924 C C . GLU E 1 322 ? -23.639 -112.609 65.524 1.00 37.41 333 GLU E C 1
ATOM 11925 O O . GLU E 1 322 ? -23.713 -112.582 64.287 1.00 35.25 333 GLU E O 1
ATOM 11931 N N . PRO E 1 323 ? -22.534 -112.212 66.162 1.00 36.40 334 PRO E N 1
ATOM 11932 C CA . PRO E 1 323 ? -21.325 -111.858 65.406 1.00 30.10 334 PRO E CA 1
ATOM 11933 C C . PRO E 1 323 ? -20.767 -113.050 64.638 1.00 36.33 334 PRO E C 1
ATOM 11934 O O . PRO E 1 323 ? -20.833 -114.195 65.098 1.00 29.27 334 PRO E O 1
ATOM 11938 N N . GLY E 1 324 ? -20.211 -112.764 63.460 1.00 30.69 335 GLY E N 1
ATOM 11939 C CA . GLY E 1 324 ? -19.696 -113.803 62.585 1.00 27.10 335 GLY E CA 1
ATOM 11940 C C . GLY E 1 324 ? -19.678 -113.329 61.137 1.00 28.39 335 GLY E C 1
ATOM 11941 O O . GLY E 1 324 ? -19.737 -112.135 60.862 1.00 30.79 335 GLY E O 1
ATOM 11942 N N . LEU E 1 325 ? -19.598 -114.293 60.224 1.00 30.60 336 LEU E N 1
ATOM 11943 C CA . LEU E 1 325 ? -19.488 -114.007 58.794 1.00 31.32 336 LEU E CA 1
ATOM 11944 C C . LEU E 1 325 ? -20.843 -114.171 58.120 1.00 25.60 336 LEU E C 1
ATOM 11945 O O . LEU E 1 325 ? -21.487 -115.220 58.250 1.00 29.85 336 LEU E O 1
ATOM 11950 N N . TYR E 1 326 ? -21.268 -113.139 57.402 1.00 25.09 337 TYR E N 1
ATOM 11951 C CA . TYR E 1 326 ? -22.538 -113.140 56.683 1.00 27.33 337 TYR E CA 1
ATOM 11952 C C . TYR E 1 326 ? -22.253 -112.919 55.207 1.00 24.75 337 TYR E C 1
ATOM 11953 O O . TYR E 1 326 ? -21.767 -111.851 54.821 1.00 24.35 337 TYR E O 1
ATOM 11962 N N . MET E 1 327 ? -22.568 -113.914 54.387 1.00 24.99 338 MET E N 1
ATOM 11963 C CA . MET E 1 327 ? -22.114 -113.895 53.005 1.00 27.37 338 MET E CA 1
ATOM 11964 C C . MET E 1 327 ? -23.035 -113.032 52.144 1.00 27.09 338 MET E C 1
ATOM 11965 O O . MET E 1 327 ? -24.200 -112.815 52.475 1.00 26.95 338 MET E O 1
ATOM 11970 N N . PHE E 1 328 ? -22.474 -112.483 51.059 1.00 29.85 339 PHE E N 1
ATOM 11971 C CA . PHE E 1 328 ? -23.231 -111.764 50.039 1.00 25.25 339 PHE E CA 1
ATOM 11972 C C . PHE E 1 328 ? -22.613 -112.085 48.676 1.00 30.60 339 PHE E C 1
ATOM 11973 O O . PHE E 1 328 ? -21.387 -112.199 48.562 1.00 24.87 339 PHE E O 1
ATOM 11981 N N . HIS E 1 329 ? -23.462 -112.292 47.666 1.00 23.73 340 HIS E N 1
ATOM 11982 C CA . HIS E 1 329 ? -23.004 -112.781 46.364 1.00 24.93 340 HIS E CA 1
ATOM 11983 C C . HIS E 1 329 ? -24.141 -112.758 45.342 1.00 26.33 340 HIS E C 1
ATOM 11984 O O . HIS E 1 329 ? -25.321 -112.677 45.692 1.00 24.70 340 HIS E O 1
ATOM 11991 N N . ALA E 1 330 ? -23.756 -112.870 44.071 1.00 25.74 341 ALA E N 1
ATOM 11992 C CA . ALA E 1 330 ? -24.710 -113.044 42.983 1.00 24.56 341 ALA E CA 1
ATOM 11993 C C . ALA E 1 330 ? -25.493 -114.332 43.155 1.00 25.89 341 ALA E C 1
ATOM 11994 O O . ALA E 1 330 ? -24.935 -115.372 43.517 1.00 25.86 341 ALA E O 1
ATOM 11996 N N . HIS E 1 331 ? -26.776 -114.285 42.833 1.00 22.42 342 HIS E N 1
ATOM 11997 C CA . HIS E 1 331 ? -27.540 -115.521 42.779 1.00 25.12 342 HIS E CA 1
ATOM 11998 C C . HIS E 1 331 ? -27.476 -116.195 41.415 1.00 27.93 342 HIS E C 1
ATOM 11999 O O . HIS E 1 331 ? -28.222 -117.151 41.168 1.00 25.74 342 HIS E O 1
ATOM 12006 N N . GLN E 1 332 ? -26.617 -115.719 40.523 1.00 28.69 343 GLN E N 1
ATOM 12007 C CA . GLN E 1 332 ? -26.168 -116.521 39.391 1.00 26.78 343 GLN E CA 1
ATOM 12008 C C . GLN E 1 332 ? -24.972 -117.308 39.911 1.00 25.16 343 GLN E C 1
ATOM 12009 O O . GLN E 1 332 ? -23.924 -116.726 40.205 1.00 24.61 343 GLN E O 1
ATOM 12015 N N . SER E 1 333 ? -25.152 -118.619 40.104 1.00 24.83 344 SER E N 1
ATOM 12016 C CA . SER E 1 333 ? -24.182 -119.377 40.891 1.00 25.55 344 SER E CA 1
ATOM 12017 C C . SER E 1 333 ? -22.803 -119.339 40.257 1.00 25.30 344 SER E C 1
ATOM 12018 O O . SER E 1 333 ? -21.787 -119.287 40.965 1.00 24.73 344 SER E O 1
ATOM 12021 N N . GLU E 1 334 ? -22.745 -119.362 38.925 1.00 21.87 345 GLU E N 1
ATOM 12022 C CA . GLU E 1 334 ? -21.450 -119.363 38.252 1.00 29.23 345 GLU E CA 1
ATOM 12023 C C . GLU E 1 334 ? -20.696 -118.050 38.490 1.00 24.19 345 GLU E C 1
ATOM 12024 O O . GLU E 1 334 ? -19.472 -118.062 38.675 1.00 26.25 345 GLU E O 1
ATOM 12030 N N . PHE E 1 335 ? -21.399 -116.906 38.519 1.00 21.29 346 PHE E N 1
ATOM 12031 C CA . PHE E 1 335 ? -20.709 -115.653 38.832 1.00 24.98 346 PHE E CA 1
ATOM 12032 C C . PHE E 1 335 ? -20.086 -115.726 40.224 1.00 24.55 346 PHE E C 1
ATOM 12033 O O . PHE E 1 335 ? -18.959 -115.271 40.434 1.00 22.78 346 PHE E O 1
ATOM 12041 N N . ALA E 1 336 ? -20.823 -116.285 41.191 1.00 25.84 347 ALA E N 1
ATOM 12042 C CA . ALA E 1 336 ? -20.335 -116.394 42.567 1.00 25.41 347 ALA E CA 1
ATOM 12043 C C . ALA E 1 336 ? -19.096 -117.271 42.656 1.00 26.67 347 ALA E C 1
ATOM 12044 O O . ALA E 1 336 ? -18.131 -116.919 43.344 1.00 26.85 347 ALA E O 1
ATOM 12046 N N . GLU E 1 337 ? -19.100 -118.418 41.967 1.00 24.76 348 GLU E N 1
ATOM 12047 C CA . GLU E 1 337 ? -17.922 -119.286 41.966 1.00 26.94 348 GLU E CA 1
ATOM 12048 C C . GLU E 1 337 ? -16.710 -118.606 41.345 1.00 24.19 348 GLU E C 1
ATOM 12049 O O . GLU E 1 337 ? -15.577 -118.845 41.770 1.00 24.87 348 GLU E O 1
ATOM 12055 N N . LEU E 1 338 ? -16.920 -117.768 40.334 1.00 26.11 349 LEU E N 1
ATOM 12056 C CA . LEU E 1 338 ? -15.823 -117.146 39.611 1.00 23.57 349 LEU E CA 1
ATOM 12057 C C . LEU E 1 338 ? -15.384 -115.804 40.207 1.00 24.86 349 LEU E C 1
ATOM 12058 O O . LEU E 1 338 ? -14.591 -115.086 39.576 1.00 22.91 349 LEU E O 1
ATOM 12063 N N . GLY E 1 339 ? -15.885 -115.429 41.389 1.00 22.32 350 GLY E N 1
ATOM 12064 C CA . GLY E 1 339 ? -15.300 -114.275 42.064 1.00 23.33 350 GLY E CA 1
ATOM 12065 C C . GLY E 1 339 ? -16.263 -113.281 42.698 1.00 24.54 350 GLY E C 1
ATOM 12066 O O . GLY E 1 339 ? -15.863 -112.473 43.540 1.00 24.29 350 GLY E O 1
ATOM 12067 N N . TRP E 1 340 ? -17.538 -113.324 42.319 1.00 23.21 351 TRP E N 1
ATOM 12068 C CA A TRP E 1 340 ? -18.523 -112.378 42.850 0.77 23.69 351 TRP E CA 1
ATOM 12069 C CA B TRP E 1 340 ? -18.536 -112.391 42.842 0.23 23.57 351 TRP E CA 1
ATOM 12070 C C . TRP E 1 340 ? -19.189 -113.020 44.074 1.00 24.84 351 TRP E C 1
ATOM 12071 O O . TRP E 1 340 ? -20.330 -113.492 44.058 1.00 25.47 351 TRP E O 1
ATOM 12092 N N . MET E 1 341 ? -18.430 -113.014 45.165 1.00 24.67 352 MET E N 1
ATOM 12093 C CA . MET E 1 341 ? -18.864 -113.517 46.458 1.00 25.11 352 MET E CA 1
ATOM 12094 C C . MET E 1 341 ? -17.999 -112.841 47.513 1.00 27.73 352 MET E C 1
ATOM 12095 O O . MET E 1 341 ? -16.788 -112.687 47.323 1.00 24.71 352 MET E O 1
ATOM 12100 N N . GLY E 1 342 ? -18.627 -112.419 48.608 1.00 23.68 353 GLY E N 1
ATOM 12101 C CA . GLY E 1 342 ? -17.910 -111.738 49.669 1.00 26.35 353 GLY E CA 1
ATOM 12102 C C . GLY E 1 342 ? -18.554 -112.039 51.005 1.00 26.33 353 GLY E C 1
ATOM 12103 O O . GLY E 1 342 ? -19.599 -112.693 51.079 1.00 25.90 353 GLY E O 1
ATOM 12104 N N . ASN E 1 343 ? -17.897 -111.568 52.073 1.00 24.26 354 ASN E N 1
ATOM 12105 C CA . ASN E 1 343 ? -18.370 -111.760 53.439 1.00 25.98 354 ASN E CA 1
ATOM 12106 C C . ASN E 1 343 ? -18.373 -110.434 54.185 1.00 25.58 354 ASN E C 1
ATOM 12107 O O . ASN E 1 343 ? -17.435 -109.640 54.054 1.00 30.31 354 ASN E O 1
ATOM 12112 N N . PHE E 1 344 ? -19.446 -110.190 54.939 1.00 29.75 355 PHE E N 1
ATOM 12113 C CA . PHE E 1 344 ? -19.456 -109.179 55.992 1.00 28.93 355 PHE E CA 1
ATOM 12114 C C . PHE E 1 344 ? -19.025 -109.871 57.275 1.00 26.62 355 PHE E C 1
ATOM 12115 O O . PHE E 1 344 ? -19.538 -110.946 57.603 1.00 27.29 355 PHE E O 1
ATOM 12123 N N . GLU E 1 345 ? -18.107 -109.262 57.997 1.00 26.29 356 GLU E N 1
ATOM 12124 C CA . GLU E 1 345 ? -17.724 -109.744 59.324 1.00 29.32 356 GLU E CA 1
ATOM 12125 C C . GLU E 1 345 ? -18.415 -108.834 60.333 1.00 32.79 356 GLU E C 1
ATOM 12126 O O . GLU E 1 345 ? -17.974 -107.706 60.567 1.00 31.12 356 GLU E O 1
ATOM 12132 N N . VAL E 1 346 ? -19.507 -109.324 60.919 1.00 32.46 357 VAL E N 1
ATOM 12133 C CA . VAL E 1 346 ? -20.318 -108.543 61.847 1.00 29.61 357 VAL E CA 1
ATOM 12134 C C . VAL E 1 346 ? -19.704 -108.675 63.237 1.00 37.16 357 VAL E C 1
ATOM 12135 O O . VAL E 1 346 ? -19.531 -109.790 63.740 1.00 37.07 357 VAL E O 1
ATOM 12139 N N . ILE E 1 347 ? -19.371 -107.544 63.855 1.00 38.62 358 ILE E N 1
ATOM 12140 C CA . ILE E 1 347 ? -18.681 -107.534 65.137 1.00 40.84 358 ILE E CA 1
ATOM 12141 C C . ILE E 1 347 ? -19.585 -106.912 66.192 1.00 42.40 358 ILE E C 1
ATOM 12142 O O . ILE E 1 347 ? -20.635 -106.343 65.899 1.00 40.87 358 ILE E O 1
ATOM 12147 N N . GLU E 1 348 ? -19.131 -106.985 67.433 1.00 47.98 359 GLU E N 1
ATOM 12148 C CA . GLU E 1 348 ? -19.908 -106.524 68.565 1.00 47.88 359 GLU E CA 1
ATOM 12149 C C . GLU E 1 348 ? -19.516 -105.114 69.027 1.00 50.65 359 GLU E C 1
ATOM 12150 O O . GLU E 1 348 ? -18.895 -104.338 68.287 1.00 46.46 359 GLU E O 1
ATOM 12156 N N . PHE F 1 51 ? -43.009 -42.451 -4.596 1.00 53.26 62 PHE F N 1
ATOM 12157 C CA . PHE F 1 51 ? -43.170 -42.892 -5.975 1.00 42.61 62 PHE F CA 1
ATOM 12158 C C . PHE F 1 51 ? -42.437 -44.213 -6.205 1.00 40.71 62 PHE F C 1
ATOM 12159 O O . PHE F 1 51 ? -41.261 -44.351 -5.857 1.00 44.64 62 PHE F O 1
ATOM 12167 N N . ASP F 1 52 ? -43.137 -45.187 -6.788 1.00 33.37 63 ASP F N 1
ATOM 12168 C CA . ASP F 1 52 ? -42.560 -46.489 -7.110 1.00 33.47 63 ASP F CA 1
ATOM 12169 C C . ASP F 1 52 ? -42.429 -46.626 -8.624 1.00 32.77 63 ASP F C 1
ATOM 12170 O O . ASP F 1 52 ? -43.425 -46.903 -9.311 1.00 37.11 63 ASP F O 1
ATOM 12175 N N . PRO F 1 53 ? -41.230 -46.472 -9.193 1.00 32.19 64 PRO F N 1
ATOM 12176 C CA . PRO F 1 53 ? -41.103 -46.549 -10.659 1.00 29.64 64 PRO F CA 1
ATOM 12177 C C . PRO F 1 53 ? -41.348 -47.943 -11.214 1.00 31.42 64 PRO F C 1
ATOM 12178 O O . PRO F 1 53 ? -41.596 -48.082 -12.422 1.00 29.40 64 PRO F O 1
ATOM 12182 N N . TYR F 1 54 ? -41.289 -48.975 -10.371 1.00 32.48 65 TYR F N 1
ATOM 12183 C CA . TYR F 1 54 ? -41.512 -50.340 -10.840 1.00 32.91 65 TYR F CA 1
ATOM 12184 C C . TYR F 1 54 ? -42.996 -50.628 -11.028 1.00 29.84 65 TYR F C 1
ATOM 12185 O O . TYR F 1 54 ? -43.395 -51.176 -12.060 1.00 33.02 65 TYR F O 1
ATOM 12194 N N . ALA F 1 55 ? -43.826 -50.237 -10.060 1.00 30.13 66 ALA F N 1
ATOM 12195 C CA . ALA F 1 55 ? -45.273 -50.339 -10.233 1.00 34.81 66 ALA F CA 1
ATOM 12196 C C . ALA F 1 55 ? -45.793 -49.381 -11.303 1.00 33.41 66 ALA F C 1
ATOM 12197 O O . ALA F 1 55 ? -46.751 -49.716 -12.007 1.00 37.40 66 ALA F O 1
ATOM 12199 N N . PHE F 1 56 ? -45.173 -48.198 -11.452 1.00 31.04 67 PHE F N 1
ATOM 12200 C CA . PHE F 1 56 ? -45.650 -47.220 -12.432 1.00 30.41 67 PHE F CA 1
ATOM 12201 C C . PHE F 1 56 ? -45.653 -47.790 -13.843 1.00 30.67 67 PHE F C 1
ATOM 12202 O O . PHE F 1 56 ? -46.504 -47.419 -14.661 1.00 30.10 67 PHE F O 1
ATOM 12210 N N . LEU F 1 57 ? -44.714 -48.693 -14.137 1.00 27.89 68 LEU F N 1
ATOM 12211 C CA . LEU F 1 57 ? -44.577 -49.249 -15.478 1.00 31.85 68 LEU F CA 1
ATOM 12212 C C . LEU F 1 57 ? -45.879 -49.847 -15.991 1.00 33.23 68 LEU F C 1
ATOM 12213 O O . LEU F 1 57 ? -46.197 -49.726 -17.181 1.00 31.90 68 LEU F O 1
ATOM 12218 N N . THR F 1 58 ? -46.639 -50.512 -15.112 1.00 29.87 69 THR F N 1
ATOM 12219 C CA . THR F 1 58 ? -47.808 -51.278 -15.528 1.00 33.69 69 THR F CA 1
ATOM 12220 C C . THR F 1 58 ? -49.093 -50.786 -14.872 1.00 38.54 69 THR F C 1
ATOM 12221 O O . THR F 1 58 ? -50.087 -51.520 -14.846 1.00 34.57 69 THR F O 1
ATOM 12225 N N . HIS F 1 59 ? -49.104 -49.571 -14.331 1.00 31.91 70 HIS F N 1
ATOM 12226 C CA . HIS F 1 59 ? -50.281 -49.053 -13.646 1.00 34.85 70 HIS F CA 1
ATOM 12227 C C . HIS F 1 59 ? -51.103 -48.206 -14.612 1.00 39.47 70 HIS F C 1
ATOM 12228 O O . HIS F 1 59 ? -50.606 -47.212 -15.155 1.00 34.07 70 HIS F O 1
ATOM 12235 N N . TRP F 1 60 ? -52.358 -48.595 -14.824 1.00 36.35 71 TRP F N 1
ATOM 12236 C CA . TRP F 1 60 ? -53.275 -47.829 -15.659 1.00 38.18 71 TRP F CA 1
ATOM 12237 C C . TRP F 1 60 ? -54.450 -47.359 -14.809 1.00 38.62 71 TRP F C 1
ATOM 12238 O O . TRP F 1 60 ? -55.111 -48.168 -14.150 1.00 39.37 71 TRP F O 1
ATOM 12249 N N . GLU F 1 61 ? -54.688 -46.051 -14.801 1.00 34.81 72 GLU F N 1
ATOM 12250 C CA . GLU F 1 61 ? -55.866 -45.469 -14.159 1.00 39.18 72 GLU F CA 1
ATOM 12251 C C . GLU F 1 61 ? -56.991 -45.431 -15.184 1.00 40.92 72 GLU F C 1
ATOM 12252 O O . GLU F 1 61 ? -56.932 -44.660 -16.145 1.00 33.76 72 GLU F O 1
ATOM 12258 N N . THR F 1 62 ? -58.015 -46.256 -14.983 1.00 38.52 73 THR F N 1
ATOM 12259 C CA . THR F 1 62 ? -59.107 -46.347 -15.937 1.00 38.00 73 THR F CA 1
ATOM 12260 C C . THR F 1 62 ? -60.335 -45.579 -15.479 1.00 36.33 73 THR F C 1
ATOM 12261 O O . THR F 1 62 ? -61.312 -45.485 -16.227 1.00 34.43 73 THR F O 1
ATOM 12265 N N . GLY F 1 63 ? -60.294 -45.005 -14.285 1.00 35.65 74 GLY F N 1
ATOM 12266 C CA . GLY F 1 63 ? -61.321 -44.080 -13.861 1.00 35.11 74 GLY F CA 1
ATOM 12267 C C . GLY F 1 63 ? -62.536 -44.752 -13.246 1.00 44.24 74 GLY F C 1
ATOM 12268 O O . GLY F 1 63 ? -62.650 -45.974 -13.142 1.00 40.03 74 GLY F O 1
ATOM 12269 N N . GLU F 1 64 ? -63.460 -43.908 -12.806 1.00 43.78 75 GLU F N 1
ATOM 12270 C CA . GLU F 1 64 ? -64.776 -44.360 -12.384 1.00 48.44 75 GLU F CA 1
ATOM 12271 C C . GLU F 1 64 ? -65.659 -44.418 -13.621 1.00 44.80 75 GLU F C 1
ATOM 12272 O O . GLU F 1 64 ? -65.906 -43.389 -14.258 1.00 38.34 75 GLU F O 1
ATOM 12278 N N . VAL F 1 65 ? -66.109 -45.621 -13.970 1.00 44.48 76 VAL F N 1
ATOM 12279 C CA . VAL F 1 65 ? -66.852 -45.860 -15.201 1.00 44.49 76 VAL F CA 1
ATOM 12280 C C . VAL F 1 65 ? -68.345 -45.861 -14.891 1.00 45.60 76 VAL F C 1
ATOM 12281 O O . VAL F 1 65 ? -68.786 -46.446 -13.892 1.00 43.97 76 VAL F O 1
ATOM 12285 N N . SER F 1 66 ? -69.116 -45.176 -15.731 1.00 45.27 77 SER F N 1
ATOM 12286 C CA . SER F 1 66 ? -70.567 -45.178 -15.649 1.00 38.93 77 SER F CA 1
ATOM 12287 C C . SER F 1 66 ? -71.118 -45.009 -17.060 1.00 46.39 77 SER F C 1
ATOM 12288 O O . SER F 1 66 ? -70.367 -44.981 -18.044 1.00 40.12 77 SER F O 1
ATOM 12291 N N . THR F 1 67 ? -72.442 -44.891 -17.161 1.00 45.30 78 THR F N 1
ATOM 12292 C CA . THR F 1 67 ? -73.113 -44.758 -18.451 1.00 44.08 78 THR F CA 1
ATOM 12293 C C . THR F 1 67 ? -74.004 -43.527 -18.431 1.00 44.75 78 THR F C 1
ATOM 12294 O O . THR F 1 67 ? -74.880 -43.407 -17.569 1.00 45.25 78 THR F O 1
ATOM 12298 N N . LEU F 1 68 ? -73.780 -42.620 -19.384 1.00 44.41 79 LEU F N 1
ATOM 12299 C CA . LEU F 1 68 ? -74.622 -41.448 -19.550 1.00 45.37 79 LEU F CA 1
ATOM 12300 C C . LEU F 1 68 ? -76.011 -41.851 -20.038 1.00 50.22 79 LEU F C 1
ATOM 12301 O O . LEU F 1 68 ? -76.208 -42.972 -20.515 1.00 48.78 79 LEU F O 1
ATOM 12306 N N . PRO F 1 69 ? -76.996 -40.948 -19.922 1.00 53.73 80 PRO F N 1
ATOM 12307 C CA . PRO F 1 69 ? -78.326 -41.233 -20.490 1.00 53.23 80 PRO F CA 1
ATOM 12308 C C . PRO F 1 69 ? -78.287 -41.664 -21.944 1.00 53.31 80 PRO F C 1
ATOM 12309 O O . PRO F 1 69 ? -79.030 -42.572 -22.337 1.00 55.32 80 PRO F O 1
ATOM 12313 N N . SER F 1 70 ? -77.418 -41.052 -22.752 1.00 53.10 81 SER F N 1
ATOM 12314 C CA . SER F 1 70 ? -77.302 -41.410 -24.161 1.00 50.02 81 SER F CA 1
ATOM 12315 C C . SER F 1 70 ? -76.782 -42.825 -24.386 1.00 49.88 81 SER F C 1
ATOM 12316 O O . SER F 1 70 ? -76.837 -43.306 -25.524 1.00 57.54 81 SER F O 1
ATOM 12319 N N . GLY F 1 71 ? -76.271 -43.497 -23.354 1.00 49.09 82 GLY F N 1
ATOM 12320 C CA . GLY F 1 71 ? -75.623 -44.782 -23.522 1.00 45.88 82 GLY F CA 1
ATOM 12321 C C . GLY F 1 71 ? -74.122 -44.731 -23.734 1.00 50.31 82 GLY F C 1
ATOM 12322 O O . GLY F 1 71 ? -73.486 -45.790 -23.832 1.00 44.67 82 GLY F O 1
ATOM 12323 N N . GLN F 1 72 ? -73.533 -43.543 -23.820 1.00 51.81 83 GLN F N 1
ATOM 12324 C CA . GLN F 1 72 ? -72.090 -43.436 -23.980 1.00 47.79 83 GLN F CA 1
ATOM 12325 C C . GLN F 1 72 ? -71.391 -43.748 -22.659 1.00 40.02 83 GLN F C 1
ATOM 12326 O O . GLN F 1 72 ? -71.851 -43.343 -21.590 1.00 45.67 83 GLN F O 1
ATOM 12332 N N . THR F 1 73 ? -70.294 -44.503 -22.732 1.00 35.20 84 THR F N 1
ATOM 12333 C CA . THR F 1 73 ? -69.476 -44.735 -21.545 1.00 41.62 84 THR F CA 1
ATOM 12334 C C . THR F 1 73 ? -68.866 -43.424 -21.044 1.00 41.37 84 THR F C 1
ATOM 12335 O O . THR F 1 73 ? -68.433 -42.577 -21.832 1.00 37.96 84 THR F O 1
ATOM 12339 N N . LEU F 1 74 ? -68.849 -43.256 -19.721 1.00 39.30 85 LEU F N 1
ATOM 12340 C CA . LEU F 1 74 ? -68.245 -42.105 -19.059 1.00 40.96 85 LEU F CA 1
ATOM 12341 C C . LEU F 1 74 ? -67.158 -42.593 -18.111 1.00 41.79 85 LEU F C 1
ATOM 12342 O O . LEU F 1 74 ? -67.392 -43.517 -17.325 1.00 41.28 85 LEU F O 1
ATOM 12347 N N . ARG F 1 75 ? -65.973 -41.983 -18.185 1.00 35.83 86 ARG F N 1
ATOM 12348 C CA . ARG F 1 75 ? -64.896 -42.248 -17.235 1.00 34.10 86 ARG F CA 1
ATOM 12349 C C . ARG F 1 75 ? -64.524 -40.953 -16.528 1.00 37.16 86 ARG F C 1
ATOM 12350 O O . ARG F 1 75 ? -64.248 -39.937 -17.178 1.00 36.11 86 ARG F O 1
ATOM 12358 N N . GLU F 1 76 ? -64.528 -40.991 -15.200 1.00 35.99 87 GLU F N 1
ATOM 12359 C CA . GLU F 1 76 ? -64.247 -39.826 -14.380 1.00 34.59 87 GLU F CA 1
ATOM 12360 C C . GLU F 1 76 ? -62.930 -40.032 -13.647 1.00 33.59 87 GLU F C 1
ATOM 12361 O O . GLU F 1 76 ? -62.638 -41.131 -13.171 1.00 31.88 87 GLU F O 1
ATOM 12367 N N . PHE F 1 77 ? -62.132 -38.972 -13.586 1.00 35.35 88 PHE F N 1
ATOM 12368 C CA . PHE F 1 77 ? -60.844 -38.975 -12.913 1.00 32.08 88 PHE F CA 1
ATOM 12369 C C . PHE F 1 77 ? -60.772 -37.767 -11.988 1.00 28.65 88 PHE F C 1
ATOM 12370 O O . PHE F 1 77 ? -61.323 -36.707 -12.291 1.00 31.69 88 PHE F O 1
ATOM 12378 N N . ASN F 1 78 ? -60.094 -37.937 -10.856 1.00 30.93 89 ASN F N 1
ATOM 12379 C CA . ASN F 1 78 ? -59.830 -36.853 -9.921 1.00 29.71 89 ASN F CA 1
ATOM 12380 C C . ASN F 1 78 ? -58.337 -36.570 -9.922 1.00 33.71 89 ASN F C 1
ATOM 12381 O O . ASN F 1 78 ? -57.527 -37.479 -9.708 1.00 31.55 89 ASN F O 1
ATOM 12386 N N . ILE F 1 79 ? -57.970 -35.315 -10.139 1.00 32.81 90 ILE F N 1
ATOM 12387 C CA . ILE F 1 79 ? -56.563 -34.944 -10.232 1.00 32.38 90 ILE F CA 1
ATOM 12388 C C . ILE F 1 79 ? -56.358 -33.673 -9.433 1.00 29.25 90 ILE F C 1
ATOM 12389 O O . ILE F 1 79 ? -57.088 -32.695 -9.625 1.00 31.61 90 ILE F O 1
ATOM 12394 N N . VAL F 1 80 ? -55.383 -33.696 -8.522 1.00 30.46 91 VAL F N 1
ATOM 12395 C CA . VAL F 1 80 ? -55.059 -32.566 -7.661 1.00 26.77 91 VAL F CA 1
ATOM 12396 C C . VAL F 1 80 ? -53.603 -32.174 -7.894 1.00 30.47 91 VAL F C 1
ATOM 12397 O O . VAL F 1 80 ? -52.705 -33.023 -7.829 1.00 27.66 91 VAL F O 1
ATOM 12401 N N . ALA F 1 81 ? -53.373 -30.889 -8.167 1.00 32.19 92 ALA F N 1
ATOM 12402 C CA . ALA F 1 81 ? -52.018 -30.349 -8.207 1.00 30.87 92 ALA F CA 1
ATOM 12403 C C . ALA F 1 81 ? -51.542 -30.097 -6.780 1.00 31.51 92 ALA F C 1
ATOM 12404 O O . ALA F 1 81 ? -52.220 -29.407 -6.010 1.00 27.54 92 ALA F O 1
ATOM 12406 N N . VAL F 1 82 ? -50.390 -30.665 -6.413 1.00 30.15 93 VAL F N 1
ATOM 12407 C CA . VAL F 1 82 ? -49.841 -30.491 -5.071 1.00 32.57 93 VAL F CA 1
ATOM 12408 C C . VAL F 1 82 ? -48.336 -30.318 -5.171 1.00 28.52 93 VAL F C 1
ATOM 12409 O O . VAL F 1 82 ? -47.668 -31.052 -5.904 1.00 29.91 93 VAL F O 1
ATOM 12413 N N . ASP F 1 83 ? -47.804 -29.341 -4.441 1.00 28.23 94 ASP F N 1
ATOM 12414 C CA . ASP F 1 83 ? -46.359 -29.197 -4.336 1.00 30.78 94 ASP F CA 1
ATOM 12415 C C . ASP F 1 83 ? -45.841 -30.273 -3.396 1.00 29.48 94 ASP F C 1
ATOM 12416 O O . ASP F 1 83 ? -46.396 -30.469 -2.311 1.00 29.24 94 ASP F O 1
ATOM 12421 N N . LYS F 1 84 ? -44.788 -30.976 -3.808 1.00 28.17 95 LYS F N 1
ATOM 12422 C CA . LYS F 1 84 ? -44.324 -32.125 -3.045 1.00 31.90 95 LYS F CA 1
ATOM 12423 C C . LYS F 1 84 ? -42.892 -32.450 -3.443 1.00 31.44 95 LYS F C 1
ATOM 12424 O O . LYS F 1 84 ? -42.500 -32.266 -4.596 1.00 27.84 95 LYS F O 1
ATOM 12430 N N . GLU F 1 85 ? -42.106 -32.914 -2.478 1.00 27.82 96 GLU F N 1
ATOM 12431 C CA . GLU F 1 85 ? -40.782 -33.396 -2.830 1.00 31.93 96 GLU F CA 1
ATOM 12432 C C . GLU F 1 85 ? -40.901 -34.720 -3.567 1.00 28.12 96 GLU F C 1
ATOM 12433 O O . GLU F 1 85 ? -41.797 -35.522 -3.301 1.00 29.79 96 GLU F O 1
ATOM 12439 N N . ILE F 1 86 ? -40.008 -34.925 -4.529 1.00 30.88 97 ILE F N 1
ATOM 12440 C CA . ILE F 1 86 ? -39.842 -36.213 -5.192 1.00 32.12 97 ILE F CA 1
ATOM 12441 C C . ILE F 1 86 ? -38.373 -36.607 -5.112 1.00 32.38 97 ILE F C 1
ATOM 12442 O O . ILE F 1 86 ? -37.474 -35.761 -5.127 1.00 32.94 97 ILE F O 1
ATOM 12447 N N . GLU F 1 87 ? -38.121 -37.896 -5.006 1.00 31.67 98 GLU F N 1
ATOM 12448 C CA . GLU F 1 87 ? -36.753 -38.377 -4.916 1.00 32.68 98 GLU F CA 1
ATOM 12449 C C . GLU F 1 87 ? -36.375 -38.964 -6.264 1.00 33.25 98 GLU F C 1
ATOM 12450 O O . GLU F 1 87 ? -36.986 -39.940 -6.709 1.00 30.18 98 GLU F O 1
ATOM 12456 N N . ILE F 1 88 ? -35.390 -38.347 -6.928 1.00 32.12 99 ILE F N 1
ATOM 12457 C CA . ILE F 1 88 ? -34.993 -38.772 -8.266 1.00 27.95 99 ILE F CA 1
ATOM 12458 C C . ILE F 1 88 ? -33.743 -39.636 -8.248 1.00 29.78 99 ILE F C 1
ATOM 12459 O O . ILE F 1 88 ? -33.320 -40.127 -9.303 1.00 33.86 99 ILE F O 1
ATOM 12464 N N . ALA F 1 89 ? -33.145 -39.824 -7.080 1.00 31.22 100 ALA F N 1
ATOM 12465 C CA . ALA F 1 89 ? -32.052 -40.725 -6.727 1.00 32.92 100 ALA F CA 1
ATOM 12466 C C . ALA F 1 89 ? -31.978 -40.712 -5.204 1.00 37.07 100 ALA F C 1
ATOM 12467 O O . ALA F 1 89 ? -32.385 -39.724 -4.582 1.00 35.47 100 ALA F O 1
ATOM 12469 N N . PRO F 1 90 ? -31.507 -41.778 -4.558 1.00 39.47 101 PRO F N 1
ATOM 12470 C CA . PRO F 1 90 ? -31.528 -41.797 -3.086 1.00 34.48 101 PRO F CA 1
ATOM 12471 C C . PRO F 1 90 ? -30.714 -40.650 -2.503 1.00 29.91 101 PRO F C 1
ATOM 12472 O O . PRO F 1 90 ? -29.496 -40.571 -2.673 1.00 31.92 101 PRO F O 1
ATOM 12476 N N . GLY F 1 91 ? -31.400 -39.755 -1.808 1.00 36.56 102 GLY F N 1
ATOM 12477 C CA . GLY F 1 91 ? -30.755 -38.587 -1.259 1.00 39.95 102 GLY F CA 1
ATOM 12478 C C . GLY F 1 91 ? -30.707 -37.395 -2.180 1.00 36.60 102 GLY F C 1
ATOM 12479 O O . GLY F 1 91 ? -30.082 -36.387 -1.823 1.00 39.19 102 GLY F O 1
ATOM 12480 N N . VAL F 1 92 ? -31.337 -37.473 -3.352 1.00 30.61 103 VAL F N 1
ATOM 12481 C CA . VAL F 1 92 ? -31.469 -36.332 -4.254 1.00 34.62 103 VAL F CA 1
ATOM 12482 C C . VAL F 1 92 ? -32.934 -35.918 -4.244 1.00 33.09 103 VAL F C 1
ATOM 12483 O O . VAL F 1 92 ? -33.789 -36.608 -4.808 1.00 33.74 103 VAL F O 1
ATOM 12487 N N . TYR F 1 93 ? -33.230 -34.791 -3.607 1.00 34.37 104 TYR F N 1
ATOM 12488 C CA . TYR F 1 93 ? -34.598 -34.316 -3.455 1.00 36.50 104 TYR F CA 1
ATOM 12489 C C . TYR F 1 93 ? -34.869 -33.218 -4.467 1.00 34.06 104 TYR F C 1
ATOM 12490 O O . TYR F 1 93 ? -34.095 -32.258 -4.565 1.00 36.91 104 TYR F O 1
ATOM 12499 N N . PHE F 1 94 ? -35.972 -33.340 -5.198 1.00 26.89 105 PHE F N 1
ATOM 12500 C CA . PHE F 1 94 ? -36.335 -32.317 -6.165 1.00 28.38 105 PHE F CA 1
ATOM 12501 C C . PHE F 1 94 ? -37.662 -31.692 -5.760 1.00 30.54 105 PHE F C 1
ATOM 12502 O O . PHE F 1 94 ? -38.637 -32.416 -5.512 1.00 28.29 105 PHE F O 1
ATOM 12510 N N . PRO F 1 95 ? -37.736 -30.372 -5.656 1.00 29.33 106 PRO F N 1
ATOM 12511 C CA . PRO F 1 95 ? -39.001 -29.741 -5.268 1.00 24.57 106 PRO F CA 1
ATOM 12512 C C . PRO F 1 95 ? -39.963 -29.686 -6.442 1.00 28.00 106 PRO F C 1
ATOM 12513 O O . PRO F 1 95 ? -39.846 -28.817 -7.309 1.00 27.52 106 PRO F O 1
ATOM 12517 N N . ALA F 1 96 ? -40.924 -30.601 -6.487 1.00 25.82 107 ALA F N 1
ATOM 12518 C CA . ALA F 1 96 ? -41.750 -30.752 -7.674 1.00 22.53 107 ALA F CA 1
ATOM 12519 C C . ALA F 1 96 ? -43.118 -30.093 -7.506 1.00 24.72 107 ALA F C 1
ATOM 12520 O O . ALA F 1 96 ? -43.595 -29.850 -6.394 1.00 25.24 107 ALA F O 1
ATOM 12522 N N . TRP F 1 97 ? -43.717 -29.751 -8.645 1.00 27.06 108 TRP F N 1
ATOM 12523 C CA . TRP F 1 97 ? -45.150 -29.524 -8.749 1.00 26.11 108 TRP F CA 1
ATOM 12524 C C . TRP F 1 97 ? -45.726 -30.780 -9.390 1.00 26.55 108 TRP F C 1
ATOM 12525 O O . TRP F 1 97 ? -45.292 -31.168 -10.480 1.00 25.88 108 TRP F O 1
ATOM 12536 N N . THR F 1 98 ? -46.669 -31.437 -8.707 1.00 26.26 109 THR F N 1
ATOM 12537 C CA . THR F 1 98 ? -47.115 -32.760 -9.122 1.00 28.88 109 THR F CA 1
ATOM 12538 C C . THR F 1 98 ? -48.621 -32.827 -9.337 1.00 32.36 109 THR F C 1
ATOM 12539 O O . THR F 1 98 ? -49.404 -32.102 -8.705 1.00 28.55 109 THR F O 1
ATOM 12543 N N . TYR F 1 99 ? -49.016 -33.737 -10.217 1.00 28.31 110 TYR F N 1
ATOM 12544 C CA . TYR F 1 99 ? -50.398 -34.193 -10.295 1.00 28.46 110 TYR F CA 1
ATOM 12545 C C . TYR F 1 99 ? -50.561 -35.421 -9.400 1.00 27.99 110 TYR F C 1
ATOM 12546 O O . TYR F 1 99 ? -49.915 -36.446 -9.632 1.00 27.55 110 TYR F O 1
ATOM 12555 N N . ASN F 1 100 ? -51.425 -35.317 -8.389 1.00 27.09 111 ASN F N 1
ATOM 12556 C CA . ASN F 1 100 ? -51.698 -36.393 -7.427 1.00 29.99 111 ASN F CA 1
ATOM 12557 C C . ASN F 1 100 ? -50.443 -36.894 -6.715 1.00 30.07 111 ASN F C 1
ATOM 12558 O O . ASN F 1 100 ? -50.337 -38.076 -6.393 1.00 31.14 111 ASN F O 1
ATOM 12563 N N . GLY F 1 101 ? -49.484 -36.012 -6.447 1.00 29.72 112 GLY F N 1
ATOM 12564 C CA . GLY F 1 101 ? -48.356 -36.379 -5.608 1.00 29.40 112 GLY F CA 1
ATOM 12565 C C . GLY F 1 101 ? -47.304 -37.263 -6.242 1.00 30.07 112 GLY F C 1
ATOM 12566 O O . GLY F 1 101 ? -46.525 -37.878 -5.514 1.00 32.78 112 GLY F O 1
ATOM 12567 N N . GLN F 1 102 ? -47.247 -37.351 -7.573 1.00 30.79 113 GLN F N 1
ATOM 12568 C CA . GLN F 1 102 ? -46.283 -38.228 -8.231 1.00 30.53 113 GLN F CA 1
ATOM 12569 C C . GLN F 1 102 ? -45.827 -37.606 -9.547 1.00 28.33 113 GLN F C 1
ATOM 12570 O O . GLN F 1 102 ? -46.593 -36.910 -10.219 1.00 29.15 113 GLN F O 1
ATOM 12576 N N . VAL F 1 103 ? -44.571 -37.882 -9.912 1.00 25.01 114 VAL F N 1
ATOM 12577 C CA . VAL F 1 103 ? -44.008 -37.495 -11.199 1.00 25.65 114 VAL F CA 1
ATOM 12578 C C . VAL F 1 103 ? -43.458 -38.752 -11.862 1.00 26.34 114 VAL F C 1
ATOM 12579 O O . VAL F 1 103 ? -42.579 -39.413 -11.300 1.00 28.55 114 VAL F O 1
ATOM 12583 N N . PRO F 1 104 ? -43.929 -39.138 -13.061 1.00 23.76 115 PRO F N 1
ATOM 12584 C CA . PRO F 1 104 ? -44.981 -38.479 -13.837 1.00 26.42 115 PRO F CA 1
ATOM 12585 C C . PRO F 1 104 ? -46.337 -38.625 -13.174 1.00 27.03 115 PRO F C 1
ATOM 12586 O O . PRO F 1 104 ? -46.483 -39.452 -12.266 1.00 30.38 115 PRO F O 1
ATOM 12590 N N . GLY F 1 105 ? -47.304 -37.821 -13.602 1.00 25.43 116 GLY F N 1
ATOM 12591 C CA . GLY F 1 105 ? -48.652 -37.923 -13.098 1.00 27.63 116 GLY F CA 1
ATOM 12592 C C . GLY F 1 105 ? -49.292 -39.253 -13.463 1.00 29.00 116 GLY F C 1
ATOM 12593 O O . GLY F 1 105 ? -48.724 -40.065 -14.210 1.00 28.33 116 GLY F O 1
ATOM 12594 N N . PRO F 1 106 ? -50.494 -39.496 -12.940 1.00 29.91 117 PRO F N 1
ATOM 12595 C CA . PRO F 1 106 ? -51.181 -40.771 -13.209 1.00 31.32 117 PRO F CA 1
ATOM 12596 C C . PRO F 1 106 ? -51.324 -41.049 -14.700 1.00 28.72 117 PRO F C 1
ATOM 12597 O O . PRO F 1 106 ? -51.674 -40.168 -15.491 1.00 28.73 117 PRO F O 1
ATOM 12601 N N . THR F 1 107 ? -51.064 -42.297 -15.081 1.00 28.68 118 THR F N 1
ATOM 12602 C CA . THR F 1 107 ? -51.260 -42.714 -16.465 1.00 28.18 118 THR F CA 1
ATOM 12603 C C . THR F 1 107 ? -52.751 -42.930 -16.688 1.00 26.88 118 THR F C 1
ATOM 12604 O O . THR F 1 107 ? -53.344 -43.837 -16.100 1.00 31.52 118 THR F O 1
ATOM 12608 N N . LEU F 1 108 ? -53.366 -42.083 -17.508 1.00 30.55 119 LEU F N 1
ATOM 12609 C CA . LEU F 1 108 ? -54.800 -42.165 -17.776 1.00 30.91 119 LEU F CA 1
ATOM 12610 C C . LEU F 1 108 ? -55.025 -43.004 -19.028 1.00 30.29 119 LEU F C 1
ATOM 12611 O O . LEU F 1 108 ? -54.418 -42.738 -20.073 1.00 30.92 119 LEU F O 1
ATOM 12616 N N . ARG F 1 109 ? -55.893 -44.018 -18.929 1.00 30.38 120 ARG F N 1
ATOM 12617 C CA . ARG F 1 109 ? -56.140 -44.937 -20.042 1.00 29.80 120 ARG F CA 1
ATOM 12618 C C . ARG F 1 109 ? -57.638 -45.118 -20.252 1.00 33.01 120 ARG F C 1
ATOM 12619 O O . ARG F 1 109 ? -58.345 -45.545 -19.334 1.00 31.73 120 ARG F O 1
ATOM 12627 N N . VAL F 1 110 ? -58.116 -44.799 -21.457 1.00 30.16 121 VAL F N 1
ATOM 12628 C CA . VAL F 1 110 ? -59.532 -44.842 -21.804 1.00 32.99 121 VAL F CA 1
ATOM 12629 C C . VAL F 1 110 ? -59.680 -45.539 -23.156 1.00 32.20 121 VAL F C 1
ATOM 12630 O O . VAL F 1 110 ? -58.698 -45.977 -23.761 1.00 33.76 121 VAL F O 1
ATOM 12634 N N . THR F 1 111 ? -60.923 -45.658 -23.628 1.00 31.21 122 THR F N 1
ATOM 12635 C CA . THR F 1 111 ? -61.218 -46.186 -24.957 1.00 32.47 122 THR F CA 1
ATOM 12636 C C . THR F 1 111 ? -61.737 -45.069 -25.851 1.00 28.21 122 THR F C 1
ATOM 12637 O O . THR F 1 111 ? -62.496 -44.209 -25.400 1.00 33.06 122 THR F O 1
ATOM 12641 N N . GLU F 1 112 ? -61.295 -45.079 -27.110 1.00 34.48 123 GLU F N 1
ATOM 12642 C CA . GLU F 1 112 ? -61.801 -44.200 -28.163 1.00 32.76 123 GLU F CA 1
ATOM 12643 C C . GLU F 1 112 ? -63.320 -44.093 -28.102 1.00 37.06 123 GLU F C 1
ATOM 12644 O O . GLU F 1 112 ? -64.022 -45.104 -28.094 1.00 33.36 123 GLU F O 1
ATOM 12650 N N . GLY F 1 113 ? -63.825 -42.859 -28.039 1.00 37.34 124 GLY F N 1
ATOM 12651 C CA . GLY F 1 113 ? -65.254 -42.622 -27.947 1.00 39.38 124 GLY F CA 1
ATOM 12652 C C . GLY F 1 113 ? -65.816 -42.473 -26.543 1.00 37.79 124 GLY F C 1
ATOM 12653 O O . GLY F 1 113 ? -66.962 -42.026 -26.400 1.00 39.87 124 GLY F O 1
ATOM 12654 N N . ASP F 1 114 ? -65.065 -42.843 -25.506 1.00 34.91 125 ASP F N 1
ATOM 12655 C CA . ASP F 1 114 ? -65.497 -42.581 -24.140 1.00 32.92 125 ASP F CA 1
ATOM 12656 C C . ASP F 1 114 ? -65.664 -41.085 -23.914 1.00 37.70 125 ASP F C 1
ATOM 12657 O O . ASP F 1 114 ? -64.932 -40.265 -24.478 1.00 37.46 125 ASP F O 1
ATOM 12662 N N . ARG F 1 115 ? -66.625 -40.728 -23.066 1.00 35.62 126 ARG F N 1
ATOM 12663 C CA . ARG F 1 115 ? -66.665 -39.382 -22.514 1.00 34.96 126 ARG F CA 1
ATOM 12664 C C . ARG F 1 115 ? -65.767 -39.345 -21.284 1.00 35.60 126 ARG F C 1
ATOM 12665 O O . ARG F 1 115 ? -65.876 -40.203 -20.402 1.00 36.38 126 ARG F O 1
ATOM 12673 N N . VAL F 1 116 ? -64.853 -38.380 -21.240 1.00 35.06 127 VAL F N 1
ATOM 12674 C CA . VAL F 1 116 ? -63.876 -38.274 -20.160 1.00 35.45 127 VAL F CA 1
ATOM 12675 C C . VAL F 1 116 ? -64.147 -36.993 -19.382 1.00 32.82 127 VAL F C 1
ATOM 12676 O O . VAL F 1 116 ? -64.361 -35.933 -19.977 1.00 34.31 127 VAL F O 1
ATOM 12680 N N . ARG F 1 117 ? -64.168 -37.101 -18.052 1.00 35.41 128 ARG F N 1
ATOM 12681 C CA . ARG F 1 117 ? -64.295 -35.952 -17.159 1.00 37.67 128 ARG F CA 1
ATOM 12682 C C . ARG F 1 117 ? -63.141 -35.985 -16.174 1.00 36.41 128 ARG F C 1
ATOM 12683 O O . ARG F 1 117 ? -63.010 -36.938 -15.401 1.00 36.61 128 ARG F O 1
ATOM 12691 N N . VAL F 1 118 ? -62.307 -34.956 -16.205 1.00 34.99 129 VAL F N 1
ATOM 12692 C CA . VAL F 1 118 ? -61.160 -34.846 -15.316 1.00 32.50 129 VAL F CA 1
ATOM 12693 C C . VAL F 1 118 ? -61.459 -33.697 -14.366 1.00 29.57 129 VAL F C 1
ATOM 12694 O O . VAL F 1 118 ? -61.458 -32.527 -14.767 1.00 31.32 129 VAL F O 1
ATOM 12698 N N . HIS F 1 119 ? -61.771 -34.029 -13.119 1.00 29.82 130 HIS F N 1
ATOM 12699 C CA . HIS F 1 119 ? -62.042 -33.011 -12.112 1.00 30.68 130 HIS F CA 1
ATOM 12700 C C . HIS F 1 119 ? -60.699 -32.567 -11.560 1.00 29.43 130 HIS F 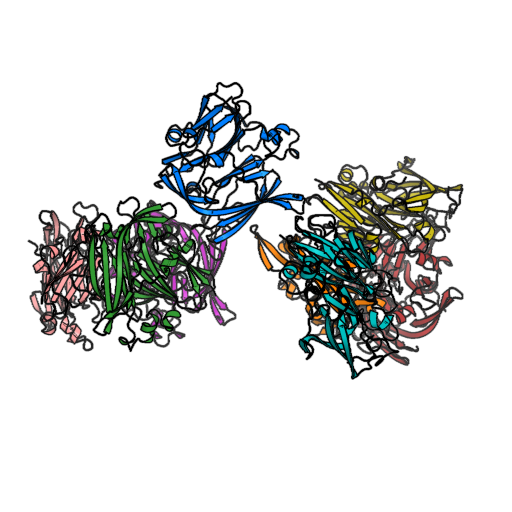C 1
ATOM 12701 O O . HIS F 1 119 ? -60.024 -33.334 -10.871 1.00 30.71 130 HIS F O 1
ATOM 12708 N N . PHE F 1 120 ? -60.294 -31.351 -11.915 1.00 30.48 131 PHE F N 1
ATOM 12709 C CA . PHE F 1 120 ? -58.988 -30.819 -11.567 1.00 29.08 131 PHE F CA 1
ATOM 12710 C C . PHE F 1 120 ? -59.141 -29.819 -10.434 1.00 29.95 131 PHE F C 1
ATOM 12711 O O . PHE F 1 120 ? -59.928 -28.873 -10.542 1.00 34.34 131 PHE F O 1
ATOM 12719 N N . HIS F 1 121 ? -58.403 -30.040 -9.346 1.00 29.92 132 HIS F N 1
ATOM 12720 C CA . HIS F 1 121 ? -58.352 -29.120 -8.223 1.00 30.98 132 HIS F CA 1
ATOM 12721 C C . HIS F 1 121 ? -56.904 -28.715 -7.982 1.00 31.94 132 HIS F C 1
ATOM 12722 O O . HIS F 1 121 ? -56.003 -29.561 -7.994 1.00 27.96 132 HIS F O 1
ATOM 12729 N N . ASN F 1 122 ? -56.683 -27.422 -7.758 1.00 30.87 133 ASN F N 1
ATOM 12730 C CA . ASN F 1 122 ? -55.341 -26.893 -7.537 1.00 30.43 133 ASN F CA 1
ATOM 12731 C C . ASN F 1 122 ? -55.133 -26.706 -6.039 1.00 27.39 133 ASN F C 1
ATOM 12732 O O . ASN F 1 122 ? -55.706 -25.796 -5.431 1.00 29.54 133 ASN F O 1
ATOM 12737 N N . ALA F 1 123 ? -54.311 -27.569 -5.450 1.00 30.08 134 ALA F N 1
ATOM 12738 C CA . ALA F 1 123 ? -53.943 -27.456 -4.046 1.00 28.93 134 ALA F CA 1
ATOM 12739 C C . ALA F 1 123 ? -52.516 -26.963 -3.875 1.00 32.11 134 ALA F C 1
ATOM 12740 O O . ALA F 1 123 ? -51.946 -27.094 -2.789 1.00 36.78 134 ALA F O 1
ATOM 12742 N N . GLY F 1 124 ? -51.931 -26.394 -4.924 1.00 32.16 135 GLY F N 1
ATOM 12743 C CA . GLY F 1 124 ? -50.585 -25.865 -4.872 1.00 35.68 135 GLY F CA 1
ATOM 12744 C C . GLY F 1 124 ? -50.555 -24.394 -4.514 1.00 32.50 135 GLY F C 1
ATOM 12745 O O . GLY F 1 124 ? -51.528 -23.823 -4.012 1.00 34.26 135 GLY F O 1
ATOM 12746 N N . SER F 1 125 ? -49.412 -23.770 -4.784 1.00 32.44 136 SER F N 1
ATOM 12747 C CA . SER F 1 125 ? -49.208 -22.364 -4.462 1.00 30.35 136 SER F CA 1
ATOM 12748 C C . SER F 1 125 ? -49.186 -21.453 -5.683 1.00 31.65 136 SER F C 1
ATOM 12749 O O . SER F 1 125 ? -49.242 -20.229 -5.517 1.00 32.71 136 SER F O 1
ATOM 12752 N N . HIS F 1 126 ? -49.113 -22.008 -6.889 1.00 29.79 137 HIS F N 1
ATOM 12753 C CA . HIS F 1 126 ? -49.090 -21.306 -8.163 1.00 28.36 137 HIS F CA 1
ATOM 12754 C C . HIS F 1 126 ? -50.267 -21.735 -9.033 1.00 27.22 137 HIS F C 1
ATOM 12755 O O . HIS F 1 126 ? -50.825 -22.820 -8.841 1.00 28.16 137 HIS F O 1
ATOM 12762 N N . PRO F 1 127 ? -50.662 -20.908 -10.003 1.00 28.08 138 PRO F N 1
ATOM 12763 C CA . PRO F 1 127 ? -51.713 -21.318 -10.954 1.00 25.02 138 PRO F CA 1
ATOM 12764 C C . PRO F 1 127 ? -51.227 -22.403 -11.901 1.00 28.92 138 PRO F C 1
ATOM 12765 O O . PRO F 1 127 ? -50.073 -22.391 -12.341 1.00 27.09 138 PRO F O 1
ATOM 12769 N N . HIS F 1 128 ? -52.130 -23.327 -12.243 1.00 26.89 139 HIS F N 1
ATOM 12770 C CA . HIS F 1 128 ? -51.818 -24.469 -13.107 1.00 27.64 139 HIS F CA 1
ATOM 12771 C C . HIS F 1 128 ? -52.987 -24.766 -14.045 1.00 29.38 139 HIS F C 1
ATOM 12772 O O . HIS F 1 128 ? -54.116 -24.301 -13.841 1.00 27.78 139 HIS F O 1
ATOM 12779 N N . THR F 1 129 ? -52.705 -25.565 -15.082 1.00 25.96 140 THR F N 1
ATOM 12780 C CA . THR F 1 129 ? -53.739 -26.144 -15.936 1.00 29.27 140 THR F CA 1
ATOM 12781 C C . THR F 1 129 ? -53.406 -27.606 -16.208 1.00 28.44 140 THR F C 1
ATOM 12782 O O . THR F 1 129 ? -52.371 -28.127 -15.779 1.00 27.98 140 THR F O 1
ATOM 12786 N N . ILE F 1 130 ? -54.302 -28.262 -16.941 1.00 29.60 141 ILE F N 1
ATOM 12787 C CA . ILE F 1 130 ? -54.029 -29.521 -17.617 1.00 27.78 141 ILE F CA 1
ATOM 12788 C C . ILE F 1 130 ? -54.312 -29.285 -19.092 1.00 29.82 141 ILE F C 1
ATOM 12789 O O . ILE F 1 130 ? -55.468 -29.074 -19.484 1.00 28.93 141 ILE F O 1
ATOM 12794 N N . HIS F 1 131 ? -53.270 -29.331 -19.913 1.00 28.50 142 HIS F N 1
ATOM 12795 C CA . HIS F 1 131 ? -53.407 -29.302 -21.363 1.00 30.51 142 HIS F CA 1
ATOM 12796 C C . HIS F 1 131 ? -53.230 -30.724 -21.880 1.00 32.43 142 HIS F C 1
ATOM 12797 O O . HIS F 1 131 ? -52.143 -31.307 -21.764 1.00 28.69 142 HIS F O 1
ATOM 12804 N N . PHE F 1 132 ? -54.299 -31.277 -22.450 1.00 26.79 143 PHE F N 1
ATOM 12805 C CA . PHE F 1 132 ? -54.263 -32.600 -23.052 1.00 31.08 143 PHE F CA 1
ATOM 12806 C C . PHE F 1 132 ? -53.805 -32.513 -24.501 1.00 30.32 143 PHE F C 1
ATOM 12807 O O . PHE F 1 132 ? -54.220 -31.621 -25.249 1.00 30.56 143 PHE F O 1
ATOM 12815 N N . HIS F 1 133 ? -52.950 -33.449 -24.896 1.00 33.04 144 HIS F N 1
ATOM 12816 C CA . HIS F 1 133 ? -52.716 -33.711 -26.312 1.00 32.13 144 HIS F CA 1
ATOM 12817 C C . HIS F 1 133 ? -53.847 -34.632 -26.764 1.00 35.02 144 HIS F C 1
ATOM 12818 O O . HIS F 1 133 ? -53.840 -35.831 -26.483 1.00 40.09 144 HIS F O 1
ATOM 12825 N N . GLY F 1 134 ? -54.836 -34.060 -27.433 1.00 32.90 145 GLY F N 1
ATOM 12826 C CA . GLY F 1 134 ? -56.025 -34.787 -27.844 1.00 32.86 145 GLY F CA 1
ATOM 12827 C C . GLY F 1 134 ? -56.979 -33.803 -28.479 1.00 33.76 145 GLY F C 1
ATOM 12828 O O . GLY F 1 134 ? -56.771 -32.587 -28.433 1.00 32.41 145 GLY F O 1
ATOM 12829 N N . ILE F 1 135 ? -58.037 -34.339 -29.073 1.00 31.97 146 ILE F N 1
ATOM 12830 C CA . ILE F 1 135 ? -59.076 -33.509 -29.673 1.00 28.46 146 ILE F CA 1
ATOM 12831 C C . ILE F 1 135 ? -60.063 -33.079 -28.590 1.00 29.54 146 ILE F C 1
ATOM 12832 O O . ILE F 1 135 ? -60.563 -33.911 -27.827 1.00 33.29 146 ILE F O 1
ATOM 12837 N N . HIS F 1 136 ? -60.341 -31.766 -28.513 1.00 33.23 147 HIS F N 1
ATOM 12838 C CA . HIS F 1 136 ? -61.255 -31.195 -27.523 1.00 28.41 147 HIS F CA 1
ATOM 12839 C C . HIS F 1 136 ? -61.616 -29.761 -27.898 1.00 31.62 147 HIS F C 1
ATOM 12840 O O . HIS F 1 136 ? -60.972 -29.164 -28.774 1.00 29.80 147 HIS F O 1
ATOM 12847 N N . PRO F 1 137 ? -62.658 -29.189 -27.292 1.00 32.49 148 PRO F N 1
ATOM 12848 C CA . PRO F 1 137 ? -62.975 -27.781 -27.546 1.00 31.00 148 PRO F CA 1
ATOM 12849 C C . PRO F 1 137 ? -61.881 -26.848 -27.028 1.00 34.97 148 PRO F C 1
ATOM 12850 O O . PRO F 1 137 ? -61.117 -27.184 -26.116 1.00 32.76 148 PRO F O 1
ATOM 12854 N N . ALA F 1 138 ? -61.843 -25.639 -27.609 1.00 30.21 149 ALA F N 1
ATOM 12855 C CA . ALA F 1 138 ? -60.866 -24.631 -27.193 1.00 32.87 149 ALA F CA 1
ATOM 12856 C C . ALA F 1 138 ? -60.984 -24.307 -25.708 1.00 36.24 149 ALA F C 1
ATOM 12857 O O . ALA F 1 138 ? -59.972 -24.126 -25.024 1.00 32.10 149 ALA F O 1
ATOM 12859 N N . SER F 1 139 ? -62.208 -24.236 -25.187 1.00 34.66 150 SER F N 1
ATOM 12860 C CA . SER F 1 139 ? -62.406 -23.895 -23.784 1.00 30.23 150 SER F CA 1
ATOM 12861 C C . SER F 1 139 ? -61.922 -24.995 -22.846 1.00 27.05 150 SER F C 1
ATOM 12862 O O . SER F 1 139 ? -61.808 -24.759 -21.636 1.00 29.97 150 SER F O 1
ATOM 12865 N N . MET F 1 140 ? -61.644 -26.182 -23.376 1.00 25.49 151 MET F N 1
ATOM 12866 C CA . MET F 1 140 ? -61.140 -27.317 -22.620 1.00 28.79 151 MET F CA 1
ATOM 12867 C C . MET F 1 140 ? -59.644 -27.559 -22.849 1.00 27.58 151 MET F C 1
ATOM 12868 O O . MET F 1 140 ? -59.129 -28.600 -22.440 1.00 27.99 151 MET F O 1
ATOM 12873 N N . ASP F 1 141 ? -58.934 -26.609 -23.465 1.00 28.34 152 ASP F N 1
ATOM 12874 C CA . ASP F 1 141 ? -57.558 -26.830 -23.912 1.00 31.43 152 ASP F CA 1
ATOM 12875 C C . ASP F 1 141 ? -56.511 -26.594 -22.824 1.00 29.58 152 ASP F C 1
ATOM 12876 O O . ASP F 1 141 ? -55.332 -26.895 -23.051 1.00 30.35 152 ASP F O 1
ATOM 12881 N N . GLY F 1 142 ? -56.896 -26.072 -21.666 1.00 29.66 153 GLY F N 1
ATOM 12882 C CA . GLY F 1 142 ? -55.942 -25.900 -20.578 1.00 30.81 153 GLY F CA 1
ATOM 12883 C C . GLY F 1 142 ? -54.822 -24.909 -20.837 1.00 30.78 153 GLY F C 1
ATOM 12884 O O . GLY F 1 142 ? -53.677 -25.159 -20.432 1.00 31.80 153 GLY F O 1
ATOM 12885 N N . VAL F 1 143 ? -55.120 -23.799 -21.508 1.00 28.06 154 VAL F N 1
ATOM 12886 C CA . VAL F 1 143 ? -54.170 -22.707 -21.728 1.00 26.24 154 VAL F CA 1
ATOM 12887 C C . VAL F 1 143 ? -54.667 -21.469 -20.990 1.00 27.92 154 VAL F C 1
ATOM 12888 O O . VAL F 1 143 ? -55.864 -21.379 -20.674 1.00 28.24 154 VAL F O 1
ATOM 12892 N N . PRO F 1 144 ? -53.801 -20.492 -20.698 1.00 27.97 155 PRO F N 1
ATOM 12893 C CA . PRO F 1 144 ? -54.250 -19.343 -19.889 1.00 28.24 155 PRO F CA 1
ATOM 12894 C C . PRO F 1 144 ? -55.305 -18.473 -20.558 1.00 33.30 155 PRO F C 1
ATOM 12895 O O . PRO F 1 144 ? -56.137 -17.884 -19.858 1.00 33.22 155 PRO F O 1
ATOM 12899 N N . GLY F 1 145 ? -55.314 -18.358 -21.880 1.00 30.43 156 GLY F N 1
ATOM 12900 C CA . GLY F 1 145 ? -56.138 -17.348 -22.513 1.00 37.08 156 GLY F CA 1
ATOM 12901 C C . GLY F 1 145 ? -57.512 -17.772 -23.001 1.00 44.52 156 GLY F C 1
ATOM 12902 O O . GLY F 1 145 ? -58.129 -17.025 -23.770 1.00 36.92 156 GLY F O 1
ATOM 12903 N N . THR F 1 146 ? -58.008 -18.950 -22.612 1.00 41.29 157 THR F N 1
ATOM 12904 C CA . THR F 1 146 ? -59.310 -19.424 -23.071 1.00 35.96 157 THR F CA 1
ATOM 12905 C C . THR F 1 146 ? -60.016 -20.140 -21.932 1.00 35.01 157 THR F C 1
ATOM 12906 O O . THR F 1 146 ? -59.387 -20.580 -20.966 1.00 30.31 157 THR F O 1
ATOM 12910 N N . GLY F 1 147 ? -61.343 -20.267 -22.068 1.00 34.13 158 GLY F N 1
ATOM 12911 C CA . GLY F 1 147 ? -62.155 -20.996 -21.116 1.00 32.76 158 GLY F CA 1
ATOM 12912 C C . GLY F 1 147 ? -62.017 -20.447 -19.712 1.00 32.69 158 GLY F C 1
ATOM 12913 O O . GLY F 1 147 ? -62.134 -19.240 -19.483 1.00 33.49 158 GLY F O 1
ATOM 12914 N N . PRO F 1 148 ? -61.743 -21.324 -18.740 1.00 28.74 159 PRO F N 1
ATOM 12915 C CA . PRO F 1 148 ? -61.515 -20.850 -17.368 1.00 36.49 159 PRO F CA 1
ATOM 12916 C C . PRO F 1 148 ? -60.142 -20.244 -17.166 1.00 33.90 159 PRO F C 1
ATOM 12917 O O . PRO F 1 148 ? -59.884 -19.695 -16.092 1.00 29.60 159 PRO F O 1
ATOM 12921 N N . GLY F 1 149 ? -59.257 -20.338 -18.155 1.00 37.12 160 GLY F N 1
ATOM 12922 C CA . GLY F 1 149 ? -57.896 -19.884 -17.962 1.00 34.04 160 GLY F CA 1
ATOM 12923 C C . GLY F 1 149 ? -57.135 -20.831 -17.052 1.00 33.11 160 GLY F C 1
ATOM 12924 O O . GLY F 1 149 ? -57.461 -22.022 -16.915 1.00 29.60 160 GLY F O 1
ATOM 12925 N N . MET F 1 150 ? -56.095 -20.290 -16.431 1.00 28.03 161 MET F N 1
ATOM 12926 C CA . MET F 1 150 ? -55.378 -21.017 -15.398 1.00 29.03 161 MET F CA 1
ATOM 12927 C C . MET F 1 150 ? -56.267 -21.241 -14.177 1.00 27.74 161 MET F C 1
ATOM 12928 O O . MET F 1 150 ? -57.183 -20.465 -13.896 1.00 28.48 161 MET F O 1
ATOM 12933 N N . ILE F 1 151 ? -55.999 -22.331 -13.462 1.00 29.52 162 ILE F N 1
ATOM 12934 C CA . ILE F 1 151 ? -56.727 -22.687 -12.247 1.00 29.42 162 ILE F CA 1
ATOM 12935 C C . ILE F 1 151 ? -55.870 -22.299 -11.048 1.00 31.03 162 ILE F C 1
ATOM 12936 O O . ILE F 1 151 ? -54.817 -22.903 -10.796 1.00 28.76 162 ILE F O 1
ATOM 12941 N N . TYR F 1 152 ? -56.327 -21.283 -10.304 1.00 28.77 163 TYR F N 1
ATOM 12942 C CA . TYR F 1 152 ? -55.531 -20.708 -9.233 1.00 30.65 163 TYR F CA 1
ATOM 12943 C C . TYR F 1 152 ? -55.662 -21.543 -7.970 1.00 30.27 163 TYR F C 1
ATOM 12944 O O . TYR F 1 152 ? -56.551 -22.393 -7.873 1.00 33.15 163 TYR F O 1
ATOM 12953 N N . PRO F 1 153 ? -54.744 -21.367 -7.017 1.00 32.93 164 PRO F N 1
ATOM 12954 C CA . PRO F 1 153 ? -54.816 -22.126 -5.763 1.00 29.85 164 PRO F CA 1
ATOM 12955 C C . PRO F 1 153 ? -56.216 -22.107 -5.171 1.00 30.72 164 PRO F C 1
ATOM 12956 O O . PRO F 1 153 ? -56.865 -21.062 -5.098 1.00 30.68 164 PRO F O 1
ATOM 12960 N N . GLY F 1 154 ? -56.700 -23.283 -4.786 1.00 28.46 165 GLY F N 1
ATOM 12961 C CA . GLY F 1 154 ? -58.032 -23.390 -4.247 1.00 27.15 165 GLY F CA 1
ATOM 12962 C C . GLY F 1 154 ? -59.152 -23.525 -5.258 1.00 30.21 165 GLY F C 1
ATOM 12963 O O . GLY F 1 154 ? -60.282 -23.816 -4.852 1.00 34.24 165 GLY F O 1
ATOM 12964 N N . GLU F 1 155 ? -58.897 -23.323 -6.552 1.00 30.01 166 GLU F N 1
ATOM 12965 C CA . GLU F 1 155 ? -59.962 -23.396 -7.545 1.00 29.99 166 GLU F CA 1
ATOM 12966 C C . GLU F 1 155 ? -60.074 -24.811 -8.111 1.00 31.51 166 GLU F C 1
ATOM 12967 O O . GLU F 1 155 ? -59.163 -25.636 -7.986 1.00 29.41 166 GLU F O 1
ATOM 12973 N N . SER F 1 156 ? -61.205 -25.077 -8.755 1.00 30.60 167 SER F N 1
ATOM 12974 C CA . SER F 1 156 ? -61.460 -26.361 -9.396 1.00 34.45 167 SER F CA 1
ATOM 12975 C C . SER F 1 156 ? -62.022 -26.136 -10.790 1.00 34.46 167 SER F C 1
ATOM 12976 O O . SER F 1 156 ? -62.550 -25.066 -11.103 1.00 35.04 167 SER F O 1
ATOM 12979 N N 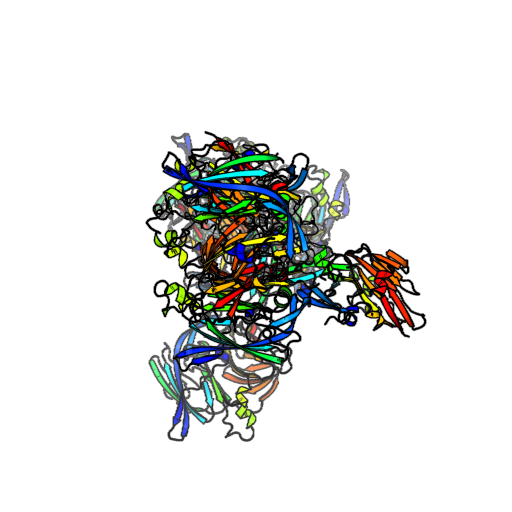. PHE F 1 157 ? -61.907 -27.169 -11.624 1.00 28.81 168 PHE F N 1
ATOM 12980 C CA . PHE F 1 157 ? -62.440 -27.130 -12.978 1.00 32.00 168 PHE F CA 1
ATOM 12981 C C . PHE F 1 157 ? -62.517 -28.550 -13.523 1.00 30.61 168 PHE F C 1
ATOM 12982 O O . PHE F 1 157 ? -61.665 -29.381 -13.227 1.00 28.09 168 PHE F O 1
ATOM 12990 N N . THR F 1 158 ? -63.536 -28.821 -14.336 1.00 29.49 169 THR F N 1
ATOM 12991 C CA . THR F 1 158 ? -63.711 -30.151 -14.912 1.00 30.49 169 THR F CA 1
ATOM 12992 C C . THR F 1 158 ? -63.452 -30.067 -16.408 1.00 31.66 169 THR F C 1
ATOM 12993 O O . THR F 1 158 ? -64.251 -29.486 -17.150 1.00 33.00 169 THR F O 1
ATOM 12997 N N . TYR F 1 159 ? -62.331 -30.631 -16.850 1.00 28.09 170 TYR F N 1
ATOM 12998 C CA . TYR F 1 159 ? -62.112 -30.800 -18.279 1.00 30.87 170 TYR F CA 1
ATOM 12999 C C . TYR F 1 159 ? -62.988 -31.944 -18.769 1.00 32.24 170 TYR F C 1
ATOM 13000 O O . TYR F 1 159 ? -63.053 -33.003 -18.136 1.00 35.61 170 TYR F O 1
ATOM 13009 N N . GLU F 1 160 ? -63.687 -31.728 -19.873 1.00 28.47 171 GLU F N 1
ATOM 13010 C CA . GLU F 1 160 ? -64.604 -32.737 -20.387 1.00 30.18 171 GLU F CA 1
ATOM 13011 C C . GLU F 1 160 ? -64.532 -32.772 -21.901 1.00 28.59 171 GLU F C 1
ATOM 13012 O O . GLU F 1 160 ? -64.632 -31.729 -22.554 1.00 30.45 171 GLU F O 1
ATOM 13018 N N . PHE F 1 161 ? -64.372 -33.973 -22.452 1.00 27.79 172 PHE F N 1
ATOM 13019 C CA . PHE F 1 161 ? -64.244 -34.155 -23.890 1.00 29.24 172 PHE F CA 1
ATOM 13020 C C . PHE F 1 161 ? -64.454 -35.626 -24.224 1.00 33.24 172 PHE F C 1
ATOM 13021 O O . PHE F 1 161 ? -64.316 -36.505 -23.367 1.00 34.84 172 PHE F O 1
ATOM 13029 N N . ASP F 1 162 ? -64.764 -35.885 -25.494 1.00 31.40 173 ASP F N 1
ATOM 13030 C CA . ASP F 1 162 ? -64.764 -37.251 -26.010 1.00 36.11 173 ASP F CA 1
ATOM 13031 C C . ASP F 1 162 ? -63.344 -37.679 -26.363 1.00 31.99 173 ASP F C 1
ATOM 13032 O O . ASP F 1 162 ? -62.559 -36.896 -26.903 1.00 31.07 173 ASP F O 1
ATOM 13037 N N . ALA F 1 163 ? -63.022 -38.935 -26.066 1.00 29.04 174 ALA F N 1
ATOM 13038 C CA . ALA F 1 163 ? -61.657 -39.446 -26.198 1.00 32.92 174 ALA F CA 1
ATOM 13039 C C . ALA F 1 163 ? -61.360 -39.785 -27.657 1.00 31.57 174 ALA F C 1
ATOM 13040 O O . ALA F 1 163 ? -61.628 -40.891 -28.130 1.00 31.49 174 ALA F O 1
ATOM 13042 N N . TYR F 1 164 ? -60.759 -38.831 -28.360 1.00 27.51 175 TYR F N 1
ATOM 13043 C CA . TYR F 1 164 ? -60.283 -38.976 -29.728 1.00 31.76 175 TYR F CA 1
ATOM 13044 C C . TYR F 1 164 ? -58.977 -38.209 -29.880 1.00 31.05 175 TYR F C 1
ATOM 13045 O O . TYR F 1 164 ? -58.774 -37.196 -29.200 1.00 32.87 175 TYR F O 1
ATOM 13054 N N . PRO F 1 165 ? -58.075 -38.653 -30.774 1.00 31.76 176 PRO F N 1
ATOM 13055 C CA . PRO F 1 165 ? -58.066 -39.898 -31.556 1.00 28.82 176 PRO F CA 1
ATOM 13056 C C . PRO F 1 165 ? -57.434 -41.020 -30.757 1.00 34.03 176 PRO F C 1
ATOM 13057 O O . PRO F 1 165 ? -56.762 -40.722 -29.760 1.00 32.37 176 PRO F O 1
ATOM 13061 N N . PHE F 1 166 ? -57.620 -42.280 -31.152 1.00 30.38 177 PHE F N 1
ATOM 13062 C CA . PHE F 1 166 ? -56.908 -43.341 -30.460 1.00 32.66 177 PHE F CA 1
ATOM 13063 C C . PHE F 1 166 ? -55.414 -43.175 -30.681 1.00 31.03 177 PHE F C 1
ATOM 13064 O O . PHE F 1 166 ? -54.967 -42.745 -31.749 1.00 28.76 177 PHE F O 1
ATOM 13072 N N . GLY F 1 167 ? -54.639 -43.516 -29.663 1.00 31.13 178 GLY F N 1
ATOM 13073 C CA . GLY F 1 167 ? -53.199 -43.467 -29.792 1.00 31.86 178 GLY F CA 1
ATOM 13074 C C . GLY F 1 167 ? -52.535 -43.283 -28.444 1.00 30.52 178 GLY F C 1
ATOM 13075 O O . GLY F 1 167 ? -53.147 -43.473 -27.394 1.00 27.65 178 GLY F O 1
ATOM 13076 N N . CYS F 1 168 ? -51.247 -42.941 -28.515 1.00 31.37 179 CYS F N 1
ATOM 13077 C CA . CYS F 1 168 ? -50.424 -42.641 -27.353 1.00 29.37 179 CYS F CA 1
ATOM 13078 C C . CYS F 1 168 ? -50.334 -41.127 -27.236 1.00 27.33 179 CYS F C 1
ATOM 13079 O O . CYS F 1 168 ? -49.891 -40.463 -28.175 1.00 27.95 179 CYS F O 1
ATOM 13082 N N . HIS F 1 169 ? -50.786 -40.587 -26.109 1.00 27.53 180 HIS F N 1
ATOM 13083 C CA . HIS F 1 169 ? -50.780 -39.144 -25.902 1.00 29.33 180 HIS F CA 1
ATOM 13084 C C . HIS F 1 169 ? -50.262 -38.812 -24.510 1.00 28.24 180 HIS F C 1
ATOM 13085 O O . HIS F 1 169 ? -49.664 -39.657 -23.837 1.00 27.60 180 HIS F O 1
ATOM 13092 N N . LEU F 1 170 ? -50.500 -37.584 -24.069 1.00 31.74 181 LEU F N 1
ATOM 13093 C CA . LEU F 1 170 ? -49.921 -37.073 -22.837 1.00 28.46 181 LEU F CA 1
ATOM 13094 C C . LEU F 1 170 ? -50.675 -35.811 -22.463 1.00 30.05 181 LEU F C 1
ATOM 13095 O O . LEU F 1 170 ? -51.413 -35.238 -23.275 1.00 28.05 181 LEU F O 1
ATOM 13100 N N . TYR F 1 171 ? -50.487 -35.394 -21.218 1.00 24.58 182 TYR F N 1
ATOM 13101 C CA . TYR F 1 171 ? -51.010 -34.132 -20.740 1.00 28.72 182 TYR F CA 1
ATOM 13102 C C . TYR F 1 171 ? -49.904 -33.443 -19.961 1.00 25.62 182 TYR F C 1
ATOM 13103 O O . TYR F 1 171 ? -48.982 -34.094 -19.463 1.00 28.46 182 TYR F O 1
ATOM 13112 N N . HIS F 1 172 ? -49.990 -32.119 -19.868 1.00 25.28 183 HIS F N 1
ATOM 13113 C CA . HIS F 1 172 ? -49.013 -31.389 -19.065 1.00 23.92 183 HIS F CA 1
ATOM 13114 C C . HIS F 1 172 ? -49.553 -29.996 -18.787 1.00 26.95 183 HIS F C 1
ATOM 13115 O O . HIS F 1 172 ? -50.501 -29.538 -19.428 1.00 28.44 183 HIS F O 1
ATOM 13122 N N . CYS F 1 173 ? -48.938 -29.326 -17.813 1.00 19.63 184 CYS F N 1
ATOM 13123 C CA . CYS F 1 173 ? -49.341 -27.968 -17.492 1.00 24.41 184 CYS F CA 1
ATOM 13124 C C . CYS F 1 173 ? -48.966 -27.028 -18.628 1.00 28.24 184 CYS F C 1
ATOM 13125 O O . CYS F 1 173 ? -47.928 -27.189 -19.277 1.00 28.39 184 CYS F O 1
ATOM 13128 N N . HIS F 1 174 ? -49.827 -26.049 -18.884 1.00 30.23 185 HIS F N 1
ATOM 13129 C CA . HIS F 1 174 ? -49.533 -24.975 -19.829 1.00 27.28 185 HIS F CA 1
ATOM 13130 C C . HIS F 1 174 ? -49.794 -23.654 -19.110 1.00 31.26 185 HIS F C 1
ATOM 13131 O O . HIS F 1 174 ? -50.779 -22.970 -19.366 1.00 33.64 185 HIS F O 1
ATOM 13138 N N . ALA F 1 175 ? -48.905 -23.302 -18.192 1.00 33.75 186 ALA F N 1
ATOM 13139 C CA . ALA F 1 175 ? -49.018 -22.047 -17.464 1.00 31.49 186 ALA F CA 1
ATOM 13140 C C . ALA F 1 175 ? -47.802 -21.176 -17.785 1.00 32.37 186 ALA F C 1
ATOM 13141 O O . ALA F 1 175 ? -46.994 -21.498 -18.663 1.00 33.96 186 ALA F O 1
ATOM 13143 N N . ILE F 1 176 ? -47.682 -20.066 -17.071 1.00 31.75 187 ILE F N 1
ATOM 13144 C CA . ILE F 1 176 ? -46.708 -19.018 -17.362 1.00 25.19 187 ILE F CA 1
ATOM 13145 C C . ILE F 1 176 ? -45.620 -19.075 -16.296 1.00 32.22 187 ILE F C 1
ATOM 13146 O O . ILE F 1 176 ? -45.930 -18.989 -15.102 1.00 34.36 187 ILE F O 1
ATOM 13151 N N . PRO F 1 177 ? -44.341 -19.252 -16.662 1.00 27.72 188 PRO F N 1
ATOM 13152 C CA . PRO F 1 177 ? -43.797 -19.581 -17.985 1.00 29.95 188 PRO F CA 1
ATOM 13153 C C . PRO F 1 177 ? -43.953 -21.054 -18.341 1.00 27.70 188 PRO F C 1
ATOM 13154 O O . PRO F 1 177 ? -43.835 -21.901 -17.453 1.00 29.51 188 PRO F O 1
ATOM 13158 N N . LEU F 1 178 ? -44.140 -21.335 -19.631 1.00 30.05 189 LEU F N 1
ATOM 13159 C CA . LEU F 1 178 ? -44.364 -22.699 -20.115 1.00 31.39 189 LEU F CA 1
ATOM 13160 C C . LEU F 1 178 ? -43.325 -23.683 -19.570 1.00 30.18 189 LEU F C 1
ATOM 13161 O O . LEU F 1 178 ? -43.672 -24.671 -18.912 1.00 27.25 189 LEU F O 1
ATOM 13166 N N . LYS F 1 179 ? -42.035 -23.415 -19.818 1.00 27.52 190 LYS F N 1
ATOM 13167 C CA . LYS F 1 179 ? -40.996 -24.388 -19.479 1.00 24.62 190 LYS F CA 1
ATOM 13168 C C . LYS F 1 179 ? -40.956 -24.702 -17.985 1.00 28.43 190 LYS F C 1
ATOM 13169 O O . LYS F 1 179 ? -40.645 -25.840 -17.601 1.00 26.14 190 LYS F O 1
ATOM 13175 N N . ARG F 1 180 ? -41.270 -23.722 -17.129 1.00 24.17 191 ARG F N 1
ATOM 13176 C CA . ARG F 1 180 ? -41.138 -23.931 -15.689 1.00 25.74 191 ARG F CA 1
ATOM 13177 C C . ARG F 1 180 ? -42.110 -24.990 -15.182 1.00 25.14 191 ARG F C 1
ATOM 13178 O O . ARG F 1 180 ? -41.714 -25.923 -14.478 1.00 26.32 191 ARG F O 1
ATOM 13186 N N . HIS F 1 181 ? -43.397 -24.838 -15.496 1.00 27.24 192 HIS F N 1
ATOM 13187 C CA . HIS F 1 181 ? -44.394 -25.757 -14.958 1.00 26.17 192 HIS F CA 1
ATOM 13188 C C . HIS F 1 181 ? -44.191 -27.173 -15.479 1.00 26.43 192 HIS F C 1
ATOM 13189 O O . HIS F 1 181 ? -44.452 -28.138 -14.749 1.00 25.89 192 HIS F O 1
ATOM 13196 N N . ILE F 1 182 ? -43.701 -27.327 -16.715 1.00 24.32 193 ILE F N 1
ATOM 13197 C CA . ILE F 1 182 ? -43.415 -28.667 -17.221 1.00 22.82 193 ILE F CA 1
ATOM 13198 C C . ILE F 1 182 ? -42.222 -29.272 -16.489 1.00 24.76 193 ILE F C 1
ATOM 13199 O O . ILE F 1 182 ? -42.305 -30.380 -15.954 1.00 24.56 193 ILE F O 1
ATOM 13204 N N . HIS F 1 183 ? -41.095 -28.553 -16.456 1.00 24.51 194 HIS F N 1
ATOM 13205 C CA . HIS F 1 183 ? -39.903 -29.061 -15.778 1.00 27.39 194 HIS F CA 1
ATOM 13206 C C . HIS F 1 183 ? -40.189 -29.457 -14.332 1.00 23.88 194 HIS F C 1
ATOM 13207 O O . HIS F 1 183 ? -39.662 -30.464 -13.838 1.00 23.93 194 HIS F O 1
ATOM 13214 N N . LYS F 1 184 ? -41.013 -28.669 -13.632 1.00 25.52 195 LYS F N 1
ATOM 13215 C CA . LYS F 1 184 ? -41.297 -28.916 -12.222 1.00 24.71 195 LYS F CA 1
ATOM 13216 C C . LYS F 1 184 ? -42.055 -30.222 -11.973 1.00 23.85 195 LYS F C 1
ATOM 13217 O O . LYS F 1 184 ? -42.114 -30.660 -10.825 1.00 25.60 195 LYS F O 1
ATOM 13223 N N . GLY F 1 185 ? -42.635 -30.855 -12.995 1.00 24.12 196 GLY F N 1
ATOM 13224 C CA . GLY F 1 185 ? -43.157 -32.199 -12.805 1.00 25.11 196 GLY F CA 1
ATOM 13225 C C . GLY F 1 185 ? -44.573 -32.449 -13.295 1.00 24.91 196 GLY F C 1
ATOM 13226 O O . GLY F 1 185 ? -45.081 -33.565 -13.165 1.00 23.50 196 GLY F O 1
ATOM 13227 N N . LEU F 1 186 ? -45.208 -31.433 -13.883 1.00 25.81 197 LEU F N 1
ATOM 13228 C CA . LEU F 1 186 ? -46.633 -31.501 -14.240 1.00 24.98 197 LEU F CA 1
ATOM 13229 C C . LEU F 1 186 ? -46.769 -32.055 -15.653 1.00 22.69 197 LEU F C 1
ATOM 13230 O O . LEU F 1 186 ? -47.048 -31.338 -16.616 1.00 24.59 197 LEU F O 1
ATOM 13235 N N . TYR F 1 187 ? -46.559 -33.364 -15.776 1.00 25.72 198 TYR F N 1
ATOM 13236 C CA . TYR F 1 187 ? -46.779 -34.060 -17.038 1.00 26.26 198 TYR F CA 1
ATOM 13237 C C . TYR F 1 187 ? -47.204 -35.488 -16.732 1.00 28.55 198 TYR F C 1
ATOM 13238 O O . TYR F 1 187 ? -46.859 -36.038 -15.682 1.00 27.98 198 TYR F O 1
ATOM 13247 N N . GLY F 1 188 ? -47.953 -36.084 -17.659 1.00 27.14 199 GLY F N 1
ATOM 13248 C CA . GLY F 1 188 ? -48.366 -37.468 -17.499 1.00 27.20 199 GLY F CA 1
ATOM 13249 C C . GLY F 1 188 ? -48.771 -38.073 -18.827 1.00 28.48 199 GLY F C 1
ATOM 13250 O O . GLY F 1 188 ? -48.921 -37.375 -19.832 1.00 24.47 199 GLY F O 1
ATOM 13251 N N . ALA F 1 189 ? -48.949 -39.398 -18.811 1.00 28.60 200 ALA F N 1
ATOM 13252 C CA . ALA F 1 189 ? -49.346 -40.173 -19.984 1.00 28.41 200 ALA F CA 1
ATOM 13253 C C . ALA F 1 189 ? -50.865 -40.267 -20.091 1.00 27.96 200 ALA F C 1
ATOM 13254 O O . ALA F 1 189 ? -51.572 -40.316 -19.080 1.00 30.10 200 ALA F O 1
ATOM 13256 N N . PHE F 1 190 ? -51.360 -40.283 -21.336 1.00 29.97 201 PHE F N 1
ATOM 13257 C CA . PHE F 1 190 ? -52.793 -40.365 -21.640 1.00 29.56 201 PHE F CA 1
ATOM 13258 C C . PHE F 1 190 ? -52.969 -41.283 -22.846 1.00 30.63 201 PHE F C 1
ATOM 13259 O O . PHE F 1 190 ? -52.653 -40.898 -23.977 1.00 31.29 201 PHE F O 1
ATOM 13267 N N . ILE F 1 191 ? -53.468 -42.491 -22.613 1.00 29.62 202 ILE F N 1
ATOM 13268 C CA . ILE F 1 191 ? -53.569 -43.516 -23.647 1.00 30.96 202 ILE F CA 1
ATOM 13269 C C . ILE F 1 191 ? -55.037 -43.698 -24.008 1.00 30.47 202 ILE F C 1
ATOM 13270 O O . ILE F 1 191 ? -55.877 -43.894 -23.123 1.00 30.69 202 ILE F O 1
ATOM 13275 N N . ILE F 1 192 ? -55.345 -43.611 -25.300 1.00 30.19 203 ILE F N 1
ATOM 13276 C CA . ILE F 1 192 ? -56.685 -43.862 -25.818 1.00 29.95 203 ILE F CA 1
ATOM 13277 C C . ILE F 1 192 ? -56.621 -45.162 -26.619 1.00 30.35 203 ILE F C 1
ATOM 13278 O O . ILE F 1 192 ? -56.030 -45.204 -27.705 1.00 30.07 203 ILE F O 1
ATOM 13283 N N . ASP F 1 193 ? -57.196 -46.236 -26.073 1.00 31.37 204 ASP F N 1
ATOM 13284 C CA . ASP F 1 193 ? -57.232 -47.506 -26.801 1.00 33.37 204 ASP F CA 1
ATOM 13285 C C . ASP F 1 193 ? -58.174 -47.390 -27.997 1.00 30.53 204 ASP F C 1
ATOM 13286 O O . ASP F 1 193 ? -59.228 -46.757 -27.896 1.00 33.09 204 ASP F O 1
ATOM 13291 N N . PRO F 1 194 ? -57.841 -48.000 -29.134 1.00 33.40 205 PRO F N 1
ATOM 13292 C CA . PRO F 1 194 ? -58.775 -47.975 -30.268 1.00 32.83 205 PRO F CA 1
ATOM 13293 C C . PRO F 1 194 ? -59.995 -48.841 -29.980 1.00 39.17 205 PRO F C 1
ATOM 13294 O O . PRO F 1 194 ? -59.903 -49.870 -29.304 1.00 36.42 205 PRO F O 1
ATOM 13298 N N . ASP F 1 195 ? -61.154 -48.386 -30.462 1.00 40.71 206 ASP F N 1
ATOM 13299 C CA . ASP F 1 195 ? -62.383 -49.165 -30.362 1.00 39.41 206 ASP F CA 1
ATOM 13300 C C . ASP F 1 195 ? -62.385 -50.142 -31.530 1.00 42.06 206 ASP F C 1
ATOM 13301 O O . ASP F 1 195 ? -62.516 -49.718 -32.685 1.00 40.49 206 ASP F O 1
ATOM 13306 N N . PRO F 1 196 ? -62.216 -51.444 -31.281 1.00 41.94 207 PRO F N 1
ATOM 13307 C CA . PRO F 1 196 ? -62.162 -52.390 -32.411 1.00 46.51 207 PRO F CA 1
ATOM 13308 C C . PRO F 1 196 ? -63.412 -52.356 -33.283 1.00 49.21 207 PRO F C 1
ATOM 13309 O O . PRO F 1 196 ? -63.324 -52.655 -34.482 1.00 52.86 207 PRO F O 1
ATOM 13313 N N . GLU F 1 197 ? -64.569 -51.973 -32.734 1.00 42.97 208 GLU F N 1
ATOM 13314 C CA . GLU F 1 197 ? -65.782 -51.966 -33.547 1.00 50.33 208 GLU F CA 1
ATOM 13315 C C . GLU F 1 197 ? -65.795 -50.850 -34.582 1.00 50.00 208 GLU F C 1
ATOM 13316 O O . GLU F 1 197 ? -66.616 -50.901 -35.505 1.00 55.03 208 GLU F O 1
ATOM 13322 N N . ARG F 1 198 ? -64.920 -49.850 -34.463 1.00 44.33 209 ARG F N 1
ATOM 13323 C CA . ARG F 1 198 ? -64.805 -48.814 -35.483 1.00 45.68 209 ARG F CA 1
ATOM 13324 C C . ARG F 1 198 ? -63.575 -48.981 -36.369 1.00 44.13 209 ARG F C 1
ATOM 13325 O O . ARG F 1 198 ? -63.254 -48.068 -37.135 1.00 46.50 209 ARG F O 1
ATOM 13333 N N . HIS F 1 199 ? -62.888 -50.122 -36.302 1.00 42.01 210 HIS F N 1
ATOM 13334 C CA . HIS F 1 199 ? -61.739 -50.405 -37.167 1.00 48.55 210 HIS F CA 1
ATOM 13335 C C . HIS F 1 199 ? -61.837 -51.835 -37.681 1.00 49.62 210 HIS F C 1
ATOM 13336 O O . HIS F 1 199 ? -61.076 -52.721 -37.272 1.00 53.83 210 HIS F O 1
ATOM 13343 N N . PRO F 1 200 ? -62.775 -52.092 -38.597 1.00 50.78 211 PRO F N 1
ATOM 13344 C CA . PRO F 1 200 ? -62.982 -53.474 -39.071 1.00 51.29 211 PRO F CA 1
ATOM 13345 C C . PRO F 1 200 ? -61.753 -54.097 -39.711 1.00 49.96 211 PRO F C 1
ATOM 13346 O O . PRO F 1 200 ? -61.489 -55.283 -39.483 1.00 52.53 211 PRO F O 1
ATOM 13350 N N . GLU F 1 201 ? -60.992 -53.334 -40.504 1.00 50.08 212 GLU F N 1
ATOM 13351 C CA . GLU F 1 201 ? -59.826 -53.897 -41.184 1.00 55.93 212 GLU F CA 1
ATOM 13352 C C . GLU F 1 201 ? -58.733 -54.329 -40.214 1.00 56.76 212 GLU F C 1
ATOM 13353 O O . GLU F 1 201 ? -57.978 -55.258 -40.521 1.00 53.89 212 GLU F O 1
ATOM 13359 N N . TYR F 1 202 ? -58.609 -53.665 -39.063 1.00 54.11 213 TYR F N 1
ATOM 13360 C CA . TYR F 1 202 ? -57.555 -53.962 -38.096 1.00 52.56 213 TYR F CA 1
ATOM 13361 C C . TYR F 1 202 ? -58.124 -54.517 -36.800 1.00 50.07 213 TYR F C 1
ATOM 13362 O O . TYR F 1 202 ? -57.690 -54.140 -35.709 1.00 45.65 213 TYR F O 1
ATOM 13371 N N . GLN F 1 203 ? -59.117 -55.403 -36.926 1.00 45.97 214 GLN F N 1
ATOM 13372 C CA . GLN F 1 203 ? -59.707 -56.116 -35.799 1.00 51.05 214 GLN F CA 1
ATOM 13373 C C . GLN F 1 203 ? -58.651 -56.583 -34.810 1.00 42.58 214 GLN F C 1
ATOM 13374 O O . GLN F 1 203 ? -58.699 -56.264 -33.616 1.00 43.56 214 GLN F O 1
ATOM 13380 N N . ALA F 1 204 ? -57.692 -57.358 -35.311 1.00 43.62 215 ALA F N 1
ATOM 13381 C CA . ALA F 1 204 ? -56.716 -57.996 -34.440 1.00 42.31 215 ALA F CA 1
ATOM 13382 C C . ALA F 1 204 ? -55.797 -56.964 -33.796 1.00 42.13 215 ALA F C 1
ATOM 13383 O O . ALA F 1 204 ? -55.520 -57.038 -32.593 1.00 39.22 215 ALA F O 1
ATOM 13385 N N . ALA F 1 205 ? -55.331 -55.985 -34.574 1.00 41.85 216 ALA F N 1
ATOM 13386 C CA . ALA F 1 205 ? -54.451 -54.968 -34.006 1.00 44.66 216 ALA F CA 1
ATOM 13387 C C . ALA F 1 205 ? -55.171 -54.158 -32.933 1.00 39.16 216 ALA F C 1
ATOM 13388 O O . ALA F 1 205 ? -54.613 -53.902 -31.862 1.00 36.63 216 ALA F O 1
ATOM 13390 N N . ALA F 1 206 ? -56.421 -53.763 -33.190 1.00 39.73 217 ALA F N 1
ATOM 13391 C CA . ALA F 1 206 ? -57.150 -52.968 -32.205 1.00 40.38 217 ALA F CA 1
ATOM 13392 C C . ALA F 1 206 ? -57.462 -53.780 -30.959 1.00 37.77 217 ALA F C 1
ATOM 13393 O O . ALA F 1 206 ? -57.455 -53.245 -29.844 1.00 40.70 217 ALA F O 1
ATOM 13395 N N . ARG F 1 207 ? -57.744 -55.072 -31.122 1.00 39.90 218 ARG F N 1
ATOM 13396 C CA . ARG F 1 207 ? -58.042 -55.897 -29.954 1.00 39.48 218 ARG F CA 1
ATOM 13397 C C . ARG F 1 207 ? -56.793 -56.111 -29.108 1.00 33.68 218 ARG F C 1
ATOM 13398 O O . ARG F 1 207 ? -56.869 -56.133 -27.877 1.00 35.71 218 ARG F O 1
ATOM 13406 N N . ALA F 1 208 ? -55.627 -56.237 -29.752 1.00 39.32 219 ALA F N 1
ATOM 13407 C CA . ALA F 1 208 ? -54.377 -56.373 -29.011 1.00 34.30 219 ALA F CA 1
ATOM 13408 C C . ALA F 1 208 ? -54.074 -55.144 -28.157 1.00 35.20 219 ALA F C 1
ATOM 13409 O O . ALA F 1 208 ? -53.333 -55.252 -27.172 1.00 34.72 219 ALA F O 1
ATOM 13411 N N . ARG F 1 209 ? -54.657 -53.989 -28.478 1.00 38.57 220 ARG F N 1
ATOM 13412 C CA . ARG F 1 209 ? -54.399 -52.781 -27.700 1.00 38.72 220 ARG F CA 1
ATOM 13413 C C . ARG F 1 209 ? -55.467 -52.484 -26.660 1.00 38.32 220 ARG F C 1
ATOM 13414 O O . ARG F 1 209 ? -55.198 -51.723 -25.722 1.00 37.34 220 ARG F O 1
ATOM 13422 N N . LEU F 1 210 ? -56.663 -53.058 -26.792 1.00 39.06 221 LEU F N 1
ATOM 13423 C CA . LEU F 1 210 ? -57.769 -52.713 -25.905 1.00 36.86 221 LEU F CA 1
ATOM 13424 C C . LEU F 1 210 ? -57.568 -53.402 -24.563 1.00 36.27 221 LEU F C 1
ATOM 13425 O O . LEU F 1 210 ? -57.542 -54.634 -24.491 1.00 35.79 221 LEU F O 1
ATOM 13430 N N . LEU F 1 211 ? -57.426 -52.605 -23.503 1.00 35.19 222 LEU F N 1
ATOM 13431 C CA . LEU F 1 211 ? -57.093 -53.147 -22.191 1.00 32.31 222 LEU F CA 1
ATOM 13432 C C . LEU F 1 211 ? -58.118 -54.193 -21.774 1.00 38.55 222 LEU F C 1
ATOM 13433 O O . LEU F 1 211 ? -59.327 -53.972 -21.888 1.00 41.87 222 LEU F O 1
ATOM 13438 N N . GLY F 1 212 ? -57.635 -55.344 -21.310 1.00 36.81 223 GLY F N 1
ATOM 13439 C CA . GLY F 1 212 ? -58.488 -56.361 -20.731 1.00 41.92 223 GLY F CA 1
ATOM 13440 C C . GLY F 1 212 ? -58.888 -57.497 -21.658 1.00 44.82 223 GLY F C 1
ATOM 13441 O O . GLY F 1 212 ? -59.290 -58.558 -21.164 1.00 45.25 223 GLY F O 1
ATOM 13442 N N . THR F 1 213 ? -58.808 -57.312 -22.976 1.00 43.30 224 THR F N 1
ATOM 13443 C CA . THR F 1 213 ? -59.161 -58.390 -23.890 1.00 43.68 224 THR F CA 1
ATOM 13444 C C . THR F 1 213 ? -58.153 -59.532 -23.780 1.00 46.11 224 THR F C 1
ATOM 13445 O O . THR F 1 213 ? -57.009 -59.327 -23.366 1.00 42.83 224 THR F O 1
ATOM 13449 N N . PRO F 1 214 ? -58.562 -60.756 -24.135 1.00 46.71 225 PRO F N 1
ATOM 13450 C CA . PRO F 1 214 ? -57.601 -61.873 -24.127 1.00 43.98 225 PRO F CA 1
ATOM 13451 C C . PRO F 1 214 ? -56.412 -61.666 -25.054 1.00 42.83 225 PRO F C 1
ATOM 13452 O O . PRO F 1 214 ? -55.304 -62.115 -24.726 1.00 48.30 225 PRO F O 1
ATOM 13456 N N . GLU F 1 215 ? -56.599 -61.003 -26.198 1.00 39.62 226 GLU F N 1
ATOM 13457 C CA . GLU F 1 215 ? -55.463 -60.654 -27.051 1.00 42.20 226 GLU F CA 1
ATOM 13458 C C . GLU F 1 215 ? -54.509 -59.708 -26.330 1.00 40.26 226 GLU F C 1
ATOM 13459 O O . GLU F 1 215 ? -53.290 -59.924 -26.321 1.00 42.51 226 GLU F O 1
ATOM 13465 N N . ASN F 1 216 ? -55.054 -58.649 -25.720 1.00 38.54 227 ASN F N 1
ATOM 13466 C CA . ASN F 1 216 ? -54.244 -57.683 -24.977 1.00 35.98 227 ASN F CA 1
ATOM 13467 C C . ASN F 1 216 ? -53.479 -58.346 -23.828 1.00 41.90 227 ASN F C 1
ATOM 13468 O O . ASN F 1 216 ? -52.307 -58.030 -23.588 1.00 35.68 227 ASN F O 1
ATOM 13473 N N . GLN F 1 217 ? -54.123 -59.266 -23.100 1.00 40.96 228 GLN F N 1
ATOM 13474 C CA . GLN F 1 217 ? -53.455 -59.907 -21.969 1.00 38.81 228 GLN F CA 1
ATOM 13475 C C . GLN F 1 217 ? -52.247 -60.738 -22.396 1.00 38.76 228 GLN F C 1
ATOM 13476 O O . GLN F 1 217 ? -51.351 -60.978 -21.579 1.00 40.84 228 GLN F O 1
ATOM 13482 N N . ALA F 1 218 ? -52.182 -61.157 -23.660 1.00 37.78 229 ALA F N 1
ATOM 13483 C CA . ALA F 1 218 ? -50.972 -61.808 -24.149 1.00 40.74 229 ALA F CA 1
ATOM 13484 C C . ALA F 1 218 ? -49.802 -60.825 -24.224 1.00 48.22 229 ALA F C 1
ATOM 13485 O O . ALA F 1 218 ? -48.643 -61.237 -24.096 1.00 39.26 229 ALA F O 1
ATOM 13487 N N . TRP F 1 219 ? -50.081 -59.532 -24.411 1.00 35.95 230 TRP F N 1
ATOM 13488 C CA . TRP F 1 219 ? -49.020 -58.539 -24.528 1.00 39.86 230 TRP F CA 1
ATOM 13489 C C . TRP F 1 219 ? -48.489 -58.123 -23.157 1.00 36.51 230 TRP F C 1
ATOM 13490 O O . TRP F 1 219 ? -49.221 -58.074 -22.168 1.00 40.32 230 TRP F O 1
ATOM 13501 N N . GLN F 1 220 ? -47.192 -57.834 -23.109 1.00 35.00 231 GLN F N 1
ATOM 13502 C CA . GLN F 1 220 ? -46.549 -57.242 -21.940 1.00 30.86 231 GLN F CA 1
ATOM 13503 C C . GLN F 1 220 ? -46.407 -55.753 -22.236 1.00 27.63 231 GLN F C 1
ATOM 13504 O O . GLN F 1 220 ? -45.558 -55.351 -23.034 1.00 32.32 231 GLN F O 1
ATOM 13510 N N . GLU F 1 221 ? -47.245 -54.941 -21.609 1.00 29.69 232 GLU F N 1
ATOM 13511 C CA . GLU F 1 221 ? -47.324 -53.514 -21.893 1.00 30.60 232 GLU F CA 1
ATOM 13512 C C . GLU F 1 221 ? -46.638 -52.714 -20.794 1.00 30.01 232 GLU F C 1
ATOM 13513 O O . GLU F 1 221 ? -46.829 -52.990 -19.609 1.00 31.79 232 GLU F O 1
ATOM 13519 N N . PHE F 1 222 ? -45.878 -51.691 -21.193 1.00 33.49 233 PHE F N 1
ATOM 13520 C CA . PHE F 1 222 ? -45.213 -50.794 -20.253 1.00 34.65 233 PHE F CA 1
ATOM 13521 C C . PHE F 1 222 ? -45.387 -49.354 -20.715 1.00 28.73 233 PHE F C 1
ATOM 13522 O O . PHE F 1 222 ? -45.482 -49.087 -21.915 1.00 32.23 233 PHE F O 1
ATOM 13530 N N . VAL F 1 223 ? -45.416 -48.425 -19.755 1.00 29.06 234 VAL F N 1
ATOM 13531 C CA . VAL F 1 223 ? -45.417 -46.991 -20.048 1.00 30.32 234 VAL F CA 1
ATOM 13532 C C . VAL F 1 223 ? -44.105 -46.386 -19.544 1.00 25.23 234 VAL F C 1
ATOM 13533 O O . VAL F 1 223 ? -43.636 -46.703 -18.444 1.00 26.01 234 VAL F O 1
ATOM 13537 N N . MET F 1 224 ? -43.489 -45.551 -20.379 1.00 26.93 235 MET F N 1
ATOM 13538 C CA . MET F 1 224 ? -42.153 -45.022 -20.122 1.00 28.73 235 MET F CA 1
ATOM 13539 C C . MET F 1 224 ? -42.135 -43.547 -20.498 1.00 29.19 235 MET F C 1
ATOM 13540 O O . MET F 1 224 ? -42.367 -43.202 -21.660 1.00 29.37 235 MET F O 1
ATOM 13545 N N . VAL F 1 225 ? -41.883 -42.680 -19.518 1.00 28.00 236 VAL F N 1
ATOM 13546 C CA . VAL F 1 225 ? -41.798 -41.240 -19.740 1.00 24.62 236 VAL F CA 1
ATOM 13547 C C . VAL F 1 225 ? -40.332 -40.843 -19.593 1.00 23.00 236 VAL F C 1
ATOM 13548 O O . VAL F 1 225 ? -39.748 -41.011 -18.517 1.00 25.11 236 VAL F O 1
ATOM 13552 N N . MET F 1 226 ? -39.732 -40.360 -20.681 1.00 25.15 237 MET F N 1
ATOM 13553 C CA . MET F 1 226 ? -38.364 -39.857 -20.643 1.00 24.89 237 MET F CA 1
ATOM 13554 C C . MET F 1 226 ? -38.378 -38.449 -20.058 1.00 24.05 237 MET F C 1
ATOM 13555 O O . MET F 1 226 ? -39.020 -37.551 -20.611 1.00 23.66 237 MET F O 1
ATOM 13560 N N . ASN F 1 227 ? -37.714 -38.255 -18.925 1.00 25.13 238 ASN F N 1
ATOM 13561 C CA . ASN F 1 227 ? -37.729 -36.936 -18.310 1.00 25.89 238 ASN F CA 1
ATOM 13562 C C . ASN F 1 227 ? -36.340 -36.585 -17.776 1.00 28.01 238 ASN F C 1
ATOM 13563 O O . ASN F 1 227 ? -35.379 -37.362 -17.881 1.00 23.02 238 ASN F O 1
ATOM 13568 N N . GLY F 1 228 ? -36.238 -35.362 -17.250 1.00 27.09 239 GLY F N 1
ATOM 13569 C CA . GLY F 1 228 ? -34.987 -34.843 -16.734 1.00 25.11 239 GLY F CA 1
ATOM 13570 C C . GLY F 1 228 ? -35.246 -33.783 -15.693 1.00 25.34 239 GLY F C 1
ATOM 13571 O O . GLY F 1 228 ? -36.338 -33.209 -15.623 1.00 23.52 239 GLY F O 1
ATOM 13572 N N . PHE F 1 229 ? -34.224 -33.529 -14.870 1.00 24.35 240 PHE F N 1
ATOM 13573 C CA . PHE F 1 229 ? -34.353 -32.581 -13.772 1.00 23.97 240 PHE F CA 1
ATOM 13574 C C . PHE F 1 229 ? -33.127 -31.688 -13.697 1.00 25.69 240 PHE F C 1
ATOM 13575 O O . PHE F 1 229 ? -31.990 -32.167 -13.699 1.00 25.70 240 PHE F O 1
ATOM 13583 N N . ASP F 1 230 ? -33.384 -30.397 -13.650 1.00 28.01 241 ASP F N 1
ATOM 13584 C CA . ASP F 1 230 ? -32.371 -29.363 -13.466 1.00 35.51 241 ASP F CA 1
ATOM 13585 C C . ASP F 1 230 ? -32.394 -29.027 -11.982 1.00 30.94 241 ASP F C 1
ATOM 13586 O O . ASP F 1 230 ? -33.219 -28.236 -11.519 1.00 31.00 241 ASP F O 1
ATOM 13591 N N . THR F 1 231 ? -31.500 -29.663 -11.238 1.00 33.64 242 THR F N 1
ATOM 13592 C CA . THR F 1 231 ? -31.522 -29.559 -9.786 1.00 36.90 242 THR F CA 1
ATOM 13593 C C . THR F 1 231 ? -31.099 -28.171 -9.309 1.00 41.23 242 THR F C 1
ATOM 13594 O O . THR F 1 231 ? -31.614 -27.675 -8.299 1.00 41.39 242 THR F O 1
ATOM 13598 N N . ASN F 1 232 ? -30.175 -27.520 -10.015 1.00 37.12 243 ASN F N 1
ATOM 13599 C CA . ASN F 1 232 ? -29.756 -26.186 -9.603 1.00 38.72 243 ASN F CA 1
ATOM 13600 C C . ASN F 1 232 ? -30.481 -25.076 -10.360 1.00 39.83 243 ASN F C 1
ATOM 13601 O O . ASN F 1 232 ? -30.168 -23.898 -10.160 1.00 45.26 243 ASN F O 1
ATOM 13606 N N . PHE F 1 233 ? -31.461 -25.427 -11.198 1.00 40.80 244 PHE F N 1
ATOM 13607 C CA . PHE F 1 233 ? -32.357 -24.462 -11.837 1.00 39.55 244 PHE F CA 1
ATOM 13608 C C . PHE F 1 233 ? -31.577 -23.410 -12.632 1.00 43.10 244 PHE F C 1
ATOM 13609 O O . PHE F 1 233 ? -31.782 -22.203 -12.487 1.00 45.19 244 PHE F O 1
ATOM 13617 N N . ASP F 1 234 ? -30.662 -23.887 -13.482 1.00 40.15 245 ASP F N 1
ATOM 13618 C CA . ASP F 1 234 ? -30.005 -23.063 -14.493 1.00 40.12 245 ASP F CA 1
ATOM 13619 C C . ASP F 1 234 ? -30.398 -23.484 -15.916 1.00 39.98 245 ASP F C 1
ATOM 13620 O O . ASP F 1 234 ? -29.634 -23.282 -16.866 1.00 35.89 245 ASP F O 1
ATOM 13625 N N . GLU F 1 235 ? -31.579 -24.091 -16.064 1.00 32.98 246 GLU F N 1
ATOM 13626 C CA . GLU F 1 235 ? -32.119 -24.505 -17.367 1.00 38.03 246 GLU F CA 1
ATOM 13627 C C . GLU F 1 235 ? -31.202 -25.501 -18.084 1.00 35.42 246 GLU F C 1
ATOM 13628 O O . GLU F 1 235 ? -31.074 -25.491 -19.312 1.00 34.49 246 GLU F O 1
ATOM 13634 N N . GLU F 1 236 ? -30.569 -26.386 -17.315 1.00 34.36 247 GLU F N 1
ATOM 13635 C CA . GLU F 1 236 ? -29.810 -27.488 -17.895 1.00 34.86 247 GLU F CA 1
ATOM 13636 C C . GLU F 1 236 ? -29.958 -28.713 -17.002 1.00 35.98 247 GLU F C 1
ATOM 13637 O O . GLU F 1 236 ? -29.720 -28.634 -15.794 1.00 32.39 247 GLU F O 1
ATOM 13643 N N . ASN F 1 237 ? -30.367 -29.838 -17.583 1.00 29.76 248 ASN F N 1
ATOM 13644 C CA . ASN F 1 237 ? -30.643 -31.017 -16.766 1.00 27.30 248 ASN F CA 1
ATOM 13645 C C . ASN F 1 237 ? -29.356 -31.601 -16.190 1.00 25.76 248 ASN F C 1
ATOM 13646 O O . ASN F 1 237 ? -28.335 -31.696 -16.878 1.00 30.26 248 ASN F O 1
ATOM 13651 N N . GLU F 1 238 ? -29.408 -31.969 -14.905 1.00 24.80 249 GLU F N 1
ATOM 13652 C CA . GLU F 1 238 ? -28.344 -32.707 -14.241 1.00 26.76 249 GLU F CA 1
ATOM 13653 C C . GLU F 1 238 ? -28.637 -34.193 -14.127 1.00 27.88 249 GLU F C 1
ATOM 13654 O O . GLU F 1 238 ? -27.705 -34.984 -13.948 1.00 25.11 249 GLU F O 1
ATOM 13660 N N . VAL F 1 239 ? -29.910 -34.574 -14.182 1.00 24.74 250 VAL F N 1
ATOM 13661 C CA . VAL F 1 239 ? -30.354 -35.946 -13.979 1.00 24.85 250 VAL F CA 1
ATOM 13662 C C . VAL F 1 239 ? -31.338 -36.275 -15.091 1.00 27.26 250 VAL F C 1
ATOM 13663 O O . VAL F 1 239 ? -32.238 -35.477 -15.380 1.00 26.88 250 VAL F O 1
ATOM 13667 N N . TYR F 1 240 ? -31.155 -37.426 -15.727 1.00 24.81 251 TYR F N 1
ATOM 13668 C CA . TYR F 1 240 ? -32.084 -37.929 -16.731 1.00 22.33 251 TYR F CA 1
ATOM 13669 C C . TYR F 1 240 ? -32.596 -39.296 -16.301 1.00 24.77 251 TYR F C 1
ATOM 13670 O O . TYR F 1 240 ? -31.964 -40.001 -15.506 1.00 25.72 251 TYR F O 1
ATOM 13679 N N . ALA F 1 241 ? -33.749 -39.674 -16.830 1.00 23.66 252 ALA F N 1
ATOM 13680 C CA . ALA F 1 241 ? -34.330 -40.940 -16.416 1.00 23.91 252 ALA F CA 1
ATOM 13681 C C . ALA F 1 241 ? -35.405 -41.347 -17.403 1.00 25.74 252 ALA F C 1
ATOM 13682 O O . ALA F 1 241 ? -35.825 -40.570 -18.266 1.00 25.58 252 ALA F O 1
ATOM 13684 N N . VAL F 1 242 ? -35.814 -42.601 -17.278 1.00 27.85 253 VAL F N 1
ATOM 13685 C CA A VAL F 1 242 ? -37.127 -43.050 -17.718 0.73 26.90 253 VAL F CA 1
ATOM 13686 C CA B VAL F 1 242 ? -37.129 -43.054 -17.715 0.27 26.96 253 VAL F CA 1
ATOM 13687 C C . VAL F 1 242 ? -37.945 -43.266 -16.451 1.00 27.55 253 VAL F C 1
ATOM 13688 O O . VAL F 1 242 ? -37.523 -44.002 -15.550 1.00 31.35 253 VAL F O 1
ATOM 13695 N N . ASN F 1 243 ? -39.087 -42.585 -16.356 1.00 25.92 254 ASN F N 1
ATOM 13696 C CA . ASN F 1 243 ? -39.938 -42.662 -15.170 1.00 23.72 254 ASN F CA 1
ATOM 13697 C C . ASN F 1 243 ? -39.220 -42.174 -13.902 1.00 30.35 254 ASN F C 1
ATOM 13698 O O . ASN F 1 243 ? -39.303 -42.809 -12.849 1.00 28.41 254 ASN F O 1
ATOM 13703 N N . THR F 1 244 ? -38.463 -41.073 -14.028 1.00 26.30 255 THR F N 1
ATOM 13704 C CA . THR F 1 244 ? -38.094 -40.173 -12.930 1.00 24.64 255 THR F CA 1
ATOM 13705 C C . THR F 1 244 ? -36.853 -40.597 -12.143 1.00 29.44 255 THR F C 1
ATOM 13706 O O . THR F 1 244 ? -35.972 -39.767 -11.887 1.00 24.71 255 THR F O 1
ATOM 13710 N N . VAL F 1 245 ? -36.759 -41.866 -11.753 1.00 23.00 256 VAL F N 1
ATOM 13711 C CA . VAL F 1 245 ? -35.682 -42.328 -10.878 1.00 27.21 256 VAL F CA 1
ATOM 13712 C C . VAL F 1 245 ? -34.520 -42.791 -11.749 1.00 30.08 256 VAL F C 1
ATOM 13713 O O . VAL F 1 245 ? -34.637 -43.772 -12.487 1.00 27.12 256 VAL F O 1
ATOM 13717 N N . ALA F 1 246 ? -33.397 -42.075 -11.661 1.00 27.46 257 ALA F N 1
ATOM 13718 C CA . ALA F 1 246 ? -32.216 -42.403 -12.452 1.00 29.41 257 ALA F CA 1
ATOM 13719 C C . ALA F 1 246 ? -31.775 -43.842 -12.205 1.00 26.59 257 ALA F C 1
ATOM 13720 O O . ALA F 1 246 ? -31.742 -44.311 -11.069 1.00 25.97 257 ALA F O 1
ATOM 13722 N N . HIS F 1 247 ? -31.463 -44.555 -13.289 1.00 27.84 258 HIS F N 1
ATOM 13723 C CA . HIS F 1 247 ? -30.954 -45.928 -13.254 1.00 26.14 258 HIS F CA 1
ATOM 13724 C C . HIS F 1 247 ? -31.873 -46.910 -12.509 1.00 26.56 258 HIS F C 1
ATOM 13725 O O . HIS F 1 247 ? -31.406 -47.955 -12.054 1.00 27.44 258 HIS F O 1
ATOM 13732 N N . ALA F 1 248 ? -33.171 -46.616 -12.367 1.00 28.67 259 ALA F N 1
ATOM 13733 C CA . ALA F 1 248 ? -34.041 -47.497 -11.579 1.00 30.20 259 ALA F CA 1
ATOM 13734 C C . ALA F 1 248 ? -34.132 -48.896 -12.182 1.00 27.16 259 ALA F C 1
ATOM 13735 O O . ALA F 1 248 ? -34.254 -49.887 -11.451 1.00 27.65 259 ALA F O 1
ATOM 13737 N N . TYR F 1 249 ? -34.094 -49.001 -13.507 1.00 25.84 260 TYR F N 1
ATOM 13738 C CA . TYR F 1 249 ? -34.185 -50.302 -14.162 1.00 29.30 260 TYR F CA 1
ATOM 13739 C C . TYR F 1 249 ? -32.810 -50.927 -14.410 1.00 30.25 260 TYR F C 1
ATOM 13740 O O . TYR F 1 249 ? -32.722 -51.976 -15.059 1.00 29.16 260 TYR F O 1
ATOM 13749 N N . MET F 1 250 ? -31.734 -50.302 -13.912 1.00 29.60 261 MET F N 1
ATOM 13750 C CA . MET F 1 250 ? -30.456 -50.987 -13.738 1.00 26.04 261 MET F CA 1
ATOM 13751 C C . MET F 1 250 ? -30.394 -51.651 -12.370 1.00 30.98 261 MET F C 1
ATOM 13752 O O . MET F 1 250 ? -29.971 -52.808 -12.252 1.00 27.81 261 MET F O 1
ATOM 13757 N N . LYS F 1 251 ? -30.821 -50.920 -11.337 1.00 31.00 262 LYS F N 1
ATOM 13758 C CA . LYS F 1 251 ? -30.945 -51.491 -10.003 1.00 32.58 262 LYS F CA 1
ATOM 13759 C C . LYS F 1 251 ? -31.843 -52.714 -10.018 1.00 29.69 262 LYS F C 1
ATOM 13760 O O . LYS F 1 251 ? -31.507 -53.749 -9.432 1.00 31.73 262 LYS F O 1
ATOM 13766 N N . ARG F 1 252 ? -32.971 -52.624 -10.719 1.00 30.08 263 ARG F N 1
ATOM 13767 C CA . ARG F 1 252 ? -33.967 -53.694 -10.763 1.00 31.68 263 ARG F CA 1
ATOM 13768 C C . ARG F 1 252 ? -34.476 -53.810 -12.197 1.00 32.25 263 ARG F C 1
ATOM 13769 O O . ARG F 1 252 ? -35.367 -53.047 -12.615 1.00 30.28 263 ARG F O 1
ATOM 13777 N N . PRO F 1 253 ? -33.929 -54.744 -12.978 1.00 25.78 264 PRO F N 1
ATOM 13778 C CA . PRO F 1 253 ? -34.326 -54.880 -14.382 1.00 27.89 264 PRO F CA 1
ATOM 13779 C C . PRO F 1 253 ? -35.799 -55.244 -14.520 1.00 29.45 264 PRO F C 1
ATOM 13780 O O . PRO F 1 253 ? -36.414 -55.790 -13.610 1.00 30.19 264 PRO F O 1
ATOM 13784 N N . ILE F 1 254 ? -36.369 -54.914 -15.680 1.00 30.00 265 ILE F N 1
ATOM 13785 C CA . ILE F 1 254 ? -37.769 -55.198 -15.968 1.00 27.49 265 ILE F CA 1
ATOM 13786 C C . ILE F 1 254 ? -37.868 -56.610 -16.526 1.00 32.05 265 ILE F C 1
ATOM 13787 O O . ILE F 1 254 ? -37.278 -56.917 -17.572 1.00 30.05 265 ILE F O 1
ATOM 13792 N N . ARG F 1 255 ? -38.617 -57.464 -15.824 1.00 33.55 266 ARG F N 1
ATOM 13793 C CA . ARG F 1 255 ? -38.714 -58.875 -16.170 1.00 34.14 266 ARG F CA 1
ATOM 13794 C C . ARG F 1 255 ? -39.600 -59.042 -17.395 1.00 32.30 266 ARG F C 1
ATOM 13795 O O . ARG F 1 255 ? -40.714 -58.513 -17.442 1.00 34.50 266 ARG F O 1
ATOM 13803 N N . ILE F 1 256 ? -39.077 -59.746 -18.398 1.00 28.91 267 ILE F N 1
ATOM 13804 C CA . ILE F 1 256 ? -39.748 -59.990 -19.671 1.00 32.52 267 ILE F CA 1
ATOM 13805 C C . ILE F 1 256 ? -39.821 -61.500 -19.882 1.00 36.84 267 ILE F C 1
ATOM 13806 O O . ILE F 1 256 ? -38.788 -62.178 -19.877 1.00 35.21 267 ILE F O 1
ATOM 13811 N N . GLU F 1 257 ? -41.025 -62.023 -20.080 1.00 35.53 268 GLU F N 1
ATOM 13812 C CA . GLU F 1 257 ? -41.159 -63.407 -20.511 1.00 41.11 268 GLU F CA 1
ATOM 13813 C C . GLU F 1 257 ? -40.912 -63.520 -22.011 1.00 41.28 268 GLU F C 1
ATOM 13814 O O . GLU F 1 257 ? -41.532 -62.818 -22.818 1.00 36.15 268 GLU F O 1
ATOM 13820 N N . ARG F 1 258 ? -39.986 -64.413 -22.358 1.00 38.33 269 ARG F N 1
ATOM 13821 C CA . ARG F 1 258 ? -39.527 -64.625 -23.727 1.00 42.43 269 ARG F CA 1
ATOM 13822 C C . ARG F 1 258 ? -40.671 -64.803 -24.714 1.00 44.92 269 ARG F C 1
ATOM 13823 O O . ARG F 1 258 ? -40.638 -64.255 -25.823 1.00 44.41 269 ARG F O 1
ATOM 13831 N N . ASP F 1 259 ? -41.673 -65.598 -24.341 1.00 46.27 270 ASP F N 1
ATOM 13832 C CA . ASP F 1 259 ? -42.677 -66.108 -25.268 1.00 46.87 270 ASP F CA 1
ATOM 13833 C C . ASP F 1 259 ? -43.782 -65.109 -25.587 1.00 50.18 270 ASP F C 1
ATOM 13834 O O . ASP F 1 259 ? -44.594 -65.384 -26.476 1.00 54.46 270 ASP F O 1
ATOM 13839 N N . ARG F 1 260 ? -43.844 -63.966 -24.883 1.00 44.07 271 ARG F N 1
ATOM 13840 C CA . ARG F 1 260 ? -44.888 -62.973 -25.092 1.00 40.37 271 ARG F CA 1
ATOM 13841 C C . ARG F 1 260 ? -44.301 -61.667 -25.619 1.00 40.57 271 ARG F C 1
ATOM 13842 O O . ARG F 1 260 ? -43.250 -61.231 -25.138 1.00 39.15 271 ARG F O 1
ATOM 13850 N N . PRO F 1 261 ? -44.957 -61.015 -26.580 1.00 39.14 272 PRO F N 1
ATOM 13851 C CA . PRO F 1 261 ? -44.406 -59.776 -27.149 1.00 33.05 272 PRO F CA 1
ATOM 13852 C C . PRO F 1 261 ? -44.478 -58.618 -26.159 1.00 34.59 272 PRO F C 1
ATOM 13853 O O . PRO F 1 261 ? -45.131 -58.681 -25.118 1.00 31.24 272 PRO F O 1
ATOM 13857 N N . VAL F 1 262 ? -43.790 -57.532 -26.504 1.00 32.08 273 VAL F N 1
ATOM 13858 C CA . VAL F 1 262 ? -43.644 -56.383 -25.614 1.00 33.95 273 VAL F CA 1
ATOM 13859 C C . VAL F 1 262 ? -44.120 -55.127 -26.329 1.00 30.24 273 VAL F C 1
ATOM 13860 O O . VAL F 1 262 ? -43.807 -54.922 -27.506 1.00 32.27 273 VAL F O 1
ATOM 13864 N N . ARG F 1 263 ? -44.855 -54.275 -25.611 1.00 29.75 274 ARG F N 1
ATOM 13865 C CA . ARG F 1 263 ? -45.296 -52.984 -26.129 1.00 31.55 274 ARG F CA 1
ATOM 13866 C C . ARG F 1 263 ? -44.951 -51.890 -25.126 1.00 31.59 274 ARG F C 1
ATOM 13867 O O . ARG F 1 263 ? -45.308 -51.999 -23.948 1.00 31.43 274 ARG F O 1
ATOM 13875 N N . ILE F 1 264 ? -44.286 -50.829 -25.591 1.00 30.72 275 ILE F N 1
ATOM 13876 C CA . ILE F 1 264 ? -43.951 -49.679 -24.755 1.00 25.30 275 ILE F CA 1
ATOM 13877 C C . ILE F 1 264 ? -44.672 -48.448 -25.289 1.00 27.36 275 ILE F C 1
ATOM 13878 O O . ILE F 1 264 ? -44.616 -48.155 -26.489 1.00 27.83 275 ILE F O 1
ATOM 13883 N N . TYR F 1 265 ? -45.354 -47.739 -24.397 1.00 28.83 276 TYR F N 1
ATOM 13884 C CA . TYR F 1 265 ? -45.855 -46.397 -24.664 1.00 26.22 276 TYR F CA 1
ATOM 13885 C C . TYR F 1 265 ? -44.776 -45.423 -24.202 1.00 27.80 276 TYR F C 1
ATOM 13886 O O . TYR F 1 265 ? -44.547 -45.263 -22.997 1.00 27.39 276 TYR F O 1
ATOM 13895 N N . LEU F 1 266 ? -44.088 -44.809 -25.156 1.00 27.21 277 LEU F N 1
ATOM 13896 C CA . LEU F 1 266 ? -42.909 -43.998 -24.874 1.00 26.52 277 LEU F CA 1
ATOM 13897 C C . LEU F 1 266 ? -43.202 -42.533 -25.168 1.00 27.13 277 LEU F C 1
ATOM 13898 O O . LEU F 1 266 ? -43.565 -42.188 -26.297 1.00 27.51 277 LEU F O 1
ATOM 13903 N N . ILE F 1 267 ? -42.997 -41.675 -24.163 1.00 25.11 278 ILE F N 1
ATOM 13904 C CA . ILE F 1 267 ? -43.330 -40.258 -24.212 1.00 23.69 278 ILE F CA 1
ATOM 13905 C C . ILE F 1 267 ? -42.097 -39.447 -23.836 1.00 25.25 278 ILE F C 1
ATOM 13906 O O . ILE F 1 267 ? -41.401 -39.782 -22.869 1.00 25.69 278 ILE F O 1
ATOM 13911 N N . ASN F 1 268 ? -41.824 -38.377 -24.590 1.00 26.45 279 ASN F N 1
ATOM 13912 C CA . ASN F 1 268 ? -40.736 -37.451 -24.258 1.00 24.51 279 ASN F CA 1
ATOM 13913 C C . ASN F 1 268 ? -41.300 -36.242 -23.522 1.00 23.35 279 ASN F C 1
ATOM 13914 O O . ASN F 1 268 ? -41.954 -35.382 -24.128 1.00 24.26 279 ASN F O 1
ATOM 13919 N N . ALA F 1 269 ? -41.025 -36.159 -22.221 1.00 24.66 280 ALA F N 1
ATOM 13920 C CA . ALA F 1 269 ? -41.367 -34.982 -21.436 1.00 22.00 280 ALA F CA 1
ATOM 13921 C C . ALA F 1 269 ? -40.135 -34.172 -21.045 1.00 23.11 280 ALA F C 1
ATOM 13922 O O . ALA F 1 269 ? -40.235 -33.273 -20.208 1.00 28.29 280 ALA F O 1
ATOM 13924 N N . THR F 1 270 ? -38.984 -34.462 -21.644 1.00 26.26 281 THR F N 1
ATOM 13925 C CA . THR F 1 270 ? -37.732 -33.835 -21.239 1.00 24.87 281 THR F CA 1
ATOM 13926 C C . THR F 1 270 ? -37.682 -32.382 -21.692 1.00 23.61 281 THR F C 1
ATOM 13927 O O . THR F 1 270 ? -37.914 -32.082 -22.867 1.00 28.07 281 THR F O 1
ATOM 13931 N N . GLU F 1 271 ? -37.359 -31.486 -20.760 1.00 24.13 282 GLU F N 1
ATOM 13932 C CA . GLU F 1 271 ? -37.276 -30.053 -21.012 1.00 25.85 282 GLU F CA 1
ATOM 13933 C C . GLU F 1 271 ? -35.829 -29.641 -21.333 1.00 27.89 282 GLU F C 1
ATOM 13934 O O . GLU F 1 271 ? -34.881 -30.391 -21.092 1.00 26.72 282 GLU F O 1
ATOM 13940 N N . PHE F 1 272 ? -35.686 -28.442 -21.919 1.00 27.76 283 PHE F N 1
ATOM 13941 C CA . PHE F 1 272 ? -34.416 -27.772 -22.228 1.00 30.69 283 PHE F CA 1
ATOM 13942 C C . PHE F 1 272 ? -33.666 -28.404 -23.405 1.00 30.69 283 PHE F C 1
ATOM 13943 O O . PHE F 1 272 ? -33.324 -27.698 -24.359 1.00 30.15 283 PHE F O 1
ATOM 13951 N N . ASP F 1 273 ? -33.402 -29.739 -23.361 1.00 26.76 284 ASP F N 1
ATOM 13952 C CA . ASP F 1 273 ? -32.725 -30.431 -24.462 1.00 28.08 284 ASP F CA 1
ATOM 13953 C C . ASP F 1 273 ? -33.684 -30.628 -25.636 1.00 28.78 284 ASP F C 1
ATOM 13954 O O . ASP F 1 273 ? -34.847 -30.984 -25.436 1.00 29.57 284 ASP F O 1
ATOM 13959 N N . PRO F 1 274 ? -33.217 -30.439 -26.870 1.00 26.34 285 PRO F N 1
ATOM 13960 C CA . PRO F 1 274 ? -34.161 -30.498 -27.998 1.00 28.41 285 PRO F CA 1
ATOM 13961 C C . PRO F 1 274 ? -34.713 -31.890 -28.286 1.00 29.71 285 PRO F C 1
ATOM 13962 O O . PRO F 1 274 ? -35.884 -31.998 -28.675 1.00 26.93 285 PRO F O 1
ATOM 13966 N N . ILE F 1 275 ? -33.937 -32.966 -28.107 1.00 28.03 286 ILE F N 1
ATOM 13967 C CA . ILE F 1 275 ? -34.443 -34.304 -28.402 1.00 26.01 286 ILE F CA 1
ATOM 13968 C C . ILE F 1 275 ? -34.018 -35.303 -27.331 1.00 27.31 286 ILE F C 1
ATOM 13969 O O . ILE F 1 275 ? -33.091 -35.076 -26.551 1.00 25.47 286 ILE F O 1
ATOM 13974 N N . ASN F 1 276 ? -34.715 -36.433 -27.318 1.00 24.99 287 ASN F N 1
ATOM 13975 C CA . ASN F 1 276 ? -34.369 -37.591 -26.511 1.00 27.64 287 ASN F CA 1
ATOM 13976 C C . ASN F 1 276 ? -34.549 -38.815 -27.401 1.00 25.35 287 ASN F C 1
ATOM 13977 O O . ASN F 1 276 ? -35.106 -38.724 -28.495 1.00 23.80 287 ASN F O 1
ATOM 13982 N N . SER F 1 277 ? -34.040 -39.963 -26.974 1.00 26.78 288 SER F N 1
ATOM 13983 C CA . SER F 1 277 ? -34.036 -41.108 -27.880 1.00 25.20 288 SER F CA 1
ATOM 13984 C C . SER F 1 277 ? -34.127 -42.394 -27.084 1.00 28.62 288 SER F C 1
ATOM 13985 O O . SER F 1 277 ? -34.037 -42.399 -25.855 1.00 24.54 288 SER F O 1
ATOM 13988 N N . PHE F 1 278 ? -34.257 -43.499 -27.815 1.00 26.21 289 PHE F N 1
ATOM 13989 C CA . PHE F 1 278 ? -34.442 -44.823 -27.237 1.00 26.60 289 PHE F CA 1
ATOM 13990 C C . PHE F 1 278 ? -33.740 -45.795 -28.169 1.00 28.23 289 PHE F C 1
ATOM 13991 O O . PHE F 1 278 ? -34.098 -45.877 -29.350 1.00 28.41 289 PHE F O 1
ATOM 13999 N N . HIS F 1 279 ? -32.730 -46.491 -27.651 1.00 24.95 290 HIS F N 1
ATOM 14000 C CA . HIS F 1 279 ? -32.014 -47.528 -28.379 1.00 24.69 290 HIS F CA 1
ATOM 14001 C C . HIS F 1 279 ? -32.225 -48.860 -27.671 1.00 28.37 290 HIS F C 1
ATOM 14002 O O . HIS F 1 279 ? -32.005 -48.967 -26.465 1.00 25.99 290 HIS F O 1
ATOM 14009 N N . LEU F 1 280 ? -32.652 -49.870 -28.417 1.00 29.21 291 LEU F N 1
ATOM 14010 C CA . LEU F 1 280 ? -32.852 -51.212 -27.877 1.00 26.30 291 LEU F CA 1
ATOM 14011 C C . LEU F 1 280 ? -31.672 -52.087 -28.283 1.00 27.35 291 LEU F C 1
ATOM 14012 O O . LEU F 1 280 ? -31.366 -52.203 -29.476 1.00 30.86 291 LEU F O 1
ATOM 14017 N N . HIS F 1 281 ? -30.999 -52.684 -27.297 1.00 26.91 292 HIS F N 1
ATOM 14018 C CA . HIS F 1 281 ? -29.847 -53.532 -27.583 1.00 28.73 292 HIS F CA 1
ATOM 14019 C C . HIS F 1 281 ? -30.283 -54.887 -28.118 1.00 27.92 292 HIS F C 1
ATOM 14020 O O . HIS F 1 281 ? -31.265 -55.465 -27.646 1.00 26.62 292 HIS F O 1
ATOM 14027 N N . ALA F 1 282 ? -29.533 -55.387 -29.101 1.00 29.26 293 ALA F N 1
ATOM 14028 C CA . ALA F 1 282 ? -29.565 -56.772 -29.571 1.00 28.80 293 ALA F CA 1
ATOM 14029 C C . ALA F 1 282 ? -30.858 -57.146 -30.286 1.00 30.51 293 ALA F C 1
ATOM 14030 O O . ALA F 1 282 ? -31.065 -58.324 -30.605 1.00 30.72 293 ALA F O 1
ATOM 14032 N N . ASN F 1 283 ? -31.721 -56.181 -30.582 1.00 29.34 294 ASN F N 1
ATOM 14033 C CA . ASN F 1 283 ? -33.055 -56.475 -31.086 1.00 31.02 294 ASN F CA 1
ATOM 14034 C C . ASN F 1 283 ? -33.539 -55.243 -31.831 1.00 33.00 294 ASN F C 1
ATOM 14035 O O . ASN F 1 283 ? -32.912 -54.179 -31.790 1.00 32.27 294 ASN F O 1
ATOM 14040 N N . PHE F 1 284 ? -34.639 -55.415 -32.556 1.00 30.87 295 PHE F N 1
ATOM 14041 C CA . PHE F 1 284 ? -35.244 -54.358 -33.347 1.00 30.86 295 PHE F CA 1
ATOM 14042 C C . PHE F 1 284 ? -36.728 -54.301 -33.030 1.00 33.20 295 PHE F C 1
ATOM 14043 O O . PHE F 1 284 ? -37.327 -55.302 -32.631 1.00 34.30 295 PHE F O 1
ATOM 14051 N N . PHE F 1 285 ? -37.321 -53.119 -33.186 1.00 30.45 296 PHE F N 1
ATOM 14052 C CA . PHE F 1 285 ? -38.735 -52.943 -32.894 1.00 31.01 296 PHE F CA 1
ATOM 14053 C C . PHE F 1 285 ? -39.439 -52.246 -34.060 1.00 28.61 296 PHE F C 1
ATOM 14054 O O . PHE F 1 285 ? -38.809 -51.714 -34.980 1.00 30.30 296 PHE F O 1
ATOM 14062 N N . ASP F 1 286 ? -40.768 -52.276 -34.021 1.00 27.53 297 ASP F N 1
ATOM 14063 C CA . ASP F 1 286 ? -41.599 -51.479 -34.910 1.00 30.05 297 ASP F CA 1
ATOM 14064 C C . ASP F 1 286 ? -42.064 -50.251 -34.139 1.00 28.66 297 ASP F C 1
ATOM 14065 O O . ASP F 1 286 ? -42.375 -50.346 -32.949 1.00 29.74 297 ASP F O 1
ATOM 14070 N N . TYR F 1 287 ? -42.117 -49.104 -34.812 1.00 27.53 298 TYR F N 1
ATOM 14071 C CA . TYR F 1 287 ? -42.456 -47.834 -34.174 1.00 28.06 298 TYR F CA 1
ATOM 14072 C C . TYR F 1 287 ? -43.741 -47.273 -34.761 1.00 26.17 298 TYR F C 1
ATOM 14073 O O . TYR F 1 287 ? -43.901 -47.239 -35.982 1.00 30.85 298 TYR F O 1
ATOM 14082 N N . TYR F 1 288 ? -44.632 -46.801 -33.889 1.00 26.04 299 TYR F N 1
ATOM 14083 C CA . TYR F 1 288 ? -45.927 -46.226 -34.255 1.00 29.33 299 TYR F CA 1
ATOM 14084 C C . TYR F 1 288 ? -45.958 -44.786 -33.754 1.00 29.03 299 TYR F C 1
ATOM 14085 O O . TYR F 1 288 ? -46.310 -44.546 -32.597 1.00 29.13 299 TYR F O 1
ATOM 14094 N N . ASP F 1 289 ? -45.606 -43.839 -34.628 1.00 30.41 300 ASP F N 1
ATOM 14095 C CA . ASP F 1 289 ? -45.537 -42.425 -34.248 1.00 31.40 300 ASP F CA 1
ATOM 14096 C C . ASP F 1 289 ? -46.884 -41.953 -33.706 1.00 31.16 300 ASP F C 1
ATOM 14097 O O . ASP F 1 289 ? -47.914 -42.095 -34.376 1.00 31.56 300 ASP F O 1
ATOM 14102 N N . HIS F 1 290 ? -46.877 -41.407 -32.483 1.00 25.99 301 HIS F N 1
ATOM 14103 C CA . HIS F 1 290 ? -48.084 -40.963 -31.783 1.00 25.44 301 HIS F CA 1
ATOM 14104 C C . HIS F 1 290 ? -49.059 -42.116 -31.499 1.00 26.49 301 HIS F C 1
ATOM 14105 O O . HIS F 1 290 ? -50.112 -41.905 -30.891 1.00 29.13 301 HIS F O 1
ATOM 14112 N N . GLY F 1 291 ? -48.738 -43.331 -31.931 1.00 29.90 302 GLY F N 1
ATOM 14113 C CA . GLY F 1 291 ? -49.651 -44.450 -31.743 1.00 33.04 302 GLY F CA 1
ATOM 14114 C C . GLY F 1 291 ? -50.978 -44.306 -32.468 1.00 32.22 302 GLY F C 1
ATOM 14115 O O . GLY F 1 291 ? -51.934 -45.047 -32.200 1.00 32.42 302 GLY F O 1
ATOM 14116 N N . THR F 1 292 ? -51.050 -43.361 -33.397 1.00 28.65 303 THR F N 1
ATOM 14117 C CA . THR F 1 292 ? -52.313 -42.999 -34.020 1.00 33.16 303 THR F CA 1
ATOM 14118 C C . THR F 1 292 ? -52.655 -43.836 -35.251 1.00 34.64 303 THR F C 1
ATOM 14119 O O . THR F 1 292 ? -53.695 -43.592 -35.872 1.00 33.32 303 THR F O 1
ATOM 14123 N N . THR F 1 293 ? -51.807 -44.791 -35.628 1.00 34.52 304 THR F N 1
ATOM 14124 C CA . THR F 1 293 ? -52.091 -45.745 -36.694 1.00 31.26 304 THR F CA 1
ATOM 14125 C C . THR F 1 293 ? -51.949 -47.160 -36.144 1.00 37.43 304 THR F C 1
ATOM 14126 O O . THR F 1 293 ? -51.190 -47.398 -35.196 1.00 31.62 304 THR F O 1
ATOM 14130 N N . LEU F 1 294 ? -52.706 -48.100 -36.720 1.00 35.90 305 LEU F N 1
ATOM 14131 C CA . LEU F 1 294 ? -52.588 -49.505 -36.335 1.00 39.91 305 LEU F CA 1
ATOM 14132 C C . LEU F 1 294 ? -51.575 -50.276 -37.166 1.00 33.47 305 LEU F C 1
ATOM 14133 O O . LEU F 1 294 ? -51.397 -51.476 -36.934 1.00 36.05 305 LEU F O 1
ATOM 14138 N N . THR F 1 295 ? -50.951 -49.641 -38.135 1.00 29.54 306 THR F N 1
ATOM 14139 C CA . THR F 1 295 ? -49.816 -50.205 -38.831 1.00 35.19 306 THR F CA 1
ATOM 14140 C C . THR F 1 295 ? -48.587 -49.350 -38.538 1.00 36.20 306 THR F C 1
ATOM 14141 O O . THR F 1 295 ? -48.715 -48.138 -38.329 1.00 34.11 306 THR F O 1
ATOM 14145 N N . PRO F 1 296 ? -47.396 -49.947 -38.502 1.00 32.35 307 PRO F N 1
ATOM 14146 C CA . PRO F 1 296 ? -46.214 -49.207 -38.038 1.00 33.87 307 PRO F CA 1
ATOM 14147 C C . PRO F 1 296 ? -45.865 -48.018 -38.927 1.00 36.22 307 PRO F C 1
ATOM 14148 O O . PRO F 1 296 ? -46.085 -48.021 -40.142 1.00 33.98 307 PRO F O 1
ATOM 14152 N N . THR F 1 297 ? -45.319 -46.980 -38.289 1.00 29.88 308 THR F N 1
ATOM 14153 C CA . THR F 1 297 ? -44.715 -45.879 -39.030 1.00 32.80 308 THR F CA 1
ATOM 14154 C C . THR F 1 297 ? -43.349 -46.269 -39.570 1.00 31.78 308 THR F C 1
ATOM 14155 O O . THR F 1 297 ? -42.998 -45.907 -40.697 1.00 36.90 308 THR F O 1
ATOM 14159 N N . LEU F 1 298 ? -42.557 -46.969 -38.757 1.00 33.35 309 LEU F N 1
ATOM 14160 C CA . LEU F 1 298 ? -41.235 -47.449 -39.131 1.00 31.44 309 LEU F CA 1
ATOM 14161 C C . LEU F 1 298 ? -41.137 -48.913 -38.762 1.00 37.42 309 LEU F C 1
ATOM 14162 O O . LEU F 1 298 ? -41.469 -49.295 -37.632 1.00 34.02 309 LEU F O 1
ATOM 14167 N N . LYS F 1 299 ? -40.650 -49.722 -39.691 1.00 29.33 310 LYS F N 1
ATOM 14168 C CA . LYS F 1 299 ? -40.497 -51.146 -39.456 1.00 36.85 310 LYS F CA 1
ATOM 14169 C C . LYS F 1 299 ? -39.025 -51.442 -39.223 1.00 27.20 310 LYS F C 1
ATOM 14170 O O . LYS F 1 299 ? -38.172 -50.940 -39.959 1.00 33.14 310 LYS F O 1
ATOM 14176 N N . THR F 1 300 ? -38.740 -52.227 -38.182 1.00 26.62 311 THR F N 1
ATOM 14177 C CA . THR F 1 300 ? -37.425 -52.831 -37.959 1.00 26.70 311 THR F CA 1
ATOM 14178 C C . THR F 1 300 ? -36.346 -51.754 -37.769 1.00 27.90 311 THR F C 1
ATOM 14179 O O . THR F 1 300 ? -35.485 -51.524 -38.618 1.00 27.43 311 THR F O 1
ATOM 14183 N N . VAL F 1 301 ? -36.434 -51.078 -36.620 1.00 30.34 312 VAL F N 1
ATOM 14184 C CA . VAL F 1 301 ? -35.434 -50.095 -36.217 1.00 29.38 312 VAL F CA 1
ATOM 14185 C C . VAL F 1 301 ? -34.995 -50.414 -34.795 1.00 30.96 312 VAL F C 1
ATOM 14186 O O . VAL F 1 301 ? -35.679 -51.128 -34.059 1.00 28.62 312 VAL F O 1
ATOM 14190 N N . ASP F 1 302 ? -33.821 -49.890 -34.406 1.00 27.34 313 ASP F N 1
ATOM 14191 C CA . ASP F 1 302 ? -33.369 -50.075 -33.030 1.00 28.52 313 ASP F CA 1
ATOM 14192 C C . ASP F 1 302 ? -33.086 -48.769 -32.296 1.00 30.73 313 ASP F C 1
ATOM 14193 O O . ASP F 1 302 ? -32.828 -48.814 -31.088 1.00 26.82 313 ASP F O 1
ATOM 14198 N N . THR F 1 303 ? -33.146 -47.622 -32.986 1.00 27.53 314 THR F N 1
ATOM 14199 C CA . THR F 1 303 ? -32.921 -46.300 -32.398 1.00 31.84 314 THR F CA 1
ATOM 14200 C C . THR F 1 303 ? -33.906 -45.321 -33.020 1.00 28.74 314 THR F C 1
ATOM 14201 O O . THR F 1 303 ? -33.911 -45.149 -34.241 1.00 30.06 314 THR F O 1
ATOM 14205 N N . ILE F 1 304 ? -34.732 -44.679 -32.196 1.00 26.54 315 ILE F N 1
ATOM 14206 C CA . ILE F 1 304 ? -35.621 -43.615 -32.646 1.00 26.35 315 ILE F CA 1
ATOM 14207 C C . ILE F 1 304 ? -35.438 -42.414 -31.723 1.00 29.91 315 ILE F C 1
ATOM 14208 O O . ILE F 1 304 ? -34.953 -42.532 -30.594 1.00 27.23 315 ILE F O 1
ATOM 14213 N N . MET F 1 305 ? -35.844 -41.248 -32.214 1.00 23.91 316 MET F N 1
ATOM 14214 C CA . MET F 1 305 ? -35.732 -40.015 -31.449 1.00 27.38 316 MET F CA 1
ATOM 14215 C C . MET F 1 305 ? -37.060 -39.263 -31.449 1.00 28.18 316 MET F C 1
ATOM 14216 O O . MET F 1 305 ? -37.890 -39.409 -32.351 1.00 25.89 316 MET F O 1
ATOM 14221 N N . GLN F 1 306 ? -37.251 -38.460 -30.405 1.00 24.59 317 GLN F N 1
ATOM 14222 C CA . GLN F 1 306 ? -38.444 -37.640 -30.221 1.00 26.03 317 GLN F CA 1
ATOM 14223 C C . GLN F 1 306 ? -38.030 -36.275 -29.690 1.00 23.46 317 GLN F C 1
ATOM 14224 O O . GLN F 1 306 ? -37.137 -36.192 -28.842 1.00 25.05 317 GLN F O 1
ATOM 14230 N N . CYS F 1 307 ? -38.694 -35.211 -30.159 1.00 24.83 318 CYS F N 1
ATOM 14231 C CA . CYS F 1 307 ? -38.607 -33.958 -29.421 1.00 27.07 318 CYS F CA 1
ATOM 14232 C C . CYS F 1 307 ? -39.642 -33.969 -28.295 1.00 25.88 318 CYS F C 1
ATOM 14233 O O . CYS F 1 307 ? -40.464 -34.888 -28.175 1.00 23.02 318 CYS F O 1
ATOM 14236 N N . GLN F 1 308 ? -39.588 -32.954 -27.434 1.00 23.15 319 GLN F N 1
ATOM 14237 C CA . GLN F 1 308 ? -40.546 -32.910 -26.338 1.00 23.73 319 GLN F CA 1
ATOM 14238 C C . GLN F 1 308 ? -41.969 -32.850 -26.886 1.00 24.58 319 GLN F C 1
ATOM 14239 O O . GLN F 1 308 ? -42.246 -32.143 -27.857 1.00 26.67 319 GLN F O 1
ATOM 14245 N N . GLY F 1 309 ? -42.878 -33.602 -26.255 1.00 24.22 320 GLY F N 1
ATOM 14246 C CA . GLY F 1 309 ? -44.254 -33.666 -26.692 1.00 26.87 320 GLY F CA 1
ATOM 14247 C C . GLY F 1 309 ? -44.522 -34.695 -27.762 1.00 28.55 320 GLY F C 1
ATOM 14248 O O . GLY F 1 309 ? -45.687 -35.026 -28.010 1.00 29.69 320 GLY F O 1
ATOM 14249 N N . GLN F 1 310 ? -43.484 -35.198 -28.416 1.00 27.08 321 GLN F N 1
ATOM 14250 C CA . GLN F 1 310 ? -43.655 -36.357 -29.269 1.00 26.58 321 GLN F CA 1
ATOM 14251 C C . GLN F 1 310 ? -43.652 -37.628 -28.421 1.00 29.39 321 GLN F C 1
ATOM 14252 O O . GLN F 1 310 ? -43.252 -37.631 -27.249 1.00 24.23 321 GLN F O 1
ATOM 14258 N N . ARG F 1 311 ? -44.099 -38.720 -29.035 1.00 23.79 322 ARG F N 1
ATOM 14259 C CA . ARG F 1 311 ? -44.401 -39.938 -28.300 1.00 27.89 322 ARG F CA 1
ATOM 14260 C C . ARG F 1 311 ? -44.888 -40.975 -29.303 1.00 27.84 322 ARG F C 1
ATOM 14261 O O . ARG F 1 311 ? -45.267 -40.634 -30.425 1.00 25.86 322 ARG F O 1
ATOM 14269 N N . GLY F 1 312 ? -44.878 -42.237 -28.889 1.00 29.29 323 GLY F N 1
ATOM 14270 C CA . GLY F 1 312 ? -45.325 -43.292 -29.780 1.00 27.01 323 GLY F CA 1
ATOM 14271 C C . GLY F 1 312 ? -45.272 -44.638 -29.096 1.00 30.08 323 GLY F C 1
ATOM 14272 O O . GLY F 1 312 ? -44.982 -44.744 -27.903 1.00 28.89 323 GLY F O 1
ATOM 14273 N N . ILE F 1 313 ? -45.540 -45.680 -29.879 1.00 30.83 324 ILE F N 1
ATOM 14274 C CA . ILE F 1 313 ? -45.628 -47.040 -29.363 1.00 27.57 324 ILE F CA 1
ATOM 14275 C C . ILE F 1 313 ? -44.529 -47.869 -30.003 1.00 26.39 324 ILE F C 1
ATOM 14276 O O . ILE F 1 313 ? -44.321 -47.792 -31.217 1.00 27.49 324 ILE F O 1
ATOM 14281 N N . LEU F 1 314 ? -43.827 -48.655 -29.188 1.00 28.49 325 LEU F N 1
ATOM 14282 C CA . LEU F 1 314 ? -42.788 -49.559 -29.665 1.00 28.78 325 LEU F CA 1
ATOM 14283 C C . LEU F 1 314 ? -43.246 -50.990 -29.431 1.00 28.92 325 LEU F C 1
ATOM 14284 O O . LEU F 1 314 ? -43.643 -51.339 -28.313 1.00 29.69 325 LEU F O 1
ATOM 14289 N N . GLU F 1 315 ? -43.180 -51.816 -30.469 1.00 31.00 326 GLU F N 1
ATOM 14290 C CA . GLU F 1 315 ? -43.534 -53.225 -30.343 1.00 34.62 326 GLU F CA 1
ATOM 14291 C C . GLU F 1 315 ? -42.372 -54.074 -30.830 1.00 26.33 326 GLU F C 1
ATOM 14292 O O . GLU F 1 315 ? -41.801 -53.797 -31.889 1.00 27.86 326 GLU F O 1
ATOM 14298 N N . PHE F 1 316 ? -42.006 -55.078 -30.029 1.00 30.13 327 PHE F N 1
ATOM 14299 C CA . PHE F 1 316 ? -40.907 -55.990 -30.319 1.00 31.20 327 PHE F CA 1
ATOM 14300 C C . PHE F 1 316 ? -41.151 -57.289 -29.562 1.00 34.41 327 PHE F C 1
ATOM 14301 O O . PHE F 1 316 ? -42.092 -57.403 -28.769 1.00 33.24 327 PHE F O 1
ATOM 14309 N N . SER F 1 317 ? -40.280 -58.268 -29.804 1.00 31.65 328 SER F N 1
ATOM 14310 C CA . SER F 1 317 ? -40.399 -59.568 -29.163 1.00 34.15 328 SER F CA 1
ATOM 14311 C C . SER F 1 317 ? -39.020 -60.157 -28.926 1.00 31.55 328 SER F C 1
ATOM 14312 O O . SER F 1 317 ? -38.154 -60.115 -29.802 1.00 36.45 328 SER F O 1
ATOM 14315 N N . PHE F 1 318 ? -38.828 -60.725 -27.741 1.00 33.61 329 PHE F N 1
ATOM 14316 C CA . PHE F 1 318 ? -37.610 -61.457 -27.450 1.00 30.10 329 PHE F CA 1
ATOM 14317 C C . PHE F 1 318 ? -37.800 -62.966 -27.594 1.00 40.13 329 PHE F C 1
ATOM 14318 O O . PHE F 1 318 ? -37.017 -63.740 -27.032 1.00 32.94 329 PHE F O 1
ATOM 14326 N N . ASN F 1 319 ? -38.818 -63.401 -28.340 1.00 38.54 330 ASN F N 1
ATOM 14327 C CA . ASN F 1 319 ? -39.037 -64.834 -28.509 1.00 39.54 330 ASN F CA 1
ATOM 14328 C C . ASN F 1 319 ? -37.837 -65.488 -29.185 1.00 33.66 330 ASN F C 1
ATOM 14329 O O . ASN F 1 319 ? -37.365 -65.027 -30.229 1.00 32.95 330 ASN F O 1
ATOM 14334 N N . GLY F 1 320 ? -37.344 -66.567 -28.582 1.00 36.74 331 GLY F N 1
ATOM 14335 C CA . GLY F 1 320 ? -36.216 -67.300 -29.115 1.00 39.65 331 GLY F CA 1
ATOM 14336 C C . GLY F 1 320 ? -34.856 -66.755 -28.731 1.00 43.46 331 GLY F C 1
ATOM 14337 O O . GLY F 1 320 ? -33.837 -67.306 -29.175 1.00 34.06 331 GLY F O 1
ATOM 14338 N N . PHE F 1 321 ? -34.806 -65.690 -27.931 1.00 38.89 332 PHE F N 1
ATOM 14339 C CA . PHE F 1 321 ? -33.545 -65.082 -27.532 1.00 36.80 332 PHE F CA 1
ATOM 14340 C C . PHE F 1 321 ? -32.962 -65.810 -26.331 1.00 33.19 332 PHE F C 1
ATOM 14341 O O . PHE F 1 321 ? -33.689 -66.378 -25.512 1.00 34.98 332 PHE F O 1
ATOM 14349 N N . GLU F 1 322 ? -31.639 -65.750 -26.213 1.00 36.00 333 GLU F N 1
ATOM 14350 C CA . GLU F 1 322 ? -30.950 -66.239 -25.027 1.00 35.64 333 GLU F CA 1
ATOM 14351 C C . GLU F 1 322 ? -31.392 -65.451 -23.792 1.00 36.49 333 GLU F C 1
ATOM 14352 O O . GLU F 1 322 ? -31.453 -64.214 -23.839 1.00 36.90 333 GLU F O 1
ATOM 14358 N N . PRO F 1 323 ? -31.744 -66.122 -22.693 1.00 37.01 334 PRO F N 1
ATOM 14359 C CA . PRO F 1 323 ? -32.110 -65.396 -21.468 1.00 32.46 334 PRO F CA 1
ATOM 14360 C C . PRO F 1 323 ? -30.928 -64.609 -20.910 1.00 37.51 334 PRO F C 1
ATOM 14361 O O . PRO F 1 323 ? -29.788 -65.075 -20.929 1.00 30.29 334 PRO F O 1
ATOM 14365 N N . GLY F 1 324 ? -31.211 -63.403 -20.421 1.00 32.57 335 GLY F N 1
ATOM 14366 C CA . GLY F 1 324 ? -30.165 -62.546 -19.881 1.00 29.65 335 GLY F CA 1
ATOM 14367 C C . GLY F 1 324 ? -30.630 -61.096 -19.828 1.00 29.59 335 GLY F C 1
ATOM 14368 O O . GLY F 1 324 ? -31.821 -60.811 -19.893 1.00 30.23 335 GLY F O 1
ATOM 14369 N N . LEU F 1 325 ? -29.662 -60.191 -19.716 1.00 34.17 336 LEU F N 1
ATOM 14370 C CA . LEU F 1 325 ? -29.954 -58.765 -19.610 1.00 31.91 336 LEU F CA 1
ATOM 14371 C C . LEU F 1 325 ? -29.803 -58.093 -20.966 1.00 27.32 336 LEU F C 1
ATOM 14372 O O . LEU F 1 325 ? -28.765 -58.229 -21.624 1.00 29.32 336 LEU F O 1
ATOM 14377 N N . TYR F 1 326 ? -30.837 -57.355 -21.366 1.00 27.24 337 TYR F N 1
ATOM 14378 C CA . TYR F 1 326 ? -30.872 -56.623 -22.628 1.00 27.38 337 TYR F CA 1
ATOM 14379 C C . TYR F 1 326 ? -31.115 -55.144 -22.330 1.00 26.67 337 TYR F C 1
ATOM 14380 O O . TYR F 1 326 ? -32.190 -54.767 -21.850 1.00 24.98 337 TYR F O 1
ATOM 14389 N N . MET F 1 327 ? -30.128 -54.314 -22.655 1.00 27.81 338 MET F N 1
ATOM 14390 C CA . MET F 1 327 ? -30.122 -52.912 -22.251 1.00 27.60 338 MET F CA 1
ATOM 14391 C C . MET F 1 327 ? -30.983 -52.056 -23.174 1.00 28.30 338 MET F C 1
ATOM 14392 O O . MET F 1 327 ? -31.176 -52.363 -24.355 1.00 27.02 338 MET F O 1
ATOM 14397 N N . PHE F 1 328 ? -31.521 -50.976 -22.612 1.00 29.28 339 PHE F N 1
ATOM 14398 C CA . PHE F 1 328 ? -32.221 -49.952 -23.375 1.00 28.91 339 PHE F CA 1
ATOM 14399 C C . PHE F 1 328 ? -31.895 -48.595 -22.745 1.00 29.73 339 PHE F C 1
ATOM 14400 O O . PHE F 1 328 ? -31.792 -48.486 -21.520 1.00 24.82 339 PHE F O 1
ATOM 14408 N N . HIS F 1 329 ? -31.672 -47.583 -23.581 1.00 24.50 340 HIS F N 1
ATOM 14409 C CA . HIS F 1 329 ? -31.159 -46.302 -23.091 1.00 27.70 340 HIS F CA 1
ATOM 14410 C C . HIS F 1 329 ? -31.181 -45.275 -24.218 1.00 29.64 340 HIS F C 1
ATOM 14411 O O . HIS F 1 329 ? -31.290 -45.623 -25.398 1.00 26.48 340 HIS F O 1
ATOM 14418 N N . ALA F 1 330 ? -31.047 -44.004 -23.841 1.00 27.11 341 ALA F N 1
ATOM 14419 C CA . ALA F 1 330 ? -30.920 -42.952 -24.836 1.00 26.86 341 ALA F CA 1
ATOM 14420 C C . ALA F 1 330 ? -29.626 -43.116 -25.603 1.00 26.65 341 ALA F C 1
ATOM 14421 O O . ALA F 1 330 ? -28.602 -43.538 -25.059 1.00 27.41 341 ALA F O 1
ATOM 14423 N N . HIS F 1 331 ? -29.663 -42.740 -26.868 1.00 22.26 342 HIS F N 1
ATOM 14424 C CA . HIS F 1 331 ? -28.434 -42.727 -27.634 1.00 29.52 342 HIS F CA 1
ATOM 14425 C C . HIS F 1 331 ? -27.730 -41.377 -27.589 1.00 29.25 342 HIS F C 1
ATOM 14426 O O . HIS F 1 331 ? -26.754 -41.170 -28.324 1.00 27.82 342 HIS F O 1
ATOM 14433 N N . GLN F 1 332 ? -28.199 -40.464 -26.748 1.00 27.78 343 GLN F N 1
ATOM 14434 C CA . GLN F 1 332 ? -27.400 -39.321 -26.318 1.00 26.95 343 GLN F CA 1
ATOM 14435 C C . GLN F 1 332 ? -26.624 -39.816 -25.104 1.00 28.85 343 GLN F C 1
ATOM 14436 O O . GLN F 1 332 ? -27.213 -40.049 -24.042 1.00 26.95 343 GLN F O 1
ATOM 14442 N N . SER F 1 333 ? -25.319 -40.059 -25.285 1.00 27.01 344 SER F N 1
ATOM 14443 C CA . SER F 1 333 ? -24.560 -40.820 -24.296 1.00 29.28 344 SER F CA 1
ATOM 14444 C C . SER F 1 333 ? -24.610 -40.164 -22.925 1.00 27.43 344 SER F C 1
ATOM 14445 O O . SER F 1 333 ? -24.679 -40.859 -21.903 1.00 27.38 344 SER F O 1
ATOM 14448 N N . GLU F 1 334 ? -24.550 -38.830 -22.892 1.00 22.89 345 GLU F N 1
ATOM 14449 C CA . GLU F 1 334 ? -24.649 -38.080 -21.638 1.00 31.80 345 GLU F CA 1
ATOM 14450 C C . GLU F 1 334 ? -25.904 -38.448 -20.853 1.00 26.03 345 GLU F C 1
ATOM 14451 O O . GLU F 1 334 ? -25.846 -38.669 -19.635 1.00 27.50 345 GLU F O 1
ATOM 14457 N N . PHE F 1 335 ? -27.061 -38.471 -21.527 1.00 24.34 346 PHE F N 1
ATOM 14458 C CA . PHE F 1 335 ? -28.301 -38.787 -20.825 1.00 24.81 346 PHE F CA 1
ATOM 14459 C C . PHE F 1 335 ? -28.208 -40.163 -20.181 1.00 26.21 346 PHE F C 1
ATOM 14460 O O . PHE F 1 335 ? -28.614 -40.351 -19.029 1.00 23.55 346 PHE F O 1
ATOM 14468 N N . ALA F 1 336 ? -27.665 -41.138 -20.917 1.00 25.02 347 ALA F N 1
ATOM 14469 C CA . ALA F 1 336 ? -27.599 -42.507 -20.411 1.00 24.45 347 ALA F CA 1
ATOM 14470 C C . ALA F 1 336 ? -26.709 -42.606 -19.178 1.00 26.69 347 ALA F C 1
ATOM 14471 O O . ALA F 1 336 ? -27.060 -43.288 -18.210 1.00 27.18 347 ALA F O 1
ATOM 14473 N N . GLU F 1 337 ? -25.550 -41.933 -19.192 1.00 26.34 348 GLU F N 1
ATOM 14474 C CA . GLU F 1 337 ? -24.676 -41.924 -18.019 1.00 26.08 348 GLU F CA 1
ATOM 14475 C C . GLU F 1 337 ? -25.353 -41.278 -16.819 1.00 26.62 348 GLU F C 1
ATOM 14476 O O . GLU F 1 337 ? -25.134 -41.701 -15.682 1.00 27.26 348 GLU F O 1
ATOM 14482 N N . LEU F 1 338 ? -26.185 -40.266 -17.046 1.00 25.34 349 LEU F N 1
ATOM 14483 C CA . LEU F 1 338 ? -26.806 -39.530 -15.954 1.00 25.14 349 LEU F CA 1
ATOM 14484 C C . LEU F 1 338 ? -28.129 -40.139 -15.490 1.00 26.46 349 LEU F C 1
ATOM 14485 O O . LEU F 1 338 ? -28.831 -39.521 -14.675 1.00 23.58 349 LEU F O 1
ATOM 14490 N N . GLY F 1 339 ? -28.490 -41.328 -15.982 1.00 25.33 350 GLY F N 1
ATOM 14491 C CA . GLY F 1 339 ? -29.626 -42.032 -15.407 1.00 21.49 350 GLY F CA 1
ATOM 14492 C C . GLY F 1 339 ? -30.631 -42.649 -16.358 1.00 25.90 350 GLY F C 1
ATOM 14493 O O . GLY F 1 339 ? -31.469 -43.453 -15.937 1.00 22.20 350 GLY F O 1
ATOM 14494 N N . TRP F 1 340 ? -30.580 -42.282 -17.637 1.00 25.09 351 TRP F N 1
ATOM 14495 C CA A TRP F 1 340 ? -31.511 -42.806 -18.634 0.31 24.85 351 TRP F CA 1
ATOM 14496 C CA B TRP F 1 340 ? -31.520 -42.814 -18.626 0.69 24.57 351 TRP F CA 1
ATOM 14497 C C . TRP F 1 340 ? -30.876 -44.026 -19.307 1.00 23.12 351 TRP F C 1
ATOM 14498 O O . TRP F 1 340 ? -30.434 -44.004 -20.461 1.00 22.89 351 TRP F O 1
ATOM 14519 N N . MET F 1 341 ? -30.851 -45.113 -18.543 1.00 25.07 352 MET F N 1
ATOM 14520 C CA . MET F 1 341 ? -30.383 -46.412 -18.990 1.00 23.16 352 MET F CA 1
ATOM 14521 C C . MET F 1 341 ? -31.047 -47.459 -18.101 1.00 27.06 352 MET F C 1
ATOM 14522 O O . MET F 1 341 ? -31.199 -47.256 -16.890 1.00 28.08 352 MET F O 1
ATOM 14527 N N . GLY F 1 342 ? -31.475 -48.562 -18.716 1.00 26.32 353 GLY F N 1
ATOM 14528 C CA . GLY F 1 342 ? -32.160 -49.621 -18.001 1.00 26.51 353 GLY F CA 1
ATOM 14529 C C . GLY F 1 342 ? -31.913 -50.953 -18.676 1.00 26.10 353 GLY F C 1
ATOM 14530 O O . GLY F 1 342 ? -31.343 -51.021 -19.768 1.00 24.44 353 GLY F O 1
ATOM 14531 N N . ASN F 1 343 ? -32.355 -52.021 -18.008 1.00 26.23 354 ASN F N 1
ATOM 14532 C CA . ASN F 1 343 ? -32.158 -53.387 -18.484 1.00 27.54 354 ASN F CA 1
ATOM 14533 C C . ASN F 1 343 ? -33.489 -54.127 -18.492 1.00 29.80 354 ASN F C 1
ATOM 14534 O O . ASN F 1 343 ? -34.261 -54.027 -17.531 1.00 32.84 354 ASN F O 1
ATOM 14539 N N . PHE F 1 344 ? -33.749 -54.866 -19.575 1.00 34.03 355 PHE F N 1
ATOM 14540 C CA . PHE F 1 344 ? -34.752 -55.928 -19.601 1.00 28.61 355 PHE F CA 1
ATOM 14541 C C . PHE F 1 344 ? -34.085 -57.223 -19.154 1.00 28.80 355 PHE F C 1
ATOM 14542 O O . PHE F 1 344 ? -33.000 -57.560 -19.634 1.00 29.53 355 PHE F O 1
ATOM 14550 N N . GLU F 1 345 ? -34.726 -57.952 -18.260 1.00 28.16 356 GLU F N 1
ATOM 14551 C CA . GLU F 1 345 ? -34.258 -59.288 -17.888 1.00 31.03 356 GLU F CA 1
ATOM 14552 C C . GLU F 1 345 ? -35.160 -60.290 -18.599 1.00 33.93 356 GLU F C 1
ATOM 14553 O O . GLU F 1 345 ? -36.303 -60.510 -18.188 1.00 32.22 356 GLU F O 1
ATOM 14559 N N . VAL F 1 346 ? -34.650 -60.880 -19.678 1.00 34.77 357 VAL F N 1
ATOM 14560 C CA . VAL F 1 346 ? -35.414 -61.820 -20.494 1.00 32.39 357 VAL F CA 1
ATOM 14561 C C . VAL F 1 346 ? -35.296 -63.199 -19.861 1.00 37.11 357 VAL F C 1
ATOM 14562 O O . VAL F 1 346 ? -34.188 -63.716 -19.694 1.00 34.79 357 VAL F O 1
ATOM 14566 N N . ILE F 1 347 ? -36.430 -63.788 -19.490 1.00 37.58 358 ILE F N 1
ATOM 14567 C CA . ILE F 1 347 ? -36.445 -65.084 -18.826 1.00 40.67 358 ILE F CA 1
ATOM 14568 C C . ILE F 1 347 ? -37.122 -66.093 -19.744 1.00 42.07 358 ILE F C 1
ATOM 14569 O O . ILE F 1 347 ? -37.718 -65.741 -20.760 1.00 44.33 358 ILE F O 1
ATOM 14574 N N . GLU F 1 348 ? -37.017 -67.364 -19.375 1.00 47.16 359 GLU F N 1
ATOM 14575 C CA . GLU F 1 348 ? -37.700 -68.435 -20.097 1.00 51.97 359 GLU F CA 1
ATOM 14576 C C . GLU F 1 348 ? -39.218 -68.403 -19.868 1.00 54.74 359 GLU F C 1
ATOM 14577 O O . GLU F 1 348 ? -39.697 -68.025 -18.793 1.00 49.05 359 GLU F O 1
ATOM 14583 N N . GLY G 1 50 ? 10.051 -42.081 -29.980 1.00 48.98 61 GLY G N 1
ATOM 14584 C CA . GLY G 1 50 ? 11.435 -42.459 -29.770 1.00 54.02 61 GLY G CA 1
ATOM 14585 C C . GLY G 1 50 ? 11.692 -42.996 -28.373 1.00 41.59 61 GLY G C 1
ATOM 14586 O O . GLY G 1 50 ? 12.445 -43.944 -28.193 1.00 47.16 61 GLY G O 1
ATOM 14587 N N . PHE G 1 51 ? 11.056 -42.385 -27.380 1.00 46.76 62 PHE G N 1
ATOM 14588 C CA . PHE G 1 51 ? 11.269 -42.790 -25.998 1.00 39.45 62 PHE G CA 1
ATOM 14589 C C . PHE G 1 51 ? 10.569 -44.115 -25.716 1.00 38.93 62 PHE G C 1
ATOM 14590 O O . PHE G 1 51 ? 9.392 -44.289 -26.040 1.00 41.90 62 PHE G O 1
ATOM 14598 N N . ASP G 1 52 ? 11.290 -45.040 -25.083 1.00 35.82 63 ASP G N 1
ATOM 14599 C CA . ASP G 1 52 ? 10.758 -46.361 -24.768 1.00 35.81 63 ASP G CA 1
ATOM 14600 C C . ASP G 1 52 ? 10.620 -46.511 -23.258 1.00 31.85 63 ASP G C 1
ATOM 14601 O O . ASP G 1 52 ? 11.619 -46.777 -22.567 1.00 32.06 63 ASP G O 1
ATOM 14606 N N . PRO G 1 53 ? 9.409 -46.375 -22.698 1.00 29.19 64 PRO G N 1
ATOM 14607 C CA . PRO G 1 53 ? 9.264 -46.489 -21.237 1.00 26.40 64 PRO G CA 1
ATOM 14608 C C . PRO G 1 53 ? 9.534 -47.881 -20.719 1.00 27.70 64 PRO G C 1
ATOM 14609 O O . PRO G 1 53 ? 9.765 -48.036 -19.514 1.00 28.03 64 PRO G O 1
ATOM 14613 N N . TYR G 1 54 ? 9.519 -48.902 -21.588 1.00 29.03 65 TYR G N 1
ATOM 14614 C CA . TYR G 1 54 ? 9.748 -50.266 -21.124 1.00 32.51 65 TYR G CA 1
ATOM 14615 C C . TYR G 1 54 ? 11.234 -50.570 -21.002 1.00 31.78 65 TYR G C 1
ATOM 14616 O O . TYR G 1 54 ? 11.646 -51.248 -20.063 1.00 31.00 65 TYR G O 1
ATOM 14625 N N . ALA G 1 55 ? 12.049 -50.060 -21.925 1.00 27.68 66 ALA G N 1
ATOM 14626 C CA . ALA G 1 55 ? 13.495 -50.148 -21.760 1.00 32.26 66 ALA G CA 1
ATOM 14627 C C . ALA G 1 55 ? 13.971 -49.267 -20.614 1.00 32.95 66 ALA G C 1
ATOM 14628 O O . ALA G 1 55 ? 14.824 -49.683 -19.815 1.00 27.93 66 ALA G O 1
ATOM 14630 N N . PHE G 1 56 ? 13.420 -48.052 -20.511 1.00 31.16 67 PHE G N 1
ATOM 14631 C CA . PHE G 1 56 ? 13.871 -47.099 -19.499 1.00 27.08 67 PHE G CA 1
ATOM 14632 C C . PHE G 1 56 ? 13.862 -47.707 -18.104 1.00 24.99 67 PHE G C 1
ATOM 14633 O O . PHE G 1 56 ? 14.731 -47.384 -17.288 1.00 25.91 67 PHE G O 1
ATOM 14641 N N . LEU G 1 57 ? 12.913 -48.608 -17.828 1.00 23.23 68 LEU G N 1
ATOM 14642 C CA . LEU G 1 57 ? 12.733 -49.150 -16.475 1.00 31.21 68 LEU G CA 1
ATOM 14643 C C . LEU G 1 57 ? 14.012 -49.761 -15.912 1.00 33.40 68 LEU G C 1
ATOM 14644 O O . LEU G 1 57 ? 14.282 -49.659 -14.704 1.00 30.36 68 LEU G O 1
ATOM 14649 N N . THR G 1 58 ? 14.794 -50.438 -16.760 1.00 28.83 69 THR G N 1
ATOM 14650 C CA . THR G 1 58 ? 15.942 -51.212 -16.305 1.00 30.00 69 THR G CA 1
ATOM 14651 C C . THR G 1 58 ? 17.239 -50.755 -16.961 1.00 35.82 69 THR G C 1
ATOM 14652 O O . THR G 1 58 ? 18.217 -51.502 -16.959 1.00 30.86 69 THR G O 1
ATOM 14656 N N . HIS G 1 59 ? 17.271 -49.557 -17.539 1.00 29.76 70 HIS G N 1
ATOM 14657 C CA . HIS G 1 59 ? 18.451 -49.068 -18.236 1.00 31.56 70 HIS G CA 1
ATOM 14658 C C . HIS G 1 59 ? 19.297 -48.199 -17.305 1.00 34.21 70 HIS G C 1
ATOM 14659 O O . HIS G 1 59 ? 18.833 -47.155 -16.827 1.00 28.91 70 HIS G O 1
ATOM 14666 N N . TRP G 1 60 ? 20.547 -48.606 -17.074 1.00 27.09 71 TRP G N 1
ATOM 14667 C CA . TRP G 1 60 ? 21.457 -47.855 -16.219 1.00 28.25 71 TRP G CA 1
ATOM 14668 C C . TRP G 1 60 ? 22.615 -47.348 -17.061 1.00 33.17 71 TRP G C 1
ATOM 14669 O O . TRP G 1 60 ? 23.264 -48.126 -17.767 1.00 29.59 71 TRP G O 1
ATOM 14680 N N . GLU G 1 61 ? 22.874 -46.052 -16.979 1.00 27.63 72 GLU G N 1
ATOM 14681 C CA . GLU G 1 61 ? 23.988 -45.423 -17.672 1.00 34.70 72 GLU G CA 1
ATOM 14682 C C . GLU G 1 61 ? 25.138 -45.342 -16.681 1.00 35.89 72 GLU G C 1
ATOM 14683 O O . GLU G 1 61 ? 25.076 -44.581 -15.707 1.00 29.81 72 GLU G O 1
ATOM 14689 N N . THR G 1 62 ? 26.178 -46.140 -16.914 1.00 35.27 73 THR G N 1
ATOM 14690 C CA . THR G 1 62 ? 27.272 -46.248 -15.964 1.00 34.34 73 THR G CA 1
ATOM 14691 C C . THR G 1 62 ? 28.523 -45.506 -16.411 1.00 34.51 73 THR G C 1
ATOM 14692 O O . THR G 1 62 ? 29.495 -45.442 -15.645 1.00 32.09 73 THR G O 1
ATOM 14696 N N . GLY G 1 63 ? 28.506 -44.911 -17.606 1.00 30.71 74 GLY G N 1
ATOM 14697 C CA . GLY G 1 63 ? 29.545 -43.993 -18.019 1.00 32.36 74 GLY G CA 1
ATOM 14698 C C . GLY G 1 63 ? 30.772 -44.668 -18.610 1.00 37.70 74 GLY G C 1
ATOM 14699 O O . GLY G 1 63 ? 30.941 -45.885 -18.570 1.00 34.60 74 GLY G O 1
ATOM 14700 N N . GLU G 1 64 ? 31.646 -43.841 -19.184 1.00 37.03 75 GLU G N 1
ATOM 14701 C CA . GLU G 1 64 ? 32.943 -44.309 -19.661 1.00 43.17 75 GLU G CA 1
ATOM 14702 C C . GLU G 1 64 ? 33.883 -44.355 -18.470 1.00 39.59 75 GLU G C 1
ATOM 14703 O O . GLU G 1 64 ? 34.164 -43.316 -17.856 1.00 33.78 75 GLU G O 1
ATOM 14709 N N . VAL G 1 65 ? 34.361 -45.557 -18.143 1.00 33.09 76 VAL G N 1
ATOM 14710 C CA . VAL G 1 65 ? 35.038 -45.825 -16.881 1.00 37.87 76 VAL G CA 1
ATOM 14711 C C . VAL G 1 65 ? 36.542 -45.848 -17.107 1.00 41.18 76 VAL G C 1
ATOM 14712 O O . VAL G 1 65 ? 37.027 -46.345 -18.135 1.00 41.77 76 VAL G O 1
ATOM 14716 N N . SER G 1 66 ? 37.283 -45.282 -16.156 1.00 38.05 77 SER G N 1
ATOM 14717 C CA . SER G 1 66 ? 38.732 -45.181 -16.250 1.00 37.26 77 SER G CA 1
ATOM 14718 C C . SER G 1 66 ? 39.274 -44.990 -14.839 1.00 40.84 77 SER G C 1
ATOM 14719 O O . SER G 1 66 ? 38.515 -44.891 -13.869 1.00 36.21 77 SER G O 1
ATOM 14722 N N . THR G 1 67 ? 40.600 -44.945 -14.726 1.00 42.88 78 THR G N 1
ATOM 14723 C CA . THR G 1 67 ? 41.269 -44.811 -13.439 1.00 42.73 78 THR G CA 1
ATOM 14724 C C . THR G 1 67 ? 42.142 -43.569 -13.447 1.00 39.25 78 THR G C 1
ATOM 14725 O O . THR G 1 67 ? 42.936 -43.372 -14.369 1.00 42.01 78 THR G O 1
ATOM 14729 N N . LEU G 1 68 ? 41.963 -42.721 -12.437 1.00 41.34 79 LEU G N 1
ATOM 14730 C CA . LEU G 1 68 ? 42.784 -41.534 -12.284 1.00 42.88 79 LEU G CA 1
ATOM 14731 C C . LEU G 1 68 ? 44.179 -41.922 -11.800 1.00 48.54 79 LEU G C 1
ATOM 14732 O O . LEU G 1 68 ? 44.381 -43.020 -11.277 1.00 49.96 79 LEU G O 1
ATOM 14737 N N . PRO G 1 69 ? 45.167 -41.044 -11.993 1.00 49.84 80 PRO G N 1
ATOM 14738 C CA . PRO G 1 69 ? 46.514 -41.338 -11.477 1.00 54.17 80 PRO G CA 1
ATOM 14739 C C . PRO G 1 69 ? 46.543 -41.678 -9.993 1.00 56.33 80 PRO G C 1
ATOM 14740 O O . PRO G 1 69 ? 47.358 -42.511 -9.572 1.00 56.42 80 PRO G O 1
ATOM 14744 N N . SER G 1 70 ? 45.662 -41.081 -9.188 1.00 49.79 81 SER G N 1
ATOM 14745 C CA . SER G 1 70 ? 45.608 -41.412 -7.770 1.00 50.90 81 SER G CA 1
ATOM 14746 C C . SER G 1 70 ? 45.130 -42.833 -7.522 1.00 49.11 81 SER G C 1
ATOM 14747 O O . SER G 1 70 ? 45.294 -43.342 -6.411 1.00 52.46 81 SER G O 1
ATOM 14750 N N . GLY G 1 71 ? 44.537 -43.481 -8.521 1.00 49.89 82 GLY G N 1
ATOM 14751 C CA . GLY G 1 71 ? 43.880 -44.754 -8.340 1.00 44.73 82 GLY G CA 1
ATOM 14752 C C . GLY G 1 71 ? 42.370 -44.675 -8.223 1.00 44.78 82 GLY G C 1
ATOM 14753 O O . GLY G 1 71 ? 41.710 -45.720 -8.217 1.00 46.72 82 GLY G O 1
ATOM 14754 N N . GLN G 1 72 ? 41.803 -43.477 -8.130 1.00 47.29 83 GLN G N 1
ATOM 14755 C CA . GLN G 1 72 ? 40.358 -43.355 -7.986 1.00 41.86 83 GLN G CA 1
ATOM 14756 C C . GLN G 1 72 ? 39.660 -43.672 -9.305 1.00 36.78 83 GLN G C 1
ATOM 14757 O O . GLN G 1 72 ? 40.122 -43.282 -10.382 1.00 41.18 83 GLN G O 1
ATOM 14763 N N . THR G 1 73 ? 38.557 -44.413 -9.222 1.00 32.09 84 THR G N 1
ATOM 14764 C CA . THR G 1 73 ? 37.726 -44.660 -10.394 1.00 39.86 84 THR G CA 1
ATOM 14765 C C . THR G 1 73 ? 37.099 -43.359 -10.897 1.00 40.68 84 THR G C 1
ATOM 14766 O O . THR G 1 73 ? 36.634 -42.530 -10.104 1.00 35.23 84 THR G O 1
ATOM 14770 N N . LEU G 1 74 ? 37.099 -43.185 -12.227 1.00 34.85 85 LEU G N 1
ATOM 14771 C CA . LEU G 1 74 ? 36.475 -42.053 -12.904 1.00 34.75 85 LEU G CA 1
ATOM 14772 C C . LEU G 1 74 ? 35.387 -42.552 -13.846 1.00 37.78 85 LEU G C 1
ATOM 14773 O O . LEU G 1 74 ? 35.585 -43.524 -14.582 1.00 36.77 85 LEU G O 1
ATOM 14778 N N . ARG G 1 75 ? 34.234 -41.886 -13.821 1.00 35.48 86 ARG G N 1
ATOM 14779 C CA . ARG G 1 75 ? 33.151 -42.171 -14.752 1.00 29.99 86 ARG G CA 1
ATOM 14780 C C . ARG G 1 75 ? 32.776 -40.881 -15.462 1.00 31.92 86 ARG G C 1
ATOM 14781 O O . ARG G 1 75 ? 32.529 -39.860 -14.814 1.00 31.50 86 ARG G O 1
ATOM 14789 N N . GLU G 1 76 ? 32.758 -40.923 -16.792 1.00 32.17 87 GLU G N 1
ATOM 14790 C CA . GLU G 1 76 ? 32.457 -39.758 -17.608 1.00 34.84 87 GLU G CA 1
ATOM 14791 C C . GLU G 1 76 ? 31.141 -39.958 -18.344 1.00 35.40 87 GLU G C 1
ATOM 14792 O O . GLU G 1 76 ? 30.852 -41.054 -18.834 1.00 32.27 87 GLU G O 1
ATOM 14798 N N . PHE G 1 77 ? 30.347 -38.892 -18.411 1.00 34.38 88 PHE G N 1
ATOM 14799 C CA . PHE G 1 77 ? 29.064 -38.896 -19.097 1.00 29.91 88 PHE G CA 1
ATOM 14800 C C . PHE G 1 77 ? 28.995 -37.671 -19.992 1.00 30.22 88 PHE G C 1
ATOM 14801 O O . PHE G 1 77 ? 29.533 -36.610 -19.659 1.00 31.02 88 PHE G O 1
ATOM 14809 N N . ASN G 1 78 ? 28.319 -37.808 -21.124 1.00 30.96 89 ASN G N 1
ATOM 14810 C CA . ASN G 1 78 ? 28.023 -36.671 -21.979 1.00 27.02 89 ASN G CA 1
ATOM 14811 C C . ASN G 1 78 ? 26.528 -36.424 -21.911 1.00 28.33 89 ASN G C 1
ATOM 14812 O O . ASN G 1 78 ? 25.740 -37.346 -22.139 1.00 28.35 89 ASN G O 1
ATOM 14817 N N . ILE G 1 79 ? 26.137 -35.190 -21.598 1.00 27.27 90 ILE G N 1
ATOM 14818 C CA . ILE G 1 79 ? 24.729 -34.811 -21.600 1.00 25.66 90 ILE G CA 1
ATOM 14819 C C . ILE G 1 79 ? 24.559 -33.571 -22.457 1.00 26.04 90 ILE G C 1
ATOM 14820 O O . ILE G 1 79 ? 25.289 -32.591 -22.280 1.00 27.49 90 ILE G O 1
ATOM 14825 N N . VAL G 1 80 ? 23.600 -33.615 -23.386 1.00 27.47 91 VAL G N 1
ATOM 14826 C CA . VAL G 1 80 ? 23.303 -32.505 -24.286 1.00 25.31 91 VAL G CA 1
ATOM 14827 C C . VAL G 1 80 ? 21.863 -32.072 -24.046 1.00 24.88 91 VAL G C 1
ATOM 14828 O O . VAL G 1 80 ? 20.947 -32.900 -24.093 1.00 24.77 91 VAL G O 1
ATOM 14832 N N . ALA G 1 81 ? 21.665 -30.789 -23.755 1.00 24.02 92 ALA G N 1
ATOM 14833 C CA . ALA G 1 81 ? 20.314 -30.254 -23.700 1.00 25.11 92 ALA G CA 1
ATOM 14834 C C . ALA G 1 81 ? 19.813 -29.993 -25.122 1.00 27.78 92 ALA G C 1
ATOM 14835 O O . ALA G 1 81 ? 20.494 -29.343 -25.921 1.00 26.64 92 ALA G O 1
ATOM 14837 N N . VAL G 1 82 ? 18.635 -30.514 -25.452 1.00 27.56 93 VAL G N 1
ATOM 14838 C CA . VAL G 1 82 ? 18.120 -30.353 -26.808 1.00 27.36 93 VAL G CA 1
ATOM 14839 C C . VAL G 1 82 ? 16.600 -30.246 -26.743 1.00 27.65 93 VAL G C 1
ATOM 14840 O O . VAL G 1 82 ? 15.941 -31.021 -26.042 1.00 27.20 93 VAL G O 1
ATOM 14844 N N . ASP G 1 83 ? 16.054 -29.258 -27.454 1.00 25.99 94 ASP G N 1
ATOM 14845 C CA . ASP G 1 83 ? 14.607 -29.099 -27.563 1.00 29.14 94 ASP G CA 1
ATOM 14846 C C . ASP G 1 83 ? 14.043 -30.174 -28.482 1.00 28.74 94 ASP G C 1
ATOM 14847 O O . ASP G 1 83 ? 14.532 -30.357 -29.605 1.00 27.57 94 ASP G O 1
ATOM 14852 N N . LYS G 1 84 ? 12.992 -30.858 -28.031 1.00 25.59 95 LYS G N 1
ATOM 14853 C CA . LYS G 1 84 ? 12.506 -32.011 -28.779 1.00 32.82 95 LYS G CA 1
ATOM 14854 C C . LYS G 1 84 ? 11.056 -32.311 -28.416 1.00 31.01 95 LYS G C 1
ATOM 14855 O O . LYS G 1 84 ? 10.659 -32.178 -27.256 1.00 26.30 95 LYS G O 1
ATOM 14861 N N . GLU G 1 85 ? 10.271 -32.724 -29.407 1.00 25.92 96 GLU G N 1
ATOM 14862 C CA . GLU G 1 85 ? 8.957 -33.267 -29.092 1.00 31.12 96 GLU G CA 1
ATOM 14863 C C . GLU G 1 85 ? 9.100 -34.595 -28.357 1.00 31.41 96 GLU G C 1
ATOM 14864 O O . GLU G 1 85 ? 10.017 -35.377 -28.623 1.00 28.86 96 GLU G O 1
ATOM 14870 N N . ILE G 1 86 ? 8.195 -34.839 -27.407 1.00 25.70 97 ILE G N 1
ATOM 14871 C CA . ILE G 1 86 ? 8.043 -36.160 -26.804 1.00 26.83 97 ILE G CA 1
ATOM 14872 C C . ILE G 1 86 ? 6.566 -36.533 -26.808 1.00 26.35 97 ILE G C 1
ATOM 14873 O O . ILE G 1 86 ? 5.686 -35.679 -26.683 1.00 30.43 97 ILE G O 1
ATOM 14878 N N . GLU G 1 87 ? 6.292 -37.820 -26.930 1.00 26.83 98 GLU G N 1
ATOM 14879 C CA . GLU G 1 87 ? 4.922 -38.320 -26.994 1.00 29.46 98 GLU G CA 1
ATOM 14880 C C . GLU G 1 87 ? 4.545 -38.898 -25.635 1.00 30.43 98 GLU G C 1
ATOM 14881 O O . GLU G 1 87 ? 5.078 -39.935 -25.226 1.00 31.34 98 GLU G O 1
ATOM 14887 N N . ILE G 1 88 ? 3.622 -38.230 -24.932 1.00 28.59 99 ILE G N 1
ATOM 14888 C CA . ILE G 1 88 ? 3.225 -38.672 -23.594 1.00 25.52 99 ILE G CA 1
ATOM 14889 C C . ILE G 1 88 ? 2.010 -39.587 -23.636 1.00 31.11 99 ILE G C 1
ATOM 14890 O O . ILE G 1 88 ? 1.631 -40.153 -22.597 1.00 34.09 99 ILE G O 1
ATOM 14895 N N . ALA G 1 89 ? 1.390 -39.733 -24.803 1.00 31.75 100 ALA G N 1
ATOM 14896 C CA . ALA G 1 89 ? 0.376 -40.724 -25.131 1.00 30.14 100 ALA G CA 1
ATOM 14897 C C . ALA G 1 89 ? 0.262 -40.750 -26.645 1.00 34.16 100 ALA G C 1
ATOM 14898 O O . ALA G 1 89 ? 0.652 -39.783 -27.309 1.00 35.30 100 ALA G O 1
ATOM 14900 N N . PRO G 1 90 ? -0.218 -41.839 -27.227 1.00 35.17 101 PRO G N 1
ATOM 14901 C CA . PRO G 1 90 ? -0.268 -41.881 -28.698 1.00 34.54 101 PRO G CA 1
ATOM 14902 C C . PRO G 1 90 ? -1.126 -40.755 -29.273 1.00 32.00 101 PRO G C 1
ATOM 14903 O O . PRO G 1 90 ? -2.350 -40.712 -29.082 1.00 34.08 101 PRO G O 1
ATOM 14907 N N . GLY G 1 91 ? -0.476 -39.812 -29.956 1.00 34.31 102 GLY G N 1
ATOM 14908 C CA . GLY G 1 91 ? -1.166 -38.661 -30.493 1.00 33.29 102 GLY G CA 1
ATOM 14909 C C . GLY G 1 91 ? -1.143 -37.424 -29.625 1.00 34.54 102 GLY G C 1
ATOM 14910 O O . GLY G 1 91 ? -1.713 -36.396 -30.024 1.00 33.38 102 GLY G O 1
ATOM 14911 N N . VAL G 1 92 ? -0.510 -37.481 -28.459 1.00 28.30 103 VAL G N 1
ATOM 14912 C CA . VAL G 1 92 ? -0.358 -36.324 -27.584 1.00 27.58 103 VAL G CA 1
ATOM 14913 C C . VAL G 1 92 ? 1.119 -35.960 -27.566 1.00 30.26 103 VAL G C 1
ATOM 14914 O O . VAL G 1 92 ? 1.926 -36.654 -26.936 1.00 30.48 103 VAL G O 1
ATOM 14918 N N . TYR G 1 93 ? 1.467 -34.866 -28.240 1.00 28.70 104 TYR G N 1
ATOM 14919 C CA . TYR G 1 93 ? 2.838 -34.376 -28.330 1.00 34.59 104 TYR G CA 1
ATOM 14920 C C . TYR G 1 93 ? 3.077 -33.232 -27.356 1.00 31.27 104 TYR G C 1
ATOM 14921 O O . TYR G 1 93 ? 2.296 -32.277 -27.314 1.00 33.94 104 TYR G O 1
ATOM 14930 N N . PHE G 1 94 ? 4.191 -33.294 -26.632 1.00 25.78 105 PHE G N 1
ATOM 14931 C CA . PHE G 1 94 ? 4.554 -32.263 -25.670 1.00 21.31 105 PHE G CA 1
ATOM 14932 C C . PHE G 1 94 ? 5.870 -31.625 -26.093 1.00 23.16 105 PHE G C 1
ATOM 14933 O O . PHE G 1 94 ? 6.836 -32.349 -26.381 1.00 26.02 105 PHE G O 1
ATOM 14941 N N . PRO G 1 95 ? 5.943 -30.308 -26.197 1.00 20.42 106 PRO G N 1
ATOM 14942 C CA . PRO G 1 95 ? 7.212 -29.685 -26.591 1.00 21.49 106 PRO G CA 1
ATOM 14943 C C . PRO G 1 95 ? 8.184 -29.636 -25.425 1.00 25.08 106 PRO G C 1
ATOM 14944 O O . PRO G 1 95 ? 8.050 -28.792 -24.533 1.00 23.85 106 PRO G O 1
ATOM 14948 N N . ALA G 1 96 ? 9.173 -30.526 -25.412 1.00 24.87 107 ALA G N 1
ATOM 14949 C CA . ALA G 1 96 ? 10.027 -30.667 -24.245 1.00 24.03 107 ALA G CA 1
ATOM 14950 C C . ALA G 1 96 ? 11.359 -29.956 -24.419 1.00 24.16 107 ALA G C 1
ATOM 14951 O O . ALA G 1 96 ? 11.826 -29.696 -25.528 1.00 23.02 107 ALA G O 1
ATOM 14953 N N . TRP G 1 97 ? 11.957 -29.637 -23.281 1.00 22.68 108 TRP G N 1
ATOM 14954 C CA . TRP G 1 97 ? 13.390 -29.429 -23.152 1.00 21.64 108 TRP G CA 1
ATOM 14955 C C . TRP G 1 97 ? 13.943 -30.701 -22.517 1.00 23.79 108 TRP G C 1
ATOM 14956 O O . TRP G 1 97 ? 13.464 -31.104 -21.455 1.00 23.46 108 TRP G O 1
ATOM 14967 N N . THR G 1 98 ? 14.902 -31.364 -23.183 1.00 23.97 109 THR G N 1
ATOM 14968 C CA . THR G 1 98 ? 15.322 -32.700 -22.771 1.00 23.19 109 THR G CA 1
ATOM 14969 C C . THR G 1 98 ? 16.828 -32.772 -22.552 1.00 23.46 109 THR G C 1
ATOM 14970 O O . THR G 1 98 ? 17.607 -31.967 -23.078 1.00 23.81 109 THR G O 1
ATOM 14974 N N . TYR G 1 99 ? 17.214 -33.754 -21.731 1.00 24.44 110 TYR G N 1
ATOM 14975 C CA . TYR G 1 99 ? 18.598 -34.190 -21.577 1.00 22.35 110 TYR G CA 1
ATOM 14976 C C . TYR G 1 99 ? 18.786 -35.419 -22.458 1.00 23.99 110 TYR G C 1
ATOM 14977 O O . TYR G 1 99 ? 18.162 -36.456 -22.216 1.00 23.92 110 TYR G O 1
ATOM 14986 N N . ASN G 1 100 ? 19.620 -35.292 -23.492 1.00 24.51 111 ASN G N 1
ATOM 14987 C CA . ASN G 1 100 ? 19.908 -36.383 -24.434 1.00 30.94 111 ASN G CA 1
ATOM 14988 C C . ASN G 1 100 ? 18.664 -36.884 -25.156 1.00 29.87 111 ASN G C 1
ATOM 14989 O O . ASN G 1 100 ? 18.592 -38.054 -25.537 1.00 25.66 111 ASN G O 1
ATOM 14994 N N . GLY G 1 101 ? 17.684 -36.010 -25.369 1.00 26.65 112 GLY G N 1
ATOM 14995 C CA . GLY G 1 101 ? 16.581 -36.339 -26.251 1.00 28.10 112 GLY G CA 1
ATOM 14996 C C . GLY G 1 101 ? 15.508 -37.213 -25.649 1.00 27.54 112 GLY G C 1
ATOM 14997 O O . GLY G 1 101 ? 14.694 -37.764 -26.390 1.00 25.68 112 GLY G O 1
ATOM 14998 N N . GLN G 1 102 ? 15.482 -37.362 -24.329 1.00 26.57 113 GLN G N 1
ATOM 14999 C CA . GLN G 1 102 ? 14.490 -38.194 -23.667 1.00 27.19 113 GLN G CA 1
ATOM 15000 C C . GLN G 1 102 ? 14.030 -37.501 -22.393 1.00 23.76 113 GLN G C 1
ATOM 15001 O O . GLN G 1 102 ? 14.776 -36.724 -21.785 1.00 24.99 113 GLN G O 1
ATOM 15007 N N . VAL G 1 103 ? 12.789 -37.799 -21.999 1.00 22.67 114 VAL G N 1
ATOM 15008 C CA . VAL G 1 103 ? 12.242 -37.397 -20.709 1.00 24.57 114 VAL G CA 1
ATOM 15009 C C . VAL G 1 103 ? 11.672 -38.653 -20.059 1.00 21.98 114 VAL G C 1
ATOM 15010 O O . VAL G 1 103 ? 10.820 -39.323 -20.654 1.00 27.51 114 VAL G O 1
ATOM 15014 N N . PRO G 1 104 ? 12.121 -39.047 -18.846 1.00 24.92 115 PRO G N 1
ATOM 15015 C CA . PRO G 1 104 ? 13.174 -38.438 -18.035 1.00 23.76 115 PRO G CA 1
ATOM 15016 C C . PRO G 1 104 ? 14.506 -38.546 -18.739 1.00 23.84 115 PRO G C 1
ATOM 15017 O O . PRO G 1 104 ? 14.621 -39.357 -19.653 1.00 28.16 115 PRO G O 1
ATOM 15021 N N . GLY G 1 105 ? 15.483 -37.758 -18.310 1.00 23.84 116 GLY G N 1
ATOM 15022 C CA . GLY G 1 105 ? 16.833 -37.887 -18.801 1.00 27.01 116 GLY G CA 1
ATOM 15023 C C . GLY G 1 105 ? 17.435 -39.238 -18.471 1.00 26.04 116 GLY G C 1
ATOM 15024 O O . GLY G 1 105 ? 16.818 -40.088 -17.820 1.00 27.68 116 GLY G O 1
ATOM 15025 N N . PRO G 1 106 ? 18.656 -39.463 -18.938 1.00 27.72 117 PRO G N 1
ATOM 15026 C CA . PRO G 1 106 ? 19.327 -40.741 -18.676 1.00 28.55 117 PRO G CA 1
ATOM 15027 C C . PRO G 1 106 ? 19.484 -40.997 -17.191 1.00 27.58 117 PRO G C 1
ATOM 15028 O O . PRO G 1 106 ? 19.832 -40.097 -16.428 1.00 29.22 117 PRO G O 1
ATOM 15032 N N . THR G 1 107 ? 19.270 -42.250 -16.793 1.00 26.85 118 THR G N 1
ATOM 15033 C CA . THR G 1 107 ? 19.507 -42.679 -15.418 1.00 27.37 118 THR G CA 1
ATOM 15034 C C . THR G 1 107 ? 20.995 -42.936 -15.239 1.00 29.80 118 THR G C 1
ATOM 15035 O O . THR G 1 107 ? 21.534 -43.880 -15.820 1.00 27.99 118 THR G O 1
ATOM 15039 N N . LEU G 1 108 ? 21.660 -42.102 -14.442 1.00 28.14 119 LEU G N 1
ATOM 15040 C CA . LEU G 1 108 ? 23.092 -42.241 -14.184 1.00 27.31 119 LEU G CA 1
ATOM 15041 C C . LEU G 1 108 ? 23.302 -43.031 -12.899 1.00 29.37 119 LEU G C 1
ATOM 15042 O O . LEU G 1 108 ? 22.686 -42.733 -11.868 1.00 28.21 119 LEU G O 1
ATOM 15047 N N . ARG G 1 109 ? 24.180 -44.028 -12.954 1.00 25.87 120 ARG G N 1
ATOM 15048 C CA . ARG G 1 109 ? 24.391 -44.914 -11.818 1.00 26.23 120 ARG G CA 1
ATOM 15049 C C . ARG G 1 109 ? 25.881 -45.116 -11.624 1.00 30.30 120 ARG G C 1
ATOM 15050 O O . ARG G 1 109 ? 26.555 -45.651 -12.511 1.00 27.43 120 ARG G O 1
ATOM 15058 N N . VAL G 1 110 ? 26.380 -44.704 -10.457 1.00 28.34 121 VAL G N 1
ATOM 15059 C CA . VAL G 1 110 ? 27.790 -44.742 -10.115 1.00 26.93 121 VAL G CA 1
ATOM 15060 C C . VAL G 1 110 ? 27.944 -45.482 -8.785 1.00 27.97 121 VAL G C 1
ATOM 15061 O O . VAL G 1 110 ? 26.968 -45.954 -8.206 1.00 28.74 121 VAL G O 1
ATOM 15065 N N . THR G 1 111 ? 29.183 -45.589 -8.304 1.00 30.87 122 THR G N 1
ATOM 15066 C CA . THR G 1 111 ? 29.459 -46.117 -6.971 1.00 28.79 122 THR G CA 1
ATOM 15067 C C . THR G 1 111 ? 29.974 -45.003 -6.071 1.00 25.80 122 THR G C 1
ATOM 15068 O O . THR G 1 111 ? 30.778 -44.169 -6.499 1.00 29.02 122 THR G O 1
ATOM 15072 N N . GLU G 1 112 ? 29.512 -45.007 -4.825 1.00 25.75 123 GLU G N 1
ATOM 15073 C CA . GLU G 1 112 ? 30.034 -44.177 -3.745 1.00 26.52 123 GLU G CA 1
ATOM 15074 C C . GLU G 1 112 ? 31.545 -44.021 -3.832 1.00 30.87 123 GLU G C 1
ATOM 15075 O O . GLU G 1 112 ? 32.281 -45.010 -3.870 1.00 26.91 123 GLU G O 1
ATOM 15081 N N . GLY G 1 113 ? 32.008 -42.777 -3.872 1.00 31.39 124 GLY G N 1
ATOM 15082 C CA . GLY G 1 113 ? 33.421 -42.486 -3.941 1.00 28.67 124 GLY G CA 1
ATOM 15083 C C . GLY G 1 113 ? 33.992 -42.403 -5.338 1.00 31.62 124 GLY G C 1
ATOM 15084 O O . GLY G 1 113 ? 35.160 -42.020 -5.485 1.00 34.34 124 GLY G O 1
ATOM 15085 N N . ASP G 1 114 ? 33.225 -42.772 -6.364 1.00 33.12 125 ASP G N 1
ATOM 15086 C CA . ASP G 1 114 ? 33.662 -42.556 -7.735 1.00 31.26 125 ASP G CA 1
ATOM 15087 C C . ASP G 1 114 ? 33.868 -41.069 -7.978 1.00 33.20 125 ASP G C 1
ATOM 15088 O O . ASP G 1 114 ? 33.171 -40.222 -7.404 1.00 31.74 125 ASP G O 1
ATOM 15093 N N . ARG G 1 115 ? 34.839 -40.745 -8.829 1.00 33.61 126 ARG G N 1
ATOM 15094 C CA . ARG G 1 115 ? 34.905 -39.404 -9.389 1.00 30.85 126 ARG G CA 1
ATOM 15095 C C . ARG G 1 115 ? 33.964 -39.340 -10.585 1.00 29.77 126 ARG G C 1
ATOM 15096 O O . ARG G 1 115 ? 34.009 -40.197 -11.471 1.00 30.53 126 ARG G O 1
ATOM 15104 N N . VAL G 1 116 ? 33.088 -38.342 -10.594 1.00 31.81 127 VAL G N 1
ATOM 15105 C CA . VAL G 1 116 ? 32.092 -38.177 -11.649 1.00 28.63 127 VAL G CA 1
ATOM 15106 C C . VAL G 1 116 ? 32.417 -36.919 -12.439 1.00 25.21 127 VAL G C 1
ATOM 15107 O O . VAL G 1 116 ? 32.677 -35.860 -11.856 1.00 30.44 127 VAL G O 1
ATOM 15111 N N . ARG G 1 117 ? 32.415 -37.037 -13.766 1.00 30.96 128 ARG G N 1
ATOM 15112 C CA . ARG G 1 117 ? 32.514 -35.887 -14.658 1.00 30.96 128 ARG G CA 1
ATOM 15113 C C . ARG G 1 117 ? 31.348 -35.948 -15.634 1.00 29.45 128 ARG G C 1
ATOM 15114 O O . ARG G 1 117 ? 31.176 -36.954 -16.332 1.00 30.67 128 ARG G O 1
ATOM 15122 N N . VAL G 1 118 ? 30.541 -34.887 -15.675 1.00 28.46 129 VAL G N 1
ATOM 15123 C CA . VAL G 1 118 ? 29.404 -34.788 -16.588 1.00 25.06 129 VAL G CA 1
ATOM 15124 C C . VAL G 1 118 ? 29.694 -33.649 -17.554 1.00 28.33 129 VAL G C 1
ATOM 15125 O O . VAL G 1 118 ? 29.626 -32.467 -17.181 1.00 30.74 129 VAL G O 1
ATOM 15129 N N . HIS G 1 119 ? 30.023 -34.001 -18.791 1.00 25.38 130 HIS G N 1
ATOM 15130 C CA . HIS G 1 119 ? 30.309 -33.013 -19.819 1.00 28.78 130 HIS G CA 1
ATOM 15131 C C . HIS G 1 119 ? 28.977 -32.551 -20.405 1.00 24.93 130 HIS G C 1
ATOM 15132 O O . HIS G 1 119 ? 28.317 -33.289 -21.144 1.00 26.35 130 HIS G O 1
ATOM 15139 N N . PHE G 1 120 ? 28.574 -31.339 -20.048 1.00 28.41 131 PHE G N 1
ATOM 15140 C CA . PHE G 1 120 ? 27.277 -30.780 -20.409 1.00 24.34 131 PHE G CA 1
ATOM 15141 C C . PHE G 1 120 ? 27.461 -29.803 -21.556 1.00 24.80 131 PHE G C 1
ATOM 15142 O O . PHE G 1 120 ? 28.349 -28.947 -21.506 1.00 24.52 131 PHE G O 1
ATOM 15150 N N . HIS G 1 121 ? 26.637 -29.944 -22.590 1.00 27.82 132 HIS G N 1
ATOM 15151 C CA . HIS G 1 121 ? 26.603 -29.015 -23.710 1.00 27.55 132 HIS G CA 1
ATOM 15152 C C . HIS G 1 121 ? 25.156 -28.605 -23.938 1.00 27.15 132 HIS G C 1
ATOM 15153 O O . HIS G 1 121 ? 24.258 -29.441 -23.878 1.00 27.60 132 HIS G O 1
ATOM 15160 N N . ASN G 1 122 ? 24.922 -27.326 -24.186 1.00 23.36 133 ASN G N 1
ATOM 15161 C CA . ASN G 1 122 ? 23.561 -26.828 -24.378 1.00 23.93 133 ASN G CA 1
ATOM 15162 C C . ASN G 1 122 ? 23.337 -26.625 -25.877 1.00 26.95 133 ASN G C 1
ATOM 15163 O O . ASN G 1 122 ? 23.890 -25.699 -26.477 1.00 28.81 133 ASN G O 1
ATOM 15168 N N . ALA G 1 123 ? 22.555 -27.514 -26.487 1.00 27.29 134 ALA G N 1
ATOM 15169 C CA . ALA G 1 123 ? 22.165 -27.368 -27.884 1.00 25.67 134 ALA G CA 1
ATOM 15170 C C . ALA G 1 123 ? 20.736 -26.878 -28.030 1.00 31.37 134 ALA G C 1
ATOM 15171 O O . ALA G 1 123 ? 20.151 -27.016 -29.108 1.00 31.72 134 ALA G O 1
ATOM 15173 N N . GLY G 1 124 ? 20.154 -26.334 -26.964 1.00 26.16 135 GLY G N 1
ATOM 15174 C CA . GLY G 1 124 ? 18.801 -25.816 -26.998 1.00 26.38 135 GLY G CA 1
ATOM 15175 C C . GLY G 1 124 ? 18.759 -24.345 -27.360 1.00 28.29 135 GLY G C 1
ATOM 15176 O O . GLY G 1 124 ? 19.708 -23.785 -27.914 1.00 26.72 135 GLY G O 1
ATOM 15177 N N . SER G 1 125 ? 17.637 -23.705 -27.020 1.00 30.37 136 SER G N 1
ATOM 15178 C CA . SER G 1 125 ? 17.433 -22.293 -27.333 1.00 28.82 136 SER G CA 1
ATOM 15179 C C . SER G 1 125 ? 17.380 -21.392 -26.109 1.00 25.78 136 SER G C 1
ATOM 15180 O O . SER G 1 125 ? 17.395 -20.162 -26.264 1.00 25.09 136 SER G O 1
ATOM 15183 N N . HIS G 1 126 ? 17.324 -21.955 -24.909 1.00 26.03 137 HIS G N 1
ATOM 15184 C CA . HIS G 1 126 ? 17.309 -21.222 -23.657 1.00 27.88 137 HIS G CA 1
ATOM 15185 C C . HIS G 1 126 ? 18.507 -21.637 -22.817 1.00 27.06 137 HIS G C 1
ATOM 15186 O O . HIS G 1 126 ? 19.104 -22.693 -23.063 1.00 29.15 137 HIS G O 1
ATOM 15193 N N . PRO G 1 127 ? 18.902 -20.828 -21.826 1.00 25.66 138 PRO G N 1
ATOM 15194 C CA . PRO G 1 127 ? 19.976 -21.261 -20.916 1.00 25.21 138 PRO G CA 1
ATOM 15195 C C . PRO G 1 127 ? 19.501 -22.381 -20.005 1.00 23.40 138 PRO G C 1
ATOM 15196 O O . PRO G 1 127 ? 18.351 -22.393 -19.562 1.00 25.14 138 PRO G O 1
ATOM 15200 N N . HIS G 1 128 ? 20.407 -23.306 -19.697 1.00 20.86 139 HIS G N 1
ATOM 15201 C CA . HIS G 1 128 ? 20.087 -24.445 -18.847 1.00 22.88 139 HIS G CA 1
ATOM 15202 C C . HIS G 1 128 ? 21.249 -24.733 -17.896 1.00 25.06 139 HIS G C 1
ATOM 15203 O O . HIS G 1 128 ? 22.353 -24.184 -18.024 1.00 27.43 139 HIS G O 1
ATOM 15210 N N . THR G 1 129 ? 20.978 -25.583 -16.905 1.00 25.30 140 THR G N 1
ATOM 15211 C CA . THR G 1 129 ? 22.005 -26.116 -16.020 1.00 26.51 140 THR G CA 1
ATOM 15212 C C . THR G 1 129 ? 21.687 -27.574 -15.732 1.00 26.58 140 THR G C 1
ATOM 15213 O O . THR G 1 129 ? 20.655 -28.102 -16.156 1.00 23.58 140 THR G O 1
ATOM 15217 N N . ILE G 1 130 ? 22.575 -28.223 -14.985 1.00 29.12 141 ILE G N 1
ATOM 15218 C CA . ILE G 1 130 ? 22.245 -29.444 -14.255 1.00 24.91 141 ILE G CA 1
ATOM 15219 C C . ILE G 1 130 ? 22.527 -29.197 -12.781 1.00 26.72 141 ILE G C 1
ATOM 15220 O O . ILE G 1 130 ? 23.680 -28.964 -12.392 1.00 22.93 141 ILE G O 1
ATOM 15225 N N . HIS G 1 131 ? 21.479 -29.258 -11.971 1.00 22.36 142 HIS G N 1
ATOM 15226 C CA . HIS G 1 131 ? 21.589 -29.289 -10.520 1.00 24.49 142 HIS G CA 1
ATOM 15227 C C . HIS G 1 131 ? 21.423 -30.732 -10.061 1.00 25.82 142 HIS G C 1
ATOM 15228 O O . HIS G 1 131 ? 20.341 -31.321 -10.226 1.00 22.32 142 HIS G O 1
ATOM 15235 N N . PHE G 1 132 ? 22.491 -31.290 -9.482 1.00 22.45 143 PHE G N 1
ATOM 15236 C CA . PHE G 1 132 ? 22.469 -32.607 -8.855 1.00 26.22 143 PHE G CA 1
ATOM 15237 C C . PHE G 1 132 ? 22.031 -32.506 -7.403 1.00 26.59 143 PHE G C 1
ATOM 15238 O O . PHE G 1 132 ? 22.423 -31.574 -6.688 1.00 26.09 143 PHE G O 1
ATOM 15246 N N . HIS G 1 133 ? 21.211 -33.473 -6.971 1.00 25.03 144 HIS G N 1
ATOM 15247 C CA . HIS G 1 133 ? 20.982 -33.710 -5.544 1.00 25.47 144 HIS G CA 1
ATOM 15248 C C . HIS G 1 133 ? 22.105 -34.632 -5.084 1.00 28.64 144 HIS G C 1
ATOM 15249 O O . HIS G 1 133 ? 22.091 -35.832 -5.357 1.00 33.19 144 HIS G O 1
ATOM 15256 N N . GLY G 1 134 ? 23.097 -34.056 -4.427 1.00 28.04 145 GLY G N 1
ATOM 15257 C CA . GLY G 1 134 ? 24.292 -34.777 -4.039 1.00 24.69 145 GLY G CA 1
ATOM 15258 C C . GLY G 1 134 ? 25.242 -33.783 -3.428 1.00 27.23 145 GLY G C 1
ATOM 15259 O O . GLY G 1 134 ? 25.009 -32.577 -3.455 1.00 28.55 145 GLY G O 1
ATOM 15260 N N . ILE G 1 135 ? 26.322 -34.307 -2.863 1.00 28.37 146 ILE G N 1
ATOM 15261 C CA . ILE G 1 135 ? 27.360 -33.481 -2.249 1.00 23.01 146 ILE G CA 1
ATOM 15262 C C . ILE G 1 135 ? 28.337 -33.032 -3.331 1.00 25.03 146 ILE G C 1
ATOM 15263 O O . ILE G 1 135 ? 28.871 -33.860 -4.070 1.00 28.64 146 ILE G O 1
ATOM 15268 N N . HIS G 1 136 ? 28.592 -31.730 -3.413 1.00 27.75 147 HIS G N 1
ATOM 15269 C CA . HIS G 1 136 ? 29.478 -31.178 -4.428 1.00 24.78 147 HIS G CA 1
ATOM 15270 C C . HIS G 1 136 ? 29.827 -29.735 -4.044 1.00 26.47 147 HIS G C 1
ATOM 15271 O O . HIS G 1 136 ? 29.164 -29.141 -3.183 1.00 25.30 147 HIS G O 1
ATOM 15278 N N . PRO G 1 137 ? 30.882 -29.170 -4.637 1.00 25.88 148 PRO G N 1
ATOM 15279 C CA . PRO G 1 137 ? 31.205 -27.764 -4.381 1.00 27.34 148 PRO G CA 1
ATOM 15280 C C . PRO G 1 137 ? 30.110 -26.839 -4.894 1.00 30.47 148 PRO G C 1
ATOM 15281 O O . PRO G 1 137 ? 29.341 -27.175 -5.802 1.00 26.65 148 PRO G O 1
ATOM 15285 N N . ALA G 1 138 ? 30.069 -25.640 -4.300 1.00 27.04 149 ALA G N 1
ATOM 15286 C CA . ALA G 1 138 ? 29.118 -24.615 -4.735 1.00 28.16 149 ALA G CA 1
ATOM 15287 C C . ALA G 1 138 ? 29.265 -24.302 -6.220 1.00 30.60 149 ALA G C 1
ATOM 15288 O O . ALA G 1 138 ? 28.271 -24.034 -6.906 1.00 31.48 149 ALA G O 1
ATOM 15290 N N . SER G 1 139 ? 30.493 -24.323 -6.739 1.00 32.18 150 SER G N 1
ATOM 15291 C CA . SER G 1 139 ? 30.690 -23.949 -8.135 1.00 29.33 150 SER G CA 1
ATOM 15292 C C . SER G 1 139 ? 30.197 -25.018 -9.101 1.00 25.35 150 SER G C 1
ATOM 15293 O O . SER G 1 139 ? 30.083 -24.740 -10.302 1.00 26.46 150 SER G O 1
ATOM 15296 N N . MET G 1 140 ? 29.898 -26.212 -8.598 1.00 22.55 151 MET G N 1
ATOM 15297 C CA . MET G 1 140 ? 29.360 -27.324 -9.366 1.00 28.16 151 MET G CA 1
ATOM 15298 C C . MET G 1 140 ? 27.871 -27.547 -9.115 1.00 25.59 151 MET G C 1
ATOM 15299 O O . MET G 1 140 ? 27.322 -28.555 -9.572 1.00 24.19 151 MET G O 1
ATOM 15304 N N . ASP G 1 141 ? 27.203 -26.617 -8.430 1.00 25.12 152 ASP G N 1
ATOM 15305 C CA . ASP G 1 141 ? 25.828 -26.804 -7.971 1.00 26.55 152 ASP G CA 1
ATOM 15306 C C . ASP G 1 141 ? 24.788 -26.563 -9.062 1.00 27.94 152 ASP G C 1
ATOM 15307 O O . ASP G 1 141 ? 23.608 -26.886 -8.849 1.00 25.80 152 ASP G O 1
ATOM 15312 N N . GLY G 1 142 ? 25.184 -26.009 -10.213 1.00 26.80 153 GLY G N 1
ATOM 15313 C CA . GLY G 1 142 ? 24.245 -25.824 -11.314 1.00 24.55 153 GLY G CA 1
ATOM 15314 C C . GLY G 1 142 ? 23.085 -24.879 -11.040 1.00 26.48 153 GLY G C 1
ATOM 15315 O O . GLY G 1 142 ? 21.924 -25.207 -11.336 1.00 26.28 153 GLY G O 1
ATOM 15316 N N . VAL G 1 143 ? 23.389 -23.710 -10.488 1.00 22.71 154 VAL G N 1
ATOM 15317 C CA . VAL G 1 143 ? 22.417 -22.646 -10.232 1.00 22.63 154 VAL G CA 1
ATOM 15318 C C . VAL G 1 143 ? 22.930 -21.386 -10.911 1.00 22.69 154 VAL G C 1
ATOM 15319 O O . VAL G 1 143 ? 24.123 -21.288 -11.247 1.00 25.09 154 VAL G O 1
ATOM 15323 N N . PRO G 1 144 ? 22.066 -20.389 -11.124 1.00 26.93 155 PRO G N 1
ATOM 15324 C CA . PRO G 1 144 ? 22.489 -19.222 -11.913 1.00 24.77 155 PRO G CA 1
ATOM 15325 C C . PRO G 1 144 ? 23.564 -18.362 -11.254 1.00 31.89 155 PRO G C 1
ATOM 15326 O O . PRO G 1 144 ? 24.350 -17.726 -11.968 1.00 30.18 155 PRO G O 1
ATOM 15330 N N . GLY G 1 145 ? 23.637 -18.308 -9.931 1.00 33.08 156 GLY G N 1
ATOM 15331 C CA . GLY G 1 145 ? 24.490 -17.331 -9.281 1.00 33.94 156 GLY G CA 1
ATOM 15332 C C . GLY G 1 145 ? 25.884 -17.768 -8.858 1.00 34.54 156 GLY G C 1
ATOM 15333 O O . GLY G 1 145 ? 26.544 -17.020 -8.128 1.00 37.53 156 GLY G O 1
ATOM 15334 N N . THR G 1 146 ? 26.360 -18.944 -9.272 1.00 30.70 157 THR G N 1
ATOM 15335 C CA . THR G 1 146 ? 27.656 -19.449 -8.820 1.00 30.99 157 THR G CA 1
ATOM 15336 C C . THR G 1 146 ? 28.377 -20.141 -9.975 1.00 29.69 157 THR G C 1
ATOM 15337 O O . THR G 1 146 ? 27.761 -20.545 -10.962 1.00 27.32 157 THR G O 1
ATOM 15341 N N . GLY G 1 147 ? 29.694 -20.309 -9.821 1.00 29.07 158 GLY G N 1
ATOM 15342 C CA . GLY G 1 147 ? 30.504 -21.010 -10.797 1.00 27.56 158 GLY G CA 1
ATOM 15343 C C . GLY G 1 147 ? 30.330 -20.432 -12.188 1.00 26.55 158 GLY G C 1
ATOM 15344 O O . GLY G 1 147 ? 30.402 -19.213 -12.383 1.00 27.01 158 GLY G O 1
ATOM 15345 N N . PRO G 1 148 ? 30.051 -21.286 -13.181 1.00 26.02 159 PRO G N 1
ATOM 15346 C CA . PRO G 1 148 ? 29.809 -20.775 -14.533 1.00 28.18 159 PRO G CA 1
ATOM 15347 C C . PRO G 1 148 ? 28.430 -20.163 -14.693 1.00 29.91 159 PRO G C 1
ATOM 15348 O O . PRO G 1 1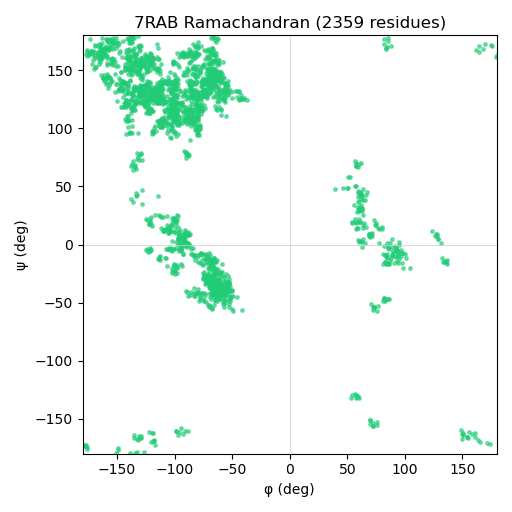48 ? 28.143 -19.586 -15.749 1.00 27.58 159 PRO G O 1
ATOM 15352 N N . GLY G 1 149 ? 27.569 -20.288 -13.685 1.00 30.23 160 GLY G N 1
ATOM 15353 C CA . GLY G 1 149 ? 26.198 -19.854 -13.865 1.00 31.53 160 GLY G CA 1
ATOM 15354 C C . GLY G 1 149 ? 25.459 -20.770 -14.826 1.00 29.23 160 GLY G C 1
ATOM 15355 O O . GLY G 1 149 ? 25.791 -21.953 -15.003 1.00 26.78 160 GLY G O 1
ATOM 15356 N N . MET G 1 150 ? 24.436 -20.208 -15.458 1.00 25.31 161 MET G N 1
ATOM 15357 C CA . MET G 1 150 ? 23.690 -20.942 -16.459 1.00 21.97 161 MET G CA 1
ATOM 15358 C C . MET G 1 150 ? 24.546 -21.151 -17.704 1.00 22.93 161 MET G C 1
ATOM 15359 O O . MET G 1 150 ? 25.434 -20.348 -18.029 1.00 24.86 161 MET G O 1
ATOM 15364 N N . ILE G 1 151 ? 24.272 -22.240 -18.407 1.00 26.37 162 ILE G N 1
ATOM 15365 C CA . ILE G 1 151 ? 24.979 -22.593 -19.630 1.00 24.99 162 ILE G CA 1
ATOM 15366 C C . ILE G 1 151 ? 24.108 -22.171 -20.816 1.00 27.32 162 ILE G C 1
ATOM 15367 O O . ILE G 1 151 ? 23.031 -22.733 -21.042 1.00 25.37 162 ILE G O 1
ATOM 15372 N N . TYR G 1 152 ? 24.569 -21.183 -21.579 1.00 26.08 163 TYR G N 1
ATOM 15373 C CA . TYR G 1 152 ? 23.780 -20.640 -22.673 1.00 23.58 163 TYR G CA 1
ATOM 15374 C C . TYR G 1 152 ? 23.924 -21.483 -23.945 1.00 26.43 163 TYR G C 1
ATOM 15375 O O . TYR G 1 152 ? 24.844 -22.302 -24.067 1.00 28.09 163 TYR G O 1
ATOM 15384 N N . PRO G 1 153 ? 22.975 -21.339 -24.893 1.00 24.42 164 PRO G N 1
ATOM 15385 C CA . PRO G 1 153 ? 23.071 -22.066 -26.164 1.00 27.72 164 PRO G CA 1
ATOM 15386 C C . PRO G 1 153 ? 24.471 -22.039 -26.745 1.00 27.02 164 PRO G C 1
ATOM 15387 O O . PRO G 1 153 ? 25.124 -20.988 -26.756 1.00 26.32 164 PRO G O 1
ATOM 15391 N N . GLY G 1 154 ? 24.967 -23.210 -27.150 1.00 25.49 165 GLY G N 1
ATOM 15392 C CA . GLY G 1 154 ? 26.314 -23.334 -27.682 1.00 28.06 165 GLY G CA 1
ATOM 15393 C C . GLY G 1 154 ? 27.425 -23.452 -26.653 1.00 30.22 165 GLY G C 1
ATOM 15394 O O . GLY G 1 154 ? 28.571 -23.728 -27.033 1.00 28.11 165 GLY G O 1
ATOM 15395 N N . GLU G 1 155 ? 27.144 -23.255 -25.370 1.00 31.26 166 GLU G N 1
ATOM 15396 C CA . GLU G 1 155 ? 28.207 -23.312 -24.373 1.00 28.56 166 GLU G CA 1
ATOM 15397 C C . GLU G 1 155 ? 28.329 -24.722 -23.786 1.00 29.82 166 GLU G C 1
ATOM 15398 O O . GLU G 1 155 ? 27.432 -25.563 -23.924 1.00 25.54 166 GLU G O 1
ATOM 15404 N N . SER G 1 156 ? 29.479 -24.979 -23.148 1.00 27.89 167 SER G N 1
ATOM 15405 C CA . SER G 1 156 ? 29.775 -26.258 -22.509 1.00 25.84 167 SER G CA 1
ATOM 15406 C C . SER G 1 156 ? 30.331 -26.031 -21.109 1.00 27.51 167 SER G C 1
ATOM 15407 O O . SER G 1 156 ? 30.961 -25.010 -20.839 1.00 30.49 167 SER G O 1
ATOM 15410 N N . PHE G 1 157 ? 30.116 -27.007 -20.228 1.00 25.36 168 PHE G N 1
ATOM 15411 C CA . PHE G 1 157 ? 30.711 -26.990 -18.901 1.00 25.69 168 PHE G CA 1
ATOM 15412 C C . PHE G 1 157 ? 30.794 -28.418 -18.382 1.00 27.71 168 PHE G C 1
ATOM 15413 O O . PHE G 1 157 ? 29.888 -29.213 -18.632 1.00 23.99 168 PHE G O 1
ATOM 15421 N N . THR G 1 158 ? 31.875 -28.742 -17.644 1.00 29.24 169 THR G N 1
ATOM 15422 C CA . THR G 1 158 ? 32.039 -30.071 -17.044 1.00 27.65 169 THR G CA 1
ATOM 15423 C C . THR G 1 158 ? 31.779 -30.003 -15.538 1.00 26.64 169 THR G C 1
ATOM 15424 O O . THR G 1 158 ? 32.580 -29.440 -14.785 1.00 28.12 169 THR G O 1
ATOM 15428 N N . TYR G 1 159 ? 30.671 -30.589 -15.096 1.00 26.13 170 TYR G N 1
ATOM 15429 C CA . TYR G 1 159 ? 30.426 -30.748 -13.667 1.00 26.53 170 TYR G CA 1
ATOM 15430 C C . TYR G 1 159 ? 31.279 -31.897 -13.156 1.00 25.12 170 TYR G C 1
ATOM 15431 O O . TYR G 1 159 ? 31.264 -32.988 -13.736 1.00 26.24 170 TYR G O 1
ATOM 15440 N N . GLU G 1 160 ? 32.012 -31.657 -12.074 1.00 24.60 171 GLU G N 1
ATOM 15441 C CA . GLU G 1 160 ? 32.912 -32.665 -11.532 1.00 28.43 171 GLU G CA 1
ATOM 15442 C C . GLU G 1 160 ? 32.784 -32.710 -10.018 1.00 25.56 171 GLU G C 1
ATOM 15443 O O . GLU G 1 160 ? 32.815 -31.669 -9.356 1.00 26.34 171 GLU G O 1
ATOM 15449 N N . PHE G 1 161 ? 32.654 -33.919 -9.473 1.00 27.65 172 PHE G N 1
ATOM 15450 C CA . PHE G 1 161 ? 32.502 -34.105 -8.033 1.00 32.09 172 PHE G CA 1
ATOM 15451 C C . PHE G 1 161 ? 32.739 -35.569 -7.694 1.00 29.72 172 PHE G C 1
ATOM 15452 O O . PHE G 1 161 ? 32.644 -36.449 -8.558 1.00 31.20 172 PHE G O 1
ATOM 15460 N N . ASP G 1 162 ? 33.042 -35.820 -6.420 1.00 25.04 173 ASP G N 1
ATOM 15461 C CA . ASP G 1 162 ? 33.031 -37.180 -5.895 1.00 27.22 173 ASP G CA 1
ATOM 15462 C C . ASP G 1 162 ? 31.608 -37.595 -5.534 1.00 26.30 173 ASP G C 1
ATOM 15463 O O . ASP G 1 162 ? 30.851 -36.815 -4.952 1.00 23.31 173 ASP G O 1
ATOM 15468 N N . ALA G 1 163 ? 31.250 -38.832 -5.869 1.00 24.56 174 ALA G N 1
ATOM 15469 C CA . ALA G 1 163 ? 29.871 -39.305 -5.716 1.00 29.64 174 ALA G CA 1
ATOM 15470 C C . ALA G 1 163 ? 29.594 -39.680 -4.261 1.00 27.87 174 ALA G C 1
ATOM 15471 O O . ALA G 1 163 ? 29.898 -40.792 -3.817 1.00 25.58 174 ALA G O 1
ATOM 15473 N N . TYR G 1 164 ? 28.973 -38.761 -3.527 1.00 25.36 175 TYR G N 1
ATOM 15474 C CA . TYR G 1 164 ? 28.493 -38.955 -2.166 1.00 26.16 175 TYR G CA 1
ATOM 15475 C C . TYR G 1 164 ? 27.177 -38.203 -2.019 1.00 29.28 175 TYR G C 1
ATOM 15476 O O . TYR G 1 164 ? 26.953 -37.209 -2.724 1.00 26.65 175 TYR G O 1
ATOM 15485 N N . PRO G 1 165 ? 26.282 -38.648 -1.116 1.00 28.25 176 PRO G N 1
ATOM 15486 C CA . PRO G 1 165 ? 26.318 -39.885 -0.334 1.00 26.27 176 PRO G CA 1
ATOM 15487 C C . PRO G 1 165 ? 25.662 -41.017 -1.119 1.00 28.28 176 PRO G C 1
ATOM 15488 O O . PRO G 1 165 ? 24.985 -40.735 -2.116 1.00 27.39 176 PRO G O 1
ATOM 15492 N N . PHE G 1 166 ? 25.880 -42.276 -0.731 1.00 25.58 177 PHE G N 1
ATOM 15493 C CA . PHE G 1 166 ? 25.176 -43.362 -1.398 1.00 27.55 177 PHE G CA 1
ATOM 15494 C C . PHE G 1 166 ? 23.674 -43.183 -1.222 1.00 25.87 177 PHE G C 1
ATOM 15495 O O . PHE G 1 166 ? 23.206 -42.758 -0.165 1.00 27.04 177 PHE G O 1
ATOM 15503 N N . GLY G 1 167 ? 22.921 -43.504 -2.262 1.00 23.52 178 GLY G N 1
ATOM 15504 C CA . GLY G 1 167 ? 21.480 -43.474 -2.158 1.00 24.52 178 GLY G CA 1
ATOM 15505 C C . GLY G 1 167 ? 20.833 -43.235 -3.505 1.00 25.67 178 GLY G C 1
ATOM 15506 O O . GLY G 1 167 ? 21.467 -43.354 -4.556 1.00 27.03 178 GLY G O 1
ATOM 15507 N N . CYS G 1 168 ? 19.554 -42.892 -3.431 1.00 23.75 179 CYS G N 1
ATOM 15508 C CA . CYS G 1 168 ? 18.723 -42.638 -4.596 1.00 24.80 179 CYS G CA 1
ATOM 15509 C C . CYS G 1 168 ? 18.589 -41.128 -4.756 1.00 24.92 179 CYS G C 1
ATOM 15510 O O . CYS G 1 168 ? 18.025 -40.463 -3.882 1.00 25.13 179 CYS G O 1
ATOM 15513 N N . HIS G 1 169 ? 19.116 -40.584 -5.856 1.00 23.84 180 HIS G N 1
ATOM 15514 C CA . HIS G 1 169 ? 19.082 -39.139 -6.045 1.00 22.04 180 HIS G CA 1
ATOM 15515 C C . HIS G 1 169 ? 18.533 -38.757 -7.417 1.00 24.65 180 HIS G C 1
ATOM 15516 O O . HIS G 1 169 ? 17.958 -39.580 -8.134 1.00 22.86 180 HIS G O 1
ATOM 15523 N N . LEU G 1 170 ? 18.712 -37.504 -7.797 1.00 26.98 181 LEU G N 1
ATOM 15524 C CA . LEU G 1 170 ? 18.161 -37.029 -9.054 1.00 24.00 181 LEU G CA 1
ATOM 15525 C C . LEU G 1 170 ? 18.932 -35.782 -9.441 1.00 24.80 181 LEU G C 1
ATOM 15526 O O . LEU G 1 170 ? 19.735 -35.256 -8.666 1.00 25.15 181 LEU G O 1
ATOM 15531 N N . TYR G 1 171 ? 18.687 -35.332 -10.661 1.00 22.84 182 TYR G N 1
ATOM 15532 C CA . TYR G 1 171 ? 19.243 -34.101 -11.179 1.00 26.11 182 TYR G CA 1
ATOM 15533 C C . TYR G 1 171 ? 18.148 -33.416 -11.982 1.00 24.94 182 TYR G C 1
ATOM 15534 O O . TYR G 1 171 ? 17.238 -34.073 -12.493 1.00 23.05 182 TYR G O 1
ATOM 15543 N N . HIS G 1 172 ? 18.218 -32.093 -12.048 1.00 25.41 183 HIS G N 1
ATOM 15544 C CA . HIS G 1 172 ? 17.240 -31.347 -12.825 1.00 25.68 183 HIS G CA 1
ATOM 15545 C C . HIS G 1 172 ? 17.805 -29.969 -13.116 1.00 26.35 183 HIS G C 1
ATOM 15546 O O . HIS G 1 172 ? 18.745 -29.515 -12.463 1.00 25.34 183 HIS G O 1
ATOM 15553 N N . CYS G 1 173 ? 17.219 -29.310 -14.109 1.00 22.42 184 CYS G N 1
ATOM 15554 C CA . CYS G 1 173 ? 17.592 -27.937 -14.399 1.00 24.14 184 CYS G CA 1
ATOM 15555 C C . CYS G 1 173 ? 17.200 -27.023 -13.245 1.00 27.93 184 CYS G C 1
ATOM 15556 O O . CYS G 1 173 ? 16.204 -27.245 -12.550 1.00 26.20 184 CYS G O 1
ATOM 15559 N N . HIS G 1 174 ? 18.019 -25.998 -13.029 1.00 27.96 185 HIS G N 1
ATOM 15560 C CA . HIS G 1 174 ? 17.736 -24.925 -12.074 1.00 25.30 185 HIS G CA 1
ATOM 15561 C C . HIS G 1 174 ? 18.024 -23.599 -12.794 1.00 28.35 185 HIS G C 1
ATOM 15562 O O . HIS G 1 174 ? 19.041 -22.942 -12.573 1.00 33.67 185 HIS G O 1
ATOM 15569 N N . ALA G 1 175 ? 17.142 -23.219 -13.708 1.00 29.01 186 ALA G N 1
ATOM 15570 C CA . ALA G 1 175 ? 17.322 -21.945 -14.394 1.00 28.82 186 ALA G CA 1
ATOM 15571 C C . ALA G 1 175 ? 16.125 -21.059 -14.082 1.00 31.33 186 ALA G C 1
ATOM 15572 O O . ALA G 1 175 ? 15.401 -21.324 -13.118 1.00 33.12 186 ALA G O 1
ATOM 15574 N N . ILE G 1 176 ? 15.907 -20.015 -14.869 1.00 29.94 187 ILE G N 1
ATOM 15575 C CA . ILE G 1 176 ? 14.918 -18.980 -14.580 1.00 29.25 187 ILE G CA 1
ATOM 15576 C C . ILE G 1 176 ? 13.814 -19.051 -15.633 1.00 27.77 187 ILE G C 1
ATOM 15577 O O . ILE G 1 176 ? 14.105 -18.940 -16.831 1.00 31.31 187 ILE G O 1
ATOM 15582 N N . PRO G 1 177 ? 12.541 -19.236 -15.247 1.00 28.12 188 PRO G N 1
ATOM 15583 C CA . PRO G 1 177 ? 12.078 -19.508 -13.878 1.00 30.92 188 PRO G CA 1
ATOM 15584 C C . PRO G 1 177 ? 12.199 -20.983 -13.534 1.00 23.39 188 PRO G C 1
ATOM 15585 O O . PRO G 1 177 ? 12.090 -21.830 -14.430 1.00 24.18 188 PRO G O 1
ATOM 15589 N N . LEU G 1 178 ? 12.381 -21.264 -12.241 1.00 31.34 189 LEU G N 1
ATOM 15590 C CA . LEU G 1 178 ? 12.663 -22.616 -11.772 1.00 25.01 189 LEU G CA 1
ATOM 15591 C C . LEU G 1 178 ? 11.637 -23.624 -12.286 1.00 26.52 189 LEU G C 1
ATOM 15592 O O . LEU G 1 178 ? 12.003 -24.650 -12.861 1.00 26.21 189 LEU G O 1
ATOM 15597 N N . LYS G 1 179 ? 10.340 -23.339 -12.105 1.00 23.89 190 LYS G N 1
ATOM 15598 C CA . LYS G 1 179 ? 9.333 -24.358 -12.403 1.00 25.88 190 LYS G CA 1
ATOM 15599 C C . LYS G 1 179 ? 9.243 -24.654 -13.895 1.00 24.51 190 LYS G C 1
ATOM 15600 O O . LYS G 1 179 ? 8.886 -25.775 -14.278 1.00 23.10 190 LYS G O 1
ATOM 15606 N N . ARG G 1 180 ? 9.557 -23.673 -14.748 1.00 21.92 191 ARG G N 1
ATOM 15607 C CA . ARG G 1 180 ? 9.385 -23.869 -16.186 1.00 23.84 191 ARG G CA 1
ATOM 15608 C C . ARG G 1 180 ? 10.363 -24.905 -16.727 1.00 24.97 191 ARG G C 1
ATOM 15609 O O . ARG G 1 180 ? 9.988 -25.768 -17.533 1.00 21.62 191 ARG G O 1
ATOM 15617 N N . HIS G 1 181 ? 11.623 -24.839 -16.289 1.00 24.46 192 HIS G N 1
ATOM 15618 C CA . HIS G 1 181 ? 12.635 -25.718 -16.861 1.00 23.48 192 HIS G CA 1
ATOM 15619 C C . HIS G 1 181 ? 12.470 -27.144 -16.368 1.00 23.88 192 HIS G C 1
ATOM 15620 O O . HIS G 1 181 ? 12.797 -28.089 -17.096 1.00 23.23 192 HIS G O 1
ATOM 15627 N N . ILE G 1 182 ? 11.965 -27.329 -15.146 1.00 24.88 193 ILE G N 1
ATOM 15628 C CA . ILE G 1 182 ? 11.659 -28.679 -14.681 1.00 22.15 193 ILE G CA 1
ATOM 15629 C C . ILE G 1 182 ? 10.458 -29.239 -15.432 1.00 23.61 193 ILE G C 1
ATOM 15630 O O . ILE G 1 182 ? 10.513 -30.341 -15.987 1.00 22.61 193 ILE G O 1
ATOM 15635 N N . HIS G 1 183 ? 9.353 -28.487 -15.463 1.00 22.45 194 HIS G N 1
ATOM 15636 C CA . HIS G 1 183 ? 8.145 -28.962 -16.125 1.00 22.44 194 HIS G CA 1
ATOM 15637 C C . HIS G 1 183 ? 8.415 -29.391 -17.557 1.00 21.02 194 HIS G C 1
ATOM 15638 O O . HIS G 1 183 ? 7.897 -30.413 -18.017 1.00 23.50 194 HIS G O 1
ATOM 15645 N N . LYS G 1 184 ? 9.198 -28.598 -18.286 1.00 22.92 195 LYS G N 1
ATOM 15646 C CA . LYS G 1 184 ? 9.470 -28.861 -19.690 1.00 22.53 195 LYS G CA 1
ATOM 15647 C C . LYS G 1 184 ? 10.255 -30.154 -19.911 1.00 24.31 195 LYS G C 1
ATOM 15648 O O . LYS G 1 184 ? 10.331 -30.615 -21.059 1.00 22.72 195 LYS G O 1
ATOM 15654 N N . GLY G 1 185 ? 10.855 -30.737 -18.857 1.00 21.86 196 GLY G N 1
ATOM 15655 C CA . GLY G 1 185 ? 11.364 -32.100 -18.945 1.00 23.26 196 GLY G CA 1
ATOM 15656 C C . GLY G 1 185 ? 12.810 -32.322 -18.528 1.00 24.76 196 GLY G C 1
ATOM 15657 O O . GLY G 1 185 ? 13.357 -33.413 -18.739 1.00 23.06 196 GLY G O 1
ATOM 15658 N N . LEU G 1 186 ? 13.450 -31.305 -17.942 1.00 21.29 197 LEU G N 1
ATOM 15659 C CA . LEU G 1 186 ? 14.882 -31.389 -17.624 1.00 24.73 197 LEU G CA 1
ATOM 15660 C C . LEU G 1 186 ? 15.044 -31.969 -16.218 1.00 24.53 197 LEU G C 1
ATOM 15661 O O . LEU G 1 186 ? 15.270 -31.259 -15.236 1.00 23.70 197 LEU G O 1
ATOM 15666 N N . TYR G 1 187 ? 14.905 -33.297 -16.130 1.00 23.98 198 TYR G N 1
ATOM 15667 C CA . TYR G 1 187 ? 15.099 -34.038 -14.886 1.00 22.72 198 TYR G CA 1
ATOM 15668 C C . TYR G 1 187 ? 15.470 -35.482 -15.224 1.00 22.79 198 TYR G C 1
ATOM 15669 O O . TYR G 1 187 ? 15.122 -35.999 -16.288 1.00 26.58 198 TYR G O 1
ATOM 15678 N N . GLY G 1 188 ? 16.155 -36.140 -14.293 1.00 24.66 199 GLY G N 1
ATOM 15679 C CA . GLY G 1 188 ? 16.509 -37.542 -14.457 1.00 23.22 199 GLY G CA 1
ATOM 15680 C C . GLY G 1 188 ? 16.961 -38.129 -13.136 1.00 27.03 199 GLY G C 1
ATOM 15681 O O . GLY G 1 188 ? 17.126 -37.420 -12.142 1.00 23.88 199 GLY G O 1
ATOM 15682 N N . ALA G 1 189 ? 17.159 -39.448 -13.133 1.00 28.57 200 ALA G N 1
ATOM 15683 C CA . ALA G 1 189 ? 17.582 -40.143 -11.920 1.00 23.83 200 ALA G CA 1
ATOM 15684 C C . ALA G 1 189 ? 19.099 -40.187 -11.818 1.00 24.79 200 ALA G C 1
ATOM 15685 O O . ALA G 1 189 ? 19.809 -40.194 -12.827 1.00 27.99 200 ALA G O 1
ATOM 15687 N N . PHE G 1 190 ? 19.588 -40.243 -10.575 1.00 23.85 201 PHE G N 1
ATOM 15688 C CA . PHE G 1 190 ? 21.016 -40.307 -10.255 1.00 27.49 201 PHE G CA 1
ATOM 15689 C C . PHE G 1 190 ? 21.164 -41.243 -9.060 1.00 28.81 201 PHE G C 1
ATOM 15690 O O . PHE G 1 190 ? 20.785 -40.878 -7.941 1.00 29.35 201 PHE G O 1
ATOM 15698 N N . ILE G 1 191 ? 21.676 -42.455 -9.291 1.00 25.42 202 ILE G N 1
ATOM 15699 C CA . ILE G 1 191 ? 21.749 -43.491 -8.264 1.00 27.15 202 ILE G CA 1
ATOM 15700 C C . ILE G 1 191 ? 23.208 -43.706 -7.891 1.00 28.10 202 ILE G C 1
ATOM 15701 O O . ILE G 1 191 ? 24.043 -43.965 -8.763 1.00 28.27 202 ILE G O 1
ATOM 15706 N N . ILE G 1 192 ? 23.516 -43.600 -6.602 1.00 26.82 203 ILE G N 1
ATOM 15707 C CA . ILE G 1 192 ? 24.867 -43.838 -6.098 1.00 26.96 203 ILE G CA 1
ATOM 15708 C C . ILE G 1 192 ? 24.833 -45.139 -5.297 1.00 32.11 203 ILE G C 1
ATOM 15709 O O . ILE G 1 192 ? 24.240 -45.195 -4.215 1.00 26.14 203 ILE G O 1
ATOM 15714 N N . ASP G 1 193 ? 25.425 -46.204 -5.847 1.00 31.02 204 ASP G N 1
ATOM 15715 C CA . ASP G 1 193 ? 25.455 -47.490 -5.148 1.00 26.83 204 ASP G CA 1
ATOM 15716 C C . ASP G 1 193 ? 26.369 -47.395 -3.929 1.00 25.33 204 ASP G C 1
ATOM 15717 O O . ASP G 1 193 ? 27.420 -46.740 -3.992 1.00 29.79 204 ASP G O 1
ATOM 15722 N N . PRO G 1 194 ? 26.028 -48.046 -2.815 1.00 28.90 205 PRO G N 1
ATOM 15723 C CA . PRO G 1 194 ? 26.970 -48.068 -1.690 1.00 30.99 205 PRO G CA 1
ATOM 15724 C C . PRO G 1 194 ? 28.196 -48.906 -2.029 1.00 35.30 205 PRO G C 1
ATOM 15725 O O . PRO G 1 194 ? 28.134 -49.873 -2.794 1.00 33.85 205 PRO G O 1
ATOM 15729 N N . ASP G 1 195 ? 29.333 -48.485 -1.489 1.00 36.24 206 ASP G N 1
ATOM 15730 C CA . ASP G 1 195 ? 30.569 -49.241 -1.621 1.00 37.42 206 ASP G CA 1
ATOM 15731 C C . ASP G 1 195 ? 30.626 -50.226 -0.462 1.00 38.09 206 ASP G C 1
ATOM 15732 O O . ASP G 1 195 ? 30.845 -49.803 0.685 1.00 32.28 206 ASP G O 1
ATOM 15737 N N . PRO G 1 196 ? 30.435 -51.531 -0.693 1.00 35.22 207 PRO G N 1
ATOM 15738 C CA . PRO G 1 196 ? 30.351 -52.461 0.447 1.00 38.26 207 PRO G CA 1
ATOM 15739 C C . PRO G 1 196 ? 31.598 -52.452 1.317 1.00 42.97 207 PRO G C 1
ATOM 15740 O O . PRO G 1 196 ? 31.517 -52.784 2.507 1.00 44.14 207 PRO G O 1
ATOM 15744 N N . GLU G 1 197 ? 32.743 -52.041 0.763 1.00 39.27 208 GLU G N 1
ATOM 15745 C CA . GLU G 1 197 ? 33.979 -52.003 1.538 1.00 44.65 208 GLU G CA 1
ATOM 15746 C C . GLU G 1 197 ? 33.948 -50.907 2.595 1.00 41.81 208 GLU G C 1
ATOM 15747 O O . GLU G 1 197 ? 34.694 -50.975 3.577 1.00 43.92 208 GLU G O 1
ATOM 15753 N N . ARG G 1 198 ? 33.107 -49.890 2.420 1.00 35.77 209 ARG G N 1
ATOM 15754 C CA . ARG G 1 198 ? 33.017 -48.832 3.415 1.00 38.68 209 ARG G CA 1
ATOM 15755 C C . ARG G 1 198 ? 31.917 -49.078 4.434 1.00 37.72 209 ARG G C 1
ATOM 15756 O O . ARG G 1 198 ? 31.735 -48.254 5.331 1.00 40.00 209 ARG G O 1
ATOM 15764 N N . HIS G 1 199 ? 31.185 -50.186 4.331 1.00 38.87 210 HIS G N 1
ATOM 15765 C CA . HIS G 1 199 ? 30.066 -50.471 5.228 1.00 40.70 210 HIS G CA 1
ATOM 15766 C C . HIS G 1 199 ? 30.151 -51.909 5.726 1.00 42.66 210 HIS G C 1
ATOM 15767 O O . HIS G 1 199 ? 29.262 -52.729 5.467 1.00 39.21 210 HIS G O 1
ATOM 15774 N N . PRO G 1 200 ? 31.200 -52.234 6.494 1.00 48.49 211 PRO G N 1
ATOM 15775 C CA . PRO G 1 200 ? 31.367 -53.627 6.956 1.00 45.39 211 PRO G CA 1
ATOM 15776 C C . PRO G 1 200 ? 30.162 -54.172 7.700 1.00 46.89 211 PRO G C 1
ATOM 15777 O O . PRO G 1 200 ? 29.772 -55.325 7.480 1.00 49.72 211 PRO G O 1
ATOM 15781 N N . GLU G 1 201 ? 29.549 -53.364 8.567 1.00 48.07 212 GLU G N 1
ATOM 15782 C CA . GLU G 1 201 ? 28.425 -53.814 9.379 1.00 48.62 212 GLU G CA 1
ATOM 15783 C C . GLU G 1 201 ? 27.152 -54.057 8.567 1.00 48.25 212 GLU G C 1
ATOM 15784 O O . GLU G 1 201 ? 26.182 -54.589 9.121 1.00 44.30 212 GLU G O 1
ATOM 15790 N N . TYR G 1 202 ? 27.131 -53.702 7.276 1.00 44.86 213 TYR G N 1
ATOM 15791 C CA . TYR G 1 202 ? 25.960 -53.894 6.420 1.00 37.90 213 TYR G CA 1
ATOM 15792 C C . TYR G 1 202 ? 26.373 -54.403 5.042 1.00 44.32 213 TYR G C 1
ATOM 15793 O O . TYR G 1 202 ? 25.802 -54.004 4.021 1.00 36.52 213 TYR G O 1
ATOM 15802 N N . GLN G 1 203 ? 27.357 -55.309 4.993 1.00 41.79 214 GLN G N 1
ATOM 15803 C CA . GLN G 1 203 ? 27.924 -55.731 3.711 1.00 44.59 214 GLN G CA 1
ATOM 15804 C C . GLN G 1 203 ? 26.876 -56.372 2.809 1.00 36.98 214 GLN G C 1
ATOM 15805 O O . GLN G 1 203 ? 26.785 -56.049 1.619 1.00 37.78 214 GLN G O 1
ATOM 15811 N N . ALA G 1 204 ? 26.080 -57.291 3.355 1.00 31.38 215 ALA G N 1
ATOM 15812 C CA . ALA G 1 204 ? 25.049 -57.960 2.562 1.00 35.41 215 ALA G CA 1
ATOM 15813 C C . ALA G 1 204 ? 24.087 -56.958 1.913 1.00 32.63 215 ALA G C 1
ATOM 15814 O O . ALA G 1 204 ? 23.769 -57.064 0.723 1.00 31.05 215 ALA G O 1
ATOM 15816 N N . ALA G 1 205 ? 23.593 -55.990 2.686 1.00 31.68 216 ALA G N 1
ATOM 15817 C CA . ALA G 1 205 ? 22.694 -54.995 2.106 1.00 33.89 216 ALA G CA 1
ATOM 15818 C C . ALA G 1 205 ? 23.402 -54.192 1.018 1.00 32.15 216 ALA G C 1
ATOM 15819 O O . ALA G 1 205 ? 22.859 -53.998 -0.078 1.00 32.49 216 ALA G O 1
ATOM 15821 N N . ALA G 1 206 ? 24.636 -53.761 1.281 1.00 33.60 217 ALA G N 1
ATOM 15822 C CA . ALA G 1 206 ? 25.357 -52.966 0.288 1.00 32.54 217 ALA G CA 1
ATOM 15823 C C . ALA G 1 206 ? 25.663 -53.780 -0.967 1.00 35.76 217 ALA G C 1
ATOM 15824 O O . ALA G 1 206 ? 25.566 -53.264 -2.092 1.00 30.51 217 ALA G O 1
ATOM 15826 N N . ARG G 1 207 ? 26.02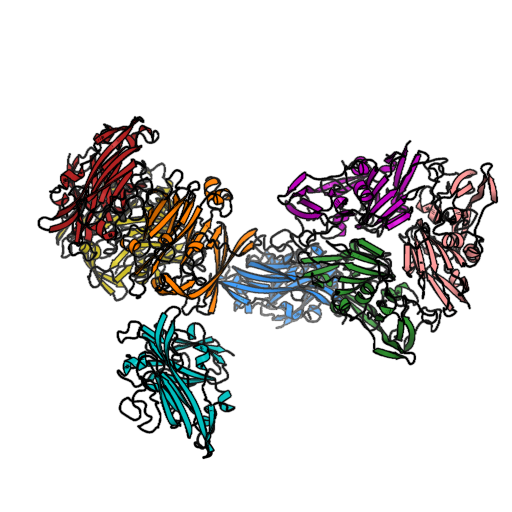3 -55.056 -0.806 1.00 34.55 218 ARG G N 1
ATOM 15827 C CA . ARG G 1 207 ? 26.294 -55.874 -1.985 1.00 35.55 218 ARG G CA 1
ATOM 15828 C C . ARG G 1 207 ? 25.043 -56.032 -2.838 1.00 34.40 218 ARG G C 1
ATOM 15829 O O . ARG G 1 207 ? 25.128 -56.075 -4.067 1.00 31.96 218 ARG G O 1
ATOM 15837 N N . ALA G 1 208 ? 23.871 -56.115 -2.206 1.00 33.86 219 ALA G N 1
ATOM 15838 C CA . ALA G 1 208 ? 22.636 -56.326 -2.954 1.00 33.19 219 ALA G CA 1
ATOM 15839 C C . ALA G 1 208 ? 22.270 -55.137 -3.839 1.00 32.90 219 ALA G C 1
ATOM 15840 O O . ALA G 1 208 ? 21.475 -55.298 -4.769 1.00 30.94 219 ALA G O 1
ATOM 15842 N N . ARG G 1 209 ? 22.829 -53.955 -3.570 1.00 31.53 220 ARG G N 1
ATOM 15843 C CA . ARG G 1 209 ? 22.560 -52.761 -4.360 1.00 31.92 220 ARG G CA 1
ATOM 15844 C C . ARG G 1 209 ? 23.655 -52.435 -5.366 1.00 36.13 220 ARG G C 1
ATOM 15845 O O . ARG G 1 209 ? 23.421 -51.621 -6.263 1.00 33.95 220 ARG G O 1
ATOM 15853 N N . LEU G 1 210 ? 24.848 -53.007 -5.214 1.00 34.49 221 LEU G N 1
ATOM 15854 C CA . LEU G 1 210 ? 25.974 -52.675 -6.079 1.00 31.71 221 LEU G CA 1
ATOM 15855 C C . LEU G 1 210 ? 25.788 -53.367 -7.423 1.00 34.79 221 LEU G C 1
ATOM 15856 O O . LEU G 1 210 ? 25.784 -54.601 -7.499 1.00 30.70 221 LEU G O 1
ATOM 15861 N N . LEU G 1 211 ? 25.643 -52.568 -8.478 1.00 32.93 222 LEU G N 1
ATOM 15862 C CA . LEU G 1 211 ? 25.258 -53.094 -9.780 1.00 31.83 222 LEU G CA 1
ATOM 15863 C C . LEU G 1 211 ? 26.241 -54.170 -10.225 1.00 35.35 222 LEU G C 1
ATOM 15864 O O . LEU G 1 211 ? 27.457 -53.992 -10.119 1.00 35.96 222 LEU G O 1
ATOM 15869 N N . GLY G 1 212 ? 25.709 -55.304 -10.687 1.00 32.10 223 GLY G N 1
ATOM 15870 C CA . GLY G 1 212 ? 26.514 -56.332 -11.313 1.00 38.80 223 GLY G CA 1
ATOM 15871 C C . GLY G 1 212 ? 27.028 -57.423 -10.399 1.00 39.26 223 GLY G C 1
ATOM 15872 O O . GLY G 1 212 ? 27.560 -58.421 -10.897 1.00 41.32 223 GLY G O 1
ATOM 15873 N N . THR G 1 213 ? 26.898 -57.270 -9.087 1.00 39.31 224 THR G N 1
ATOM 15874 C CA . THR G 1 213 ? 27.323 -58.312 -8.175 1.00 40.72 224 THR G CA 1
ATOM 15875 C C . THR G 1 213 ? 26.310 -59.460 -8.215 1.00 40.96 224 THR G C 1
ATOM 15876 O O . THR G 1 213 ? 25.161 -59.266 -8.619 1.00 33.83 224 THR G O 1
ATOM 15880 N N . PRO G 1 214 ? 26.727 -60.684 -7.872 1.00 39.64 225 PRO G N 1
ATOM 15881 C CA . PRO G 1 214 ? 25.758 -61.794 -7.878 1.00 41.22 225 PRO G CA 1
ATOM 15882 C C . PRO G 1 214 ? 24.606 -61.614 -6.893 1.00 37.44 225 PRO G C 1
ATOM 15883 O O . PRO G 1 214 ? 23.495 -62.091 -7.171 1.00 38.58 225 PRO G O 1
ATOM 15887 N N . GLU G 1 215 ? 24.823 -60.932 -5.763 1.00 37.86 226 GLU G N 1
ATOM 15888 C CA . GLU G 1 215 ? 23.707 -60.588 -4.879 1.00 41.44 226 GLU G CA 1
ATOM 15889 C C . GLU G 1 215 ? 22.727 -59.655 -5.582 1.00 38.18 226 GLU G C 1
ATOM 15890 O O . GLU G 1 215 ? 21.507 -59.845 -5.519 1.00 37.26 226 GLU G O 1
ATOM 15896 N N . ASN G 1 216 ? 23.255 -58.649 -6.275 1.00 36.30 227 ASN G N 1
ATOM 15897 C CA . ASN G 1 216 ? 22.422 -57.671 -6.965 1.00 34.01 227 ASN G CA 1
ATOM 15898 C C . ASN G 1 216 ? 21.651 -58.304 -8.117 1.00 38.71 227 ASN G C 1
ATOM 15899 O O . ASN G 1 216 ? 20.501 -57.929 -8.384 1.00 30.28 227 ASN G O 1
ATOM 15904 N N . GLN G 1 217 ? 22.262 -59.270 -8.812 1.00 37.20 228 GLN G N 1
ATOM 15905 C CA . GLN G 1 217 ? 21.600 -59.892 -9.954 1.00 37.06 228 GLN G CA 1
ATOM 15906 C C . GLN G 1 217 ? 20.359 -60.667 -9.548 1.00 33.58 228 GLN G C 1
ATOM 15907 O O . GLN G 1 217 ? 19.476 -60.883 -10.384 1.00 33.93 228 GLN G O 1
ATOM 15913 N N . ALA G 1 218 ? 20.276 -61.090 -8.286 1.00 34.28 229 ALA G N 1
ATOM 15914 C CA . ALA G 1 218 ? 19.075 -61.756 -7.791 1.00 39.87 229 ALA G CA 1
ATOM 15915 C C . ALA G 1 218 ? 17.894 -60.791 -7.653 1.00 33.27 229 ALA G C 1
ATOM 15916 O O . ALA G 1 218 ? 16.739 -61.216 -7.744 1.00 37.09 229 ALA G O 1
ATOM 15918 N N . TRP G 1 219 ? 18.160 -59.502 -7.444 1.00 33.47 230 TRP G N 1
ATOM 15919 C CA . TRP G 1 219 ? 17.099 -58.501 -7.323 1.00 31.25 230 TRP G CA 1
ATOM 15920 C C . TRP G 1 219 ? 16.574 -58.097 -8.692 1.00 33.01 230 TRP G C 1
ATOM 15921 O O . TRP G 1 219 ? 17.330 -58.022 -9.663 1.00 34.84 230 TRP G O 1
ATOM 15932 N N . GLN G 1 220 ? 15.276 -57.825 -8.775 1.00 33.70 231 GLN G N 1
ATOM 15933 C CA . GLN G 1 220 ? 14.695 -57.190 -9.955 1.00 31.55 231 GLN G CA 1
ATOM 15934 C C . GLN G 1 220 ? 14.584 -55.697 -9.651 1.00 28.03 231 GLN G C 1
ATOM 15935 O O . GLN G 1 220 ? 13.719 -55.282 -8.870 1.00 30.86 231 GLN G O 1
ATOM 15941 N N . GLU G 1 221 ? 15.455 -54.895 -10.266 1.00 29.35 232 GLU G N 1
ATOM 15942 C CA . GLU G 1 221 ? 15.535 -53.458 -10.015 1.00 26.56 232 GLU G CA 1
ATOM 15943 C C . GLU G 1 221 ? 14.854 -52.665 -11.128 1.00 27.91 232 GLU G C 1
ATOM 15944 O O . GLU G 1 221 ? 15.045 -52.962 -12.307 1.00 29.10 232 GLU G O 1
ATOM 15950 N N . PHE G 1 222 ? 14.089 -51.632 -10.744 1.00 29.82 233 PHE G N 1
ATOM 15951 C CA . PHE G 1 222 ? 13.441 -50.719 -11.687 1.00 30.60 233 PHE G CA 1
ATOM 15952 C C . PHE G 1 222 ? 13.605 -49.274 -11.226 1.00 29.73 233 PHE G C 1
ATOM 15953 O O . PHE G 1 222 ? 13.714 -48.994 -10.030 1.00 28.37 233 PHE G O 1
ATOM 15961 N N . VAL G 1 223 ? 13.632 -48.349 -12.185 1.00 24.75 234 VAL G N 1
ATOM 15962 C CA . VAL G 1 223 ? 13.641 -46.919 -11.884 1.00 27.26 234 VAL G CA 1
ATOM 15963 C C . VAL G 1 223 ? 12.308 -46.341 -12.349 1.00 26.22 234 VAL G C 1
ATOM 15964 O O . VAL G 1 223 ? 11.838 -46.646 -13.453 1.00 26.24 234 VAL G O 1
ATOM 15968 N N . MET G 1 224 ? 11.686 -45.524 -11.501 1.00 25.75 235 MET G N 1
ATOM 15969 C CA . MET G 1 224 ? 10.365 -44.977 -11.798 1.00 26.34 235 MET G CA 1
ATOM 15970 C C . MET G 1 224 ? 10.337 -43.509 -11.405 1.00 27.55 235 MET G C 1
ATOM 15971 O O . MET G 1 224 ? 10.494 -43.176 -10.226 1.00 25.24 235 MET G O 1
ATOM 15976 N N . VAL G 1 225 ? 10.130 -42.638 -12.385 1.00 27.78 236 VAL G N 1
ATOM 15977 C CA . VAL G 1 225 ? 10.016 -41.200 -12.156 1.00 21.47 236 VAL G CA 1
ATOM 15978 C C . VAL G 1 225 ? 8.542 -40.839 -12.315 1.00 23.47 236 VAL G C 1
ATOM 15979 O O . VAL G 1 225 ? 7.969 -41.008 -13.398 1.00 24.16 236 VAL G O 1
ATOM 15983 N N . MET G 1 226 ? 7.924 -40.362 -11.235 1.00 22.02 237 MET G N 1
ATOM 15984 C CA . MET G 1 226 ? 6.569 -39.835 -11.297 1.00 20.90 237 MET G CA 1
ATOM 15985 C C . MET G 1 226 ? 6.614 -38.425 -11.872 1.00 22.45 237 MET G C 1
ATOM 15986 O O . MET G 1 226 ? 7.241 -37.539 -11.280 1.00 22.60 237 MET G O 1
ATOM 15991 N N . ASN G 1 227 ? 5.954 -38.207 -13.012 1.00 23.50 238 ASN G N 1
ATOM 15992 C CA . ASN G 1 227 ? 5.972 -36.886 -13.641 1.00 20.68 238 ASN G CA 1
ATOM 15993 C C . ASN G 1 227 ? 4.580 -36.529 -14.185 1.00 22.92 238 ASN G C 1
ATOM 15994 O O . ASN G 1 227 ? 3.621 -37.316 -14.117 1.00 21.00 238 ASN G O 1
ATOM 15999 N N . GLY G 1 228 ? 4.459 -35.295 -14.674 1.00 26.13 239 GLY G N 1
ATOM 16000 C CA . GLY G 1 228 ? 3.183 -34.793 -15.152 1.00 21.48 239 GLY G CA 1
ATOM 16001 C C . GLY G 1 228 ? 3.416 -33.733 -16.204 1.00 23.27 239 GLY G C 1
ATOM 16002 O O . GLY G 1 228 ? 4.493 -33.134 -16.281 1.00 20.76 239 GLY G O 1
ATOM 16003 N N . PHE G 1 229 ? 2.384 -33.494 -17.018 1.00 21.22 240 PHE G N 1
ATOM 16004 C CA . PHE G 1 229 ? 2.523 -32.563 -18.125 1.00 24.06 240 PHE G CA 1
ATOM 16005 C C . PHE G 1 229 ? 1.299 -31.666 -18.225 1.00 24.86 240 PHE G C 1
ATOM 16006 O O . PHE G 1 229 ? 0.156 -32.137 -18.201 1.00 22.07 240 PHE G O 1
ATOM 16014 N N . ASP G 1 230 ? 1.570 -30.374 -18.309 1.00 24.72 241 ASP G N 1
ATOM 16015 C CA . ASP G 1 230 ? 0.572 -29.319 -18.461 1.00 27.68 241 ASP G CA 1
ATOM 16016 C C . ASP G 1 230 ? 0.589 -28.947 -19.941 1.00 25.33 241 ASP G C 1
ATOM 16017 O O . ASP G 1 230 ? 1.419 -28.157 -20.392 1.00 27.06 241 ASP G O 1
ATOM 16022 N N . THR G 1 231 ? -0.323 -29.537 -20.698 1.00 25.94 242 THR G N 1
ATOM 16023 C CA . THR G 1 231 ? -0.250 -29.440 -22.144 1.00 33.72 242 THR G CA 1
ATOM 16024 C C . THR G 1 231 ? -0.684 -28.061 -22.634 1.00 38.95 242 THR G C 1
ATOM 16025 O O . THR G 1 231 ? -0.149 -27.566 -23.634 1.00 42.16 242 THR G O 1
ATOM 16029 N N . ASN G 1 232 ? -1.578 -27.391 -21.912 1.00 35.37 243 ASN G N 1
ATOM 16030 C CA . ASN G 1 232 ? -1.985 -26.039 -22.279 1.00 41.21 243 ASN G CA 1
ATOM 16031 C C . ASN G 1 232 ? -1.250 -24.965 -21.478 1.00 43.34 243 ASN G C 1
ATOM 16032 O O . ASN G 1 232 ? -1.637 -23.793 -21.533 1.00 43.44 243 ASN G O 1
ATOM 16037 N N . PHE G 1 233 ? -0.203 -25.347 -20.744 1.00 33.40 244 PHE G N 1
ATOM 16038 C CA . PHE G 1 233 ? 0.712 -24.431 -20.059 1.00 38.82 244 PHE G CA 1
ATOM 16039 C C . PHE G 1 233 ? -0.025 -23.382 -19.218 1.00 42.38 244 PHE G C 1
ATOM 16040 O O . PHE G 1 233 ? 0.262 -22.185 -19.278 1.00 43.48 244 PHE G O 1
ATOM 16048 N N . ASP G 1 234 ? -0.985 -23.850 -18.411 1.00 37.32 245 ASP G N 1
ATOM 16049 C CA . ASP G 1 234 ? -1.679 -23.017 -17.433 1.00 40.68 245 ASP G CA 1
ATOM 16050 C C . ASP G 1 234 ? -1.350 -23.413 -15.991 1.00 36.96 245 ASP G C 1
ATOM 16051 O O . ASP G 1 234 ? -2.144 -23.162 -15.084 1.00 32.04 245 ASP G O 1
ATOM 16056 N N . GLU G 1 235 ? -0.183 -24.036 -15.779 1.00 32.01 246 GLU G N 1
ATOM 16057 C CA . GLU G 1 235 ? 0.311 -24.447 -14.459 1.00 36.82 246 GLU G CA 1
ATOM 16058 C C . GLU G 1 235 ? -0.596 -25.483 -13.794 1.00 34.40 246 GLU G C 1
ATOM 16059 O O . GLU G 1 235 ? -0.704 -25.530 -12.570 1.00 30.50 246 GLU G O 1
ATOM 16065 N N . GLU G 1 236 ? -1.243 -26.332 -14.593 1.00 34.67 247 GLU G N 1
ATOM 16066 C CA . GLU G 1 236 ? -2.037 -27.443 -14.073 1.00 31.69 247 GLU G CA 1
ATOM 16067 C C . GLU G 1 236 ? -1.821 -28.662 -14.963 1.00 30.94 247 GLU G C 1
ATOM 16068 O O . GLU G 1 236 ? -2.098 -28.607 -16.164 1.00 32.11 247 GLU G O 1
ATOM 16074 N N . ASN G 1 237 ? -1.325 -29.757 -14.387 1.00 26.80 248 ASN G N 1
ATOM 16075 C CA . ASN G 1 237 ? -1.081 -30.961 -15.176 1.00 24.82 248 ASN G CA 1
ATOM 16076 C C . ASN G 1 237 ? -2.387 -31.516 -15.733 1.00 23.39 248 ASN G C 1
ATOM 16077 O O . ASN G 1 237 ? -3.392 -31.576 -15.025 1.00 25.14 248 ASN G O 1
ATOM 16082 N N . GLU G 1 238 ? -2.365 -31.916 -17.012 1.00 25.65 249 GLU G N 1
ATOM 16083 C CA . GLU G 1 238 ? -3.447 -32.651 -17.672 1.00 23.36 249 GLU G CA 1
ATOM 16084 C C . GLU G 1 238 ? -3.182 -34.145 -17.761 1.00 27.69 249 GLU G C 1
ATOM 16085 O O . GLU G 1 238 ? -4.126 -34.930 -17.885 1.00 22.97 249 GLU G O 1
ATOM 16091 N N . VAL G 1 239 ? -1.917 -34.544 -17.755 1.00 24.58 250 VAL G N 1
ATOM 16092 C CA . VAL G 1 239 ? -1.497 -35.931 -17.911 1.00 24.08 250 VAL G CA 1
ATOM 16093 C C . VAL G 1 239 ? -0.526 -36.232 -16.781 1.00 22.78 250 VAL G C 1
ATOM 16094 O O . VAL G 1 239 ? 0.350 -35.411 -16.485 1.00 22.63 250 VAL G O 1
ATOM 16098 N N . TYR G 1 240 ? -0.709 -37.372 -16.122 1.00 21.60 251 TYR G N 1
ATOM 16099 C CA . TYR G 1 240 ? 0.258 -37.880 -15.161 1.00 24.78 251 TYR G CA 1
ATOM 16100 C C . TYR G 1 240 ? 0.775 -39.233 -15.638 1.00 24.36 251 TYR G C 1
ATOM 16101 O O . TYR G 1 240 ? 0.172 -39.898 -16.489 1.00 24.47 251 TYR G O 1
ATOM 16110 N N . ALA G 1 241 ? 1.926 -39.626 -15.106 1.00 26.46 252 ALA G N 1
ATOM 16111 C CA . ALA G 1 241 ? 2.507 -40.892 -15.519 1.00 18.85 252 ALA G CA 1
ATOM 16112 C C . ALA G 1 241 ? 3.584 -41.294 -14.534 1.00 24.03 252 ALA G C 1
ATOM 16113 O O . ALA G 1 241 ? 4.001 -40.508 -13.679 1.00 24.41 252 ALA G O 1
ATOM 16115 N N . VAL G 1 242 ? 4.026 -42.541 -14.677 1.00 22.68 253 VAL G N 1
ATOM 16116 C CA A VAL G 1 242 ? 5.351 -42.970 -14.245 0.49 24.04 253 VAL G CA 1
ATOM 16117 C CA B VAL G 1 242 ? 5.348 -42.964 -14.242 0.51 23.91 253 VAL G CA 1
ATOM 16118 C C . VAL G 1 242 ? 6.166 -43.222 -15.502 1.00 23.46 253 VAL G C 1
ATOM 16119 O O . VAL G 1 242 ? 5.733 -43.969 -16.390 1.00 25.23 253 VAL G O 1
ATOM 16126 N N . ASN G 1 243 ? 7.325 -42.572 -15.597 1.00 23.82 254 ASN G N 1
ATOM 16127 C CA . ASN G 1 243 ? 8.184 -42.669 -16.783 1.00 23.69 254 ASN G CA 1
ATOM 16128 C C . ASN G 1 243 ? 7.469 -42.158 -18.035 1.00 22.65 254 ASN G C 1
ATOM 16129 O O . ASN G 1 243 ? 7.515 -42.780 -19.102 1.00 23.81 254 ASN G O 1
ATOM 16134 N N . THR G 1 244 ? 6.768 -41.030 -17.881 1.00 21.09 255 THR G N 1
ATOM 16135 C CA . THR G 1 244 ? 6.365 -40.136 -18.975 1.00 24.55 255 THR G CA 1
ATOM 16136 C C . THR G 1 244 ? 5.113 -40.573 -19.734 1.00 30.57 255 THR G C 1
ATOM 16137 O O . THR G 1 244 ? 4.214 -39.750 -19.968 1.00 25.33 255 THR G O 1
ATOM 16141 N N . VAL G 1 245 ? 5.020 -41.848 -20.113 1.00 24.44 256 VAL G N 1
ATOM 16142 C CA . VAL G 1 245 ? 3.950 -42.308 -20.998 1.00 25.64 256 VAL G CA 1
ATOM 16143 C C . VAL G 1 245 ? 2.743 -42.737 -20.167 1.00 23.88 256 VAL G C 1
ATOM 16144 O O . VAL G 1 245 ? 2.807 -43.721 -19.416 1.00 22.97 256 VAL G O 1
ATOM 16148 N N . ALA G 1 246 ? 1.630 -42.013 -20.321 1.00 25.64 257 ALA G N 1
ATOM 16149 C CA . ALA G 1 246 ? 0.450 -42.290 -19.505 1.00 26.81 257 ALA G CA 1
ATOM 16150 C C . ALA G 1 246 ? -0.002 -43.731 -19.709 1.00 25.04 257 ALA G C 1
ATOM 16151 O O . ALA G 1 246 ? -0.087 -44.204 -20.843 1.00 24.52 257 ALA G O 1
ATOM 16153 N N . HIS G 1 247 ? -0.255 -44.443 -18.604 1.00 24.27 258 HIS G N 1
ATOM 16154 C CA . HIS G 1 247 ? -0.792 -45.812 -18.624 1.00 26.04 258 HIS G CA 1
ATOM 16155 C C . HIS G 1 247 ? 0.124 -46.821 -19.334 1.00 26.49 258 HIS G C 1
ATOM 16156 O O . HIS G 1 247 ? -0.346 -47.897 -19.739 1.00 25.71 258 HIS G O 1
ATOM 16163 N N . ALA G 1 248 ? 1.418 -46.516 -19.501 1.00 23.20 259 ALA G N 1
ATOM 16164 C CA . ALA G 1 248 ? 2.303 -47.426 -20.236 1.00 23.32 259 ALA G CA 1
ATOM 16165 C C . ALA G 1 248 ? 2.288 -48.834 -19.654 1.00 23.79 259 ALA G C 1
ATOM 16166 O O . ALA G 1 248 ? 2.382 -49.818 -20.397 1.00 23.98 259 ALA G O 1
ATOM 16168 N N . TYR G 1 249 ? 2.180 -48.961 -18.334 1.00 21.84 260 TYR G N 1
ATOM 16169 C CA . TYR G 1 249 ? 2.276 -50.268 -17.698 1.00 21.71 260 TYR G CA 1
ATOM 16170 C C . TYR G 1 249 ? 0.911 -50.919 -17.479 1.00 23.25 260 TYR G C 1
ATOM 16171 O O . TYR G 1 249 ? 0.834 -51.999 -16.883 1.00 24.52 260 TYR G O 1
ATOM 16180 N N . MET G 1 250 ? -0.166 -50.298 -17.979 1.00 22.33 261 MET G N 1
ATOM 16181 C CA . MET G 1 250 ? -1.453 -50.955 -18.163 1.00 25.51 261 MET G CA 1
ATOM 16182 C C . MET G 1 250 ? -1.530 -51.608 -19.539 1.00 28.57 261 MET G C 1
ATOM 16183 O O . MET G 1 250 ? -2.037 -52.726 -19.676 1.00 27.70 261 MET G O 1
ATOM 16188 N N . LYS G 1 251 ? -1.018 -50.912 -20.558 1.00 28.46 262 LYS G N 1
ATOM 16189 C CA . LYS G 1 251 ? -0.902 -51.488 -21.891 1.00 25.46 262 LYS G CA 1
ATOM 16190 C C . LYS G 1 251 ? 0.068 -52.662 -21.890 1.00 27.64 262 LYS G C 1
ATOM 16191 O O . LYS G 1 251 ? -0.230 -53.723 -22.446 1.00 27.34 262 LYS G O 1
ATOM 16197 N N . ARG G 1 252 ? 1.221 -52.500 -21.248 1.00 27.34 263 ARG G N 1
ATOM 16198 C CA . ARG G 1 252 ? 2.244 -53.543 -21.166 1.00 29.74 263 ARG G CA 1
ATOM 16199 C C . ARG G 1 252 ? 2.701 -53.685 -19.719 1.00 28.52 263 ARG G C 1
ATOM 16200 O O . ARG G 1 252 ? 3.587 -52.936 -19.266 1.00 27.02 263 ARG G O 1
ATOM 16208 N N . PRO G 1 253 ? 2.140 -54.631 -18.973 1.00 26.83 264 PRO G N 1
ATOM 16209 C CA . PRO G 1 253 ? 2.506 -54.788 -17.564 1.00 27.09 264 PRO G CA 1
ATOM 16210 C C . PRO G 1 253 ? 3.963 -55.192 -17.386 1.00 29.66 264 PRO G C 1
ATOM 16211 O O . PRO G 1 253 ? 4.605 -55.758 -18.277 1.00 28.53 264 PRO G O 1
ATOM 16215 N N . ILE G 1 254 ? 4.480 -54.904 -16.196 1.00 27.52 265 ILE G N 1
ATOM 16216 C CA . ILE G 1 254 ? 5.886 -55.141 -15.877 1.00 27.55 265 ILE G CA 1
ATOM 16217 C C . ILE G 1 254 ? 6.015 -56.562 -15.336 1.00 28.64 265 ILE G C 1
ATOM 16218 O O . ILE G 1 254 ? 5.496 -56.875 -14.262 1.00 26.46 265 ILE G O 1
ATOM 16223 N N . ARG G 1 255 ? 6.729 -57.419 -16.064 1.00 30.17 266 ARG G N 1
ATOM 16224 C CA . ARG G 1 255 ? 6.820 -58.822 -15.684 1.00 31.71 266 ARG G CA 1
ATOM 16225 C C . ARG G 1 255 ? 7.742 -59.001 -14.484 1.00 29.27 266 ARG G C 1
ATOM 16226 O O . ARG G 1 255 ? 8.859 -58.475 -14.457 1.00 27.25 266 ARG G O 1
ATOM 16234 N N . ILE G 1 256 ? 7.247 -59.730 -13.484 1.00 26.18 267 ILE G N 1
ATOM 16235 C CA . ILE G 1 256 ? 7.912 -59.945 -12.203 1.00 31.97 267 ILE G CA 1
ATOM 16236 C C . ILE G 1 256 ? 7.993 -61.450 -11.960 1.00 34.72 267 ILE G C 1
ATOM 16237 O O . ILE G 1 256 ? 6.958 -62.125 -11.896 1.00 29.32 267 ILE G O 1
ATOM 16242 N N . GLU G 1 257 ? 9.206 -61.970 -11.806 1.00 31.67 268 GLU G N 1
ATOM 16243 C CA . GLU G 1 257 ? 9.383 -63.349 -11.367 1.00 35.08 268 GLU G CA 1
ATOM 16244 C C . GLU G 1 257 ? 9.141 -63.426 -9.859 1.00 34.19 268 GLU G C 1
ATOM 16245 O O . GLU G 1 257 ? 9.811 -62.740 -9.078 1.00 32.16 268 GLU G O 1
ATOM 16251 N N . ARG G 1 258 ? 8.183 -64.264 -9.452 1.00 34.01 269 ARG G N 1
ATOM 16252 C CA . ARG G 1 258 ? 7.692 -64.224 -8.075 1.00 38.21 269 ARG G CA 1
ATOM 16253 C C . ARG G 1 258 ? 8.765 -64.611 -7.057 1.00 43.40 269 ARG G C 1
ATOM 16254 O O . ARG G 1 258 ? 8.702 -64.172 -5.903 1.00 41.69 269 ARG G O 1
ATOM 16262 N N . ASP G 1 259 ? 9.748 -65.427 -7.443 1.00 37.71 270 ASP G N 1
ATOM 16263 C CA . ASP G 1 259 ? 10.712 -65.907 -6.462 1.00 40.82 270 ASP G CA 1
ATOM 16264 C C . ASP G 1 259 ? 11.794 -64.885 -6.128 1.00 42.30 270 ASP G C 1
ATOM 16265 O O . ASP G 1 259 ? 12.491 -65.051 -5.124 1.00 43.14 270 ASP G O 1
ATOM 16270 N N . ARG G 1 260 ? 11.950 -63.842 -6.924 1.00 42.88 271 ARG G N 1
ATOM 16271 C CA . ARG G 1 260 ? 13.031 -62.897 -6.693 1.00 36.92 271 ARG G CA 1
ATOM 16272 C C . ARG G 1 260 ? 12.472 -61.575 -6.173 1.00 32.88 271 ARG G C 1
ATOM 16273 O O . ARG G 1 260 ? 11.434 -61.120 -6.657 1.00 31.32 271 ARG G O 1
ATOM 16281 N N . PRO G 1 261 ? 13.141 -60.932 -5.218 1.00 32.86 272 PRO G N 1
ATOM 16282 C CA . PRO G 1 261 ? 12.627 -59.675 -4.664 1.00 27.84 272 PRO G CA 1
ATOM 16283 C C . PRO G 1 261 ? 12.708 -58.542 -5.680 1.00 30.43 272 PRO G C 1
ATOM 16284 O O . PRO G 1 261 ? 13.383 -58.628 -6.707 1.00 28.37 272 PRO G O 1
ATOM 16288 N N . VAL G 1 262 ? 12.011 -57.450 -5.361 1.00 30.00 273 VAL G N 1
ATOM 16289 C CA . VAL G 1 262 ? 11.859 -56.307 -6.257 1.00 29.22 273 VAL G CA 1
ATOM 16290 C C . VAL G 1 262 ? 12.358 -55.052 -5.551 1.00 27.96 273 VAL G C 1
ATOM 16291 O O . VAL G 1 262 ? 12.105 -54.858 -4.356 1.00 26.07 273 VAL G O 1
ATOM 16295 N N . ARG G 1 263 ? 13.060 -54.193 -6.290 1.00 24.97 274 ARG G N 1
ATOM 16296 C CA . ARG G 1 263 ? 13.510 -52.909 -5.764 1.00 25.95 274 ARG G CA 1
ATOM 16297 C C . ARG G 1 263 ? 13.143 -51.811 -6.753 1.00 27.97 274 ARG G C 1
ATOM 16298 O O . ARG G 1 263 ? 13.453 -51.918 -7.943 1.00 28.21 274 ARG G O 1
ATOM 16306 N N . ILE G 1 264 ? 12.501 -50.753 -6.270 1.00 26.90 275 ILE G N 1
ATOM 16307 C CA . ILE G 1 264 ? 12.147 -49.623 -7.120 1.00 22.81 275 ILE G CA 1
ATOM 16308 C C . ILE G 1 264 ? 12.838 -48.382 -6.592 1.00 24.32 275 ILE G C 1
ATOM 16309 O O . ILE G 1 264 ? 12.703 -48.049 -5.411 1.00 22.49 275 ILE G O 1
ATOM 16314 N N . TYR G 1 265 ? 13.583 -47.712 -7.470 1.00 26.20 276 TYR G N 1
ATOM 16315 C CA . TYR G 1 265 ? 14.099 -46.375 -7.217 1.00 23.71 276 TYR G CA 1
ATOM 16316 C C . TYR G 1 265 ? 13.029 -45.386 -7.686 1.00 26.20 276 TYR G C 1
ATOM 16317 O O . TYR G 1 265 ? 12.835 -45.193 -8.891 1.00 24.49 276 TYR G O 1
ATOM 16326 N N . LEU G 1 266 ? 12.329 -44.767 -6.739 1.00 25.53 277 LEU G N 1
ATOM 16327 C CA . LEU G 1 266 ? 11.145 -43.959 -7.027 1.00 27.21 277 LEU G CA 1
ATOM 16328 C C . LEU G 1 266 ? 11.444 -42.487 -6.750 1.00 26.63 277 LEU G C 1
ATOM 16329 O O . LEU G 1 266 ? 11.824 -42.134 -5.632 1.00 24.15 277 LEU G O 1
ATOM 16334 N N . ILE G 1 267 ? 11.240 -41.632 -7.759 1.00 24.24 278 ILE G N 1
ATOM 16335 C CA . ILE G 1 267 ? 11.560 -40.210 -7.694 1.00 22.52 278 ILE G CA 1
ATOM 16336 C C . ILE G 1 267 ? 10.324 -39.398 -8.065 1.00 22.08 278 ILE G C 1
ATOM 16337 O O . ILE G 1 267 ? 9.627 -39.725 -9.028 1.00 22.03 278 ILE G O 1
ATOM 16342 N N . ASN G 1 268 ? 10.056 -38.332 -7.325 1.00 22.77 279 ASN G N 1
ATOM 16343 C CA . ASN G 1 268 ? 8.948 -37.435 -7.669 1.00 23.60 279 ASN G CA 1
ATOM 16344 C C . ASN G 1 268 ? 9.500 -36.215 -8.398 1.00 20.73 279 ASN G C 1
ATOM 16345 O O . ASN G 1 268 ? 10.183 -35.383 -7.796 1.00 22.56 279 ASN G O 1
ATOM 16350 N N . ALA G 1 269 ? 9.193 -36.109 -9.695 1.00 24.40 280 ALA G N 1
ATOM 16351 C CA . ALA G 1 269 ? 9.532 -34.940 -10.496 1.00 25.01 280 ALA G CA 1
ATOM 16352 C C . ALA G 1 269 ? 8.301 -34.130 -10.887 1.00 22.17 280 ALA G C 1
ATOM 16353 O O . ALA G 1 269 ? 8.412 -33.226 -11.714 1.00 25.04 280 ALA G O 1
ATOM 16355 N N . THR G 1 270 ? 7.147 -34.402 -10.284 1.00 22.67 281 THR G N 1
ATOM 16356 C CA . THR G 1 270 ? 5.912 -33.751 -10.710 1.00 23.69 281 THR G CA 1
ATOM 16357 C C . THR G 1 270 ? 5.896 -32.285 -10.266 1.00 26.54 281 THR G C 1
ATOM 16358 O O . THR G 1 270 ? 6.109 -31.972 -9.091 1.00 24.14 281 THR G O 1
ATOM 16362 N N . GLU G 1 271 ? 5.651 -31.388 -11.215 1.00 21.35 282 GLU G N 1
ATOM 16363 C CA . GLU G 1 271 ? 5.563 -29.958 -10.961 1.00 26.93 282 GLU G CA 1
ATOM 16364 C C . GLU G 1 271 ? 4.114 -29.590 -10.620 1.00 23.29 282 GLU G C 1
ATOM 16365 O O . GLU G 1 271 ? 3.188 -30.377 -10.836 1.00 22.92 282 GLU G O 1
ATOM 16371 N N . PHE G 1 272 ? 3.943 -28.409 -10.014 1.00 22.39 283 PHE G N 1
ATOM 16372 C CA . PHE G 1 272 ? 2.652 -27.775 -9.718 1.00 25.94 283 PHE G CA 1
ATOM 16373 C C . PHE G 1 272 ? 1.909 -28.391 -8.532 1.00 24.45 283 PHE G C 1
ATOM 16374 O O . PHE G 1 272 ? 1.591 -27.673 -7.578 1.00 25.25 283 PHE G O 1
ATOM 16382 N N . ASP G 1 273 ? 1.622 -29.693 -8.577 1.00 23.51 284 ASP G N 1
ATOM 16383 C CA . ASP G 1 273 ? 0.979 -30.389 -7.456 1.00 23.99 284 ASP G CA 1
ATOM 16384 C C . ASP G 1 273 ? 1.962 -30.570 -6.292 1.00 24.73 284 ASP G C 1
ATOM 16385 O O . ASP G 1 273 ? 3.136 -30.864 -6.515 1.00 24.76 284 ASP G O 1
ATOM 16390 N N . PRO G 1 274 ? 1.506 -30.430 -5.041 1.00 23.70 285 PRO G N 1
ATOM 16391 C CA . PRO G 1 274 ? 2.453 -30.506 -3.908 1.00 24.17 285 PRO G CA 1
ATOM 16392 C C . PRO G 1 274 ? 2.979 -31.908 -3.605 1.00 22.35 285 PRO G C 1
ATOM 16393 O O . PRO G 1 274 ? 4.128 -32.031 -3.172 1.00 25.12 285 PRO G O 1
ATOM 16397 N N . ILE G 1 275 ? 2.205 -32.974 -3.802 1.00 23.78 286 ILE G N 1
ATOM 16398 C CA . ILE G 1 275 ? 2.701 -34.311 -3.500 1.00 20.58 286 ILE G CA 1
ATOM 16399 C C . ILE G 1 275 ? 2.266 -35.282 -4.587 1.00 21.69 286 ILE G C 1
ATOM 16400 O O . ILE G 1 275 ? 1.302 -35.059 -5.328 1.00 22.68 286 ILE G O 1
ATOM 16405 N N . ASN G 1 276 ? 3.001 -36.376 -4.665 1.00 23.77 287 ASN G N 1
ATOM 16406 C CA . ASN G 1 276 ? 2.614 -37.531 -5.451 1.00 21.93 287 ASN G CA 1
ATOM 16407 C C . ASN G 1 276 ? 2.774 -38.753 -4.552 1.00 21.38 287 ASN G C 1
ATOM 16408 O O . ASN G 1 276 ? 3.289 -38.647 -3.439 1.00 25.48 287 ASN G O 1
ATOM 16413 N N . SER G 1 277 ? 2.294 -39.910 -4.994 1.00 22.67 288 SER G N 1
ATOM 16414 C CA . SER G 1 277 ? 2.289 -41.052 -4.086 1.00 22.40 288 SER G CA 1
ATOM 16415 C C . SER G 1 277 ? 2.363 -42.351 -4.864 1.00 25.04 288 SER G C 1
ATOM 16416 O O . SER G 1 277 ? 2.254 -42.379 -6.095 1.00 21.16 288 SER G O 1
ATOM 16419 N N . PHE G 1 278 ? 2.506 -43.441 -4.110 1.00 21.82 289 PHE G N 1
ATOM 16420 C CA . PHE G 1 278 ? 2.679 -44.783 -4.659 1.00 22.71 289 PHE G CA 1
ATOM 16421 C C . PHE G 1 278 ? 1.920 -45.732 -3.750 1.00 24.57 289 PHE G C 1
ATOM 16422 O O . PHE G 1 278 ? 2.238 -45.819 -2.558 1.00 23.48 289 PHE G O 1
ATOM 16430 N N . HIS G 1 279 ? 0.924 -46.422 -4.299 1.00 21.38 290 HIS G N 1
ATOM 16431 C CA . HIS G 1 279 ? 0.182 -47.456 -3.582 1.00 23.22 290 HIS G CA 1
ATOM 16432 C C . HIS G 1 279 ? 0.404 -48.802 -4.266 1.00 25.59 290 HIS G C 1
ATOM 16433 O O . HIS G 1 279 ? 0.142 -48.949 -5.466 1.00 22.34 290 HIS G O 1
ATOM 16440 N N . LEU G 1 280 ? 0.860 -49.791 -3.496 1.00 24.58 291 LEU G N 1
ATOM 16441 C CA . LEU G 1 280 ? 1.070 -51.151 -3.988 1.00 24.57 291 LEU G CA 1
ATOM 16442 C C . LEU G 1 280 ? -0.123 -52.009 -3.582 1.00 24.99 291 LEU G C 1
ATOM 16443 O O . LEU G 1 280 ? -0.447 -52.101 -2.388 1.00 27.53 291 LEU G O 1
ATOM 16448 N N . HIS G 1 281 ? -0.793 -52.611 -4.569 1.00 21.60 292 HIS G N 1
ATOM 16449 C CA . HIS G 1 281 ? -1.961 -53.436 -4.291 1.00 24.69 292 HIS G CA 1
ATOM 16450 C C . HIS G 1 281 ? -1.553 -54.800 -3.745 1.00 26.15 292 HIS G C 1
ATOM 16451 O O . HIS G 1 281 ? -0.588 -55.409 -4.214 1.00 25.29 292 HIS G O 1
ATOM 16458 N N . ALA G 1 282 ? -2.309 -55.280 -2.759 1.00 26.76 293 ALA G N 1
ATOM 16459 C CA . ALA G 1 282 ? -2.267 -56.661 -2.292 1.00 25.45 293 ALA G CA 1
ATOM 16460 C C . ALA G 1 282 ? -0.965 -57.013 -1.582 1.00 30.07 293 ALA G C 1
ATOM 16461 O O . ALA G 1 282 ? -0.745 -58.188 -1.257 1.00 27.15 293 ALA G O 1
ATOM 16463 N N . ASN G 1 283 ? -0.097 -56.039 -1.309 1.00 25.50 294 ASN G N 1
ATOM 16464 C CA . ASN G 1 283 ? 1.213 -56.360 -0.758 1.00 25.07 294 ASN G CA 1
ATOM 16465 C C . ASN G 1 283 ? 1.773 -55.128 -0.059 1.00 28.33 294 ASN G C 1
ATOM 16466 O O . ASN G 1 283 ? 1.233 -54.023 -0.170 1.00 28.25 294 ASN G O 1
ATOM 16471 N N . PHE G 1 284 ? 2.853 -55.340 0.691 1.00 24.57 295 PHE G N 1
ATOM 16472 C CA . PHE G 1 284 ? 3.498 -54.295 1.467 1.00 27.13 295 PHE G CA 1
ATOM 16473 C C . PHE G 1 284 ? 4.981 -54.280 1.133 1.00 31.35 295 PHE G C 1
ATOM 16474 O O . PHE G 1 284 ? 5.547 -55.287 0.690 1.00 29.02 295 PHE G O 1
ATOM 16482 N N . PHE G 1 285 ? 5.600 -53.114 1.326 1.00 26.55 296 PHE G N 1
ATOM 16483 C CA . PHE G 1 285 ? 6.995 -52.900 0.975 1.00 22.68 296 PHE G CA 1
ATOM 16484 C C . PHE G 1 285 ? 7.678 -52.181 2.130 1.00 27.05 296 PHE G C 1
ATOM 16485 O O . PHE G 1 285 ? 7.020 -51.629 3.014 1.00 26.64 296 PHE G O 1
ATOM 16493 N N . ASP G 1 286 ? 9.008 -52.220 2.129 1.00 24.16 297 ASP G N 1
ATOM 16494 C CA . ASP G 1 286 ? 9.826 -51.407 3.023 1.00 26.87 297 ASP G CA 1
ATOM 16495 C C . ASP G 1 286 ? 10.304 -50.163 2.275 1.00 23.11 297 ASP G C 1
ATOM 16496 O O . ASP G 1 286 ? 10.605 -50.231 1.082 1.00 26.98 297 ASP G O 1
ATOM 16501 N N . TYR G 1 287 ? 10.379 -49.032 2.969 1.00 24.74 298 TYR G N 1
ATOM 16502 C CA . TYR G 1 287 ? 10.721 -47.764 2.330 1.00 25.39 298 TYR G CA 1
ATOM 16503 C C . TYR G 1 287 ? 11.999 -47.185 2.913 1.00 25.52 298 TYR G C 1
ATOM 16504 O O . TYR G 1 287 ? 12.151 -47.097 4.137 1.00 29.40 298 TYR G O 1
ATOM 16513 N N . TYR G 1 288 ? 12.892 -46.759 2.027 1.00 21.67 299 TYR G N 1
ATOM 16514 C CA . TYR G 1 288 ? 14.190 -46.185 2.381 1.00 23.68 299 TYR G CA 1
ATOM 16515 C C . TYR G 1 288 ? 14.219 -44.746 1.875 1.00 23.97 299 TYR G C 1
ATOM 16516 O O . TYR G 1 288 ? 14.487 -44.513 0.694 1.00 22.74 299 TYR G O 1
ATOM 16525 N N . ASP G 1 289 ? 13.980 -43.788 2.758 1.00 23.55 300 ASP G N 1
ATOM 16526 C CA . ASP G 1 289 ? 13.834 -42.399 2.321 1.00 29.29 300 ASP G CA 1
ATOM 16527 C C . ASP G 1 289 ? 15.167 -41.890 1.778 1.00 29.60 300 ASP G C 1
ATOM 16528 O O . ASP G 1 289 ? 16.201 -42.017 2.447 1.00 25.30 300 ASP G O 1
ATOM 16533 N N . HIS G 1 290 ? 15.148 -41.356 0.540 1.00 24.10 301 HIS G N 1
ATOM 16534 C CA . HIS G 1 290 ? 16.346 -40.913 -0.191 1.00 21.36 301 HIS G CA 1
ATOM 16535 C C . HIS G 1 290 ? 17.311 -42.070 -0.475 1.00 21.38 301 HIS G C 1
ATOM 16536 O O . HIS G 1 290 ? 18.393 -41.865 -1.043 1.00 23.95 301 HIS G O 1
ATOM 16543 N N . GLY G 1 291 ? 16.938 -43.282 -0.080 1.00 25.29 302 GLY G N 1
ATOM 16544 C CA . GLY G 1 291 ? 17.851 -44.414 -0.128 1.00 26.69 302 GLY G CA 1
ATOM 16545 C C . GLY G 1 291 ? 19.161 -44.253 0.622 1.00 26.62 302 GLY G C 1
ATOM 16546 O O . GLY G 1 291 ? 20.109 -45.002 0.349 1.00 28.52 302 GLY G O 1
ATOM 16547 N N . THR G 1 292 ? 19.258 -43.315 1.565 1.00 23.24 303 THR G N 1
ATOM 16548 C CA . THR G 1 292 ? 20.564 -42.984 2.146 1.00 29.08 303 THR G CA 1
ATOM 16549 C C . THR G 1 292 ? 20.902 -43.814 3.384 1.00 28.50 303 THR G C 1
ATOM 16550 O O . THR G 1 292 ? 21.961 -43.604 3.999 1.00 27.95 303 THR G O 1
ATOM 16554 N N . THR G 1 293 ? 20.042 -44.745 3.762 1.00 28.39 304 THR G N 1
ATOM 16555 C CA . THR G 1 293 ? 20.359 -45.715 4.797 1.00 28.79 304 THR G CA 1
ATOM 16556 C C . THR G 1 293 ? 20.210 -47.116 4.223 1.00 30.73 304 THR G C 1
ATOM 16557 O O . THR G 1 293 ? 19.454 -47.336 3.265 1.00 29.73 304 THR G O 1
ATOM 16561 N N . LEU G 1 294 ? 20.949 -48.061 4.804 1.00 30.90 305 LEU G N 1
ATOM 16562 C CA . LEU G 1 294 ? 20.890 -49.450 4.371 1.00 30.53 305 LEU G CA 1
ATOM 16563 C C . LEU G 1 294 ? 19.926 -50.277 5.211 1.00 31.82 305 LEU G C 1
ATOM 16564 O O . LEU G 1 294 ? 19.769 -51.475 4.951 1.00 28.81 305 LEU G O 1
ATOM 16569 N N . THR G 1 295 ? 19.277 -49.662 6.201 1.00 30.20 306 THR G N 1
ATOM 16570 C CA . THR G 1 295 ? 18.122 -50.210 6.890 1.00 29.01 306 THR G CA 1
ATOM 16571 C C . THR G 1 295 ? 16.913 -49.331 6.594 1.00 32.31 306 THR G C 1
ATOM 16572 O O . THR G 1 295 ? 17.074 -48.128 6.370 1.00 30.30 306 THR G O 1
ATOM 16576 N N . PRO G 1 296 ? 15.700 -49.893 6.594 1.00 25.59 307 PRO G N 1
ATOM 16577 C CA . PRO G 1 296 ? 14.532 -49.135 6.114 1.00 28.53 307 PRO G CA 1
ATOM 16578 C C . PRO G 1 296 ? 14.155 -47.972 7.024 1.00 31.38 307 PRO G C 1
ATOM 16579 O O . PRO G 1 296 ? 14.365 -47.999 8.239 1.00 32.90 307 PRO G O 1
ATOM 16583 N N . THR G 1 297 ? 13.599 -46.929 6.399 1.00 30.48 308 THR G N 1
ATOM 16584 C CA . THR G 1 297 ? 12.964 -45.830 7.121 1.00 31.01 308 THR G CA 1
ATOM 16585 C C . THR G 1 297 ? 11.604 -46.239 7.666 1.00 29.53 308 THR G C 1
ATOM 16586 O O . THR G 1 297 ? 11.264 -45.936 8.812 1.00 32.53 308 THR G O 1
ATOM 16590 N N . LEU G 1 298 ? 10.791 -46.860 6.823 1.00 27.99 309 LEU G N 1
ATOM 16591 C CA . LEU G 1 298 ? 9.458 -47.329 7.175 1.00 27.02 309 LEU G CA 1
ATOM 16592 C C . LEU G 1 298 ? 9.375 -48.805 6.834 1.00 28.79 309 LEU G C 1
ATOM 16593 O O . LEU G 1 298 ? 9.698 -49.196 5.706 1.00 28.75 309 LEU G O 1
ATOM 16598 N N . LYS G 1 299 ? 8.927 -49.613 7.796 1.00 27.76 310 LYS G N 1
ATOM 16599 C CA . LYS G 1 299 ? 8.728 -51.046 7.603 1.00 27.34 310 LYS G CA 1
ATOM 16600 C C . LYS G 1 299 ? 7.258 -51.355 7.340 1.00 22.37 310 LYS G C 1
ATOM 16601 O O . LYS G 1 299 ? 6.374 -50.839 8.032 1.00 28.66 310 LYS G O 1
ATOM 16607 N N . THR G 1 300 ? 6.997 -52.196 6.337 1.00 26.30 311 THR G N 1
ATOM 16608 C CA . THR G 1 300 ? 5.661 -52.761 6.082 1.00 23.02 311 THR G CA 1
ATOM 16609 C C . THR G 1 300 ? 4.603 -51.662 5.895 1.00 26.41 311 THR G C 1
ATOM 16610 O O . THR G 1 300 ? 3.740 -51.437 6.741 1.00 25.81 311 THR G O 1
ATOM 16614 N N . VAL G 1 301 ? 4.690 -50.982 4.752 1.00 24.84 312 VAL G N 1
ATOM 16615 C CA . VAL G 1 301 ? 3.698 -49.986 4.356 1.00 29.32 312 VAL G CA 1
ATOM 16616 C C . VAL G 1 301 ? 3.243 -50.307 2.937 1.00 25.89 312 VAL G C 1
ATOM 16617 O O . VAL G 1 301 ? 3.933 -50.995 2.178 1.00 25.12 312 VAL G O 1
ATOM 16621 N N . ASP G 1 302 ? 2.063 -49.811 2.569 1.00 24.77 313 ASP G N 1
ATOM 16622 C CA . ASP G 1 302 ? 1.644 -49.987 1.188 1.00 23.68 313 ASP G CA 1
ATOM 16623 C C . ASP G 1 302 ? 1.369 -48.669 0.469 1.00 24.22 313 ASP G C 1
ATOM 16624 O O . ASP G 1 302 ? 1.091 -48.693 -0.727 1.00 23.70 313 ASP G O 1
ATOM 16629 N N . THR G 1 303 ? 1.451 -47.530 1.156 1.00 24.14 314 THR G N 1
ATOM 16630 C CA . THR G 1 303 ? 1.205 -46.233 0.530 1.00 26.17 314 THR G CA 1
ATOM 16631 C C . THR G 1 303 ? 2.186 -45.231 1.115 1.00 23.39 314 THR G C 1
ATOM 16632 O O . THR G 1 303 ? 2.221 -45.039 2.331 1.00 24.69 314 THR G O 1
ATOM 16636 N N . ILE G 1 304 ? 2.970 -44.582 0.255 1.00 21.77 315 ILE G N 1
ATOM 16637 C CA . ILE G 1 304 ? 3.891 -43.533 0.672 1.00 22.27 315 ILE G CA 1
ATOM 16638 C C . ILE G 1 304 ? 3.665 -42.297 -0.191 1.00 23.58 315 ILE G C 1
ATOM 16639 O O . ILE G 1 304 ? 3.138 -42.379 -1.305 1.00 25.34 315 ILE G O 1
ATOM 16644 N N . MET G 1 305 ? 4.058 -41.136 0.337 1.00 23.39 316 MET G N 1
ATOM 16645 C CA . MET G 1 305 ? 3.966 -39.898 -0.427 1.00 21.29 316 MET G CA 1
ATOM 16646 C C . MET G 1 305 ? 5.314 -39.203 -0.452 1.00 24.47 316 MET G C 1
ATOM 16647 O O . MET G 1 305 ? 6.165 -39.419 0.410 1.00 24.57 316 MET G O 1
ATOM 16652 N N . GLN G 1 306 ? 5.485 -38.352 -1.464 1.00 23.62 317 GLN G N 1
ATOM 16653 C CA . GLN G 1 306 ? 6.693 -37.568 -1.683 1.00 20.94 317 GLN G CA 1
ATOM 16654 C C . GLN G 1 306 ? 6.286 -36.202 -2.208 1.00 23.16 317 GLN G C 1
ATOM 16655 O O . GLN G 1 306 ? 5.423 -36.119 -3.088 1.00 24.47 317 GLN G O 1
ATOM 16661 N N . CYS G 1 307 ? 6.916 -35.136 -1.702 1.00 21.23 318 CYS G N 1
ATOM 16662 C CA . CYS G 1 307 ? 6.852 -33.882 -2.450 1.00 24.91 318 CYS G CA 1
ATOM 16663 C C . CYS G 1 307 ? 7.876 -33.929 -3.591 1.00 24.36 318 CYS G C 1
ATOM 16664 O O . CYS G 1 307 ? 8.694 -34.846 -3.683 1.00 23.77 318 CYS G O 1
ATOM 16667 N N . GLN G 1 308 ? 7.816 -32.952 -4.496 1.00 23.71 319 GLN G N 1
ATOM 16668 C CA . GLN G 1 308 ? 8.799 -32.932 -5.572 1.00 21.25 319 GLN G CA 1
ATOM 16669 C C . GLN G 1 308 ? 10.210 -32.830 -4.999 1.00 22.37 319 GLN G C 1
ATOM 16670 O O . GLN G 1 308 ? 10.447 -32.137 -4.007 1.00 23.33 319 GLN G O 1
ATOM 16676 N N . GLY G 1 309 ? 11.156 -33.526 -5.632 1.00 21.09 320 GLY G N 1
ATOM 16677 C CA . GLY G 1 309 ? 12.521 -33.573 -5.150 1.00 24.71 320 GLY G CA 1
ATOM 16678 C C . GLY G 1 309 ? 12.760 -34.636 -4.101 1.00 25.80 320 GLY G C 1
ATOM 16679 O O . GLY G 1 309 ? 13.916 -34.982 -3.832 1.00 23.41 320 GLY G O 1
ATOM 16680 N N . GLN G 1 310 ? 11.698 -35.157 -3.501 1.00 22.06 321 GLN G N 1
ATOM 16681 C CA . GLN G 1 310 ? 11.831 -36.318 -2.643 1.00 23.76 321 GLN G CA 1
ATOM 16682 C C . GLN G 1 310 ? 11.853 -37.584 -3.497 1.00 25.97 321 GLN G C 1
ATOM 16683 O O . GLN G 1 310 ? 11.447 -37.590 -4.667 1.00 21.71 321 GLN G O 1
ATOM 16689 N N . ARG G 1 311 ? 12.363 -38.660 -2.904 1.00 22.55 322 ARG G N 1
ATOM 16690 C CA . ARG G 1 311 ? 12.642 -39.878 -3.648 1.00 22.78 322 ARG G CA 1
ATOM 16691 C C . ARG G 1 311 ? 13.069 -40.919 -2.633 1.00 21.83 322 ARG G C 1
ATOM 16692 O O . ARG G 1 311 ? 13.395 -40.583 -1.496 1.00 21.26 322 ARG G O 1
ATOM 16700 N N . GLY G 1 312 ? 13.062 -42.177 -3.050 1.00 20.87 323 GLY G N 1
ATOM 16701 C CA . GLY G 1 312 ? 13.528 -43.221 -2.155 1.00 23.32 323 GLY G CA 1
ATOM 16702 C C . GLY G 1 312 ? 13.451 -44.581 -2.810 1.00 23.92 323 GLY G C 1
ATOM 16703 O O . GLY G 1 312 ? 13.161 -44.706 -4.002 1.00 28.21 323 GLY G O 1
ATOM 16704 N N . ILE G 1 313 ? 13.707 -45.608 -2.007 1.00 22.42 324 ILE G N 1
ATOM 16705 C CA . ILE G 1 313 ? 13.827 -46.972 -2.506 1.00 21.08 324 ILE G CA 1
ATOM 16706 C C . ILE G 1 313 ? 12.742 -47.812 -1.866 1.00 19.48 324 ILE G C 1
ATOM 16707 O O . ILE G 1 313 ? 12.550 -47.758 -0.649 1.00 29.35 324 ILE G O 1
ATOM 16712 N N . LEU G 1 314 ? 12.019 -48.571 -2.686 1.00 24.94 325 LEU G N 1
ATOM 16713 C CA . LEU G 1 314 ? 10.983 -49.486 -2.223 1.00 21.88 325 LEU G CA 1
ATOM 16714 C C . LEU G 1 314 ? 11.444 -50.922 -2.454 1.00 23.04 325 LEU G C 1
ATOM 16715 O O . LEU G 1 314 ? 11.894 -51.261 -3.553 1.00 24.51 325 LEU G O 1
ATOM 16720 N N . GLU G 1 315 ? 11.340 -51.763 -1.431 1.00 22.95 326 GLU G N 1
ATOM 16721 C CA . GLU G 1 315 ? 11.742 -53.158 -1.571 1.00 25.65 326 GLU G CA 1
ATOM 16722 C C . GLU G 1 315 ? 10.610 -54.051 -1.106 1.00 21.50 326 GLU G C 1
ATOM 16723 O O . GLU G 1 315 ? 10.033 -53.817 -0.042 1.00 25.44 326 GLU G O 1
ATOM 16729 N N . PHE G 1 316 ? 10.284 -55.061 -1.906 1.00 23.19 327 PHE G N 1
ATOM 16730 C CA . PHE G 1 316 ? 9.189 -55.964 -1.582 1.00 25.72 327 PHE G CA 1
ATOM 16731 C C . PHE G 1 316 ? 9.392 -57.271 -2.339 1.00 28.88 327 PHE G C 1
ATOM 16732 O O . PHE G 1 316 ? 10.290 -57.400 -3.176 1.00 29.21 327 PHE G O 1
ATOM 16740 N N . SER G 1 317 ? 8.526 -58.237 -2.058 1.00 29.14 328 SER G N 1
ATOM 16741 C CA . SER G 1 317 ? 8.604 -59.514 -2.750 1.00 31.52 328 SER G CA 1
ATOM 16742 C C . SER G 1 317 ? 7.208 -60.083 -2.917 1.00 27.96 328 SER G C 1
ATOM 16743 O O . SER G 1 317 ? 6.390 -60.010 -1.997 1.00 29.74 328 SER G O 1
ATOM 16746 N N . PHE G 1 318 ? 6.948 -60.644 -4.103 1.00 26.14 329 PHE G N 1
ATOM 16747 C CA . PHE G 1 318 ? 5.725 -61.378 -4.396 1.00 24.86 329 PHE G CA 1
ATOM 16748 C C . PHE G 1 318 ? 5.899 -62.889 -4.274 1.00 31.85 329 PHE G C 1
ATOM 16749 O O . PHE G 1 318 ? 5.117 -63.653 -4.858 1.00 29.88 329 PHE G O 1
ATOM 16757 N N . ASN G 1 319 ? 6.907 -63.333 -3.535 1.00 34.45 330 ASN G N 1
ATOM 16758 C CA . ASN G 1 319 ? 7.154 -64.762 -3.395 1.00 39.77 330 ASN G CA 1
ATOM 16759 C C . ASN G 1 319 ? 5.982 -65.430 -2.693 1.00 32.38 330 ASN G C 1
ATOM 16760 O O . ASN G 1 319 ? 5.532 -64.962 -1.647 1.00 25.59 330 ASN G O 1
ATOM 16765 N N . GLY G 1 320 ? 5.482 -66.523 -3.279 1.00 36.98 331 GLY G N 1
ATOM 16766 C CA . GLY G 1 320 ? 4.337 -67.230 -2.743 1.00 34.10 331 GLY G CA 1
ATOM 16767 C C . GLY G 1 320 ? 2.979 -66.706 -3.175 1.00 36.80 331 GLY G C 1
ATOM 16768 O O . GLY G 1 320 ? 1.956 -67.305 -2.808 1.00 35.26 331 GLY G O 1
ATOM 16769 N N . PHE G 1 321 ? 2.928 -65.611 -3.932 1.00 32.52 332 PHE G N 1
ATOM 16770 C CA . PHE G 1 321 ? 1.659 -65.025 -4.355 1.00 29.69 332 PHE G CA 1
ATOM 16771 C C . PHE G 1 321 ? 1.110 -65.740 -5.584 1.00 32.71 332 PHE G C 1
ATOM 16772 O O . PHE G 1 321 ? 1.861 -66.248 -6.422 1.00 32.23 332 PHE G O 1
ATOM 16780 N N . GLU G 1 322 ? -0.214 -65.730 -5.698 1.00 29.61 333 GLU G N 1
ATOM 16781 C CA . GLU G 1 322 ? -0.895 -66.181 -6.905 1.00 31.00 333 GLU G CA 1
ATOM 16782 C C . GLU G 1 322 ? -0.411 -65.387 -8.118 1.00 36.04 333 GLU G C 1
ATOM 16783 O O . GLU G 1 322 ? -0.274 -64.156 -8.035 1.00 34.55 333 GLU G O 1
ATOM 16789 N N . PRO G 1 323 ? -0.100 -66.046 -9.234 1.00 33.10 334 PRO G N 1
ATOM 16790 C CA . PRO G 1 323 ? 0.232 -65.310 -10.459 1.00 32.18 334 PRO G CA 1
ATOM 16791 C C . PRO G 1 323 ? -0.953 -64.484 -10.931 1.00 27.58 334 PRO G C 1
ATOM 16792 O O . PRO G 1 323 ? -2.088 -64.956 -10.952 1.00 25.59 334 PRO G O 1
ATOM 16796 N N . GLY G 1 324 ? -0.680 -63.241 -11.316 1.00 28.74 335 GLY G N 1
ATOM 16797 C CA . GLY G 1 324 ? -1.750 -62.344 -11.702 1.00 30.59 335 GLY G CA 1
ATOM 16798 C C . GLY G 1 324 ? -1.232 -60.932 -11.891 1.00 29.10 335 GLY G C 1
ATOM 16799 O O . GLY G 1 324 ? -0.022 -60.686 -11.892 1.00 29.98 335 GLY G O 1
ATOM 16800 N N . LEU G 1 325 ? -2.169 -60.007 -12.061 1.00 31.52 336 LEU G N 1
ATOM 16801 C CA . LEU G 1 325 ? -1.820 -58.599 -12.183 1.00 28.51 336 LEU G CA 1
ATOM 16802 C C . LEU G 1 325 ? -2.041 -57.919 -10.848 1.00 26.57 336 LEU G C 1
ATOM 16803 O O . LEU G 1 325 ? -3.119 -58.040 -10.257 1.00 26.89 336 LEU G O 1
ATOM 16808 N N . TYR G 1 326 ? -1.008 -57.241 -10.370 1.00 27.77 337 TYR G N 1
ATOM 16809 C CA . TYR G 1 326 ? -1.028 -56.509 -9.109 1.00 27.01 337 TYR G CA 1
ATOM 16810 C C . TYR G 1 326 ? -0.770 -55.048 -9.430 1.00 24.57 337 TYR G C 1
ATOM 16811 O O . TYR G 1 326 ? 0.329 -54.694 -9.881 1.00 23.56 337 TYR G O 1
ATOM 16820 N N . MET G 1 327 ? -1.771 -54.209 -9.175 1.00 23.26 338 MET G N 1
ATOM 16821 C CA . MET G 1 327 ? -1.733 -52.804 -9.558 1.00 23.56 338 MET G CA 1
ATOM 16822 C C . MET G 1 327 ? -0.799 -51.978 -8.674 1.00 23.66 338 MET G C 1
ATOM 16823 O O . MET G 1 327 ? -0.568 -52.288 -7.501 1.00 28.12 338 MET G O 1
ATOM 16828 N N . PHE G 1 328 ? -0.269 -50.894 -9.249 1.00 24.99 339 PHE G N 1
ATOM 16829 C CA . PHE G 1 328 ? 0.454 -49.876 -8.500 1.00 19.09 339 PHE G CA 1
ATOM 16830 C C . PHE G 1 328 ? 0.137 -48.517 -9.129 1.00 23.98 339 PHE G C 1
ATOM 16831 O O . PHE G 1 328 ? 0.004 -48.420 -10.350 1.00 25.34 339 PHE G O 1
ATOM 16839 N N . HIS G 1 329 ? -0.060 -47.491 -8.296 1.00 23.43 340 HIS G N 1
ATOM 16840 C CA . HIS G 1 329 ? -0.551 -46.201 -8.789 1.00 24.59 340 HIS G CA 1
ATOM 16841 C C . HIS G 1 329 ? -0.535 -45.160 -7.671 1.00 22.97 340 HIS G C 1
ATOM 16842 O O . HIS G 1 329 ? -0.466 -45.496 -6.489 1.00 23.51 340 HIS G O 1
ATOM 16849 N N . ALA G 1 330 ? -0.656 -43.892 -8.065 1.00 22.07 341 ALA G N 1
ATOM 16850 C CA . ALA G 1 330 ? -0.850 -42.813 -7.103 1.00 23.69 341 ALA G CA 1
ATOM 16851 C C . ALA G 1 330 ? -2.131 -43.007 -6.305 1.00 25.18 341 ALA G C 1
ATOM 16852 O O . ALA G 1 330 ? -3.164 -43.430 -6.839 1.00 23.05 341 ALA G O 1
ATOM 16854 N N . HIS G 1 331 ? -2.080 -42.662 -5.025 1.00 22.81 342 HIS G N 1
ATOM 16855 C CA . HIS G 1 331 ? -3.307 -42.638 -4.258 1.00 21.09 342 HIS G CA 1
ATOM 16856 C C . HIS G 1 331 ? -4.002 -41.281 -4.311 1.00 25.62 342 HIS G C 1
ATOM 16857 O O . HIS G 1 331 ? -4.969 -41.056 -3.569 1.00 25.11 342 HIS G O 1
ATOM 16864 N N . GLN G 1 332 ? -3.543 -40.384 -5.180 1.00 25.42 343 GLN G N 1
ATOM 16865 C CA . GLN G 1 332 ? -4.354 -39.252 -5.614 1.00 25.90 343 GLN G CA 1
ATOM 16866 C C . GLN G 1 332 ? -5.147 -39.750 -6.818 1.00 23.50 343 GLN G C 1
ATOM 16867 O O . GLN G 1 332 ? -4.577 -40.005 -7.888 1.00 22.54 343 GLN G O 1
ATOM 16873 N N . SER G 1 333 ? -6.455 -39.946 -6.628 1.00 24.96 344 SER G N 1
ATOM 16874 C CA . SER G 1 333 ? -7.224 -40.720 -7.598 1.00 24.01 344 SER G CA 1
ATOM 16875 C C . SER G 1 333 ? -7.198 -40.077 -8.981 1.00 25.44 344 SER G C 1
ATOM 16876 O O . SER G 1 333 ? -7.101 -40.783 -9.993 1.00 25.87 344 SER G O 1
ATOM 16879 N N . GLU G 1 334 ? -7.292 -38.739 -9.030 1.00 23.69 345 GLU G N 1
ATOM 16880 C CA . GLU G 1 334 ? -7.181 -37.973 -10.273 1.00 27.71 345 GLU G CA 1
ATOM 16881 C C . GLU G 1 334 ? -5.927 -38.333 -11.062 1.00 24.99 345 GLU G C 1
ATOM 16882 O O . GLU G 1 334 ? -5.985 -38.532 -12.283 1.00 24.84 345 GLU G O 1
ATOM 16888 N N . PHE G 1 335 ? -4.775 -38.392 -10.380 1.00 22.38 346 PHE G N 1
ATOM 16889 C CA . PHE G 1 335 ? -3.515 -38.712 -11.058 1.00 21.06 346 PHE G CA 1
ATOM 16890 C C . PHE G 1 335 ? -3.568 -40.096 -11.714 1.00 24.16 346 PHE G C 1
ATOM 16891 O O . PHE G 1 335 ? -3.090 -40.279 -12.840 1.00 23.65 346 PHE G O 1
ATOM 16899 N N . ALA G 1 336 ? -4.093 -41.094 -10.994 1.00 24.73 347 ALA G N 1
ATOM 16900 C CA . ALA G 1 336 ? -4.181 -42.455 -11.541 1.00 23.99 347 ALA G CA 1
ATOM 16901 C C . ALA G 1 336 ? -5.093 -42.526 -12.766 1.00 25.68 347 ALA G C 1
ATOM 16902 O O . ALA G 1 336 ? -4.778 -43.213 -13.751 1.00 24.96 347 ALA G O 1
ATOM 16904 N N . GLU G 1 337 ? -6.242 -41.847 -12.714 1.00 25.55 348 GLU G N 1
ATOM 16905 C CA . GLU G 1 337 ? -7.140 -41.814 -13.867 1.00 27.21 348 GLU G CA 1
ATOM 16906 C C . GLU G 1 337 ? -6.459 -41.218 -15.093 1.00 25.65 348 GLU G C 1
ATOM 16907 O O . GLU G 1 337 ? -6.691 -41.665 -16.221 1.00 23.67 348 GLU G O 1
ATOM 16913 N N . LEU G 1 338 ? -5.630 -40.200 -14.898 1.00 24.89 349 LEU G N 1
ATOM 16914 C CA . LEU G 1 338 ? -5.000 -39.499 -16.008 1.00 21.86 349 LEU G CA 1
ATOM 16915 C C . LEU G 1 338 ? -3.641 -40.094 -16.402 1.00 25.02 349 LEU G C 1
ATOM 16916 O O . LEU G 1 338 ? -2.885 -39.442 -17.136 1.00 22.29 349 LEU G O 1
ATOM 16921 N N . GLY G 1 339 ? -3.298 -41.287 -15.907 1.00 20.18 350 GLY G N 1
ATOM 16922 C CA . GLY G 1 339 ? -2.166 -42.004 -16.472 1.00 22.21 350 GLY G CA 1
ATOM 16923 C C . GLY G 1 339 ? -1.141 -42.604 -15.521 1.00 25.39 350 GLY G C 1
ATOM 16924 O O . GLY G 1 339 ? -0.311 -43.410 -15.953 1.00 24.58 350 GLY G O 1
ATOM 16925 N N . TRP G 1 340 ? -1.150 -42.207 -14.247 1.00 20.64 351 TRP G N 1
ATOM 16926 C CA A TRP G 1 340 ? -0.217 -42.749 -13.253 0.48 24.15 351 TRP G CA 1
ATOM 16927 C CA B TRP G 1 340 ? -0.216 -42.750 -13.256 0.52 24.16 351 TRP G CA 1
ATOM 16928 C C . TRP G 1 340 ? -0.845 -43.987 -12.603 1.00 25.86 351 TRP G C 1
ATOM 16929 O O . TRP G 1 340 ? -1.260 -43.997 -11.438 1.00 22.52 351 TRP G O 1
ATOM 16950 N N . MET G 1 341 ? -0.887 -45.059 -13.394 1.00 26.32 352 MET G N 1
ATOM 16951 C CA . MET G 1 341 ? -1.384 -46.360 -12.966 1.00 24.41 352 MET G CA 1
ATOM 16952 C C . MET G 1 341 ? -0.674 -47.418 -13.798 1.00 28.26 352 MET G C 1
ATOM 16953 O O . MET G 1 341 ? -0.581 -47.279 -15.023 1.00 24.69 352 MET G O 1
ATOM 16958 N N . GLY G 1 342 ? -0.139 -48.450 -13.131 1.00 23.76 353 GLY G N 1
ATOM 16959 C CA . GLY G 1 342 ? 0.518 -49.538 -13.825 1.00 20.93 353 GLY G CA 1
ATOM 16960 C C . GLY G 1 342 ? 0.168 -50.873 -13.196 1.00 27.09 353 GLY G C 1
ATOM 16961 O O . GLY G 1 342 ? -0.505 -50.938 -12.160 1.00 25.24 353 GLY G O 1
ATOM 16962 N N . ASN G 1 343 ? 0.618 -51.945 -13.853 1.00 24.21 354 ASN G N 1
ATOM 16963 C CA . ASN G 1 343 ? 0.405 -53.308 -13.373 1.00 26.25 354 ASN G CA 1
ATOM 16964 C C . ASN G 1 343 ? 1.727 -54.061 -13.341 1.00 23.68 354 ASN G C 1
ATOM 16965 O O . ASN G 1 343 ? 2.513 -53.967 -14.288 1.00 25.80 354 ASN G O 1
ATOM 16970 N N . PHE G 1 344 ? 1.967 -54.794 -12.248 1.00 25.62 355 PHE G N 1
ATOM 16971 C CA . PHE G 1 344 ? 2.960 -55.860 -12.213 1.00 29.18 355 PHE G CA 1
ATOM 16972 C C . PHE G 1 344 ? 2.300 -57.159 -12.659 1.00 25.64 355 PHE G C 1
ATOM 16973 O O . PHE G 1 344 ? 1.268 -57.553 -12.112 1.00 27.50 355 PHE G O 1
ATOM 16981 N N . GLU G 1 345 ? 2.888 -57.816 -13.650 1.00 26.73 356 GLU G N 1
ATOM 16982 C CA . GLU G 1 345 ? 2.474 -59.170 -14.042 1.00 29.37 356 GLU G CA 1
ATOM 16983 C C . GLU G 1 345 ? 3.393 -60.153 -13.329 1.00 32.06 356 GLU G C 1
ATOM 16984 O O . GLU G 1 345 ? 4.559 -60.319 -13.702 1.00 29.55 356 GLU G O 1
ATOM 16990 N N . VAL G 1 346 ? 2.859 -60.791 -12.292 1.00 30.50 357 VAL G N 1
ATOM 16991 C CA . VAL G 1 346 ? 3.615 -61.708 -11.453 1.00 31.95 357 VAL G CA 1
ATOM 16992 C C . VAL G 1 346 ? 3.458 -63.108 -12.018 1.00 32.62 357 VAL G C 1
ATOM 16993 O O . VAL G 1 346 ? 2.340 -63.559 -12.278 1.00 35.14 357 VAL G O 1
ATOM 16997 N N . ILE G 1 347 ? 4.577 -63.793 -12.223 1.00 35.99 358 ILE G N 1
ATOM 16998 C CA . ILE G 1 347 ? 4.572 -65.098 -12.869 1.00 38.12 358 ILE G CA 1
ATOM 16999 C C . ILE G 1 347 ? 5.280 -66.096 -11.958 1.00 40.26 358 ILE G C 1
ATOM 17000 O O . ILE G 1 347 ? 5.985 -65.724 -11.020 1.00 36.77 358 ILE G O 1
ATOM 17005 N N . GLU G 1 348 ? 5.069 -67.381 -12.236 1.00 43.96 359 GLU G N 1
ATOM 17006 C CA . GLU G 1 348 ? 5.808 -68.434 -11.538 1.00 47.97 359 GLU G CA 1
ATOM 17007 C C . GLU G 1 348 ? 7.284 -68.413 -11.909 1.00 41.44 359 GLU G C 1
ATOM 17008 O O . GLU G 1 348 ? 7.635 -68.012 -13.021 1.00 49.24 359 GLU G O 1
ATOM 17014 N N . GLY H 1 50 ? -41.784 -141.890 41.904 1.00 60.28 61 GLY H N 1
ATOM 17015 C CA . GLY H 1 50 ? -42.355 -141.761 43.233 1.00 62.92 61 GLY H CA 1
ATOM 17016 C C . GLY H 1 50 ? -42.914 -140.375 43.502 1.00 54.72 61 GLY H C 1
ATOM 17017 O O . GLY H 1 50 ? -43.854 -140.211 44.281 1.00 54.64 61 GLY H O 1
ATOM 17018 N N . PHE H 1 51 ? -42.344 -139.370 42.844 1.00 49.81 62 PHE H N 1
ATOM 17019 C CA . PHE H 1 51 ? -42.770 -137.995 43.062 1.00 42.48 62 PHE H CA 1
ATOM 17020 C C . PHE H 1 51 ? -44.101 -137.731 42.363 1.00 38.46 62 PHE H C 1
ATOM 17021 O O . PHE H 1 51 ? -44.275 -138.064 41.190 1.00 38.65 62 PHE H O 1
ATOM 17029 N N . ASP H 1 52 ? -45.035 -137.118 43.088 1.00 34.69 63 ASP H N 1
ATOM 17030 C CA . ASP H 1 52 ? -46.354 -136.790 42.561 1.00 34.24 63 ASP H CA 1
ATOM 17031 C C . ASP H 1 52 ? -46.488 -135.279 42.434 1.00 32.34 63 ASP H C 1
ATOM 17032 O O . ASP H 1 52 ? -46.763 -134.599 43.435 1.00 35.17 63 ASP H O 1
ATOM 17037 N N . PRO H 1 53 ? -46.337 -134.704 41.232 1.00 33.63 64 PRO H N 1
ATOM 17038 C CA . PRO H 1 53 ? -46.435 -133.240 41.106 1.00 28.38 64 PRO H CA 1
ATOM 17039 C C . PRO H 1 53 ? -47.829 -132.701 41.375 1.00 29.70 64 PRO H C 1
ATOM 17040 O O . PRO H 1 53 ? -47.974 -131.492 41.610 1.00 28.77 64 PRO H O 1
ATOM 17044 N N . TYR H 1 54 ? -48.858 -133.555 41.346 1.00 34.07 65 TYR H N 1
ATOM 17045 C CA . TYR H 1 54 ? -50.224 -133.092 41.583 1.00 32.36 65 TYR H CA 1
ATOM 17046 C C . TYR H 1 54 ? -50.514 -132.964 43.069 1.00 29.12 65 TYR H C 1
ATOM 17047 O O . TYR H 1 54 ? -51.113 -131.975 43.495 1.00 31.90 65 TYR H O 1
ATOM 17056 N N . ALA H 1 55 ? -50.068 -133.932 43.871 1.00 28.78 66 ALA H N 1
ATOM 17057 C CA . ALA H 1 55 ? -50.157 -133.773 45.320 1.00 31.79 66 ALA H CA 1
ATOM 17058 C C . ALA H 1 55 ? -49.254 -132.649 45.807 1.00 30.55 66 ALA H C 1
ATOM 17059 O O . ALA H 1 55 ? -49.645 -131.879 46.690 1.00 33.02 66 ALA H O 1
ATOM 17061 N N . PHE H 1 56 ? -48.045 -132.533 45.236 1.00 28.54 67 PHE H N 1
ATOM 17062 C CA . PHE H 1 56 ? -47.091 -131.520 45.683 1.00 27.98 67 PHE H CA 1
ATOM 17063 C C . PHE H 1 56 ? -47.687 -130.116 45.668 1.00 30.05 67 PHE H C 1
ATOM 17064 O O . PHE H 1 56 ? -47.365 -129.302 46.541 1.00 28.46 67 PHE H O 1
ATOM 17072 N N . LEU H 1 57 ? -48.577 -129.823 44.714 1.00 25.88 68 LEU H N 1
ATOM 17073 C CA . LEU H 1 57 ? -49.110 -128.470 44.565 1.00 29.82 68 LEU H CA 1
ATOM 17074 C C . LEU H 1 57 ? -49.719 -127.930 45.853 1.00 35.02 68 LEU H C 1
ATOM 17075 O O . LEU H 1 57 ? -49.613 -126.731 46.136 1.00 32.38 68 LEU H O 1
ATOM 17080 N N . THR H 1 58 ? -50.404 -128.786 46.624 1.00 29.85 69 THR H N 1
ATOM 17081 C CA . THR H 1 58 ? -51.161 -128.335 47.787 1.00 32.62 69 THR H CA 1
ATOM 17082 C C . THR H 1 58 ? -50.667 -128.964 49.083 1.00 37.86 69 THR H C 1
ATOM 17083 O O . THR H 1 58 ? -51.388 -128.942 50.088 1.00 33.37 69 THR H O 1
ATOM 17087 N N . HIS H 1 59 ? -49.473 -129.550 49.085 1.00 32.81 70 HIS H N 1
ATOM 17088 C CA . HIS H 1 59 ? -48.976 -130.244 50.262 1.00 33.21 70 HIS H CA 1
ATOM 17089 C C . HIS H 1 59 ? -48.126 -129.293 51.108 1.00 38.21 70 HIS H C 1
ATOM 17090 O O . HIS H 1 59 ? -47.123 -128.750 50.626 1.00 30.60 70 HIS H O 1
ATOM 17097 N N . TRP H 1 60 ? -48.530 -129.075 52.363 1.00 32.10 71 TRP H N 1
ATOM 17098 C CA . TRP H 1 60 ? -47.749 -128.261 53.288 1.00 29.73 71 TRP H CA 1
ATOM 17099 C C . TRP H 1 60 ? -47.274 -129.131 54.445 1.00 36.51 71 TRP H C 1
ATOM 17100 O O . TRP H 1 60 ? -48.071 -129.838 55.067 1.00 32.70 71 TRP H O 1
ATOM 17111 N N . GLU H 1 61 ? -45.972 -129.097 54.709 1.00 34.16 72 GLU H N 1
ATOM 17112 C CA . GLU H 1 61 ? -45.387 -129.768 55.866 1.00 38.81 72 GLU H CA 1
ATOM 17113 C C . GLU H 1 61 ? -45.333 -128.757 57.000 1.00 38.08 72 GLU H C 1
ATOM 17114 O O . GLU H 1 61 ? -44.622 -127.755 56.905 1.00 34.12 72 GLU H O 1
ATOM 17120 N N . THR H 1 62 ? -46.088 -129.003 58.068 1.00 37.45 73 THR H N 1
ATOM 17121 C CA . THR H 1 62 ? -46.160 -128.049 59.163 1.00 36.78 73 THR H CA 1
ATOM 17122 C C . THR H 1 62 ? -45.381 -128.489 60.389 1.00 34.83 73 THR H C 1
ATOM 17123 O O . THR H 1 62 ? -45.296 -127.721 61.355 1.00 35.49 73 THR H O 1
ATOM 17127 N N . GLY H 1 63 ? -44.797 -129.683 60.366 1.00 34.14 74 GLY H N 1
ATOM 17128 C CA . GLY H 1 63 ? -43.906 -130.113 61.422 1.00 35.79 74 GLY H CA 1
ATOM 17129 C C . GLY H 1 63 ? -44.624 -130.695 62.623 1.00 38.70 74 GLY H C 1
ATOM 17130 O O . GLY H 1 63 ? -45.845 -130.618 62.768 1.00 39.52 74 GLY H O 1
ATOM 17131 N N . GLU H 1 64 ? -43.832 -131.321 63.495 1.00 47.13 75 GLU H N 1
ATOM 17132 C CA . GLU H 1 64 ? -44.312 -131.759 64.802 1.00 46.61 75 GLU H CA 1
ATOM 17133 C C . GLU H 1 64 ? -44.318 -130.551 65.724 1.00 43.48 75 GLU H C 1
ATOM 17134 O O . GLU H 1 64 ? -43.260 -129.972 65.997 1.00 39.53 75 GLU H O 1
ATOM 17140 N N . VAL H 1 65 ? -45.504 -130.167 66.192 1.00 43.38 76 VAL H N 1
ATOM 17141 C CA . VAL H 1 65 ? -45.710 -128.913 66.906 1.00 43.01 76 VAL H CA 1
ATOM 17142 C C . VAL H 1 65 ? -45.683 -129.176 68.408 1.00 46.83 76 VAL H C 1
ATOM 17143 O O . VAL H 1 65 ? -46.222 -130.180 68.893 1.00 41.62 76 VAL H O 1
ATOM 17147 N N . SER H 1 66 ? -45.023 -128.287 69.143 1.00 46.35 77 SER H N 1
ATOM 17148 C CA . SER H 1 66 ? -44.962 -128.370 70.591 1.00 42.81 77 SER H CA 1
ATOM 17149 C C . SER H 1 66 ? -44.821 -126.955 71.132 1.00 44.80 77 SER H C 1
ATOM 17150 O O . SER H 1 66 ? -44.730 -125.984 70.372 1.00 42.29 77 SER H O 1
ATOM 17153 N N . THR H 1 67 ? -44.804 -126.834 72.457 1.00 43.90 78 THR H N 1
ATOM 17154 C CA . THR H 1 67 ? -44.679 -125.540 73.115 1.00 42.73 78 THR H CA 1
ATOM 17155 C C . THR H 1 67 ? -43.453 -125.552 74.011 1.00 39.16 78 THR H C 1
ATOM 17156 O O . THR H 1 67 ? -43.304 -126.440 74.855 1.00 44.41 78 THR H O 1
ATOM 17160 N N . LEU H 1 68 ? -42.565 -124.584 73.801 1.00 43.37 79 LEU H N 1
ATOM 17161 C CA . LEU H 1 68 ? -41.384 -124.442 74.632 1.00 45.48 79 LEU H CA 1
ATOM 17162 C C . LEU H 1 68 ? -41.775 -123.936 76.020 1.00 49.95 79 LEU H C 1
ATOM 17163 O O . LEU H 1 68 ? -42.878 -123.413 76.209 1.00 49.09 79 LEU H O 1
ATOM 17168 N N . PRO H 1 69 ? -40.890 -124.097 77.016 1.00 52.93 80 PRO H N 1
ATOM 17169 C CA . PRO H 1 69 ? -41.187 -123.552 78.354 1.00 52.66 80 PRO H CA 1
ATOM 17170 C C . PRO H 1 69 ? -41.583 -122.086 78.330 1.00 53.76 80 PRO H C 1
ATOM 17171 O O . PRO H 1 69 ? -42.511 -121.678 79.042 1.00 54.99 80 PRO H O 1
ATOM 17175 N N . SER H 1 70 ? -40.916 -121.285 77.497 1.00 52.12 81 SER H N 1
ATOM 17176 C CA . SER H 1 70 ? -41.268 -119.879 77.337 1.00 46.62 81 SER H CA 1
ATOM 17177 C C . SER H 1 70 ? -42.704 -119.681 76.881 1.00 49.22 81 SER H C 1
ATOM 17178 O O . SER H 1 70 ? -43.225 -118.566 76.981 1.00 52.72 81 SER H O 1
ATOM 17181 N N . GLY H 1 71 ? -43.350 -120.724 76.367 1.00 51.57 82 GLY H N 1
ATOM 17182 C CA . GLY H 1 71 ? -44.641 -120.583 75.737 1.00 45.16 82 GLY H CA 1
ATOM 17183 C C . GLY H 1 71 ? -44.591 -120.359 74.243 1.00 47.97 82 GLY H C 1
ATOM 17184 O O . GLY H 1 71 ? -45.653 -120.283 73.606 1.00 47.60 82 GLY H O 1
ATOM 17185 N N . GLN H 1 72 ? -43.399 -120.238 73.662 1.00 48.76 83 GLN H N 1
ATOM 17186 C CA . GLN H 1 72 ? -43.290 -120.053 72.222 1.00 44.05 83 GLN H CA 1
ATOM 17187 C C . GLN H 1 72 ? -43.587 -121.363 71.500 1.00 39.61 83 GLN H C 1
ATOM 17188 O O . GLN H 1 72 ? -43.188 -122.441 71.954 1.00 41.70 83 GLN H O 1
ATOM 17194 N N . THR H 1 73 ? -44.319 -121.269 70.388 1.00 40.40 84 THR H N 1
ATOM 17195 C CA . THR H 1 73 ? -44.562 -122.436 69.543 1.00 37.95 84 THR H CA 1
ATOM 17196 C C . THR H 1 73 ? -43.257 -122.938 68.925 1.00 42.34 84 THR H C 1
ATOM 17197 O O . THR H 1 73 ? -42.386 -122.148 68.543 1.00 41.90 84 THR H O 1
ATOM 17201 N N . LEU H 1 74 ? -43.123 -124.262 68.831 1.00 37.07 85 LEU H N 1
ATOM 17202 C CA . LEU H 1 74 ? -41.951 -124.912 68.252 1.00 37.86 85 LEU H CA 1
ATOM 17203 C C . LEU H 1 74 ? -42.408 -125.871 67.160 1.00 41.95 85 LEU H C 1
ATOM 17204 O O . LEU H 1 74 ? -43.309 -126.686 67.387 1.00 42.30 85 LEU H O 1
ATOM 17209 N N . ARG H 1 75 ? -41.800 -125.774 65.975 1.00 34.29 86 ARG H N 1
ATOM 17210 C CA . ARG H 1 75 ? -42.065 -126.710 64.889 1.00 35.41 86 ARG H CA 1
ATOM 17211 C C . ARG H 1 75 ? -40.779 -127.434 64.522 1.00 39.41 86 ARG H C 1
ATOM 17212 O O . ARG H 1 75 ? -39.747 -126.795 64.276 1.00 38.06 86 ARG H O 1
ATOM 17220 N N . GLU H 1 76 ? -40.845 -128.766 64.494 1.00 37.02 87 GLU H N 1
ATOM 17221 C CA . GLU H 1 76 ? -39.683 -129.616 64.277 1.00 36.73 87 GLU H CA 1
ATOM 17222 C C . GLU H 1 76 ? -39.844 -130.373 62.970 1.00 37.54 87 GLU H C 1
ATOM 17223 O O . GLU H 1 76 ? -40.908 -130.940 62.707 1.00 33.87 87 GLU H O 1
ATOM 17229 N N . PHE H 1 77 ? -38.783 -130.391 62.165 1.00 34.62 88 PHE H N 1
ATOM 17230 C CA . PHE H 1 77 ? -38.771 -131.087 60.884 1.00 33.32 88 PHE H CA 1
ATOM 17231 C C . PHE H 1 77 ? -37.552 -132.001 60.806 1.00 29.50 88 PHE H C 1
ATOM 17232 O O . PHE H 1 77 ? -36.474 -131.658 61.303 1.00 35.43 88 PHE H O 1
ATOM 17240 N N . ASN H 1 78 ? -37.732 -133.168 60.191 1.00 30.50 89 ASN H N 1
ATOM 17241 C CA . ASN H 1 78 ? -36.644 -134.085 59.863 1.00 31.22 89 ASN H CA 1
ATOM 17242 C C . ASN H 1 78 ? -36.404 -134.017 58.363 1.00 29.71 89 ASN H C 1
ATOM 17243 O O . ASN H 1 78 ? -37.330 -134.244 57.576 1.00 29.48 89 ASN H O 1
ATOM 17248 N N . ILE H 1 79 ? -35.173 -133.704 57.969 1.00 32.92 90 ILE H N 1
ATOM 17249 C CA . ILE H 1 79 ? -34.791 -133.664 56.560 1.00 29.82 90 ILE H CA 1
ATOM 17250 C C . ILE H 1 79 ? -33.546 -134.520 56.375 1.00 28.30 90 ILE H C 1
ATOM 17251 O O . ILE H 1 79 ? -32.570 -134.364 57.116 1.00 30.33 90 ILE H O 1
ATOM 17256 N N . VAL H 1 80 ? -33.585 -135.426 55.396 1.00 32.39 91 VAL H N 1
ATOM 17257 C CA . VAL H 1 80 ? -32.482 -136.332 55.091 1.00 28.92 91 VAL H CA 1
ATOM 17258 C C . VAL H 1 80 ? -32.079 -136.115 53.639 1.00 29.55 91 VAL H C 1
ATOM 17259 O O . VAL H 1 80 ? -32.923 -136.216 52.734 1.00 26.88 91 VAL H O 1
ATOM 17263 N N . ALA H 1 81 ? -30.797 -135.803 53.419 1.00 28.84 92 ALA H N 1
ATOM 17264 C CA . ALA H 1 81 ? -30.245 -135.764 52.069 1.00 30.95 92 ALA H CA 1
ATOM 17265 C C . ALA H 1 81 ? -29.989 -137.186 51.587 1.00 29.78 92 ALA H C 1
ATOM 17266 O O . ALA H 1 81 ? -29.323 -137.972 52.268 1.00 28.96 92 ALA H O 1
ATOM 17268 N N . VAL H 1 82 ? -30.519 -137.528 50.420 1.00 28.46 93 VAL H N 1
ATOM 17269 C CA . VAL H 1 82 ? -30.357 -138.880 49.902 1.00 35.57 93 VAL H CA 1
ATOM 17270 C C . VAL H 1 82 ? -30.247 -138.817 48.384 1.00 30.32 93 VAL H C 1
ATOM 17271 O O . VAL H 1 82 ? -31.020 -138.113 47.730 1.00 29.32 93 VAL H O 1
ATOM 17275 N N . ASP H 1 83 ? -29.249 -139.507 47.829 1.00 31.18 94 ASP H N 1
ATOM 17276 C CA . ASP H 1 83 ? -29.119 -139.581 46.380 1.00 33.49 94 ASP H CA 1
ATOM 17277 C C . ASP H 1 83 ? -30.205 -140.500 45.837 1.00 33.94 94 ASP H C 1
ATOM 17278 O O . ASP H 1 83 ? -30.418 -141.596 46.363 1.00 32.25 94 ASP H O 1
ATOM 17283 N N . LYS H 1 84 ? -30.889 -140.064 44.781 1.00 30.16 95 LYS H N 1
ATOM 17284 C CA . LYS H 1 84 ? -32.039 -140.812 44.300 1.00 31.11 95 LYS H CA 1
ATOM 17285 C C . LYS H 1 84 ? -32.327 -140.445 42.853 1.00 31.73 95 LYS H C 1
ATOM 17286 O O . LYS H 1 84 ? -32.168 -139.289 42.457 1.00 29.17 95 LYS H O 1
ATOM 17292 N N . GLU H 1 85 ? -32.762 -141.428 42.072 1.00 29.13 96 GLU H N 1
ATOM 17293 C CA . GLU H 1 85 ? -33.267 -141.116 40.744 1.00 32.88 96 GLU H CA 1
ATOM 17294 C C . GLU H 1 85 ? -34.612 -140.418 40.860 1.00 32.19 96 GLU H C 1
ATOM 17295 O O . GLU H 1 85 ? -35.405 -140.721 41.756 1.00 30.81 96 GLU H O 1
ATOM 17301 N N . ILE H 1 86 ? -34.840 -139.440 39.979 1.00 31.14 97 ILE H N 1
ATOM 17302 C CA . ILE H 1 86 ? -36.140 -138.796 39.818 1.00 31.68 97 ILE H CA 1
ATOM 17303 C C . ILE H 1 86 ? -36.516 -138.832 38.344 1.00 33.60 97 ILE H C 1
ATOM 17304 O O . ILE H 1 86 ? -35.656 -138.702 37.466 1.00 36.36 97 ILE H O 1
ATOM 17309 N N . GLU H 1 87 ? -37.802 -139.006 38.073 1.00 34.32 98 GLU H N 1
ATOM 17310 C CA . GLU H 1 87 ? -38.316 -139.032 36.713 1.00 33.27 98 GLU H CA 1
ATOM 17311 C C . GLU H 1 87 ? -38.859 -137.652 36.377 1.00 35.64 98 GLU H C 1
ATOM 17312 O O . GLU H 1 87 ? -39.823 -137.193 36.999 1.00 32.41 98 GLU H O 1
ATOM 17318 N N . ILE H 1 88 ? -38.236 -136.987 35.400 1.00 30.67 99 ILE H N 1
ATOM 17319 C CA . ILE H 1 88 ? -38.661 -135.654 34.991 1.00 27.67 99 ILE H CA 1
ATOM 17320 C C . ILE H 1 88 ? -39.542 -135.689 33.754 1.00 30.36 99 ILE H C 1
ATOM 17321 O O . ILE H 1 88 ? -40.029 -134.641 33.317 1.00 33.78 99 ILE H O 1
ATOM 17326 N N . ALA H 1 89 ? -39.752 -136.868 33.181 1.00 30.72 100 ALA H N 1
ATOM 17327 C CA . ALA H 1 89 ? -40.675 -137.193 32.100 1.00 33.42 100 ALA H CA 1
ATOM 17328 C C . ALA H 1 89 ? -40.694 -138.710 32.016 1.00 37.62 100 ALA H C 1
ATOM 17329 O O . ALA H 1 89 ? -39.698 -139.359 32.374 1.00 36.94 100 ALA H O 1
ATOM 17331 N N . PRO H 1 90 ? -41.799 -139.319 31.584 1.00 36.56 101 PRO H N 1
ATOM 17332 C CA . PRO H 1 90 ? -41.844 -140.787 31.505 1.00 35.48 101 PRO H CA 1
ATOM 17333 C C . PRO H 1 90 ? -40.715 -141.356 30.662 1.00 34.30 101 PRO H C 1
ATOM 17334 O O . PRO H 1 90 ? -40.674 -141.180 29.438 1.00 35.24 101 PRO H O 1
ATOM 17338 N N . GLY H 1 91 ? -39.775 -142.024 31.318 1.00 36.87 102 GLY H N 1
ATOM 17339 C CA . GLY H 1 91 ? -38.614 -142.555 30.644 1.00 35.62 102 GLY H CA 1
ATOM 17340 C C . GLY H 1 91 ? -37.387 -141.679 30.665 1.00 35.64 102 GLY H C 1
ATOM 17341 O O . GLY H 1 91 ? -36.369 -142.059 30.066 1.00 37.90 102 GLY H O 1
ATOM 17342 N N . VAL H 1 92 ? -37.442 -140.525 31.321 1.00 29.96 103 VAL H N 1
ATOM 17343 C CA . VAL H 1 92 ? -36.282 -139.649 31.455 1.00 33.43 103 VAL H CA 1
ATOM 17344 C C . VAL H 1 92 ? -35.887 -139.644 32.922 1.00 32.72 103 VAL H C 1
ATOM 17345 O O . VAL H 1 92 ? -36.566 -139.029 33.754 1.00 37.69 103 VAL H O 1
ATOM 17349 N N . TYR H 1 93 ? -34.788 -140.317 33.244 1.00 34.41 104 TYR H N 1
ATOM 17350 C CA . TYR H 1 93 ? -34.319 -140.442 34.616 1.00 35.79 104 TYR H CA 1
ATOM 17351 C C . TYR H 1 93 ? -33.200 -139.451 34.880 1.00 35.99 104 TYR H C 1
ATOM 17352 O O . TYR H 1 93 ? -32.231 -139.386 34.112 1.00 34.20 104 TYR H O 1
ATOM 17361 N N . PHE H 1 94 ? -33.316 -138.711 35.981 1.00 28.08 105 PHE H N 1
ATOM 17362 C CA . PHE H 1 94 ? -32.270 -137.770 36.368 1.00 28.41 105 PHE H CA 1
ATOM 17363 C C . PHE H 1 94 ? -31.653 -138.208 37.683 1.00 31.20 105 PHE H C 1
ATOM 17364 O O . PHE H 1 94 ? -32.384 -138.479 38.648 1.00 29.19 105 PHE H O 1
ATOM 17372 N N . PRO H 1 95 ? -30.334 -138.318 37.755 1.00 30.91 106 PRO H N 1
ATOM 17373 C CA . PRO H 1 95 ? -29.698 -138.709 39.018 1.00 24.72 106 PRO H CA 1
ATOM 17374 C C . PRO H 1 95 ? -29.618 -137.525 39.964 1.00 27.14 106 PRO H C 1
ATOM 17375 O O . PRO H 1 95 ? -28.758 -136.651 39.811 1.00 25.22 106 PRO H O 1
ATOM 17379 N N . ALA H 1 96 ? -30.510 -137.476 40.944 1.00 25.20 107 ALA H N 1
ATOM 17380 C CA . ALA H 1 96 ? -30.648 -136.296 41.786 1.00 23.80 107 ALA H CA 1
ATOM 17381 C C . ALA H 1 96 ? -29.974 -136.479 43.140 1.00 27.71 107 ALA H C 1
ATOM 17382 O O . ALA H 1 96 ? -29.725 -137.598 43.601 1.00 25.99 107 ALA H O 1
ATOM 17384 N N . TRP H 1 97 ? -29.639 -135.344 43.749 1.00 30.10 108 TRP H N 1
ATOM 17385 C CA . TRP H 1 97 ? -29.418 -135.233 45.183 1.00 24.32 108 TRP H CA 1
ATOM 17386 C C . TRP H 1 97 ? -30.672 -134.580 45.750 1.00 25.55 108 TRP H C 1
ATOM 17387 O O . TRP H 1 97 ? -31.040 -133.486 45.313 1.00 26.15 108 TRP H O 1
ATOM 17398 N N . THR H 1 98 ? -31.346 -135.260 46.693 1.00 27.92 109 THR H N 1
ATOM 17399 C CA . THR H 1 98 ? -32.678 -134.850 47.133 1.00 29.22 109 THR H CA 1
ATOM 17400 C C . THR H 1 98 ? -32.761 -134.650 48.640 1.00 29.43 109 THR H C 1
ATOM 17401 O O . THR H 1 98 ? -32.048 -135.293 49.421 1.00 26.05 109 THR H O 1
ATOM 17405 N N . TYR H 1 99 ? -33.666 -133.753 49.030 1.00 28.74 110 TYR H N 1
ATOM 17406 C CA . TYR H 1 99 ? -34.141 -133.645 50.404 1.00 28.48 110 TYR H CA 1
ATOM 17407 C C . TYR H 1 99 ? -35.378 -134.522 50.565 1.00 29.42 110 TYR H C 1
ATOM 17408 O O . TYR H 1 99 ? -36.409 -134.267 49.932 1.00 27.22 110 TYR H O 1
ATOM 17417 N N . ASN H 1 100 ? -35.268 -135.554 51.398 1.00 29.01 111 ASN H N 1
ATOM 17418 C CA . ASN H 1 100 ? -36.365 -136.479 51.690 1.00 30.23 111 ASN H CA 1
ATOM 17419 C C . ASN H 1 100 ? -36.857 -137.206 50.447 1.00 32.43 111 ASN H C 1
ATOM 17420 O O . ASN H 1 100 ? -38.036 -137.547 50.344 1.00 30.89 111 ASN H O 1
ATOM 17425 N N . GLY H 1 101 ? -35.952 -137.476 49.508 1.00 30.66 112 GLY H N 1
ATOM 17426 C CA . GLY H 1 101 ? -36.286 -138.318 48.377 1.00 29.55 112 GLY H CA 1
ATOM 17427 C C . GLY H 1 101 ? -37.184 -137.687 47.336 1.00 29.80 112 GLY H C 1
ATOM 17428 O O . GLY H 1 101 ? -37.821 -138.415 46.581 1.00 30.91 112 GLY H O 1
ATOM 17429 N N . GLN H 1 102 ? -37.258 -136.355 47.271 1.00 30.15 113 GLN H N 1
ATOM 17430 C CA . GLN H 1 102 ? -38.143 -135.690 46.320 1.00 31.26 113 GLN H CA 1
ATOM 17431 C C . GLN H 1 102 ? -37.506 -134.386 45.857 1.00 27.73 113 GLN H C 1
ATOM 17432 O O . GLN H 1 102 ? -36.775 -133.733 46.608 1.00 28.78 113 GLN H O 1
ATOM 17438 N N . VAL H 1 103 ? -37.793 -134.021 44.604 1.00 23.67 114 VAL H N 1
ATOM 17439 C CA . VAL H 1 103 ? -37.385 -132.746 44.024 1.00 26.64 114 VAL H CA 1
ATOM 17440 C C . VAL H 1 103 ? -38.635 -132.070 43.475 1.00 23.35 114 VAL H C 1
ATOM 17441 O O . VAL H 1 103 ? -39.299 -132.628 42.593 1.00 28.08 114 VAL H O 1
ATOM 17445 N N . PRO H 1 104 ? -39.014 -130.865 43.945 1.00 24.98 115 PRO H N 1
ATOM 17446 C CA . PRO H 1 104 ? -38.416 -130.071 45.024 1.00 25.87 115 PRO H CA 1
ATOM 17447 C C . PRO H 1 104 ? -38.523 -130.775 46.365 1.00 25.77 115 PRO H C 1
ATOM 17448 O O . PRO H 1 104 ? -39.327 -131.695 46.487 1.00 27.42 115 PRO H O 1
ATOM 17452 N N . GLY H 1 105 ? -37.726 -130.351 47.345 1.00 24.74 116 GLY H N 1
ATOM 17453 C CA . GLY H 1 105 ? -37.848 -130.867 48.678 1.00 27.33 116 GLY H CA 1
ATOM 17454 C C . GLY H 1 105 ? -39.189 -130.505 49.305 1.00 25.92 116 GLY H C 1
ATOM 17455 O O . GLY H 1 105 ? -40.007 -129.781 48.722 1.00 30.29 116 GLY H O 1
ATOM 17456 N N . PRO H 1 106 ? -39.424 -131.020 50.506 1.00 27.86 117 PRO H N 1
ATOM 17457 C CA . PRO H 1 106 ? -40.697 -130.746 51.192 1.00 30.85 117 PRO H CA 1
ATOM 17458 C C . PRO H 1 106 ? -40.946 -129.252 51.343 1.00 28.05 117 PRO H C 1
ATOM 17459 O O . PRO H 1 106 ? -40.045 -128.487 51.695 1.00 28.16 117 PRO H O 1
ATOM 17463 N N . THR H 1 107 ? -42.190 -128.841 51.094 1.00 27.62 118 THR H N 1
ATOM 17464 C CA . THR H 1 107 ? -42.595 -127.453 51.288 1.00 30.63 118 THR H CA 1
ATOM 17465 C C . THR H 1 107 ? -42.851 -127.227 52.769 1.00 30.67 118 THR H C 1
ATOM 17466 O O . THR H 1 107 ? -43.826 -127.748 53.315 1.00 30.24 118 THR H O 1
ATOM 17470 N N . LEU H 1 108 ? -41.985 -126.453 53.422 1.00 31.23 119 LEU H N 1
ATOM 17471 C CA . LEU H 1 108 ? -42.117 -126.185 54.852 1.00 29.88 119 LEU H CA 1
ATOM 17472 C C . LEU H 1 108 ? -42.943 -124.921 55.066 1.00 31.16 119 LEU H C 1
ATOM 17473 O O . LEU H 1 108 ? -42.688 -123.890 54.431 1.00 29.75 119 LEU H O 1
ATOM 17478 N N . ARG H 1 109 ? -43.936 -124.997 55.957 1.00 31.10 120 ARG H N 1
ATOM 17479 C CA . ARG H 1 109 ? -44.838 -123.870 56.195 1.00 28.50 120 ARG H CA 1
ATOM 17480 C C . ARG H 1 109 ? -45.029 -123.672 57.692 1.00 29.63 120 ARG H C 1
ATOM 17481 O O . ARG H 1 109 ? -45.508 -124.574 58.382 1.00 32.32 120 ARG H O 1
ATOM 17489 N N . VAL H 1 110 ? -44.673 -122.487 58.179 1.00 30.09 121 VAL H N 1
ATOM 17490 C CA . VAL H 1 110 ? -44.701 -122.152 59.593 1.00 34.07 121 VAL H CA 1
ATOM 17491 C C . VAL H 1 110 ? -45.386 -120.798 59.754 1.00 31.45 121 VAL H C 1
ATOM 17492 O O . VAL H 1 110 ? -45.835 -120.193 58.784 1.00 32.34 121 VAL H O 1
ATOM 17496 N N . THR H 1 111 ? -45.464 -120.323 60.995 1.00 32.37 122 THR H N 1
ATOM 17497 C CA . THR H 1 111 ? -45.989 -118.999 61.296 1.00 27.60 122 THR H CA 1
ATOM 17498 C C . THR H 1 111 ? -44.873 -118.103 61.806 1.00 28.78 122 THR H C 1
ATOM 17499 O O . THR H 1 111 ? -44.011 -118.546 62.569 1.00 33.81 122 THR H O 1
ATOM 17503 N N . GLU H 1 112 ? -44.903 -116.841 61.377 1.00 29.98 123 GLU H N 1
ATOM 17504 C CA . GLU H 1 112 ? -44.015 -115.786 61.860 1.00 28.17 123 GLU H CA 1
ATOM 17505 C C . GLU H 1 112 ? -43.871 -115.822 63.380 1.00 35.47 123 GLU H C 1
ATOM 17506 O O . GLU H 1 112 ? -44.864 -115.785 64.109 1.00 31.98 123 GLU H O 1
ATOM 17512 N N . GLY H 1 113 ? -42.626 -115.900 63.857 1.00 33.51 124 GLY H N 1
ATOM 17513 C CA . GLY H 1 113 ? -42.353 -115.984 65.278 1.00 30.79 124 GLY H CA 1
ATOM 17514 C C . GLY H 1 113 ? -42.266 -117.389 65.848 1.00 35.21 124 GLY H C 1
ATOM 17515 O O . GLY H 1 113 ? -41.878 -117.537 67.011 1.00 36.10 124 GLY H O 1
ATOM 17516 N N . ASP H 1 114 ? -42.633 -118.419 65.082 1.00 32.26 125 ASP H N 1
ATOM 17517 C CA . ASP H 1 114 ? -42.407 -119.797 65.508 1.00 32.11 125 ASP H CA 1
ATOM 17518 C C . ASP H 1 114 ? -40.917 -120.053 65.682 1.00 37.32 125 ASP H C 1
ATOM 17519 O O . ASP H 1 114 ? -40.083 -119.508 64.951 1.00 33.48 125 ASP H O 1
ATOM 17524 N N . ARG H 1 115 ? -40.575 -120.903 66.649 1.00 34.67 126 ARG H N 1
ATOM 17525 C CA . ARG H 1 115 ? -39.223 -121.439 66.724 1.00 35.02 126 ARG H CA 1
ATOM 17526 C C . ARG H 1 115 ? -39.164 -122.652 65.810 1.00 33.53 126 ARG H C 1
ATOM 17527 O O . ARG H 1 115 ? -40.028 -123.527 65.879 1.00 35.32 126 ARG H O 1
ATOM 17535 N N . VAL H 1 116 ? -38.169 -122.692 64.931 1.00 36.24 127 VAL H N 1
ATOM 17536 C CA . VAL H 1 116 ? -38.064 -123.737 63.917 1.00 31.31 127 VAL H CA 1
ATOM 17537 C C . VAL H 1 116 ? -36.809 -124.556 64.185 1.00 30.08 127 VAL H C 1
ATOM 17538 O O . VAL H 1 116 ? -35.722 -123.995 64.361 1.00 32.14 127 VAL H O 1
ATOM 17542 N N . ARG H 1 117 ? -36.960 -125.880 64.232 1.00 35.75 128 ARG H N 1
ATOM 17543 C CA . ARG H 1 117 ? -35.838 -126.811 64.330 1.00 36.10 128 ARG H CA 1
ATOM 17544 C C . ARG H 1 117 ? -35.888 -127.772 63.151 1.00 36.64 128 ARG H C 1
ATOM 17545 O O . ARG H 1 117 ? -36.853 -128.528 63.005 1.00 36.96 128 ARG H O 1
ATOM 17553 N N . VAL H 1 118 ? -34.848 -127.754 62.324 1.00 33.55 129 VAL H N 1
ATOM 17554 C CA . VAL H 1 118 ? -34.740 -128.644 61.177 1.00 30.07 129 VAL H CA 1
ATOM 17555 C C . VAL H 1 118 ? -33.585 -129.591 61.471 1.00 31.41 129 VAL H C 1
ATOM 17556 O O . VAL H 1 118 ? -32.415 -129.183 61.485 1.00 31.31 129 VAL H O 1
ATOM 17560 N N . HIS H 1 119 ? -33.917 -130.847 61.764 1.00 30.29 130 HIS H N 1
ATOM 17561 C CA . HIS H 1 119 ? -32.912 -131.855 62.076 1.00 30.35 130 HIS H CA 1
ATOM 17562 C C . HIS H 1 119 ? -32.422 -132.429 60.756 1.00 29.05 130 HIS H C 1
ATOM 17563 O O . HIS H 1 119 ? -33.153 -133.165 60.088 1.00 27.23 130 HIS H O 1
ATOM 1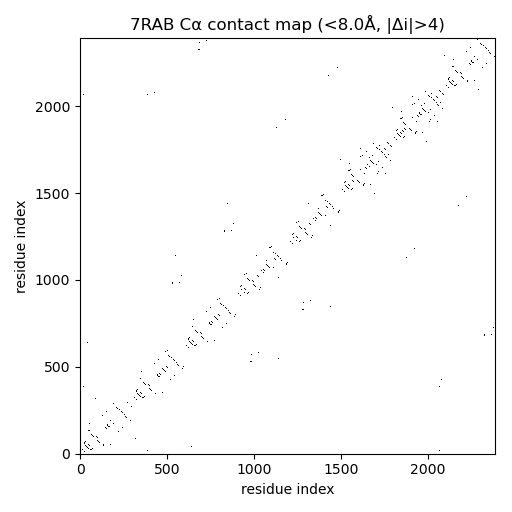7570 N N . PHE H 1 120 ? -31.204 -132.060 60.362 1.00 29.32 131 PHE H N 1
ATOM 17571 C CA . PHE H 1 120 ? -30.658 -132.402 59.058 1.00 31.09 131 PHE H CA 1
ATOM 17572 C C . PHE H 1 120 ? -29.673 -133.546 59.211 1.00 31.55 131 PHE H C 1
ATOM 17573 O O . PHE H 1 120 ? -28.783 -133.486 60.063 1.00 34.16 131 PHE H O 1
ATOM 17581 N N . HIS H 1 121 ? -29.834 -134.579 58.383 1.00 29.75 132 HIS H N 1
ATOM 17582 C CA . HIS H 1 121 ? -28.944 -135.732 58.365 1.00 33.22 132 HIS H CA 1
ATOM 17583 C C . HIS H 1 121 ? -28.545 -136.017 56.925 1.00 33.13 132 HIS H C 1
ATOM 17584 O O . HIS H 1 121 ? -29.404 -136.058 56.039 1.00 31.26 132 HIS H O 1
ATOM 17591 N N . ASN H 1 122 ? -27.256 -136.243 56.691 1.00 30.69 133 ASN H N 1
ATOM 17592 C CA . ASN H 1 122 ? -26.748 -136.486 55.341 1.00 31.41 133 ASN H CA 1
ATOM 17593 C C . ASN H 1 122 ? -26.589 -137.990 55.129 1.00 29.39 133 ASN H C 1
ATOM 17594 O O . ASN H 1 122 ? -25.678 -138.616 55.680 1.00 30.46 133 ASN H O 1
ATOM 17599 N N . ALA H 1 123 ? -27.483 -138.567 54.329 1.00 31.00 134 ALA H N 1
ATOM 17600 C CA . ALA H 1 123 ? -27.393 -139.967 53.937 1.00 30.37 134 ALA H CA 1
ATOM 17601 C C . ALA H 1 123 ? -26.862 -140.129 52.524 1.00 30.97 134 ALA H C 1
ATOM 17602 O O . ALA H 1 123 ? -27.047 -141.187 51.920 1.00 35.80 134 ALA H O 1
ATOM 17604 N N . GLY H 1 124 ? -26.213 -139.103 51.983 1.00 31.11 135 GLY H N 1
ATOM 17605 C CA . GLY H 1 124 ? -25.695 -139.135 50.633 1.00 36.03 135 GLY H CA 1
ATOM 17606 C C . GLY H 1 124 ? -24.226 -139.506 50.568 1.00 36.55 135 GLY H C 1
ATOM 17607 O O . GLY H 1 124 ? -23.640 -140.036 51.519 1.00 32.85 135 GLY H O 1
ATOM 17608 N N . SER H 1 125 ? -23.620 -139.222 49.413 1.00 36.01 136 SER H N 1
ATOM 17609 C CA . SER H 1 125 ? -22.209 -139.518 49.185 1.00 33.71 136 SER H CA 1
ATOM 17610 C C . SER H 1 125 ? -21.318 -138.282 49.164 1.00 31.46 136 SER H C 1
ATOM 17611 O O . SER H 1 125 ? -20.091 -138.427 49.205 1.00 33.42 136 SER H O 1
ATOM 17614 N N . HIS H 1 126 ? -21.892 -137.084 49.109 1.00 28.16 137 HIS H N 1
ATOM 17615 C CA . HIS H 1 126 ? -21.199 -135.806 49.069 1.00 31.11 137 HIS H CA 1
ATOM 17616 C C . HIS H 1 126 ? -21.601 -134.949 50.264 1.00 28.22 137 HIS H C 1
ATOM 17617 O O . HIS H 1 126 ? -22.663 -135.165 50.855 1.00 28.00 137 HIS H O 1
ATOM 17624 N N . PRO H 1 127 ? -20.772 -133.967 50.644 1.00 26.71 138 PRO H N 1
ATOM 17625 C CA . PRO H 1 127 ? -21.181 -132.997 51.676 1.00 27.12 138 PRO H CA 1
ATOM 17626 C C . PRO H 1 127 ? -22.301 -132.069 51.212 1.00 27.34 138 PRO H C 1
ATOM 17627 O O . PRO H 1 127 ? -22.285 -131.559 50.089 1.00 26.63 138 PRO H O 1
ATOM 17631 N N . HIS H 1 128 ? -23.257 -131.807 52.107 1.00 26.23 139 HIS H N 1
ATOM 17632 C CA . HIS H 1 128 ? -24.374 -130.914 51.798 1.00 28.77 139 HIS H CA 1
ATOM 17633 C C . HIS H 1 128 ? -24.641 -129.971 52.971 1.00 28.91 139 HIS H C 1
ATOM 17634 O O . HIS H 1 128 ? -24.120 -130.155 54.078 1.00 27.21 139 HIS H O 1
ATOM 17641 N N . THR H 1 129 ? -25.457 -128.940 52.709 1.00 26.55 140 THR H N 1
ATOM 17642 C CA . THR H 1 129 ? -26.018 -128.068 53.738 1.00 26.24 140 THR H CA 1
ATOM 17643 C C . THR H 1 129 ? -27.476 -127.768 53.402 1.00 26.70 140 THR H C 1
ATOM 17644 O O . THR H 1 129 ? -28.000 -128.166 52.355 1.00 26.06 140 THR H O 1
ATOM 17648 N N . ILE H 1 130 ? -28.129 -127.043 54.305 1.00 28.31 141 ILE H N 1
ATOM 17649 C CA . ILE H 1 130 ? -29.383 -126.356 54.026 1.00 29.91 141 ILE H CA 1
ATOM 17650 C C . ILE H 1 130 ? -29.143 -124.884 54.310 1.00 28.56 141 ILE H C 1
ATOM 17651 O O . ILE H 1 130 ? -28.874 -124.504 55.457 1.00 27.84 141 ILE H O 1
ATOM 17656 N N . HIS H 1 131 ? -29.225 -124.058 53.267 1.00 28.06 142 HIS H N 1
ATOM 17657 C CA . HIS H 1 131 ? -29.207 -122.610 53.403 1.00 27.57 142 HIS H CA 1
ATOM 17658 C C . HIS H 1 131 ? -30.627 -122.094 53.231 1.00 29.68 142 HIS H C 1
ATOM 17659 O O . HIS H 1 131 ? -31.214 -122.240 52.150 1.00 27.50 142 HIS H O 1
ATOM 17666 N N . PHE H 1 132 ? -31.172 -121.494 54.292 1.00 26.47 143 PHE H N 1
ATOM 17667 C CA . PHE H 1 132 ? -32.507 -120.908 54.272 1.00 28.66 143 PHE H CA 1
ATOM 17668 C C . PHE H 1 132 ? -32.440 -119.453 53.818 1.00 29.38 143 PHE H C 1
ATOM 17669 O O . PHE H 1 132 ? -31.529 -118.712 54.200 1.00 29.07 143 PHE H O 1
ATOM 17677 N N . HIS H 1 133 ? -33.415 -119.041 53.005 1.00 31.15 144 HIS H N 1
ATOM 17678 C CA . HIS H 1 133 ? -33.624 -117.615 52.735 1.00 29.44 144 HIS H CA 1
ATOM 17679 C C . HIS H 1 133 ? -34.535 -117.091 53.837 1.00 33.28 144 HIS H C 1
ATOM 17680 O O . HIS H 1 133 ? -35.759 -117.117 53.728 1.00 39.17 144 HIS H O 1
ATOM 17687 N N . GLY H 1 134 ? -33.929 -116.623 54.917 1.00 31.55 145 GLY H N 1
ATOM 17688 C CA . GLY H 1 134 ? -34.665 -116.094 56.050 1.00 32.27 145 GLY H CA 1
ATOM 17689 C C . GLY H 1 134 ? -33.675 -115.501 57.021 1.00 30.90 145 GLY H C 1
ATOM 17690 O O . GLY H 1 134 ? -32.463 -115.580 56.825 1.00 30.37 145 GLY H O 1
ATOM 17691 N N . ILE H 1 135 ? -34.206 -114.906 58.085 1.00 32.54 146 ILE H N 1
ATOM 17692 C CA . ILE H 1 135 ? -33.369 -114.310 59.123 1.00 27.73 146 ILE H CA 1
ATOM 17693 C C . ILE H 1 135 ? -32.929 -115.390 60.108 1.00 29.64 146 ILE H C 1
ATOM 17694 O O . ILE H 1 135 ? -33.756 -116.143 60.628 1.00 31.70 146 ILE H O 1
ATOM 17699 N N . HIS H 1 136 ? -31.630 -115.461 60.377 1.00 32.33 147 HIS H N 1
ATOM 17700 C CA . HIS H 1 136 ? -31.072 -116.477 61.259 1.00 25.34 147 HIS H CA 1
ATOM 17701 C C . HIS H 1 136 ? -29.636 -116.085 61.611 1.00 31.50 147 HIS H C 1
ATOM 17702 O O . HIS H 1 136 ? -29.053 -115.203 60.967 1.00 28.88 147 HIS H O 1
ATOM 17709 N N . PRO H 1 137 ? -29.070 -116.690 62.654 1.00 32.59 148 PRO H N 1
ATOM 17710 C CA . PRO H 1 137 ? -27.666 -116.423 62.989 1.00 29.87 148 PRO H CA 1
ATOM 17711 C C . PRO H 1 137 ? -26.715 -116.965 61.924 1.00 31.24 148 PRO H C 1
ATOM 17712 O O . PRO H 1 137 ? -27.043 -117.883 61.168 1.00 27.93 148 PRO H O 1
ATOM 17716 N N . ALA H 1 138 ? -25.505 -116.389 61.894 1.00 30.32 149 ALA H N 1
ATOM 17717 C CA . ALA H 1 138 ? -24.487 -116.813 60.929 1.00 32.02 149 ALA H CA 1
ATOM 17718 C C . ALA H 1 138 ? -24.191 -118.305 61.032 1.00 35.50 149 ALA H C 1
ATOM 17719 O O . ALA H 1 138 ? -23.999 -118.977 60.013 1.00 32.55 149 ALA H O 1
ATOM 17721 N N . SER H 1 139 ? -24.153 -118.846 62.249 1.00 33.51 150 SER H N 1
ATOM 17722 C CA . SER H 1 139 ? -23.779 -120.244 62.410 1.00 28.99 150 SER H CA 1
ATOM 17723 C C . SER H 1 139 ? -24.873 -121.183 61.938 1.00 27.56 150 SER H C 1
ATOM 17724 O O . SER H 1 139 ? -24.613 -122.381 61.791 1.00 29.60 150 SER H O 1
ATOM 17727 N N . MET H 1 140 ? -26.076 -120.664 61.700 1.00 22.33 151 MET H N 1
ATOM 17728 C CA . MET H 1 140 ? -27.201 -121.428 61.178 1.00 28.33 151 MET H CA 1
ATOM 17729 C C . MET H 1 140 ? -27.451 -121.190 59.682 1.00 28.77 151 MET H C 1
ATOM 17730 O O . MET H 1 140 ? -28.492 -121.608 59.166 1.00 27.93 151 MET H O 1
ATOM 17735 N N . ASP H 1 141 ? -26.517 -120.542 58.979 1.00 28.26 152 ASP H N 1
ATOM 17736 C CA . ASP H 1 141 ? -26.717 -120.068 57.608 1.00 29.96 152 ASP H CA 1
ATOM 17737 C C . ASP H 1 141 ? -26.504 -121.144 56.547 1.00 30.34 152 ASP H C 1
ATOM 17738 O O . ASP H 1 141 ? -26.879 -120.927 55.385 1.00 29.62 152 ASP H O 1
ATOM 17743 N N . GLY H 1 142 ? -25.911 -122.286 56.903 1.00 29.88 153 GLY H N 1
ATOM 17744 C CA . GLY H 1 142 ? -25.764 -123.376 55.949 1.00 31.75 153 GLY H CA 1
ATOM 17745 C C . GLY H 1 142 ? -24.816 -123.081 54.796 1.00 27.83 153 GLY H C 1
ATOM 17746 O O . GLY H 1 142 ? -25.131 -123.371 53.634 1.00 31.70 153 GLY H O 1
ATOM 17747 N N . VAL H 1 143 ? -23.663 -122.505 55.111 1.00 25.83 154 VAL H N 1
ATOM 17748 C CA . VAL H 1 143 ? -22.595 -122.251 54.146 1.00 22.58 154 VAL H CA 1
ATOM 17749 C C . VAL H 1 143 ? -21.353 -122.961 54.652 1.00 28.20 154 VAL H C 1
ATOM 17750 O O . VAL H 1 143 ? -21.242 -123.279 55.852 1.00 27.30 154 VAL H O 1
ATOM 17754 N N . PRO H 1 144 ? -20.385 -123.228 53.774 1.00 25.14 155 PRO H N 1
ATOM 17755 C CA . PRO H 1 144 ? -19.205 -123.997 54.209 1.00 30.11 155 PRO H CA 1
ATOM 17756 C C . PRO H 1 144 ? -18.384 -123.317 55.298 1.00 32.89 155 PRO H C 1
ATOM 17757 O O . PRO H 1 144 ? -17.765 -124.009 56.117 1.00 35.92 155 PRO H O 1
ATOM 17761 N N . GLY H 1 145 ? -18.362 -121.994 55.350 1.00 31.60 156 GLY H N 1
ATOM 17762 C CA . GLY H 1 145 ? -17.357 -121.382 56.194 1.00 36.24 156 GLY H CA 1
ATOM 17763 C C . GLY H 1 145 ? -17.741 -120.992 57.609 1.00 38.18 156 GLY H C 1
ATOM 17764 O O . GLY H 1 145 ? -16.927 -120.356 58.283 1.00 38.39 156 GLY H O 1
ATOM 17765 N N . THR H 1 146 ? -18.931 -121.346 58.099 1.00 36.68 157 THR H N 1
ATOM 17766 C CA . THR H 1 146 ? -19.370 -120.942 59.435 1.00 32.40 157 THR H CA 1
ATOM 17767 C C . THR H 1 146 ? -20.086 -122.099 60.118 1.00 34.85 157 THR H C 1
ATOM 17768 O O . THR H 1 146 ? -20.479 -123.079 59.476 1.00 29.19 157 THR H O 1
ATOM 17772 N N . GLY H 1 147 ? -20.280 -121.962 61.437 1.00 33.59 158 GLY H N 1
ATOM 17773 C CA . GLY H 1 147 ? -20.991 -122.954 62.219 1.00 29.79 158 GLY H CA 1
ATOM 17774 C C . GLY H 1 147 ? -20.416 -124.345 62.039 1.00 31.27 158 GLY H C 1
ATOM 17775 O O . GLY H 1 147 ? -19.201 -124.544 62.095 1.00 29.95 158 GLY H O 1
ATOM 17776 N N . PRO H 1 148 ? -21.277 -125.338 61.789 1.00 30.36 159 PRO H N 1
ATOM 17777 C CA . PRO H 1 148 ? -20.775 -126.693 61.530 1.00 32.94 159 PRO H CA 1
ATOM 17778 C C . PRO H 1 148 ? -20.113 -126.833 60.172 1.00 33.20 159 PRO H C 1
ATOM 17779 O O . PRO H 1 148 ? -19.531 -127.887 59.896 1.00 29.23 159 PRO H O 1
ATOM 17783 N N . GLY H 1 149 ? -20.203 -125.815 59.313 1.00 34.93 160 GLY H N 1
ATOM 17784 C CA . GLY H 1 149 ? -19.773 -125.970 57.934 1.00 34.69 160 GLY H CA 1
ATOM 17785 C C . GLY H 1 149 ? -20.714 -126.891 57.177 1.00 33.43 160 GLY H C 1
ATOM 17786 O O . GLY H 1 149 ? -21.911 -127.003 57.484 1.00 33.29 160 GLY H O 1
ATOM 17787 N N . MET H 1 150 ? -20.156 -127.567 56.175 1.00 31.94 161 MET H N 1
ATOM 17788 C CA . MET H 1 150 ? -20.894 -128.582 55.438 1.00 28.36 161 MET H CA 1
ATOM 17789 C C . MET H 1 150 ? -21.122 -129.820 56.302 1.00 29.00 161 MET H C 1
ATOM 17790 O O . MET H 1 150 ? -20.321 -130.151 57.179 1.00 28.65 161 MET H O 1
ATOM 17795 N N . ILE H 1 151 ? -22.233 -130.502 56.051 1.00 30.68 162 ILE H N 1
ATOM 17796 C CA . ILE H 1 151 ? -22.596 -131.719 56.770 1.00 28.31 162 ILE H CA 1
ATOM 17797 C C . ILE H 1 151 ? -22.168 -132.905 55.913 1.00 29.98 162 ILE H C 1
ATOM 17798 O O . ILE H 1 151 ? -22.724 -133.137 54.834 1.00 31.07 162 ILE H O 1
ATOM 17803 N N . TYR H 1 152 ? -21.168 -133.656 56.378 1.00 29.37 163 TYR H N 1
ATOM 17804 C CA . TYR H 1 152 ? -20.592 -134.733 55.580 1.00 29.80 163 TYR H CA 1
ATOM 17805 C C . TYR H 1 152 ? -21.443 -135.988 55.701 1.00 28.91 163 TYR H C 1
ATOM 17806 O O . TYR H 1 152 ? -22.325 -136.069 56.558 1.00 33.77 163 TYR H O 1
ATOM 17815 N N . PRO H 1 153 ? -21.242 -136.971 54.819 1.00 32.95 164 PRO H N 1
ATOM 17816 C CA . PRO H 1 153 ? -22.058 -138.190 54.883 1.00 31.42 164 PRO H CA 1
ATOM 17817 C C . PRO H 1 153 ? -22.022 -138.818 56.269 1.00 32.03 164 PRO H C 1
ATOM 17818 O O . PRO H 1 153 ? -20.972 -138.904 56.908 1.00 33.87 164 PRO H O 1
ATOM 17822 N N . GLY H 1 154 ? -23.195 -139.231 56.744 1.00 31.70 165 GLY H N 1
ATOM 17823 C CA . GLY H 1 154 ? -23.322 -139.763 58.080 1.00 30.84 165 GLY H CA 1
ATOM 17824 C C . GLY H 1 154 ? -23.415 -138.739 59.192 1.00 34.66 165 GLY H C 1
ATOM 17825 O O . GLY H 1 154 ? -23.665 -139.128 60.341 1.00 35.11 165 GLY H O 1
ATOM 17826 N N . GLU H 1 155 ? -23.217 -137.452 58.912 1.00 32.36 166 GLU H N 1
ATOM 17827 C CA . GLU H 1 155 ? -23.278 -136.457 59.975 1.00 30.94 166 GLU H CA 1
ATOM 17828 C C . GLU H 1 155 ? -24.683 -135.873 60.094 1.00 31.53 166 GLU H C 1
ATOM 17829 O O . GLU H 1 155 ? -25.529 -136.010 59.202 1.00 31.49 166 GLU H O 1
ATOM 17835 N N . SER H 1 156 ? -24.919 -135.204 61.217 1.00 29.91 167 SER H N 1
ATOM 17836 C CA . SER H 1 156 ? -26.198 -134.569 61.491 1.00 34.96 167 SER H CA 1
ATOM 17837 C C . SER H 1 156 ? -25.957 -133.179 62.061 1.00 33.25 167 SER H C 1
ATOM 17838 O O . SER H 1 156 ? -24.894 -132.892 62.618 1.00 33.15 167 SER H O 1
ATOM 17841 N N . PHE H 1 157 ? -26.964 -132.316 61.901 1.00 31.53 168 PHE H N 1
ATOM 17842 C CA . PHE H 1 157 ? -26.950 -130.978 62.474 1.00 31.29 168 PHE H CA 1
ATOM 17843 C C . PHE H 1 157 ? -28.380 -130.458 62.566 1.00 33.17 168 PHE H C 1
ATOM 17844 O O . PHE H 1 157 ? -29.211 -130.755 61.711 1.00 28.24 168 PHE H O 1
ATOM 17852 N N . THR H 1 158 ? -28.662 -129.657 63.598 1.00 29.55 169 THR H N 1
ATOM 17853 C CA . THR H 1 158 ? -29.988 -129.073 63.766 1.00 29.13 169 THR H CA 1
ATOM 17854 C C . THR H 1 158 ? -29.920 -127.575 63.492 1.00 30.86 169 THR H C 1
ATOM 17855 O O . THR H 1 158 ? -29.351 -126.819 64.286 1.00 34.54 169 THR H O 1
ATOM 17859 N N . TYR H 1 159 ? -30.511 -127.147 62.379 1.00 30.11 170 TYR H N 1
ATOM 17860 C CA . TYR H 1 159 ? -30.715 -125.724 62.150 1.00 29.84 170 TYR H CA 1
ATOM 17861 C C . TYR H 1 159 ? -31.851 -125.243 63.044 1.00 30.91 170 TYR H C 1
ATOM 17862 O O . TYR H 1 159 ? -32.916 -125.865 63.101 1.00 32.69 170 TYR H O 1
ATOM 17871 N N . GLU H 1 160 ? -31.618 -124.158 63.766 1.00 29.27 171 GLU H N 1
ATOM 17872 C CA . GLU H 1 160 ? -32.619 -123.636 64.684 1.00 30.90 171 GLU H CA 1
ATOM 17873 C C . GLU H 1 160 ? -32.653 -122.123 64.568 1.00 27.84 171 GLU H C 1
ATOM 17874 O O . GLU H 1 160 ? -31.605 -121.477 64.638 1.00 31.14 171 GLU H O 1
ATOM 17880 N N . PHE H 1 161 ? -33.849 -121.565 64.387 1.00 27.78 172 PHE H N 1
ATOM 17881 C CA . PHE H 1 161 ? -34.022 -120.121 64.266 1.00 32.57 172 PHE H CA 1
ATOM 17882 C C . PHE H 1 161 ? -35.492 -119.776 64.482 1.00 31.26 172 PHE H C 1
ATOM 17883 O O . PHE H 1 161 ? -36.372 -120.633 64.364 1.00 34.45 172 PHE H O 1
ATOM 17891 N N . ASP H 1 162 ? -35.746 -118.505 64.801 1.00 31.36 173 ASP H N 1
ATOM 17892 C CA . ASP H 1 162 ? -37.109 -117.984 64.832 1.00 37.09 173 ASP H CA 1
ATOM 17893 C C . ASP H 1 162 ? -37.541 -117.598 63.421 1.00 29.26 173 ASP H C 1
ATOM 17894 O O . ASP H 1 162 ? -36.764 -117.024 62.659 1.00 32.50 173 ASP H O 1
ATOM 17899 N N . ALA H 1 163 ? -38.785 -117.916 63.076 1.00 27.47 174 ALA H N 1
ATOM 17900 C CA . ALA H 1 163 ? -39.290 -117.762 61.708 1.00 32.40 174 ALA H CA 1
ATOM 17901 C C . ALA H 1 163 ? -39.641 -116.302 61.416 1.00 30.59 174 ALA H C 1
ATOM 17902 O O . ALA H 1 163 ? -40.756 -115.839 61.675 1.00 32.09 174 ALA H O 1
ATOM 17904 N N . TYR H 1 164 ? -38.689 -115.580 60.832 1.00 29.61 175 TYR H N 1
ATOM 17905 C CA . TYR H 1 164 ? -38.844 -114.206 60.370 1.00 30.46 175 TYR H CA 1
ATOM 17906 C C . TYR H 1 164 ? -38.104 -114.058 59.046 1.00 31.29 175 TYR H C 1
ATOM 17907 O O . TYR H 1 164 ? -37.130 -114.781 58.806 1.00 31.34 175 TYR H O 1
ATOM 17916 N N . PRO H 1 165 ? -38.543 -113.140 58.157 1.00 29.86 176 PRO H N 1
ATOM 17917 C CA . PRO H 1 165 ? -39.763 -112.325 58.143 1.00 25.39 176 PRO H CA 1
ATOM 17918 C C . PRO H 1 165 ? -40.885 -113.117 57.492 1.00 29.50 176 PRO H C 1
ATOM 17919 O O . PRO H 1 165 ? -40.583 -114.114 56.821 1.00 28.32 176 PRO H O 1
ATOM 17923 N N . PHE H 1 166 ? -42.149 -112.732 57.682 1.00 28.42 177 PHE H N 1
ATOM 17924 C CA . PHE H 1 166 ? -43.208 -113.444 56.981 1.00 30.74 177 PHE H CA 1
ATOM 17925 C C . PHE H 1 166 ? -43.039 -113.250 55.480 1.00 28.19 177 PHE H C 1
ATOM 17926 O O . PHE H 1 166 ? -42.560 -112.211 55.019 1.00 29.57 177 PHE H O 1
ATOM 17934 N N . GLY H 1 167 ? -43.437 -114.255 54.721 1.00 29.65 178 GLY H N 1
ATOM 17935 C CA . GLY H 1 167 ? -43.428 -114.148 53.281 1.00 29.97 178 GLY H CA 1
ATOM 17936 C C . GLY H 1 167 ? -43.181 -115.500 52.643 1.00 29.48 178 GLY H C 1
ATOM 17937 O O . GLY H 1 167 ? -43.334 -116.541 53.273 1.00 29.58 178 GLY H O 1
ATOM 17938 N N . CYS H 1 168 ? -42.811 -115.445 51.370 1.00 27.63 179 CYS H N 1
ATOM 17939 C CA . CYS H 1 168 ? -42.537 -116.624 50.566 1.00 28.86 179 CYS H CA 1
ATOM 17940 C C . CYS H 1 168 ? -41.023 -116.775 50.449 1.00 28.19 179 CYS H C 1
ATOM 17941 O O . CYS H 1 168 ? -40.346 -115.864 49.959 1.00 25.52 179 CYS H O 1
ATOM 17944 N N . HIS H 1 169 ? -40.489 -117.902 50.919 1.00 26.58 180 HIS H N 1
ATOM 17945 C CA . HIS H 1 169 ? -39.046 -118.092 50.874 1.00 25.49 180 HIS H CA 1
ATOM 17946 C C . HIS H 1 169 ? -38.697 -119.464 50.320 1.00 29.57 180 HIS H C 1
ATOM 17947 O O . HIS H 1 169 ? -39.552 -120.173 49.776 1.00 27.00 180 HIS H O 1
ATOM 17954 N N . LEU H 1 170 ? -37.441 -119.853 50.479 1.00 30.30 181 LEU H N 1
ATOM 17955 C CA . LEU H 1 170 ? -36.943 -121.092 49.908 1.00 28.68 181 LEU H CA 1
ATOM 17956 C C . LEU H 1 170 ? -35.692 -121.478 50.675 1.00 27.21 181 LEU H C 1
ATOM 17957 O O . LEU H 1 170 ? -35.138 -120.683 51.440 1.00 27.34 181 LEU H O 1
ATOM 17962 N N . TYR H 1 171 ? -35.269 -122.718 50.474 1.00 24.07 182 TYR H N 1
ATOM 17963 C CA . TYR H 1 171 ? -34.018 -123.197 51.029 1.00 27.52 182 TYR H CA 1
ATOM 17964 C C . TYR H 1 171 ? -33.307 -124.004 49.953 1.00 24.90 182 TYR H C 1
ATOM 17965 O O . TYR H 1 171 ? -33.948 -124.561 49.056 1.00 28.30 182 TYR H O 1
ATOM 17974 N N . HIS H 1 172 ? -31.979 -124.065 50.042 1.00 25.13 183 HIS H N 1
ATOM 17975 C CA . HIS H 1 172 ? -31.254 -124.873 49.068 1.00 25.07 183 HIS H CA 1
ATOM 17976 C C . HIS H 1 172 ? -29.867 -125.189 49.606 1.00 28.64 183 HIS H C 1
ATOM 17977 O O . HIS H 1 172 ? -29.390 -124.561 50.550 1.00 29.14 183 HIS H O 1
ATOM 17984 N N . CYS H 1 173 ? -29.229 -126.183 48.994 1.00 23.41 184 CYS H N 1
ATOM 17985 C CA . CYS H 1 173 ? -27.860 -126.498 49.366 1.00 26.91 184 CYS H CA 1
ATOM 17986 C C . CYS H 1 173 ? -26.932 -125.341 49.017 1.00 29.35 184 CYS H C 1
ATOM 17987 O O . CYS H 1 173 ? -27.120 -124.637 48.020 1.00 27.79 184 CYS H O 1
ATOM 17990 N N . HIS H 1 174 ? -25.933 -125.129 49.859 1.00 29.40 185 HIS H N 1
ATOM 17991 C CA . HIS H 1 174 ? -24.859 -124.202 49.560 1.00 27.74 185 HIS H CA 1
ATOM 17992 C C . HIS H 1 174 ? -23.535 -124.915 49.852 1.00 31.78 185 HIS H C 1
ATOM 17993 O O . HIS H 1 174 ? -22.887 -124.666 50.865 1.00 34.87 185 HIS H O 1
ATOM 18000 N N . ALA H 1 175 ? -23.151 -125.826 48.963 1.00 34.31 186 ALA H N 1
ATOM 18001 C CA . ALA H 1 175 ? -21.878 -126.530 49.062 1.00 33.99 186 ALA H CA 1
ATOM 18002 C C . ALA H 1 175 ? -21.037 -126.198 47.827 1.00 34.20 186 ALA H C 1
ATOM 18003 O O . ALA H 1 175 ? -21.360 -125.276 47.067 1.00 33.99 186 ALA H O 1
ATOM 18005 N N . ILE H 1 176 ? -19.958 -126.945 47.637 1.00 32.35 187 ILE H N 1
ATOM 18006 C CA . ILE H 1 176 ? -18.935 -126.663 46.631 1.00 26.93 187 ILE H CA 1
ATOM 18007 C C . ILE H 1 176 ? -19.013 -127.720 45.538 1.00 31.21 187 ILE H C 1
ATOM 18008 O O . ILE H 1 176 ? -18.941 -128.918 45.836 1.00 33.76 187 ILE H O 1
ATOM 18013 N N . PRO H 1 177 ? -19.151 -127.342 44.263 1.00 32.08 188 PRO H N 1
ATOM 18014 C CA . PRO H 1 177 ? -19.458 -125.986 43.794 1.00 32.30 188 PRO H CA 1
ATOM 18015 C C . PRO H 1 177 ? -20.935 -125.657 43.949 1.00 27.77 188 PRO H C 1
ATOM 18016 O O . PRO H 1 177 ? -21.782 -126.559 43.832 1.00 26.36 188 PRO H O 1
ATOM 18020 N N . LEU H 1 178 ? -21.218 -124.371 44.153 1.00 27.98 189 LEU H N 1
ATOM 18021 C CA . LEU H 1 178 ? -22.575 -123.884 44.383 1.00 30.60 189 LEU H CA 1
ATOM 18022 C C . LEU H 1 178 ? -23.566 -124.402 43.336 1.00 29.72 189 LEU H C 1
ATOM 18023 O O . LEU H 1 178 ? -24.574 -125.029 43.679 1.00 27.59 189 LEU H O 1
ATOM 18028 N N . LYS H 1 179 ? -23.288 -124.164 42.047 1.00 29.24 190 LYS H N 1
ATOM 18029 C CA . LYS H 1 179 ? -24.285 -124.471 41.020 1.00 26.88 190 LYS H CA 1
ATOM 18030 C C . LYS H 1 179 ? -24.607 -125.960 40.965 1.00 24.93 190 LYS H C 1
ATOM 18031 O O . LYS H 1 179 ? -25.740 -126.336 40.642 1.00 25.88 190 LYS H O 1
ATOM 18037 N N . ARG H 1 180 ? -23.635 -126.821 41.283 1.00 24.36 191 ARG H N 1
ATOM 18038 C CA . ARG H 1 180 ? -23.850 -128.255 41.130 1.00 22.29 191 ARG H CA 1
ATOM 18039 C C . ARG H 1 180 ? -24.869 -128.780 42.135 1.00 26.54 191 ARG H C 1
ATOM 18040 O O . ARG H 1 180 ? -25.768 -129.550 41.776 1.00 24.69 191 ARG H O 1
ATOM 18048 N N . HIS H 1 181 ? -24.727 -128.409 43.412 1.00 26.13 192 HIS H N 1
ATOM 18049 C CA . HIS H 1 181 ? -25.633 -128.980 44.407 1.00 27.75 192 HIS H CA 1
ATOM 18050 C C . HIS H 1 181 ? -27.050 -128.454 44.233 1.00 25.87 192 HIS H C 1
ATOM 18051 O O . HIS H 1 181 ? -28.006 -129.164 44.562 1.00 24.85 192 HIS H O 1
ATOM 18058 N N . ILE H 1 182 ? -27.217 -127.225 43.723 1.00 24.29 193 ILE H N 1
ATOM 18059 C CA . ILE H 1 182 ? -28.568 -126.727 43.460 1.00 23.21 193 ILE H CA 1
ATOM 18060 C C . ILE H 1 182 ? -29.185 -127.472 42.284 1.00 23.81 193 ILE H C 1
ATOM 18061 O O . ILE H 1 182 ? -30.274 -128.042 42.394 1.00 23.61 193 ILE H O 1
ATOM 18066 N N . HIS H 1 183 ? -28.480 -127.490 41.144 1.00 22.49 194 HIS H N 1
ATOM 18067 C CA . HIS H 1 183 ? -28.979 -128.164 39.948 1.00 29.37 194 HIS H CA 1
ATOM 18068 C C . HIS H 1 183 ? -29.358 -129.620 40.212 1.00 24.54 194 HIS H C 1
ATOM 18069 O O . HIS H 1 183 ? -30.338 -130.126 39.648 1.00 23.38 194 HIS H O 1
ATOM 18076 N N . LYS H 1 184 ? -28.576 -130.317 41.038 1.00 24.14 195 LYS H N 1
ATOM 18077 C CA . LYS H 1 184 ? -28.822 -131.728 41.298 1.00 25.78 195 LYS H CA 1
ATOM 18078 C C . LYS H 1 184 ? -30.121 -131.972 42.067 1.00 26.48 195 LYS H C 1
ATOM 18079 O O . LYS H 1 184 ? -30.564 -133.120 42.127 1.00 26.16 195 LYS H O 1
ATOM 18085 N N . GLY H 1 185 ? -30.729 -130.937 42.667 1.00 24.96 196 GLY H N 1
ATOM 18086 C CA . GLY H 1 185 ? -32.079 -131.064 43.175 1.00 24.24 196 GLY H CA 1
ATOM 18087 C C . GLY H 1 185 ? -32.300 -130.629 44.614 1.00 27.67 196 GLY H C 1
ATOM 18088 O O . GLY H 1 185 ? -33.403 -130.781 45.145 1.00 25.09 196 GLY H O 1
ATOM 18089 N N . LEU H 1 186 ? -31.269 -130.079 45.259 1.00 26.26 197 LEU H N 1
ATOM 18090 C CA . LEU H 1 186 ? -31.363 -129.718 46.677 1.00 26.16 197 LEU H CA 1
ATOM 18091 C C . LEU H 1 186 ? -31.919 -128.303 46.804 1.00 23.90 197 LEU H C 1
ATOM 18092 O O . LEU H 1 186 ? -31.203 -127.336 47.079 1.00 24.39 197 LEU H O 1
ATOM 18097 N N . TYR H 1 187 ? -33.236 -128.188 46.613 1.00 23.37 198 TYR H N 1
ATOM 18098 C CA . TYR H 1 187 ? -33.943 -126.934 46.850 1.00 26.39 198 TYR H CA 1
ATOM 18099 C C . TYR H 1 187 ? -35.382 -127.252 47.246 1.00 27.98 198 TYR H C 1
ATOM 18100 O O . TYR H 1 187 ? -35.930 -128.291 46.869 1.00 25.61 198 TYR H O 1
ATOM 18109 N N . GLY H 1 188 ? -35.995 -126.339 48.003 1.00 24.95 199 GLY H N 1
ATOM 18110 C CA . GLY H 1 188 ? -37.397 -126.485 48.364 1.00 24.61 199 GLY H CA 1
ATOM 18111 C C . GLY H 1 188 ? -38.006 -125.154 48.764 1.00 27.04 199 GLY H C 1
ATOM 18112 O O . GLY H 1 188 ? -37.320 -124.136 48.868 1.00 24.89 199 GLY H O 1
ATOM 18113 N N . ALA H 1 189 ? -39.321 -125.179 49.007 1.00 28.02 200 ALA H N 1
ATOM 18114 C CA . ALA H 1 189 ? -40.063 -123.985 49.397 1.00 24.00 200 ALA H CA 1
ATOM 18115 C C . ALA H 1 189 ? -40.141 -123.849 50.917 1.00 26.14 200 ALA H C 1
ATOM 18116 O O . ALA H 1 189 ? -40.228 -124.843 51.641 1.00 28.62 200 ALA H O 1
ATOM 18118 N N . PHE H 1 190 ? -40.123 -122.598 51.391 1.00 28.15 201 PHE H N 1
ATOM 18119 C CA . PHE H 1 190 ? -40.206 -122.267 52.817 1.00 27.68 201 PHE H CA 1
ATOM 18120 C C . PHE H 1 190 ? -41.160 -121.092 52.961 1.00 28.31 201 PHE H C 1
ATOM 18121 O O . PHE H 1 190 ? -40.804 -119.961 52.613 1.00 28.89 201 PHE H O 1
ATOM 18129 N N . ILE H 1 191 ? -42.364 -121.347 53.475 1.00 28.93 202 ILE H N 1
ATOM 18130 C CA . ILE H 1 191 ? -43.405 -120.331 53.584 1.00 28.58 202 ILE H CA 1
ATOM 18131 C C . ILE H 1 191 ? -43.595 -119.971 55.054 1.00 30.73 202 ILE H C 1
ATOM 18132 O O . ILE H 1 191 ? -43.829 -120.850 55.891 1.00 28.84 202 ILE H O 1
ATOM 18137 N N . ILE H 1 192 ? -43.489 -118.682 55.366 1.00 27.89 203 ILE H N 1
ATOM 18138 C CA . ILE H 1 192 ? -43.724 -118.164 56.710 1.00 29.32 203 ILE H CA 1
ATOM 18139 C C . ILE H 1 192 ? -45.021 -117.357 56.663 1.00 31.19 203 ILE H C 1
ATOM 18140 O O . ILE H 1 192 ? -45.055 -116.257 56.097 1.00 28.39 203 ILE H O 1
ATOM 18145 N N . ASP H 1 193 ? -46.103 -117.922 57.217 1.00 34.26 204 ASP H N 1
ATOM 18146 C CA . ASP H 1 193 ? -47.382 -117.209 57.291 1.00 32.72 204 ASP H CA 1
ATOM 18147 C C . ASP H 1 193 ? -47.262 -116.006 58.224 1.00 27.95 204 ASP H C 1
ATOM 18148 O O . ASP H 1 193 ? -46.628 -116.103 59.284 1.00 31.44 204 ASP H O 1
ATOM 18153 N N . PRO H 1 194 ? -47.871 -114.868 57.884 1.00 30.49 205 PRO H N 1
ATOM 18154 C CA . PRO H 1 194 ? -47.862 -113.742 58.823 1.00 32.03 205 PRO H CA 1
ATOM 18155 C C . PRO H 1 194 ? -48.723 -114.052 60.045 1.00 37.60 205 PRO H C 1
ATOM 18156 O O . PRO H 1 194 ? -49.739 -114.743 59.955 1.00 36.98 205 PRO H O 1
ATOM 18160 N N . ASP H 1 195 ? -48.283 -113.566 61.198 1.00 39.14 206 ASP H N 1
ATOM 18161 C CA . ASP H 1 195 ? -49.071 -113.686 62.420 1.00 40.93 206 ASP H CA 1
ATOM 18162 C C . ASP H 1 195 ? -50.043 -112.515 62.476 1.00 38.19 206 ASP H C 1
ATOM 18163 O O . ASP H 1 195 ? -49.614 -111.369 62.656 1.00 37.80 206 ASP H O 1
ATOM 18168 N N . PRO H 1 196 ? -51.349 -112.756 62.330 1.00 36.53 207 PRO H N 1
ATOM 18169 C CA . PRO H 1 196 ? -52.288 -111.621 62.243 1.00 42.63 207 PRO H CA 1
ATOM 18170 C C . PRO H 1 196 ? -52.276 -110.731 63.481 1.00 46.98 207 PRO H C 1
ATOM 18171 O O . PRO H 1 196 ? -52.550 -109.528 63.374 1.00 49.49 207 PRO H O 1
ATOM 18175 N N . GLU H 1 197 ? -51.939 -111.280 64.650 1.00 41.18 208 GLU H N 1
ATOM 18176 C CA . GLU H 1 197 ? -51.866 -110.471 65.860 1.00 47.35 208 GLU H CA 1
ATOM 18177 C C . GLU H 1 197 ? -50.730 -109.458 65.834 1.00 48.79 208 GLU H C 1
ATOM 18178 O O . GLU H 1 197 ? -50.730 -108.545 66.663 1.00 55.16 208 GLU H O 1
ATOM 18184 N N . ARG H 1 198 ? -49.766 -109.581 64.922 1.00 43.36 209 ARG H N 1
ATOM 18185 C CA . ARG H 1 198 ? -48.708 -108.583 64.810 1.00 47.09 209 ARG H CA 1
ATOM 18186 C C . ARG H 1 198 ? -48.954 -107.571 63.696 1.00 46.04 209 ARG H C 1
ATOM 18187 O O . ARG H 1 198 ? -48.120 -106.685 63.488 1.00 45.20 209 ARG H O 1
ATOM 18195 N N . HIS H 1 199 ? -50.078 -107.659 62.990 1.00 46.13 210 HIS H N 1
ATOM 18196 C CA . HIS H 1 199 ? -50.372 -106.760 61.872 1.00 47.56 210 HIS H CA 1
ATOM 18197 C C . HIS H 1 199 ? -51.814 -106.279 61.969 1.00 47.11 210 HIS H C 1
ATOM 18198 O O . HIS H 1 199 ? -52.660 -106.609 61.131 1.00 46.90 210 HIS H O 1
ATOM 18205 N N . PRO H 1 200 ? -52.122 -105.464 62.987 1.00 53.41 211 PRO H N 1
ATOM 18206 C CA . PRO H 1 200 ? -53.517 -105.012 63.176 1.00 49.65 211 PRO H CA 1
ATOM 18207 C C . PRO H 1 200 ? -54.082 -104.272 61.981 1.00 45.57 211 PRO H C 1
ATOM 18208 O O . PRO H 1 200 ? -55.253 -104.462 61.629 1.00 49.45 211 PRO H O 1
ATOM 18212 N N . GLU H 1 201 ? -53.273 -103.426 61.346 1.00 48.06 212 GLU H N 1
ATOM 18213 C CA . GLU H 1 201 ? -53.719 -102.643 60.203 1.00 48.75 212 GLU H CA 1
ATOM 18214 C C . GLU H 1 201 ? -53.976 -103.488 58.961 1.00 51.34 212 GLU H C 1
ATOM 18215 O O . GLU H 1 201 ? -54.534 -102.966 57.989 1.00 50.69 212 GLU H O 1
ATOM 18221 N N . TYR H 1 202 ? -53.600 -104.769 58.970 1.00 48.63 213 TYR H N 1
ATOM 18222 C CA . TYR H 1 202 ? -53.735 -105.666 57.823 1.00 44.86 213 TYR H CA 1
ATOM 18223 C C . TYR H 1 202 ? -54.282 -107.027 58.248 1.00 48.26 213 TYR H C 1
ATOM 18224 O O . TYR H 1 202 ? -53.917 -108.065 57.689 1.00 41.42 213 TYR H O 1
ATOM 18233 N N . GLN H 1 203 ? -55.195 -107.040 59.226 1.00 46.18 214 GLN H N 1
ATOM 18234 C CA . GLN H 1 203 ? -55.636 -108.299 59.826 1.00 46.92 214 GLN H CA 1
ATOM 18235 C C . GLN H 1 203 ? -56.304 -109.209 58.800 1.00 39.89 214 GLN H C 1
ATOM 18236 O O . GLN H 1 203 ? -56.084 -110.421 58.800 1.00 41.42 214 GLN H O 1
ATOM 18242 N N . ALA H 1 204 ? -57.124 -108.641 57.915 1.00 37.32 215 ALA H N 1
ATOM 18243 C CA . ALA H 1 204 ? -57.814 -109.452 56.915 1.00 36.13 215 ALA H CA 1
ATOM 18244 C C . ALA H 1 204 ? -56.835 -110.104 55.941 1.00 36.24 215 ALA H C 1
ATOM 18245 O O . ALA H 1 204 ? -57.001 -111.274 55.574 1.00 40.60 215 ALA H O 1
ATOM 18247 N N . ALA H 1 205 ? -55.827 -109.361 55.482 1.00 36.61 216 ALA H N 1
ATOM 18248 C CA . ALA H 1 205 ? -54.863 -109.963 54.565 1.00 39.41 216 ALA H CA 1
ATOM 18249 C C . ALA H 1 205 ? -54.046 -111.031 55.276 1.00 39.04 216 ALA H C 1
ATOM 18250 O O . ALA H 1 205 ? -53.858 -112.134 54.746 1.00 33.28 216 ALA H O 1
ATOM 18252 N N . ALA H 1 206 ? -53.605 -110.747 56.505 1.00 38.82 217 ALA H N 1
ATOM 18253 C CA . ALA H 1 206 ? -52.818 -111.729 57.246 1.00 39.41 217 ALA H CA 1
ATOM 18254 C C . ALA H 1 206 ? -53.625 -112.991 57.538 1.00 38.93 217 ALA H C 1
ATOM 18255 O O . ALA H 1 206 ? -53.087 -114.105 57.493 1.00 37.38 217 ALA H O 1
ATOM 18257 N N . ARG H 1 207 ? -54.917 -112.848 57.835 1.00 34.54 218 ARG H N 1
ATOM 18258 C CA . ARG H 1 207 ? -55.708 -114.044 58.114 1.00 38.22 218 ARG H CA 1
ATOM 18259 C C . ARG H 1 207 ? -55.934 -114.871 56.858 1.00 34.91 218 ARG H C 1
ATOM 18260 O O . ARG H 1 207 ? -55.994 -116.102 56.936 1.00 35.09 218 ARG H O 1
ATOM 18268 N N . ALA H 1 208 ? -56.031 -114.221 55.696 1.00 34.89 219 ALA H N 1
ATOM 18269 C CA . ALA H 1 208 ? -56.188 -114.942 54.434 1.00 35.79 219 ALA H CA 1
ATOM 18270 C C . ALA H 1 208 ? -54.995 -115.845 54.114 1.00 34.53 219 ALA H C 1
ATOM 18271 O O . ALA H 1 208 ? -55.160 -116.824 53.381 1.00 33.79 219 ALA H O 1
ATOM 18273 N N . ARG H 1 209 ? -53.812 -115.556 54.666 1.00 34.11 220 ARG H N 1
ATOM 18274 C CA . ARG H 1 209 ? -52.607 -116.346 54.427 1.00 34.96 220 ARG H CA 1
ATOM 18275 C C . ARG H 1 209 ? -52.308 -117.369 55.520 1.00 35.99 220 ARG H C 1
ATOM 18276 O O . ARG H 1 209 ? -51.505 -118.279 55.286 1.00 35.40 220 ARG H O 1
ATOM 18284 N N . LEU H 1 210 ? -52.900 -117.236 56.706 1.00 35.48 221 LEU H N 1
ATOM 18285 C CA . LEU H 1 210 ? -52.563 -118.117 57.820 1.00 33.45 221 LEU H CA 1
ATOM 18286 C C . LEU H 1 210 ? -53.271 -119.457 57.634 1.00 37.15 221 LEU H C 1
ATOM 18287 O O . LEU H 1 210 ? -54.505 -119.520 57.635 1.00 38.25 221 LEU H O 1
ATOM 18292 N N . LEU H 1 211 ? -52.489 -120.522 57.466 1.00 34.26 222 LEU H N 1
ATOM 18293 C CA . LEU H 1 211 ? -53.041 -121.822 57.109 1.00 33.26 222 LEU H CA 1
ATOM 18294 C C . LEU H 1 211 ? -54.111 -122.254 58.112 1.00 38.85 222 LEU H C 1
ATOM 18295 O O . LEU H 1 211 ? -53.945 -122.092 59.323 1.00 33.03 222 LEU H O 1
ATOM 18300 N N . GLY H 1 212 ? -55.228 -122.783 57.596 1.00 38.81 223 GLY H N 1
ATOM 18301 C CA . GLY H 1 212 ? -56.273 -123.371 58.414 1.00 42.97 223 GLY H CA 1
ATOM 18302 C C . GLY H 1 212 ? -57.364 -122.420 58.863 1.00 44.82 223 GLY H C 1
ATOM 18303 O O . GLY H 1 212 ? -58.416 -122.879 59.323 1.00 45.18 223 GLY H O 1
ATOM 18304 N N . THR H 1 213 ? -57.131 -121.114 58.763 1.00 44.38 224 THR H N 1
ATOM 18305 C CA . THR H 1 213 ? -58.129 -120.108 59.093 1.00 39.60 224 THR H CA 1
ATOM 18306 C C . THR H 1 213 ? -59.332 -120.245 58.154 1.00 44.04 224 THR H C 1
ATOM 18307 O O . THR H 1 213 ? -59.190 -120.708 57.020 1.00 39.16 224 THR H O 1
ATOM 18311 N N . PRO H 1 214 ? -60.542 -119.907 58.612 1.00 47.29 225 PRO H N 1
ATOM 18312 C CA . PRO H 1 214 ? -61.685 -119.902 57.676 1.00 43.69 225 PRO H CA 1
ATOM 18313 C C . PRO H 1 214 ? -61.528 -118.915 56.516 1.00 41.25 225 PRO H C 1
ATOM 18314 O O . PRO H 1 214 ? -62.010 -119.192 55.409 1.00 45.67 225 PRO H O 1
ATOM 18318 N N . GLU H 1 215 ? -60.854 -117.783 56.726 1.00 41.24 226 GLU H N 1
ATOM 18319 C CA . GLU H 1 215 ? -60.532 -116.890 55.613 1.00 43.97 226 GLU H CA 1
ATOM 18320 C C . GLU H 1 215 ? -59.566 -117.551 54.636 1.00 43.17 226 GLU H C 1
ATOM 18321 O O . GLU H 1 215 ? -59.721 -117.422 53.415 1.00 41.64 226 GLU H O 1
ATOM 18327 N N . ASN H 1 216 ? -58.561 -118.258 55.165 1.00 44.09 227 ASN H N 1
ATOM 18328 C CA . ASN H 1 216 ? -57.592 -118.968 54.332 1.00 37.12 227 ASN H CA 1
ATOM 18329 C C . ASN H 1 216 ? -58.237 -120.103 53.549 1.00 40.39 227 ASN H C 1
ATOM 18330 O O . ASN H 1 216 ? -57.826 -120.389 52.418 1.00 35.21 227 ASN H O 1
ATOM 18335 N N . GLN H 1 217 ? -59.243 -120.767 54.128 1.00 39.65 228 GLN H N 1
ATOM 18336 C CA . GLN H 1 217 ? -59.836 -121.926 53.474 1.00 39.45 228 GLN H CA 1
ATOM 18337 C C . GLN H 1 217 ? -60.654 -121.529 52.250 1.00 33.70 228 GLN H C 1
ATOM 18338 O O . GLN H 1 217 ? -60.889 -122.367 51.374 1.00 36.10 228 GLN H O 1
ATOM 18344 N N . ALA H 1 218 ? -61.063 -120.265 52.162 1.00 35.48 229 ALA H N 1
ATOM 18345 C CA . ALA H 1 218 ? -61.722 -119.768 50.958 1.00 40.49 229 ALA H CA 1
ATOM 18346 C C . ALA H 1 218 ? -60.753 -119.646 49.777 1.00 35.47 229 ALA H C 1
ATOM 18347 O O . ALA H 1 218 ? -61.186 -119.708 48.621 1.00 39.36 229 ALA H O 1
ATOM 18349 N N . TRP H 1 219 ? -59.456 -119.479 50.040 1.00 35.04 230 TRP H N 1
ATOM 18350 C CA . TRP H 1 219 ? -58.461 -119.358 48.976 1.00 33.45 230 TRP H CA 1
ATOM 18351 C C . TRP H 1 219 ? -58.049 -120.727 48.456 1.00 33.26 230 TRP H C 1
ATOM 18352 O O . TRP H 1 219 ? -57.999 -121.707 49.197 1.00 36.63 230 TRP H O 1
ATOM 18363 N N . GLN H 1 220 ? -57.731 -120.791 47.169 1.00 35.02 231 GLN H N 1
ATOM 18364 C CA . GLN H 1 220 ? -57.124 -121.982 46.579 1.00 32.37 231 GLN H CA 1
ATOM 18365 C C . GLN H 1 220 ? -55.628 -121.695 46.446 1.00 32.72 231 GLN H C 1
ATOM 18366 O O . GLN H 1 220 ? -55.222 -120.876 45.614 1.00 33.69 231 GLN H O 1
ATOM 18372 N N . GLU H 1 221 ? -54.815 -122.341 47.284 1.00 30.19 232 GLU H N 1
ATOM 18373 C CA . GLU H 1 221 ? -53.388 -122.058 47.372 1.00 30.80 232 GLU H CA 1
ATOM 18374 C C . GLU H 1 221 ? -52.582 -123.143 46.673 1.00 32.76 232 GLU H C 1
ATOM 18375 O O . GLU H 1 221 ? -52.885 -124.330 46.806 1.00 30.38 232 GLU H O 1
ATOM 18381 N N . PHE H 1 222 ? -51.536 -122.731 45.952 1.00 32.59 233 PHE H N 1
ATOM 18382 C CA . PHE H 1 222 ? -50.653 -123.662 45.260 1.00 33.99 233 PHE H CA 1
ATOM 18383 C C . PHE H 1 222 ? -49.209 -123.212 45.439 1.00 30.14 233 PHE H C 1
ATOM 18384 O O . PHE H 1 222 ? -48.932 -122.016 45.574 1.00 29.70 233 PHE H O 1
ATOM 18392 N N . VAL H 1 223 ? -48.287 -124.176 45.442 1.00 29.07 234 VAL H N 1
ATOM 18393 C CA . VAL H 1 223 ? -46.850 -123.894 45.460 1.00 28.02 234 VAL H CA 1
ATOM 18394 C C . VAL H 1 223 ? -46.259 -124.364 44.132 1.00 28.04 234 VAL H C 1
ATOM 18395 O O . VAL H 1 223 ? -46.563 -125.465 43.655 1.00 26.60 234 VAL H O 1
ATOM 18399 N N . MET H 1 224 ? -45.440 -123.514 43.517 1.00 26.10 235 MET H N 1
ATOM 18400 C CA . MET H 1 224 ? -44.917 -123.771 42.179 1.00 28.52 235 MET H CA 1
ATOM 18401 C C . MET H 1 224 ? -43.443 -123.401 42.156 1.00 26.33 235 MET H C 1
ATOM 18402 O O . MET H 1 224 ? -43.090 -122.237 42.372 1.00 27.61 235 MET H O 1
ATOM 18407 N N . VAL H 1 225 ? -42.592 -124.392 41.918 1.00 26.05 236 VAL H N 1
ATOM 18408 C CA . VAL H 1 225 ? -41.151 -124.196 41.836 1.00 26.05 236 VAL H CA 1
ATOM 18409 C C . VAL H 1 225 ? -40.767 -124.356 40.368 1.00 22.91 236 VAL H C 1
ATOM 18410 O O . VAL H 1 225 ? -40.894 -125.450 39.803 1.00 23.67 236 VAL H O 1
ATOM 18414 N N . MET H 1 226 ? -40.305 -123.266 39.755 1.00 26.50 237 MET H N 1
ATOM 18415 C CA . MET H 1 226 ? -39.784 -123.302 38.392 1.00 24.79 237 MET H CA 1
ATOM 18416 C C . MET H 1 226 ? -38.374 -123.879 38.407 1.00 25.06 237 MET H C 1
ATOM 18417 O O . MET H 1 226 ? -37.472 -123.280 39.001 1.00 22.82 237 MET H O 1
ATOM 18422 N N . ASN H 1 227 ? -38.167 -125.027 37.757 1.00 25.65 238 ASN H N 1
ATOM 18423 C CA . ASN H 1 227 ? -36.839 -125.647 37.764 1.00 22.43 238 ASN H CA 1
ATOM 18424 C C . ASN H 1 227 ? -36.491 -126.199 36.375 1.00 28.00 238 ASN H C 1
ATOM 18425 O O . ASN H 1 227 ? -37.271 -126.115 35.415 1.00 24.53 238 ASN H O 1
ATOM 18430 N N . GLY H 1 228 ? -35.266 -126.711 36.265 1.00 27.81 239 GLY H N 1
ATOM 18431 C CA . GLY H 1 228 ? -34.741 -127.192 35.003 1.00 23.83 239 GLY H CA 1
ATOM 18432 C C . GLY H 1 228 ? -33.682 -128.237 35.261 1.00 25.10 239 GLY H C 1
ATOM 18433 O O . GLY H 1 228 ? -33.123 -128.334 36.360 1.00 21.77 239 GLY H O 1
ATOM 18434 N N . PHE H 1 229 ? -33.428 -129.044 34.236 1.00 21.86 240 PHE H N 1
ATOM 18435 C CA . PHE H 1 229 ? -32.483 -130.136 34.374 1.00 23.29 240 PHE H CA 1
ATOM 18436 C C . PHE H 1 229 ? -31.601 -130.215 33.139 1.00 26.02 240 PHE H C 1
ATOM 18437 O O . PHE H 1 229 ? -32.093 -130.189 32.010 1.00 22.38 240 PHE H O 1
ATOM 18445 N N . ASP H 1 230 ? -30.306 -130.290 33.378 1.00 26.41 241 ASP H N 1
ATOM 18446 C CA . ASP H 1 230 ? -29.292 -130.513 32.353 1.00 32.55 241 ASP H CA 1
ATOM 18447 C C . ASP H 1 230 ? -28.943 -131.998 32.410 1.00 31.52 241 ASP H C 1
ATOM 18448 O O . ASP H 1 230 ? -28.128 -132.438 33.227 1.00 33.52 241 ASP H O 1
ATOM 18453 N N . THR H 1 231 ? -29.571 -132.765 31.530 1.00 29.12 242 THR H N 1
ATOM 18454 C CA . THR H 1 231 ? -29.454 -134.215 31.559 1.00 40.37 242 THR H CA 1
ATOM 18455 C C . THR H 1 231 ? -28.070 -134.704 31.124 1.00 42.19 242 THR H C 1
ATOM 18456 O O . THR H 1 231 ? -27.581 -135.707 31.659 1.00 40.85 242 THR H O 1
ATOM 18460 N N . ASN H 1 232 ? -27.405 -134.011 30.197 1.00 38.99 243 ASN H N 1
ATOM 18461 C CA . ASN H 1 232 ? -26.052 -134.401 29.805 1.00 40.84 243 ASN H CA 1
ATOM 18462 C C . ASN H 1 232 ? -24.963 -133.570 30.491 1.00 40.71 243 ASN H C 1
ATOM 18463 O O . ASN H 1 232 ? -23.791 -133.684 30.128 1.00 42.76 243 ASN H O 1
ATOM 18468 N N . PHE H 1 233 ? -25.325 -132.757 31.483 1.00 39.06 244 PHE H N 1
ATOM 18469 C CA . PHE H 1 233 ? -24.372 -132.120 32.394 1.00 40.23 244 PHE H CA 1
ATOM 18470 C C . PHE H 1 233 ? -23.333 -131.275 31.650 1.00 45.00 244 PHE H C 1
ATOM 18471 O O . PHE H 1 233 ? -22.126 -131.396 31.871 1.00 43.16 244 PHE H O 1
ATOM 18479 N N . ASP H 1 234 ? -23.817 -130.403 30.758 1.00 39.61 245 ASP H N 1
ATOM 18480 C CA . ASP H 1 234 ? -22.982 -129.406 30.092 1.00 42.91 245 ASP H CA 1
ATOM 18481 C C . ASP H 1 234 ? -23.404 -127.977 30.446 1.00 38.55 245 ASP H C 1
ATOM 18482 O O . ASP H 1 234 ? -23.168 -127.053 29.671 1.00 35.37 245 ASP H O 1
ATOM 18487 N N . GLU H 1 235 ? -24.042 -127.788 31.608 1.00 33.63 246 GLU H N 1
ATOM 18488 C CA . GLU H 1 235 ? -24.452 -126.461 32.094 1.00 37.55 246 GLU H CA 1
ATOM 18489 C C . GLU H 1 235 ? -25.426 -125.770 31.136 1.00 33.98 246 GLU H C 1
ATOM 18490 O O . GLU H 1 235 ? -25.389 -124.553 30.954 1.00 36.49 246 GLU H O 1
ATOM 18496 N N . GLU H 1 236 ? -26.320 -126.556 30.538 1.00 34.10 247 GLU H N 1
ATOM 18497 C CA . GLU H 1 236 ? -27.405 -126.049 29.701 1.00 34.38 247 GLU H CA 1
ATOM 18498 C C . GLU H 1 236 ? -28.628 -126.924 29.949 1.00 34.38 247 GLU H C 1
ATOM 18499 O O . GLU H 1 236 ? -28.560 -128.139 29.753 1.00 31.03 247 GLU H O 1
ATOM 18505 N N . ASN H 1 237 ? -29.739 -126.330 30.386 1.00 30.83 248 ASN H N 1
ATOM 18506 C CA . ASN H 1 237 ? -30.918 -127.137 30.694 1.00 28.37 248 ASN H CA 1
ATOM 18507 C C . ASN H 1 237 ? -31.514 -127.730 29.420 1.00 25.61 248 ASN H C 1
ATOM 18508 O O . ASN H 1 237 ? -31.588 -127.062 28.389 1.00 28.20 248 ASN H O 1
ATOM 18513 N N . GLU H 1 238 ? -31.918 -128.999 29.494 1.00 25.68 249 GLU H N 1
ATOM 18514 C CA . GLU H 1 238 ? -32.624 -129.694 28.421 1.00 28.07 249 GLU H CA 1
ATOM 18515 C C . GLU H 1 238 ? -34.117 -129.807 28.671 1.00 30.52 249 GLU H C 1
ATOM 18516 O O . GLU H 1 238 ? -34.894 -129.968 27.721 1.00 27.17 249 GLU H O 1
ATOM 18522 N N . VAL H 1 239 ? -34.526 -129.755 29.934 1.00 26.05 250 VAL H N 1
ATOM 18523 C CA . VAL H 1 239 ? -35.916 -129.914 30.340 1.00 23.93 250 VAL H CA 1
ATOM 18524 C C . VAL H 1 239 ? -36.216 -128.803 31.331 1.00 23.40 250 VAL H C 1
ATOM 18525 O O . VAL H 1 239 ? -35.407 -128.538 32.228 1.00 27.37 250 VAL H O 1
ATOM 18529 N N . TYR H 1 240 ? -37.348 -128.137 31.151 1.00 24.22 251 TYR H N 1
ATOM 18530 C CA . TYR H 1 240 ? -37.846 -127.159 32.109 1.00 24.54 251 TYR H CA 1
ATOM 18531 C C . TYR H 1 240 ? -39.202 -127.627 32.630 1.00 27.27 251 TYR H C 1
ATOM 18532 O O . TYR H 1 240 ? -39.878 -128.465 32.020 1.00 25.84 251 TYR H O 1
ATOM 18541 N N . ALA H 1 241 ? -39.588 -127.106 33.786 1.00 24.73 252 ALA H N 1
ATOM 18542 C CA . ALA H 1 241 ? -40.850 -127.540 34.369 1.00 24.52 252 ALA H CA 1
ATOM 18543 C C . ALA H 1 241 ? -41.242 -126.572 35.468 1.00 23.25 252 ALA H C 1
ATOM 18544 O O . ALA H 1 241 ? -40.442 -125.741 35.906 1.00 24.02 252 ALA H O 1
ATOM 18546 N N . VAL H 1 242 ? -42.496 -126.688 35.896 1.00 23.85 253 VAL H N 1
ATOM 18547 C CA A VAL H 1 242 ? -42.937 -126.252 37.219 0.38 26.14 253 VAL H CA 1
ATOM 18548 C CA B VAL H 1 242 ? -42.916 -126.253 37.221 0.62 26.23 253 VAL H CA 1
ATOM 18549 C C . VAL H 1 242 ? -43.169 -127.516 38.032 1.00 25.50 253 VAL H C 1
ATOM 18550 O O . VAL H 1 242 ? -43.914 -128.403 37.599 1.00 29.62 253 VAL H O 1
ATOM 18557 N N . ASN H 1 243 ? -42.509 -127.620 39.185 1.00 25.35 254 ASN H N 1
ATOM 18558 C CA . ASN H 1 243 ? -42.585 -128.817 40.023 1.00 25.53 254 ASN H CA 1
ATOM 18559 C C . ASN H 1 243 ? -42.104 -130.071 39.280 1.00 30.78 254 ASN H C 1
ATOM 18560 O O . ASN H 1 243 ? -42.724 -131.136 39.357 1.00 28.43 254 ASN H O 1
ATOM 18565 N N . THR H 1 244 ? -41.018 -129.917 38.508 1.00 27.29 255 THR H N 1
ATOM 18566 C CA . THR H 1 244 ? -40.112 -131.000 38.126 1.00 26.19 255 THR H CA 1
ATOM 18567 C C . THR H 1 244 ? -40.536 -131.774 36.880 1.00 31.18 255 THR H C 1
ATOM 18568 O O . THR H 1 244 ? -39.711 -132.019 35.990 1.00 27.70 255 THR H O 1
ATOM 18572 N N . VAL H 1 245 ? -41.802 -132.163 36.790 1.00 30.26 256 VAL H N 1
ATOM 18573 C CA . VAL H 1 245 ? -42.262 -133.043 35.718 1.00 27.63 256 VAL H CA 1
ATOM 18574 C C . VAL H 1 245 ? -42.711 -132.187 34.542 1.00 29.14 256 VAL H C 1
ATOM 18575 O O . VAL H 1 245 ? -43.672 -131.415 34.655 1.00 25.86 256 VAL H O 1
ATOM 18579 N N . ALA H 1 246 ? -42.021 -132.332 33.408 1.00 29.17 257 ALA H N 1
ATOM 18580 C CA . ALA H 1 246 ? -42.316 -131.499 32.244 1.00 24.00 257 ALA H CA 1
ATOM 18581 C C . ALA H 1 246 ? -43.752 -131.716 31.774 1.00 25.58 257 ALA H C 1
ATOM 18582 O O . ALA H 1 246 ? -44.217 -132.851 31.673 1.00 25.89 257 ALA H O 1
ATOM 18584 N N . HIS H 1 247 ? -44.467 -130.618 31.514 1.00 26.85 258 HIS H N 1
ATOM 18585 C CA . HIS H 1 247 ? -45.839 -130.640 30.990 1.00 28.16 258 HIS H CA 1
ATOM 18586 C C . HIS H 1 247 ? -46.836 -131.361 31.909 1.00 27.27 258 HIS H C 1
ATOM 18587 O O . HIS H 1 247 ? -47.900 -131.789 31.443 1.00 27.02 258 HIS H O 1
ATOM 18594 N N . ALA H 1 248 ? -46.539 -131.495 33.205 1.00 27.09 259 ALA H N 1
ATOM 18595 C CA . ALA H 1 248 ? -47.414 -132.277 34.079 1.00 29.73 259 ALA H CA 1
ATOM 18596 C C . ALA H 1 248 ? -48.814 -131.688 34.141 1.00 25.42 259 ALA H C 1
ATOM 18597 O O . ALA H 1 248 ? -49.798 -132.426 34.238 1.00 25.84 259 ALA H O 1
ATOM 18599 N N . TYR H 1 249 ? -48.927 -130.364 34.106 1.00 24.96 260 TYR H N 1
ATOM 18600 C CA . TYR H 1 249 ? -50.226 -129.713 34.195 1.00 27.62 260 TYR H CA 1
ATOM 18601 C C . TYR H 1 249 ? -50.867 -129.483 32.824 1.00 27.36 260 TYR H C 1
ATOM 18602 O O . TYR H 1 249 ? -51.957 -128.905 32.747 1.00 27.37 260 TYR H O 1
ATOM 18611 N N . MET H 1 250 ? -50.238 -129.960 31.745 1.00 27.99 261 MET H N 1
ATOM 18612 C CA . MET H 1 250 ? -50.924 -130.154 30.469 1.00 25.66 261 MET H CA 1
ATOM 18613 C C . MET H 1 250 ? -51.595 -131.524 30.416 1.00 28.05 261 MET H C 1
ATOM 18614 O O . MET H 1 250 ? -52.743 -131.649 29.966 1.00 26.99 261 MET H O 1
ATOM 18619 N N . LYS H 1 251 ? -50.888 -132.558 30.878 1.00 30.29 262 LYS H N 1
ATOM 18620 C CA . LYS H 1 251 ? -51.477 -133.891 30.944 1.00 28.10 262 LYS H CA 1
ATOM 18621 C C . LYS H 1 251 ? -52.665 -133.910 31.895 1.00 30.57 262 LYS H C 1
ATOM 18622 O O . LYS H 1 251 ? -53.698 -134.521 31.605 1.00 28.71 262 LYS H O 1
ATOM 18628 N N . ARG H 1 252 ? -52.542 -133.225 33.030 1.00 31.04 263 ARG H N 1
ATOM 18629 C CA . ARG H 1 252 ? -53.600 -133.169 34.035 1.00 28.84 263 ARG H CA 1
ATOM 18630 C C . ARG H 1 252 ? -53.711 -131.721 34.520 1.00 27.49 263 ARG H C 1
ATOM 18631 O O . ARG H 1 252 ? -52.936 -131.276 35.388 1.00 29.19 263 ARG H O 1
ATOM 18639 N N . PRO H 1 253 ? -54.637 -130.952 33.958 1.00 27.23 264 PRO H N 1
ATOM 18640 C CA . PRO H 1 253 ? -54.788 -129.549 34.358 1.00 29.38 264 PRO H CA 1
ATOM 18641 C C . PRO H 1 253 ? -55.146 -129.394 35.831 1.00 29.50 264 PRO H C 1
ATOM 18642 O O . PRO H 1 253 ? -55.647 -130.310 36.488 1.00 30.19 264 PRO H O 1
ATOM 18646 N N . ILE H 1 254 ? -54.873 -128.206 36.354 1.00 27.24 265 ILE H N 1
ATOM 18647 C CA . ILE H 1 254 ? -55.118 -127.910 37.764 1.00 28.76 265 ILE H CA 1
ATOM 18648 C C . ILE H 1 254 ? -56.533 -127.359 37.895 1.00 29.74 265 ILE H C 1
ATOM 18649 O O . ILE H 1 254 ? -56.850 -126.312 37.322 1.00 27.57 265 ILE H O 1
ATOM 18654 N N . ARG H 1 255 ? -57.388 -128.066 38.641 1.00 35.25 266 ARG H N 1
ATOM 18655 C CA . ARG H 1 255 ? -58.792 -127.677 38.764 1.00 33.33 266 ARG H CA 1
ATOM 18656 C C . ARG H 1 255 ? -58.942 -126.477 39.691 1.00 31.60 266 ARG H C 1
ATOM 18657 O O . ARG H 1 255 ? -58.385 -126.465 40.797 1.00 32.73 266 ARG H O 1
ATOM 18665 N N . ILE H 1 256 ? -59.666 -125.456 39.213 1.00 29.39 267 ILE H N 1
ATOM 18666 C CA . ILE H 1 256 ? -59.956 -124.215 39.947 1.00 34.69 267 ILE H CA 1
ATOM 18667 C C . ILE H 1 256 ? -61.468 -123.996 39.988 1.00 35.26 267 ILE H C 1
ATOM 18668 O O . ILE H 1 256 ? -62.127 -123.950 38.940 1.00 32.10 267 ILE H O 1
ATOM 18673 N N . GLU H 1 257 ? -62.002 -123.840 41.190 1.00 34.65 268 GLU H N 1
ATOM 18674 C CA . GLU H 1 257 ? -63.355 -123.341 41.364 1.00 39.40 268 GLU H CA 1
ATOM 18675 C C . GLU H 1 257 ? -63.353 -121.841 41.084 1.00 37.79 268 GLU H C 1
ATOM 18676 O O . GLU H 1 257 ? -62.640 -121.076 41.746 1.00 37.35 268 GLU H O 1
ATOM 18682 N N . ARG H 1 258 ? -64.130 -121.415 40.088 1.00 34.89 269 ARG H N 1
ATOM 18683 C CA . ARG H 1 258 ? -64.013 -120.034 39.637 1.00 35.67 269 ARG H CA 1
ATOM 18684 C C . ARG H 1 258 ? -64.555 -119.042 40.656 1.00 42.28 269 ARG H C 1
ATOM 18685 O O . ARG H 1 258 ? -64.204 -117.860 40.598 1.00 40.84 269 ARG H O 1
ATOM 18693 N N . ASP H 1 259 ? -65.369 -119.498 41.604 1.00 37.08 270 ASP H N 1
ATOM 18694 C CA . ASP H 1 259 ? -65.911 -118.589 42.602 1.00 39.70 270 ASP H CA 1
ATOM 18695 C C . ASP H 1 259 ? -64.853 -118.144 43.610 1.00 44.73 270 ASP H C 1
ATOM 18696 O O . ASP H 1 259 ? -64.948 -117.037 44.148 1.00 44.80 270 ASP H O 1
ATOM 18701 N N . ARG H 1 260 ? -63.826 -118.970 43.858 1.00 44.53 271 ARG H N 1
ATOM 18702 C CA . ARG H 1 260 ? -62.851 -118.696 44.916 1.00 38.33 271 ARG H CA 1
ATOM 18703 C C . ARG H 1 260 ? -61.525 -118.196 44.342 1.00 34.61 271 ARG H C 1
ATOM 18704 O O . ARG H 1 260 ? -61.073 -118.692 43.308 1.00 36.45 271 ARG H O 1
ATOM 18712 N N . PRO H 1 261 ? -60.872 -117.239 45.002 1.00 33.34 272 PRO H N 1
ATOM 18713 C CA . PRO H 1 261 ? -59.610 -116.695 44.479 1.00 32.77 272 PRO H CA 1
ATOM 18714 C C . PRO H 1 261 ? -58.472 -117.708 44.549 1.00 35.20 272 PRO H C 1
ATOM 18715 O O . PRO H 1 261 ? -58.537 -118.739 45.224 1.00 30.31 272 PRO H O 1
ATOM 18719 N N . VAL H 1 262 ? -57.390 -117.374 43.848 1.00 31.87 273 VAL H N 1
ATOM 18720 C CA . VAL H 1 262 ? -56.241 -118.261 43.682 1.00 33.60 273 VAL H CA 1
ATOM 18721 C C . VAL H 1 262 ? -54.988 -117.555 44.187 1.00 27.56 273 VAL H C 1
ATOM 18722 O O . VAL H 1 262 ? -54.802 -116.358 43.950 1.00 27.66 273 VAL H O 1
ATOM 18726 N N . ARG H 1 263 ? -54.127 -118.297 44.881 1.00 28.35 274 ARG H N 1
ATOM 18727 C CA . ARG H 1 263 ? -52.839 -117.780 45.327 1.00 27.53 274 ARG H CA 1
ATOM 18728 C C . ARG H 1 263 ? -51.745 -118.778 44.966 1.00 29.18 274 ARG H C 1
ATOM 18729 O O . ARG H 1 263 ? -51.843 -119.959 45.318 1.00 28.47 274 ARG H O 1
ATOM 18737 N N . ILE H 1 264 ? -50.691 -118.316 44.291 1.00 30.50 275 ILE H N 1
ATOM 18738 C CA . ILE H 1 264 ? -49.548 -119.174 43.992 1.00 27.44 275 ILE H CA 1
ATOM 18739 C C . ILE H 1 264 ? -48.326 -118.635 44.712 1.00 25.35 275 ILE H C 1
ATOM 18740 O O . ILE H 1 264 ? -48.010 -117.449 44.603 1.00 25.08 275 ILE H O 1
ATOM 18745 N N . TYR H 1 265 ? -47.646 -119.515 45.443 1.00 28.83 276 TYR H N 1
ATOM 18746 C CA . TYR H 1 265 ? -46.303 -119.262 45.941 1.00 25.85 276 TYR H CA 1
ATOM 18747 C C . TYR H 1 265 ? -45.328 -119.729 44.860 1.00 27.41 276 TYR H C 1
ATOM 18748 O O . TYR H 1 265 ? -45.187 -120.933 44.620 1.00 25.77 276 TYR H O 1
ATOM 18757 N N . LEU H 1 266 ? -44.684 -118.780 44.190 1.00 28.94 277 LEU H N 1
ATOM 18758 C CA . LEU H 1 266 ? -43.888 -119.060 43.000 1.00 26.44 277 LEU H CA 1
ATOM 18759 C C . LEU H 1 266 ? -42.426 -118.744 43.272 1.00 25.38 277 LEU H C 1
ATOM 18760 O O . LEU H 1 266 ? -42.100 -117.614 43.632 1.00 26.53 277 LEU H O 1
ATOM 18765 N N . ILE H 1 267 ? -41.553 -119.729 43.029 1.00 24.79 278 ILE H N 1
ATOM 18766 C CA . ILE H 1 267 ? -40.138 -119.693 43.388 1.00 25.41 278 ILE H CA 1
ATOM 18767 C C . ILE H 1 267 ? -39.323 -120.087 42.158 1.00 25.35 278 ILE H C 1
ATOM 18768 O O . ILE H 1 267 ? -39.667 -121.058 41.471 1.00 23.66 278 ILE H O 1
ATOM 18773 N N . ASN H 1 268 ? -38.254 -119.340 41.877 1.00 28.32 279 ASN H N 1
ATOM 18774 C CA . ASN H 1 268 ? -37.335 -119.684 40.788 1.00 26.21 279 ASN H CA 1
ATOM 18775 C C . ASN H 1 268 ? -36.130 -120.435 41.346 1.00 21.13 279 ASN H C 1
ATOM 18776 O O . ASN H 1 268 ? -35.282 -119.849 42.031 1.00 22.57 279 ASN H O 1
ATOM 18781 N N . ALA H 1 269 ? -36.039 -121.728 41.034 1.00 22.88 280 ALA H N 1
ATOM 18782 C CA . ALA H 1 269 ? -34.864 -122.524 41.370 1.00 24.85 280 ALA H CA 1
ATOM 18783 C C . ALA H 1 269 ? -34.045 -122.905 40.138 1.00 24.42 280 ALA H C 1
ATOM 18784 O O . ALA H 1 269 ? -33.145 -123.740 40.238 1.00 26.90 280 ALA H O 1
ATOM 18786 N N . THR H 1 270 ? -34.331 -122.310 38.987 1.00 24.82 281 THR H N 1
ATOM 18787 C CA . THR H 1 270 ? -33.694 -122.729 37.746 1.00 24.38 281 THR H CA 1
ATOM 18788 C C . THR H 1 270 ? -32.235 -122.279 37.717 1.00 23.78 281 THR H C 1
ATOM 18789 O O . THR H 1 270 ? -31.929 -121.117 37.988 1.00 24.40 281 THR H O 1
ATOM 18793 N N . GLU H 1 271 ? -31.340 -123.208 37.392 1.00 24.14 282 GLU H N 1
ATOM 18794 C CA . GLU H 1 271 ? -29.905 -122.956 37.316 1.00 25.06 282 GLU H CA 1
ATOM 18795 C C . GLU H 1 271 ? -29.507 -122.664 35.863 1.00 26.65 282 GLU H C 1
ATOM 18796 O O . GLU H 1 271 ? -30.269 -122.920 34.924 1.00 25.24 282 GLU H O 1
ATOM 18802 N N . PHE H 1 272 ? -28.329 -122.049 35.704 1.00 25.72 283 PHE H N 1
ATOM 18803 C CA . PHE H 1 272 ? -27.672 -121.777 34.424 1.00 27.51 283 PHE H CA 1
ATOM 18804 C C . PHE H 1 272 ? -28.293 -120.594 33.685 1.00 31.98 283 PHE H C 1
ATOM 18805 O O . PHE H 1 272 ? -27.571 -119.666 33.304 1.00 28.93 283 PHE H O 1
ATOM 18813 N N . ASP H 1 273 ? -29.629 -120.602 33.478 1.00 25.94 284 ASP H N 1
ATOM 18814 C CA . ASP H 1 273 ? -30.335 -119.504 32.817 1.00 26.54 284 ASP H CA 1
ATOM 18815 C C . ASP H 1 273 ? -30.502 -118.322 33.774 1.00 26.09 284 ASP H C 1
ATOM 18816 O O . ASP H 1 273 ? -30.832 -118.519 34.946 1.00 28.45 284 ASP H O 1
ATOM 18821 N N . PRO H 1 274 ? -30.323 -117.086 33.291 1.00 26.31 285 PRO H N 1
ATOM 18822 C CA . PRO H 1 274 ? -30.386 -115.936 34.208 1.00 26.40 285 PRO H CA 1
ATOM 18823 C C . PRO H 1 274 ? -31.783 -115.646 34.760 1.00 27.78 285 PRO H C 1
ATOM 18824 O O . PRO H 1 274 ? -31.889 -115.232 35.920 1.00 25.01 285 PRO H O 1
ATOM 18828 N N . ILE H 1 275 ? -32.864 -115.839 33.997 1.00 27.62 286 ILE H N 1
ATOM 18829 C CA . ILE H 1 275 ? -34.195 -115.546 34.520 1.00 24.73 286 ILE H CA 1
ATOM 18830 C C . ILE H 1 275 ? -35.186 -116.616 34.086 1.00 26.47 286 ILE H C 1
ATOM 18831 O O . ILE H 1 275 ? -34.964 -117.366 33.134 1.00 24.57 286 ILE H O 1
ATOM 18836 N N . ASN H 1 276 ? -36.306 -116.660 34.802 1.00 24.00 287 ASN H N 1
ATOM 18837 C CA . ASN H 1 276 ? -37.462 -117.455 34.437 1.00 23.11 287 ASN H CA 1
ATOM 18838 C C . ASN H 1 276 ? -38.690 -116.568 34.625 1.00 23.56 287 ASN H C 1
ATOM 18839 O O . ASN H 1 276 ? -38.595 -115.468 35.171 1.00 26.57 287 ASN H O 1
ATOM 18844 N N . SER H 1 277 ? -39.845 -117.011 34.144 1.00 24.19 288 SER H N 1
ATOM 18845 C CA . SER H 1 277 ? -40.990 -116.108 34.129 1.00 24.74 288 SER H CA 1
ATOM 18846 C C . SER H 1 277 ? -42.294 -116.889 34.183 1.00 25.27 288 SER H C 1
ATOM 18847 O O . SER H 1 277 ? -42.320 -118.119 34.080 1.00 23.91 288 SER H O 1
ATOM 18850 N N . PHE H 1 278 ? -43.388 -116.137 34.315 1.00 24.49 289 PHE H N 1
ATOM 18851 C CA . PHE H 1 278 ? -44.726 -116.691 34.507 1.00 26.19 289 PHE H CA 1
ATOM 18852 C C . PHE H 1 278 ? -45.681 -115.755 33.793 1.00 26.22 289 PHE H C 1
ATOM 18853 O O . PHE H 1 278 ? -45.762 -114.572 34.146 1.00 24.73 289 PHE H O 1
ATOM 18861 N N . HIS H 1 279 ? -46.380 -116.278 32.794 1.00 23.51 290 HIS H N 1
ATOM 18862 C CA . HIS H 1 279 ? -47.392 -115.534 32.061 1.00 23.05 290 HIS H CA 1
ATOM 18863 C C . HIS H 1 279 ? -48.735 -116.219 32.264 1.00 28.08 290 HIS H C 1
ATOM 18864 O O . HIS H 1 279 ? -48.863 -117.427 32.039 1.00 25.00 290 HIS H O 1
ATOM 18871 N N . LEU H 1 280 ? -49.730 -115.457 32.706 1.00 25.71 291 LEU H N 1
ATOM 18872 C CA . LEU H 1 280 ? -51.066 -115.990 32.944 1.00 27.04 291 LEU H CA 1
ATOM 18873 C C . LEU H 1 280 ? -51.959 -115.588 31.781 1.00 23.64 291 LEU H C 1
ATOM 18874 O O . LEU H 1 280 ? -52.114 -114.393 31.500 1.00 27.72 291 LEU H O 1
ATOM 18879 N N . HIS H 1 281 ? -52.529 -116.575 31.091 1.00 26.30 292 HIS H N 1
ATOM 18880 C CA . HIS H 1 281 ? -53.368 -116.282 29.935 1.00 25.96 292 HIS H CA 1
ATOM 18881 C C . HIS H 1 281 ? -54.727 -115.745 30.362 1.00 26.01 292 HIS H C 1
ATOM 18882 O O . HIS H 1 281 ? -55.309 -116.209 31.342 1.00 24.36 292 HIS H O 1
ATOM 18889 N N . ALA H 1 282 ? -55.235 -114.778 29.601 1.00 27.55 293 ALA H N 1
ATOM 18890 C CA . ALA H 1 282 ? -56.623 -114.325 29.641 1.00 25.70 293 ALA H CA 1
ATOM 18891 C C . ALA H 1 282 ? -56.978 -113.607 30.933 1.00 27.71 293 ALA H C 1
ATOM 18892 O O . ALA H 1 282 ? -58.155 -113.307 31.163 1.00 26.67 293 ALA H O 1
ATOM 18894 N N . ASN H 1 283 ? -56.001 -113.304 31.780 1.00 26.13 294 ASN H N 1
ATOM 18895 C CA . ASN H 1 283 ? -56.306 -112.757 33.094 1.00 27.78 294 ASN H CA 1
ATOM 18896 C C . ASN H 1 283 ? -55.065 -112.059 33.643 1.00 30.93 294 ASN H C 1
ATOM 18897 O O . ASN H 1 283 ? -53.965 -112.157 33.088 1.00 30.67 294 ASN H O 1
ATOM 18902 N N . PHE H 1 284 ? -55.266 -111.327 34.735 1.00 25.09 295 PHE H N 1
ATOM 18903 C CA . PHE H 1 284 ? -54.223 -110.531 35.355 1.00 25.31 295 PHE H CA 1
ATOM 18904 C C . PHE H 1 284 ? -54.193 -110.855 36.837 1.00 29.62 295 PHE H C 1
ATOM 18905 O O . PHE H 1 284 ? -55.200 -111.270 37.416 1.00 30.10 295 PHE H O 1
ATOM 18913 N N . PHE H 1 285 ? -53.018 -110.693 37.442 1.00 27.35 296 PHE H N 1
ATOM 18914 C CA . PHE H 1 285 ? -52.814 -111.021 38.843 1.00 24.40 296 PHE H CA 1
ATOM 18915 C C . PHE H 1 285 ? -52.078 -109.879 39.523 1.00 25.34 296 PHE H C 1
ATOM 18916 O O . PHE H 1 285 ? -51.507 -109.008 38.866 1.00 27.37 296 PHE H O 1
ATOM 18924 N N . ASP H 1 286 ? -52.122 -109.883 40.855 1.00 26.90 297 ASP H N 1
ATOM 18925 C CA . ASP H 1 286 ? -51.343 -108.975 41.689 1.00 29.59 297 ASP H CA 1
ATOM 18926 C C . ASP H 1 286 ? -50.102 -109.711 42.188 1.00 27.22 297 ASP H C 1
ATOM 18927 O O . ASP H 1 286 ? -50.186 -110.884 42.554 1.00 28.95 297 ASP H O 1
ATOM 18932 N N . TYR H 1 287 ? -48.950 -109.036 42.205 1.00 28.14 298 TYR H N 1
ATOM 18933 C CA . TYR H 1 287 ? -47.694 -109.694 42.554 1.00 27.97 298 TYR H CA 1
ATOM 18934 C C . TYR H 1 287 ? -47.114 -109.113 43.833 1.00 25.41 298 TYR H C 1
ATOM 18935 O O . TYR H 1 287 ? -47.041 -107.892 43.988 1.00 30.58 298 TYR H O 1
ATOM 18944 N N . TYR H 1 288 ? -46.678 -109.998 44.727 1.00 24.85 299 TYR H N 1
ATOM 18945 C CA . TYR H 1 288 ? -46.106 -109.655 46.029 1.00 28.55 299 TYR H CA 1
ATOM 18946 C C . TYR H 1 288 ? -44.672 -110.175 46.058 1.00 28.55 299 TYR H C 1
ATOM 18947 O O . TYR H 1 288 ? -44.446 -111.351 46.358 1.00 26.62 299 TYR H O 1
ATOM 18956 N N . ASP H 1 289 ? -43.712 -109.303 45.761 1.00 29.80 300 ASP H N 1
ATOM 18957 C CA . ASP H 1 289 ? -42.306 -109.705 45.668 1.00 32.84 300 ASP H CA 1
ATOM 18958 C C . ASP H 1 289 ? -41.811 -110.259 47.006 1.00 32.01 300 ASP H C 1
ATOM 18959 O O . ASP H 1 289 ? -41.910 -109.580 48.037 1.00 28.31 300 ASP H O 1
ATOM 18964 N N . HIS H 1 290 ? -41.287 -111.496 46.982 1.00 25.95 301 HIS H N 1
ATOM 18965 C CA . HIS H 1 290 ? -40.845 -112.250 48.163 1.00 24.90 301 HIS H CA 1
ATOM 18966 C C . HIS H 1 290 ? -42.001 -112.521 49.128 1.00 26.79 301 HIS H C 1
ATOM 18967 O O . HIS H 1 290 ? -41.789 -113.083 50.208 1.00 27.85 301 HIS H O 1
ATOM 18974 N N . GLY H 1 291 ? -43.215 -112.118 48.764 1.00 28.93 302 GLY H N 1
ATOM 18975 C CA . GLY H 1 291 ? -44.345 -112.186 49.681 1.00 30.94 302 GLY H CA 1
ATOM 18976 C C . GLY H 1 291 ? -44.174 -111.437 50.989 1.00 30.33 302 GLY H C 1
ATOM 18977 O O . GLY H 1 291 ? -44.908 -111.707 51.945 1.00 32.09 302 GLY H O 1
ATOM 18978 N N . THR H 1 292 ? -43.235 -110.497 51.070 1.00 26.34 303 THR H N 1
ATOM 18979 C CA . THR H 1 292 ? -42.908 -109.886 52.356 1.00 34.49 303 THR H CA 1
ATOM 18980 C C . THR H 1 292 ? -43.755 -108.656 52.692 1.00 33.79 303 THR H C 1
ATOM 18981 O O . THR H 1 292 ? -43.541 -108.046 53.748 1.00 32.30 303 THR H O 1
ATOM 18985 N N . THR H 1 293 ? -44.695 -108.269 51.832 1.00 32.32 304 THR H N 1
ATOM 18986 C CA . THR H 1 293 ? -45.651 -107.217 52.148 1.00 30.98 304 THR H CA 1
ATOM 18987 C C . THR H 1 293 ? -47.058 -107.786 52.033 1.00 32.99 304 THR H C 1
ATOM 18988 O O . THR H 1 293 ? -47.300 -108.704 51.241 1.00 31.33 304 THR H O 1
ATOM 18992 N N . LEU H 1 294 ? -47.991 -107.247 52.826 1.00 30.02 305 LEU H N 1
ATOM 18993 C CA . LEU H 1 294 ? -49.394 -107.636 52.698 1.00 35.18 305 LEU H CA 1
ATOM 18994 C C . LEU H 1 294 ? -50.172 -106.791 51.696 1.00 32.69 305 LEU H C 1
ATOM 18995 O O . LEU H 1 294 ? -51.370 -107.036 51.506 1.00 32.17 305 LEU H O 1
ATOM 19000 N N . THR H 1 295 ? -49.550 -105.790 51.096 1.00 30.10 306 THR H N 1
ATOM 19001 C CA . THR H 1 295 ? -50.098 -105.106 49.945 1.00 33.09 306 THR H CA 1
ATOM 19002 C C . THR H 1 295 ? -49.227 -105.395 48.725 1.00 33.32 306 THR H C 1
ATOM 19003 O O . THR H 1 295 ? -48.019 -105.606 48.868 1.00 32.10 306 THR H O 1
ATOM 19007 N N . PRO H 1 296 ? -49.801 -105.424 47.521 1.00 30.36 307 PRO H N 1
ATOM 19008 C CA . PRO H 1 296 ? -49.041 -105.901 46.354 1.00 31.00 307 PRO H CA 1
ATOM 19009 C C . PRO H 1 296 ? -47.868 -104.995 45.994 1.00 31.86 307 PRO H C 1
ATOM 19010 O O . PRO H 1 296 ? -47.871 -103.791 46.255 1.00 33.78 307 PRO H O 1
ATOM 19014 N N . THR H 1 297 ? -46.836 -105.610 45.405 1.00 33.05 308 THR H N 1
ATOM 19015 C CA . THR H 1 297 ? -45.749 -104.864 44.779 1.00 32.73 308 THR H CA 1
ATOM 19016 C C . THR H 1 297 ? -46.161 -104.331 43.419 1.00 33.12 308 THR H C 1
ATOM 19017 O O . THR H 1 297 ? -45.844 -103.191 43.068 1.00 34.67 308 THR H O 1
ATOM 19021 N N . LEU H 1 298 ? -46.827 -105.169 42.633 1.00 31.78 309 LEU H N 1
ATOM 19022 C CA . LEU H 1 298 ? -47.280 -104.836 41.291 1.00 29.38 309 LEU H CA 1
ATOM 19023 C C . LEU H 1 298 ? -48.751 -105.180 41.197 1.00 29.22 309 LEU H C 1
ATOM 19024 O O . LEU H 1 298 ? -49.132 -106.326 41.462 1.00 30.30 309 LEU H O 1
ATOM 19029 N N . LYS H 1 299 ? -49.576 -104.213 40.811 1.00 26.01 310 LYS H N 1
ATOM 19030 C CA . LYS H 1 299 ? -50.995 -104.485 40.608 1.00 34.45 310 LYS H CA 1
ATOM 19031 C C . LYS H 1 299 ? -51.305 -104.682 39.131 1.00 24.44 310 LYS H C 1
ATOM 19032 O O . LYS H 1 299 ? -50.805 -103.943 38.277 1.00 30.19 310 LYS H O 1
ATOM 19038 N N . THR H 1 300 ? -52.127 -105.690 38.848 1.00 25.71 311 THR H N 1
ATOM 19039 C CA . THR H 1 300 ? -52.703 -105.941 37.522 1.00 25.05 311 THR H CA 1
ATOM 19040 C C . THR H 1 300 ? -51.617 -106.119 36.454 1.00 26.17 311 THR H C 1
ATOM 19041 O O . THR H 1 300 ? -51.409 -105.272 35.589 1.00 27.86 311 THR H O 1
ATOM 19045 N N . VAL H 1 301 ? -50.915 -107.251 36.548 1.00 26.34 312 VAL H N 1
ATOM 19046 C CA . VAL H 1 301 ? -49.939 -107.653 35.540 1.00 28.38 312 VAL H CA 1
ATOM 19047 C C . VAL H 1 301 ? -50.273 -109.067 35.093 1.00 28.79 312 VAL H C 1
ATOM 19048 O O . VAL H 1 301 ? -50.985 -109.804 35.777 1.00 26.18 312 VAL H O 1
ATOM 19052 N N . ASP H 1 302 ? -49.752 -109.456 33.927 1.00 24.00 313 ASP H N 1
ATOM 19053 C CA . ASP H 1 302 ? -49.929 -110.834 33.501 1.00 24.95 313 ASP H CA 1
ATOM 19054 C C . ASP H 1 302 ? -48.613 -111.557 33.215 1.00 28.55 313 ASP H C 1
ATOM 19055 O O . ASP H 1 302 ? -48.644 -112.757 32.923 1.00 25.64 313 ASP H O 1
ATOM 19060 N N . THR H 1 303 ? -47.471 -110.869 33.300 1.00 25.97 314 THR H N 1
ATOM 19061 C CA . THR H 1 303 ? -46.163 -111.472 33.051 1.00 28.72 314 THR H CA 1
ATOM 19062 C C . THR H 1 303 ? -45.168 -110.884 34.038 1.00 23.21 314 THR H C 1
ATOM 19063 O O . THR H 1 303 ? -44.997 -109.665 34.077 1.00 25.93 314 THR H O 1
ATOM 19067 N N . ILE H 1 304 ? -44.526 -111.738 34.836 1.00 23.94 315 ILE H N 1
ATOM 19068 C CA . ILE H 1 304 ? -43.454 -111.316 35.731 1.00 25.73 315 ILE H CA 1
ATOM 19069 C C . ILE H 1 304 ? -42.242 -112.208 35.497 1.00 23.92 315 ILE H C 1
ATOM 19070 O O . ILE H 1 304 ? -42.352 -113.321 34.976 1.00 24.40 315 ILE H O 1
ATOM 19075 N N . MET H 1 305 ? -41.071 -111.703 35.885 1.00 25.30 316 MET H N 1
ATOM 19076 C CA . MET H 1 305 ? -39.838 -112.472 35.789 1.00 22.65 316 MET H CA 1
ATOM 19077 C C . MET H 1 305 ? -39.126 -112.496 37.135 1.00 25.57 316 MET H C 1
ATOM 19078 O O . MET H 1 305 ? -39.290 -111.602 37.968 1.00 25.66 316 MET H O 1
ATOM 19083 N N . GLN H 1 306 ? -38.319 -113.537 37.329 1.00 24.12 317 GLN H N 1
ATOM 19084 C CA . GLN H 1 306 ? -37.498 -113.726 38.523 1.00 23.67 317 GLN H CA 1
ATOM 19085 C C . GLN H 1 306 ? -36.132 -114.250 38.102 1.00 23.95 317 GLN H C 1
ATOM 19086 O O . GLN H 1 306 ? -36.052 -115.093 37.204 1.00 24.98 317 GLN H O 1
ATOM 19092 N N . CYS H 1 307 ? -35.065 -113.775 38.752 1.00 22.80 318 CYS H N 1
ATOM 19093 C CA . CYS H 1 307 ? -33.812 -114.523 38.678 1.00 26.08 318 CYS H CA 1
ATOM 19094 C C . CYS H 1 307 ? -33.840 -115.655 39.713 1.00 27.19 318 CYS H C 1
ATOM 19095 O O . CYS H 1 307 ? -34.749 -115.747 40.541 1.00 24.90 318 CYS H O 1
ATOM 19098 N N . GLN H 1 308 ? -32.862 -116.559 39.648 1.00 22.39 319 GLN H N 1
ATOM 19099 C CA . GLN H 1 308 ? -32.845 -117.643 40.626 1.00 24.31 319 GLN H CA 1
ATOM 19100 C C . GLN H 1 308 ? -32.750 -117.079 42.042 1.00 28.09 319 GLN H C 1
ATOM 19101 O O . GLN H 1 308 ? -32.040 -116.099 42.297 1.00 24.37 319 GLN H O 1
ATOM 19107 N N . GLY H 1 309 ? -33.475 -117.703 42.972 1.00 24.21 320 GLY H N 1
ATOM 19108 C CA . GLY H 1 309 ? -33.519 -117.235 44.334 1.00 27.70 320 GLY H CA 1
ATOM 19109 C C . GLY H 1 309 ? -34.553 -116.166 44.592 1.00 28.78 320 GLY H C 1
ATOM 19110 O O . GLY H 1 309 ? -34.881 -115.909 45.754 1.00 28.36 320 GLY H O 1
ATOM 19111 N N . GLN H 1 310 ? -35.062 -115.525 43.543 1.00 30.70 321 GLN H N 1
ATOM 19112 C CA . GLN H 1 310 ? -36.242 -114.686 43.681 1.00 27.08 321 GLN H CA 1
ATOM 19113 C C . GLN H 1 310 ? -37.507 -115.552 43.680 1.00 28.75 321 GLN H C 1
ATOM 19114 O O . GLN H 1 310 ? -37.498 -116.722 43.275 1.00 23.88 321 GLN H O 1
ATOM 19120 N N . ARG H 1 311 ? -38.596 -114.962 44.170 1.00 25.59 322 ARG H N 1
ATOM 19121 C CA . ARG H 1 311 ? -39.821 -115.684 44.481 1.00 24.84 322 ARG H CA 1
ATOM 19122 C C . ARG H 1 311 ? -40.861 -114.664 44.923 1.00 21.82 322 ARG H C 1
ATOM 19123 O O . ARG H 1 311 ? -40.525 -113.539 45.283 1.00 23.61 322 ARG H O 1
ATOM 19131 N N . GLY H 1 312 ? -42.124 -115.065 44.899 1.00 24.41 323 GLY H N 1
ATOM 19132 C CA . GLY H 1 312 ? -43.158 -114.158 45.364 1.00 26.05 323 GLY H CA 1
ATOM 19133 C C . GLY H 1 312 ? -44.516 -114.816 45.310 1.00 26.80 323 GLY H C 1
ATOM 19134 O O . GLY H 1 312 ? -44.638 -116.004 45.009 1.00 27.30 323 GLY H O 1
ATOM 19135 N N . ILE H 1 313 ? -45.549 -114.022 45.593 1.00 25.40 324 ILE H N 1
ATOM 19136 C CA . ILE H 1 313 ? -46.912 -114.531 45.685 1.00 23.30 324 ILE H CA 1
ATOM 19137 C C . ILE H 1 313 ? -47.745 -113.897 44.589 1.00 21.63 324 ILE H C 1
ATOM 19138 O O . ILE H 1 313 ? -47.697 -112.680 44.393 1.00 29.37 324 ILE H O 1
ATOM 19143 N N . LEU H 1 314 ? -48.508 -114.719 43.882 1.00 26.17 325 LEU H N 1
ATOM 19144 C CA . LEU H 1 314 ? -49.419 -114.271 42.838 1.00 26.35 325 LEU H CA 1
ATOM 19145 C C . LEU H 1 314 ? -50.853 -114.498 43.298 1.00 27.26 325 LEU H C 1
ATOM 19146 O O . LEU H 1 314 ? -51.202 -115.598 43.738 1.00 26.84 325 LEU H O 1
ATOM 19151 N N . GLU H 1 315 ? -51.684 -113.469 43.201 1.00 27.34 326 GLU H N 1
ATOM 19152 C CA . GLU H 1 315 ? -53.078 -113.610 43.604 1.00 30.25 326 GLU H CA 1
ATOM 19153 C C . GLU H 1 315 ? -53.963 -113.138 42.469 1.00 24.49 326 GLU H C 1
ATOM 19154 O O . GLU H 1 315 ? -53.698 -112.092 41.873 1.00 25.02 326 GLU H O 1
ATOM 19160 N N . PHE H 1 316 ? -54.989 -113.925 42.150 1.00 25.46 327 PHE H N 1
ATOM 19161 C CA . PHE H 1 316 ? -55.918 -113.560 41.091 1.00 26.92 327 PHE H CA 1
ATOM 19162 C C . PHE H 1 316 ? -57.209 -114.330 41.293 1.00 28.28 327 PHE H C 1
ATOM 19163 O O . PHE H 1 316 ? -57.321 -115.174 42.184 1.00 30.86 327 PHE H O 1
ATOM 19171 N N . SER H 1 317 ? -58.180 -114.052 40.432 1.00 25.42 328 SER H N 1
ATOM 19172 C CA . SER H 1 317 ? -59.452 -114.750 40.510 1.00 31.66 328 SER H CA 1
ATOM 19173 C C . SER H 1 317 ? -60.034 -114.928 39.124 1.00 23.35 328 SER H C 1
ATOM 19174 O O . SER H 1 317 ? -60.018 -114.001 38.314 1.00 31.76 328 SER H O 1
ATOM 19177 N N . PHE H 1 318 ? -60.582 -116.115 38.878 1.00 25.81 329 PHE H N 1
ATOM 19178 C CA . PHE H 1 318 ? -61.314 -116.404 37.656 1.00 25.99 329 PHE H CA 1
ATOM 19179 C C . PHE H 1 318 ? -62.824 -116.268 37.832 1.00 33.98 329 PHE H C 1
ATOM 19180 O O . PHE H 1 318 ? -63.587 -116.892 37.086 1.00 33.20 329 PHE H O 1
ATOM 19188 N N . ASN H 1 319 ? -63.268 -115.467 38.799 1.00 34.09 330 ASN H N 1
ATOM 19189 C CA . ASN H 1 319 ? -64.698 -115.298 39.039 1.00 38.80 330 ASN H CA 1
ATOM 19190 C C . ASN H 1 319 ? -65.377 -114.679 37.823 1.00 33.24 330 ASN H C 1
ATOM 19191 O O . ASN H 1 319 ? -64.912 -113.676 37.283 1.00 31.27 330 ASN H O 1
ATOM 19196 N N . GLY H 1 320 ? -66.473 -115.293 37.384 1.00 37.35 331 GLY H N 1
ATOM 19197 C CA . GLY H 1 320 ? -67.212 -114.799 36.243 1.00 37.03 331 GLY H CA 1
ATOM 19198 C C . GLY H 1 320 ? -66.671 -115.200 34.884 1.00 36.61 331 GLY H C 1
ATOM 19199 O O . GLY H 1 320 ? -67.273 -114.831 33.868 1.00 35.26 331 GLY H O 1
ATOM 19200 N N . PHE H 1 321 ? -65.560 -115.933 34.827 1.00 35.59 332 PHE H N 1
ATOM 19201 C CA . PHE H 1 321 ? -64.970 -116.354 33.559 1.00 29.51 332 PHE H CA 1
ATOM 19202 C C . PHE H 1 321 ? -65.690 -117.577 33.006 1.00 34.29 332 PHE H C 1
ATOM 19203 O O . PHE H 1 321 ? -66.200 -118.419 33.756 1.00 31.63 332 PHE H O 1
ATOM 19211 N N . GLU H 1 322 ? -65.697 -117.676 31.678 1.00 29.01 333 GLU H N 1
ATOM 19212 C CA . GLU H 1 322 ? -66.145 -118.879 30.991 1.00 30.01 333 GLU H CA 1
ATOM 19213 C C . GLU H 1 322 ? -65.363 -120.099 31.478 1.00 36.31 333 GLU H C 1
ATOM 19214 O O . GLU H 1 322 ? -64.134 -120.023 31.632 1.00 33.20 333 GLU H O 1
ATOM 19220 N N . PRO H 1 323 ? -66.030 -121.214 31.779 1.00 33.56 334 PRO H N 1
ATOM 19221 C CA . PRO H 1 323 ? -65.299 -122.449 32.087 1.00 34.86 334 PRO H CA 1
ATOM 19222 C C . PRO H 1 323 ? -64.471 -122.892 30.893 1.00 26.47 334 PRO H C 1
ATOM 19223 O O . PRO H 1 323 ? -64.948 -122.910 29.762 1.00 25.95 334 PRO H O 1
ATOM 19227 N N . GLY H 1 324 ? -63.221 -123.249 31.156 1.00 29.44 335 GLY H N 1
ATOM 19228 C CA . GLY H 1 324 ? -62.331 -123.630 30.076 1.00 31.34 335 GLY H CA 1
ATOM 19229 C C . GLY H 1 324 ? -60.926 -123.849 30.593 1.00 31.29 335 GLY H C 1
ATOM 19230 O O . GLY H 1 324 ? -60.678 -123.862 31.803 1.00 30.31 335 GLY H O 1
ATOM 19231 N N . LEU H 1 325 ? -60.004 -124.028 29.656 1.00 31.18 336 LEU H N 1
ATOM 19232 C CA . LEU H 1 325 ? -58.598 -124.210 29.982 1.00 31.04 336 LEU H CA 1
ATOM 19233 C C . LEU H 1 325 ? -57.897 -122.869 29.830 1.00 28.15 336 LEU H C 1
ATOM 19234 O O . LEU H 1 325 ? -58.017 -122.215 28.787 1.00 26.99 336 LEU H O 1
ATOM 19239 N N . TYR H 1 326 ? -57.207 -122.444 30.882 1.00 27.42 337 TYR H N 1
ATOM 19240 C CA . TYR H 1 326 ? -56.469 -121.185 30.879 1.00 29.30 337 TYR H CA 1
ATOM 19241 C C . TYR H 1 326 ? -55.004 -121.496 31.138 1.00 24.11 337 TYR H C 1
ATOM 19242 O O . TYR H 1 326 ? -54.653 -121.977 32.221 1.00 21.85 337 TYR H O 1
ATOM 19251 N N . MET H 1 327 ? -54.160 -121.184 30.157 1.00 26.84 338 MET H N 1
ATOM 19252 C CA . MET H 1 327 ? -52.752 -121.568 30.171 1.00 24.52 338 MET H CA 1
ATOM 19253 C C . MET H 1 327 ? -51.907 -120.669 31.075 1.00 26.95 338 MET H C 1
ATOM 19254 O O . MET H 1 327 ? -52.195 -119.482 31.271 1.00 26.60 338 MET H O 1
ATOM 19259 N N . PHE H 1 328 ? -50.849 -121.258 31.634 1.00 25.75 339 PHE H N 1
ATOM 19260 C CA . PHE H 1 328 ? -49.819 -120.525 32.359 1.00 23.52 339 PHE H CA 1
ATOM 19261 C C . PHE H 1 328 ? -48.470 -121.166 32.026 1.00 23.80 339 PHE H C 1
ATOM 19262 O O . PHE H 1 328 ? -48.385 -122.387 31.879 1.00 27.03 339 PHE H O 1
ATOM 19270 N N . HIS H 1 329 ? -47.441 -120.344 31.821 1.00 25.03 340 HIS H N 1
ATOM 19271 C CA . HIS H 1 329 ? -46.171 -120.843 31.284 1.00 25.94 340 HIS H CA 1
ATOM 19272 C C . HIS H 1 329 ? -45.139 -119.721 31.289 1.00 25.84 340 HIS H C 1
ATOM 19273 O O . HIS H 1 329 ? -45.486 -118.540 31.367 1.00 25.26 340 HIS H O 1
ATOM 19280 N N . ALA H 1 330 ? -43.863 -120.102 31.161 1.00 23.48 341 ALA H N 1
ATOM 19281 C CA . ALA H 1 330 ? -42.806 -119.111 30.999 1.00 23.34 341 ALA H CA 1
ATOM 19282 C C . ALA H 1 330 ? -42.995 -118.329 29.711 1.00 23.72 341 ALA H C 1
ATOM 19283 O O . ALA H 1 330 ? -43.417 -118.874 28.686 1.00 24.20 341 ALA H O 1
ATOM 19285 N N . HIS H 1 331 ? -42.650 -117.052 29.748 1.00 22.27 342 HIS H N 1
ATOM 19286 C CA . HIS H 1 331 ? -42.640 -116.290 28.521 1.00 24.39 342 HIS H CA 1
ATOM 19287 C C . HIS H 1 331 ? -41.285 -116.337 27.807 1.00 25.40 342 HIS H C 1
ATOM 19288 O O . HIS H 1 331 ? -41.090 -115.605 26.829 1.00 26.61 342 HIS H O 1
ATOM 19295 N N . GLN H 1 332 ? -40.358 -117.171 28.278 1.00 25.04 343 GLN H N 1
ATOM 19296 C CA . GLN H 1 332 ? -39.203 -117.607 27.486 1.00 26.71 343 GLN H CA 1
ATOM 19297 C C . GLN H 1 332 ? -39.688 -118.824 26.706 1.00 26.97 343 GLN H C 1
ATOM 19298 O O . GLN H 1 332 ? -39.883 -119.906 27.275 1.00 24.68 343 GLN H O 1
ATOM 19304 N N . SER H 1 333 ? -39.937 -118.630 25.407 1.00 26.06 344 SER H N 1
ATOM 19305 C CA . SER H 1 333 ? -40.674 -119.621 24.627 1.00 27.86 344 SER H CA 1
ATOM 19306 C C . SER H 1 333 ? -40.019 -120.992 24.672 1.00 29.42 344 SER H C 1
ATOM 19307 O O . SER H 1 333 ? -40.717 -122.008 24.794 1.00 28.09 344 SER H O 1
ATOM 19310 N N . GLU H 1 334 ? -38.684 -121.041 24.540 1.00 26.22 345 GLU H N 1
ATOM 19311 C CA . GLU H 1 334 ? -37.954 -122.307 24.635 1.00 28.37 345 GLU H CA 1
ATOM 19312 C C . GLU H 1 334 ? -38.301 -123.080 25.907 1.00 26.36 345 GLU H C 1
ATOM 19313 O O . GLU H 1 334 ? -38.510 -124.301 25.857 1.00 24.17 345 GLU H O 1
ATOM 19319 N N . PHE H 1 335 ? -38.349 -122.394 27.054 1.00 24.97 346 PHE H N 1
ATOM 19320 C CA . PHE H 1 335 ? -38.689 -123.064 28.311 1.00 22.90 346 PHE H CA 1
ATOM 19321 C C . PHE H 1 335 ? -40.068 -123.726 28.229 1.00 25.89 346 PHE H C 1
ATOM 19322 O O . PHE H 1 335 ? -40.252 -124.873 28.657 1.00 25.38 346 PHE H O 1
ATOM 19330 N N . ALA H 1 336 ? -41.056 -123.003 27.697 1.00 23.91 347 ALA H N 1
ATOM 19331 C CA . ALA H 1 336 ? -42.422 -123.529 27.639 1.00 24.51 347 ALA H CA 1
ATOM 19332 C C . ALA H 1 336 ? -42.516 -124.775 26.766 1.00 27.72 347 ALA H C 1
ATOM 19333 O O . ALA H 1 336 ? -43.186 -125.751 27.131 1.00 26.40 347 ALA H O 1
ATOM 19335 N N . GLU H 1 337 ? -41.871 -124.753 25.596 1.00 27.96 348 GLU H N 1
ATOM 19336 C CA . GLU H 1 337 ? -41.850 -125.927 24.727 1.00 28.02 348 GLU H CA 1
ATOM 19337 C C . GLU H 1 337 ? -41.220 -127.132 25.413 1.00 26.14 348 GLU H C 1
ATOM 19338 O O . GLU H 1 337 ? -41.658 -128.267 25.208 1.00 24.80 348 GLU H O 1
ATOM 19344 N N . LEU H 1 338 ? -40.191 -126.914 26.221 1.00 24.04 349 LEU H N 1
ATOM 19345 C CA . LEU H 1 338 ? -39.481 -128.017 26.859 1.00 25.77 349 LEU H CA 1
ATOM 19346 C C . LEU H 1 338 ? -40.083 -128.426 28.212 1.00 25.56 349 LEU H C 1
ATOM 19347 O O . LEU H 1 338 ? -39.463 -129.211 28.942 1.00 23.06 349 LEU H O 1
ATOM 19352 N N . GLY H 1 339 ? -41.269 -127.928 28.558 1.00 22.39 350 GLY H N 1
ATOM 19353 C CA . GLY H 1 339 ? -42.002 -128.502 29.674 1.00 20.98 350 GLY H CA 1
ATOM 19354 C C . GLY H 1 339 ? -42.571 -127.545 30.706 1.00 25.18 350 GLY H C 1
ATOM 19355 O O . GLY H 1 339 ? -43.356 -127.969 31.559 1.00 24.74 350 GLY H O 1
ATOM 19356 N N . TRP H 1 340 ? -42.169 -126.272 30.672 1.00 23.24 351 TRP H N 1
ATOM 19357 C CA A TRP H 1 340 ? -42.699 -125.257 31.588 0.44 24.69 351 TRP H CA 1
ATOM 19358 C CA B TRP H 1 340 ? -42.702 -125.263 31.592 0.56 24.70 351 TRP H CA 1
ATOM 19359 C C . TRP H 1 340 ? -43.934 -124.611 30.952 1.00 24.30 351 TRP H C 1
ATOM 19360 O O . TRP H 1 340 ? -43.954 -123.440 30.551 1.00 22.11 351 TRP H O 1
ATOM 19381 N N . MET H 1 341 ? -44.996 -125.412 30.887 1.00 26.36 352 MET H N 1
ATOM 19382 C CA . MET H 1 341 ? -46.299 -124.993 30.391 1.00 22.34 352 MET H CA 1
ATOM 19383 C C . MET H 1 341 ? -47.343 -125.815 31.135 1.00 24.61 352 MET H C 1
ATOM 19384 O O . MET H 1 341 ? -47.192 -127.034 31.263 1.00 25.88 352 MET H O 1
ATOM 19389 N N . GLY H 1 342 ? -48.376 -125.151 31.659 1.00 24.91 353 GLY H N 1
ATOM 19390 C CA . GLY H 1 342 ? -49.449 -125.850 32.335 1.00 23.77 353 GLY H CA 1
ATOM 19391 C C . GLY H 1 342 ? -50.784 -125.196 32.035 1.00 25.51 353 GLY H C 1
ATOM 19392 O O . GLY H 1 342 ? -50.843 -124.078 31.510 1.00 24.57 353 GLY H O 1
ATOM 19393 N N . ASN H 1 343 ? -51.860 -125.903 32.389 1.00 25.09 354 ASN H N 1
ATOM 19394 C CA . ASN H 1 343 ? -53.227 -125.413 32.207 1.00 26.83 354 ASN H CA 1
ATOM 19395 C C . ASN H 1 343 ? -53.969 -125.346 33.539 1.00 28.34 354 ASN H C 1
ATOM 19396 O O . ASN H 1 343 ? -53.902 -126.282 34.337 1.00 27.74 354 ASN H O 1
ATOM 19401 N N . PHE H 1 344 ? -54.676 -124.235 33.774 1.00 28.33 355 PHE H N 1
ATOM 19402 C CA . PHE H 1 344 ? -55.744 -124.187 34.769 1.00 26.42 355 PHE H CA 1
ATOM 19403 C C . PHE H 1 344 ? -57.070 -124.634 34.142 1.00 29.11 355 PHE H C 1
ATOM 19404 O O . PHE H 1 344 ? -57.483 -124.101 33.110 1.00 26.68 355 PHE H O 1
ATOM 19412 N N . GLU H 1 345 ? -57.737 -125.614 34.764 1.00 26.68 356 GLU H N 1
ATOM 19413 C CA . GLU H 1 345 ? -59.094 -126.014 34.361 1.00 31.72 356 GLU H CA 1
ATOM 19414 C C . GLU H 1 345 ? -60.093 -125.283 35.256 1.00 35.44 356 GLU H C 1
ATOM 19415 O O . GLU H 1 345 ? -60.301 -125.655 36.416 1.00 30.69 356 GLU H O 1
ATOM 19421 N N . VAL H 1 346 ? -60.709 -124.241 34.711 1.00 30.95 357 VAL H N 1
ATOM 19422 C CA . VAL H 1 346 ? -61.628 -123.393 35.460 1.00 34.55 357 VAL H CA 1
ATOM 19423 C C . VAL H 1 346 ? -63.027 -123.968 35.303 1.00 32.35 357 VAL H C 1
ATOM 19424 O O . VAL H 1 346 ? -63.502 -124.165 34.181 1.00 33.49 357 VAL H O 1
ATOM 19428 N N . ILE H 1 347 ? -63.682 -124.246 36.417 1.00 31.19 358 ILE H N 1
ATOM 19429 C CA . ILE H 1 347 ? -64.986 -124.897 36.399 1.00 37.01 358 ILE H CA 1
ATOM 19430 C C . ILE H 1 347 ? -65.997 -124.006 37.107 1.00 42.18 358 ILE H C 1
ATOM 19431 O O . ILE H 1 347 ? -65.652 -123.199 37.977 1.00 41.59 358 ILE H O 1
ATOM 19436 N N . GLU H 1 348 ? -67.258 -124.162 36.721 1.00 44.50 359 GLU H N 1
ATOM 19437 C CA . GLU H 1 348 ? -68.368 -123.484 37.380 1.00 47.74 359 GLU H CA 1
ATOM 19438 C C . GLU H 1 348 ? -68.353 -123.702 38.894 1.00 42.87 359 GLU H C 1
ATOM 19439 O O . GLU H 1 348 ? -68.045 -124.798 39.362 1.00 46.34 359 GLU H O 1
#

Solvent-accessible surface area: 81104 Å² total; per-residue (Å²): 121,46,70,10,52,56,12,9,71,96,46,64,46,28,124,91,49,103,26,42,50,51,43,47,8,46,47,9,111,1,54,1,41,15,74,57,9,76,0,24,109,61,55,104,0,16,1,10,0,0,66,12,46,1,0,0,6,2,1,2,3,25,18,15,9,65,0,64,0,61,2,67,0,40,0,13,29,21,1,0,0,31,1,43,29,109,35,75,73,11,28,34,5,27,20,36,53,38,56,10,8,4,36,28,55,77,82,30,47,1,48,11,56,0,65,47,22,2,0,3,4,0,20,0,53,3,43,50,81,85,94,3,8,7,24,0,0,6,2,0,1,2,2,4,0,34,11,153,127,36,100,145,92,89,83,37,0,74,12,8,36,64,49,14,97,70,6,117,50,51,16,16,16,0,0,1,0,1,4,0,1,50,94,90,82,107,114,9,55,23,6,0,4,0,1,21,18,65,2,1,66,148,147,38,9,152,0,75,62,113,78,37,0,3,0,2,0,2,0,5,1,25,58,37,109,55,0,2,0,30,1,59,74,18,103,4,26,10,18,52,57,0,47,65,18,67,41,74,81,141,89,34,42,58,10,134,1,56,59,14,67,16,0,0,0,28,11,42,0,98,61,57,137,58,28,102,25,53,0,22,0,99,50,76,108,16,4,123,68,1,0,42,0,14,0,62,2,51,154,120,51,68,9,53,56,12,9,69,100,46,65,45,23,137,90,53,98,26,42,78,50,44,46,7,48,51,9,111,2,52,0,48,16,86,52,10,74,0,24,106,60,54,98,0,17,2,10,0,0,66,14,48,0,0,0,10,2,2,2,3,25,14,15,10,67,0,66,0,60,2,65,0,38,1,12,28,34,1,0,0,0,0,1,4,54,4,44,2,6,26,0,6,4,41,64,23,39,56,10,24,4,101,28,56,85,78,30,46,1,50,11,55,0,79,18,21,2,0,0,4,0,4,0,5,3,117,46,9,38,94,2,3,6,23,0,0,4,2,0,1,2,2,4,0,35,21,157,106,32,89,127,101,103,71,34,0,82,12,7,40,65,48,11,95,72,7,113,49,49,15,16,14,0,0,1,0,0,4,0,1,50,98,96,83,108,110,5,55,21,4,0,4,0,1,25,19,62,3,1,66,140,138,43,9,152,0,80,60,112,77,37,0,3,0,2,0,2,1,6,2,9,57,36,34,2,0,0,0,2,1,0,2,10,16,3,33,10,19,21,0,0,8,37,18,66,38,48,31,110,41,0,1,0,4,25,1,0,7,0,15,0,0,0,0,27,12,42,0,95,66,28,64,59,23,49,0,10,0,2,0,5,19,1,67,10,0,49,68,1,0,26,0,13,0,54,2,49,152,118,52,66,10,58,58,12,9,70,93,47,67,46,27,115,93,53,98,26,144,98,50,44,47,7,46,42,11,101,2,54,0,48,60,93,108,11,64,0,23,32,5,30,79,1,73,2,10,0,0,64,12,50,1,0,0,9,2,2,3,3,25,18,13,9,65,0,66,0,61,1,64,0,56,15,70,60,33,1,0,0,0,0,1,4,51,5,44,2,31,38,0,6,4,40,61,22,56,62,10,25,4,100,60,59,85,79,43,48,1,49,11,54,0,75,18,20,1,0,0,4,0,6,0,6,3,121,48,8,40,106,2,4,7,23,0,0,5,2,0,1,2,2,4,0,26,12,154,135,27,97,122,95,88,82,36,0,73,13,7,37,66,48,15,97,72,7,111,47,51,13,17,14,0,0,1,0,0,4,0,1,50,96,96,65,101,105,11,56,22,3,0,4,0,1,27,18,14,3,1,30,70,136,37,9,130,0,52,60,116,76,37,0,3,0,1,0,2,1,6,1,8,57,37,32,2,0,0,0,1,1,0,2,9,16,3,21,11,18,21,0,0,9,37,17,66,49,40,31,110,29,1,1,0,10,26,1,0,7,0,16,0,0,0,0,27,13,45,0,99,67,25,66,61,24,45,0,11,0,2,0,5,18,2,72,10,0,39,66,1,0,26,0,14,0,70,2,51,154,120,47,69,10,47,58,11,9,70,92,46,66,47,32,134,90,52,103,24,143,98,51,45,49,8,45,53,11,112,1,60,1,44,60,95,127,11,82,0,24,106,52,55,144,1,71,3,10,0,0,61,11,46,0,0,0,5,2,3,2,3,26,16,15,8,63,0,65,0,62,1,66,0,59,16,72,58,31,1,0,0,0,0,1,4,52,5,43,2,32,36,1,6,4,42,61,21,55,63,11,25,4,103,60,59,83,81,46,47,1,49,11,56,0,70,18,22,1,0,0,4,0,5,0,6,3,122,48,8,35,103,3,3,7,26,0,0,4,2,0,1,2,2,4,0,36,14,140,132,27,92,119,101,77,82,36,0,73,13,7,36,64,50,13,95,71,6,118,50,50,16,16,16,0,0,1,0,1,4,0,2,51,94,94,78,101,112,6,56,22,3,0,3,0,1,24,19,57,2,1,58,152,137,32,9,158,0,77,59,111,75,37,0,2,0,2,0,2,0,6,1,8,57,36,31,1,0,0,0,1,0,0,2,10,16,3,25,11,18,23,0,0,9,36,19,67,49,49,34,115,30,1,2,1,4,27,2,0,7,0,16,0,0,0,0,27,12,42,0,93,68,26,68,59,24,48,0,11,0,2,0,5,19,2,69,9,1,53,70,1,0,41,0,17,0,58,1,42,152,121,41,71,10,47,56,11,9,73,85,46,62,46,30,133,89,54,99,22,145,97,53,47,49,8,46,52,13,112,1,54,2,48,61,84,109,9,70,0,23,104,59,55,134,1,70,2,10,0,0,64,14,48,1,0,0,5,1,4,2,4,25,18,13,10,63,1,67,0,60,1,65,0,55,14,72,61,19,1,0,0,0,0,1,3,55,5,42,2,35,37,1,5,5,15,24,22,56,62,11,7,4,37,60,58,73,80,48,46,1,47,10,56,0,64,17,21,1,0,0,4,0,4,0,6,3,44,40,9,36,102,2,4,8,24,0,0,5,2,0,1,2,2,4,0,35,16,144,136,34,93,148,98,99,80,37,0,82,13,8,40,63,46,13,99,70,7,119,48,50,15,17,14,0,0,1,0,0,4,0,2,50,96,93,77,103,113,7,55,21,4,0,3,0,1,23,18,67,4,1,67,152,140,31,10,146,0,71,57,110,76,38,0,4,0,1,0,2,0,6,1,8,58,36,30,2,0,0,0,2,0,0,2,9,17,4,22,11,17,28,0,0,8,37,18,68,45,49,33,113,34,1,1,0,4,28,1,0,8,0,14,0,0,1,0,28,11,48,0,98,67,23,70,59,24,53,0,11,0,2,0,5,20,2,68,11,0,51,69,1,0,24,0,13,0,65,2,46,156,103,77,10,48,56,11,7,73,91,46,68,48,30,134,94,53,96,26,145,98,51,48,46,8,45,53,12,113,2,48,2,43,66,107,111,10,76,0,23,34,5,32,80,0,72,2,10,0,0,64,16,47,0,0,0,8,1,2,2,3,25,18,13,10,66,0,66,0,61,1,66,0,56,13,74,62,31,0,0,0,31,1,45,28,110,35,76,75,52,37,35,6,28,42,72,54,56,60,11,26,4,101,61,58,83,79,44,47,0,47,11,53,0,66,47,19,2,0,4,3,0,22,0,53,3,118,64,83,92,103,3,8,6,22,0,0,5,2,0,1,2,2,4,0,36,13,148,139,30,94,150,96,76,76,38,0,76,13,8,38,63,46,14,98,68,7,118,49,51,14,16,14,0,0,1,0,0,4,0,1,50,97,93,85,105,112,7,53,20,7,0,4,0,2,21,16,18,2,1,32,59,128,35,10,152,0,72,59,108,79,40,0,3,0,2,0,1,0,6,1,26,59,38,109,58,0,1,0,30,1,60,72,18,104,3,36,12,18,52,55,0,48,63,18,75,35,72,77,149,93,37,41,57,10,133,2,55,64,14,68,16,0,0,0,26,12,47,0,93,65,56,138,59,30,106,24,54,0,24,0,101,47,76,98,16,5,107,64,1,0,43,0,13,0,61,1,43,152,122,46,70,9,54,55,11,8,71,90,46,70,46,27,134,90,50,99,25,143,101,50,46,48,10,46,55,9,109,1,54,1,49,59,93,110,10,76,0,22,126,58,55,129,0,69,2,10,0,0,66,11,44,1,0,0,6,1,2,3,3,27,17,15,11,69,0,64,0,61,1,68,0,53,14,73,60,31,0,0,0,0,0,1,4,54,5,42,2,34,36,1,6,4,43,62,23,54,61,10,26,4,103,59,58,85,82,47,47,0,45,13,56,0,64,18,22,1,0,0,4,0,5,0,9,3,121,48,13,38,106,3,4,8,24,0,0,5,2,0,0,2,2,4,1,36,11,142,141,29,94,119,100,72,82,37,0,84,12,7,43,65,48,13,100,69,7,115,50,50,16,16,15,0,0,1,0,0,4,0,1,51,97,96,81,105,110,5,55,21,2,0,3,0,1,26,18,66,3,1,68,141,124,35,10,146,0,76,54,105,77,38,0,3,0,2,0,2,1,5,1,8,57,35,31,2,0,0,0,2,0,0,2,9,16,3,21,12,18,22,0,0,8,38,16,64,44,50,33,114,35,0,1,1,4,28,2,0,7,0,14,0,0,0,0,25,12,45,0,93,64,27,38,55,23,49,0,12,0,3,0,6,18,1,66,8,0,50,73,1,0,23,0,14,0,62,2,44,130,125,46,69,10,48,56,11,8,72,92,45,68,48,26,136,94,48,100,28,144,97,48,48,48,8,44,54,11,112,1,53,1,51,59,94,111,9,80,0,24,109,57,54,131,1,69,2,11,0,0,62,14,49,1,0,0,8,2,3,2,3,26,18,14,10,65,1,62,0,61,2,67,0,53,14,74,61,32,1,0,0,0,0,1,4,54,5,42,2,34,39,0,5,4,42,62,23,52,58,11,28,3,100,60,57,82,80,46,46,1,46,12,57,0,68,16,20,2,0,0,4,0,4,0,6,3,106,51,8,40,105,3,4,7,21,0,0,4,2,0,2,2,2,5,0,30,11,154,137,28,91,124,96,90,81,36,0,77,11,8,40,64,46,12,98,71,7,117,52,51,15,15,14,0,0,1,0,0,5,0,1,51,98,98,76,104,103,5,56,21,3,0,3,0,1,24,18,67,5,1,64,146,130,32,10,155,0,80,56,108,79,38,0,3,0,2,0,1,0,6,2,8,58,35,31,1,0,0,0,2,0,0,2,9,15,3,35,12,18,23,1,0,8,39,18,61,33,49,31,115,40,1,1,0,4,28,1,0,7,0,15,0,0,1,0,25,13,44,0,96,64,27,64,60,23,48,1,10,0,4,0,6,19,1,69,8,0,49,73,1,0,24,0,12,0,53,2,48,152

InterPro domains:
  IPR001287 Nitrite reductase, copper-type [PR00695] (109-125)
  IPR001287 Nitrite reductase, copper-type [PR00695] (171-186)
  IPR001287 Nitrite reductase, copper-type [PR00695] (188-204)
  IPR006311 Twin-arginine translocation pathway, signal sequence [PS51318] (1-31)
  IPR008972 Cupredoxin [G3DSA:2.60.40.420] (52-207)
  IPR008972 Cupredoxin [G3DSA:2.60.40.420] (228-357)
  IPR008972 Cupredoxin [SSF49503] (95-211)
  IPR008972 Cupredoxin [SSF49503] (220-357)
  IPR011706 Multicopper oxidase, C-terminal [PF07731] (248-357)
  IPR011707 Multicopper oxidase-like, N-terminal [PF07732] (100-206)
  IPR045087 Multicopper oxidase [PTHR11709] (107-281)

Organism: Marinithermus hydrothermalis (strain DSM 14884 / JCM 11576 / T1) (NCBI:txid869210)

Nearest PDB structures (foldseek):
  7rab-assembly1_A  TM=1.003E+00  e=2.811E-70  Marinithermus hydrothermalis
  3gdc-assembly1_B  TM=9.747E-01  e=1.823E-46  Arthrobacter sp. FB24
  6the-assembly1_A  TM=8.320E-01  e=8.091E-25  Bradyrhizobium sp. ORS 375
  2dv6-assembly1_D  TM=8.098E-01  e=2.490E-22  Hyphomicrobium denitrificans
  1mzy-assembly1_A  TM=7.564E-01  e=3.473E-21  Cereibacter sphaeroides

B-factor: mean 30.29, std 8.11, range [15.65, 84.94]

Radius of gyration: 51.47 Å; Cα contacts (8 Å, |Δi|>4): 7067; chains: 8; bounding box: 125×141×120 Å

Secondary structure (DSSP, 8-state):
---HHHHTT--B--EEEE-TTS-EEEEEEEEEEEEEEEEETTEEEEEEEETTBSS---EEEETT-EEEEEEEE-SSS-B--EESS---GGGS--TTSTT-SB-TT-EEEEEEE--S-EEEEEE---SSHHHHHHTT-EEEEEEE--GGG-GGGHHHHHHHSTTSHHHHHSEEEEEEEEEE-TT-SSS-SEEEESSSTTHHHHSPEEEETTS-EEEEEEE---SSSEEEEEETT--EEEEETT-SSS-SEEEESEEEEETT-EEEEEE--TTPPSEEEEEE-SSHHHHHTT-EEEEEEE-/---HHHHTT--B--EEEE-TTS-EEEEEEEEEEEEEEEEETTEEEEEEEETTBSS---EEEETT-EEEEEEEE-SSS-B--EESS---GGGS--TTSTT-SB-TT-EEEEEEE--S-EEEEEE---SSHHHHHHTT-EEEEEEE--GGG-GGGHHHHHHHSTT-HHHHHSEEEEEEEEEE-TT-SSS-SEEEESSSTTHHHHSPEEEETTS-EEEEEEE---SSSEEEEEETT--EEEEETT-SSS-SEEEESEEEEETT-EEEEEE--TTPPSEEEEEE-SSHHHHHTT-EEEEEEE-/---HHHHTT--B--EEEE-TTS-EEEEEEEEEEEEEEEEETTEEEEEEEETTBSS---EEEETT-EEEEEEEE-SSS-B--EESS---GGGS--TTSTT-SB-TT-EEEEEEE--S-EEEEEE---SSHHHHHHTT-EEEEEEE--GGG-GGGHHHHHHHSTTSHHHHHSEEEEEEEEEE-TT-SSS-SEEEESSSTTHHHHS-EEEETTS-EEEEEEE---SSSEEEEEETT--EEEEETT-SSS-SEEEESEEEEETT-EEEEEE--TTPPSEEEEEE-SSHHHHHTT-EEEEEEE-/---HHHHTT--B--EEEE-TTS-EEEEEEEEEEEEEEEEETTEEEEEEEETTBSSEEEEEEETT-EEEEEEEE-SSS-B--EESS---GGGS--TTSTT-SB-TT-EEEEEEE--S-EEEEEE---SSHHHHHHTT-EEEEEEE--GGG-GGGHHHHHHHSTTSHHHHHSEEEEEEEEEE-TT-SSS-SEEEESSSTTHHHHS-EEEETTS-EEEEEEE---SSSEEEEEETT--EEEEETT-SSS-SEEEESEEEEETT-EEEEEE--TTPPSEEEEEE-SSHHHHHTT-EEEEEEE-/---HHHHTT--B--EEEE-TTS-EEEEEEEEEEEEEEEEETTEEEEEEEETTBSS---EEEETT-EEEEEEEE-SSS-B--EESS---GGGS--TTSTT-SB-TT-EEEEEEE--S-EEEEEE---SSHHHHHHTT-EEEEEEE--GGG-GGGHHHHHHHSTTSHHHHHSEEEEEEEEEE-TT-SSS-SEEEESSSTTHHHHS-EEEETTS-EEEEEEE---SSSEEEEEETT--EEEEETT-SSS-SEEEESEEEEETT-EEEEEE--TTPPSEEEEEE-SSHHHHHTT-EEEEEEE-/--HHHHTT--B--EEEE-TTS-EEEEEEEEEEEEEEEEETTEEEEEEEETTBSSEEEEEEETT-EEEEEEEE-SSS-B--EESS---GGGS--TTSTT-SB-TT-EEEEEEE--S-EEEEEE---SSHHHHHHTT-EEEEEEE--GGG-GGGHHHHHHHSTTSHHHHHSEEEEEEEEEE-TT-SSS-SEEEESSSTTHHHHSPEEEETTS-EEEEEEE---SSSEEEEEETT--EEEEETT--SS-SEEEESEEEEETT-EEEEEE--TTPPSEEEEEE-SSHHHHHTT-EEEEEEE-/---HHHHTT--B--EEEE-TTS-EEEEEEEEEEEEEEEEETTEEEEEEEETTBSS---EEEETT-EEEEEEEE-SSS-B--EESS---GGGS--TTSTT-SB-TT-EEEEEEE--S-EEEEEE---SSHHHHHHTT-EEEEEEE--GGG-GGGHHHHHHHSTTSHHHHHSEEEEEEEEEE-TT-SSS-SEEEESSSTTHHHHS-EEEETTS-EEEEEEE---SSSEEEEEETT--EEEEETT-SSS-SEEEESEEEEETT-EEEEEE--TTPPSEEEEEE-SSHHHHHTT-EEEEEEE-/---HHHHTT--B--EEEE-TTS-EEEEEEEEEEEEEEEEETTEEEEEEEETTBSSEEEEEEETT-EEEEEEEE-SSS-B--EESS---GGGS--TTSTT-SB-TT-EEEEEEE--S-EEEEEE---SSHHHHHHTT-EEEEEEE--GGG-GGGHHHHHHHSTT-HHHHTSEEEEEEEEEE-TT-SSS-SEEEESSSTTHHHHSPEEEETTS-EEEEEEE---SSSEEEEEETT--EEEEETT--SS-SEEEESEEEEETT-EEEEEE--TTPPSEEEEEE-SSHHHHHTT-EEEEEEE-

Foldseek 3Di:
DDDLQCLFPDEDAADWDADPVRAIEHEEEWEFEFEWDAQEVVQIATAGAIVHFFQHHAYEYAQFHKYKYKYAYQYAAWWFKAWPFDADPLLRQDQPHNVHTAGHGGIDIRIDGGDDAFKIKIFIHYVPRQVRLQRGGMYIYGYQYDLVVCVVLNLLSQCRDPPHPNVVLEAETEWEWEFHDRVPPLDGQATETRRHFAPQVVPPAEDAQAGKYKYWYAYSYGNDFKWKKFWAPFFWFKDKRRRDSDGPGPTHGMDMDGHRTITMIITGNHPPDFDWIKMFTPPVVNNVRGGIHIYGYDD/DDDLQCLFPDEDAADWDADPVRAIEHEEEWEWEFEWDPQEVVQTAGATAIVHFFQHHAYEYAQFHKYKYKYAYQYAAWWFKAWPFDADPLLRQDQPHNPHTAGHGGIDIRIGGGDDAFKFKIFIHYPPRQVRLQRGGMYIYGYQYDLVVVVVLNLLSQCRDPPRPNVVLEAETEWEWEFHDRVPPLDGQATETRRHFAPQVVPPAEDEQAGKYKYWYAYSYGSDFKWKKFWAPFFWFKDKRRRDSDGPGPTHGMDMDGHRTITMIITGNHPPDFDWIKMFTPPVVNNVRGGIHIYGYDD/DDDLQCLFPDEDAADWDADPVRAIEHEEEWEWEFDWDPQEVVQTAGATAIVRFFQHHAYEYAQFHKYKYKYAYQYQAWWFKAWPFDDDPLLRQDQPHNPHTAGHGGIDIRIDGGDDAFKFKIFIHYPPRQVRLQRGGMYIYGYQYDLVVPVVLNLLSQCRDPPHPNVVLEAETEWEWEFHDRVPPLDGQAIETRRHFAPQVVPPAEAEQPGKYKYWYAYSYGSDFKWKKFWPPFFWFKDWRGRDSDGPGPTHGMDMDGHRTITMIITGNHPPDFAWIKMFTPPVVNNVRGGIHIYGYDD/DDDLQCLFPDEDAADWDADPVRAIEHEEEWEWEFDWDAQEVVQIATATAIPHFFPHHAYEYAQFHKYKYKYAYQYQAWWFKAWPFDADPLLRQDQPHNPHTAHHGGIDIRIDGGDDAFKIKIFIHYVPRQVRLQRGGMYIYGYQYDLVVCVVLNLLSQCRPPPHPNVVLEAETEWEWEFHDRVPPLDGQATATRRHFQPQVVPPAEDEQPGKYKYWYAYSYGSDFKWKKFWAPFFWFKDWRGRDSDGPGPTHGMDMDGHRTITMIITGNHPPDFAWIKMFTPPVVNNVRGGIHIYGYDD/DDDLQVLFPDEDAADWDADPVRAIEGEEEWEWAFDWDAQEVPQIATATAIPHFFQHHAYEYAQFHKYKYKYAYQYQAWWFKAWPFDADPLLRQDQPHNPHTAHHGGIDIRIDGGDDAFKIKIFIHYPPRQVRLQRGGMYIYGYQYDLVVPVVLNLLSQCRPPPHPNVVLEAETEWEWEFHDRVPPLDGQATETRRHFAPQVVPPAEDEQPGKYKYWYAYSYGNDFKWKKFWAPFFWFKDKRRRDSDGPGPTHGMDMDGHRTITMIITGNHPPDFAWIKMFTPPVVNNVRGGIHIYGYDD/DDLQVLFPDEDAADWDADPVRAIEGEEEWEWEFDWDDQEVVQIAGATAIVHFFQHHAYEYAQFHKYKYKYAYQYQAWWFKAWPFDDDPLLRQDQPHNPHTAHHGGIDIRIDGGDDAFKFKIFIHYPPRQVRLQRGGMYIYGYQYDLVVPVVPNLLSQCRDPPHPNVVLEAETEWEWEFHDRVPPLDGQAIETRRHFAPQVVPPAEDEQVGKYKYWYAYSYGSDFKWKKFWAPFFWFKDWRGRDSDGPGPTHGMDMDGHRTITMIITGNHPPDFAWIKMFTPPVVNNVRGGIHIYGYDD/DDDLQCLFPDEDAADWDADPVRAIEGEEEWEWAFDWDDQEVVQIATATAIVHFFQHHAYEYAQFHKYKYKYAYQYQAWWFKAWPFDADPLLRQDQPHNPHTAHHGGIDIRIDGGDDAFKIKIFIHYPPRQVRLQRGGMYIYGYQYDLVVPVVQNLLSQCRDPPHPNVVLEAETEWEWEFHDRVPPLDGQATETRRHFAPQVVPPAEDEQVGKYKYWYAYSYGNDFKWKKFWAPFFWFKDKRGRDSDGPGPTHGMDMDGHRTITMIITGNHPPDFDWIKMFTPPVSNNVRGGIHIYGYDD/DDDLQCLFPDEDAADWDADPVRAIEHEEEWEWEFDWDDQEVVQIAGATAIVHFFQHHAYEYAQFHKYKYKYAYQYQAWWFKAWPFDDDPLLRQDQPHNPHTAHHGGIDIRIDGGDDAFKFKIFIHYPPRQVRLQRGGMYIYGYQYDLVVPVVLNLLSQCRDPPRPNVVLEAETEWEWEFHDRVPPLDGQAIETRRHFAPQVVPPAEDAQQGKYKYWYAYSYGSDFKWKKFWAPFFWFKDKRGRDSHGPGPTHGMDMDGHRTITMTITGNHPPDFDWIKMFTPPVVNNVRGRIHIYGYDD